Protein 9BI4 (pdb70)

Solvent-accessible surface area: 84231 Å² total; per-residue (Å²): 83,0,3,4,105,56,0,13,0,26,0,0,44,23,0,17,9,126,62,128,18,60,0,74,5,23,113,9,1,4,4,0,16,2,64,22,9,4,8,19,33,8,0,5,10,0,0,18,9,0,0,0,22,45,50,3,48,67,14,201,57,5,18,0,3,8,10,6,102,67,58,45,62,116,70,1,107,0,34,1,67,0,17,1,32,0,26,125,54,67,63,0,20,0,11,6,35,0,22,3,65,35,91,205,125,87,61,62,66,111,64,46,111,8,72,0,5,11,35,77,142,83,43,69,153,61,86,60,10,55,121,28,127,80,0,40,46,54,0,2,128,64,2,39,3,24,85,4,0,1,14,33,0,0,3,4,26,34,107,66,25,70,8,0,11,27,101,51,66,36,1,9,92,23,0,1,37,0,2,119,0,55,90,38,24,102,3,22,87,46,2,112,64,8,35,160,89,31,56,96,85,25,155,116,24,112,87,41,42,106,101,40,114,103,59,37,87,101,1,128,57,46,93,110,68,20,106,98,43,76,53,107,52,78,98,142,119,155,164,120,103,74,11,68,59,36,66,123,59,22,188,93,103,7,139,102,18,74,146,102,37,36,128,37,73,2,97,27,46,6,14,60,16,1,35,87,3,1,66,64,31,16,164,24,24,28,69,13,5,22,90,18,0,31,90,59,4,77,50,0,22,87,27,0,30,29,10,2,18,100,1,13,30,10,20,7,0,7,32,0,69,1,79,21,107,131,69,87,2,36,4,0,1,44,43,106,123,26,56,2,60,0,99,22,65,39,37,13,3,12,42,14,0,0,2,10,0,0,10,6,0,0,0,58,37,46,0,52,62,2,0,1,0,1,2,14,14,5,14,25,30,7,4,108,55,3,16,78,11,0,0,101,1,0,53,58,17,0,73,92,22,93,151,59,96,6,1,0,0,0,0,0,1,44,39,81,121,0,24,55,56,0,62,8,48,61,21,10,66,31,4,9,64,0,79,58,41,118,145,36,18,1,47,21,85,157,27,61,9,64,112,52,110,53,0,8,2,110,70,0,4,0,40,0,0,48,22,1,16,11,120,80,126,27,53,1,72,2,22,105,10,1,5,6,0,25,10,77,18,13,4,9,19,32,8,0,4,14,0,0,21,7,0,0,0,20,38,51,7,59,79,14,211,51,7,16,0,3,6,21,9,114,69,54,55,61,121,61,3,131,3,45,0,60,0,22,2,34,1,26,122,62,59,79,2,38,0,9,4,33,0,18,3,62,32,129,148,132,85,61,61,70,122,59,39,122,6,71,0,2,14,49,80,152,95,50,72,152,59,82,68,6,50,134,29,121,68,0,26,60,47,0,6,138,59,1,31,4,28,78,4,0,0,24,28,0,0,2,4,20,31,89,59,22,64,9,1,8,24,100,24,62,58,2,11,104,24,0,2,32,0,2,81,3,52,83,26,25,117,2,24,84,30,5,132,52,13,52,118,81,24,52,78,62,23,107,110,20,100,88,41,30,112,116,14,110,98,53,62,84,110,0,110,49,26,90,111,70,20,106,99,42,75,54,109,50,79,100,143,117,156,164,122,103,76,11,67,58,36,68,122,64,22,189,94,90,35,138,87,19,66,139,80,10,54,102,46,74,6,54,13,41,7,26,42,33,1,33,73,3,4,56,65,25,24,156,21,14,41,60,15,13,5,92,22,0,31,101,94,7,76,84,1,24,70,22,0,46,36,13,1,19,99,3,16,36,12,19,8,0,4,28,2,69,7,68,14,47,99,87,134,204,84,105,69,62,55,0,32,2,0,3,52,38,102,97,38,63,4,60,0,91,19,54,30,37,24,3,9,44,14,0,0,1,11,2,0,10,8,0,0,0,70,49,50,0,46,79,1,0,1,0,1,2,13,22,4,18,30,24,6,3,95,51,2,14,58,15,1,0,94,2,0,51,47,21,0,56,84,35,112,128,124,132,29,2,0,0,0,0,0,0,42,46,90,57,0,25,56,62,0,78,9,48,60,31,12,73,34,10,12,71,2,64,58,28,139,129,25,25,1,52,22,69,145,20,52,21,50,128,48,91,118,113,164,20,76,90,47,6,4,12,0,0,0,2,4,0,0,2,0,12,44,65,31,100,46,131,77,11,6,50,32,2,47,100,2,2,51,40,0,3,58,23,1,93,93,20,46,5,13,0,0,0,3,0,0,1,2,0,48,66,36,120,18,44,16,25,2,6,10,22,0,3,22,1,1,19,65,3,1,11,22,130,104,102,27,88,8,88,28,62,34,84,24,44,100,10,6,85,82,24,92,11,42,56,0,5,28,91,20,103,28,6,67,10,24,13,0,3,0,0,0,9,0,58,70,0,46,34,17,21,113,56,61,5,1,0,0,5,4,0,11,0,1,1,0,1,1,8,2,14,53,42,150,90,38,67,120,7,106,5,26,6,0,17,1,21,4,57,56,4,12,2,0,0,0,4,2,6,20,18,70,22,88,60,1,39,106,4,26,128,101,67,5,18,52,31,86,59,11,123,116,138,87,66,43,15,23,7,0,0,1,0,3,2,40,42,105,27,190,65,141,65,39,52,1,19,37,94,39,9,25,88,59,1,50,2,0,0,0,0,42,39,34,70,7,55,47,101,55,84,93,12,106,120,17,104,0,31,6,0,17,3,0,3,4,12,17,32,56,25,45,90,36,10,36,69,80,7,49,5,0,4,0,6,7,46,129,77,112,80,44,122,36,55,46,46,69,6,128,49,45,55,12,24,56,33,66,57,26,19,0,74,122,27,101,126,4,137,30,135,37,56,131,40,0,14,139,44,0,52,96,27,0,50,68,8,7,146,70,0,48,78,48,12,93,105,90,48,48,115,104,78,78,53,131,96,117,28,152,39,64,66,0,23,0,22,0,81,0,0,4,13,33,30,109,114,70,162,49,52,96,12,10,70,11,19,5,21,56,26,0,0,51,107,2,86,51,104,2,5,6,29,61,63,0,4,84,12,58,35,110,195,86,78,10,50,62,24,32,72,85,32,22,90,84,12,80,30,100,37,8,60,56,129,24,2,38,81,2,12,92,87,29,15,81,121,98,57,154,84,12,0,122,99,40,0,53,113,27,28,72,62,36,18,31,103,28,37,110,78,129,148,76,27,225,145,98,109,156,24,68,96,44,11,4,13,0,0,0,4,2,0,0,2,1,12,54,65,39,108,39,132,69,12,5,66,30,3,79,37,0,5,50,37,0,2,58,24,0,93,97,18,46,8,20,0,1,0,5,0,0,0,6,0,43,65,31,105,16,35,18,42,4,6,17,7,0,5,37,1,0,15,67,1,1,11,22,121,112,95,26,98,7,91,38,80,24,75,26,45,96,9,5,84,87,28,89,9,45,50,0,5,23,103,17,118,30,13,56,8,26,13,0,9,1,0,0,8,0,63,69,0,49,31,23,19,67,53,69,6,0,0,1,8,5,0,15,0,2,2,1,3,1,14,2,14,36,44,130,100,32,79,108,6,115,5,32,4,0,25,2,38,14,44,62,4,24,2,0,0,0,6,2,9,19,29,86,31,52,80,0,58,111,2,22,119,100,66,7,21,54,26,76,68,13,135,108,131,110,83,20,20,22,12,0,0,0,0,3,2,37,30,95,22,173,48,134,89,19,50,0,29,35,128,56,5,28,102,72,0,53,2,0,0,0,0,51,38,32,61,4,56,55,104,55,75,102,22,113,124,7,98,1,37,2,0,12,2,0,4,2,15,12,25,60,26,44,96,41,10,32,64,91,12,51,2,0,1,0,22,5,53,122,70,84,76,46,117,41,51,50,44,75,14,87,62,44,44,17,27,57,46,32,67,41,17,0,58,105,34,100,130,5,156,30,125,36,48,102,49,1,14,140,35,3,44,87,56,0,54,84,21,9,145,59,0,46,110,75,5,107,122,73,46,42,121,103,77,63,68,145,106,141,42,157,47,66,70,2,25,0,18,0,73,0,0,7,16,25,31,91,145,54,141,53,47,99,15,11,66,15,23,4,24,64,32,2,0,33,116,3,84,55,103,2,5,16,16,63,63,0,4,69,19,52,33,124,195,94,11,39,80,45,34,60,31,21,53,76,28,8,78,81,11,75,22,57,16,4,71,59,131,28,3,39,81,2,7,77,88,27,28,73,119,107,56,157,86,13,0,78,106,36,1,36,103,22,25,64,67,37,20,35,100,39,32,105,80,143,141,22,27,217,26,146,78,66,139,98,30,127,60,83,29,135,138,119,101,238

InterPro domains:
  IPR003701 DNA double-strand break repair protein Mre11 [PIRSF000882] (3-683)
  IPR003701 DNA double-strand break repair protein Mre11 [TIGR00583] (7-412)
  IPR004843 Calcineurin-like, phosphoesterase domain [PF00149] (9-245)
  IPR007281 Mre11, DNA-binding [PF04152] (292-474)
  IPR007281 Mre11, DNA-binding [SM01347] (291-474)
  IPR029052 Metallo-dependent phosphatase-like [G3DSA:3.60.21.10] (2-302)
  IPR029052 Metallo-dependent phosphatase-like [SSF56300] (9-371)
  IPR038487 Mre11, capping domain [G3DSA:3.30.110.110] (303-413)
  IPR041796 DNA double-strand break repair protein Mre11, N-terminal metallophosphatase domain [cd00840] (10-271)

Organism: Saccharomyces cerevisiae (strain ATCC 204508 / S288c) (NCBI:txid559292)

Nearest PDB structures (foldseek):
  4yke-assembly1_B  TM=9.558E-01  e=7.123E-51  Thermochaetoides thermophila DSM 1495
  8bah-assembly1_B  TM=9.361E-01  e=1.852E-45  Homo sapiens
  3t1i-assembly2_D  TM=9.111E-01  e=3.914E-42  Homo sapiens
  3t1i-assembly2_C  TM=9.218E-01  e=1.713E-41  Homo sapiens
  3t1i-assembly1_B  TM=9.246E-01  e=5.115E-41  Homo sapiens

Secondary structure (DSSP, 8-state):
--PPPTTEEEEEEE----BTTTTT-SSTTSHHHHHHHHHHHHHHTTT-SEEEEBS-SBSSSS--HHHHHHHHHHHHHTTB-SSPP--EE-S-HHHHS-SSS--S-GGG-TTB-BSS-B--B--SSS---SSS---HHHHHHHHTSB------S-SSSEEEPPEEEEETTEEEEEEE-----HHHHHHHHHTT-EEE---SS-TT-EEEEEEE-S-S--SSSSS---TTSS-TT-SEEEE-S--S-EEEEEEETTTTEEEEE---SS-SS-SSGGGS--EEEEEEEETTS------EE-SS---EEEEEEETTTSSS--TT-SSTTHHHHHHHHHHHHHHHHHHHHHHHTTSS-SS---PPPPPEEEEEEE-PPPSS---S-------HHHHHGGGTTT-S-SS-SEEEE-----STTTTTHHHHHHHH--SSS-HHHHHHHHHHHHHTT-TTHHHHHHHHHTTHHHHHHHT-GGGGS---HHHHHHHHHHHH-/-PPPPTTEEEEEEE----BTTTTT-SSSSSHHHHHHHHHHHHHHTTT-SEEEE-S-SBSSSS--HHHHHHHHHHHHHHSB-SS-------S-GGGTSTTSS--S-GGG-TTB-BSS-EEE---SSS--BTTTTB-SSHHHHHHTSEEE----SSSSS-EE--EEEEETTEEEEEEE-----HHHHHHHHHTT--EE----TTTTSEEEEEEE-S-SS-SSSS-S--TTSS-TT-SEEEE-S--S-EEEEEEETTTTEEEEE---SS-SS-SSGGGSPPEEEEEEEETTS--EEEEEE-S-PPPEEEEEEEGGGSSS--TT-STTHHHHHHHHHHHHHHHHHHHHHHHHTSSS-TT----PPPPEEEEEEE-PPPSS---S-------HHHHGGGSBTTBS--S-SEEEE----TTHHHHTTTTTT---SSS-HHHHHHHHHHHHHS--SSSHHHHHHHHHHHHHHHHHT-GGGG--/-BEEEEEEE-SBTTS-TT--EEEE--SSEEEEEE-TTSSHHHHHHHHHHHHT--PPSS-TTSTTBPPHHHH--S--EEEEEEEEE-SSS-EEEEEEEEE--B-SS-B--EE---EEEEE-TT----EEE-SHHHHHHHHHHHHSS-HHHIIIIIS--STTTT-TTS-HHHHHHHHHHHTT-HHHHHHHHHHHHHHHHHHHHHHHHHHHHHHHHHHHHHHHHHHHHHHHHHHHHHHHHH--HHHHHHHHHHHHTSSS-TTHHHHHHHHHHHHHHHHHHHHHHHHHHHHHHHHHHHHTTHHHHHHHHHHHHHH---SS--EEEEEE----EEEEEESSS-EEE-TTSS-HHHHHHHHHHHHHHHHTTT-TTB-EEEEES--SS--HHHHHHHHHHHHHHHHHTTSSS--EEEEE---HHHHHHHTHHHH-SEEEEEEE-TTS-EEE--EEGGG--/-BEEEEEEEESBTTS-TTS-EEEE--SSEEEEEE-TTSSHHHHHHHHHHHHT--PPSS-TTSTTB--HHHH--SEEEEEEEEEEE-TTS-EEEEEEEEEEEESSSSEEEEE---EEEE--TT----EEE--HHHHHHHHHHHHTS-HHHIIIIIT--STTTTGGGS-HHHHHHHHHHHTT-HHHHHHHHHHHHHHHHHHHHHHHHHHHHHHHHHHHHSSHHHHHHHHHHHHHHHHHHH--HHHHHHHHHHHHTSSS-HHHHHHHHHHHHHHHHHHHHHHHHHHHHTHHHHHHHHHHTTHHHHHHHHHHHTT---SS--EEEEEEE----S---EEEEEEESSS-EEESTTSS-TTHHHHHHHHHHHHHHHHTTSSB-EEEEES--SS--HHHHHHHHHHHHHHHHHHHSSS--EEEEE---HHHHHHHTGGGT-SEEEEEEE-TTS-EEEEEEEGGG--

Foldseek 3Di:
DKDWFKKWWAQWAQFHNPDTFMDTFDFPEAEEEEDPPQCLLVRLQLVLCQQANDGDPPCVQVNRGNDCVLVVDFKGKIKMKTWMAFLVGFTKIKMWMWIFGQDPPGTDTDTDWIWMFGQHPVRPTDTDDTHVVVSNVVRCVRNQFFSLLSDPQFSDHPVCLLQQQDDLVSNVVSLCRRLVNVVLVVVLVVLVVVLVVLVVVLVVLVVVLVVLVVLVVVAVVLVVVLVVVVVVVVVVVVVPVSNVVSVVCCVPRNDPRPCVSVVSVVVSVVSVVSNCVSVVVSVVSVVVVLVSSQVVQPQLQVQLFVLCCQQDPDQFWNGKGWHWDVGPTAIWTDGPNDTDGDHPPDDDQVSLVSSNSSSVSSCCPRVVSRQGHEDAASDDPHDPRNLLSVLVSVLVVQVVCPVPPGHYYYYYDNPVVSCVNNPPVVTDQWHWYWRADPSSHIHIDIGGPVPRD/DKWWFKKKWAFFAQFHNVDIFMDTFDPAEAEEEEDPLFCPLVVLQLVLCQQQNDGDPPCVLVNRGNDCVVVVDFKTKIKMKIFMAFLVGWTKMKMWIKIWGPDDVRIDIDTAWIFMFTQDPVRPTDGPDTHSVVNNVPRCVRLPFFSLLSDPQASDHPVCLLQQQDAQVSNCVSLCRRLPNVVLVVVLVVLVVVLVVLVVVLVVLVVVLVVLVVLVVPLVVLVVVLVVVVVVVVVVVVVPVSNVVSVVCCVPPNDPRVVVSVVSVVVSVVSVVVNVVSVVVSVVSVVVSLVVSQVVCPQLQVQQQVLCCQQDDDQFWNGKGWDWQADPDDRGTPTAMWTQGPNDIGGCHPPDDPAVSLVSSNSSSVSSCVPSVLSRAGHEAAASDDPNDLRNLLSVLVSVLVVSVVSVVDPGHYYYYYHDDDSNCVNNVPVVTDQWHWYWDADPVSHIHIDTDGPVPPD/DDAFDLQKAKEWEAEQLAQQQCCVQPACNCLSLVLVLLSLVCPQVVNHLEYEYQANNHNAQDHDPVRVVSNVVSLCVRFADADQRQKDWPDFQCVWQVPDPLRDFLCPDPVTHTRYEYEYEYAPHQFFDDPSRDGPVNVVVVVSSYGYGADAPDLQAAEWEWTWIGRPHAIETETEHHYDFQLSNQVNLVPVRYYYDDDDPPPDRYAYEYRYHWADDDPDDRGTDDPPSDALVHAEYEYHNAQAADQDWDQDPPSRHTYHDQHYSADSDQDPRNQHFHWMKMWMGHTPDDTDMDTDTGPSYAHEDEDEEEPQVDPPADQPDAVVVLVVVVVVQVVVLVVRQVVQQVVCLPPVNVVDDDDGRFHAAAYEYAQAADPVDPDDGTHDYDDQQVSQCVCPPRHSNHRHRYHYDHPDCPCLNVVVVCLVPPDDDQQDSVCQNVQVVCCPPVVPVPRNVCSVVVSVVVSCVVLVVDPVSVVD/DDAFDLQKQKEWEAEQLAQQFCCPQPACNHLRLVLVLVSLVCVQVVNHLEYEYQENNHQAQDDDPVSVVSVVVSLVPRFFDQAQRQKDWDDQQCVWQVDDPLRDQLSPDPPGRGRYEYEYAYAPHQFQDDPVRDGPVNVVVVVSRYRYGADADDLQAEEWEWTWIGGDHAIETETEHHDDAFLRNQVSLVVVRYYYDDDDPDPPRYAYEYREEWDDDDPDPRGTHYPVSDALSHAEYEYHPQQQADQDFCADVPSHHTYGDQHYSADNDQDPSNQDFHWIKMWIDGPPDDIDIDTDGRDSYAQEDEEEEEPVVDPPQDQPDAVVVLVVVVVVQVVVLVVSVVVQVVSVCPPPNVPDDDDGRAHAAAYEYEQEADPVDPDPRTHDYDDQQVSLCVCPPRHSPSGHNYDYDHDDPDCPQCPVVVVVLVVVDDLQDDSVCQSVLVCCCVPVVPVCSNVVSVVVSVPVVVVVVVPDPVLVVDPDPVVNSVVSVVVVD

Sequence (1881 aa):
MSAIYKLSIQGIRSFDSNDRETIEFGKPLTLIVGMNGSGKTTIIECLKYATTGDLPPNSKGGVFIHDPKITGEKDIRAQVKLAFTSANGLNMIVTRNIQLLMKKTTTTFKTLEGQLVAINNSGDRSTLSTRSLELDAQVPLYLGVPKAILEYVIFCHQEDSLWPLSEPSNLKKKFDEIFQAMKFTKALDNLKSIKKDMSVDIKLLKQSVEHLKLDKDRSKAMKLNIHQLQTKIDQYNEEQNQIDSLTHQLRTDYKDIEKNYHKEWVELQTRSFVTDDIDVYSKALDSAIMKYHGLKMQDINRIIDELWKRTYSGTDIDTIKIRSDSYNYRVVMYKQDVELDMRGRCSAGQKVLASIIIRLALSETFGANCGVIALDQPTTNLDEENIESLAKSLHNIINMRRHQKNFQLIVITHDEKFLGHMNAAAFTDHFFKVKRDDRQKSQIEWVDINRVTMSAIYKLSIQGIRSFDSNDRETIEFGKPLTLIVGMNGSGKTTIIECLKYATTGDLPPNSKGGVFIHDPKITGEKDIRAQVKLAFTSANGLNMIVTRNIQLLMKKTTTTFKTLEGQLVAINNSGDRSTLSTRSLELDAQVPLYLGVPKAILEYVIFCHQEDSLWPLSEPSNLKKKFDEIFQAMKFTKALDNLKSIKKDMSVDIKLLKQSVEHLKLDKDRSKAMKLNIHQLQTKIDQYNEEQNQIDSLTHQLRTDYKDIEKNYHKEWVELQTRSFVTDDIDVYSKALDSAIMKYHGLKMQDINRIIDELWKRTYSGTDIDTIKIRSDEVVKGKSYNYRVVMYKQDVELDMRGRCSAGQKVLASIIIRLALSETFGANCGVIALDQPTTNLDEENIESLAKSLHNIINMRRHQKNFQLIVITHDEKFLGHMNAAAFTDHFFKVKRDDRQKSQIEWVDINRVTMDYPDPDTIRILITTDNHVGYNENDPITGDDSWKTFHEVMMLAKNNNVDMVVQSGDLFHVNKPSKKSLYQVLKTLRLCCMGDKPCELELLSDPSQVFHYDEFTNVNYEDPNFNISIPVFGISGNHDDASGDSLLCPMDILHATGLINHFGKVIESDKIKVVPLLFQKGSTKLALYGLAAVRDERLFRTFKDGGVTFEVPTMREGEWFNLMCVHQNHTGHTNTAFLPEQFLPDFLDMVIWGHEHECIPNLVHNPIKNFDVLQPGSSVATSLCEAEAQPKYVFILDIKYGEAPKMTPIPLETIRTFKMKSISLQDVPHLRPHDKDATSKYLIEQVEEMIRDANEETKQKLADDGEGDMVAELPKPLIRLRVDYSAPSNTQSPIDYQVENPRRFSNRFVGRVANGNNVVQFYKKRLEVQTLVNDLLNKMQLSLLPEVGLNEAVKKFVDKDEKTALKEFISHEISNEVGILSTNEEFLRTMDYPDPDTIRILITTDNHVGYNENDPITGDDSWKTFHEVMMLAKNNNVDMVVQSGDLFHVNKPSKKSLYQVLKTLRLCCMGDKPCELELLSDPSQVFHYDEFTNVNYEDPNFNISIPVFGISGNHDDASGDSLLCPMDILHATGLINHFGKVIESDKIKVVPLLFQKGSTKLALYGLAAVRDERLFRTFKDGGVTFEVPTMREGEWFNLMCVHQNHTGHTNTAFLPEQFLPDFLDMVIWGHEHECIPNLVHNPIKNFDVLQPGSSVATSLCEAEAQPKYVFILDIKYGEAPKMTPIPLETIRTFKMKSISLQDVPHLRPHDKDATSKYLIEQVEEMIRDANEETKQKLADDGEGDMVAELPKPLIRLRVDYSAPSNTQSPIDYQVENPRRFSNRFVGRVANGNNVVQFYKKRGELEVQTLVNDLLNKMQLSLLPEVGLNEAVKKFVDKDEKTALKEFISHEISNEVGILSTNEEFLRTDDAEEMKALIKQVKR

B-factor: mean 10.22, std 12.54, range [0.11, 105.68]

Radius of gyration: 44.44 Å; Cα contacts (8 Å, |Δi|>4): 3601; chains: 4; bounding box: 75×87×170 Å

Structure (mmCIF, N/CA/C/O backbone):
data_9BI4
#
_entry.id   9BI4
#
loop_
_entity.id
_entity.type
_entity.pdbx_description
1 polymer 'DNA repair protein RAD50'
2 polymer 'Double-strand break repair protein MRE11'
3 polymer 'one strand of dsDNA'
4 polymer 'second strand of dsDNA'
5 non-polymer "ADENOSINE-5'-TRIPHOSPHATE"
6 non-polymer 'MAGNESIUM ION'
7 non-polymer 'MANGANESE (II) ION'
#
loop_
_atom_site.group_PDB
_atom_site.id
_atom_site.type_symbol
_atom_site.label_atom_id
_atom_site.label_alt_id
_atom_site.label_comp_id
_atom_site.label_asym_id
_atom_site.label_entity_id
_atom_site.label_seq_id
_atom_site.pdbx_PDB_ins_code
_atom_site.Cartn_x
_atom_site.Cartn_y
_atom_site.Cartn_z
_atom_site.occupancy
_atom_site.B_iso_or_equiv
_atom_site.auth_seq_id
_atom_site.auth_comp_id
_atom_site.auth_asym_id
_atom_site.auth_atom_id
_atom_site.pdbx_PDB_model_num
ATOM 1 N N . MET A 1 1 ? 137.491 184.015 149.227 1.00 7.85 1 MET C N 1
ATOM 2 C CA . MET A 1 1 ? 137.855 183.044 148.204 1.00 7.85 1 MET C CA 1
ATOM 3 C C . MET A 1 1 ? 136.934 181.835 148.250 1.00 7.85 1 MET C C 1
ATOM 4 O O . MET A 1 1 ? 136.131 181.687 149.169 1.00 7.85 1 MET C O 1
ATOM 9 N N . SER A 1 2 ? 137.058 180.974 147.246 1.00 3.53 2 SER C N 1
ATOM 10 C CA . SER A 1 2 ? 136.158 179.842 147.116 1.00 3.53 2 SER C CA 1
ATOM 11 C C . SER A 1 2 ? 136.379 178.835 148.237 1.00 3.53 2 SER C C 1
ATOM 12 O O . SER A 1 2 ? 137.465 178.737 148.811 1.00 3.53 2 SER C O 1
ATOM 15 N N . ALA A 1 3 ? 135.323 178.090 148.551 1.00 1.01 3 ALA C N 1
ATOM 16 C CA . ALA A 1 3 ? 135.370 177.082 149.597 1.00 1.01 3 ALA C CA 1
ATOM 17 C C . ALA A 1 3 ? 134.227 176.108 149.381 1.00 1.01 3 ALA C C 1
ATOM 18 O O . ALA A 1 3 ? 133.143 176.507 148.954 1.00 1.01 3 ALA C O 1
ATOM 20 N N . ILE A 1 4 ? 134.477 174.841 149.667 1.00 0.57 4 ILE C N 1
ATOM 21 C CA . ILE A 1 4 ? 133.473 173.794 149.535 1.00 0.57 4 ILE C CA 1
ATOM 22 C C . ILE A 1 4 ? 132.814 173.571 150.886 1.00 0.57 4 ILE C C 1
ATOM 23 O O . ILE A 1 4 ? 133.458 173.683 151.934 1.00 0.57 4 ILE C O 1
ATOM 28 N N . TYR A 1 5 ? 131.519 173.260 150.863 1.00 0.35 5 TYR C N 1
ATOM 29 C CA . TYR A 1 5 ? 130.724 173.162 152.081 1.00 0.35 5 TYR C CA 1
ATOM 30 C C . TYR A 1 5 ? 130.172 171.761 152.308 1.00 0.35 5 TYR C C 1
ATOM 31 O O . TYR A 1 5 ? 130.361 171.209 153.395 1.00 0.35 5 TYR C O 1
ATOM 40 N N . LYS A 1 6 ? 129.499 171.164 151.328 1.00 0.45 6 LYS C N 1
ATOM 41 C CA . LYS A 1 6 ? 128.839 169.885 151.544 1.00 0.45 6 LYS C CA 1
ATOM 42 C C . LYS A 1 6 ? 128.838 169.073 150.258 1.00 0.45 6 LYS C C 1
ATOM 43 O O . LYS A 1 6 ? 128.849 169.628 149.159 1.00 0.45 6 LYS C O 1
ATOM 49 N N . LEU A 1 7 ? 128.816 167.750 150.408 1.00 1.01 7 LEU C N 1
ATOM 50 C CA . LEU A 1 7 ? 128.777 166.820 149.287 1.00 1.01 7 LEU C CA 1
ATOM 51 C C . LEU A 1 7 ? 127.764 165.725 149.577 1.00 1.01 7 LEU C C 1
ATOM 52 O O . LEU A 1 7 ? 127.699 165.219 150.699 1.00 1.01 7 LEU C O 1
ATOM 57 N N . SER A 1 8 ? 126.979 165.351 148.567 1.00 0.40 8 SER C N 1
ATOM 58 C CA . SER A 1 8 ? 125.865 164.417 148.738 1.00 0.40 8 SER C CA 1
ATOM 59 C C . SER A 1 8 ? 125.888 163.340 147.655 1.00 0.40 8 SER C C 1
ATOM 60 O O . SER A 1 8 ? 125.189 163.444 146.646 1.00 0.40 8 SER C O 1
ATOM 63 N N . ILE A 1 9 ? 126.649 162.284 147.892 1.00 1.91 9 ILE C N 1
ATOM 64 C CA . ILE A 1 9 ? 126.785 161.191 146.938 1.00 1.91 9 ILE C CA 1
ATOM 65 C C . ILE A 1 9 ? 125.520 160.349 146.932 1.00 1.91 9 ILE C C 1
ATOM 66 O O . ILE A 1 9 ? 124.855 160.180 147.956 1.00 1.91 9 ILE C O 1
ATOM 71 N N . GLN A 1 10 ? 125.198 159.752 145.797 1.00 3.92 10 GLN C N 1
ATOM 72 C CA . GLN A 1 10 ? 124.065 158.849 145.731 1.00 3.92 10 GLN C CA 1
ATOM 73 C C . GLN A 1 10 ? 124.230 157.906 144.588 1.00 3.92 10 GLN C C 1
ATOM 74 O O . GLN A 1 10 ? 124.392 158.344 143.484 1.00 3.92 10 GLN C O 1
ATOM 80 N N . GLY A 1 11 ? 124.235 156.607 144.860 1.00 3.38 11 GLY C N 1
ATOM 81 C CA . GLY A 1 11 ? 124.335 155.575 143.841 1.00 3.38 11 GLY C CA 1
ATOM 82 C C . GLY A 1 11 ? 125.624 155.358 143.091 1.00 3.38 11 GLY C C 1
ATOM 83 O O . GLY A 1 11 ? 125.685 154.515 142.226 1.00 3.38 11 GLY C O 1
ATOM 84 N N . ILE A 1 12 ? 126.638 156.125 143.444 1.00 3.46 12 ILE C N 1
ATOM 85 C CA . ILE A 1 12 ? 127.934 156.084 142.791 1.00 3.46 12 ILE C CA 1
ATOM 86 C C . ILE A 1 12 ? 128.876 155.083 143.409 1.00 3.46 12 ILE C C 1
ATOM 87 O O . ILE A 1 12 ? 129.063 155.083 144.593 1.00 3.46 12 ILE C O 1
ATOM 92 N N . ARG A 1 13 ? 129.468 154.239 142.583 1.00 15.00 13 ARG C N 1
ATOM 93 C CA . ARG A 1 13 ? 130.403 153.217 143.011 1.00 15.00 13 ARG C CA 1
ATOM 94 C C . ARG A 1 13 ? 129.884 152.322 144.117 1.00 15.00 13 ARG C C 1
ATOM 95 O O . ARG A 1 13 ? 128.944 151.577 143.932 1.00 15.00 13 ARG C O 1
ATOM 103 N N . SER A 1 14 ? 130.493 152.400 145.282 1.00 4.29 14 SER C N 1
ATOM 104 C CA . SER A 1 14 ? 130.111 151.542 146.384 1.00 4.29 14 SER C CA 1
ATOM 105 C C . SER A 1 14 ? 128.851 151.965 147.090 1.00 4.29 14 SER C C 1
ATOM 106 O O . SER A 1 14 ? 128.287 151.193 147.822 1.00 4.29 14 SER C O 1
ATOM 109 N N . PHE A 1 15 ? 128.425 153.199 146.882 1.00 1.71 15 PHE C N 1
ATOM 110 C CA . PHE A 1 15 ? 127.259 153.739 147.548 1.00 1.71 15 PHE C CA 1
ATOM 111 C C . PHE A 1 15 ? 125.934 153.161 147.102 1.00 1.71 15 PHE C C 1
ATOM 112 O O . PHE A 1 15 ? 125.841 152.492 146.090 1.00 1.71 15 PHE C O 1
ATOM 120 N N . ASP A 1 16 ? 124.898 153.407 147.879 1.00 5.47 16 ASP C N 1
ATOM 121 C CA . ASP A 1 16 ? 123.596 152.870 147.559 1.00 5.47 16 ASP C CA 1
ATOM 122 C C . ASP A 1 16 ? 122.903 153.802 146.622 1.00 5.47 16 ASP C C 1
ATOM 123 O O . ASP A 1 16 ? 123.044 155.005 146.734 1.00 5.47 16 ASP C O 1
ATOM 128 N N . SER A 1 17 ? 122.143 153.245 145.697 1.00 6.69 17 SER C N 1
ATOM 129 C CA . SER A 1 17 ? 121.429 154.044 144.713 1.00 6.69 17 SER C CA 1
ATOM 130 C C . SER A 1 17 ? 120.059 154.485 145.201 1.00 6.69 17 SER C C 1
ATOM 131 O O . SER A 1 17 ? 119.322 155.123 144.444 1.00 6.69 17 SER C O 1
ATOM 134 N N . ASN A 1 18 ? 119.704 154.161 146.441 1.00 9.03 18 ASN C N 1
ATOM 135 C CA . ASN A 1 18 ? 118.442 154.560 147.051 1.00 9.03 18 ASN C CA 1
ATOM 136 C C . ASN A 1 18 ? 118.687 155.218 148.398 1.00 9.03 18 ASN C C 1
ATOM 137 O O . ASN A 1 18 ? 117.924 155.039 149.350 1.00 9.03 18 ASN C O 1
ATOM 142 N N . ASP A 1 19 ? 119.762 155.994 148.497 1.00 9.42 19 ASP C N 1
ATOM 143 C CA . ASP A 1 19 ? 120.097 156.709 149.718 1.00 9.42 19 ASP C CA 1
ATOM 144 C C . ASP A 1 19 ? 120.726 158.036 149.325 1.00 9.42 19 ASP C C 1
ATOM 145 O O . ASP A 1 19 ? 120.774 158.398 148.148 1.00 9.42 19 ASP C O 1
ATOM 150 N N . ARG A 1 20 ? 121.207 158.772 150.325 1.00 3.56 20 ARG C N 1
ATOM 151 C CA . ARG A 1 20 ? 121.828 160.073 150.079 1.00 3.56 20 ARG C CA 1
ATOM 152 C C . ARG A 1 20 ? 122.862 160.295 151.183 1.00 3.56 20 ARG C C 1
ATOM 153 O O . ARG A 1 20 ? 122.536 160.806 152.255 1.00 3.56 20 ARG C O 1
ATOM 161 N N . GLU A 1 21 ? 124.103 159.915 150.905 1.00 1.31 21 GLU C N 1
ATOM 162 C CA . GLU A 1 21 ? 125.175 160.026 151.883 1.00 1.31 21 GLU C CA 1
ATOM 163 C C . GLU A 1 21 ? 125.805 161.408 151.805 1.00 1.31 21 GLU C C 1
ATOM 164 O O . GLU A 1 21 ? 126.181 161.864 150.724 1.00 1.31 21 GLU C O 1
ATOM 170 N N . THR A 1 22 ? 125.928 162.064 152.954 1.00 0.32 22 THR C N 1
ATOM 171 C CA . THR A 1 22 ? 126.318 163.463 153.031 1.00 0.32 22 THR C CA 1
ATOM 172 C C . THR A 1 22 ? 127.545 163.621 153.915 1.00 0.32 22 THR C C 1
ATOM 173 O O . THR A 1 22 ? 127.598 163.063 155.014 1.00 0.32 22 THR C O 1
ATOM 177 N N . ILE A 1 23 ? 128.525 164.381 153.434 1.00 0.33 23 ILE C N 1
ATOM 178 C CA . ILE A 1 23 ? 129.719 164.718 154.197 1.00 0.33 23 ILE C CA 1
ATOM 179 C C . ILE A 1 23 ? 129.936 166.219 154.102 1.00 0.33 23 ILE C C 1
ATOM 180 O O . ILE A 1 23 ? 129.915 166.785 153.006 1.00 0.33 23 ILE C O 1
ATOM 185 N N . GLU A 1 24 ? 130.133 166.863 155.247 1.00 0.11 24 GLU C N 1
ATOM 186 C CA . GLU A 1 24 ? 130.305 168.305 155.326 1.00 0.11 24 GLU C CA 1
ATOM 187 C C . GLU A 1 24 ? 131.761 168.631 155.622 1.00 0.11 24 GLU C C 1
ATOM 188 O O . GLU A 1 24 ? 132.358 168.047 156.529 1.00 0.11 24 GLU C O 1
ATOM 194 N N . PHE A 1 25 ? 132.325 169.560 154.859 1.00 0.79 25 PHE C N 1
ATOM 195 C CA . PHE A 1 25 ? 133.729 169.912 154.988 1.00 0.79 25 PHE C CA 1
ATOM 196 C C . PHE A 1 25 ? 133.888 171.131 155.882 1.00 0.79 25 PHE C C 1
ATOM 197 O O . PHE A 1 25 ? 133.148 172.109 155.758 1.00 0.79 25 PHE C O 1
ATOM 205 N N . GLY A 1 26 ? 134.864 171.066 156.791 1.00 2.49 26 GLY C N 1
ATOM 206 C CA . GLY A 1 26 ? 135.111 172.127 157.737 1.00 2.49 26 GLY C CA 1
ATOM 207 C C . GLY A 1 26 ? 136.458 172.786 157.494 1.00 2.49 26 GLY C C 1
ATOM 208 O O . GLY A 1 26 ? 137.286 172.304 156.716 1.00 2.49 26 GLY C O 1
ATOM 209 N N . LYS A 1 27 ? 136.665 173.898 158.175 1.00 2.55 27 LYS C N 1
ATOM 210 C CA . LYS A 1 27 ? 137.917 174.610 158.025 1.00 2.55 27 LYS C CA 1
ATOM 211 C C . LYS A 1 27 ? 138.724 174.559 159.316 1.00 2.55 27 LYS C C 1
ATOM 212 O O . LYS A 1 27 ? 138.150 174.630 160.408 1.00 2.55 27 LYS C O 1
ATOM 218 N N . PRO A 1 28 ? 140.050 174.446 159.227 1.00 2.76 28 PRO C N 1
ATOM 219 C CA . PRO A 1 28 ? 140.856 174.321 158.016 1.00 2.76 28 PRO C CA 1
ATOM 220 C C . PRO A 1 28 ? 141.240 172.884 157.691 1.00 2.76 28 PRO C C 1
ATOM 221 O O . PRO A 1 28 ? 142.080 172.664 156.831 1.00 2.76 28 PRO C O 1
ATOM 225 N N . LEU A 1 29 ? 140.654 171.883 158.341 1.00 1.84 29 LEU C N 1
ATOM 226 C CA . LEU A 1 29 ? 141.062 170.503 158.133 1.00 1.84 29 LEU C CA 1
ATOM 227 C C . LEU A 1 29 ? 139.836 169.607 158.113 1.00 1.84 29 LEU C C 1
ATOM 228 O O . LEU A 1 29 ? 138.869 169.854 158.834 1.00 1.84 29 LEU C O 1
ATOM 233 N N . THR A 1 30 ? 139.883 168.575 157.275 1.00 15.00 30 THR C N 1
ATOM 234 C CA . THR A 1 30 ? 138.864 167.537 157.224 1.00 15.00 30 THR C CA 1
ATOM 235 C C . THR A 1 30 ? 139.568 166.192 157.259 1.00 15.00 30 THR C C 1
ATOM 236 O O . THR A 1 30 ? 140.543 165.986 156.534 1.00 15.00 30 THR C O 1
ATOM 240 N N . LEU A 1 31 ? 139.091 165.287 158.105 1.00 8.77 31 LEU C N 1
ATOM 241 C CA . LEU A 1 31 ? 139.702 163.977 158.273 1.00 8.77 31 LEU C CA 1
ATOM 242 C C . LEU A 1 31 ? 138.707 162.900 157.873 1.00 8.77 31 LEU C C 1
ATOM 243 O O . LEU A 1 31 ? 137.552 162.929 158.306 1.00 8.77 31 LEU C O 1
ATOM 248 N N . ILE A 1 32 ? 139.155 161.960 157.045 1.00 15.00 32 ILE C N 1
ATOM 249 C CA . ILE A 1 32 ? 138.338 160.842 156.586 1.00 15.00 32 ILE C CA 1
ATOM 250 C C . ILE A 1 32 ? 139.116 159.571 156.884 1.00 15.00 32 ILE C C 1
ATOM 251 O O . ILE A 1 32 ? 140.217 159.380 156.360 1.00 15.00 32 ILE C O 1
ATOM 256 N N . VAL A 1 33 ? 138.555 158.707 157.721 1.00 3.29 33 VAL C N 1
ATOM 257 C CA . VAL A 1 33 ? 139.196 157.460 158.117 1.00 3.29 33 VAL C CA 1
ATOM 258 C C . VAL A 1 33 ? 138.230 156.320 157.838 1.00 3.29 33 VAL C C 1
ATOM 259 O O . VAL A 1 33 ? 137.036 156.430 158.125 1.00 3.29 33 VAL C O 1
ATOM 261 N N . GLY A 1 34 ? 138.741 155.235 157.269 1.00 15.00 34 GLY C N 1
ATOM 262 C CA . GLY A 1 34 ? 137.906 154.085 156.991 1.00 15.00 34 GLY C CA 1
ATOM 263 C C . GLY A 1 34 ? 138.758 152.851 156.803 1.00 15.00 34 GLY C C 1
ATOM 264 O O . GLY A 1 34 ? 139.970 152.865 157.023 1.00 15.00 34 GLY C O 1
ATOM 265 N N . MET A 1 35 ? 138.100 151.768 156.407 1.00 1.68 35 MET C N 1
ATOM 266 C CA . MET A 1 35 ? 138.780 150.521 156.098 1.00 1.68 35 MET C CA 1
ATOM 267 C C . MET A 1 35 ? 139.034 150.448 154.594 1.00 1.68 35 MET C C 1
ATOM 268 O O . MET A 1 35 ? 138.890 151.436 153.872 1.00 1.68 35 MET C O 1
ATOM 273 N N . ASN A 1 36 ? 139.422 149.273 154.105 1.00 3.08 36 ASN C N 1
ATOM 274 C CA . ASN A 1 36 ? 139.673 149.066 152.685 1.00 3.08 36 ASN C CA 1
ATOM 275 C C . ASN A 1 36 ? 138.362 148.768 151.974 1.00 3.08 36 ASN C C 1
ATOM 276 O O . ASN A 1 36 ? 137.618 147.874 152.384 1.00 3.08 36 ASN C O 1
ATOM 281 N N . GLY A 1 37 ? 138.091 149.504 150.902 1.00 8.24 37 GLY C N 1
ATOM 282 C CA . GLY A 1 37 ? 136.850 149.355 150.179 1.00 8.24 37 GLY C CA 1
ATOM 283 C C . GLY A 1 37 ? 135.678 150.091 150.774 1.00 8.24 37 GLY C C 1
ATOM 284 O O . GLY A 1 37 ? 134.535 149.792 150.418 1.00 8.24 37 GLY C O 1
ATOM 285 N N . SER A 1 38 ? 135.923 151.040 151.678 1.00 15.00 38 SER C N 1
ATOM 286 C CA . SER A 1 38 ? 134.837 151.754 152.336 1.00 15.00 38 SER C CA 1
ATOM 287 C C . SER A 1 38 ? 134.155 152.735 151.395 1.00 15.00 38 SER C C 1
ATOM 288 O O . SER A 1 38 ? 132.925 152.773 151.311 1.00 15.00 38 SER C O 1
ATOM 291 N N . GLY A 1 39 ? 134.939 153.525 150.668 1.00 9.82 39 GLY C N 1
ATOM 292 C CA . GLY A 1 39 ? 134.393 154.588 149.851 1.00 9.82 39 GLY C CA 1
ATOM 293 C C . GLY A 1 39 ? 135.151 155.889 150.002 1.00 9.82 39 GLY C C 1
ATOM 294 O O . GLY A 1 39 ? 134.678 156.939 149.566 1.00 9.82 39 GLY C O 1
ATOM 295 N N . LYS A 1 40 ? 136.328 155.832 150.625 1.00 8.95 40 LYS C N 1
ATOM 296 C CA . LYS A 1 40 ? 137.096 157.044 150.892 1.00 8.95 40 LYS C CA 1
ATOM 297 C C . LYS A 1 40 ? 137.542 157.722 149.605 1.00 8.95 40 LYS C C 1
ATOM 298 O O . LYS A 1 40 ? 137.500 158.950 149.491 1.00 8.95 40 LYS C O 1
ATOM 304 N N . THR A 1 41 ? 138.015 156.941 148.636 1.00 15.00 41 THR C N 1
ATOM 305 C CA . THR A 1 41 ? 138.442 157.524 147.370 1.00 15.00 41 THR C CA 1
ATOM 306 C C . THR A 1 41 ? 137.250 157.943 146.522 1.00 15.00 41 THR C C 1
ATOM 307 O O . THR A 1 41 ? 137.351 158.890 145.735 1.00 15.00 41 THR C O 1
ATOM 311 N N . THR A 1 42 ? 136.114 157.259 146.675 1.00 9.05 42 THR C N 1
ATOM 312 C CA . THR A 1 42 ? 134.918 157.633 145.933 1.00 9.05 42 THR C CA 1
ATOM 313 C C . THR A 1 42 ? 134.455 159.039 146.283 1.00 9.05 42 THR C C 1
ATOM 314 O O . THR A 1 42 ? 133.890 159.732 145.434 1.00 9.05 42 THR C O 1
ATOM 318 N N . ILE A 1 43 ? 134.696 159.487 147.514 1.00 2.09 43 ILE C N 1
ATOM 319 C CA . ILE A 1 43 ? 134.320 160.845 147.892 1.00 2.09 43 ILE C CA 1
ATOM 320 C C . ILE A 1 43 ? 135.086 161.856 147.052 1.00 2.09 43 ILE C C 1
ATOM 321 O O . ILE A 1 43 ? 134.511 162.811 146.519 1.00 2.09 43 ILE C O 1
ATOM 326 N N . ILE A 1 44 ? 136.398 161.657 146.912 1.00 1.14 44 ILE C N 1
ATOM 327 C CA . ILE A 1 44 ? 137.196 162.581 146.113 1.00 1.14 44 ILE C CA 1
ATOM 328 C C . ILE A 1 44 ? 136.854 162.456 144.638 1.00 1.14 44 ILE C C 1
ATOM 329 O O . ILE A 1 44 ? 136.865 163.451 143.903 1.00 1.14 44 ILE C O 1
ATOM 334 N N . GLU A 1 45 ? 136.550 161.243 144.176 1.00 3.24 45 GLU C N 1
ATOM 335 C CA . GLU A 1 45 ? 136.104 161.079 142.797 1.00 3.24 45 GLU C CA 1
ATOM 336 C C . GLU A 1 45 ? 134.835 161.877 142.542 1.00 3.24 45 GLU C C 1
ATOM 337 O O . GLU A 1 45 ? 134.696 162.516 141.495 1.00 3.24 45 GLU C O 1
ATOM 343 N N . CYS A 1 46 ? 133.901 161.858 143.493 1.00 0.95 46 CYS C N 1
ATOM 344 C CA . CYS A 1 46 ? 132.669 162.624 143.350 1.00 0.95 46 CYS C CA 1
ATOM 345 C C . CYS A 1 46 ? 132.930 164.121 143.416 1.00 0.95 46 CYS C C 1
ATOM 346 O O . CYS A 1 46 ? 132.283 164.896 142.707 1.00 0.95 46 CYS C O 1
ATOM 349 N N . LEU A 1 47 ? 133.862 164.550 144.264 1.00 0.69 47 LEU C N 1
ATOM 350 C CA . LEU A 1 47 ? 134.223 165.965 144.307 1.00 0.69 47 LEU C CA 1
ATOM 351 C C . LEU A 1 47 ? 134.768 166.426 142.962 1.00 0.69 47 LEU C C 1
ATOM 352 O O . LEU A 1 47 ? 134.377 167.481 142.445 1.00 0.69 47 LEU C O 1
ATOM 357 N N . LYS A 1 48 ? 135.666 165.636 142.373 1.00 0.83 48 LYS C N 1
ATOM 358 C CA . LYS A 1 48 ? 136.230 166.002 141.080 1.00 0.83 48 LYS C CA 1
ATOM 359 C C . LYS A 1 48 ? 135.180 165.944 139.981 1.00 0.83 48 LYS C C 1
ATOM 360 O O . LYS A 1 48 ? 135.185 166.780 139.073 1.00 0.83 48 LYS C O 1
ATOM 366 N N . TYR A 1 49 ? 134.273 164.969 140.039 1.00 0.95 49 TYR C N 1
ATOM 367 C CA . TYR A 1 49 ? 133.217 164.895 139.038 1.00 0.95 49 TYR C CA 1
ATOM 368 C C . TYR A 1 49 ? 132.287 166.093 139.128 1.00 0.95 49 TYR C C 1
ATOM 369 O O . TYR A 1 49 ? 131.854 166.624 138.102 1.00 0.95 49 TYR C O 1
ATOM 378 N N . ALA A 1 50 ? 131.954 166.523 140.342 1.00 0.42 50 ALA C N 1
ATOM 379 C CA . ALA A 1 50 ? 131.097 167.691 140.489 1.00 0.42 50 ALA C CA 1
ATOM 380 C C . ALA A 1 50 ? 131.795 168.950 140.000 1.00 0.42 50 ALA C C 1
ATOM 381 O O . ALA A 1 50 ? 131.183 169.779 139.321 1.00 0.42 50 ALA C O 1
ATOM 383 N N . THR A 1 51 ? 133.077 169.112 140.323 1.00 0.53 51 THR C N 1
ATOM 384 C CA . THR A 1 51 ? 133.738 170.366 139.980 1.00 0.53 51 THR C CA 1
ATOM 385 C C . THR A 1 51 ? 134.118 170.449 138.504 1.00 0.53 51 THR C C 1
ATOM 386 O O . THR A 1 51 ? 134.015 171.521 137.902 1.00 0.53 51 THR C O 1
ATOM 390 N N . THR A 1 52 ? 134.579 169.360 137.908 1.00 0.98 52 THR C N 1
ATOM 391 C CA . THR A 1 52 ? 135.007 169.397 136.515 1.00 0.98 52 THR C CA 1
ATOM 392 C C . THR A 1 52 ? 134.133 168.600 135.548 1.00 0.98 52 THR C C 1
ATOM 393 O O . THR A 1 52 ? 133.953 168.995 134.417 1.00 0.98 52 THR C O 1
ATOM 397 N N . GLY A 1 53 ? 133.613 167.465 135.972 1.00 1.80 53 GLY C N 1
ATOM 398 C CA . GLY A 1 53 ? 132.713 166.707 135.134 1.00 1.80 53 GLY C CA 1
ATOM 399 C C . GLY A 1 53 ? 133.301 165.498 134.446 1.00 1.80 53 GLY C C 1
ATOM 400 O O . GLY A 1 53 ? 132.720 165.032 133.460 1.00 1.80 53 GLY C O 1
ATOM 401 N N . ASP A 1 54 ? 134.421 164.970 134.930 1.00 1.65 54 ASP C N 1
ATOM 402 C CA . ASP A 1 54 ? 135.086 163.839 134.303 1.00 1.65 54 ASP C CA 1
ATOM 403 C C . ASP A 1 54 ? 135.240 162.695 135.293 1.00 1.65 54 ASP C C 1
ATOM 404 O O . ASP A 1 54 ? 135.551 162.911 136.467 1.00 1.65 54 ASP C O 1
ATOM 409 N N . LEU A 1 55 ? 135.026 161.481 134.800 1.00 1.49 55 LEU C N 1
ATOM 410 C CA . LEU A 1 55 ? 135.003 160.271 135.600 1.00 1.49 55 LEU C CA 1
ATOM 411 C C . LEU A 1 55 ? 136.412 159.814 135.959 1.00 1.49 55 LEU C C 1
ATOM 412 O O . LEU A 1 55 ? 137.395 160.272 135.372 1.00 1.49 55 LEU C O 1
ATOM 417 N N . PRO A 1 56 ? 136.537 158.920 136.936 1.00 1.63 56 PRO C N 1
ATOM 418 C CA . PRO A 1 56 ? 137.841 158.367 137.277 1.00 1.63 56 PRO C CA 1
ATOM 419 C C . PRO A 1 56 ? 138.403 157.539 136.137 1.00 1.63 56 PRO C C 1
ATOM 420 O O . PRO A 1 56 ? 137.657 157.069 135.265 1.00 1.63 56 PRO C O 1
ATOM 424 N N . PRO A 1 57 ? 139.718 157.361 136.098 1.00 1.90 57 PRO C N 1
ATOM 425 C CA . PRO A 1 57 ? 140.330 156.630 134.985 1.00 1.90 57 PRO C CA 1
ATOM 426 C C . PRO A 1 57 ? 139.881 155.179 134.956 1.00 1.90 57 PRO C C 1
ATOM 427 O O . PRO A 1 57 ? 139.546 154.590 135.984 1.00 1.90 57 PRO C O 1
ATOM 431 N N . ASN A 1 58 ? 139.835 154.622 133.747 1.00 2.55 58 ASN C N 1
ATOM 432 C CA . ASN A 1 58 ? 139.525 153.208 133.536 1.00 2.55 58 ASN C CA 1
ATOM 433 C C . ASN A 1 58 ? 138.099 152.874 133.974 1.00 2.55 58 ASN C C 1
ATOM 434 O O . ASN A 1 58 ? 137.854 151.901 134.686 1.00 2.55 58 ASN C O 1
ATOM 439 N N . SER A 1 59 ? 137.150 153.693 133.530 1.00 5.76 59 SER C N 1
ATOM 440 C CA . SER A 1 59 ? 135.734 153.551 133.853 1.00 5.76 59 SER C CA 1
ATOM 441 C C . SER A 1 59 ? 134.900 153.562 132.578 1.00 5.76 59 SER C C 1
ATOM 442 O O . SER A 1 59 ? 133.883 154.249 132.469 1.00 5.76 59 SER C O 1
ATOM 445 N N . LYS A 1 60 ? 135.339 152.789 131.585 1.00 11.82 60 LYS C N 1
ATOM 446 C CA . LYS A 1 60 ? 134.681 152.805 130.283 1.00 11.82 60 LYS C CA 1
ATOM 447 C C . LYS A 1 60 ? 133.266 152.245 130.364 1.00 11.82 60 LYS C C 1
ATOM 448 O O . LYS A 1 60 ? 132.317 152.857 129.861 1.00 11.82 60 LYS C O 1
ATOM 454 N N . GLY A 1 61 ? 133.101 151.093 131.005 1.00 9.69 61 GLY C N 1
ATOM 455 C CA . GLY A 1 61 ? 131.834 150.392 130.955 1.00 9.69 61 GLY C CA 1
ATOM 456 C C . GLY A 1 61 ? 130.787 150.856 131.945 1.00 9.69 61 GLY C C 1
ATOM 457 O O . GLY A 1 61 ? 129.929 150.069 132.350 1.00 9.69 61 GLY C O 1
ATOM 458 N N . GLY A 1 62 ? 130.826 152.126 132.330 1.00 6.44 62 GLY C N 1
ATOM 459 C CA . GLY A 1 62 ? 129.909 152.613 133.344 1.00 6.44 62 GLY C CA 1
ATOM 460 C C . GLY A 1 62 ? 130.125 151.983 134.702 1.00 6.44 62 GLY C C 1
ATOM 461 O O . GLY A 1 62 ? 129.153 151.625 135.376 1.00 6.44 62 GLY C O 1
ATOM 462 N N . VAL A 1 63 ? 131.386 151.823 135.115 1.00 1.88 63 VAL C N 1
ATOM 463 C CA . VAL A 1 63 ? 131.693 151.253 136.425 1.00 1.88 63 VAL C CA 1
ATOM 464 C C . VAL A 1 63 ? 131.674 152.293 137.529 1.00 1.88 63 VAL C C 1
ATOM 465 O O . VAL A 1 63 ? 131.799 151.936 138.706 1.00 1.88 63 VAL C O 1
ATOM 469 N N . PHE A 1 64 ? 131.530 153.568 137.185 1.00 1.46 64 PHE C N 1
ATOM 470 C CA . PHE A 1 64 ? 131.383 154.611 138.190 1.00 1.46 64 PHE C CA 1
ATOM 471 C C . PHE A 1 64 ? 130.043 154.514 138.906 1.00 1.46 64 PHE C C 1
ATOM 472 O O . PHE A 1 64 ? 129.916 154.981 140.040 1.00 1.46 64 PHE C O 1
ATOM 480 N N . ILE A 1 65 ? 129.046 153.897 138.278 1.00 1.09 65 ILE C N 1
ATOM 481 C CA . ILE A 1 65 ? 127.719 153.806 138.868 1.00 1.09 65 ILE C CA 1
ATOM 482 C C . ILE A 1 65 ? 127.607 152.528 139.692 1.00 1.09 65 ILE C C 1
ATOM 483 O O . ILE A 1 65 ? 128.315 151.546 139.466 1.00 1.09 65 ILE C O 1
ATOM 488 N N . HIS A 1 66 ? 126.709 152.548 140.672 1.00 2.71 66 HIS C N 1
ATOM 489 C CA . HIS A 1 66 ? 126.465 151.358 141.472 1.00 2.71 66 HIS C CA 1
ATOM 490 C C . HIS A 1 66 ? 126.029 150.216 140.569 1.00 2.71 66 HIS C C 1
ATOM 491 O O . HIS A 1 66 ? 125.098 150.360 139.775 1.00 2.71 66 HIS C O 1
ATOM 498 N N . ASP A 1 67 ? 126.690 149.077 140.709 1.00 5.13 67 ASP C N 1
ATOM 499 C CA . ASP A 1 67 ? 126.600 148.010 139.723 1.00 5.13 67 ASP C CA 1
ATOM 500 C C . ASP A 1 67 ? 125.178 147.479 139.607 1.00 5.13 67 ASP C C 1
ATOM 501 O O . ASP A 1 67 ? 124.582 147.104 140.627 1.00 5.13 67 ASP C O 1
ATOM 506 N N . PRO A 1 68 ? 124.591 147.449 138.407 1.00 5.67 68 PRO C N 1
ATOM 507 C CA . PRO A 1 68 ? 123.255 146.853 138.266 1.00 5.67 68 PRO C CA 1
ATOM 508 C C . PRO A 1 68 ? 123.220 145.370 138.566 1.00 5.67 68 PRO C C 1
ATOM 509 O O . PRO A 1 68 ? 122.223 144.889 139.114 1.00 5.67 68 PRO C O 1
ATOM 513 N N . LYS A 1 69 ? 124.272 144.629 138.216 1.00 5.26 69 LYS C N 1
ATOM 514 C CA . LYS A 1 69 ? 124.285 143.192 138.457 1.00 5.26 69 LYS C CA 1
ATOM 515 C C . LYS A 1 69 ? 124.293 142.860 139.940 1.00 5.26 69 LYS C C 1
ATOM 516 O O . LYS A 1 69 ? 123.858 141.769 140.323 1.00 5.26 69 LYS C O 1
ATOM 522 N N . ILE A 1 70 ? 124.773 143.776 140.777 1.00 6.19 70 ILE C N 1
ATOM 523 C CA . ILE A 1 70 ? 124.662 143.607 142.219 1.00 6.19 70 ILE C CA 1
ATOM 524 C C . ILE A 1 70 ? 123.231 143.852 142.675 1.00 6.19 70 ILE C C 1
ATOM 525 O O . ILE A 1 70 ? 122.616 143.002 143.328 1.00 6.19 70 ILE C O 1
ATOM 530 N N . THR A 1 71 ? 122.676 145.012 142.320 1.00 8.46 71 THR C N 1
ATOM 531 C CA . THR A 1 71 ? 121.325 145.351 142.751 1.00 8.46 71 THR C CA 1
ATOM 532 C C . THR A 1 71 ? 120.292 144.464 142.069 1.00 8.46 71 THR C C 1
ATOM 533 O O . THR A 1 71 ? 119.391 143.926 142.722 1.00 8.46 71 THR C O 1
ATOM 537 N N . GLY A 1 72 ? 120.414 144.289 140.759 1.00 11.59 72 GLY C N 1
ATOM 538 C CA . GLY A 1 72 ? 119.490 143.481 139.993 1.00 11.59 72 GLY C CA 1
ATOM 539 C C . GLY A 1 72 ? 118.464 144.272 139.217 1.00 11.59 72 GLY C C 1
ATOM 540 O O . GLY A 1 72 ? 117.775 143.691 138.370 1.00 11.59 72 GLY C O 1
ATOM 541 N N . GLU A 1 73 ? 118.345 145.571 139.462 1.00 11.79 73 GLU C N 1
ATOM 542 C CA . GLU A 1 73 ? 117.374 146.394 138.756 1.00 11.79 73 GLU C CA 1
ATOM 543 C C . GLU A 1 73 ? 117.901 146.711 137.358 1.00 11.79 73 GLU C C 1
ATOM 544 O O . GLU A 1 73 ? 118.925 146.185 136.916 1.00 11.79 73 GLU C O 1
ATOM 550 N N . LYS A 1 74 ? 117.194 147.577 136.638 1.00 14.20 74 LYS C N 1
ATOM 551 C CA . LYS A 1 74 ? 117.557 147.918 135.269 1.00 14.20 74 LYS C CA 1
ATOM 552 C C . LYS A 1 74 ? 117.867 149.394 135.089 1.00 14.20 74 LYS C C 1
ATOM 553 O O . LYS A 1 74 ? 118.862 149.737 134.441 1.00 14.20 74 LYS C O 1
ATOM 559 N N . ASP A 1 75 ? 117.045 150.283 135.634 1.00 10.47 75 ASP C N 1
ATOM 560 C CA . ASP A 1 75 ? 117.226 151.723 135.466 1.00 10.47 75 ASP C CA 1
ATOM 561 C C . ASP A 1 75 ? 117.828 152.295 136.745 1.00 10.47 75 ASP C C 1
ATOM 562 O O . ASP A 1 75 ? 117.131 152.488 137.744 1.00 10.47 75 ASP C O 1
ATOM 567 N N . ILE A 1 76 ? 119.124 152.568 136.707 1.00 7.41 76 ILE C N 1
ATOM 568 C CA . ILE A 1 76 ? 119.860 153.109 137.842 1.00 7.41 76 ILE C CA 1
ATOM 569 C C . ILE A 1 76 ? 120.115 154.582 137.580 1.00 7.41 76 ILE C C 1
ATOM 570 O O . ILE A 1 76 ? 120.366 154.991 136.445 1.00 7.41 76 ILE C O 1
ATOM 575 N N . ARG A 1 77 ? 120.038 155.396 138.630 1.00 5.61 77 ARG C N 1
ATOM 576 C CA . ARG A 1 77 ? 120.215 156.837 138.481 1.00 5.61 77 ARG C CA 1
ATOM 577 C C . ARG A 1 77 ? 121.029 157.359 139.656 1.00 5.61 77 ARG C C 1
ATOM 578 O O . ARG A 1 77 ? 120.554 157.351 140.793 1.00 5.61 77 ARG C O 1
ATOM 586 N N . ALA A 1 78 ? 122.243 157.816 139.378 1.00 3.99 78 ALA C N 1
ATOM 587 C CA . ALA A 1 78 ? 123.114 158.433 140.364 1.00 3.99 78 ALA C CA 1
ATOM 588 C C . ALA A 1 78 ? 122.947 159.946 140.337 1.00 3.99 78 ALA C C 1
ATOM 589 O O . ALA A 1 78 ? 122.382 160.513 139.401 1.00 3.99 78 ALA C O 1
ATOM 591 N N . GLN A 1 79 ? 123.435 160.602 141.390 1.00 2.56 79 GLN C N 1
ATOM 592 C CA . GLN A 1 79 ? 123.314 162.054 141.489 1.00 2.56 79 GLN C CA 1
ATOM 593 C C . GLN A 1 79 ? 124.325 162.561 142.510 1.00 2.56 79 GLN C C 1
ATOM 594 O O . GLN A 1 79 ? 124.143 162.364 143.712 1.00 2.56 79 GLN C O 1
ATOM 600 N N . VAL A 1 80 ? 125.356 163.229 142.037 1.00 1.26 80 VAL C N 1
ATOM 601 C CA . VAL A 1 80 ? 126.314 163.896 142.909 1.00 1.26 80 VAL C CA 1
ATOM 602 C C . VAL A 1 80 ? 125.914 165.356 143.032 1.00 1.26 80 VAL C C 1
ATOM 603 O O . VAL A 1 80 ? 125.577 166.003 142.037 1.00 1.26 80 VAL C O 1
ATOM 607 N N . LYS A 1 81 ? 125.933 165.876 144.257 1.00 0.78 81 LYS C N 1
ATOM 608 C CA . LYS A 1 81 ? 125.483 167.232 144.539 1.00 0.78 81 LYS C CA 1
ATOM 609 C C . LYS A 1 81 ? 126.464 167.905 145.483 1.00 0.78 81 LYS C C 1
ATOM 610 O O . LYS A 1 81 ? 126.842 167.321 146.500 1.00 0.78 81 LYS C O 1
ATOM 616 N N . LEU A 1 82 ? 126.864 169.130 145.156 1.00 0.38 82 LEU C N 1
ATOM 617 C CA . LEU A 1 82 ? 127.883 169.846 145.908 1.00 0.38 82 LEU C CA 1
ATOM 618 C C . LEU A 1 82 ? 127.403 171.250 146.232 1.00 0.38 82 LEU C C 1
ATOM 619 O O . LEU A 1 82 ? 126.795 171.914 145.390 1.00 0.38 82 LEU C O 1
ATOM 624 N N . ALA A 1 83 ? 127.685 171.700 147.452 1.00 0.21 83 ALA C N 1
ATOM 625 C CA . ALA A 1 83 ? 127.375 173.053 147.898 1.00 0.21 83 ALA C CA 1
ATOM 626 C C . ALA A 1 83 ? 128.682 173.776 148.165 1.00 0.21 83 ALA C C 1
ATOM 627 O O . ALA A 1 83 ? 129.518 173.285 148.928 1.00 0.21 83 ALA C O 1
ATOM 629 N N . PHE A 1 84 ? 128.858 174.936 147.543 1.00 1.07 84 PHE C N 1
ATOM 630 C CA . PHE A 1 84 ? 130.118 175.651 147.648 1.00 1.07 84 PHE C CA 1
ATOM 631 C C . PHE A 1 84 ? 129.862 177.142 147.517 1.00 1.07 84 PHE C C 1
ATOM 632 O O . PHE A 1 84 ? 128.811 177.572 147.039 1.00 1.07 84 PHE C O 1
ATOM 640 N N . THR A 1 85 ? 130.834 177.930 147.960 1.00 1.76 85 THR C N 1
ATOM 641 C CA . THR A 1 85 ? 130.793 179.376 147.818 1.00 1.76 85 THR C CA 1
ATOM 642 C C . THR A 1 85 ? 131.856 179.801 146.818 1.00 1.76 85 THR C C 1
ATOM 643 O O . THR A 1 85 ? 132.962 179.255 146.807 1.00 1.76 85 THR C O 1
ATOM 647 N N . SER A 1 86 ? 131.517 180.770 145.976 1.00 8.51 86 SER C N 1
ATOM 648 C CA . SER A 1 86 ? 132.403 181.173 144.900 1.00 8.51 86 SER C CA 1
ATOM 649 C C . SER A 1 86 ? 133.577 181.973 145.450 1.00 8.51 86 SER C C 1
ATOM 650 O O . SER A 1 86 ? 133.688 182.224 146.651 1.00 8.51 86 SER C O 1
ATOM 653 N N . ALA A 1 87 ? 134.475 182.375 144.548 1.00 12.00 87 ALA C N 1
ATOM 654 C CA . ALA A 1 87 ? 135.628 183.173 144.952 1.00 12.00 87 ALA C CA 1
ATOM 655 C C . ALA A 1 87 ? 135.204 184.546 145.455 1.00 12.00 87 ALA C C 1
ATOM 656 O O . ALA A 1 87 ? 135.761 185.057 146.432 1.00 12.00 87 ALA C O 1
ATOM 658 N N . ASN A 1 88 ? 134.222 185.161 144.799 1.00 15.21 88 ASN C N 1
ATOM 659 C CA . ASN A 1 88 ? 133.768 186.487 145.196 1.00 15.21 88 ASN C CA 1
ATOM 660 C C . ASN A 1 88 ? 132.879 186.467 146.432 1.00 15.21 88 ASN C C 1
ATOM 661 O O . ASN A 1 88 ? 132.644 187.525 147.023 1.00 15.21 88 ASN C O 1
ATOM 666 N N . GLY A 1 89 ? 132.379 185.301 146.836 1.00 14.15 89 GLY C N 1
ATOM 667 C CA . GLY A 1 89 ? 131.554 185.164 148.021 1.00 14.15 89 GLY C CA 1
ATOM 668 C C . GLY A 1 89 ? 130.160 184.636 147.762 1.00 14.15 89 GLY C C 1
ATOM 669 O O . GLY A 1 89 ? 129.445 184.315 148.720 1.00 14.15 89 GLY C O 1
ATOM 670 N N . LEU A 1 90 ? 129.746 184.536 146.501 1.00 10.42 90 LEU C N 1
ATOM 671 C CA . LEU A 1 90 ? 128.412 184.049 146.176 1.00 10.42 90 LEU C CA 1
ATOM 672 C C . LEU A 1 90 ? 128.262 182.582 146.560 1.00 10.42 90 LEU C C 1
ATOM 673 O O . LEU A 1 90 ? 129.201 181.793 146.441 1.00 10.42 90 LEU C O 1
ATOM 678 N N . ASN A 1 91 ? 127.070 182.219 147.021 1.00 5.61 91 ASN C N 1
ATOM 679 C CA . ASN A 1 91 ? 126.767 180.863 147.457 1.00 5.61 91 ASN C CA 1
ATOM 680 C C . ASN A 1 91 ? 126.079 180.114 146.324 1.00 5.61 91 ASN C C 1
ATOM 681 O O . ASN A 1 91 ? 125.093 180.603 145.766 1.00 5.61 91 ASN C O 1
ATOM 686 N N . MET A 1 92 ? 126.590 178.931 145.988 1.00 3.62 92 MET C N 1
ATOM 687 C CA . MET A 1 92 ? 126.096 178.201 144.831 1.00 3.62 92 MET C CA 1
ATOM 688 C C . MET A 1 92 ? 126.033 176.710 145.122 1.00 3.62 92 MET C C 1
ATOM 689 O O . MET A 1 92 ? 126.696 176.201 146.025 1.00 3.62 92 MET C O 1
ATOM 694 N N . ILE A 1 93 ? 125.209 176.016 144.338 1.00 2.61 93 ILE C N 1
ATOM 695 C CA . ILE A 1 93 ? 125.015 174.574 144.447 1.00 2.61 93 ILE C CA 1
ATOM 696 C C . ILE A 1 93 ? 125.014 173.988 143.042 1.00 2.61 93 ILE C C 1
ATOM 697 O O . ILE A 1 93 ? 124.443 174.576 142.120 1.00 2.61 93 ILE C O 1
ATOM 702 N N . VAL A 1 94 ? 125.648 172.829 142.872 1.00 2.28 94 VAL C N 1
ATOM 703 C CA . VAL A 1 94 ? 125.739 172.171 141.572 1.00 2.28 94 VAL C CA 1
ATOM 704 C C . VAL A 1 94 ? 125.252 170.734 141.700 1.00 2.28 94 VAL C C 1
ATOM 705 O O . VAL A 1 94 ? 125.655 170.015 142.619 1.00 2.28 94 VAL C O 1
ATOM 709 N N . THR A 1 95 ? 124.394 170.319 140.770 1.00 2.44 95 THR C N 1
ATOM 710 C CA . THR A 1 95 ? 123.818 168.984 140.727 1.00 2.44 95 THR C CA 1
ATOM 711 C C . THR A 1 95 ? 124.232 168.298 139.433 1.00 2.44 95 THR C C 1
ATOM 712 O O . THR A 1 95 ? 124.342 168.939 138.387 1.00 2.44 95 THR C O 1
ATOM 716 N N . ARG A 1 96 ? 124.461 166.989 139.501 1.00 2.56 96 ARG C N 1
ATOM 717 C CA . ARG A 1 96 ? 124.880 166.226 138.328 1.00 2.56 96 ARG C CA 1
ATOM 718 C C . ARG A 1 96 ? 124.210 164.863 138.350 1.00 2.56 96 ARG C C 1
ATOM 719 O O . ARG A 1 96 ? 124.515 164.040 139.215 1.00 2.56 96 ARG C O 1
ATOM 727 N N . ASN A 1 97 ? 123.329 164.615 137.385 1.00 2.46 97 ASN C N 1
ATOM 728 C CA . ASN A 1 97 ? 122.597 163.361 137.281 1.00 2.46 97 ASN C CA 1
ATOM 729 C C . ASN A 1 97 ? 123.178 162.509 136.162 1.00 2.46 97 ASN C C 1
ATOM 730 O O . ASN A 1 97 ? 123.584 163.030 135.122 1.00 2.46 97 ASN C O 1
ATOM 735 N N . ILE A 1 98 ? 123.235 161.201 136.371 1.00 2.55 98 ILE C N 1
ATOM 736 C CA . ILE A 1 98 ? 123.680 160.268 135.344 1.00 2.55 98 ILE C CA 1
ATOM 737 C C . ILE A 1 98 ? 122.774 159.043 135.395 1.00 2.55 98 ILE C C 1
ATOM 738 O O . ILE A 1 98 ? 122.111 158.814 136.382 1.00 2.55 98 ILE C O 1
ATOM 743 N N . GLN A 1 99 ? 122.753 158.259 134.332 1.00 3.97 99 GLN C N 1
ATOM 744 C CA . GLN A 1 99 ? 121.909 157.081 134.210 1.00 3.97 99 GLN C CA 1
ATOM 745 C C . GLN A 1 99 ? 122.721 155.919 133.659 1.00 3.97 99 GLN C C 1
ATOM 746 O O . GLN A 1 99 ? 123.688 156.118 132.922 1.00 3.97 99 GLN C O 1
ATOM 752 N N . LEU A 1 100 ? 122.335 154.702 134.033 1.00 6.39 100 LEU C N 1
ATOM 753 C CA . LEU A 1 100 ? 122.964 153.475 133.553 1.00 6.39 100 LEU C CA 1
ATOM 754 C C . LEU A 1 100 ? 121.902 152.488 133.085 1.00 6.39 100 LEU C C 1
ATOM 755 O O . LEU A 1 100 ? 121.805 151.357 133.565 1.00 6.39 100 LEU C O 1
ATOM 760 N N . LEU A 1 101 ? 121.046 152.933 132.170 1.00 9.50 101 LEU C N 1
ATOM 761 C CA . LEU A 1 101 ? 120.008 152.063 131.634 1.00 9.50 101 LEU C CA 1
ATOM 762 C C . LEU A 1 101 ? 120.620 150.802 131.043 1.00 9.50 101 LEU C C 1
ATOM 763 O O . LEU A 1 101 ? 121.599 150.860 130.295 1.00 9.50 101 LEU C O 1
ATOM 768 N N . MET A 1 102 ? 120.041 149.657 131.388 1.00 13.72 102 MET C N 1
ATOM 769 C CA . MET A 1 102 ? 120.576 148.356 131.010 1.00 13.72 102 MET C CA 1
ATOM 770 C C . MET A 1 102 ? 119.571 147.632 130.128 1.00 13.72 102 MET C C 1
ATOM 771 O O . MET A 1 102 ? 118.401 147.492 130.498 1.00 13.72 102 MET C O 1
ATOM 776 N N . LYS A 1 103 ? 120.029 147.177 128.968 1.00 19.01 103 LYS C N 1
ATOM 777 C CA . LYS A 1 103 ? 119.211 146.375 128.074 1.00 19.01 103 LYS C CA 1
ATOM 778 C C . LYS A 1 103 ? 119.483 144.898 128.349 1.00 19.01 103 LYS C C 1
ATOM 779 O O . LYS A 1 103 ? 120.215 144.541 129.276 1.00 19.01 103 LYS C O 1
ATOM 785 N N . LYS A 1 104 ? 118.895 144.017 127.538 1.00 22.01 104 LYS C N 1
ATOM 786 C CA . LYS A 1 104 ? 119.152 142.588 127.694 1.00 22.01 104 LYS C CA 1
ATOM 787 C C . LYS A 1 104 ? 120.610 142.259 127.404 1.00 22.01 104 LYS C C 1
ATOM 788 O O . LYS A 1 104 ? 121.233 141.460 128.113 1.00 22.01 104 LYS C O 1
ATOM 794 N N . THR A 1 105 ? 121.172 142.866 126.360 1.00 18.56 105 THR C N 1
ATOM 795 C CA . THR A 1 105 ? 122.538 142.587 125.931 1.00 18.56 105 THR C CA 1
ATOM 796 C C . THR A 1 105 ? 123.542 143.573 126.519 1.00 18.56 105 THR C C 1
ATOM 797 O O . THR A 1 105 ? 124.466 143.174 127.234 1.00 18.56 105 THR C O 1
ATOM 801 N N . THR A 1 106 ? 123.372 144.859 126.233 1.00 14.80 106 THR C N 1
ATOM 802 C CA . THR A 1 106 ? 124.340 145.882 126.595 1.00 14.80 106 THR C CA 1
ATOM 803 C C . THR A 1 106 ? 123.752 146.852 127.609 1.00 14.80 106 THR C C 1
ATOM 804 O O . THR A 1 106 ? 122.536 146.938 127.793 1.00 14.80 106 THR C O 1
ATOM 808 N N . THR A 1 107 ? 124.644 147.585 128.268 1.00 9.17 107 THR C N 1
ATOM 809 C CA . THR A 1 107 ? 124.283 148.630 129.217 1.00 9.17 107 THR C CA 1
ATOM 810 C C . THR A 1 107 ? 124.693 149.975 128.633 1.00 9.17 107 THR C C 1
ATOM 811 O O . THR A 1 107 ? 125.854 150.161 128.255 1.00 9.17 107 THR C O 1
ATOM 815 N N . THR A 1 108 ? 123.751 150.908 128.572 1.00 6.58 108 THR C N 1
ATOM 816 C CA . THR A 1 108 ? 123.993 152.222 127.993 1.00 6.58 108 THR C CA 1
ATOM 817 C C . THR A 1 108 ? 124.155 153.256 129.098 1.00 6.58 108 THR C C 1
ATOM 818 O O . THR A 1 108 ? 123.297 153.373 129.977 1.00 6.58 108 THR C O 1
ATOM 822 N N . PHE A 1 109 ? 125.249 154.003 129.044 1.00 4.35 109 PHE C N 1
ATOM 823 C CA . PHE A 1 109 ? 125.538 155.055 130.006 1.00 4.35 109 PHE C CA 1
ATOM 824 C C . PHE A 1 109 ? 125.277 156.406 129.359 1.00 4.35 109 PHE C C 1
ATOM 825 O O . PHE A 1 109 ? 125.791 156.686 128.274 1.00 4.35 109 PHE C O 1
ATOM 833 N N . LYS A 1 110 ? 124.472 157.235 130.012 1.00 3.27 110 LYS C N 1
ATOM 834 C CA . LYS A 1 110 ? 124.196 158.563 129.493 1.00 3.27 110 LYS C CA 1
ATOM 835 C C . LYS A 1 110 ? 124.136 159.555 130.640 1.00 3.27 110 LYS C C 1
ATOM 836 O O . LYS A 1 110 ? 123.782 159.206 131.768 1.00 3.27 110 LYS C O 1
ATOM 842 N N . THR A 1 111 ? 124.493 160.797 130.336 1.00 3.11 111 THR C N 1
ATOM 843 C CA . THR A 1 111 ? 124.542 161.870 131.315 1.00 3.11 111 THR C CA 1
ATOM 844 C C . THR A 1 111 ? 123.311 162.746 131.151 1.00 3.11 111 THR C C 1
ATOM 845 O O . THR A 1 111 ? 123.124 163.372 130.105 1.00 3.11 111 THR C O 1
ATOM 849 N N . LEU A 1 112 ? 122.484 162.799 132.186 1.00 3.46 112 LEU C N 1
ATOM 850 C CA . LEU A 1 112 ? 121.289 163.619 132.154 1.00 3.46 112 LEU C CA 1
ATOM 851 C C . LEU A 1 112 ? 121.648 165.081 132.393 1.00 3.46 112 LEU C C 1
ATOM 852 O O . LEU A 1 112 ? 122.800 165.433 132.653 1.00 3.46 112 LEU C O 1
ATOM 857 N N . GLU A 1 113 ? 120.644 165.945 132.303 1.00 6.26 113 GLU C N 1
ATOM 858 C CA . GLU A 1 113 ? 120.865 167.358 132.564 1.00 6.26 113 GLU C CA 1
ATOM 859 C C . GLU A 1 113 ? 121.212 167.588 134.028 1.00 6.26 113 GLU C C 1
ATOM 860 O O . GLU A 1 113 ? 120.605 167.003 134.927 1.00 6.26 113 GLU C O 1
ATOM 866 N N . GLY A 1 114 ? 122.194 168.445 134.263 1.00 7.04 114 GLY C N 1
ATOM 867 C CA . GLY A 1 114 ? 122.562 168.860 135.598 1.00 7.04 114 GLY C CA 1
ATOM 868 C C . GLY A 1 114 ? 121.823 170.113 136.007 1.00 7.04 114 GLY C C 1
ATOM 869 O O . GLY A 1 114 ? 120.757 170.436 135.480 1.00 7.04 114 GLY C O 1
ATOM 870 N N . GLN A 1 115 ? 122.400 170.827 136.970 1.00 6.89 115 GLN C N 1
ATOM 871 C CA . GLN A 1 115 ? 121.825 172.082 137.427 1.00 6.89 115 GLN C CA 1
ATOM 872 C C . GLN A 1 115 ? 122.851 172.843 138.249 1.00 6.89 115 GLN C C 1
ATOM 873 O O . GLN A 1 115 ? 123.552 172.255 139.073 1.00 6.89 115 GLN C O 1
ATOM 879 N N . LEU A 1 116 ? 122.928 174.150 138.019 1.00 8.02 116 LEU C N 1
ATOM 880 C CA . LEU A 1 116 ? 123.712 175.059 138.842 1.00 8.02 116 LEU C CA 1
ATOM 881 C C . LEU A 1 116 ? 122.814 176.213 139.250 1.00 8.02 116 LEU C C 1
ATOM 882 O O . LEU A 1 116 ? 122.088 176.757 138.414 1.00 8.02 116 LEU C O 1
ATOM 887 N N . VAL A 1 117 ? 122.845 176.570 140.528 1.00 7.27 117 VAL C N 1
ATOM 888 C CA . VAL A 1 117 ? 122.006 177.633 141.064 1.00 7.27 117 VAL C CA 1
ATOM 889 C C . VAL A 1 117 ? 122.841 178.498 141.996 1.00 7.27 117 VAL C C 1
ATOM 890 O O . VAL A 1 117 ? 123.673 177.987 142.752 1.00 7.27 117 VAL C O 1
ATOM 894 N N . ALA A 1 118 ? 122.634 179.810 141.928 1.00 7.53 118 ALA C N 1
ATOM 895 C CA . ALA A 1 118 ? 123.311 180.776 142.792 1.00 7.53 118 ALA C CA 1
ATOM 896 C C . ALA A 1 118 ? 122.302 181.279 143.819 1.00 7.53 118 ALA C C 1
ATOM 897 O O . ALA A 1 118 ? 121.612 182.274 143.600 1.00 7.53 118 ALA C O 1
ATOM 899 N N . ILE A 1 119 ? 122.228 180.583 144.951 1.00 10.46 119 ILE C N 1
ATOM 900 C CA . ILE A 1 119 ? 121.256 180.925 145.980 1.00 10.46 119 ILE C CA 1
ATOM 901 C C . ILE A 1 119 ? 121.732 182.154 146.742 1.00 10.46 119 ILE C C 1
ATOM 902 O O . ILE A 1 119 ? 122.853 182.192 147.263 1.00 10.46 119 ILE C O 1
ATOM 907 N N . ASN A 1 120 ? 120.880 183.171 146.808 1.00 14.87 120 ASN C N 1
ATOM 908 C CA . ASN A 1 120 ? 121.238 184.433 147.438 1.00 14.87 120 ASN C CA 1
ATOM 909 C C . ASN A 1 120 ? 121.124 184.293 148.957 1.00 14.87 120 ASN C C 1
ATOM 910 O O . ASN A 1 120 ? 121.035 183.188 149.500 1.00 14.87 120 ASN C O 1
ATOM 915 N N . ASN A 1 121 ? 121.150 185.425 149.665 1.00 18.00 121 ASN C N 1
ATOM 916 C CA . ASN A 1 121 ? 121.044 185.401 151.120 1.00 18.00 121 ASN C CA 1
ATOM 917 C C . ASN A 1 121 ? 119.654 184.982 151.583 1.00 18.00 121 ASN C C 1
ATOM 918 O O . ASN A 1 121 ? 119.520 184.323 152.621 1.00 18.00 121 ASN C O 1
ATOM 923 N N . SER A 1 122 ? 118.616 185.351 150.835 1.00 16.29 122 SER C N 1
ATOM 924 C CA . SER A 1 122 ? 117.237 185.071 151.208 1.00 16.29 122 SER C CA 1
ATOM 925 C C . SER A 1 122 ? 116.663 183.894 150.427 1.00 16.29 122 SER C C 1
ATOM 926 O O . SER A 1 122 ? 115.465 183.859 150.134 1.00 16.29 122 SER C O 1
ATOM 929 N N . GLY A 1 123 ? 117.505 182.922 150.091 1.00 15.32 123 GLY C N 1
ATOM 930 C CA . GLY A 1 123 ? 117.041 181.752 149.362 1.00 15.32 123 GLY C CA 1
ATOM 931 C C . GLY A 1 123 ? 116.472 182.071 147.998 1.00 15.32 123 GLY C C 1
ATOM 932 O O . GLY A 1 123 ? 115.438 181.513 147.612 1.00 15.32 123 GLY C O 1
ATOM 933 N N . ASP A 1 124 ? 117.122 182.967 147.259 1.00 14.66 124 ASP C N 1
ATOM 934 C CA . ASP A 1 124 ? 116.646 183.369 145.935 1.00 14.66 124 ASP C CA 1
ATOM 935 C C . ASP A 1 124 ? 117.212 182.418 144.881 1.00 14.66 124 ASP C C 1
ATOM 936 O O . ASP A 1 124 ? 118.151 182.725 144.144 1.00 14.66 124 ASP C O 1
ATOM 941 N N . ARG A 1 125 ? 116.604 181.233 144.821 1.00 14.21 125 ARG C N 1
ATOM 942 C CA . ARG A 1 125 ? 117.029 180.189 143.897 1.00 14.21 125 ARG C CA 1
ATOM 943 C C . ARG A 1 125 ? 116.863 180.625 142.448 1.00 14.21 125 ARG C C 1
ATOM 944 O O . ARG A 1 125 ? 115.738 180.760 141.957 1.00 14.21 125 ARG C O 1
ATOM 952 N N . SER A 1 126 ? 117.978 180.830 141.754 1.00 12.63 126 SER C N 1
ATOM 953 C CA . SER A 1 126 ? 117.964 181.252 140.356 1.00 12.63 126 SER C CA 1
ATOM 954 C C . SER A 1 126 ? 118.981 180.409 139.604 1.00 12.63 126 SER C C 1
ATOM 955 O O . SER A 1 126 ? 120.183 180.518 139.858 1.00 12.63 126 SER C O 1
ATOM 958 N N . THR A 1 127 ? 118.505 179.567 138.692 1.00 12.43 127 THR C N 1
ATOM 959 C CA . THR A 1 127 ? 119.399 178.682 137.963 1.00 12.43 127 THR C CA 1
ATOM 960 C C . THR A 1 127 ? 120.267 179.475 136.995 1.00 12.43 127 THR C C 1
ATOM 961 O O . THR A 1 127 ? 119.846 180.486 136.430 1.00 12.43 127 THR C O 1
ATOM 965 N N . LEU A 1 128 ? 121.494 179.003 136.811 1.00 12.49 128 LEU C N 1
ATOM 966 C CA . LEU A 1 128 ? 122.460 179.626 135.916 1.00 12.49 128 LEU C CA 1
ATOM 967 C C . LEU A 1 128 ? 122.639 178.866 134.615 1.00 12.49 128 LEU C C 1
ATOM 968 O O . LEU A 1 128 ? 122.644 179.476 133.545 1.00 12.49 128 LEU C O 1
ATOM 973 N N . SER A 1 129 ? 122.788 177.547 134.683 1.00 10.84 129 SER C N 1
ATOM 974 C CA . SER A 1 129 ? 122.853 176.713 133.494 1.00 10.84 129 SER C CA 1
ATOM 975 C C . SER A 1 129 ? 122.388 175.318 133.869 1.00 10.84 129 SER C C 1
ATOM 976 O O . SER A 1 129 ? 122.375 174.945 135.043 1.00 10.84 129 SER C O 1
ATOM 979 N N . THR A 1 130 ? 122.011 174.551 132.857 1.00 9.41 130 THR C N 1
ATOM 980 C CA . THR A 1 130 ? 121.483 173.211 133.068 1.00 9.41 130 THR C CA 1
ATOM 981 C C . THR A 1 130 ? 122.296 172.125 132.388 1.00 9.41 130 THR C C 1
ATOM 982 O O . THR A 1 130 ? 122.521 171.072 132.982 1.00 9.41 130 THR C O 1
ATOM 986 N N . ARG A 1 131 ? 122.733 172.346 131.154 1.00 10.50 131 ARG C N 1
ATOM 987 C CA . ARG A 1 131 ? 123.441 171.314 130.414 1.00 10.50 131 ARG C CA 1
ATOM 988 C C . ARG A 1 131 ? 124.846 171.113 130.965 1.00 10.50 131 ARG C C 1
ATOM 989 O O . ARG A 1 131 ? 125.502 172.052 131.416 1.00 10.50 131 ARG C O 1
ATOM 997 N N . SER A 1 132 ? 125.315 169.866 130.903 1.00 9.29 132 SER C N 1
ATOM 998 C CA . SER A 1 132 ? 126.590 169.518 131.520 1.00 9.29 132 SER C CA 1
ATOM 999 C C . SER A 1 132 ? 127.776 170.137 130.791 1.00 9.29 132 SER C C 1
ATOM 1000 O O . SER A 1 132 ? 128.837 170.328 131.398 1.00 9.29 132 SER C O 1
ATOM 1003 N N . LEU A 1 133 ? 127.625 170.454 129.502 1.00 10.61 133 LEU C N 1
ATOM 1004 C CA . LEU A 1 133 ? 128.727 171.057 128.757 1.00 10.61 133 LEU C CA 1
ATOM 1005 C C . LEU A 1 133 ? 129.127 172.397 129.356 1.00 10.61 133 LEU C C 1
ATOM 1006 O O . LEU A 1 133 ? 130.317 172.669 129.544 1.00 10.61 133 LEU C O 1
ATOM 1011 N N . GLU A 1 134 ? 128.148 173.246 129.666 1.00 9.35 134 GLU C N 1
ATOM 1012 C CA . GLU A 1 134 ? 128.437 174.513 130.322 1.00 9.35 134 GLU C CA 1
ATOM 1013 C C . GLU A 1 134 ? 128.616 174.358 131.824 1.00 9.35 134 GLU C C 1
ATOM 1014 O O . GLU A 1 134 ? 129.160 175.260 132.465 1.00 9.35 134 GLU C O 1
ATOM 1020 N N . LEU A 1 135 ? 128.170 173.238 132.393 1.00 8.00 135 LEU C N 1
ATOM 1021 C CA . LEU A 1 135 ? 128.407 172.958 133.803 1.00 8.00 135 LEU C CA 1
ATOM 1022 C C . LEU A 1 135 ? 129.851 172.574 134.073 1.00 8.00 135 LEU C C 1
ATOM 1023 O O . LEU A 1 135 ? 130.330 172.757 135.196 1.00 8.00 135 LEU C O 1
ATOM 1028 N N . ASP A 1 136 ? 130.543 172.019 133.080 1.00 6.29 136 ASP C N 1
ATOM 1029 C CA . ASP A 1 136 ? 131.969 171.755 133.202 1.00 6.29 136 ASP C CA 1
ATOM 1030 C C . ASP A 1 136 ? 132.809 173.018 133.084 1.00 6.29 136 ASP C C 1
ATOM 1031 O O . ASP A 1 136 ? 134.006 172.976 133.381 1.00 6.29 136 ASP C O 1
ATOM 1036 N N . ALA A 1 137 ? 132.217 174.135 132.666 1.00 8.58 137 ALA C N 1
ATOM 1037 C CA . ALA A 1 137 ? 132.942 175.384 132.491 1.00 8.58 137 ALA C CA 1
ATOM 1038 C C . ALA A 1 137 ? 132.551 176.466 133.482 1.00 8.58 137 ALA C C 1
ATOM 1039 O O . ALA A 1 137 ? 133.384 177.309 133.810 1.00 8.58 137 ALA C O 1
ATOM 1041 N N . GLN A 1 138 ? 131.310 176.474 133.967 1.00 7.90 138 GLN C N 1
ATOM 1042 C CA . GLN A 1 138 ? 130.919 177.499 134.926 1.00 7.90 138 GLN C CA 1
ATOM 1043 C C . GLN A 1 138 ? 131.530 177.239 136.296 1.00 7.90 138 GLN C C 1
ATOM 1044 O O . GLN A 1 138 ? 132.016 178.169 136.944 1.00 7.90 138 GLN C O 1
ATOM 1050 N N . VAL A 1 139 ? 131.513 175.987 136.757 1.00 4.87 139 VAL C N 1
ATOM 1051 C CA . VAL A 1 139 ? 131.988 175.695 138.112 1.00 4.87 139 VAL C CA 1
ATOM 1052 C C . VAL A 1 139 ? 133.474 175.979 138.286 1.00 4.87 139 VAL C C 1
ATOM 1053 O O . VAL A 1 139 ? 133.840 176.652 139.267 1.00 4.87 139 VAL C O 1
ATOM 1057 N N . PRO A 1 140 ? 134.379 175.514 137.414 1.00 3.96 140 PRO C N 1
ATOM 1058 C CA . PRO A 1 140 ? 135.778 175.947 137.544 1.00 3.96 140 PRO C CA 1
ATOM 1059 C C . PRO A 1 140 ? 135.967 177.443 137.383 1.00 3.96 140 PRO C C 1
ATOM 1060 O O . PRO A 1 140 ? 136.893 178.008 137.974 1.00 3.96 140 PRO C O 1
ATOM 1064 N N . LEU A 1 141 ? 135.128 178.104 136.585 1.00 6.42 141 LEU C N 1
ATOM 1065 C CA . LEU A 1 141 ? 135.230 179.552 136.450 1.00 6.42 141 LEU C CA 1
ATOM 1066 C C . LEU A 1 141 ? 134.804 180.264 137.725 1.00 6.42 141 LEU C C 1
ATOM 1067 O O . LEU A 1 141 ? 135.385 181.293 138.082 1.00 6.42 141 LEU C O 1
ATOM 1072 N N . TYR A 1 142 ? 133.800 179.735 138.422 1.00 6.06 142 TYR C N 1
ATOM 1073 C CA . TYR A 1 142 ? 133.344 180.346 139.665 1.00 6.06 142 TYR C CA 1
ATOM 1074 C C . TYR A 1 142 ? 134.297 180.071 140.819 1.00 6.06 142 TYR C C 1
ATOM 1075 O O . TYR A 1 142 ? 134.505 180.939 141.671 1.00 6.06 142 TYR C O 1
ATOM 1084 N N . LEU A 1 143 ? 134.876 178.872 140.872 1.00 3.58 143 LEU C N 1
ATOM 1085 C CA . LEU A 1 143 ? 135.826 178.570 141.936 1.00 3.58 143 LEU C CA 1
ATOM 1086 C C . LEU A 1 143 ? 137.048 179.470 141.852 1.00 3.58 143 LEU C C 1
ATOM 1087 O O . LEU A 1 143 ? 137.596 179.883 142.878 1.00 3.58 143 LEU C O 1
ATOM 1092 N N . GLY A 1 144 ? 137.490 179.787 140.641 1.00 5.01 144 GLY C N 1
ATOM 1093 C CA . GLY A 1 144 ? 138.646 180.632 140.418 1.00 5.01 144 GLY C CA 1
ATOM 1094 C C . GLY A 1 144 ? 139.841 179.915 139.833 1.00 5.01 144 GLY C C 1
ATOM 1095 O O . GLY A 1 144 ? 140.762 180.575 139.338 1.00 5.01 144 GLY C O 1
ATOM 1096 N N . VAL A 1 145 ? 139.862 178.587 139.871 1.00 0.97 145 VAL C N 1
ATOM 1097 C CA . VAL A 1 145 ? 141.003 177.812 139.393 1.00 0.97 145 VAL C CA 1
ATOM 1098 C C . VAL A 1 145 ? 140.712 177.264 138.003 1.00 0.97 145 VAL C C 1
ATOM 1099 O O . VAL A 1 145 ? 139.541 177.090 137.641 1.00 0.97 145 VAL C O 1
ATOM 1103 N N . PRO A 1 146 ? 141.730 176.989 137.194 1.00 0.56 146 PRO C N 1
ATOM 1104 C CA . PRO A 1 146 ? 141.494 176.320 135.912 1.00 0.56 146 PRO C CA 1
ATOM 1105 C C . PRO A 1 146 ? 141.022 174.891 136.126 1.00 0.56 146 PRO C C 1
ATOM 1106 O O . PRO A 1 146 ? 141.139 174.315 137.206 1.00 0.56 146 PRO C O 1
ATOM 1110 N N . LYS A 1 147 ? 140.448 174.323 135.068 1.00 0.26 147 LYS C N 1
ATOM 1111 C CA . LYS A 1 147 ? 139.908 172.973 135.166 1.00 0.26 147 LYS C CA 1
ATOM 1112 C C . LYS A 1 147 ? 141.008 171.938 135.357 1.00 0.26 147 LYS C C 1
ATOM 1113 O O . LYS A 1 147 ? 140.754 170.859 135.899 1.00 0.26 147 LYS C O 1
ATOM 1119 N N . ALA A 1 148 ? 142.230 172.241 134.917 1.00 0.38 148 ALA C N 1
ATOM 1120 C CA . ALA A 1 148 ? 143.331 171.300 135.087 1.00 0.38 148 ALA C CA 1
ATOM 1121 C C . ALA A 1 148 ? 143.790 171.239 136.534 1.00 0.38 148 ALA C C 1
ATOM 1122 O O . ALA A 1 148 ? 144.149 170.168 137.032 1.00 0.38 148 ALA C O 1
ATOM 1124 N N . ILE A 1 149 ? 143.800 172.382 137.218 1.00 0.45 149 ILE C N 1
ATOM 1125 C CA . ILE A 1 149 ? 144.215 172.419 138.617 1.00 0.45 149 ILE C CA 1
ATOM 1126 C C . ILE A 1 149 ? 143.266 171.595 139.473 1.00 0.45 149 ILE C C 1
ATOM 1127 O O . ILE A 1 149 ? 143.689 170.898 140.401 1.00 0.45 149 ILE C O 1
ATOM 1132 N N . LEU A 1 150 ? 141.973 171.640 139.164 1.00 0.81 150 LEU C N 1
ATOM 1133 C CA . LEU A 1 150 ? 141.001 170.918 139.973 1.00 0.81 150 LEU C CA 1
ATOM 1134 C C . LEU A 1 150 ? 141.160 169.408 139.859 1.00 0.81 150 LEU C C 1
ATOM 1135 O O . LEU A 1 150 ? 140.798 168.685 140.792 1.00 0.81 150 LEU C O 1
ATOM 1140 N N . GLU A 1 151 ? 141.698 168.905 138.748 1.00 1.35 151 GLU C N 1
ATOM 1141 C CA . GLU A 1 151 ? 141.755 167.468 138.522 1.00 1.35 151 GLU C CA 1
ATOM 1142 C C . GLU A 1 151 ? 143.153 166.874 138.586 1.00 1.35 151 GLU C C 1
ATOM 1143 O O . GLU A 1 151 ? 143.278 165.648 138.626 1.00 1.35 151 GLU C O 1
ATOM 1149 N N . TYR A 1 152 ? 144.199 167.693 138.600 1.00 0.63 152 TYR C N 1
ATOM 1150 C CA . TYR A 1 152 ? 145.560 167.195 138.739 1.00 0.63 152 TYR C CA 1
ATOM 1151 C C . TYR A 1 152 ? 146.212 167.580 140.050 1.00 0.63 152 TYR C C 1
ATOM 1152 O O . TYR A 1 152 ? 147.051 166.831 140.548 1.00 0.63 152 TYR C O 1
ATOM 1161 N N . VAL A 1 153 ? 145.848 168.721 140.622 1.00 0.21 153 VAL C N 1
ATOM 1162 C CA . VAL A 1 153 ? 146.485 169.243 141.823 1.00 0.21 153 VAL C CA 1
ATOM 1163 C C . VAL A 1 153 ? 145.577 169.108 143.037 1.00 0.21 153 VAL C C 1
ATOM 1164 O O . VAL A 1 153 ? 145.972 168.543 144.057 1.00 0.21 153 VAL C O 1
ATOM 1168 N N . ILE A 1 154 ? 144.354 169.624 142.952 1.00 0.15 154 ILE C N 1
ATOM 1169 C CA . ILE A 1 154 ? 143.479 169.621 144.119 1.00 0.15 154 ILE C CA 1
ATOM 1170 C C . ILE A 1 154 ? 142.884 168.238 144.343 1.00 0.15 154 ILE C C 1
ATOM 1171 O O . ILE A 1 154 ? 143.205 167.562 145.326 1.00 0.15 154 ILE C O 1
ATOM 1176 N N . PHE A 1 155 ? 142.013 167.797 143.445 1.00 0.14 155 PHE C N 1
ATOM 1177 C CA . PHE A 1 155 ? 141.355 166.495 143.576 1.00 0.14 155 PHE C CA 1
ATOM 1178 C C . PHE A 1 155 ? 142.061 165.424 142.759 1.00 0.14 155 PHE C C 1
ATOM 1179 O O . PHE A 1 155 ? 141.442 164.720 141.965 1.00 0.14 155 PHE C O 1
ATOM 1187 N N . CYS A 1 156 ? 143.365 165.277 142.950 1.00 0.16 156 CYS C N 1
ATOM 1188 C CA . CYS A 1 156 ? 144.117 164.290 142.189 1.00 0.16 156 CYS C CA 1
ATOM 1189 C C . CYS A 1 156 ? 143.746 162.885 142.640 1.00 0.16 156 CYS C C 1
ATOM 1190 O O . CYS A 1 156 ? 143.560 162.626 143.831 1.00 0.16 156 CYS C O 1
ATOM 1193 N N . HIS A 1 157 ? 143.634 161.973 141.681 1.00 0.37 157 HIS C N 1
ATOM 1194 C CA . HIS A 1 157 ? 143.231 160.614 141.997 1.00 0.37 157 HIS C CA 1
ATOM 1195 C C . HIS A 1 157 ? 144.327 159.909 142.787 1.00 0.37 157 HIS C C 1
ATOM 1196 O O . HIS A 1 157 ? 145.505 160.261 142.716 1.00 0.37 157 HIS C O 1
ATOM 1203 N N . GLN A 1 158 ? 143.923 158.907 143.568 1.00 2.10 158 GLN C N 1
ATOM 1204 C CA . GLN A 1 158 ? 144.904 158.134 144.319 1.00 2.10 158 GLN C CA 1
ATOM 1205 C C . GLN A 1 158 ? 145.831 157.354 143.401 1.00 2.10 158 GLN C C 1
ATOM 1206 O O . GLN A 1 158 ? 147.039 157.296 143.650 1.00 2.10 158 GLN C O 1
ATOM 1212 N N . GLU A 1 159 ? 145.299 156.756 142.341 1.00 4.02 159 GLU C N 1
ATOM 1213 C CA . GLU A 1 159 ? 146.117 155.947 141.453 1.00 4.02 159 GLU C CA 1
ATOM 1214 C C . GLU A 1 159 ? 146.881 156.773 140.430 1.00 4.02 159 GLU C C 1
ATOM 1215 O O . GLU A 1 159 ? 147.706 156.214 139.701 1.00 4.02 159 GLU C O 1
ATOM 1221 N N . ASP A 1 160 ? 146.634 158.079 140.358 1.00 15.00 160 ASP C N 1
ATOM 1222 C CA . ASP A 1 160 ? 147.383 158.984 139.497 1.00 15.00 160 ASP C CA 1
ATOM 1223 C C . ASP A 1 160 ? 148.108 160.045 140.312 1.00 15.00 160 ASP C C 1
ATOM 1224 O O . ASP A 1 160 ? 148.317 161.161 139.840 1.00 15.00 160 ASP C O 1
ATOM 1229 N N . SER A 1 161 ? 148.484 159.712 141.546 1.00 11.34 161 SER C N 1
ATOM 1230 C CA . SER A 1 161 ? 149.149 160.684 142.406 1.00 11.34 161 SER C CA 1
ATOM 1231 C C . SER A 1 161 ? 150.536 161.030 141.889 1.00 11.34 161 SER C C 1
ATOM 1232 O O . SER A 1 161 ? 150.962 162.186 141.975 1.00 11.34 161 SER C O 1
ATOM 1235 N N . LEU A 1 162 ? 151.257 160.048 141.360 1.00 15.00 162 LEU C N 1
ATOM 1236 C CA . LEU A 1 162 ? 152.635 160.260 140.920 1.00 15.00 162 LEU C CA 1
ATOM 1237 C C . LEU A 1 162 ? 152.703 160.658 139.451 1.00 15.00 162 LEU C C 1
ATOM 1238 O O . LEU A 1 162 ? 153.464 160.092 138.673 1.00 15.00 162 LEU C O 1
ATOM 1243 N N . TRP A 1 163 ? 151.909 161.645 139.060 1.00 2.33 163 TRP C N 1
ATOM 1244 C CA . TRP A 1 163 ? 151.973 162.154 137.698 1.00 2.33 163 TRP C CA 1
ATOM 1245 C C . TRP A 1 163 ? 153.176 163.066 137.444 1.00 2.33 163 TRP C C 1
ATOM 1246 O O . TRP A 1 163 ? 153.630 163.130 136.295 1.00 2.33 163 TRP C O 1
ATOM 1257 N N . PRO A 1 164 ? 153.717 163.802 138.427 1.00 0.61 164 PRO C N 1
ATOM 1258 C CA . PRO A 1 164 ? 154.888 164.639 138.122 1.00 0.61 164 PRO C CA 1
ATOM 1259 C C . PRO A 1 164 ? 156.118 163.857 137.695 1.00 0.61 164 PRO C C 1
ATOM 1260 O O . PRO A 1 164 ? 157.025 164.446 137.098 1.00 0.61 164 PRO C O 1
ATOM 1264 N N . LEU A 1 165 ? 156.186 162.559 137.977 1.00 0.51 165 LEU C N 1
ATOM 1265 C CA . LEU A 1 165 ? 157.347 161.765 137.601 1.00 0.51 165 LEU C CA 1
ATOM 1266 C C . LEU A 1 165 ? 156.972 160.701 136.580 1.00 0.51 165 LEU C C 1
ATOM 1267 O O . LEU A 1 165 ? 157.372 159.540 136.706 1.00 0.51 165 LEU C O 1
ATOM 1272 N N . SER A 1 166 ? 156.195 161.087 135.577 1.00 1.00 166 SER C N 1
ATOM 1273 C CA . SER A 1 166 ? 155.791 160.232 134.476 1.00 1.00 166 SER C CA 1
ATOM 1274 C C . SER A 1 166 ? 156.516 160.665 133.202 1.00 1.00 166 SER C C 1
ATOM 1275 O O . SER A 1 166 ? 157.414 161.512 133.231 1.00 1.00 166 SER C O 1
ATOM 1278 N N . GLU A 1 167 ? 156.123 160.075 132.077 1.00 1.89 167 GLU C N 1
ATOM 1279 C CA . GLU A 1 167 ? 156.834 160.280 130.826 1.00 1.89 167 GLU C CA 1
ATOM 1280 C C . GLU A 1 167 ? 156.814 161.756 130.431 1.00 1.89 167 GLU C C 1
ATOM 1281 O O . GLU A 1 167 ? 155.918 162.500 130.834 1.00 1.89 167 GLU C O 1
ATOM 1287 N N . PRO A 1 168 ? 157.806 162.209 129.661 1.00 3.43 168 PRO C N 1
ATOM 1288 C CA . PRO A 1 168 ? 157.857 163.637 129.310 1.00 3.43 168 PRO C CA 1
ATOM 1289 C C . PRO A 1 168 ? 156.609 164.146 128.614 1.00 3.43 168 PRO C C 1
ATOM 1290 O O . PRO A 1 168 ? 156.177 165.274 128.879 1.00 3.43 168 PRO C O 1
ATOM 1294 N N . SER A 1 169 ? 156.009 163.345 127.733 1.00 4.21 169 SER C N 1
ATOM 1295 C CA . SER A 1 169 ? 154.804 163.782 127.036 1.00 4.21 169 SER C CA 1
ATOM 1296 C C . SER A 1 169 ? 153.635 163.960 127.990 1.00 4.21 169 SER C C 1
ATOM 1297 O O . SER A 1 169 ? 152.841 164.889 127.821 1.00 4.21 169 SER C O 1
ATOM 1300 N N . ASN A 1 170 ? 153.508 163.084 128.987 1.00 3.31 170 ASN C N 1
ATOM 1301 C CA . ASN A 1 170 ? 152.462 163.250 129.988 1.00 3.31 170 ASN C CA 1
ATOM 1302 C C . ASN A 1 170 ? 152.652 164.528 130.793 1.00 3.31 170 ASN C C 1
ATOM 1303 O O . ASN A 1 170 ? 151.684 165.257 131.038 1.00 3.31 170 ASN C O 1
ATOM 1308 N N . LEU A 1 171 ? 153.887 164.823 131.200 1.00 3.32 171 LEU C N 1
ATOM 1309 C CA . LEU A 1 171 ? 154.148 166.060 131.926 1.00 3.32 171 LEU C CA 1
ATOM 1310 C C . LEU A 1 171 ? 153.842 167.280 131.075 1.00 3.32 171 LEU C C 1
ATOM 1311 O O . LEU A 1 171 ? 153.251 168.246 131.563 1.00 3.32 171 LEU C O 1
ATOM 1316 N N . LYS A 1 172 ? 154.260 167.273 129.812 1.00 6.74 172 LYS C N 1
ATOM 1317 C CA . LYS A 1 172 ? 153.964 168.408 128.953 1.00 6.74 172 LYS C CA 1
ATOM 1318 C C . LYS A 1 172 ? 152.471 168.568 128.729 1.00 6.74 172 LYS C C 1
ATOM 1319 O O . LYS A 1 172 ? 151.971 169.695 128.755 1.00 6.74 172 LYS C O 1
ATOM 1325 N N . LYS A 1 173 ? 151.747 167.466 128.539 1.00 4.83 173 LYS C N 1
ATOM 1326 C CA . LYS A 1 173 ? 150.303 167.510 128.381 1.00 4.83 173 LYS C CA 1
ATOM 1327 C C . LYS A 1 173 ? 149.597 168.034 129.617 1.00 4.83 173 LYS C C 1
ATOM 1328 O O . LYS A 1 173 ? 148.581 168.723 129.486 1.00 4.83 173 LYS C O 1
ATOM 1334 N N . LYS A 1 174 ? 150.106 167.733 130.810 1.00 3.70 174 LYS C N 1
ATOM 1335 C CA . LYS A 1 174 ? 149.478 168.200 132.040 1.00 3.70 174 LYS C CA 1
ATOM 1336 C C . LYS A 1 174 ? 149.874 169.615 132.429 1.00 3.70 174 LYS C C 1
ATOM 1337 O O . LYS A 1 174 ? 149.105 170.286 133.118 1.00 3.70 174 LYS C O 1
ATOM 1343 N N . PHE A 1 175 ? 151.049 170.086 132.020 1.00 4.37 175 PHE C N 1
ATOM 1344 C CA . PHE A 1 175 ? 151.414 171.480 132.236 1.00 4.37 175 PHE C CA 1
ATOM 1345 C C . PHE A 1 175 ? 150.907 172.398 131.137 1.00 4.37 175 PHE C C 1
ATOM 1346 O O . PHE A 1 175 ? 150.906 173.616 131.326 1.00 4.37 175 PHE C O 1
ATOM 1354 N N . ASP A 1 176 ? 150.492 171.851 129.994 1.00 8.45 176 ASP C N 1
ATOM 1355 C CA . ASP A 1 176 ? 149.832 172.667 128.982 1.00 8.45 176 ASP C CA 1
ATOM 1356 C C . ASP A 1 176 ? 148.496 173.187 129.484 1.00 8.45 176 ASP C C 1
ATOM 1357 O O . ASP A 1 176 ? 148.156 174.354 129.265 1.00 8.45 176 ASP C O 1
ATOM 1362 N N . GLU A 1 177 ? 147.719 172.332 130.146 1.00 3.50 177 GLU C N 1
ATOM 1363 C CA . GLU A 1 177 ? 146.404 172.734 130.622 1.00 3.50 177 GLU C CA 1
ATOM 1364 C C . GLU A 1 177 ? 146.497 173.613 131.864 1.00 3.50 177 GLU C C 1
ATOM 1365 O O . GLU A 1 177 ? 145.696 174.538 132.032 1.00 3.50 177 GLU C O 1
ATOM 1371 N N . ILE A 1 178 ? 147.466 173.342 132.740 1.00 3.15 178 ILE C N 1
ATOM 1372 C CA . ILE A 1 178 ? 147.657 174.168 133.930 1.00 3.15 178 ILE C CA 1
ATOM 1373 C C . ILE A 1 178 ? 148.004 175.595 133.538 1.00 3.15 178 ILE C C 1
ATOM 1374 O O . ILE A 1 178 ? 147.465 176.556 134.096 1.00 3.15 178 ILE C O 1
ATOM 1379 N N . PHE A 1 179 ? 148.897 175.758 132.568 1.00 7.23 179 PHE C N 1
ATOM 1380 C CA . PHE A 1 179 ? 149.332 177.075 132.126 1.00 7.23 179 PHE C CA 1
ATOM 1381 C C . PHE A 1 179 ? 148.368 177.716 131.140 1.00 7.23 179 PHE C C 1
ATOM 1382 O O . PHE A 1 179 ? 148.692 178.771 130.586 1.00 7.23 179 PHE C O 1
ATOM 1390 N N . GLN A 1 180 ? 147.204 177.106 130.912 1.00 7.29 180 GLN C N 1
ATOM 1391 C CA . GLN A 1 180 ? 146.191 177.630 129.996 1.00 7.29 180 GLN C CA 1
ATOM 1392 C C . GLN A 1 180 ? 146.747 177.833 128.593 1.00 7.29 180 GLN C C 1
ATOM 1393 O O . GLN A 1 180 ? 146.397 178.797 127.909 1.00 7.29 180 GLN C O 1
ATOM 1399 N N . ALA A 1 181 ? 147.624 176.932 128.154 1.00 8.24 181 ALA C N 1
ATOM 1400 C CA . ALA A 1 181 ? 148.184 176.973 126.811 1.00 8.24 181 ALA C CA 1
ATOM 1401 C C . ALA A 1 181 ? 147.676 175.828 125.947 1.00 8.24 181 ALA C C 1
ATOM 1402 O O . ALA A 1 181 ? 148.322 175.466 124.961 1.00 8.24 181 ALA C O 1
ATOM 1404 N N . MET A 1 182 ? 146.534 175.243 126.305 1.00 8.77 182 MET C N 1
ATOM 1405 C CA . MET A 1 182 ? 145.994 174.123 125.548 1.00 8.77 182 MET C CA 1
ATOM 1406 C C . MET A 1 182 ? 145.372 174.555 124.229 1.00 8.77 182 MET C C 1
ATOM 1407 O O . MET A 1 182 ? 145.321 173.751 123.292 1.00 8.77 182 MET C O 1
ATOM 1412 N N . LYS A 1 183 ? 144.952 175.805 124.154 1.00 8.86 183 LYS C N 1
ATOM 1413 C CA . LYS A 1 183 ? 144.353 176.315 122.949 1.00 8.86 183 LYS C CA 1
ATOM 1414 C C . LYS A 1 183 ? 145.340 176.214 121.807 1.00 8.86 183 LYS C C 1
ATOM 1415 O O . LYS A 1 183 ? 145.026 175.668 120.763 1.00 8.86 183 LYS C O 1
ATOM 1421 N N . PHE A 1 184 ? 146.546 176.720 122.020 1.00 9.69 184 PHE C N 1
ATOM 1422 C CA . PHE A 1 184 ? 147.573 176.721 120.988 1.00 9.69 184 PHE C CA 1
ATOM 1423 C C . PHE A 1 184 ? 148.072 175.316 120.686 1.00 9.69 184 PHE C C 1
ATOM 1424 O O . PHE A 1 184 ? 148.423 175.021 119.539 1.00 9.69 184 PHE C O 1
ATOM 1432 N N . THR A 1 185 ? 148.093 174.435 121.682 1.00 12.67 185 THR C N 1
ATOM 1433 C CA . THR A 1 185 ? 148.456 173.048 121.434 1.00 12.67 185 THR C CA 1
ATOM 1434 C C . THR A 1 185 ? 147.415 172.313 120.601 1.00 12.67 185 THR C C 1
ATOM 1435 O O . THR A 1 185 ? 147.776 171.400 119.851 1.00 12.67 185 THR C O 1
ATOM 1439 N N . LYS A 1 186 ? 146.141 172.691 120.702 1.00 13.61 186 LYS C N 1
ATOM 1440 C CA . LYS A 1 186 ? 145.124 172.167 119.803 1.00 13.61 186 LYS C CA 1
ATOM 1441 C C . LYS A 1 186 ? 145.157 172.822 118.431 1.00 13.61 186 LYS C C 1
ATOM 1442 O O . LYS A 1 186 ? 144.850 172.158 117.438 1.00 13.61 186 LYS C O 1
ATOM 1448 N N . ALA A 1 187 ? 145.547 174.094 118.347 1.00 14.55 187 ALA C N 1
ATOM 1449 C CA . ALA A 1 187 ? 145.798 174.706 117.048 1.00 14.55 187 ALA C CA 1
ATOM 1450 C C . ALA A 1 187 ? 146.935 174.023 116.304 1.00 14.55 187 ALA C C 1
ATOM 1451 O O . ALA A 1 187 ? 146.839 173.834 115.088 1.00 14.55 187 ALA C O 1
ATOM 1453 N N . LEU A 1 188 ? 148.001 173.641 117.007 1.00 16.18 188 LEU C N 1
ATOM 1454 C CA . LEU A 1 188 ? 149.064 172.862 116.382 1.00 16.18 188 LEU C CA 1
ATOM 1455 C C . LEU A 1 188 ? 148.585 171.486 115.940 1.00 16.18 188 LEU C C 1
ATOM 1456 O O . LEU A 1 188 ? 148.963 171.023 114.860 1.00 16.18 188 LEU C O 1
ATOM 1461 N N . ASP A 1 189 ? 147.763 170.815 116.744 1.00 16.83 189 ASP C N 1
ATOM 1462 C CA . ASP A 1 189 ? 147.227 169.518 116.354 1.00 16.83 189 ASP C CA 1
ATOM 1463 C C . ASP A 1 189 ? 146.230 169.610 115.209 1.00 16.83 189 ASP C C 1
ATOM 1464 O O . ASP A 1 189 ? 146.030 168.618 114.502 1.00 16.83 189 ASP C O 1
ATOM 1469 N N . ASN A 1 190 ? 145.597 170.763 115.016 1.00 17.63 190 ASN C N 1
ATOM 1470 C CA . ASN A 1 190 ? 144.748 170.972 113.853 1.00 17.63 190 ASN C CA 1
ATOM 1471 C C . ASN A 1 190 ? 145.537 171.369 112.615 1.00 17.63 190 ASN C C 1
ATOM 1472 O O . ASN A 1 190 ? 145.131 171.018 111.503 1.00 17.63 190 ASN C O 1
ATOM 1477 N N . LEU A 1 191 ? 146.649 172.084 112.779 1.00 17.70 191 LEU C N 1
ATOM 1478 C CA . LEU A 1 191 ? 147.575 172.339 111.684 1.00 17.70 191 LEU C CA 1
ATOM 1479 C C . LEU A 1 191 ? 148.336 171.093 111.261 1.00 17.70 191 LEU C C 1
ATOM 1480 O O . LEU A 1 191 ? 148.811 171.030 110.123 1.00 17.70 191 LEU C O 1
ATOM 1485 N N . LYS A 1 192 ? 148.482 170.118 112.153 1.00 18.52 192 LYS C N 1
ATOM 1486 C CA . LYS A 1 192 ? 149.039 168.823 111.793 1.00 18.52 192 LYS C CA 1
ATOM 1487 C C . LYS A 1 192 ? 148.050 167.958 111.027 1.00 18.52 192 LYS C C 1
ATOM 1488 O O . LYS A 1 192 ? 148.466 167.180 110.159 1.00 18.52 192 LYS C O 1
ATOM 1494 N N . SER A 1 193 ? 146.754 168.097 111.310 1.00 20.05 193 SER C N 1
ATOM 1495 C CA . SER A 1 193 ? 145.699 167.409 110.580 1.00 20.05 193 SER C CA 1
ATOM 1496 C C . SER A 1 193 ? 145.354 168.133 109.282 1.00 20.05 193 SER C C 1
ATOM 1497 O O . SER A 1 193 ? 144.343 167.835 108.643 1.00 20.05 193 SER C O 1
ATOM 1500 N N . ILE A 1 194 ? 146.185 169.096 108.891 1.00 21.65 194 ILE C N 1
ATOM 1501 C CA . ILE A 1 194 ? 146.141 169.649 107.541 1.00 21.65 194 ILE C CA 1
ATOM 1502 C C . ILE A 1 194 ? 147.291 169.165 106.680 1.00 21.65 194 ILE C C 1
ATOM 1503 O O . ILE A 1 194 ? 147.109 168.970 105.464 1.00 21.65 194 ILE C O 1
ATOM 1508 N N . LYS A 1 195 ? 148.373 168.791 107.333 1.00 27.30 195 LYS C N 1
ATOM 1509 C CA . LYS A 1 195 ? 149.488 168.228 106.625 1.00 27.30 195 LYS C CA 1
ATOM 1510 C C . LYS A 1 195 ? 149.191 166.755 106.354 1.00 27.30 195 LYS C C 1
ATOM 1511 O O . LYS A 1 195 ? 149.488 166.274 105.272 1.00 27.30 195 LYS C O 1
ATOM 1517 N N . LYS A 1 196 ? 148.576 166.044 107.304 1.00 22.37 196 LYS C N 1
ATOM 1518 C CA . LYS A 1 196 ? 148.298 164.585 107.078 1.00 22.37 196 LYS C CA 1
ATOM 1519 C C . LYS A 1 196 ? 147.558 164.198 105.745 1.00 22.37 196 LYS C C 1
ATOM 1520 O O . LYS A 1 196 ? 148.124 163.545 104.795 1.00 22.37 196 LYS C O 1
ATOM 1526 N N . ASP A 1 197 ? 146.308 164.666 105.641 1.00 22.42 197 ASP C N 1
ATOM 1527 C CA . ASP A 1 197 ? 145.473 164.442 104.449 1.00 22.42 197 ASP C CA 1
ATOM 1528 C C . ASP A 1 197 ? 146.221 164.933 103.221 1.00 22.42 197 ASP C C 1
ATOM 1529 O O . ASP A 1 197 ? 146.320 164.214 102.221 1.00 22.42 197 ASP C O 1
ATOM 1534 N N . MET A 1 198 ? 146.742 166.162 103.328 1.00 25.80 198 MET C N 1
ATOM 1535 C CA . MET A 1 198 ? 147.577 166.800 102.332 1.00 25.80 198 MET C CA 1
ATOM 1536 C C . MET A 1 198 ? 148.602 165.814 101.819 1.00 25.80 198 MET C C 1
ATOM 1537 O O . MET A 1 198 ? 148.612 165.536 100.630 1.00 25.80 198 MET C O 1
ATOM 1542 N N . SER A 1 199 ? 149.405 165.245 102.729 1.00 0.00 199 SER C N 1
ATOM 1543 C CA . SER A 1 199 ? 150.442 164.272 102.372 1.00 0.00 199 SER C CA 1
ATOM 1544 C C . SER A 1 199 ? 149.865 163.165 101.508 1.00 0.00 199 SER C C 1
ATOM 1545 O O . SER A 1 199 ? 150.396 162.901 100.396 1.00 0.00 199 SER C O 1
ATOM 1548 N N . VAL A 1 200 ? 148.753 162.577 101.978 1.00 0.00 200 VAL C N 1
ATOM 1549 C CA . VAL A 1 200 ? 148.098 161.503 101.200 1.00 0.00 200 VAL C CA 1
ATOM 1550 C C . VAL A 1 200 ? 147.828 161.953 99.751 1.00 0.00 200 VAL C C 1
ATOM 1551 O O . VAL A 1 200 ? 148.281 161.312 98.748 1.00 0.00 200 VAL C O 1
ATOM 1555 N N . ASP A 1 201 ? 147.202 163.127 99.655 1.00 0.00 201 ASP C N 1
ATOM 1556 C CA . ASP A 1 201 ? 146.888 163.723 98.368 1.00 0.00 201 ASP C CA 1
ATOM 1557 C C . ASP A 1 201 ? 148.137 163.854 97.515 1.00 0.00 201 ASP C C 1
ATOM 1558 O O . ASP A 1 201 ? 148.126 163.430 96.367 1.00 0.00 201 ASP C O 1
ATOM 1563 N N . ILE A 1 202 ? 149.223 164.362 98.101 1.00 0.00 202 ILE C N 1
ATOM 1564 C CA . ILE A 1 202 ? 150.486 164.519 97.401 1.00 0.00 202 ILE C CA 1
ATOM 1565 C C . ILE A 1 202 ? 150.906 163.199 96.776 1.00 0.00 202 ILE C C 1
ATOM 1566 O O . ILE A 1 202 ? 151.176 163.165 95.572 1.00 0.00 202 ILE C O 1
ATOM 1571 N N . LYS A 1 203 ? 150.732 162.132 97.568 1.00 0.00 203 LYS C N 1
ATOM 1572 C CA . LYS A 1 203 ? 151.047 160.716 97.261 1.00 0.00 203 LYS C CA 1
ATOM 1573 C C . LYS A 1 203 ? 150.298 160.137 96.084 1.00 0.00 203 LYS C C 1
ATOM 1574 O O . LYS A 1 203 ? 150.769 159.210 95.422 1.00 0.00 203 LYS C O 1
ATOM 1580 N N . LEU A 1 204 ? 149.096 160.655 95.909 1.00 0.00 204 LEU C N 1
ATOM 1581 C CA . LEU A 1 204 ? 148.185 160.413 94.789 1.00 0.00 204 LEU C CA 1
ATOM 1582 C C . LEU A 1 204 ? 148.632 161.203 93.551 1.00 0.00 204 LEU C C 1
ATOM 1583 O O . LEU A 1 204 ? 148.836 160.628 92.454 1.00 0.00 204 LEU C O 1
ATOM 1588 N N . LEU A 1 205 ? 148.897 162.493 93.772 1.00 0.00 205 LEU C N 1
ATOM 1589 C CA . LEU A 1 205 ? 149.336 163.392 92.734 1.00 0.00 205 LEU C CA 1
ATOM 1590 C C . LEU A 1 205 ? 150.559 162.827 92.053 1.00 0.00 205 LEU C C 1
ATOM 1591 O O . LEU A 1 205 ? 150.543 162.725 90.855 1.00 0.00 205 LEU C O 1
ATOM 1593 N N . LYS A 1 206 ? 151.535 162.401 92.828 1.00 0.00 206 LYS C N 1
ATOM 1594 C CA . LYS A 1 206 ? 152.740 161.828 92.279 1.00 0.00 206 LYS C CA 1
ATOM 1595 C C . LYS A 1 206 ? 152.430 160.705 91.289 1.00 0.00 206 LYS C C 1
ATOM 1596 O O . LYS A 1 206 ? 152.912 160.746 90.167 1.00 0.00 206 LYS C O 1
ATOM 1602 N N . GLN A 1 207 ? 151.567 159.766 91.672 1.00 0.00 207 GLN C N 1
ATOM 1603 C CA . GLN A 1 207 ? 151.171 158.645 90.789 1.00 0.00 207 GLN C CA 1
ATOM 1604 C C . GLN A 1 207 ? 150.622 159.198 89.463 1.00 0.00 207 GLN C C 1
ATOM 1605 O O . GLN A 1 207 ? 151.126 158.886 88.304 1.00 0.00 207 GLN C O 1
ATOM 1611 N N . SER A 1 208 ? 149.688 160.144 89.649 1.00 0.00 208 SER C N 1
ATOM 1612 C CA . SER A 1 208 ? 149.075 160.824 88.527 1.00 0.00 208 SER C CA 1
ATOM 1613 C C . SER A 1 208 ? 150.139 161.431 87.622 1.00 0.00 208 SER C C 1
ATOM 1614 O O . SER A 1 208 ? 150.041 161.250 86.434 1.00 0.00 208 SER C O 1
ATOM 1617 N N . VAL A 1 209 ? 151.157 162.105 88.192 1.00 0.00 209 VAL C N 1
ATOM 1618 C CA . VAL A 1 209 ? 152.268 162.720 87.468 1.00 0.00 209 VAL C CA 1
ATOM 1619 C C . VAL A 1 209 ? 152.815 161.755 86.502 1.00 0.00 209 VAL C C 1
ATOM 1620 O O . VAL A 1 209 ? 152.763 162.075 85.314 1.00 0.00 209 VAL C O 1
ATOM 1624 N N . GLU A 1 210 ? 153.197 160.565 86.993 1.00 0.00 210 GLU C N 1
ATOM 1625 C CA . GLU A 1 210 ? 153.747 159.547 86.090 1.00 0.00 210 GLU C CA 1
ATOM 1626 C C . GLU A 1 210 ? 152.821 159.317 84.889 1.00 0.00 210 GLU C C 1
ATOM 1627 O O . GLU A 1 210 ? 153.222 159.558 83.690 1.00 0.00 210 GLU C O 1
ATOM 1633 N N . HIS A 1 211 ? 151.554 159.020 85.220 1.00 0.00 211 HIS C N 1
ATOM 1634 C CA . HIS A 1 211 ? 150.592 158.764 84.125 1.00 0.00 211 HIS C CA 1
ATOM 1635 C C . HIS A 1 211 ? 150.494 159.916 83.112 1.00 0.00 211 HIS C C 1
ATOM 1636 O O . HIS A 1 211 ? 150.643 159.732 81.879 1.00 0.00 211 HIS C O 1
ATOM 1643 N N . LEU A 1 212 ? 150.420 161.128 83.656 1.00 0.00 212 LEU C N 1
ATOM 1644 C CA . LEU A 1 212 ? 150.258 162.323 82.859 1.00 0.00 212 LEU C CA 1
ATOM 1645 C C . LEU A 1 212 ? 151.426 162.475 81.939 1.00 0.00 212 LEU C C 1
ATOM 1646 O O . LEU A 1 212 ? 151.231 162.715 80.760 1.00 0.00 212 LEU C O 1
ATOM 1651 N N . LYS A 1 213 ? 152.636 162.241 82.459 1.00 0.00 213 LYS C N 1
ATOM 1652 C CA . LYS A 1 213 ? 153.845 162.364 81.671 1.00 0.00 213 LYS C CA 1
ATOM 1653 C C . LYS A 1 213 ? 153.736 161.437 80.484 1.00 0.00 213 LYS C C 1
ATOM 1654 O O . LYS A 1 213 ? 153.950 161.896 79.351 1.00 0.00 213 LYS C O 1
ATOM 1660 N N . LEU A 1 214 ? 153.335 160.176 80.728 1.00 0.00 214 LEU C N 1
ATOM 1661 C CA . LEU A 1 214 ? 153.156 159.237 79.612 1.00 0.00 214 LEU C CA 1
ATOM 1662 C C . LEU A 1 214 ? 152.223 159.830 78.542 1.00 0.00 214 LEU C C 1
ATOM 1663 O O . LEU A 1 214 ? 152.588 159.945 77.340 1.00 0.00 214 LEU C O 1
ATOM 1668 N N . ASP A 1 215 ? 151.074 160.337 78.993 1.00 0.00 215 ASP C N 1
ATOM 1669 C CA . ASP A 1 215 ? 150.143 160.931 78.032 1.00 0.00 215 ASP C CA 1
ATOM 1670 C C . ASP A 1 215 ? 150.755 162.106 77.255 1.00 0.00 215 ASP C C 1
ATOM 1671 O O . ASP A 1 215 ? 150.580 162.201 76.041 1.00 0.00 215 ASP C O 1
ATOM 1676 N N . LYS A 1 216 ? 151.560 162.936 77.930 1.00 0.00 216 LYS C N 1
ATOM 1677 C CA . LYS A 1 216 ? 152.221 164.082 77.310 1.00 0.00 216 LYS C CA 1
ATOM 1678 C C . LYS A 1 216 ? 153.238 163.628 76.270 1.00 0.00 216 LYS C C 1
ATOM 1679 O O . LYS A 1 216 ? 153.464 164.318 75.279 1.00 0.00 216 LYS C O 1
ATOM 1685 N N . ASP A 1 217 ? 153.863 162.471 76.499 1.00 0.00 217 ASP C N 1
ATOM 1686 C CA . ASP A 1 217 ? 154.773 161.917 75.521 1.00 0.00 217 ASP C CA 1
ATOM 1687 C C . ASP A 1 217 ? 153.920 161.570 74.298 1.00 0.00 217 ASP C C 1
ATOM 1688 O O . ASP A 1 217 ? 154.288 161.891 73.165 1.00 0.00 217 ASP C O 1
ATOM 1693 N N . ARG A 1 218 ? 152.764 160.943 74.524 1.00 0.00 218 ARG C N 1
ATOM 1694 C CA . ARG A 1 218 ? 151.913 160.569 73.389 1.00 0.00 218 ARG C CA 1
ATOM 1695 C C . ARG A 1 218 ? 151.151 161.685 72.642 1.00 0.00 218 ARG C C 1
ATOM 1696 O O . ARG A 1 218 ? 149.956 161.520 72.402 1.00 0.00 218 ARG C O 1
ATOM 1704 N N . SER A 1 219 ? 151.806 162.782 72.242 1.00 0.00 219 SER C N 1
ATOM 1705 C CA . SER A 1 219 ? 151.089 163.842 71.528 1.00 0.00 219 SER C CA 1
ATOM 1706 C C . SER A 1 219 ? 152.034 164.683 70.646 1.00 0.00 219 SER C C 1
ATOM 1707 O O . SER A 1 219 ? 151.715 164.912 69.482 1.00 0.00 219 SER C O 1
ATOM 1710 N N . LYS A 1 220 ? 153.200 165.063 71.200 1.00 0.00 220 LYS C N 1
ATOM 1711 C CA . LYS A 1 220 ? 154.299 165.724 70.489 1.00 0.00 220 LYS C CA 1
ATOM 1712 C C . LYS A 1 220 ? 154.862 164.887 69.332 1.00 0.00 220 LYS C C 1
ATOM 1713 O O . LYS A 1 220 ? 155.124 165.451 68.272 1.00 0.00 220 LYS C O 1
ATOM 1719 N N . ALA A 1 221 ? 155.019 163.568 69.546 1.00 0.00 221 ALA C N 1
ATOM 1720 C CA . ALA A 1 221 ? 155.508 162.621 68.543 1.00 0.00 221 ALA C CA 1
ATOM 1721 C C . ALA A 1 221 ? 154.575 162.498 67.329 1.00 0.00 221 ALA C C 1
ATOM 1722 O O . ALA A 1 221 ? 155.067 162.567 66.206 1.00 0.00 221 ALA C O 1
ATOM 1724 N N . MET A 1 222 ? 153.254 162.377 67.567 1.00 0.00 222 MET C N 1
ATOM 1725 C CA . MET A 1 222 ? 152.231 162.339 66.516 1.00 0.00 222 MET C CA 1
ATOM 1726 C C . MET A 1 222 ? 152.119 163.651 65.722 1.00 0.00 222 MET C C 1
ATOM 1727 O O . MET A 1 222 ? 151.920 163.586 64.511 1.00 0.00 222 MET C O 1
ATOM 1732 N N . LYS A 1 223 ? 152.284 164.804 66.394 1.00 0.00 223 LYS C N 1
ATOM 1733 C CA . LYS A 1 223 ? 152.316 166.132 65.771 1.00 0.00 223 LYS C CA 1
ATOM 1734 C C . LYS A 1 223 ? 153.543 166.346 64.865 1.00 0.00 223 LYS C C 1
ATOM 1735 O O . LYS A 1 223 ? 153.403 166.959 63.807 1.00 0.00 223 LYS C O 1
ATOM 1741 N N . LEU A 1 224 ? 154.705 165.803 65.271 1.00 0.00 224 LEU C N 1
ATOM 1742 C CA . LEU A 1 224 ? 155.942 165.801 64.491 1.00 0.00 224 LEU C CA 1
ATOM 1743 C C . LEU A 1 224 ? 155.870 164.858 63.279 1.00 0.00 224 LEU C C 1
ATOM 1744 O O . LEU A 1 224 ? 156.327 165.252 62.207 1.00 0.00 224 LEU C O 1
ATOM 1749 N N . ASN A 1 225 ? 155.270 163.664 63.444 1.00 0.00 225 ASN C N 1
ATOM 1750 C CA . ASN A 1 225 ? 155.051 162.697 62.360 1.00 0.00 225 ASN C CA 1
ATOM 1751 C C . ASN A 1 225 ? 154.050 163.208 61.313 1.00 0.00 225 ASN C C 1
ATOM 1752 O O . ASN A 1 225 ? 154.296 163.008 60.126 1.00 0.00 225 ASN C O 1
ATOM 1757 N N . ILE A 1 226 ? 152.982 163.898 61.750 1.00 0.00 226 ILE C N 1
ATOM 1758 C CA . ILE A 1 226 ? 152.026 164.582 60.877 1.00 0.00 226 ILE C CA 1
ATOM 1759 C C . ILE A 1 226 ? 152.683 165.689 60.034 1.00 0.00 226 ILE C C 1
ATOM 1760 O O . ILE A 1 226 ? 152.417 165.747 58.837 1.00 0.00 226 ILE C O 1
ATOM 1765 N N . HIS A 1 227 ? 153.555 166.506 60.652 1.00 0.00 227 HIS C N 1
ATOM 1766 C CA . HIS A 1 227 ? 154.314 167.559 59.974 1.00 0.00 227 HIS C CA 1
ATOM 1767 C C . HIS A 1 227 ? 155.309 167.011 58.929 1.00 0.00 227 HIS C C 1
ATOM 1768 O O . HIS A 1 227 ? 155.416 167.584 57.848 1.00 0.00 227 HIS C O 1
ATOM 1775 N N . GLN A 1 228 ? 155.978 165.890 59.251 1.00 0.00 228 GLN C N 1
ATOM 1776 C CA . GLN A 1 228 ? 156.877 165.160 58.353 1.00 0.00 228 GLN C CA 1
ATOM 1777 C C . GLN A 1 228 ? 156.166 164.561 57.126 1.00 0.00 228 GLN C C 1
ATOM 1778 O O . GLN A 1 228 ? 156.735 164.590 56.038 1.00 0.00 228 GLN C O 1
ATOM 1784 N N . LEU A 1 229 ? 154.932 164.062 57.316 1.00 0.00 229 LEU C N 1
ATOM 1785 C CA . LEU A 1 229 ? 154.081 163.524 56.253 1.00 0.00 229 LEU C CA 1
ATOM 1786 C C . LEU A 1 229 ? 153.458 164.626 55.378 1.00 0.00 229 LEU C C 1
ATOM 1787 O O . LEU A 1 229 ? 153.327 164.416 54.173 1.00 0.00 229 LEU C O 1
ATOM 1792 N N . GLN A 1 230 ? 153.107 165.775 55.983 1.00 0.00 230 GLN C N 1
ATOM 1793 C CA . GLN A 1 230 ? 152.584 166.959 55.297 1.00 0.00 230 GLN C CA 1
ATOM 1794 C C . GLN A 1 230 ? 153.596 167.585 54.329 1.00 0.00 230 GLN C C 1
ATOM 1795 O O . GLN A 1 230 ? 153.249 167.797 53.172 1.00 0.00 230 GLN C O 1
ATOM 1801 N N . THR A 1 231 ? 154.832 167.824 54.804 1.00 0.00 231 THR C N 1
ATOM 1802 C CA . THR A 1 231 ? 155.929 168.368 53.997 1.00 0.00 231 THR C CA 1
ATOM 1803 C C . THR A 1 231 ? 156.411 167.411 52.882 1.00 0.00 231 THR C C 1
ATOM 1804 O O . THR A 1 231 ? 156.841 167.908 51.844 1.00 0.00 231 THR C O 1
ATOM 1808 N N . LYS A 1 232 ? 156.269 166.084 53.068 1.00 0.00 232 LYS C N 1
ATOM 1809 C CA . LYS A 1 232 ? 156.479 165.090 52.011 1.00 0.00 232 LYS C CA 1
ATOM 1810 C C . LYS A 1 232 ? 155.406 165.154 50.910 1.00 0.00 232 LYS C C 1
ATOM 1811 O O . LYS A 1 232 ? 155.761 165.044 49.737 1.00 0.00 232 LYS C O 1
ATOM 1817 N N . ILE A 1 233 ? 154.136 165.365 51.293 1.00 0.00 233 ILE C N 1
ATOM 1818 C CA . ILE A 1 233 ? 153.022 165.572 50.363 1.00 0.00 233 ILE C CA 1
ATOM 1819 C C . ILE A 1 233 ? 153.154 166.880 49.560 1.00 0.00 233 ILE C C 1
ATOM 1820 O O . ILE A 1 233 ? 152.905 166.851 48.356 1.00 0.00 233 ILE C O 1
ATOM 1825 N N . ASP A 1 234 ? 153.605 167.968 50.210 1.00 0.00 234 ASP C N 1
ATOM 1826 C CA . ASP A 1 234 ? 153.925 169.259 49.582 1.00 0.00 234 ASP C CA 1
ATOM 1827 C C . ASP A 1 234 ? 155.033 169.154 48.520 1.00 0.00 234 ASP C C 1
ATOM 1828 O O . ASP A 1 234 ? 154.901 169.775 47.467 1.00 0.00 234 ASP C O 1
ATOM 1833 N N . GLN A 1 235 ? 156.064 168.336 48.788 1.00 0.00 235 GLN C N 1
ATOM 1834 C CA . GLN A 1 235 ? 157.128 168.002 47.836 1.00 0.00 235 GLN C CA 1
ATOM 1835 C C . GLN A 1 235 ? 156.622 167.225 46.609 1.00 0.00 235 GLN C C 1
ATOM 1836 O O . GLN A 1 235 ? 157.056 167.527 45.500 1.00 0.00 235 GLN C O 1
ATOM 1842 N N . TYR A 1 236 ? 155.683 166.282 46.811 1.00 0.00 236 TYR C N 1
ATOM 1843 C CA . TYR A 1 236 ? 155.053 165.512 45.733 1.00 0.00 236 TYR C CA 1
ATOM 1844 C C . TYR A 1 236 ? 154.056 166.331 44.890 1.00 0.00 236 TYR C C 1
ATOM 1845 O O . TYR A 1 236 ? 153.870 165.998 43.720 1.00 0.00 236 TYR C O 1
ATOM 1854 N N . ASN A 1 237 ? 153.471 167.398 45.465 1.00 0.00 237 ASN C N 1
ATOM 1855 C CA . ASN A 1 237 ? 152.632 168.373 44.748 1.00 0.00 237 ASN C CA 1
ATOM 1856 C C . ASN A 1 237 ? 153.471 169.286 43.835 1.00 0.00 237 ASN C C 1
ATOM 1857 O O . ASN A 1 237 ? 152.988 169.655 42.766 1.00 0.00 237 ASN C O 1
ATOM 1862 N N . GLU A 1 238 ? 154.710 169.604 44.251 1.00 0.00 238 GLU C N 1
ATOM 1863 C CA . GLU A 1 238 ? 155.702 170.340 43.460 1.00 0.00 238 GLU C CA 1
ATOM 1864 C C . GLU A 1 238 ? 156.329 169.495 42.332 1.00 0.00 238 GLU C C 1
ATOM 1865 O O . GLU A 1 238 ? 156.811 170.074 41.357 1.00 0.00 238 GLU C O 1
ATOM 1871 N N . GLU A 1 239 ? 156.283 168.154 42.458 1.00 0.00 239 GLU C N 1
ATOM 1872 C CA . GLU A 1 239 ? 156.729 167.175 41.458 1.00 0.00 239 GLU C CA 1
ATOM 1873 C C . GLU A 1 239 ? 155.521 166.884 40.585 1.00 0.00 239 GLU C C 1
ATOM 1874 O O . GLU A 1 239 ? 155.574 166.125 39.619 1.00 0.00 239 GLU C O 1
ATOM 1880 N N . GLN A 1 1089 ? 148.007 160.523 52.316 1.00 0.00 1089 GLN C N 1
ATOM 1881 C CA . GLN A 1 1089 ? 147.216 161.483 53.112 1.00 0.00 1089 GLN C CA 1
ATOM 1882 C C . GLN A 1 1089 ? 146.522 160.760 54.292 1.00 0.00 1089 GLN C C 1
ATOM 1883 O O . GLN A 1 1089 ? 146.357 161.377 55.343 1.00 0.00 1089 GLN C O 1
ATOM 1889 N N . ASN A 1 1090 ? 146.089 159.497 54.113 1.00 0.00 1090 ASN C N 1
ATOM 1890 C CA . ASN A 1 1090 ? 145.325 158.721 55.105 1.00 0.00 1090 ASN C CA 1
ATOM 1891 C C . ASN A 1 1090 ? 146.099 158.408 56.400 1.00 0.00 1090 ASN C C 1
ATOM 1892 O O . ASN A 1 1090 ? 145.456 158.151 57.419 1.00 0.00 1090 ASN C O 1
ATOM 1897 N N . GLN A 1 1091 ? 147.441 158.479 56.360 1.00 0.00 1091 GLN C N 1
ATOM 1898 C CA . GLN A 1 1091 ? 148.308 158.397 57.537 1.00 0.00 1091 GLN C CA 1
ATOM 1899 C C . GLN A 1 1091 ? 148.177 159.629 58.449 1.00 0.00 1091 GLN C C 1
ATOM 1900 O O . GLN A 1 1091 ? 148.123 159.462 59.665 1.00 0.00 1091 GLN C O 1
ATOM 1906 N N . ILE A 1 1092 ? 148.079 160.830 57.848 1.00 0.00 1092 ILE C N 1
ATOM 1907 C CA . ILE A 1 1092 ? 147.810 162.091 58.549 1.00 0.00 1092 ILE C CA 1
ATOM 1908 C C . ILE A 1 1092 ? 146.392 162.109 59.144 1.00 0.00 1092 ILE C C 1
ATOM 1909 O O . ILE A 1 1092 ? 146.250 162.511 60.293 1.00 0.00 1092 ILE C O 1
ATOM 1914 N N . ASP A 1 1093 ? 145.392 161.643 58.371 1.00 0.00 1093 ASP C N 1
ATOM 1915 C CA . ASP A 1 1093 ? 143.983 161.540 58.779 1.00 0.00 1093 ASP C CA 1
ATOM 1916 C C . ASP A 1 1093 ? 143.775 160.644 60.012 1.00 0.00 1093 ASP C C 1
ATOM 1917 O O . ASP A 1 1093 ? 143.010 161.018 60.901 1.00 0.00 1093 ASP C O 1
ATOM 1922 N N . SER A 1 1094 ? 144.488 159.503 60.058 1.00 0.00 1094 SER C N 1
ATOM 1923 C CA . SER A 1 1094 ? 144.479 158.558 61.178 1.00 0.00 1094 SER C CA 1
ATOM 1924 C C . SER A 1 1094 ? 145.130 159.145 62.444 1.00 0.00 1094 SER C C 1
ATOM 1925 O O . SER A 1 1094 ? 144.541 159.041 63.518 1.00 0.00 1094 SER C O 1
ATOM 1928 N N . LEU A 1 1095 ? 146.311 159.771 62.291 1.00 0.00 1095 LEU C N 1
ATOM 1929 C CA . LEU A 1 1095 ? 147.060 160.410 63.377 1.00 0.00 1095 LEU C CA 1
ATOM 1930 C C . LEU A 1 1095 ? 146.364 161.667 63.939 1.00 0.00 1095 LEU C C 1
ATOM 1931 O O . LEU A 1 1095 ? 146.468 161.908 65.140 1.00 0.00 1095 LEU C O 1
ATOM 1936 N N . THR A 1 1096 ? 145.651 162.419 63.084 1.00 0.00 1096 THR C N 1
ATOM 1937 C CA . THR A 1 1096 ? 144.848 163.585 63.463 1.00 0.00 1096 THR C CA 1
ATOM 1938 C C . THR A 1 1096 ? 143.588 163.184 64.254 1.00 0.00 1096 THR C C 1
ATOM 1939 O O . THR A 1 1096 ? 143.243 163.880 65.205 1.00 0.00 1096 THR C O 1
ATOM 1943 N N . HIS A 1 1097 ? 142.953 162.059 63.876 1.00 0.00 1097 HIS C N 1
ATOM 1944 C CA . HIS A 1 1097 ? 141.811 161.484 64.588 1.00 0.00 1097 HIS C CA 1
ATOM 1945 C C . HIS A 1 1097 ? 142.192 160.944 65.980 1.00 0.00 1097 HIS C C 1
ATOM 1946 O O . HIS A 1 1097 ? 141.427 161.150 66.921 1.00 0.00 1097 HIS C O 1
ATOM 1953 N N . GLN A 1 1098 ? 143.378 160.319 66.089 1.00 0.00 1098 GLN C N 1
ATOM 1954 C CA . GLN A 1 1098 ? 143.982 159.874 67.349 1.00 0.00 1098 GLN C CA 1
ATOM 1955 C C . GLN A 1 1098 ? 144.304 161.036 68.302 1.00 0.00 1098 GLN C C 1
ATOM 1956 O O . GLN A 1 1098 ? 144.023 160.925 69.491 1.00 0.00 1098 GLN C O 1
ATOM 1962 N N . LEU A 1 1099 ? 144.841 162.145 67.759 1.00 0.00 1099 LEU C N 1
ATOM 1963 C CA . LEU A 1 1099 ? 145.099 163.377 68.505 1.00 0.00 1099 LEU C CA 1
ATOM 1964 C C . LEU A 1 1099 ? 143.817 164.089 68.970 1.00 0.00 1099 LEU C C 1
ATOM 1965 O O . LEU A 1 1099 ? 143.817 164.650 70.062 1.00 0.00 1099 LEU C O 1
ATOM 1970 N N . ARG A 1 1100 ? 142.754 164.047 68.151 1.00 0.00 1100 ARG C N 1
ATOM 1971 C CA . ARG A 1 1100 ? 141.460 164.668 68.440 1.00 0.00 1100 ARG C CA 1
ATOM 1972 C C . ARG A 1 1100 ? 140.642 163.903 69.497 1.00 0.00 1100 ARG C C 1
ATOM 1973 O O . ARG A 1 1100 ? 139.891 164.540 70.235 1.00 0.00 1100 ARG C O 1
ATOM 1981 N N . THR A 1 1101 ? 140.794 162.569 69.544 1.00 0.00 1101 THR C N 1
ATOM 1982 C CA . THR A 1 1101 ? 140.027 161.689 70.428 1.00 0.00 1101 THR C CA 1
ATOM 1983 C C . THR A 1 1101 ? 140.762 161.405 71.752 1.00 0.00 1101 THR C C 1
ATOM 1984 O O . THR A 1 1101 ? 140.130 161.469 72.807 1.00 0.00 1101 THR C O 1
ATOM 1988 N N . ASP A 1 1102 ? 142.066 161.082 71.672 1.00 0.00 1102 ASP C N 1
ATOM 1989 C CA . ASP A 1 1102 ? 142.850 160.510 72.775 1.00 0.00 1102 ASP C CA 1
ATOM 1990 C C . ASP A 1 1102 ? 143.765 161.539 73.463 1.00 0.00 1102 ASP C C 1
ATOM 1991 O O . ASP A 1 1102 ? 143.949 161.433 74.675 1.00 0.00 1102 ASP C O 1
ATOM 1996 N N . TYR A 1 1103 ? 144.342 162.480 72.695 1.00 0.00 1103 TYR C N 1
ATOM 1997 C CA . TYR A 1 1103 ? 145.412 163.380 73.158 1.00 0.00 1103 TYR C CA 1
ATOM 1998 C C . TYR A 1 1103 ? 145.027 164.871 73.047 1.00 0.00 1103 TYR C C 1
ATOM 1999 O O . TYR A 1 1103 ? 145.911 165.702 72.832 1.00 0.00 1103 TYR C O 1
ATOM 2001 N N . LYS A 1 1104 ? 143.726 165.178 73.159 1.00 0.00 1104 LYS C N 1
ATOM 2002 C CA . LYS A 1 1104 ? 143.138 166.492 72.876 1.00 0.00 1104 LYS C CA 1
ATOM 2003 C C . LYS A 1 1104 ? 143.639 167.611 73.817 1.00 0.00 1104 LYS C C 1
ATOM 2004 O O . LYS A 1 1104 ? 144.469 168.419 73.401 1.00 0.00 1104 LYS C O 1
ATOM 2010 N N . ASP A 1 1105 ? 143.096 167.653 75.045 1.00 0.00 1105 ASP C N 1
ATOM 2011 C CA . ASP A 1 1105 ? 143.311 168.713 76.040 1.00 0.00 1105 ASP C CA 1
ATOM 2012 C C . ASP A 1 1105 ? 144.394 168.279 77.045 1.00 0.00 1105 ASP C C 1
ATOM 2013 O O . ASP A 1 1105 ? 144.083 167.982 78.199 1.00 0.00 1105 ASP C O 1
ATOM 2018 N N . ILE A 1 1106 ? 145.649 168.225 76.566 1.00 0.00 1106 ILE C N 1
ATOM 2019 C CA . ILE A 1 1106 ? 146.795 167.676 77.294 1.00 0.00 1106 ILE C CA 1
ATOM 2020 C C . ILE A 1 1106 ? 147.781 168.747 77.793 1.00 0.00 1106 ILE C C 1
ATOM 2021 O O . ILE A 1 1106 ? 148.332 168.582 78.884 1.00 0.00 1106 ILE C O 1
ATOM 2026 N N . GLU A 1 1107 ? 148.012 169.798 76.989 1.00 0.00 1107 GLU C N 1
ATOM 2027 C CA . GLU A 1 1107 ? 149.058 170.803 77.203 1.00 0.00 1107 GLU C CA 1
ATOM 2028 C C . GLU A 1 1107 ? 148.874 171.605 78.502 1.00 0.00 1107 GLU C C 1
ATOM 2029 O O . GLU A 1 1107 ? 149.848 171.780 79.236 1.00 0.00 1107 GLU C O 1
ATOM 2035 N N . LYS A 1 1108 ? 147.590 171.874 78.787 1.00 0.00 1108 LYS C N 1
ATOM 2036 C CA . LYS A 1 1108 ? 147.084 172.613 79.947 1.00 0.00 1108 LYS C CA 1
ATOM 2037 C C . LYS A 1 1108 ? 146.315 171.788 81.011 1.00 0.00 1108 LYS C C 1
ATOM 2038 O O . LYS A 1 1108 ? 146.224 172.204 82.149 1.00 0.00 1108 LYS C O 1
ATOM 2044 N N . ASN A 1 1109 ? 145.761 170.618 80.685 1.00 0.00 1109 ASN C N 1
ATOM 2045 C CA . ASN A 1 1109 ? 145.092 169.810 81.731 1.00 0.00 1109 ASN C CA 1
ATOM 2046 C C . ASN A 1 1109 ? 146.224 169.428 82.684 1.00 0.00 1109 ASN C C 1
ATOM 2047 O O . ASN A 1 1109 ? 146.258 169.748 83.914 1.00 0.00 1109 ASN C O 1
ATOM 2052 N N . TYR A 1 1110 ? 147.257 168.885 82.039 1.00 0.00 1110 TYR C N 1
ATOM 2053 C CA . TYR A 1 1110 ? 148.513 168.567 82.669 1.00 0.00 1110 TYR C CA 1
ATOM 2054 C C . TYR A 1 1110 ? 149.074 169.825 83.353 1.00 0.00 1110 TYR C C 1
ATOM 2055 O O . TYR A 1 1110 ? 149.552 169.679 84.493 1.00 0.00 1110 TYR C O 1
ATOM 2064 N N . HIS A 1 1111 ? 148.991 171.025 82.705 1.00 0.00 1111 HIS C N 1
ATOM 2065 C CA . HIS A 1 1111 ? 149.482 172.274 83.293 1.00 0.00 1111 HIS C CA 1
ATOM 2066 C C . HIS A 1 1111 ? 148.892 172.400 84.692 1.00 0.00 1111 HIS C C 1
ATOM 2067 O O . HIS A 1 1111 ? 149.627 172.455 85.712 1.00 0.00 1111 HIS C O 1
ATOM 2074 N N . LYS A 1 1112 ? 147.565 172.386 84.772 1.00 0.00 1112 LYS C N 1
ATOM 2075 C CA . LYS A 1 1112 ? 146.901 172.495 86.066 1.00 0.00 1112 LYS C CA 1
ATOM 2076 C C . LYS A 1 1112 ? 147.328 171.411 87.048 1.00 0.00 1112 LYS C C 1
ATOM 2077 O O . LYS A 1 1112 ? 147.447 171.699 88.233 1.00 0.00 1112 LYS C O 1
ATOM 2083 N N . GLU A 1 1113 ? 147.513 170.170 86.592 1.00 0.00 1113 GLU C N 1
ATOM 2084 C CA . GLU A 1 1113 ? 147.992 169.136 87.517 1.00 0.00 1113 GLU C CA 1
ATOM 2085 C C . GLU A 1 1113 ? 149.298 169.565 88.168 1.00 0.00 1113 GLU C C 1
ATOM 2086 O O . GLU A 1 1113 ? 149.398 169.622 89.418 1.00 0.00 1113 GLU C O 1
ATOM 2092 N N . TRP A 1 1114 ? 150.231 170.012 87.318 1.00 0.00 1114 TRP C N 1
ATOM 2093 C CA . TRP A 1 1114 ? 151.543 170.442 87.780 1.00 0.00 1114 TRP C CA 1
ATOM 2094 C C . TRP A 1 1114 ? 151.397 171.524 88.830 1.00 0.00 1114 TRP C C 1
ATOM 2095 O O . TRP A 1 1114 ? 151.953 171.393 89.946 1.00 0.00 1114 TRP C O 1
ATOM 2106 N N . VAL A 1 1115 ? 150.566 172.524 88.501 1.00 0.00 1115 VAL C N 1
ATOM 2107 C CA . VAL A 1 1115 ? 150.312 173.645 89.398 1.00 0.00 1115 VAL C CA 1
ATOM 2108 C C . VAL A 1 1115 ? 149.895 173.129 90.764 1.00 0.00 1115 VAL C C 1
ATOM 2109 O O . VAL A 1 1115 ? 150.548 173.450 91.773 1.00 0.00 1115 VAL C O 1
ATOM 2113 N N . GLU A 1 1116 ? 148.896 172.239 90.762 1.00 0.00 1116 GLU C N 1
ATOM 2114 C CA . GLU A 1 1116 ? 148.379 171.658 91.993 1.00 0.00 1116 GLU C CA 1
ATOM 2115 C C . GLU A 1 1116 ? 149.501 171.049 92.815 1.00 0.00 1116 GLU C C 1
ATOM 2116 O O . GLU A 1 1116 ? 149.663 171.400 93.999 1.00 0.00 1116 GLU C O 1
ATOM 2122 N N . LEU A 1 1117 ? 150.329 170.230 92.154 1.00 0.00 1117 LEU C N 1
ATOM 2123 C CA . LEU A 1 1117 ? 151.447 169.572 92.833 1.00 0.00 1117 LEU C CA 1
ATOM 2124 C C . LEU A 1 1117 ? 152.325 170.598 93.536 1.00 0.00 1117 LEU C C 1
ATOM 2125 O O . LEU A 1 1117 ? 152.573 170.499 94.762 1.00 0.00 1117 LEU C O 1
ATOM 2130 N N . GLN A 1 1118 ? 152.687 171.644 92.784 1.00 0.00 1118 GLN C N 1
ATOM 2131 C CA . GLN A 1 1118 ? 153.526 172.708 93.324 1.00 0.00 1118 GLN C CA 1
ATOM 2132 C C . GLN A 1 1118 ? 152.899 173.298 94.579 1.00 0.00 1118 GLN C C 1
ATOM 2133 O O . GLN A 1 1118 ? 153.569 173.391 95.625 1.00 0.00 1118 GLN C O 1
ATOM 2139 N N . THR A 1 1119 ? 151.598 173.603 94.489 1.00 0.00 1119 THR C N 1
ATOM 2140 C CA . THR A 1 1119 ? 150.854 174.157 95.610 1.00 0.00 1119 THR C CA 1
ATOM 2141 C C . THR A 1 1119 ? 151.021 173.260 96.824 1.00 0.00 1119 THR C C 1
ATOM 2142 O O . THR A 1 1119 ? 151.451 173.740 97.872 1.00 0.00 1119 THR C O 1
ATOM 2146 N N . ARG A 1 1120 ? 150.799 171.953 96.645 1.00 0.00 1120 ARG C N 1
ATOM 2147 C CA . ARG A 1 1120 ? 150.943 170.992 97.741 1.00 0.00 1120 ARG C CA 1
ATOM 2148 C C . ARG A 1 1120 ? 152.316 171.102 98.397 1.00 0.00 1120 ARG C C 1
ATOM 2149 O O . ARG A 1 1120 ? 152.419 171.215 99.649 1.00 0.00 1120 ARG C O 1
ATOM 2151 N N . SER A 1 1121 ? 153.354 171.134 97.546 1.00 0.00 1121 SER C N 1
ATOM 2152 C CA . SER A 1 1121 ? 154.730 171.250 98.025 1.00 0.00 1121 SER C CA 1
ATOM 2153 C C . SER A 1 1121 ? 154.838 172.469 98.928 1.00 0.00 1121 SER C C 1
ATOM 2154 O O . SER A 1 1121 ? 155.208 172.354 100.103 1.00 0.00 1121 SER C O 1
ATOM 2157 N N . PHE A 1 1122 ? 154.468 173.635 98.457 1.00 0.00 1122 PHE C N 1
ATOM 2158 C CA . PHE A 1 1122 ? 154.562 174.782 99.354 1.00 0.00 1122 PHE C CA 1
ATOM 2159 C C . PHE A 1 1122 ? 153.677 174.635 100.626 1.00 0.00 1122 PHE C C 1
ATOM 2160 O O . PHE A 1 1122 ? 154.120 174.977 101.695 1.00 0.00 1122 PHE C O 1
ATOM 2162 N N . VAL A 1 1123 ? 152.515 174.018 100.535 1.00 0.00 1123 VAL C N 1
ATOM 2163 C CA . VAL A 1 1123 ? 151.689 173.846 101.708 1.00 0.00 1123 VAL C CA 1
ATOM 2164 C C . VAL A 1 1123 ? 152.409 173.018 102.767 1.00 0.00 1123 VAL C C 1
ATOM 2165 O O . VAL A 1 1123 ? 152.151 173.201 103.952 1.00 0.00 1123 VAL C O 1
ATOM 2169 N N . THR A 1 1124 ? 153.300 172.109 102.363 1.00 0.00 1124 THR C N 1
ATOM 2170 C CA . THR A 1 1124 ? 154.000 171.299 103.381 1.00 0.00 1124 THR C CA 1
ATOM 2171 C C . THR A 1 1124 ? 154.860 172.129 104.360 1.00 0.00 1124 THR C C 1
ATOM 2172 O O . THR A 1 1124 ? 154.553 172.259 105.545 1.00 0.00 1124 THR C O 1
ATOM 2176 N N . ASP A 1 1125 ? 155.966 172.630 103.827 1.00 0.00 1125 ASP C N 1
ATOM 2177 C CA . ASP A 1 1125 ? 156.966 173.486 104.458 1.00 0.00 1125 ASP C CA 1
ATOM 2178 C C . ASP A 1 1125 ? 156.303 174.489 105.407 1.00 0.00 1125 ASP C C 1
ATOM 2179 O O . ASP A 1 1125 ? 156.654 174.463 106.576 1.00 0.00 1125 ASP C O 1
ATOM 2184 N N . ASP A 1 1126 ? 155.323 175.278 104.931 1.00 0.00 1126 ASP C N 1
ATOM 2185 C CA . ASP A 1 1126 ? 154.612 176.284 105.729 1.00 0.00 1126 ASP C CA 1
ATOM 2186 C C . ASP A 1 1126 ? 153.874 175.771 106.974 1.00 0.00 1126 ASP C C 1
ATOM 2187 O O . ASP A 1 1126 ? 153.859 176.478 107.980 1.00 0.00 1126 ASP C O 1
ATOM 2192 N N . ILE A 1 1127 ? 153.275 174.575 106.909 1.00 0.00 1127 ILE C N 1
ATOM 2193 C CA . ILE A 1 1127 ? 152.616 173.944 108.052 1.00 0.00 1127 ILE C CA 1
ATOM 2194 C C . ILE A 1 1127 ? 153.633 173.521 109.122 1.00 0.00 1127 ILE C C 1
ATOM 2195 O O . ILE A 1 1127 ? 153.407 173.825 110.289 1.00 0.00 1127 ILE C O 1
ATOM 2200 N N . ASP A 1 1128 ? 154.735 172.872 108.702 1.00 0.00 1128 ASP C N 1
ATOM 2201 C CA . ASP A 1 1128 ? 155.885 172.531 109.546 1.00 0.00 1128 ASP C CA 1
ATOM 2202 C C . ASP A 1 1128 ? 156.566 173.747 110.156 1.00 0.00 1128 ASP C C 1
ATOM 2203 O O . ASP A 1 1128 ? 156.778 173.782 111.363 1.00 0.00 1128 ASP C O 1
ATOM 2208 N N . VAL A 1 1129 ? 156.991 174.681 109.304 1.00 0.00 1129 VAL C N 1
ATOM 2209 C CA . VAL A 1 1129 ? 157.700 175.882 109.757 1.00 0.00 1129 VAL C CA 1
ATOM 2210 C C . VAL A 1 1129 ? 156.940 176.668 110.811 1.00 0.00 1129 VAL C C 1
ATOM 2211 O O . VAL A 1 1129 ? 157.505 177.066 111.816 1.00 0.00 1129 VAL C O 1
ATOM 2215 N N . TYR A 1 1130 ? 155.659 176.911 110.577 1.00 0.00 1130 TYR C N 1
ATOM 2216 C CA . TYR A 1 1130 ? 154.849 177.600 111.560 1.00 0.00 1130 TYR C CA 1
ATOM 2217 C C . TYR A 1 1130 ? 154.722 176.749 112.815 1.00 0.00 1130 TYR C C 1
ATOM 2218 O O . TYR A 1 1130 ? 154.775 177.262 113.917 1.00 0.00 1130 TYR C O 1
ATOM 2227 N N . SER A 1 1131 ? 154.579 175.437 112.651 1.00 105.68 1131 SER C N 1
ATOM 2228 C CA . SER A 1 1131 ? 154.454 174.524 113.780 1.00 105.68 1131 SER C CA 1
ATOM 2229 C C . SER A 1 1131 ? 155.692 174.569 114.653 1.00 105.68 1131 SER C C 1
ATOM 2230 O O . SER A 1 1131 ? 155.591 174.480 115.867 1.00 105.68 1131 SER C O 1
ATOM 2233 N N . LYS A 1 1132 ? 156.865 174.657 114.041 1.00 93.67 1132 LYS C N 1
ATOM 2234 C CA . LYS A 1 1132 ? 158.092 174.742 114.808 1.00 93.67 1132 LYS C CA 1
ATOM 2235 C C . LYS A 1 1132 ? 158.196 176.080 115.536 1.00 93.67 1132 LYS C C 1
ATOM 2236 O O . LYS A 1 1132 ? 158.627 176.111 116.676 1.00 93.67 1132 LYS C O 1
ATOM 2242 N N . ALA A 1 1133 ? 157.801 177.180 114.893 1.00 75.33 1133 ALA C N 1
ATOM 2243 C CA . ALA A 1 1133 ? 157.879 178.482 115.546 1.00 75.33 1133 ALA C CA 1
ATOM 2244 C C . ALA A 1 1133 ? 156.779 178.670 116.580 1.00 75.33 1133 ALA C C 1
ATOM 2245 O O . ALA A 1 1133 ? 157.026 179.254 117.640 1.00 75.33 1133 ALA C O 1
ATOM 2247 N N . LEU A 1 1134 ? 155.569 178.194 116.302 1.00 84.78 1134 LEU C N 1
ATOM 2248 C CA . LEU A 1 1134 ? 154.468 178.319 117.247 1.00 84.78 1134 LEU C CA 1
ATOM 2249 C C . LEU A 1 1134 ? 154.565 177.331 118.397 1.00 84.78 1134 LEU C C 1
ATOM 2250 O O . LEU A 1 1134 ? 153.777 177.429 119.341 1.00 84.78 1134 LEU C O 1
ATOM 2252 N N . ASP A 1 1135 ? 155.495 176.380 118.335 1.00 95.23 1135 ASP C N 1
ATOM 2253 C CA . ASP A 1 1135 ? 155.767 175.474 119.441 1.00 95.23 1135 ASP C CA 1
ATOM 2254 C C . ASP A 1 1135 ? 156.978 175.882 120.263 1.00 95.23 1135 ASP C C 1
ATOM 2255 O O . ASP A 1 1135 ? 156.997 175.649 121.476 1.00 95.23 1135 ASP C O 1
ATOM 2260 N N . SER A 1 1136 ? 157.979 176.505 119.637 1.00 74.95 1136 SER C N 1
ATOM 2261 C CA . SER A 1 1136 ? 159.054 177.105 120.416 1.00 74.95 1136 SER C CA 1
ATOM 2262 C C . SER A 1 1136 ? 158.508 178.180 121.343 1.00 74.95 1136 SER C C 1
ATOM 2263 O O . SER A 1 1136 ? 158.958 178.312 122.484 1.00 74.95 1136 SER C O 1
ATOM 2266 N N . ALA A 1 1137 ? 157.530 178.954 120.872 1.00 82.94 1137 ALA C N 1
ATOM 2267 C CA . ALA A 1 1137 ? 156.908 179.964 121.722 1.00 82.94 1137 ALA C CA 1
ATOM 2268 C C . ALA A 1 1137 ? 156.152 179.330 122.882 1.00 82.94 1137 ALA C C 1
ATOM 2269 O O . ALA A 1 1137 ? 156.197 179.836 124.008 1.00 82.94 1137 ALA C O 1
ATOM 2271 N N . ILE A 1 1138 ? 155.449 178.224 122.630 1.00 82.08 1138 ILE C N 1
ATOM 2272 C CA . ILE A 1 1138 ? 154.724 177.546 123.702 1.00 82.08 1138 ILE C CA 1
ATOM 2273 C C . ILE A 1 1138 ? 155.689 177.027 124.759 1.00 82.08 1138 ILE C C 1
ATOM 2274 O O . ILE A 1 1138 ? 155.442 177.162 125.962 1.00 82.08 1138 ILE C O 1
ATOM 2279 N N . MET A 1 1139 ? 156.798 176.419 124.334 1.00 63.98 1139 MET C N 1
ATOM 2280 C CA . MET A 1 1139 ? 157.768 175.927 125.311 1.00 63.98 1139 MET C CA 1
ATOM 2281 C C . MET A 1 1139 ? 158.486 177.067 126.028 1.00 63.98 1139 MET C C 1
ATOM 2282 O O . MET A 1 1139 ? 158.831 176.934 127.208 1.00 63.98 1139 MET C O 1
ATOM 2287 N N . LYS A 1 1140 ? 158.714 178.189 125.345 1.00 95.25 1140 LYS C N 1
ATOM 2288 C CA . LYS A 1 1140 ? 159.268 179.357 126.018 1.00 95.25 1140 LYS C CA 1
ATOM 2289 C C . LYS A 1 1140 ? 158.320 179.857 127.096 1.00 95.25 1140 LYS C C 1
ATOM 2290 O O . LYS A 1 1140 ? 158.753 180.215 128.194 1.00 95.25 1140 LYS C O 1
ATOM 2296 N N . TYR A 1 1141 ? 157.024 179.900 126.794 1.00 66.18 1141 TYR C N 1
ATOM 2297 C CA . TYR A 1 1141 ? 156.042 180.312 127.792 1.00 66.18 1141 TYR C CA 1
ATOM 2298 C C . TYR A 1 1141 ? 156.004 179.332 128.958 1.00 66.18 1141 TYR C C 1
ATOM 2299 O O . TYR A 1 1141 ? 155.918 179.741 130.122 1.00 66.18 1141 TYR C O 1
ATOM 2308 N N . HIS A 1 1142 ? 156.083 178.032 128.662 1.00 48.76 1142 HIS C N 1
ATOM 2309 C CA . HIS A 1 1142 ? 156.174 177.022 129.713 1.00 48.76 1142 HIS C CA 1
ATOM 2310 C C . HIS A 1 1142 ? 157.343 177.303 130.642 1.00 48.76 1142 HIS C C 1
ATOM 2311 O O . HIS A 1 1142 ? 157.181 177.363 131.864 1.00 48.76 1142 HIS C O 1
ATOM 2318 N N . GLY A 1 1143 ? 158.536 177.481 130.076 1.00 59.45 1143 GLY C N 1
ATOM 2319 C CA . GLY A 1 1143 ? 159.711 177.711 130.896 1.00 59.45 1143 GLY C CA 1
ATOM 2320 C C . GLY A 1 1143 ? 159.715 179.047 131.601 1.00 59.45 1143 GLY C C 1
ATOM 2321 O O . GLY A 1 1143 ? 160.361 179.185 132.644 1.00 59.45 1143 GLY C O 1
ATOM 2322 N N . LEU A 1 1144 ? 159.015 180.036 131.051 1.00 79.64 1144 LEU C N 1
ATOM 2323 C CA . LEU A 1 1144 ? 158.925 181.344 131.681 1.00 79.64 1144 LEU C CA 1
ATOM 2324 C C . LEU A 1 1144 ? 157.960 181.345 132.856 1.00 79.64 1144 LEU C C 1
ATOM 2325 O O . LEU A 1 1144 ? 158.200 182.038 133.849 1.00 79.64 1144 LEU C O 1
ATOM 2330 N N . LYS A 1 1145 ? 156.878 180.572 132.770 1.00 45.76 1145 LYS C N 1
ATOM 2331 C CA . LYS A 1 1145 ? 155.872 180.503 133.819 1.00 45.76 1145 LYS C CA 1
ATOM 2332 C C . LYS A 1 1145 ? 156.174 179.410 134.839 1.00 45.76 1145 LYS C C 1
ATOM 2333 O O . LYS A 1 1145 ? 155.335 179.115 135.695 1.00 45.76 1145 LYS C O 1
ATOM 2339 N N . MET A 1 1146 ? 157.359 178.810 134.766 1.00 45.54 1146 MET C N 1
ATOM 2340 C CA . MET A 1 1146 ? 157.750 177.716 135.642 1.00 45.54 1146 MET C CA 1
ATOM 2341 C C . MET A 1 1146 ? 158.704 178.157 136.737 1.00 45.54 1146 MET C C 1
ATOM 2342 O O . MET A 1 1146 ? 159.061 177.345 137.594 1.00 45.54 1146 MET C O 1
ATOM 2347 N N . GLN A 1 1147 ? 159.136 179.417 136.731 1.00 48.65 1147 GLN C N 1
ATOM 2348 C CA . GLN A 1 1147 ? 160.110 179.876 137.713 1.00 48.65 1147 GLN C CA 1
ATOM 2349 C C . GLN A 1 1147 ? 159.487 180.060 139.088 1.00 48.65 1147 GLN C C 1
ATOM 2350 O O . GLN A 1 1147 ? 160.109 179.727 140.100 1.00 48.65 1147 GLN C O 1
ATOM 2356 N N . ASP A 1 1148 ? 158.268 180.594 139.148 1.00 63.93 1148 ASP C N 1
ATOM 2357 C CA . ASP A 1 1148 ? 157.626 180.797 140.439 1.00 63.93 1148 ASP C CA 1
ATOM 2358 C C . ASP A 1 1148 ? 157.274 179.478 141.108 1.00 63.93 1148 ASP C C 1
ATOM 2359 O O . ASP A 1 1148 ? 157.266 179.397 142.339 1.00 63.93 1148 ASP C O 1
ATOM 2364 N N . ILE A 1 1149 ? 156.963 178.443 140.326 1.00 27.08 1149 ILE C N 1
ATOM 2365 C CA . ILE A 1 1149 ? 156.685 177.136 140.910 1.00 27.08 1149 ILE C CA 1
ATOM 2366 C C . ILE A 1 1149 ? 157.959 176.525 141.473 1.00 27.08 1149 ILE C C 1
ATOM 2367 O O . ILE A 1 1149 ? 157.963 175.976 142.578 1.00 27.08 1149 ILE C O 1
ATOM 2372 N N . ASN A 1 1150 ? 159.061 176.615 140.727 1.00 39.84 1150 ASN C N 1
ATOM 2373 C CA . ASN A 1 1150 ? 160.336 176.079 141.187 1.00 39.84 1150 ASN C CA 1
ATOM 2374 C C . ASN A 1 1150 ? 160.849 176.780 142.433 1.00 39.84 1150 ASN C C 1
ATOM 2375 O O . ASN A 1 1150 ? 161.608 176.178 143.196 1.00 39.84 1150 ASN C O 1
ATOM 2380 N N . ARG A 1 1151 ? 160.470 178.036 142.649 1.00 37.27 1151 ARG C N 1
ATOM 2381 C CA . ARG A 1 1151 ? 160.959 178.758 143.814 1.00 37.27 1151 ARG C CA 1
ATOM 2382 C C . ARG A 1 1151 ? 160.279 178.299 145.093 1.00 37.27 1151 ARG C C 1
ATOM 2383 O O . ARG A 1 1151 ? 160.886 178.363 146.165 1.00 37.27 1151 ARG C O 1
ATOM 2391 N N . ILE A 1 1152 ? 159.027 177.848 145.010 1.00 33.91 1152 ILE C N 1
ATOM 2392 C CA . ILE A 1 1152 ? 158.326 177.325 146.178 1.00 33.91 1152 ILE C CA 1
ATOM 2393 C C . ILE A 1 1152 ? 158.334 175.807 146.234 1.00 33.91 1152 ILE C C 1
ATOM 2394 O O . ILE A 1 1152 ? 157.944 175.241 147.265 1.00 33.91 1152 ILE C O 1
ATOM 2399 N N . ILE A 1 1153 ? 158.744 175.127 145.161 1.00 28.63 1153 ILE C N 1
ATOM 2400 C CA . ILE A 1 1153 ? 159.089 173.714 145.279 1.00 28.63 1153 ILE C CA 1
ATOM 2401 C C . ILE A 1 1153 ? 160.322 173.552 146.151 1.00 28.63 1153 ILE C C 1
ATOM 2402 O O . ILE A 1 1153 ? 160.384 172.670 147.014 1.00 28.63 1153 ILE C O 1
ATOM 2407 N N . ASP A 1 1154 ? 161.321 174.407 145.938 1.00 27.55 1154 ASP C N 1
ATOM 2408 C CA . ASP A 1 1154 ? 162.604 174.288 146.616 1.00 27.55 1154 ASP C CA 1
ATOM 2409 C C . ASP A 1 1154 ? 162.502 174.586 148.104 1.00 27.55 1154 ASP C C 1
ATOM 2410 O O . ASP A 1 1154 ? 163.132 173.903 148.916 1.00 27.55 1154 ASP C O 1
ATOM 2415 N N . GLU A 1 1155 ? 161.730 175.605 148.485 1.00 44.57 1155 GLU C N 1
ATOM 2416 C CA . GLU A 1 1155 ? 161.608 175.924 149.901 1.00 44.57 1155 GLU C CA 1
ATOM 2417 C C . GLU A 1 1155 ? 160.823 174.856 150.645 1.00 44.57 1155 GLU C C 1
ATOM 2418 O O . GLU A 1 1155 ? 161.064 174.633 151.834 1.00 44.57 1155 GLU C O 1
ATOM 2424 N N . LEU A 1 1156 ? 159.885 174.188 149.971 1.00 35.88 1156 LEU C N 1
ATOM 2425 C CA . LEU A 1 1156 ? 159.146 173.105 150.607 1.00 35.88 1156 LEU C CA 1
ATOM 2426 C C . LEU A 1 1156 ? 159.998 171.853 150.744 1.00 35.88 1156 LEU C C 1
ATOM 2427 O O . LEU A 1 1156 ? 159.951 171.182 151.777 1.00 35.88 1156 LEU C O 1
ATOM 2432 N N . TRP A 1 1157 ? 160.774 171.520 149.713 1.00 20.71 1157 TRP C N 1
ATOM 2433 C CA . TRP A 1 1157 ? 161.627 170.339 149.780 1.00 20.71 1157 TRP C CA 1
ATOM 2434 C C . TRP A 1 1157 ? 162.681 170.490 150.863 1.00 20.71 1157 TRP C C 1
ATOM 2435 O O . TRP A 1 1157 ? 163.022 169.522 151.550 1.00 20.71 1157 TRP C O 1
ATOM 2446 N N . LYS A 1 1158 ? 163.200 171.704 151.033 1.00 48.19 1158 LYS C N 1
ATOM 2447 C CA . LYS A 1 1158 ? 164.295 171.929 151.966 1.00 48.19 1158 LYS C CA 1
ATOM 2448 C C . LYS A 1 1158 ? 163.891 171.595 153.394 1.00 48.19 1158 LYS C C 1
ATOM 2449 O O . LYS A 1 1158 ? 164.670 170.994 154.141 1.00 48.19 1158 LYS C O 1
ATOM 2455 N N . ARG A 1 1159 ? 162.681 171.970 153.792 1.00 76.73 1159 ARG C N 1
ATOM 2456 C CA . ARG A 1 1159 ? 162.218 171.768 155.156 1.00 76.73 1159 ARG C CA 1
ATOM 2457 C C . ARG A 1 1159 ? 161.368 170.516 155.335 1.00 76.73 1159 ARG C C 1
ATOM 2458 O O . ARG A 1 1159 ? 160.879 170.278 156.441 1.00 76.73 1159 ARG C O 1
ATOM 2466 N N . THR A 1 1160 ? 161.178 169.712 154.294 1.00 51.60 1160 THR C N 1
ATOM 2467 C CA . THR A 1 1160 ? 160.342 168.520 154.384 1.00 51.60 1160 THR C CA 1
ATOM 2468 C C . THR A 1 1160 ? 161.109 167.219 154.217 1.00 51.60 1160 THR C C 1
ATOM 2469 O O . THR A 1 1160 ? 160.862 166.266 154.957 1.00 51.60 1160 THR C O 1
ATOM 2473 N N . TYR A 1 1161 ? 162.035 167.146 153.268 1.00 51.82 1161 TYR C N 1
ATOM 2474 C CA . TYR A 1 1161 ? 162.820 165.933 153.070 1.00 51.82 1161 TYR C CA 1
ATOM 2475 C C . TYR A 1 1161 ? 163.815 165.791 154.212 1.00 51.82 1161 TYR C C 1
ATOM 2476 O O . TYR A 1 1161 ? 164.690 166.642 154.391 1.00 51.82 1161 TYR C O 1
ATOM 2485 N N . SER A 1 1162 ? 163.678 164.724 154.996 1.00 80.10 1162 SER C N 1
ATOM 2486 C CA . SER A 1 1162 ? 164.567 164.483 156.132 1.00 80.10 1162 SER C CA 1
ATOM 2487 C C . SER A 1 1162 ? 165.652 163.485 155.730 1.00 80.10 1162 SER C C 1
ATOM 2488 O O . SER A 1 1162 ? 165.688 162.335 156.164 1.00 80.10 1162 SER C O 1
ATOM 2491 N N . GLY A 1 1163 ? 166.549 163.956 154.869 1.00 35.51 1163 GLY C N 1
ATOM 2492 C CA . GLY A 1 1163 ? 167.632 163.129 154.380 1.00 35.51 1163 GLY C CA 1
ATOM 2493 C C . GLY A 1 1163 ? 168.808 163.996 153.996 1.00 35.51 1163 GLY C C 1
ATOM 2494 O O . GLY A 1 1163 ? 168.698 165.217 153.884 1.00 35.51 1163 GLY C O 1
ATOM 2495 N N . THR A 1 1164 ? 169.945 163.341 153.777 1.00 34.32 1164 THR C N 1
ATOM 2496 C CA . THR A 1 1164 ? 171.209 164.041 153.598 1.00 34.32 1164 THR C CA 1
ATOM 2497 C C . THR A 1 1164 ? 171.829 163.803 152.226 1.00 34.32 1164 THR C C 1
ATOM 2498 O O . THR A 1 1164 ? 173.033 164.004 152.058 1.00 34.32 1164 THR C O 1
ATOM 2502 N N . ASP A 1 1165 ? 171.035 163.400 151.234 1.00 9.08 1165 ASP C N 1
ATOM 2503 C CA . ASP A 1 1165 ? 171.553 163.116 149.899 1.00 9.08 1165 ASP C CA 1
ATOM 2504 C C . ASP A 1 1165 ? 171.168 164.181 148.878 1.00 9.08 1165 ASP C C 1
ATOM 2505 O O . ASP A 1 1165 ? 172.029 164.678 148.148 1.00 9.08 1165 ASP C O 1
ATOM 2510 N N . ILE A 1 1166 ? 169.890 164.543 148.811 1.00 3.42 1166 ILE C N 1
ATOM 2511 C CA . ILE A 1 1166 ? 169.376 165.474 147.812 1.00 3.42 1166 ILE C CA 1
ATOM 2512 C C . ILE A 1 1166 ? 169.346 166.866 148.418 1.00 3.42 1166 ILE C C 1
ATOM 2513 O O . ILE A 1 1166 ? 168.821 167.056 149.520 1.00 3.42 1166 ILE C O 1
ATOM 2518 N N . ASP A 1 1167 ? 169.914 167.835 147.702 1.00 1.31 1167 ASP C N 1
ATOM 2519 C CA . ASP A 1 1167 ? 169.888 169.217 148.165 1.00 1.31 1167 ASP C CA 1
ATOM 2520 C C . ASP A 1 1167 ? 168.555 169.881 147.849 1.00 1.31 1167 ASP C C 1
ATOM 2521 O O . ASP A 1 1167 ? 167.813 170.275 148.754 1.00 1.31 1167 ASP C O 1
ATOM 2526 N N . THR A 1 1168 ? 168.232 170.003 146.564 1.00 1.50 1168 THR C N 1
ATOM 2527 C CA . THR A 1 1168 ? 166.987 170.621 146.135 1.00 1.50 1168 THR C CA 1
ATOM 2528 C C . THR A 1 1168 ? 166.334 169.788 145.046 1.00 1.50 1168 THR C C 1
ATOM 2529 O O . THR A 1 1168 ? 166.799 168.691 144.729 1.00 1.50 1168 THR C O 1
ATOM 2533 N N . ILE A 1 1169 ? 165.252 170.298 144.475 1.00 2.37 1169 ILE C N 1
ATOM 2534 C CA . ILE A 1 1169 ? 164.526 169.615 143.414 1.00 2.37 1169 ILE C CA 1
ATOM 2535 C C . ILE A 1 1169 ? 163.856 170.682 142.565 1.00 2.37 1169 ILE C C 1
ATOM 2536 O O . ILE A 1 1169 ? 163.421 171.714 143.082 1.00 2.37 1169 ILE C O 1
ATOM 2541 N N . LYS A 1 1170 ? 163.801 170.461 141.256 1.00 4.46 1170 LYS C N 1
ATOM 2542 C CA . LYS A 1 1170 ? 163.210 171.465 140.389 1.00 4.46 1170 LYS C CA 1
ATOM 2543 C C . LYS A 1 1170 ? 162.663 170.807 139.136 1.00 4.46 1170 LYS C C 1
ATOM 2544 O O . LYS A 1 1170 ? 163.090 169.717 138.751 1.00 4.46 1170 LYS C O 1
ATOM 2550 N N . ILE A 1 1171 ? 161.708 171.479 138.511 1.00 6.85 1171 ILE C N 1
ATOM 2551 C CA . ILE A 1 1171 ? 161.142 171.060 137.237 1.00 6.85 1171 ILE C CA 1
ATOM 2552 C C . ILE A 1 1171 ? 161.696 171.966 136.155 1.00 6.85 1171 ILE C C 1
ATOM 2553 O O . ILE A 1 1171 ? 161.730 173.192 136.314 1.00 6.85 1171 ILE C O 1
ATOM 2558 N N . ARG A 1 1172 ? 162.141 171.372 135.054 1.00 7.25 1172 ARG C N 1
ATOM 2559 C CA . ARG A 1 1172 ? 162.699 172.168 133.975 1.00 7.25 1172 ARG C CA 1
ATOM 2560 C C . ARG A 1 1172 ? 162.274 171.583 132.640 1.00 7.25 1172 ARG C C 1
ATOM 2561 O O . ARG A 1 1172 ? 162.317 170.365 132.448 1.00 7.25 1172 ARG C O 1
ATOM 2569 N N . SER A 1 1173 ? 161.848 172.457 131.737 1.00 13.53 1173 SER C N 1
ATOM 2570 C CA . SER A 1 1173 ? 161.516 172.081 130.375 1.00 13.53 1173 SER C CA 1
ATOM 2571 C C . SER A 1 1173 ? 162.710 172.356 129.475 1.00 13.53 1173 SER C C 1
ATOM 2572 O O . SER A 1 1173 ? 163.291 173.444 129.516 1.00 13.53 1173 SER C O 1
ATOM 2575 N N . ASP A 1 1174 ? 163.072 171.362 128.668 1.00 30.00 1174 ASP C N 1
ATOM 2576 C CA . ASP A 1 1174 ? 164.290 171.410 127.864 1.00 30.00 1174 ASP C CA 1
ATOM 2577 C C . ASP A 1 1174 ? 165.510 171.686 128.738 1.00 30.00 1174 ASP C C 1
ATOM 2578 O O . ASP A 1 1174 ? 165.972 172.821 128.833 1.00 30.00 1174 ASP C O 1
ATOM 2583 N N . SER A 1 1184 ? 160.765 163.746 122.416 1.00 30.00 1184 SER C N 1
ATOM 2584 C CA . SER A 1 1184 ? 160.463 165.171 122.346 1.00 30.00 1184 SER C CA 1
ATOM 2585 C C . SER A 1 1184 ? 160.237 165.744 123.731 1.00 30.00 1184 SER C C 1
ATOM 2586 O O . SER A 1 1184 ? 159.997 165.001 124.682 1.00 30.00 1184 SER C O 1
ATOM 2589 N N . TYR A 1 1185 ? 160.327 167.069 123.844 1.00 30.00 1185 TYR C N 1
ATOM 2590 C CA . TYR A 1 1185 ? 159.956 167.724 125.089 1.00 30.00 1185 TYR C CA 1
ATOM 2591 C C . TYR A 1 1185 ? 160.762 167.165 126.250 1.00 30.00 1185 TYR C C 1
ATOM 2592 O O . TYR A 1 1185 ? 160.228 166.422 127.080 1.00 30.00 1185 TYR C O 1
ATOM 2601 N N . ASN A 1 1186 ? 162.053 167.481 126.300 1.00 15.05 1186 ASN C N 1
ATOM 2602 C CA . ASN A 1 1186 ? 162.901 167.020 127.393 1.00 15.05 1186 ASN C CA 1
ATOM 2603 C C . ASN A 1 1186 ? 162.363 167.710 128.635 1.00 15.05 1186 ASN C C 1
ATOM 2604 O 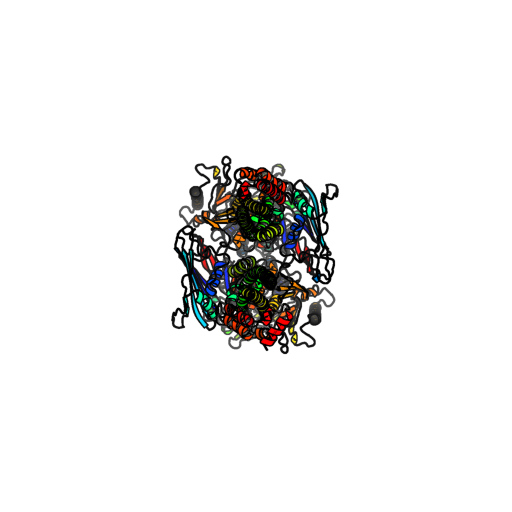O . ASN A 1 1186 ? 162.909 168.703 129.118 1.00 15.05 1186 ASN C O 1
ATOM 2609 N N . TYR A 1 1187 ? 161.253 167.177 129.133 1.00 8.03 1187 TYR C N 1
ATOM 2610 C CA . TYR A 1 1187 ? 160.427 167.770 130.178 1.00 8.03 1187 TYR C CA 1
ATOM 2611 C C . TYR A 1 1187 ? 160.505 166.850 131.386 1.00 8.03 1187 TYR C C 1
ATOM 2612 O O . TYR A 1 1187 ? 159.924 165.763 131.376 1.00 8.03 1187 TYR C O 1
ATOM 2621 N N . ARG A 1 1188 ? 161.212 167.273 132.426 1.00 5.39 1188 ARG C N 1
ATOM 2622 C CA . ARG A 1 1188 ? 161.491 166.373 133.530 1.00 5.39 1188 ARG C CA 1
ATOM 2623 C C . ARG A 1 1188 ? 161.717 167.175 134.798 1.00 5.39 1188 ARG C C 1
ATOM 2624 O O . ARG A 1 1188 ? 161.884 168.395 134.769 1.00 5.39 1188 ARG C O 1
ATOM 2632 N N . VAL A 1 1189 ? 161.719 166.462 135.918 1.00 2.87 1189 VAL C N 1
ATOM 2633 C CA . VAL A 1 1189 ? 162.072 167.009 137.219 1.00 2.87 1189 VAL C CA 1
ATOM 2634 C C . VAL A 1 1189 ? 163.432 166.447 137.599 1.00 2.87 1189 VAL C C 1
ATOM 2635 O O . VAL A 1 1189 ? 163.641 165.230 137.552 1.00 2.87 1189 VAL C O 1
ATOM 2639 N N . VAL A 1 1190 ? 164.360 167.328 137.956 1.00 1.07 1190 VAL C N 1
ATOM 2640 C CA . VAL A 1 1190 ? 165.719 166.926 138.278 1.00 1.07 1190 VAL C CA 1
ATOM 2641 C C . VAL A 1 1190 ? 165.955 167.092 139.772 1.00 1.07 1190 VAL C C 1
ATOM 2642 O O . VAL A 1 1190 ? 165.297 167.879 140.454 1.00 1.07 1190 VAL C O 1
ATOM 2646 N N . MET A 1 1191 ? 166.918 166.333 140.281 1.00 0.54 1191 MET C N 1
ATOM 2647 C CA . MET A 1 1191 ? 167.337 166.416 141.669 1.00 0.54 1191 MET C CA 1
ATOM 2648 C C . MET A 1 1191 ? 168.814 166.764 141.722 1.00 0.54 1191 MET C C 1
ATOM 2649 O O . MET A 1 1191 ? 169.589 166.330 140.867 1.00 0.54 1191 MET C O 1
ATOM 2654 N N . TYR A 1 1192 ? 169.199 167.550 142.720 1.00 0.87 1192 TYR C N 1
ATOM 2655 C CA . TYR A 1 1192 ? 170.571 168.014 142.867 1.00 0.87 1192 TYR C CA 1
ATOM 2656 C C . TYR A 1 1192 ? 171.208 167.331 144.066 1.00 0.87 1192 TYR C C 1
ATOM 2657 O O . TYR A 1 1192 ? 170.685 167.411 145.181 1.00 0.87 1192 TYR C O 1
ATOM 2666 N N . LYS A 1 1193 ? 172.335 166.669 143.837 1.00 7.04 1193 LYS C N 1
ATOM 2667 C CA . LYS A 1 1193 ? 173.095 165.996 144.885 1.00 7.04 1193 LYS C CA 1
ATOM 2668 C C . LYS A 1 1193 ? 174.448 166.690 144.973 1.00 7.04 1193 LYS C C 1
ATOM 2669 O O . LYS A 1 1193 ? 175.409 166.275 144.323 1.00 7.04 1193 LYS C O 1
ATOM 2675 N N . GLN A 1 1194 ? 174.518 167.746 145.781 1.00 1.24 1194 GLN C N 1
ATOM 2676 C CA . GLN A 1 1194 ? 175.728 168.548 145.946 1.00 1.24 1194 GLN C CA 1
ATOM 2677 C C . GLN A 1 1194 ? 176.163 169.166 144.617 1.00 1.24 1194 GLN C C 1
ATOM 2678 O O . GLN A 1 1194 ? 177.240 168.887 144.089 1.00 1.24 1194 GLN C O 1
ATOM 2684 N N . ASP A 1 1195 ? 175.287 170.010 144.076 1.00 2.39 1195 ASP C N 1
ATOM 2685 C CA . ASP A 1 1195 ? 175.578 170.805 142.884 1.00 2.39 1195 ASP C CA 1
ATOM 2686 C C . ASP A 1 1195 ? 175.859 169.934 141.661 1.00 2.39 1195 ASP C C 1
ATOM 2687 O O . ASP A 1 1195 ? 176.754 170.229 140.867 1.00 2.39 1195 ASP C O 1
ATOM 2692 N N . VAL A 1 1196 ? 175.111 168.847 141.499 1.00 1.22 1196 VAL C N 1
ATOM 2693 C CA . VAL A 1 1196 ? 175.098 168.080 140.260 1.00 1.22 1196 VAL C CA 1
ATOM 2694 C C . VAL A 1 1196 ? 173.647 167.762 139.929 1.00 1.22 1196 VAL C C 1
ATOM 2695 O O . VAL A 1 1196 ? 172.860 167.435 140.822 1.00 1.22 1196 VAL C O 1
ATOM 2699 N N . GLU A 1 1197 ? 173.283 167.897 138.660 1.00 0.38 1197 GLU C N 1
ATOM 2700 C CA . GLU A 1 1197 ? 171.903 167.715 138.236 1.00 0.38 1197 GLU C CA 1
ATOM 2701 C C . GLU A 1 1197 ? 171.712 166.325 137.650 1.00 0.38 1197 GLU C C 1
ATOM 2702 O O . GLU A 1 1197 ? 172.441 165.923 136.739 1.00 0.38 1197 GLU C O 1
ATOM 2708 N N . LEU A 1 1198 ? 170.729 165.598 138.167 1.00 0.61 1198 LEU C N 1
ATOM 2709 C CA . LEU A 1 1198 ? 170.414 164.267 137.673 1.00 0.61 1198 LEU C CA 1
ATOM 2710 C C . LEU A 1 1198 ? 168.912 164.142 137.507 1.00 0.61 1198 LEU C C 1
ATOM 2711 O O . LEU A 1 1198 ? 168.151 164.609 138.356 1.00 0.61 1198 LEU C O 1
ATOM 2716 N N . ASP A 1 1199 ? 168.486 163.513 136.417 1.00 0.56 1199 ASP C N 1
ATOM 2717 C CA . ASP A 1 1199 ? 167.066 163.266 136.229 1.00 0.56 1199 ASP C CA 1
ATOM 2718 C C . ASP A 1 1199 ? 166.564 162.348 137.330 1.00 0.56 1199 ASP C C 1
ATOM 2719 O O . ASP A 1 1199 ? 167.168 161.312 137.613 1.00 0.56 1199 ASP C O 1
ATOM 2724 N N . MET A 1 1200 ? 165.458 162.733 137.955 1.00 0.60 1200 MET C N 1
ATOM 2725 C CA . MET A 1 1200 ? 164.964 162.000 139.108 1.00 0.60 1200 MET C CA 1
ATOM 2726 C C . MET A 1 1200 ? 164.317 160.681 138.729 1.00 0.60 1200 MET C C 1
ATOM 2727 O O . MET A 1 1200 ? 164.327 159.749 139.535 1.00 0.60 1200 MET C O 1
ATOM 2732 N N . ARG A 1 1201 ? 163.774 160.576 137.524 1.00 1.80 1201 ARG C N 1
ATOM 2733 C CA . ARG A 1 1201 ? 162.991 159.411 137.139 1.00 1.80 1201 ARG C CA 1
ATOM 2734 C C . ARG A 1 1201 ? 163.895 158.238 136.782 1.00 1.80 1201 ARG C C 1
ATOM 2735 O O . ARG A 1 1201 ? 164.836 158.381 135.997 1.00 1.80 1201 ARG C O 1
ATOM 2743 N N . GLY A 1 1202 ? 163.597 157.074 137.351 1.00 0.28 1202 GLY C N 1
ATOM 2744 C CA . GLY A 1 1202 ? 164.422 155.903 137.167 1.00 0.28 1202 GLY C CA 1
ATOM 2745 C C . GLY A 1 1202 ? 165.681 155.890 137.998 1.00 0.28 1202 GLY C C 1
ATOM 2746 O O . GLY A 1 1202 ? 166.495 154.972 137.847 1.00 0.28 1202 GLY C O 1
ATOM 2747 N N . ARG A 1 1203 ? 165.862 156.873 138.872 1.00 1.92 1203 ARG C N 1
ATOM 2748 C CA . ARG A 1 1203 ? 167.073 157.036 139.660 1.00 1.92 1203 ARG C CA 1
ATOM 2749 C C . ARG A 1 1203 ? 166.734 157.437 141.088 1.00 1.92 1203 ARG C C 1
ATOM 2750 O O . ARG A 1 1203 ? 167.549 158.047 141.776 1.00 1.92 1203 ARG C O 1
ATOM 2758 N N . CYS A 1 1204 ? 165.526 157.116 141.540 1.00 5.80 1204 CYS C N 1
ATOM 2759 C CA . CYS A 1 1204 ? 165.087 157.440 142.888 1.00 5.80 1204 CYS C CA 1
ATOM 2760 C C . CYS A 1 1204 ? 164.422 156.200 143.466 1.00 5.80 1204 CYS C C 1
ATOM 2761 O O . CYS A 1 1204 ? 164.499 155.110 142.893 1.00 5.80 1204 CYS C O 1
ATOM 2764 N N . SER A 1 1205 ? 163.771 156.360 144.609 1.00 15.00 1205 SER C N 1
ATOM 2765 C CA . SER A 1 1205 ? 163.082 155.269 145.274 1.00 15.00 1205 SER C CA 1
ATOM 2766 C C . SER A 1 1205 ? 161.587 155.552 145.319 1.00 15.00 1205 SER C C 1
ATOM 2767 O O . SER A 1 1205 ? 161.094 156.526 144.749 1.00 15.00 1205 SER C O 1
ATOM 2770 N N . ALA A 1 1206 ? 160.854 154.673 146.001 1.00 5.13 1206 ALA C N 1
ATOM 2771 C CA . ALA A 1 1206 ? 159.412 154.849 146.105 1.00 5.13 1206 ALA C CA 1
ATOM 2772 C C . ALA A 1 1206 ? 159.057 156.002 147.033 1.00 5.13 1206 ALA C C 1
ATOM 2773 O O . ALA A 1 1206 ? 158.219 156.845 146.693 1.00 5.13 1206 ALA C O 1
ATOM 2775 N N . GLY A 1 1207 ? 159.687 156.063 148.204 1.00 2.46 1207 GLY C N 1
ATOM 2776 C CA . GLY A 1 1207 ? 159.364 157.119 149.147 1.00 2.46 1207 GLY C CA 1
ATOM 2777 C C . GLY A 1 1207 ? 159.764 158.492 148.647 1.00 2.46 1207 GLY C C 1
ATOM 2778 O O . GLY A 1 1207 ? 159.038 159.469 148.844 1.00 2.46 1207 GLY C O 1
ATOM 2779 N N . GLN A 1 1208 ? 160.927 158.591 148.006 1.00 6.44 1208 GLN C N 1
ATOM 2780 C CA . GLN A 1 1208 ? 161.358 159.873 147.464 1.00 6.44 1208 GLN C CA 1
ATOM 2781 C C . GLN A 1 1208 ? 160.444 160.332 146.339 1.00 6.44 1208 GLN C C 1
ATOM 2782 O O . GLN A 1 1208 ? 160.148 161.523 146.222 1.00 6.44 1208 GLN C O 1
ATOM 2788 N N . LYS A 1 1209 ? 159.988 159.403 145.502 1.00 1.59 1209 LYS C N 1
ATOM 2789 C CA . LYS A 1 1209 ? 159.036 159.755 144.455 1.00 1.59 1209 LYS C CA 1
ATOM 2790 C C . LYS A 1 1209 ? 157.712 160.229 145.041 1.00 1.59 1209 LYS C C 1
ATOM 2791 O O . LYS A 1 1209 ? 157.144 161.229 144.581 1.00 1.59 1209 LYS C O 1
ATOM 2797 N N . VAL A 1 1210 ? 157.211 159.532 146.062 1.00 0.91 1210 VAL C N 1
ATOM 2798 C CA . VAL A 1 1210 ? 155.972 159.944 146.715 1.00 0.91 1210 VAL C CA 1
ATOM 2799 C C . VAL A 1 1210 ? 156.112 161.343 147.297 1.00 0.91 1210 VAL C C 1
ATOM 2800 O O . VAL A 1 1210 ? 155.240 162.204 147.112 1.00 0.91 1210 VAL C O 1
ATOM 2804 N N . LEU A 1 1211 ? 157.212 161.594 148.004 1.00 1.81 1211 LEU C N 1
ATOM 2805 C CA . LEU A 1 1211 ? 157.412 162.897 148.619 1.00 1.81 1211 LEU C CA 1
ATOM 2806 C C . LEU A 1 1211 ? 157.570 163.990 147.575 1.00 1.81 1211 LEU C C 1
ATOM 2807 O O . LEU A 1 1211 ? 157.040 165.090 147.754 1.00 1.81 1211 LEU C O 1
ATOM 2812 N N . ALA A 1 1212 ? 158.285 163.713 146.484 1.00 0.39 1212 ALA C N 1
ATOM 2813 C CA . ALA A 1 1212 ? 158.437 164.707 145.431 1.00 0.39 1212 ALA C CA 1
ATOM 2814 C C . ALA A 1 1212 ? 157.096 165.062 144.816 1.00 0.39 1212 ALA C C 1
ATOM 2815 O O . ALA A 1 1212 ? 156.819 166.238 144.555 1.00 0.39 1212 ALA C O 1
ATOM 2817 N N . SER A 1 1213 ? 156.249 164.061 144.576 1.00 0.25 1213 SER C N 1
ATOM 2818 C CA . SER A 1 1213 ? 154.932 164.344 144.021 1.00 0.25 1213 SER C CA 1
ATOM 2819 C C . SER A 1 1213 ? 154.097 165.188 144.974 1.00 0.25 1213 SER C C 1
ATOM 2820 O O . SER A 1 1213 ? 153.436 166.143 144.548 1.00 0.25 1213 SER C O 1
ATOM 2823 N N . ILE A 1 1214 ? 154.120 164.864 146.270 1.00 0.23 1214 ILE C N 1
ATOM 2824 C CA . ILE A 1 1214 ? 153.363 165.664 147.232 1.00 0.23 1214 ILE C CA 1
ATOM 2825 C C . ILE A 1 1214 ? 153.860 167.104 147.241 1.00 0.23 1214 ILE C C 1
ATOM 2826 O O . ILE A 1 1214 ? 153.065 168.050 147.252 1.00 0.23 1214 ILE C O 1
ATOM 2831 N N . ILE A 1 1215 ? 155.182 167.292 147.250 1.00 0.40 1215 ILE C N 1
ATOM 2832 C CA . ILE A 1 1215 ? 155.752 168.637 147.287 1.00 0.40 1215 ILE C CA 1
ATOM 2833 C C . ILE A 1 1215 ? 155.360 169.422 146.044 1.00 0.40 1215 ILE C C 1
ATOM 2834 O O . ILE A 1 1215 ? 155.018 170.607 146.121 1.00 0.40 1215 ILE C O 1
ATOM 2839 N N . ILE A 1 1216 ? 155.411 168.778 144.876 1.00 0.23 1216 ILE C N 1
ATOM 2840 C CA . ILE A 1 1216 ? 155.080 169.457 143.627 1.00 0.23 1216 ILE C CA 1
ATOM 2841 C C . ILE A 1 1216 ? 153.613 169.865 143.605 1.00 0.23 1216 ILE C C 1
ATOM 2842 O O . ILE A 1 1216 ? 153.267 170.974 143.179 1.00 0.23 1216 ILE C O 1
ATOM 2847 N N . ARG A 1 1217 ? 152.726 168.979 144.060 1.00 0.36 1217 ARG C N 1
ATOM 2848 C CA . ARG A 1 1217 ? 151.310 169.331 144.102 1.00 0.36 1217 ARG C CA 1
ATOM 2849 C C . ARG A 1 1217 ? 151.039 170.451 145.099 1.00 0.36 1217 ARG C C 1
ATOM 2850 O O . ARG A 1 1217 ? 150.246 171.355 144.819 1.00 0.36 1217 ARG C O 1
ATOM 2858 N N . LEU A 1 1218 ? 151.689 170.419 146.264 1.00 0.46 1218 LEU C N 1
ATOM 2859 C CA . LEU A 1 1218 ? 151.500 171.487 147.241 1.00 0.46 1218 LEU C CA 1
ATOM 2860 C C . LEU A 1 1218 ? 152.047 172.817 146.742 1.00 0.46 1218 LEU C C 1
ATOM 2861 O O . LEU A 1 1218 ? 151.514 173.872 147.092 1.00 0.46 1218 LEU C O 1
ATOM 2866 N N . ALA A 1 1219 ? 153.114 172.790 145.946 1.00 0.53 1219 ALA C N 1
ATOM 2867 C CA . ALA A 1 1219 ? 153.658 174.020 145.385 1.00 0.53 1219 ALA C CA 1
ATOM 2868 C C . ALA A 1 1219 ? 152.795 174.567 144.263 1.00 0.53 1219 ALA C C 1
ATOM 2869 O O . ALA A 1 1219 ? 152.703 175.786 144.100 1.00 0.53 1219 ALA C O 1
ATOM 2871 N N . LEU A 1 1220 ? 152.180 173.695 143.468 1.00 1.15 1220 LEU C N 1
ATOM 2872 C CA . LEU A 1 1220 ? 151.246 174.161 142.454 1.00 1.15 1220 LEU C CA 1
ATOM 2873 C C . LEU A 1 1220 ? 149.925 174.621 143.045 1.00 1.15 1220 LEU C C 1
ATOM 2874 O O . LEU A 1 1220 ? 149.241 175.444 142.433 1.00 1.15 1220 LEU C O 1
ATOM 2879 N N . SER A 1 1221 ? 149.552 174.115 144.219 1.00 1.35 1221 SER C N 1
ATOM 2880 C CA . SER A 1 1221 ? 148.296 174.521 144.827 1.00 1.35 1221 SER C CA 1
ATOM 2881 C C . SER A 1 1221 ? 148.320 175.955 145.325 1.00 1.35 1221 SER C C 1
ATOM 2882 O O . SER A 1 1221 ? 147.269 176.595 145.362 1.00 1.35 1221 SER C O 1
ATOM 2885 N N . GLU A 1 1222 ? 149.478 176.477 145.716 1.00 2.07 1222 GLU C N 1
ATOM 2886 C CA . GLU A 1 1222 ? 149.546 177.807 146.301 1.00 2.07 1222 GLU C CA 1
ATOM 2887 C C . GLU A 1 1222 ? 150.039 178.860 145.320 1.00 2.07 1222 GLU C C 1
ATOM 2888 O O . GLU A 1 1222 ? 150.212 180.020 145.706 1.00 2.07 1222 GLU C O 1
ATOM 2894 N N . THR A 1 1223 ? 150.260 178.493 144.067 1.00 2.63 1223 THR C N 1
ATOM 2895 C CA . THR A 1 1223 ? 150.582 179.463 143.034 1.00 2.63 1223 THR C CA 1
ATOM 2896 C C . THR A 1 1223 ? 149.482 179.625 141.997 1.00 2.63 1223 THR C C 1
ATOM 2897 O O . THR A 1 1223 ? 149.299 180.731 141.487 1.00 2.63 1223 THR C O 1
ATOM 2901 N N . PHE A 1 1224 ? 148.738 178.561 141.683 1.00 3.55 1224 PHE C N 1
ATOM 2902 C CA . PHE A 1 1224 ? 147.567 178.651 140.825 1.00 3.55 1224 PHE C CA 1
ATOM 2903 C C . PHE A 1 1224 ? 146.261 178.480 141.577 1.00 3.55 1224 PHE C C 1
ATOM 2904 O O . PHE A 1 1224 ? 145.234 178.992 141.123 1.00 3.55 1224 PHE C O 1
ATOM 2912 N N . GLY A 1 1225 ? 146.274 177.782 142.704 1.00 3.62 1225 GLY C N 1
ATOM 2913 C CA . GLY A 1 1225 ? 145.106 177.688 143.549 1.00 3.62 1225 GLY C CA 1
ATOM 2914 C C . GLY A 1 1225 ? 145.156 178.720 144.654 1.00 3.62 1225 GLY C C 1
ATOM 2915 O O . GLY A 1 1225 ? 144.728 178.460 145.781 1.00 3.62 1225 GLY C O 1
ATOM 2916 N N . ALA A 1 1226 ? 145.706 179.894 144.347 1.00 5.75 1226 ALA C N 1
ATOM 2917 C CA . ALA A 1 1226 ? 145.672 180.990 145.303 1.00 5.75 1226 ALA C CA 1
ATOM 2918 C C . ALA A 1 1226 ? 144.259 181.507 145.519 1.00 5.75 1226 ALA C C 1
ATOM 2919 O O . ALA A 1 1226 ? 143.976 182.082 146.575 1.00 5.75 1226 ALA C O 1
ATOM 2921 N N . ASN A 1 1227 ? 143.372 181.315 144.545 1.00 4.53 1227 ASN C N 1
ATOM 2922 C CA . ASN A 1 1227 ? 141.981 181.728 144.645 1.00 4.53 1227 ASN C CA 1
ATOM 2923 C C . ASN A 1 1227 ? 141.067 180.593 145.074 1.00 4.53 1227 ASN C C 1
ATOM 2924 O O . ASN A 1 1227 ? 139.849 180.775 145.118 1.00 4.53 1227 ASN C O 1
ATOM 2929 N N . CYS A 1 1228 ? 141.625 179.426 145.380 1.00 2.24 1228 CYS C N 1
ATOM 2930 C CA . CYS A 1 1228 ? 140.837 178.289 145.845 1.00 2.24 1228 CYS C CA 1
ATOM 2931 C C . CYS A 1 1228 ? 141.711 177.526 146.834 1.00 2.24 1228 CYS C C 1
ATOM 2932 O O . CYS A 1 1228 ? 142.557 176.726 146.426 1.00 2.24 1228 CYS C O 1
ATOM 2935 N N . GLY A 1 1229 ? 141.506 177.779 148.121 1.00 2.77 1229 GLY C N 1
ATOM 2936 C CA . GLY A 1 1229 ? 142.322 177.153 149.138 1.00 2.77 1229 GLY C CA 1
ATOM 2937 C C . GLY A 1 1229 ? 141.866 175.760 149.507 1.00 2.77 1229 GLY C C 1
ATOM 2938 O O . GLY A 1 1229 ? 141.607 175.476 150.679 1.00 2.77 1229 GLY C O 1
ATOM 2939 N N . VAL A 1 1230 ? 141.768 174.877 148.522 1.00 2.22 1230 VAL C N 1
ATOM 2940 C CA . VAL A 1 1230 ? 141.347 173.501 148.739 1.00 2.22 1230 VAL C CA 1
ATOM 2941 C C . VAL A 1 1230 ? 142.421 172.580 148.187 1.00 2.22 1230 VAL C C 1
ATOM 2942 O O . VAL A 1 1230 ? 142.994 172.851 147.128 1.00 2.22 1230 VAL C O 1
ATOM 2946 N N . ILE A 1 1231 ? 142.712 171.506 148.916 1.00 1.42 1231 ILE C N 1
ATOM 2947 C CA . ILE A 1 1231 ? 143.577 170.451 148.405 1.00 1.42 1231 ILE C CA 1
ATOM 2948 C C . ILE A 1 1231 ? 143.294 169.165 149.168 1.00 1.42 1231 ILE C C 1
ATOM 2949 O O . ILE A 1 1231 ? 143.163 169.174 150.395 1.00 1.42 1231 ILE C O 1
ATOM 2954 N N . ALA A 1 1232 ? 143.176 168.056 148.447 1.00 15.00 1232 ALA C N 1
ATOM 2955 C CA . ALA A 1 1232 ? 142.852 166.764 149.033 1.00 15.00 1232 ALA C CA 1
ATOM 2956 C C . ALA A 1 1232 ? 144.045 165.832 148.884 1.00 15.00 1232 ALA C C 1
ATOM 2957 O O . ALA A 1 1232 ? 144.510 165.590 147.766 1.00 15.00 1232 ALA C O 1
ATOM 2959 N N . LEU A 1 1233 ? 144.530 165.305 150.005 1.00 2.88 1233 LEU C N 1
ATOM 2960 C CA . LEU A 1 1233 ? 145.675 164.403 150.027 1.00 2.88 1233 LEU C CA 1
ATOM 2961 C C . LEU A 1 1233 ? 145.173 163.007 150.366 1.00 2.88 1233 LEU C C 1
ATOM 2962 O O . LEU A 1 1233 ? 144.769 162.747 151.501 1.00 2.88 1233 LEU C O 1
ATOM 2967 N N . ASP A 1 1234 ? 145.209 162.111 149.384 1.00 3.76 1234 ASP C N 1
ATOM 2968 C CA . ASP A 1 1234 ? 144.675 160.761 149.518 1.00 3.76 1234 ASP C CA 1
ATOM 2969 C C . ASP A 1 1234 ? 145.822 159.810 149.832 1.00 3.76 1234 ASP C C 1
ATOM 2970 O O . ASP A 1 1234 ? 146.608 159.468 148.943 1.00 3.76 1234 ASP C O 1
ATOM 2975 N N . GLN A 1 1235 ? 145.903 159.369 151.089 1.00 15.00 1235 GLN C N 1
ATOM 2976 C CA . GLN A 1 1235 ? 146.986 158.531 151.593 1.00 15.00 1235 GLN C CA 1
ATOM 2977 C C . GLN A 1 1235 ? 148.338 159.185 151.352 1.00 15.00 1235 GLN C C 1
ATOM 2978 O O . GLN A 1 1235 ? 149.143 158.662 150.573 1.00 15.00 1235 GLN C O 1
AT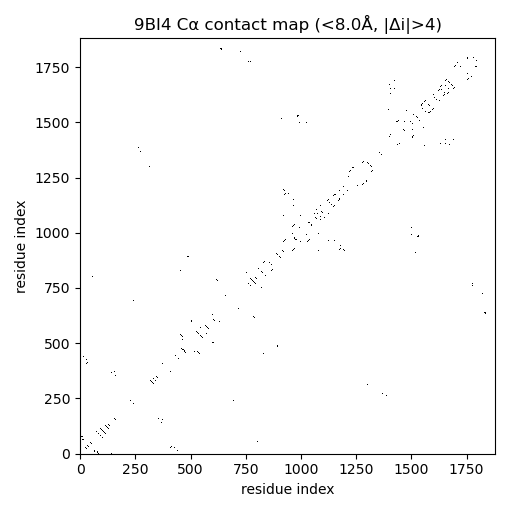OM 2984 N N . PRO A 1 1236 ? 148.625 160.322 151.987 1.00 15.00 1236 PRO C N 1
ATOM 2985 C CA . PRO A 1 1236 ? 149.921 160.971 151.749 1.00 15.00 1236 PRO C CA 1
ATOM 2986 C C . PRO A 1 1236 ? 151.108 160.130 152.186 1.00 15.00 1236 PRO C C 1
ATOM 2987 O O . PRO A 1 1236 ? 152.171 160.206 151.560 1.00 15.00 1236 PRO C O 1
ATOM 2991 N N . THR A 1 1237 ? 150.958 159.329 153.235 1.00 2.99 1237 THR C N 1
ATOM 2992 C CA . THR A 1 1237 ? 152.082 158.617 153.838 1.00 2.99 1237 THR C CA 1
ATOM 2993 C C . THR A 1 1237 ? 152.121 157.168 153.357 1.00 2.99 1237 THR C C 1
ATOM 2994 O O . THR A 1 1237 ? 151.869 156.222 154.103 1.00 2.99 1237 THR C O 1
ATOM 2998 N N . THR A 1 1238 ? 152.457 157.005 152.084 1.00 2.98 1238 THR C N 1
ATOM 2999 C CA . THR A 1 1238 ? 152.720 155.695 151.507 1.00 2.98 1238 THR C CA 1
ATOM 3000 C C . THR A 1 1238 ? 154.186 155.619 151.117 1.00 2.98 1238 THR C C 1
ATOM 3001 O O . THR A 1 1238 ? 154.705 156.531 150.467 1.00 2.98 1238 THR C O 1
ATOM 3005 N N . ASN A 1 1239 ? 154.847 154.539 151.523 1.00 2.06 1239 ASN C N 1
ATOM 3006 C CA . ASN A 1 1239 ? 156.267 154.299 151.297 1.00 2.06 1239 ASN C CA 1
ATOM 3007 C C . ASN A 1 1239 ? 157.158 155.312 151.999 1.00 2.06 1239 ASN C C 1
ATOM 3008 O O . ASN A 1 1239 ? 158.346 155.407 151.677 1.00 2.06 1239 ASN C O 1
ATOM 3013 N N . LEU A 1 1240 ? 156.626 156.068 152.953 1.00 2.39 1240 LEU C N 1
ATOM 3014 C CA . LEU A 1 1240 ? 157.411 157.031 153.709 1.00 2.39 1240 LEU C CA 1
ATOM 3015 C C . LEU A 1 1240 ? 157.791 156.443 155.059 1.00 2.39 1240 LEU C C 1
ATOM 3016 O O . LEU A 1 1240 ? 156.977 155.788 155.714 1.00 2.39 1240 LEU C O 1
ATOM 3021 N N . ASP A 1 1241 ? 159.034 156.676 155.467 1.00 2.14 1241 ASP C N 1
ATOM 3022 C CA . ASP A 1 1241 ? 159.526 156.187 156.742 1.00 2.14 1241 ASP C CA 1
ATOM 3023 C C . ASP A 1 1241 ? 159.011 157.077 157.867 1.00 2.14 1241 ASP C C 1
ATOM 3024 O O . ASP A 1 1241 ? 158.257 158.025 157.647 1.00 2.14 1241 ASP C O 1
ATOM 3029 N N . GLU A 1 1242 ? 159.428 156.772 159.096 1.00 1.70 1242 GLU C N 1
ATOM 3030 C CA . GLU A 1 1242 ? 158.973 157.546 160.247 1.00 1.70 1242 GLU C CA 1
ATOM 3031 C C . GLU A 1 1242 ? 159.419 159.000 160.151 1.00 1.70 1242 GLU C C 1
ATOM 3032 O O . GLU A 1 1242 ? 158.641 159.923 160.428 1.00 1.70 1242 GLU C O 1
ATOM 3038 N N . GLU A 1 1243 ? 160.672 159.225 159.752 1.00 3.05 1243 GLU C N 1
ATOM 3039 C CA . GLU A 1 1243 ? 161.199 160.584 159.707 1.00 3.05 1243 GLU C CA 1
ATOM 3040 C C . GLU A 1 1243 ? 160.442 161.444 158.706 1.00 3.05 1243 GLU C C 1
ATOM 3041 O O . GLU A 1 1243 ? 160.083 162.591 159.005 1.00 3.05 1243 GLU C O 1
ATOM 3047 N N . ASN A 1 1244 ? 160.193 160.912 157.508 1.00 2.40 1244 ASN C N 1
ATOM 3048 C CA . ASN A 1 1244 ? 159.494 161.696 156.500 1.00 2.40 1244 ASN C CA 1
ATOM 3049 C C . ASN A 1 1244 ? 158.027 161.870 156.847 1.00 2.40 1244 ASN C C 1
ATOM 3050 O O . ASN A 1 1244 ? 157.437 162.894 156.502 1.00 2.40 1244 ASN C O 1
ATOM 3055 N N . ILE A 1 1245 ? 157.427 160.906 157.543 1.00 2.35 1245 ILE C N 1
ATOM 3056 C CA . ILE A 1 1245 ? 156.058 161.084 158.016 1.00 2.35 1245 ILE C CA 1
ATOM 3057 C C . ILE A 1 1245 ? 155.985 162.253 158.987 1.00 2.35 1245 ILE C C 1
ATOM 3058 O O . ILE A 1 1245 ? 155.121 163.132 158.868 1.00 2.35 1245 ILE C O 1
ATOM 3063 N N . GLU A 1 1246 ? 156.908 162.294 159.951 1.00 1.44 1246 GLU C N 1
ATOM 3064 C CA . GLU A 1 1246 ? 156.911 163.393 160.910 1.00 1.44 1246 GLU C CA 1
ATOM 3065 C C . GLU A 1 1246 ? 157.156 164.728 160.224 1.00 1.44 1246 GLU C C 1
ATOM 3066 O O . GLU A 1 1246 ? 156.463 165.716 160.502 1.00 1.44 1246 GLU C O 1
ATOM 3072 N N . SER A 1 1247 ? 158.137 164.781 159.322 1.00 2.55 1247 SER C N 1
ATOM 3073 C CA . SER A 1 1247 ? 158.459 166.046 158.673 1.00 2.55 1247 SER C CA 1
ATOM 3074 C C . SER A 1 1247 ? 157.324 166.514 157.771 1.00 2.55 1247 SER C C 1
ATOM 3075 O O . SER A 1 1247 ? 157.042 167.713 157.697 1.00 2.55 1247 SER C O 1
ATOM 3078 N N . LEU A 1 1248 ? 156.658 165.588 157.077 1.00 1.57 1248 LEU C N 1
ATOM 3079 C CA . LEU A 1 1248 ? 155.516 165.957 156.251 1.00 1.57 1248 LEU C CA 1
ATOM 3080 C C . LEU A 1 1248 ? 154.369 166.481 157.100 1.00 1.57 1248 LEU C C 1
ATOM 3081 O O . LEU A 1 1248 ? 153.709 167.455 156.724 1.00 1.57 1248 LEU C O 1
ATOM 3086 N N . ALA A 1 1249 ? 154.103 165.846 158.245 1.00 1.10 1249 ALA C N 1
ATOM 3087 C CA . ALA A 1 1249 ? 153.040 166.344 159.112 1.00 1.10 1249 ALA C CA 1
ATOM 3088 C C . ALA A 1 1249 ? 153.354 167.744 159.621 1.00 1.10 1249 ALA C C 1
ATOM 3089 O O . ALA A 1 1249 ? 152.483 168.622 159.624 1.00 1.10 1249 ALA C O 1
ATOM 3091 N N . LYS A 1 1250 ? 154.598 167.976 160.042 1.00 1.11 1250 LYS C N 1
ATOM 3092 C CA . LYS A 1 1250 ? 154.987 169.309 160.489 1.00 1.11 1250 LYS C CA 1
ATOM 3093 C C . LYS A 1 1250 ? 154.882 170.331 159.368 1.00 1.11 1250 LYS C C 1
ATOM 3094 O O . LYS A 1 1250 ? 154.461 171.471 159.598 1.00 1.11 1250 LYS C O 1
ATOM 3100 N N . SER A 1 1251 ? 155.265 169.949 158.152 1.00 1.52 1251 SER C N 1
ATOM 3101 C CA . SER A 1 1251 ? 155.164 170.859 157.021 1.00 1.52 1251 SER C CA 1
ATOM 3102 C C . SER A 1 1251 ? 153.715 171.188 156.695 1.00 1.52 1251 SER C C 1
ATOM 3103 O O . SER A 1 1251 ? 153.402 172.331 156.352 1.00 1.52 1251 SER C O 1
ATOM 3106 N N . LEU A 1 1252 ? 152.820 170.203 156.784 1.00 1.26 1252 LEU C N 1
ATOM 3107 C CA . LEU A 1 1252 ? 151.406 170.474 156.549 1.00 1.26 1252 LEU C CA 1
ATOM 3108 C C . LEU A 1 1252 ? 150.837 171.389 157.624 1.00 1.26 1252 LEU C C 1
ATOM 3109 O O . LEU A 1 1252 ? 150.021 172.269 157.333 1.00 1.26 1252 LEU C O 1
ATOM 3114 N N . HIS A 1 1253 ? 151.259 171.195 158.875 1.00 1.60 1253 HIS C N 1
ATOM 3115 C CA . HIS A 1 1253 ? 150.862 172.112 159.939 1.00 1.60 1253 HIS C CA 1
ATOM 3116 C C . HIS A 1 1253 ? 151.323 173.534 159.647 1.00 1.60 1253 HIS C C 1
ATOM 3117 O O . HIS A 1 1253 ? 150.549 174.486 159.805 1.00 1.60 1253 HIS C O 1
ATOM 3124 N N . ASN A 1 1254 ? 152.568 173.695 159.202 1.00 2.28 1254 ASN C N 1
ATOM 3125 C CA . ASN A 1 1254 ? 153.062 175.019 158.848 1.00 2.28 1254 ASN C CA 1
ATOM 3126 C C . ASN A 1 1254 ? 152.308 175.622 157.671 1.00 2.28 1254 ASN C C 1
ATOM 3127 O O . ASN A 1 1254 ? 152.057 176.830 157.659 1.00 2.28 1254 ASN C O 1
ATOM 3132 N N . ILE A 1 1255 ? 151.953 174.810 156.673 1.00 2.08 1255 ILE C N 1
ATOM 3133 C CA . ILE A 1 1255 ? 151.193 175.314 155.530 1.00 2.08 1255 ILE C CA 1
ATOM 3134 C C . ILE A 1 1255 ? 149.810 175.776 155.969 1.00 2.08 1255 ILE C C 1
ATOM 3135 O O . ILE A 1 1255 ? 149.317 176.818 155.523 1.00 2.08 1255 ILE C O 1
ATOM 3140 N N . ILE A 1 1256 ? 149.162 175.008 156.848 1.00 2.39 1256 ILE C N 1
ATOM 3141 C CA . ILE A 1 1256 ? 147.855 175.405 157.365 1.00 2.39 1256 ILE C CA 1
ATOM 3142 C C . ILE A 1 1256 ? 147.959 176.718 158.124 1.00 2.39 1256 ILE C C 1
ATOM 3143 O O . ILE A 1 1256 ? 147.118 177.611 157.967 1.00 2.39 1256 ILE C O 1
ATOM 3148 N N . ASN A 1 1257 ? 148.984 176.856 158.967 1.00 2.32 1257 ASN C N 1
ATOM 3149 C CA . ASN A 1 1257 ? 149.164 178.103 159.705 1.00 2.32 1257 ASN C CA 1
ATOM 3150 C C . ASN A 1 1257 ? 149.415 179.275 158.767 1.00 2.32 1257 ASN C C 1
ATOM 3151 O O . ASN A 1 1257 ? 148.860 180.362 158.960 1.00 2.32 1257 ASN C O 1
ATOM 3156 N N . MET A 1 1258 ? 150.250 179.078 157.748 1.00 4.54 1258 MET C N 1
ATOM 3157 C CA . MET A 1 1258 ? 150.595 180.181 156.860 1.00 4.54 1258 MET C CA 1
ATOM 3158 C C . MET A 1 1258 ? 149.405 180.609 156.013 1.00 4.54 1258 MET C C 1
ATOM 3159 O O . MET A 1 1258 ? 149.196 181.806 155.790 1.00 4.54 1258 MET C O 1
ATOM 3164 N N . ARG A 1 1259 ? 148.608 179.653 155.536 1.00 4.85 1259 ARG C N 1
ATOM 3165 C CA . ARG A 1 1259 ? 147.510 179.951 154.625 1.00 4.85 1259 ARG C CA 1
ATOM 3166 C C . ARG A 1 1259 ? 146.179 180.144 155.340 1.00 4.85 1259 ARG C C 1
ATOM 3167 O O . ARG A 1 1259 ? 145.124 179.879 154.752 1.00 4.85 1259 ARG C O 1
ATOM 3175 N N . ARG A 1 1260 ? 146.195 180.598 156.595 1.00 5.01 1260 ARG C N 1
ATOM 3176 C CA . ARG A 1 1260 ? 144.966 180.887 157.318 1.00 5.01 1260 ARG C CA 1
ATOM 3177 C C . ARG A 1 1260 ? 144.745 182.366 157.594 1.00 5.01 1260 ARG C C 1
ATOM 3178 O O . ARG A 1 1260 ? 143.619 182.750 157.923 1.00 5.01 1260 ARG C O 1
ATOM 3186 N N . HIS A 1 1261 ? 145.776 183.202 157.483 1.00 6.56 1261 HIS C N 1
ATOM 3187 C CA . HIS A 1 1261 ? 145.543 184.637 157.419 1.00 6.56 1261 HIS C CA 1
ATOM 3188 C C . HIS A 1 1261 ? 145.011 185.059 156.057 1.00 6.56 1261 HIS C C 1
ATOM 3189 O O . HIS A 1 1261 ? 144.601 186.213 155.891 1.00 6.56 1261 HIS C O 1
ATOM 3196 N N . GLN A 1 1262 ? 145.008 184.135 155.097 1.00 6.03 1262 GLN C N 1
ATOM 3197 C CA . GLN A 1 1262 ? 144.274 184.255 153.846 1.00 6.03 1262 GLN C CA 1
ATOM 3198 C C . GLN A 1 1262 ? 142.792 184.045 154.162 1.00 6.03 1262 GLN C C 1
ATOM 3199 O O . GLN A 1 1262 ? 142.384 184.019 155.327 1.00 6.03 1262 GLN C O 1
ATOM 3205 N N . LYS A 1 1263 ? 141.951 183.922 153.135 1.00 4.63 1263 LYS C N 1
ATOM 3206 C CA . LYS A 1 1263 ? 140.532 183.710 153.400 1.00 4.63 1263 LYS C CA 1
ATOM 3207 C C . LYS A 1 1263 ? 140.300 182.356 154.053 1.00 4.63 1263 LYS C C 1
ATOM 3208 O O . LYS A 1 1263 ? 139.584 182.253 155.056 1.00 4.63 1263 LYS C O 1
ATOM 3214 N N . ASN A 1 1264 ? 140.896 181.305 153.497 1.00 3.81 1264 ASN C N 1
ATOM 3215 C CA . ASN A 1 1264 ? 140.700 179.962 154.021 1.00 3.81 1264 ASN C CA 1
ATOM 3216 C C . ASN A 1 1264 ? 141.737 179.028 153.422 1.00 3.81 1264 ASN C C 1
ATOM 3217 O O . ASN A 1 1264 ? 142.435 179.358 152.461 1.00 3.81 1264 ASN C O 1
ATOM 3222 N N . PHE A 1 1265 ? 141.822 177.849 154.023 1.00 4.19 1265 PHE C N 1
ATOM 3223 C CA . PHE A 1 1265 ? 142.596 176.745 153.488 1.00 4.19 1265 PHE C CA 1
ATOM 3224 C C . PHE A 1 1265 ? 141.922 175.471 153.956 1.00 4.19 1265 PHE C C 1
ATOM 3225 O O . PHE A 1 1265 ? 141.735 175.283 155.159 1.00 4.19 1265 PHE C O 1
ATOM 3233 N N . GLN A 1 1266 ? 141.543 174.607 153.022 1.00 2.77 1266 GLN C N 1
ATOM 3234 C CA . GLN A 1 1266 ? 140.819 173.387 153.366 1.00 2.77 1266 GLN C CA 1
ATOM 3235 C C . GLN A 1 1266 ? 141.644 172.194 152.908 1.00 2.77 1266 GLN C C 1
ATOM 3236 O O . GLN A 1 1266 ? 141.715 171.902 151.714 1.00 2.77 1266 GLN C O 1
ATOM 3242 N N . LEU A 1 1267 ? 142.265 171.514 153.863 1.00 1.06 1267 LEU C N 1
ATOM 3243 C CA . LEU A 1 1267 ? 143.062 170.325 153.602 1.00 1.06 1267 LEU C CA 1
ATOM 3244 C C . LEU A 1 1267 ? 142.228 169.104 153.959 1.00 1.06 1267 LEU C C 1
ATOM 3245 O O . LEU A 1 1267 ? 141.886 168.900 155.126 1.00 1.06 1267 LEU C O 1
ATOM 3250 N N . ILE A 1 1268 ? 141.899 168.295 152.961 1.00 15.00 1268 ILE C N 1
ATOM 3251 C CA . ILE A 1 1268 ? 141.198 167.038 153.185 1.00 15.00 1268 ILE C CA 1
ATOM 3252 C C . ILE A 1 1268 ? 142.238 165.929 153.250 1.00 15.00 1268 ILE C C 1
ATOM 3253 O O . ILE A 1 1268 ? 142.969 165.697 152.283 1.00 15.00 1268 ILE C O 1
ATOM 3258 N N . VAL A 1 1269 ? 142.308 165.242 154.384 1.00 3.91 1269 VAL C N 1
ATOM 3259 C CA . VAL A 1 1269 ? 143.295 164.195 154.609 1.00 3.91 1269 VAL C CA 1
ATOM 3260 C C . VAL A 1 1269 ? 142.569 162.865 154.715 1.00 3.91 1269 VAL C C 1
ATOM 3261 O O . VAL A 1 1269 ? 141.618 162.732 155.491 1.00 3.91 1269 VAL C O 1
ATOM 3265 N N . ILE A 1 1270 ? 143.007 161.892 153.924 1.00 2.24 1270 ILE C N 1
ATOM 3266 C CA . ILE A 1 1270 ? 142.453 160.545 153.926 1.00 2.24 1270 ILE C CA 1
ATOM 3267 C C . ILE A 1 1270 ? 143.569 159.594 154.309 1.00 2.24 1270 ILE C C 1
ATOM 3268 O O . ILE A 1 1270 ? 144.589 159.522 153.616 1.00 2.24 1270 ILE C O 1
ATOM 3273 N N . THR A 1 1271 ? 143.380 158.859 155.399 1.00 0.43 1271 THR C N 1
ATOM 3274 C CA . THR A 1 1271 ? 144.426 157.964 155.864 1.00 0.43 1271 THR C CA 1
ATOM 3275 C C . THR A 1 1271 ? 143.850 156.984 156.870 1.00 0.43 1271 THR C C 1
ATOM 3276 O O . THR A 1 1271 ? 142.839 157.254 157.522 1.00 0.43 1271 THR C O 1
ATOM 3280 N N . HIS A 1 1272 ? 144.511 155.831 156.977 1.00 4.41 1272 HIS C N 1
ATOM 3281 C CA . HIS A 1 1272 ? 144.298 154.908 158.086 1.00 4.41 1272 HIS C CA 1
ATOM 3282 C C . HIS A 1 1272 ? 145.620 154.532 158.744 1.00 4.41 1272 HIS C C 1
ATOM 3283 O O . HIS A 1 1272 ? 145.701 153.505 159.425 1.00 4.41 1272 HIS C O 1
ATOM 3290 N N . ASP A 1 1273 ? 146.658 155.341 158.539 1.00 5.05 1273 ASP C N 1
ATOM 3291 C CA . ASP A 1 1273 ? 147.921 155.217 159.257 1.00 5.05 1273 ASP C CA 1
ATOM 3292 C C . ASP A 1 1273 ? 147.851 156.112 160.489 1.00 5.05 1273 ASP C C 1
ATOM 3293 O O . ASP A 1 1273 ? 147.830 157.341 160.371 1.00 5.05 1273 ASP C O 1
ATOM 3298 N N . GLU A 1 1274 ? 147.819 155.497 161.673 1.00 4.36 1274 GLU C N 1
ATOM 3299 C CA . GLU A 1 1274 ? 147.498 156.244 162.885 1.00 4.36 1274 GLU C CA 1
ATOM 3300 C C . GLU A 1 1274 ? 148.608 157.207 163.286 1.00 4.36 1274 GLU C C 1
ATOM 3301 O O . GLU A 1 1274 ? 148.329 158.256 163.877 1.00 4.36 1274 GLU C O 1
ATOM 3307 N N . LYS A 1 1275 ? 149.864 156.878 162.981 1.00 3.30 1275 LYS C N 1
ATOM 3308 C CA . LYS A 1 1275 ? 150.970 157.690 163.474 1.00 3.30 1275 LYS C CA 1
ATOM 3309 C C . LYS A 1 1275 ? 151.023 159.055 162.800 1.00 3.30 1275 LYS C C 1
ATOM 3310 O O . LYS A 1 1275 ? 151.498 160.021 163.406 1.00 3.30 1275 LYS C O 1
ATOM 3316 N N . PHE A 1 1276 ? 150.538 159.163 161.561 1.00 2.93 1276 PHE C N 1
ATOM 3317 C CA . PHE A 1 1276 ? 150.602 160.441 160.860 1.00 2.93 1276 PHE C CA 1
ATOM 3318 C C . PHE A 1 1276 ? 149.683 161.480 161.486 1.00 2.93 1276 PHE C C 1
ATOM 3319 O O . PHE A 1 1276 ? 149.926 162.683 161.344 1.00 2.93 1276 PHE C O 1
ATOM 3327 N N . LEU A 1 1277 ? 148.629 161.046 162.178 1.00 3.76 1277 LEU C N 1
ATOM 3328 C CA . LEU A 1 1277 ? 147.722 162.002 162.804 1.00 3.76 1277 LEU C CA 1
ATOM 3329 C C . LEU A 1 1277 ? 148.394 162.732 163.959 1.00 3.76 1277 LEU C C 1
ATOM 3330 O O . LEU A 1 1277 ? 148.146 163.923 164.178 1.00 3.76 1277 LEU C O 1
ATOM 3335 N N . GLY A 1 1278 ? 149.256 162.036 164.702 1.00 4.57 1278 GLY C N 1
ATOM 3336 C CA . GLY A 1 1278 ? 149.804 162.611 165.920 1.00 4.57 1278 GLY C CA 1
ATOM 3337 C C . GLY A 1 1278 ? 150.612 163.871 165.677 1.00 4.57 1278 GLY C C 1
ATOM 3338 O O . GLY A 1 1278 ? 150.450 164.872 166.379 1.00 4.57 1278 GLY C O 1
ATOM 3339 N N . HIS A 1 1279 ? 151.490 163.845 164.678 1.00 2.48 1279 HIS C N 1
ATOM 3340 C CA . HIS A 1 1279 ? 152.417 164.951 164.481 1.00 2.48 1279 HIS C CA 1
ATOM 3341 C C . HIS A 1 1279 ? 151.760 166.190 163.890 1.00 2.48 1279 HIS C C 1
ATOM 3342 O O . HIS A 1 1279 ? 152.369 167.265 163.921 1.00 2.48 1279 HIS C O 1
ATOM 3349 N N . MET A 1 1280 ? 150.547 166.075 163.355 1.00 2.03 1280 MET C N 1
ATOM 3350 C CA . MET A 1 1280 ? 149.868 167.206 162.741 1.00 2.03 1280 MET C CA 1
ATOM 3351 C C . MET A 1 1280 ? 148.873 167.880 163.676 1.00 2.03 1280 MET C C 1
ATOM 3352 O O . MET A 1 1280 ? 148.358 168.952 163.337 1.00 2.03 1280 MET C O 1
ATOM 3357 N N . ASN A 1 1281 ? 148.616 167.297 164.848 1.00 2.79 1281 ASN C N 1
ATOM 3358 C CA . ASN A 1 1281 ? 147.636 167.811 165.802 1.00 2.79 1281 ASN C CA 1
ATOM 3359 C C . ASN A 1 1281 ? 146.252 167.894 165.159 1.00 2.79 1281 ASN C C 1
ATOM 3360 O O . ASN A 1 1281 ? 145.682 168.969 164.976 1.00 2.79 1281 ASN C O 1
ATOM 3365 N N . ALA A 1 1282 ? 145.722 166.725 164.801 1.00 4.43 1282 ALA C N 1
ATOM 3366 C CA . ALA A 1 1282 ? 144.375 166.678 164.246 1.00 4.43 1282 ALA C CA 1
ATOM 3367 C C . ALA A 1 1282 ? 143.355 167.199 165.247 1.00 4.43 1282 ALA C C 1
ATOM 3368 O O . ALA A 1 1282 ? 142.385 167.864 164.869 1.00 4.43 1282 ALA C O 1
ATOM 3370 N N . ALA A 1 1283 ? 143.563 166.911 166.533 1.00 2.96 1283 ALA C N 1
ATOM 3371 C CA . ALA A 1 1283 ? 142.635 167.358 167.562 1.00 2.96 1283 ALA C CA 1
ATOM 3372 C C . ALA A 1 1283 ? 142.708 168.859 167.804 1.00 2.96 1283 ALA C C 1
ATOM 3373 O O . ALA A 1 1283 ? 141.759 169.428 168.350 1.00 2.96 1283 ALA C O 1
ATOM 3375 N N . ALA A 1 1284 ? 143.802 169.511 167.419 1.00 1.57 1284 ALA C N 1
ATOM 3376 C CA . ALA A 1 1284 ? 143.929 170.950 167.601 1.00 1.57 1284 ALA C CA 1
ATOM 3377 C C . ALA A 1 1284 ? 143.258 171.756 166.499 1.00 1.57 1284 ALA C C 1
ATOM 3378 O O . ALA A 1 1284 ? 143.082 172.968 166.660 1.00 1.57 1284 ALA C O 1
ATOM 3380 N N . PHE A 1 1285 ? 142.875 171.121 165.390 1.00 2.44 1285 PHE C N 1
ATOM 3381 C CA . PHE A 1 1285 ? 142.226 171.814 164.287 1.00 2.44 1285 PHE C CA 1
ATOM 3382 C C . PHE A 1 1285 ? 140.768 171.433 164.096 1.00 2.44 1285 PHE C C 1
ATOM 3383 O O . PHE A 1 1285 ? 140.011 172.231 163.536 1.00 2.44 1285 PHE C O 1
ATOM 3391 N N . THR A 1 1286 ? 140.356 170.246 164.532 1.00 1.82 1286 THR C N 1
ATOM 3392 C CA . THR A 1 1286 ? 138.971 169.824 164.410 1.00 1.82 1286 THR C CA 1
ATOM 3393 C C . THR A 1 1286 ? 138.554 169.052 165.651 1.00 1.82 1286 THR C C 1
ATOM 3394 O O . THR A 1 1286 ? 139.380 168.481 166.366 1.00 1.82 1286 THR C O 1
ATOM 3398 N N . ASP A 1 1287 ? 137.247 169.044 165.892 1.00 2.01 1287 ASP C N 1
ATOM 3399 C CA . ASP A 1 1287 ? 136.652 168.321 167.001 1.00 2.01 1287 ASP C CA 1
ATOM 3400 C C . ASP A 1 1287 ? 135.981 167.030 166.564 1.00 2.01 1287 ASP C C 1
ATOM 3401 O O . ASP A 1 1287 ? 135.339 166.372 167.386 1.00 2.01 1287 ASP C O 1
ATOM 3406 N N . HIS A 1 1288 ? 136.117 166.648 165.299 1.00 0.99 1288 HIS C N 1
ATOM 3407 C CA . HIS A 1 1288 ? 135.421 165.481 164.778 1.00 0.99 1288 HIS C CA 1
ATOM 3408 C C . HIS A 1 1288 ? 136.146 164.984 163.537 1.00 0.99 1288 HIS C C 1
ATOM 3409 O O . HIS A 1 1288 ? 137.096 165.604 163.051 1.00 0.99 1288 HIS C O 1
ATOM 3416 N N . PHE A 1 1289 ? 135.683 163.850 163.026 1.00 2.40 1289 PHE C N 1
ATOM 3417 C CA . PHE A 1 1289 ? 136.137 163.323 161.750 1.00 2.40 1289 PHE C CA 1
ATOM 3418 C C . PHE A 1 1289 ? 135.024 162.445 161.203 1.00 2.40 1289 PHE C C 1
ATOM 3419 O O . PHE A 1 1289 ? 134.025 162.190 161.877 1.00 2.40 1289 PHE C O 1
ATOM 3427 N N . PHE A 1 1290 ? 135.196 161.999 159.966 1.00 0.37 1290 PHE C N 1
ATOM 3428 C CA . PHE A 1 1290 ? 134.192 161.196 159.287 1.00 0.37 1290 PHE C CA 1
ATOM 3429 C C . PHE A 1 1290 ? 134.726 159.796 159.042 1.00 0.37 1290 PHE C C 1
ATOM 3430 O O . PHE A 1 1290 ? 135.837 159.625 158.536 1.00 0.37 1290 PHE C O 1
ATOM 3438 N N . LYS A 1 1291 ? 133.929 158.797 159.398 1.00 0.94 1291 LYS C N 1
ATOM 3439 C CA . LYS A 1 1291 ? 134.289 157.399 159.221 1.00 0.94 1291 LYS C CA 1
ATOM 3440 C C . LYS A 1 1291 ? 133.376 156.788 158.172 1.00 0.94 1291 LYS C C 1
ATOM 3441 O O . LYS A 1 1291 ? 132.150 156.860 158.295 1.00 0.94 1291 LYS C O 1
ATOM 3447 N N . VAL A 1 1292 ? 133.972 156.189 157.147 1.00 0.79 1292 VAL C N 1
ATOM 3448 C CA . VAL A 1 1292 ? 133.236 155.531 156.077 1.00 0.79 1292 VAL C CA 1
ATOM 3449 C C . VAL A 1 1292 ? 133.275 154.033 156.331 1.00 0.79 1292 VAL C C 1
ATOM 3450 O O . VAL A 1 1292 ? 134.344 153.469 156.591 1.00 0.79 1292 VAL C O 1
ATOM 3454 N N . LYS A 1 1293 ? 132.115 153.388 156.275 1.00 15.00 1293 LYS C N 1
ATOM 3455 C CA . LYS A 1 1293 ? 132.027 151.977 156.614 1.00 15.00 1293 LYS C CA 1
ATOM 3456 C C . LYS A 1 1293 ? 130.845 151.348 155.899 1.00 15.00 1293 LYS C C 1
ATOM 3457 O O . LYS A 1 1293 ? 129.800 151.980 155.743 1.00 15.00 1293 LYS C O 1
ATOM 3463 N N . ARG A 1 1294 ? 131.016 150.103 155.469 1.00 2.54 1294 ARG C N 1
ATOM 3464 C CA . ARG A 1 1294 ? 129.914 149.364 154.874 1.00 2.54 1294 ARG C CA 1
ATOM 3465 C C . ARG A 1 1294 ? 128.910 148.942 155.937 1.00 2.54 1294 ARG C C 1
ATOM 3466 O O . ARG A 1 1294 ? 129.278 148.604 157.065 1.00 2.54 1294 ARG C O 1
ATOM 3474 N N . ASP A 1 1295 ? 127.634 148.961 155.573 1.00 2.27 1295 ASP C N 1
ATOM 3475 C CA . ASP A 1 1295 ? 126.576 148.501 156.456 1.00 2.27 1295 ASP C CA 1
ATOM 3476 C C . ASP A 1 1295 ? 126.347 147.010 156.215 1.00 2.27 1295 ASP C C 1
ATOM 3477 O O . ASP A 1 1295 ? 127.092 146.362 155.479 1.00 2.27 1295 ASP C O 1
ATOM 3482 N N . ASP A 1 1296 ? 125.308 146.443 156.833 1.00 3.30 1296 ASP C N 1
ATOM 3483 C CA . ASP A 1 1296 ? 125.069 145.010 156.697 1.00 3.30 1296 ASP C CA 1
ATOM 3484 C C . ASP A 1 1296 ? 124.561 144.616 155.318 1.00 3.30 1296 ASP C C 1
ATOM 3485 O O . ASP A 1 1296 ? 124.508 143.418 155.022 1.00 3.30 1296 ASP C O 1
ATOM 3490 N N . ARG A 1 1297 ? 124.184 145.576 154.474 1.00 2.11 1297 ARG C N 1
ATOM 3491 C CA . ARG A 1 1297 ? 123.775 145.289 153.106 1.00 2.11 1297 ARG C CA 1
ATOM 3492 C C . ARG A 1 1297 ? 124.842 145.691 152.094 1.00 2.11 1297 ARG C C 1
ATOM 3493 O O . ARG A 1 1297 ? 124.557 145.771 150.896 1.00 2.11 1297 ARG C O 1
ATOM 3501 N N . GLN A 1 1298 ? 126.064 145.944 152.566 1.00 2.46 1298 GLN C N 1
ATOM 3502 C CA . GLN A 1 1298 ? 127.279 146.195 151.792 1.00 2.46 1298 GLN C CA 1
ATOM 3503 C C . GLN A 1 1298 ? 127.337 147.581 151.162 1.00 2.46 1298 GLN C C 1
ATOM 3504 O O . GLN A 1 1298 ? 128.275 147.861 150.412 1.00 2.46 1298 GLN C O 1
ATOM 3510 N N . LYS A 1 1299 ? 126.379 148.459 151.439 1.00 1.86 1299 LYS C N 1
ATOM 3511 C CA . LYS A 1 1299 ? 126.481 149.828 150.955 1.00 1.86 1299 LYS C CA 1
ATOM 3512 C C . LYS A 1 1299 ? 127.318 150.659 151.921 1.00 1.86 1299 LYS C C 1
ATOM 3513 O O . LYS A 1 1299 ? 127.502 150.302 153.084 1.00 1.86 1299 LYS C O 1
ATOM 3519 N N . SER A 1 1300 ? 127.823 151.784 151.437 1.00 1.04 1300 SER C N 1
ATOM 3520 C CA . SER A 1 1300 ? 128.707 152.614 152.240 1.00 1.04 1300 SER C CA 1
ATOM 3521 C C . SER A 1 1300 ? 127.923 153.669 153.006 1.00 1.04 1300 SER C C 1
ATOM 3522 O O . SER A 1 1300 ? 126.935 154.217 152.514 1.00 1.04 1300 SER C O 1
ATOM 3525 N N . GLN A 1 1301 ? 128.384 153.950 154.223 1.00 0.42 1301 GLN C N 1
ATOM 3526 C CA . GLN A 1 1301 ? 127.821 154.984 155.074 1.00 0.42 1301 GLN C CA 1
ATOM 3527 C C . GLN A 1 1301 ? 128.937 155.922 155.501 1.00 0.42 1301 GLN C C 1
ATOM 3528 O O . GLN A 1 1301 ? 130.094 155.516 155.604 1.00 0.42 1301 GLN C O 1
ATOM 3534 N N . ILE A 1 1302 ? 128.587 157.178 155.753 1.00 0.11 1302 ILE C N 1
ATOM 3535 C CA . ILE A 1 1302 ? 129.534 158.175 156.242 1.00 0.11 1302 ILE C CA 1
ATOM 3536 C C . ILE A 1 1302 ? 129.041 158.641 157.603 1.00 0.11 1302 ILE C C 1
ATOM 3537 O O . ILE A 1 1302 ? 127.925 159.161 157.722 1.00 0.11 1302 ILE C O 1
ATOM 3542 N N . GLU A 1 1303 ? 129.867 158.463 158.628 1.00 0.13 1303 GLU C N 1
ATOM 3543 C CA . GLU A 1 1303 ? 129.475 158.774 159.992 1.00 0.13 1303 GLU C CA 1
ATOM 3544 C C . GLU A 1 1303 ? 130.046 160.123 160.426 1.00 0.13 1303 GLU C C 1
ATOM 3545 O O . GLU A 1 1303 ? 130.618 160.871 159.632 1.00 0.13 1303 GLU C O 1
ATOM 3551 N N . TRP A 1 1304 ? 129.883 160.444 161.706 1.00 1.45 1304 TRP C N 1
ATOM 3552 C CA . TRP A 1 1304 ? 130.324 161.714 162.280 1.00 1.45 1304 TRP C CA 1
ATOM 3553 C C . TRP A 1 1304 ? 130.834 161.388 163.680 1.00 1.45 1304 TRP C C 1
ATOM 3554 O O . TRP A 1 1304 ? 130.048 161.311 164.627 1.00 1.45 1304 TRP C O 1
ATOM 3565 N N . VAL A 1 1305 ? 132.140 161.187 163.807 1.00 1.87 1305 VAL C N 1
ATOM 3566 C CA . VAL A 1 1305 ? 132.740 160.644 165.018 1.00 1.87 1305 VAL C CA 1
ATOM 3567 C C . VAL A 1 1305 ? 133.481 161.749 165.753 1.00 1.87 1305 VAL C C 1
ATOM 3568 O O . VAL A 1 1305 ? 134.089 162.624 165.129 1.00 1.87 1305 VAL C O 1
ATOM 3572 N N . ASP A 1 1306 ? 133.424 161.711 167.081 1.00 5.20 1306 ASP C N 1
ATOM 3573 C CA . ASP A 1 1306 ? 134.169 162.659 167.894 1.00 5.20 1306 ASP C CA 1
ATOM 3574 C C . ASP A 1 1306 ? 135.667 162.425 167.740 1.00 5.20 1306 ASP C C 1
ATOM 3575 O O . ASP A 1 1306 ? 136.122 161.302 167.513 1.00 5.20 1306 ASP C O 1
ATOM 3580 N N . ILE A 1 1307 ? 136.440 163.504 167.874 1.00 5.69 1307 ILE C N 1
ATOM 3581 C CA . ILE A 1 1307 ? 137.855 163.446 167.520 1.00 5.69 1307 ILE C CA 1
ATOM 3582 C C . ILE A 1 1307 ? 138.636 162.545 168.465 1.00 5.69 1307 ILE C C 1
ATOM 3583 O O . ILE A 1 1307 ? 139.544 161.825 168.034 1.00 5.69 1307 ILE C O 1
ATOM 3588 N N . ASN A 1 1308 ? 138.309 162.558 169.755 1.00 10.59 1308 ASN C N 1
ATOM 3589 C CA . ASN A 1 1308 ? 139.075 161.768 170.710 1.00 10.59 1308 ASN C CA 1
ATOM 3590 C C . ASN A 1 1308 ? 138.820 160.274 170.579 1.00 10.59 1308 ASN C C 1
ATOM 3591 O O . ASN A 1 1308 ? 139.581 159.482 171.145 1.00 10.59 1308 ASN C O 1
ATOM 3596 N N . ARG A 1 1309 ? 137.793 159.873 169.836 1.00 10.75 1309 ARG C N 1
ATOM 3597 C CA . ARG A 1 1309 ? 137.435 158.470 169.696 1.00 10.75 1309 ARG C CA 1
ATOM 3598 C C . ARG A 1 1309 ? 138.275 157.747 168.656 1.00 10.75 1309 ARG C C 1
ATOM 3599 O O . ARG A 1 1309 ? 138.073 156.547 168.445 1.00 10.75 1309 ARG C O 1
ATOM 3607 N N . VAL A 1 1310 ? 139.195 158.439 167.998 1.00 11.53 1310 VAL C N 1
ATOM 3608 C CA . VAL A 1 1310 ? 140.135 157.803 167.084 1.00 11.53 1310 VAL C CA 1
ATOM 3609 C C . VAL A 1 1310 ? 141.353 157.361 167.880 1.00 11.53 1310 VAL C C 1
ATOM 3610 O O . VAL A 1 1310 ? 141.696 157.960 168.907 1.00 11.53 1310 VAL C O 1
ATOM 3614 N N . THR A 1 1311 ? 141.994 156.291 167.427 1.00 15.22 1311 THR C N 1
ATOM 3615 C CA . THR A 1 1311 ? 143.161 155.757 168.116 1.00 15.22 1311 THR C CA 1
ATOM 3616 C C . THR A 1 1311 ? 144.420 155.908 167.269 1.00 15.22 1311 THR C C 1
ATOM 3617 O O . THR A 1 1311 ? 145.315 155.063 167.313 1.00 15.22 1311 THR C O 1
ATOM 3621 N N . MET B 1 1 ? 165.364 121.089 146.719 1.00 7.85 1 MET D N 1
ATOM 3622 C CA . MET B 1 1 ? 164.836 122.441 146.574 1.00 7.85 1 MET D CA 1
ATOM 3623 C C . MET B 1 1 ? 165.911 123.479 146.883 1.00 7.85 1 MET D C 1
ATOM 3624 O O . MET B 1 1 ? 166.585 123.407 147.908 1.00 7.85 1 MET D O 1
ATOM 3629 N N . SER B 1 2 ? 166.054 124.447 145.983 1.00 3.53 2 SER D N 1
ATOM 3630 C CA . SER B 1 2 ? 167.185 125.357 146.006 1.00 3.53 2 SER D CA 1
ATOM 3631 C C . SER B 1 2 ? 167.097 126.325 147.181 1.00 3.53 2 SER D C 1
ATOM 3632 O O . SER B 1 2 ? 166.092 126.406 147.890 1.00 3.53 2 SER D O 1
ATOM 3635 N N . ALA B 1 3 ? 168.179 127.077 147.371 1.00 1.01 3 ALA D N 1
ATOM 3636 C CA . ALA B 1 3 ? 168.288 128.012 148.478 1.00 1.01 3 ALA D CA 1
ATOM 3637 C C . ALA B 1 3 ? 169.434 128.973 148.210 1.00 1.01 3 ALA D C 1
ATOM 3638 O O . ALA B 1 3 ? 170.481 128.569 147.702 1.00 1.01 3 ALA D O 1
ATOM 3640 N N . ILE B 1 4 ? 169.228 130.237 148.556 1.00 0.57 4 ILE D N 1
ATOM 3641 C CA . ILE B 1 4 ? 170.246 131.273 148.434 1.00 0.57 4 ILE D CA 1
ATOM 3642 C C . ILE B 1 4 ? 170.859 131.521 149.804 1.00 0.57 4 ILE D C 1
ATOM 3643 O O . ILE B 1 4 ? 170.188 131.409 150.834 1.00 0.57 4 ILE D O 1
ATOM 3648 N N . TYR B 1 5 ? 172.150 131.849 149.827 1.00 0.35 5 TYR D N 1
ATOM 3649 C CA . TYR B 1 5 ? 172.888 131.926 151.082 1.00 0.35 5 TYR D CA 1
ATOM 3650 C C . TYR B 1 5 ? 173.474 133.299 151.363 1.00 0.35 5 TYR D C 1
ATOM 3651 O O . TYR B 1 5 ? 173.280 133.828 152.462 1.00 0.35 5 TYR D O 1
ATOM 3660 N N . LYS B 1 6 ? 174.192 133.897 150.414 1.00 0.45 6 LYS D N 1
ATOM 3661 C CA . LYS B 1 6 ? 174.895 135.144 150.680 1.00 0.45 6 LYS D CA 1
ATOM 3662 C C . LYS B 1 6 ? 175.074 135.935 149.393 1.00 0.45 6 LYS D C 1
ATOM 3663 O O . LYS B 1 6 ? 175.463 135.379 148.366 1.00 0.45 6 LYS D O 1
ATOM 3669 N N . LEU B 1 7 ? 174.802 137.237 149.469 1.00 1.01 7 LEU D N 1
ATOM 3670 C CA . LEU B 1 7 ? 174.881 138.157 148.343 1.00 1.01 7 LEU D CA 1
ATOM 3671 C C . LEU B 1 7 ? 175.808 139.309 148.694 1.00 1.01 7 LEU D C 1
ATOM 3672 O O . LEU B 1 7 ? 175.776 139.812 149.818 1.00 1.01 7 LEU D O 1
ATOM 3677 N N . SER B 1 8 ? 176.631 139.730 147.735 1.00 0.40 8 SER D N 1
ATOM 3678 C CA . SER B 1 8 ? 177.582 140.817 147.939 1.00 0.40 8 SER D CA 1
ATOM 3679 C C . SER B 1 8 ? 177.445 141.825 146.809 1.00 0.40 8 SER D C 1
ATOM 3680 O O . SER B 1 8 ? 177.613 141.472 145.640 1.00 0.40 8 SER D O 1
ATOM 3683 N N . ILE B 1 9 ? 177.170 143.076 147.158 1.00 1.91 9 ILE D N 1
ATOM 3684 C CA . ILE B 1 9 ? 176.963 144.144 146.186 1.00 1.91 9 ILE D CA 1
ATOM 3685 C C . ILE B 1 9 ? 178.185 145.049 146.168 1.00 1.91 9 ILE D C 1
ATOM 3686 O O . ILE B 1 9 ? 178.846 145.254 147.188 1.00 1.91 9 ILE D O 1
ATOM 3691 N N . GLN B 1 10 ? 178.526 145.605 145.017 1.00 3.92 10 GLN D N 1
ATOM 3692 C CA . GLN B 1 10 ? 179.642 146.518 144.946 1.00 3.92 10 GLN D CA 1
ATOM 3693 C C . GLN B 1 10 ? 179.522 147.411 143.753 1.00 3.92 10 GLN D C 1
ATOM 3694 O O . GLN B 1 10 ? 179.764 146.977 142.666 1.00 3.92 10 GLN D O 1
ATOM 3700 N N . GLY B 1 11 ? 179.160 148.663 143.932 1.00 3.38 11 GLY D N 1
ATOM 3701 C CA . GLY B 1 11 ? 179.082 149.562 142.799 1.00 3.38 11 GLY D CA 1
ATOM 3702 C C . GLY B 1 11 ? 177.722 149.802 142.207 1.00 3.38 11 GLY D C 1
ATOM 3703 O O . GLY B 1 11 ? 177.572 150.675 141.384 1.00 3.38 11 GLY D O 1
ATOM 3704 N N . ILE B 1 12 ? 176.735 149.042 142.656 1.00 3.46 12 ILE D N 1
ATOM 3705 C CA . ILE B 1 12 ? 175.365 149.133 142.170 1.00 3.46 12 ILE D CA 1
ATOM 3706 C C . ILE B 1 12 ? 174.562 150.192 142.895 1.00 3.46 12 ILE D C 1
ATOM 3707 O O . ILE B 1 12 ? 174.555 150.240 144.107 1.00 3.46 12 ILE D O 1
ATOM 3712 N N . ARG B 1 13 ? 173.877 151.033 142.140 1.00 15.00 13 ARG D N 1
ATOM 3713 C CA . ARG B 1 13 ? 173.057 152.098 142.683 1.00 15.00 13 ARG D CA 1
ATOM 3714 C C . ARG B 1 13 ? 173.759 152.972 143.694 1.00 15.00 13 ARG D C 1
ATOM 3715 O O . ARG B 1 13 ? 174.687 153.670 143.349 1.00 15.00 13 ARG D O 1
ATOM 3723 N N . SER B 1 14 ? 173.311 152.960 144.937 1.00 4.29 14 SER D N 1
ATOM 3724 C CA . SER B 1 14 ? 173.922 153.816 145.943 1.00 4.29 14 SER D CA 1
ATOM 3725 C C . SER B 1 14 ? 175.084 153.194 146.663 1.00 4.29 14 SER D C 1
ATOM 3726 O O . SER B 1 14 ? 175.661 153.815 147.523 1.00 4.29 14 SER D O 1
ATOM 3729 N N . PHE B 1 15 ? 175.430 151.968 146.320 1.00 1.71 15 PHE D N 1
ATOM 3730 C CA . PHE B 1 15 ? 176.525 151.302 146.982 1.00 1.71 15 PHE D CA 1
ATOM 3731 C C . PHE B 1 15 ? 177.828 151.817 146.439 1.00 1.71 15 PHE D C 1
ATOM 3732 O O . PHE B 1 15 ? 177.909 152.227 145.307 1.00 1.71 15 PHE D O 1
ATOM 3740 N N . ASP B 1 16 ? 178.855 151.832 147.262 1.00 5.47 16 ASP D N 1
ATOM 3741 C CA . ASP B 1 16 ? 180.137 152.370 146.833 1.00 5.47 16 ASP D CA 1
ATOM 3742 C C . ASP B 1 16 ? 180.826 151.409 145.878 1.00 5.47 16 ASP D C 1
ATOM 3743 O O . ASP B 1 16 ? 180.752 150.189 146.038 1.00 5.47 16 ASP D O 1
ATOM 3748 N N . SER B 1 17 ? 181.498 151.967 144.877 1.00 6.69 17 SER D N 1
ATOM 3749 C CA . SER B 1 17 ? 182.211 151.174 143.887 1.00 6.69 17 SER D CA 1
ATOM 3750 C C . SER B 1 17 ? 183.615 150.798 144.332 1.00 6.69 17 SER D C 1
ATOM 3751 O O . SER B 1 17 ? 184.302 150.069 143.612 1.00 6.69 17 SER D O 1
ATOM 3754 N N . ASN B 1 18 ? 184.056 151.277 145.493 1.00 9.03 18 ASN D N 1
ATOM 3755 C CA . ASN B 1 18 ? 185.374 150.973 146.032 1.00 9.03 18 ASN D CA 1
ATOM 3756 C C . ASN B 1 18 ? 185.266 150.217 147.349 1.00 9.03 18 ASN D C 1
ATOM 3757 O O . ASN B 1 18 ? 186.173 150.269 148.179 1.00 9.03 18 ASN D O 1
ATOM 3762 N N . ASP B 1 19 ? 184.159 149.517 147.551 1.00 9.42 19 ASP D N 1
ATOM 3763 C CA . ASP B 1 19 ? 183.917 148.774 148.778 1.00 9.42 19 ASP D CA 1
ATOM 3764 C C . ASP B 1 19 ? 183.017 147.595 148.431 1.00 9.42 19 ASP D C 1
ATOM 3765 O O . ASP B 1 19 ? 182.830 147.266 147.256 1.00 9.42 19 ASP D O 1
ATOM 3770 N N . ARG B 1 20 ? 182.454 146.953 149.452 1.00 3.56 20 ARG D N 1
ATOM 3771 C CA . ARG B 1 20 ? 181.610 145.789 149.220 1.00 3.56 20 ARG D CA 1
ATOM 3772 C C . ARG B 1 20 ? 180.778 145.511 150.459 1.00 3.56 20 ARG D C 1
ATOM 3773 O O . ARG B 1 20 ? 181.325 145.379 151.557 1.00 3.56 20 ARG D O 1
ATOM 3781 N N . GLU B 1 21 ? 179.466 145.412 150.277 1.00 1.31 21 GLU D N 1
ATOM 3782 C CA . GLU B 1 21 ? 178.532 145.124 151.355 1.00 1.31 21 GLU D CA 1
ATOM 3783 C C . GLU B 1 21 ? 177.866 143.784 151.090 1.00 1.31 21 GLU D C 1
ATOM 3784 O O . GLU B 1 21 ? 177.443 143.512 149.964 1.00 1.31 21 GLU D O 1
ATOM 3790 N N . THR B 1 22 ? 177.781 142.949 152.120 1.00 0.32 22 THR D N 1
ATOM 3791 C CA . THR B 1 22 ? 177.233 141.609 151.992 1.00 0.32 22 THR D CA 1
ATOM 3792 C C . THR B 1 22 ? 176.050 141.429 152.930 1.00 0.32 22 THR D C 1
ATOM 3793 O O . THR B 1 22 ? 175.903 142.141 153.925 1.00 0.32 22 THR D O 1
ATOM 3797 N N . ILE B 1 23 ? 175.206 140.456 152.601 1.00 0.33 23 ILE D N 1
ATOM 3798 C CA . ILE B 1 23 ? 174.037 140.123 153.407 1.00 0.33 23 ILE D CA 1
ATOM 3799 C C . ILE B 1 23 ? 173.809 138.622 153.319 1.00 0.33 23 ILE D C 1
ATOM 3800 O O . ILE B 1 23 ? 173.862 138.043 152.232 1.00 0.33 23 ILE D O 1
ATOM 3805 N N . GLU B 1 24 ? 173.576 137.988 154.462 1.00 0.11 24 GLU D N 1
ATOM 3806 C CA . GLU B 1 24 ? 173.318 136.557 154.525 1.00 0.11 24 GLU D CA 1
ATOM 3807 C C . GLU B 1 24 ? 171.836 136.316 154.761 1.00 0.11 24 GLU D C 1
ATOM 3808 O O . GLU B 1 24 ? 171.255 136.866 155.701 1.00 0.11 24 GLU D O 1
ATOM 3814 N N . PHE B 1 25 ? 171.237 135.484 153.918 1.00 0.79 25 PHE D N 1
ATOM 3815 C CA . PHE B 1 25 ? 169.802 135.241 153.952 1.00 0.79 25 PHE D CA 1
ATOM 3816 C C . PHE B 1 25 ? 169.535 134.001 154.794 1.00 0.79 25 PHE D C 1
ATOM 3817 O O . PHE B 1 25 ? 169.893 132.887 154.402 1.00 0.79 25 PHE D O 1
ATOM 3825 N N . GLY B 1 26 ? 168.900 134.193 155.945 1.00 2.49 26 GLY D N 1
ATOM 3826 C CA . GLY B 1 26 ? 168.616 133.088 156.833 1.00 2.49 26 GLY D CA 1
ATOM 3827 C C . GLY B 1 26 ? 167.342 132.364 156.468 1.00 2.49 26 GLY D C 1
ATOM 3828 O O . GLY B 1 26 ? 166.609 132.762 155.568 1.00 2.49 26 GLY D O 1
ATOM 3829 N N . LYS B 1 27 ? 167.085 131.276 157.190 1.00 2.55 27 LYS D N 1
ATOM 3830 C CA . LYS B 1 27 ? 165.879 130.498 156.997 1.00 2.55 27 LYS D CA 1
ATOM 3831 C C . LYS B 1 27 ? 165.091 130.422 158.297 1.00 2.55 27 LYS D C 1
ATOM 3832 O O . LYS B 1 27 ? 165.684 130.274 159.370 1.00 2.55 27 LYS D O 1
ATOM 3838 N N . PRO B 1 28 ? 163.761 130.511 158.238 1.00 2.76 28 PRO D N 1
ATOM 3839 C CA . PRO B 1 28 ? 162.930 130.714 157.052 1.00 2.76 28 PRO D CA 1
ATOM 3840 C C . PRO B 1 28 ? 162.557 132.167 156.831 1.00 2.76 28 PRO D C 1
ATOM 3841 O O . PRO B 1 28 ? 161.660 132.451 156.050 1.00 2.76 28 PRO D O 1
ATOM 3845 N N . LEU B 1 29 ? 163.211 133.117 157.489 1.00 1.84 29 LEU D N 1
ATOM 3846 C CA . LEU B 1 29 ? 162.786 134.504 157.407 1.00 1.84 29 LEU D CA 1
ATOM 3847 C C . LEU B 1 29 ? 164.007 135.405 157.355 1.00 1.84 29 LEU D C 1
ATOM 3848 O O . LEU B 1 29 ? 165.008 135.143 158.023 1.00 1.84 29 LEU D O 1
ATOM 3853 N N . THR B 1 30 ? 163.921 136.454 156.542 1.00 15.00 30 THR D N 1
ATOM 3854 C CA . THR B 1 30 ? 164.939 137.491 156.466 1.00 15.00 30 THR D CA 1
ATOM 3855 C C . THR B 1 30 ? 164.245 138.838 156.547 1.00 15.00 30 THR D C 1
ATOM 3856 O O . THR B 1 30 ? 163.247 139.062 155.859 1.00 15.00 30 THR D O 1
ATOM 3860 N N . LEU B 1 31 ? 164.761 139.726 157.388 1.00 8.77 31 LEU D N 1
ATOM 3861 C CA . LEU B 1 31 ? 164.185 141.047 157.580 1.00 8.77 31 LEU D CA 1
ATOM 3862 C C . LEU B 1 31 ? 165.189 142.109 157.170 1.00 8.77 31 LEU D C 1
ATOM 3863 O O . LEU B 1 31 ? 166.354 142.055 157.572 1.00 8.77 31 LEU D O 1
ATOM 3868 N N . ILE B 1 32 ? 164.751 143.081 156.386 1.00 15.00 32 ILE D N 1
ATOM 3869 C CA . ILE B 1 32 ? 165.615 144.163 155.961 1.00 15.00 32 ILE D CA 1
ATOM 3870 C C . ILE B 1 32 ? 164.841 145.417 156.253 1.00 15.00 32 ILE D C 1
ATOM 3871 O O . ILE B 1 32 ? 163.710 145.528 155.846 1.00 15.00 32 ILE D O 1
ATOM 3876 N N . VAL B 1 33 ? 165.407 146.342 157.019 1.00 3.29 33 VAL D N 1
ATOM 3877 C CA . VAL B 1 33 ? 164.731 147.601 157.313 1.00 3.29 33 VAL D CA 1
ATOM 3878 C C . VAL B 1 33 ? 165.680 148.758 157.096 1.00 3.29 33 VAL D C 1
ATOM 3879 O O . VAL B 1 33 ? 166.870 148.569 157.017 1.00 3.29 33 VAL D O 1
ATOM 3883 N N . GLY B 1 34 ? 165.148 149.964 157.010 1.00 15.00 34 GLY D N 1
ATOM 3884 C CA . GLY B 1 34 ? 165.965 151.141 156.809 1.00 15.00 34 GLY D CA 1
ATOM 3885 C C . GLY B 1 34 ? 165.099 152.349 156.551 1.00 15.00 34 GLY D C 1
ATOM 3886 O O . GLY B 1 34 ? 163.902 152.288 156.736 1.00 15.00 34 GLY D O 1
ATOM 3887 N N . MET B 1 35 ? 165.708 153.445 156.129 1.00 1.68 35 MET D N 1
ATOM 3888 C CA . MET B 1 35 ? 165.005 154.683 155.835 1.00 1.68 35 MET D CA 1
ATOM 3889 C C . MET B 1 35 ? 164.725 154.768 154.337 1.00 1.68 35 MET D C 1
ATOM 3890 O O . MET B 1 35 ? 164.892 153.798 153.598 1.00 1.68 35 MET D O 1
ATOM 3895 N N . ASN B 1 36 ? 164.278 155.932 153.876 1.00 3.08 36 ASN D N 1
ATOM 3896 C CA . ASN B 1 36 ? 164.031 156.144 152.458 1.00 3.08 36 ASN D CA 1
ATOM 3897 C C . ASN B 1 36 ? 165.329 156.503 151.754 1.00 3.08 36 ASN D C 1
ATOM 3898 O O . ASN B 1 36 ? 166.047 157.408 152.184 1.00 3.08 36 ASN D O 1
ATOM 3903 N N . GLY B 1 37 ? 165.621 155.806 150.661 1.00 8.24 37 GLY D N 1
ATOM 3904 C CA . GLY B 1 37 ? 166.879 156.001 149.978 1.00 8.24 37 GLY D CA 1
ATOM 3905 C C . GLY B 1 37 ? 168.026 155.200 150.535 1.00 8.24 37 GLY D C 1
ATOM 3906 O O . GLY B 1 37 ? 169.182 155.554 150.301 1.00 8.24 37 GLY D O 1
ATOM 3907 N N . SER B 1 38 ? 167.744 154.125 151.270 1.00 15.00 38 SER D N 1
ATOM 3908 C CA . SER B 1 38 ? 168.804 153.336 151.883 1.00 15.00 38 SER D CA 1
ATOM 3909 C C . SER B 1 38 ? 169.435 152.372 150.889 1.00 15.00 38 SER D C 1
ATOM 3910 O O . SER B 1 38 ? 170.655 152.369 150.708 1.00 15.00 38 SER D O 1
ATOM 3913 N N . GLY B 1 39 ? 168.625 151.559 150.229 1.00 9.82 39 GLY D N 1
ATOM 3914 C CA . GLY B 1 39 ? 169.156 150.511 149.389 1.00 9.82 39 GLY D CA 1
ATOM 3915 C C . GLY B 1 39 ? 168.442 149.195 149.590 1.00 9.82 39 GLY D C 1
ATOM 3916 O O . GLY B 1 39 ? 168.938 148.145 149.185 1.00 9.82 39 GLY D O 1
ATOM 3917 N N . LYS B 1 40 ? 167.283 149.236 150.244 1.00 8.95 40 LYS D N 1
ATOM 3918 C CA . LYS B 1 40 ? 166.531 148.012 150.489 1.00 8.95 40 LYS D CA 1
ATOM 3919 C C . LYS B 1 40 ? 166.092 147.358 149.185 1.00 8.95 40 LYS D C 1
ATOM 3920 O O . LYS B 1 40 ? 166.237 146.146 149.006 1.00 8.95 40 LYS D O 1
ATOM 3926 N N . THR B 1 41 ? 165.552 148.144 148.255 1.00 15.00 41 THR D N 1
ATOM 3927 C CA . THR B 1 41 ? 165.105 147.569 146.992 1.00 15.00 41 THR D CA 1
ATOM 3928 C C . THR B 1 41 ? 166.271 147.253 146.071 1.00 15.00 41 THR D C 1
ATOM 3929 O O . THR B 1 41 ? 166.158 146.366 145.221 1.00 15.00 41 THR D O 1
ATOM 3933 N N . THR B 1 42 ? 167.390 147.965 146.207 1.00 9.05 42 THR D N 1
ATOM 3934 C CA . THR B 1 42 ? 168.567 147.624 145.419 1.00 9.05 42 THR D CA 1
ATOM 3935 C C . THR B 1 42 ? 169.042 146.211 145.721 1.00 9.05 42 THR D C 1
ATOM 3936 O O . THR B 1 42 ? 169.588 145.539 144.845 1.00 9.05 42 THR D O 1
ATOM 3940 N N . ILE B 1 43 ? 168.814 145.729 146.941 1.00 2.09 43 ILE D N 1
ATOM 3941 C CA . ILE B 1 43 ? 169.182 144.357 147.276 1.00 2.09 43 ILE D CA 1
ATOM 3942 C C . ILE B 1 43 ? 168.383 143.371 146.436 1.00 2.09 43 ILE D C 1
ATOM 3943 O O . ILE B 1 43 ? 168.930 142.406 145.891 1.00 2.09 43 ILE D O 1
ATOM 3948 N N . ILE B 1 44 ? 167.074 143.601 146.312 1.00 1.14 44 ILE D N 1
ATOM 3949 C CA . ILE B 1 44 ? 166.243 142.721 145.494 1.00 1.14 44 ILE D CA 1
ATOM 3950 C C . ILE B 1 44 ? 166.580 142.878 144.018 1.00 1.14 44 ILE D C 1
ATOM 3951 O O . ILE B 1 44 ? 166.561 141.898 143.264 1.00 1.14 44 ILE D O 1
ATOM 3956 N N . GLU B 1 45 ? 166.888 144.101 143.577 1.00 3.24 45 GLU D N 1
ATOM 3957 C CA . GLU B 1 45 ? 167.310 144.307 142.195 1.00 3.24 45 GLU D CA 1
ATOM 3958 C C . GLU B 1 45 ? 168.567 143.518 141.878 1.00 3.24 45 GLU D C 1
ATOM 3959 O O . GLU B 1 45 ? 168.656 142.889 140.820 1.00 3.24 45 GLU D O 1
ATOM 3965 N N . CYS B 1 46 ? 169.541 143.527 142.786 1.00 0.95 46 CYS D N 1
ATOM 3966 C CA . CYS B 1 46 ? 170.765 142.769 142.579 1.00 0.95 46 CYS D CA 1
ATOM 3967 C C . CYS B 1 46 ? 170.536 141.268 142.679 1.00 0.95 46 CYS D C 1
ATOM 3968 O O . CYS B 1 46 ? 171.187 140.509 141.964 1.00 0.95 46 CYS D O 1
ATOM 3971 N N . LEU B 1 47 ? 169.627 140.815 143.543 1.00 0.69 47 LEU D N 1
ATOM 3972 C CA . LEU B 1 47 ? 169.293 139.392 143.565 1.00 0.69 47 LEU D CA 1
ATOM 3973 C C . LEU B 1 47 ? 168.678 138.949 142.244 1.00 0.69 47 LEU D C 1
ATOM 3974 O O . LEU B 1 47 ? 169.037 137.896 141.698 1.00 0.69 47 LEU D O 1
ATOM 3979 N N . LYS B 1 48 ? 167.742 139.740 141.717 1.00 0.83 48 LYS D N 1
ATOM 3980 C CA . LYS B 1 48 ? 167.117 139.419 140.441 1.00 0.83 48 LYS D CA 1
ATOM 3981 C C . LYS B 1 48 ? 168.123 139.460 139.304 1.00 0.83 48 LYS D C 1
ATOM 3982 O O . LYS B 1 48 ? 168.065 138.624 138.398 1.00 0.83 48 LYS D O 1
ATOM 3988 N N . TYR B 1 49 ? 169.055 140.411 139.335 1.00 0.95 49 TYR D N 1
ATOM 3989 C CA . TYR B 1 49 ? 170.103 140.448 138.325 1.00 0.95 49 TYR D CA 1
ATOM 3990 C C . TYR B 1 49 ? 171.064 139.277 138.455 1.00 0.95 49 TYR D C 1
ATOM 3991 O O . TYR B 1 49 ? 171.554 138.770 137.443 1.00 0.95 49 TYR D O 1
ATOM 4000 N N . ALA B 1 50 ? 171.350 138.835 139.676 1.00 0.42 50 ALA D N 1
ATOM 4001 C CA . ALA B 1 50 ? 172.223 137.684 139.854 1.00 0.42 50 ALA D CA 1
ATOM 4002 C C . ALA B 1 50 ? 171.580 136.424 139.299 1.00 0.42 50 ALA D C 1
ATOM 4003 O O . ALA B 1 50 ? 172.229 135.646 138.594 1.00 0.42 50 ALA D O 1
ATOM 4005 N N . THR B 1 51 ? 170.295 136.216 139.583 1.00 0.53 51 THR D N 1
ATOM 4006 C CA . THR B 1 51 ? 169.657 134.972 139.161 1.00 0.53 51 THR D CA 1
ATOM 4007 C C . THR B 1 51 ? 169.265 135.002 137.686 1.00 0.53 51 THR D C 1
ATOM 4008 O O . THR B 1 51 ? 169.711 134.160 136.902 1.00 0.53 51 THR D O 1
ATOM 4012 N N . THR B 1 52 ? 168.425 135.957 137.286 1.00 0.98 52 THR D N 1
ATOM 4013 C CA . THR B 1 52 ? 167.967 136.003 135.901 1.00 0.98 52 THR D CA 1
ATOM 4014 C C . THR B 1 52 ? 168.984 136.688 134.999 1.00 0.98 52 THR D C 1
ATOM 4015 O O . THR B 1 52 ? 169.444 136.107 134.013 1.00 0.98 52 THR D O 1
ATOM 4019 N N . GLY B 1 53 ? 169.338 137.928 135.317 1.00 1.80 53 GLY D N 1
ATOM 4020 C CA . GLY B 1 53 ? 170.314 138.648 134.527 1.00 1.80 53 GLY D CA 1
ATOM 4021 C C . GLY B 1 53 ? 169.759 139.823 133.755 1.00 1.80 53 GLY D C 1
ATOM 4022 O O . GLY B 1 53 ? 170.225 140.110 132.652 1.00 1.80 53 GLY D O 1
ATOM 4023 N N . ASP B 1 54 ? 168.772 140.517 134.317 1.00 1.65 54 ASP D N 1
ATOM 4024 C CA . ASP B 1 54 ? 168.165 141.669 133.667 1.00 1.65 54 ASP D CA 1
ATOM 4025 C C . ASP B 1 54 ? 168.113 142.857 134.616 1.00 1.65 54 ASP D C 1
ATOM 4026 O O . ASP B 1 54 ? 167.861 142.700 135.812 1.00 1.65 54 ASP D O 1
ATOM 4031 N N . LEU B 1 55 ? 168.351 144.044 134.068 1.00 1.49 55 LEU D N 1
ATOM 4032 C CA . LEU B 1 55 ? 168.411 145.262 134.852 1.00 1.49 55 LEU D CA 1
ATOM 4033 C C . LEU B 1 55 ? 167.016 145.685 135.309 1.00 1.49 55 LEU D C 1
ATOM 4034 O O . LEU B 1 55 ? 166.009 145.224 134.769 1.00 1.49 55 LEU D O 1
ATOM 4039 N N . PRO B 1 56 ? 166.935 146.559 136.308 1.00 1.63 56 PRO D N 1
ATOM 4040 C CA . PRO B 1 56 ? 165.639 147.089 136.740 1.00 1.63 56 PRO D CA 1
ATOM 4041 C C . PRO B 1 56 ? 164.966 147.882 135.635 1.00 1.63 56 PRO D C 1
ATOM 4042 O O . PRO B 1 56 ? 165.627 148.320 134.682 1.00 1.63 56 PRO D O 1
ATOM 4046 N N . PRO B 1 57 ? 163.648 148.064 135.710 1.00 1.90 57 PRO D N 1
ATOM 4047 C CA . PRO B 1 57 ? 162.953 148.857 134.691 1.00 1.90 57 PRO D CA 1
ATOM 4048 C C . PRO B 1 57 ? 163.432 150.298 134.659 1.00 1.90 57 PRO D C 1
ATOM 4049 O O . PRO B 1 57 ? 163.754 150.888 135.691 1.00 1.90 57 PRO D O 1
ATOM 4053 N N . ASN B 1 58 ? 163.457 150.861 133.452 1.00 2.55 58 ASN D N 1
ATOM 4054 C CA . ASN B 1 58 ? 163.845 152.250 133.216 1.00 2.55 58 ASN D CA 1
ATOM 4055 C C . ASN B 1 58 ? 165.265 152.510 133.718 1.00 2.55 58 ASN D C 1
ATOM 4056 O O . ASN B 1 58 ? 165.501 153.297 134.634 1.00 2.55 58 ASN D O 1
ATOM 4061 N N . SER B 1 59 ? 166.214 151.817 133.099 1.00 5.76 59 SER D N 1
ATOM 4062 C CA . SER B 1 59 ? 167.625 151.920 133.449 1.00 5.76 59 SER D CA 1
ATOM 4063 C C . SER B 1 59 ? 168.472 151.982 132.183 1.00 5.76 59 SER D C 1
ATOM 4064 O O . SER B 1 59 ? 169.512 151.333 132.069 1.00 5.76 59 SER D O 1
ATOM 4067 N N . LYS B 1 60 ? 168.029 152.777 131.211 1.00 11.82 60 LYS D N 1
ATOM 4068 C CA . LYS B 1 60 ? 168.671 152.832 129.905 1.00 11.82 60 LYS D CA 1
ATOM 4069 C C . LYS B 1 60 ? 169.854 153.787 129.844 1.00 11.82 60 LYS D C 1
ATOM 4070 O O . LYS B 1 60 ? 170.563 153.802 128.832 1.00 11.82 60 LYS D O 1
ATOM 4076 N N . GLY B 1 61 ? 170.089 154.581 130.880 1.00 9.69 61 GLY D N 1
ATOM 4077 C CA . GLY B 1 61 ? 171.241 155.458 130.879 1.00 9.69 61 GLY D CA 1
ATOM 4078 C C . GLY B 1 61 ? 172.418 154.864 131.623 1.00 9.69 61 GLY D C 1
ATOM 4079 O O . GLY B 1 61 ? 173.348 155.582 132.002 1.00 9.69 61 GLY D O 1
ATOM 4080 N N . GLY B 1 62 ? 172.389 153.551 131.832 1.00 6.44 62 GLY D N 1
ATOM 4081 C CA . GLY B 1 62 ? 173.339 152.927 132.738 1.00 6.44 62 GLY D CA 1
ATOM 4082 C C . GLY B 1 62 ? 173.187 153.424 134.158 1.00 6.44 62 GLY D C 1
ATOM 4083 O O . GLY B 1 62 ? 174.189 153.691 134.832 1.00 6.44 62 GLY D O 1
ATOM 4084 N N . VAL B 1 63 ? 171.948 153.569 134.625 1.00 1.88 63 VAL D N 1
ATOM 4085 C CA . VAL B 1 63 ? 171.673 154.162 135.928 1.00 1.88 63 VAL D CA 1
ATOM 4086 C C . VAL B 1 63 ? 171.561 153.068 136.979 1.00 1.88 63 VAL D C 1
ATOM 4087 O O . VAL B 1 63 ? 171.218 153.335 138.134 1.00 1.88 63 VAL D O 1
ATOM 4091 N N . PHE B 1 64 ? 171.842 151.832 136.586 1.00 1.46 64 PHE D N 1
ATOM 4092 C CA . PHE B 1 64 ? 171.994 150.743 137.537 1.00 1.46 64 PHE D CA 1
ATOM 4093 C C . PHE B 1 64 ? 173.386 150.710 138.142 1.00 1.46 64 PHE D C 1
ATOM 4094 O O . PHE B 1 64 ? 173.643 149.897 139.032 1.00 1.46 64 PHE D O 1
ATOM 4102 N N . ILE B 1 65 ? 174.281 151.576 137.686 1.00 1.09 65 ILE D N 1
ATOM 4103 C CA . ILE B 1 65 ? 175.649 151.652 138.172 1.00 1.09 65 ILE D CA 1
ATOM 4104 C C . ILE B 1 65 ? 175.801 152.946 138.953 1.00 1.09 65 ILE D C 1
ATOM 4105 O O . ILE B 1 65 ? 175.135 153.944 138.662 1.00 1.09 65 ILE D O 1
ATOM 4110 N N . HIS B 1 66 ? 176.669 152.921 139.962 1.00 2.71 66 HIS D N 1
ATOM 4111 C CA . HIS B 1 66 ? 176.971 154.111 140.746 1.00 2.71 66 HIS D CA 1
ATOM 4112 C C . HIS B 1 66 ? 177.448 155.228 139.828 1.00 2.71 66 HIS D C 1
ATOM 4113 O O . HIS B 1 66 ? 178.520 155.124 139.229 1.00 2.71 66 HIS D O 1
ATOM 4120 N N . ASP B 1 67 ? 176.667 156.296 139.723 1.00 5.13 67 ASP D N 1
ATOM 4121 C CA . ASP B 1 67 ? 176.858 157.270 138.658 1.00 5.13 67 ASP D CA 1
ATOM 4122 C C . ASP B 1 67 ? 178.222 157.938 138.775 1.00 5.13 67 ASP D C 1
ATOM 4123 O O . ASP B 1 67 ? 178.588 158.407 139.860 1.00 5.13 67 ASP D O 1
ATOM 4128 N N . PRO B 1 68 ? 178.999 158.003 137.691 1.00 5.67 68 PRO D N 1
ATOM 4129 C CA . PRO B 1 68 ? 180.330 158.613 137.769 1.00 5.67 68 PRO D CA 1
ATOM 4130 C C . PRO B 1 68 ? 180.305 160.126 137.820 1.00 5.67 68 PRO D C 1
ATOM 4131 O O . PRO B 1 68 ? 181.345 160.734 138.102 1.00 5.67 68 PRO D O 1
ATOM 4135 N N . LYS B 1 69 ? 179.158 160.749 137.564 1.00 5.26 69 LYS D N 1
ATOM 4136 C CA . LYS B 1 69 ? 179.070 162.200 137.567 1.00 5.26 69 LYS D CA 1
ATOM 4137 C C . LYS B 1 69 ? 179.244 162.791 138.958 1.00 5.26 69 LYS D C 1
ATOM 4138 O O . LYS B 1 69 ? 179.613 163.963 139.077 1.00 5.26 69 LYS D O 1
ATOM 4144 N N . ILE B 1 70 ? 179.007 162.007 140.009 1.00 6.19 70 ILE D N 1
ATOM 4145 C CA . ILE B 1 70 ? 179.192 162.490 141.371 1.00 6.19 70 ILE D CA 1
ATOM 4146 C C . ILE B 1 70 ? 180.505 162.019 141.988 1.00 6.19 70 ILE D C 1
ATOM 4147 O O . ILE B 1 70 ? 180.986 162.651 142.941 1.00 6.19 70 ILE D O 1
ATOM 4152 N N . THR B 1 71 ? 181.099 160.943 141.476 1.00 8.46 71 THR D N 1
ATOM 4153 C CA . THR B 1 71 ? 182.374 160.454 141.984 1.00 8.46 71 THR D CA 1
ATOM 4154 C C . THR B 1 71 ? 183.560 161.073 141.256 1.00 8.46 71 THR D C 1
ATOM 4155 O O . THR B 1 71 ? 184.599 161.328 141.873 1.00 8.46 71 THR D O 1
ATOM 4159 N N . GLY B 1 72 ? 183.427 161.320 139.958 1.00 11.59 72 GLY D N 1
ATOM 4160 C CA . GLY B 1 72 ? 184.476 161.971 139.202 1.00 11.59 72 GLY D CA 1
ATOM 4161 C C . GLY B 1 72 ? 185.492 161.053 138.565 1.00 11.59 72 GLY D C 1
ATOM 4162 O O . GLY B 1 72 ? 186.571 161.522 138.186 1.00 11.59 72 GLY D O 1
ATOM 4163 N N . GLU B 1 73 ? 185.192 159.764 138.431 1.00 11.79 73 GLU D N 1
ATOM 4164 C CA . GLU B 1 73 ? 186.084 158.815 137.783 1.00 11.79 73 GLU D CA 1
ATOM 4165 C C . GLU B 1 73 ? 185.463 158.342 136.479 1.00 11.79 73 GLU D C 1
ATOM 4166 O O . GLU B 1 73 ? 184.245 158.171 136.385 1.00 11.79 73 GLU D O 1
ATOM 4172 N N . LYS B 1 74 ? 186.311 158.134 135.472 1.00 14.20 74 LYS D N 1
ATOM 4173 C CA . LYS B 1 74 ? 185.820 157.797 134.141 1.00 14.20 74 LYS D CA 1
ATOM 4174 C C . LYS B 1 74 ? 185.394 156.334 134.057 1.00 14.20 74 LYS D C 1
ATOM 4175 O O . LYS B 1 74 ? 184.230 156.030 133.781 1.00 14.20 74 LYS D O 1
ATOM 4181 N N . ASP B 1 75 ? 186.324 155.415 134.294 1.00 10.47 75 ASP D N 1
ATOM 4182 C CA . ASP B 1 75 ? 186.047 153.986 134.208 1.00 10.47 75 ASP D CA 1
ATOM 4183 C C . ASP B 1 75 ? 185.606 153.492 135.579 1.00 10.47 75 ASP D C 1
ATOM 4184 O O . ASP B 1 75 ? 186.375 153.546 136.543 1.00 10.47 75 ASP D O 1
ATOM 4189 N N . ILE B 1 76 ? 184.370 153.009 135.665 1.00 7.41 76 ILE D N 1
ATOM 4190 C CA . ILE B 1 76 ? 183.799 152.492 136.901 1.00 7.41 76 ILE D CA 1
ATOM 4191 C C . ILE B 1 76 ? 183.222 151.112 136.628 1.00 7.41 76 ILE D C 1
ATOM 4192 O O . ILE B 1 76 ? 182.599 150.888 135.587 1.00 7.41 76 ILE D O 1
ATOM 4197 N N . ARG B 1 77 ? 183.451 150.180 137.552 1.00 5.61 77 ARG D N 1
ATOM 4198 C CA . ARG B 1 77 ? 183.028 148.797 137.391 1.00 5.61 77 ARG D CA 1
ATOM 4199 C C . ARG B 1 77 ? 182.245 148.333 138.609 1.00 5.61 77 ARG D C 1
ATOM 4200 O O . ARG B 1 77 ? 182.626 148.614 139.747 1.00 5.61 77 ARG D O 1
ATOM 4208 N N . ALA B 1 78 ? 181.160 147.608 138.363 1.00 3.99 78 ALA D N 1
ATOM 4209 C CA . ALA B 1 78 ? 180.324 147.034 139.404 1.00 3.99 78 ALA D CA 1
ATOM 4210 C C . ALA B 1 78 ? 180.468 145.518 139.415 1.00 3.99 78 ALA D C 1
ATOM 4211 O O . ALA B 1 78 ? 181.079 144.924 138.527 1.00 3.99 78 ALA D O 1
ATOM 4213 N N . GLN B 1 79 ? 179.896 144.890 140.438 1.00 2.56 79 GLN D N 1
ATOM 4214 C CA . GLN B 1 79 ? 179.970 143.441 140.556 1.00 2.56 79 GLN D CA 1
ATOM 4215 C C . GLN B 1 79 ? 178.901 142.954 141.516 1.00 2.56 79 GLN D C 1
ATOM 4216 O O . GLN B 1 79 ? 178.654 143.584 142.543 1.00 2.56 79 GLN D O 1
ATOM 4222 N N . VAL B 1 80 ? 178.275 141.831 141.175 1.00 1.26 80 VAL D N 1
ATOM 4223 C CA . VAL B 1 80 ? 177.245 141.208 141.999 1.00 1.26 80 VAL D CA 1
ATOM 4224 C C . VAL B 1 80 ? 177.558 139.723 142.110 1.00 1.26 80 VAL D C 1
ATOM 4225 O O . VAL B 1 80 ? 177.728 139.045 141.093 1.00 1.26 80 VAL D O 1
ATOM 4229 N N . LYS B 1 81 ? 177.620 139.218 143.337 1.00 0.78 81 LYS D N 1
ATOM 4230 C CA . LYS B 1 81 ? 177.970 137.832 143.606 1.00 0.78 81 LYS D CA 1
ATOM 4231 C C . LYS B 1 81 ? 176.898 137.197 144.475 1.00 0.78 81 LYS D C 1
ATOM 4232 O O . LYS B 1 81 ? 176.555 137.734 145.529 1.00 0.78 81 LYS D O 1
ATOM 4238 N N . LEU B 1 82 ? 176.375 136.060 144.039 1.00 0.38 82 LEU D N 1
ATOM 4239 C CA . LEU B 1 82 ? 175.394 135.307 144.803 1.00 0.38 82 LEU D CA 1
ATOM 4240 C C . LEU B 1 82 ? 175.919 133.900 145.039 1.00 0.38 82 LEU D C 1
ATOM 4241 O O . LEU B 1 82 ? 176.457 133.267 144.127 1.00 0.38 82 LEU D O 1
ATOM 4246 N N . ALA B 1 83 ? 175.779 133.419 146.266 1.00 0.21 83 ALA D N 1
ATOM 4247 C CA . ALA B 1 83 ? 176.236 132.090 146.647 1.00 0.21 83 ALA D CA 1
ATOM 4248 C C . ALA B 1 83 ? 175.001 131.275 147.006 1.00 0.21 83 ALA D C 1
ATOM 4249 O O . ALA B 1 83 ? 174.527 131.310 148.141 1.00 0.21 83 ALA D O 1
ATOM 4251 N N . PHE B 1 84 ? 174.472 130.552 146.031 1.00 1.07 84 PHE D N 1
ATOM 4252 C CA . PHE B 1 84 ? 173.279 129.749 146.214 1.00 1.07 84 PHE D CA 1
ATOM 4253 C C . PHE B 1 84 ? 173.649 128.273 146.201 1.00 1.07 84 PHE D C 1
ATOM 4254 O O . PHE B 1 84 ? 174.805 127.897 146.006 1.00 1.07 84 PHE D O 1
ATOM 4262 N N . THR B 1 85 ? 172.650 127.424 146.424 1.00 1.76 85 THR D N 1
ATOM 4263 C CA . THR B 1 85 ? 172.799 125.984 146.292 1.00 1.76 85 THR D CA 1
ATOM 4264 C C . THR B 1 85 ? 171.790 125.477 145.275 1.00 1.76 85 THR D C 1
ATOM 4265 O O . THR B 1 85 ? 170.637 125.914 145.265 1.00 1.76 85 THR D O 1
ATOM 4269 N N . SER B 1 86 ? 172.227 124.552 144.427 1.00 8.51 86 SER D N 1
ATOM 4270 C CA . SER B 1 86 ? 171.382 124.037 143.364 1.00 8.51 86 SER D CA 1
ATOM 4271 C C . SER B 1 86 ? 170.157 123.327 143.936 1.00 8.51 86 SER D C 1
ATOM 4272 O O . SER B 1 86 ? 170.048 123.073 145.135 1.00 8.51 86 SER D O 1
ATOM 4275 N N . ALA B 1 87 ? 169.215 123.016 143.044 1.00 12.00 87 ALA D N 1
ATOM 4276 C CA . ALA B 1 87 ? 168.027 122.277 143.454 1.00 12.00 87 ALA D CA 1
ATOM 4277 C C . ALA B 1 87 ? 168.393 120.892 143.964 1.00 12.00 87 ALA D C 1
ATOM 4278 O O . ALA B 1 87 ? 167.824 120.413 144.952 1.00 12.00 87 ALA D O 1
ATOM 4280 N N . ASN B 1 88 ? 169.330 120.228 143.297 1.00 15.21 88 ASN D N 1
ATOM 4281 C CA . ASN B 1 88 ? 169.819 118.919 143.725 1.00 15.21 88 ASN D CA 1
ATOM 4282 C C . ASN B 1 88 ? 171.075 119.039 144.583 1.00 15.21 88 ASN D C 1
ATOM 4283 O O . ASN B 1 88 ? 172.080 118.375 144.339 1.00 15.21 88 ASN D O 1
ATOM 4288 N N . GLY B 1 89 ? 171.010 119.893 145.602 1.00 14.15 89 GLY D N 1
ATOM 4289 C CA . GLY B 1 89 ? 172.057 120.019 146.599 1.00 14.15 89 GLY D CA 1
ATOM 4290 C C . GLY B 1 89 ? 173.471 120.165 146.077 1.00 14.15 89 GLY D C 1
ATOM 4291 O O . GLY B 1 89 ? 174.298 119.269 146.263 1.00 14.15 89 GLY D O 1
ATOM 4292 N N . LEU B 1 90 ? 173.764 121.281 145.417 1.00 10.42 90 LEU D N 1
ATOM 4293 C CA . LEU B 1 90 ? 175.110 121.566 144.944 1.00 10.42 90 LEU D CA 1
ATOM 4294 C C . LEU B 1 90 ? 175.417 123.028 145.213 1.00 10.42 90 LEU D C 1
ATOM 4295 O O . LEU B 1 90 ? 174.665 123.906 144.785 1.00 10.42 90 LEU D O 1
ATOM 4300 N N . ASN B 1 91 ? 176.515 123.290 145.912 1.00 5.61 91 ASN D N 1
ATOM 4301 C CA . ASN B 1 91 ? 176.873 124.655 146.272 1.00 5.61 91 ASN D CA 1
ATOM 4302 C C . ASN B 1 91 ? 177.543 125.331 145.086 1.00 5.61 91 ASN D C 1
ATOM 4303 O O . ASN B 1 91 ? 178.583 124.868 144.609 1.00 5.61 91 ASN D O 1
ATOM 4308 N N . MET B 1 92 ? 176.954 126.424 144.611 1.00 3.62 92 MET D N 1
ATOM 4309 C CA . MET B 1 92 ? 177.466 127.144 143.457 1.00 3.62 92 MET D CA 1
ATOM 4310 C C . MET B 1 92 ? 177.612 128.616 143.802 1.00 3.62 92 MET D C 1
ATOM 4311 O O . MET B 1 92 ? 177.088 129.090 144.810 1.00 3.62 92 MET D O 1
ATOM 4316 N N . ILE B 1 93 ? 178.352 129.334 142.959 1.00 2.61 93 ILE D N 1
ATOM 4317 C CA . ILE B 1 93 ? 178.555 130.773 143.102 1.00 2.61 93 ILE D CA 1
ATOM 4318 C C . ILE B 1 93 ? 178.448 131.408 141.725 1.00 2.61 93 ILE D C 1
ATOM 4319 O O . ILE B 1 93 ? 179.022 130.896 140.759 1.00 2.61 93 ILE D O 1
ATOM 4324 N N . VAL B 1 94 ? 177.728 132.523 141.629 1.00 2.28 94 VAL D N 1
ATOM 4325 C CA . VAL B 1 94 ? 177.591 133.267 140.383 1.00 2.28 94 VAL D CA 1
ATOM 4326 C C . VAL B 1 94 ? 178.159 134.663 140.587 1.00 2.28 94 VAL D C 1
ATOM 4327 O O . VAL B 1 94 ? 178.000 135.260 141.655 1.00 2.28 94 VAL D O 1
ATOM 4331 N N . THR B 1 95 ? 178.857 135.164 139.574 1.00 2.44 95 THR D N 1
ATOM 4332 C CA . THR B 1 95 ? 179.441 136.497 139.586 1.00 2.44 95 THR D CA 1
ATOM 4333 C C . THR B 1 95 ? 179.022 137.226 138.321 1.00 2.44 95 THR D C 1
ATOM 4334 O O . THR B 1 95 ? 178.913 136.616 137.255 1.00 2.44 95 THR D O 1
ATOM 4338 N N . ARG B 1 96 ? 178.762 138.527 138.441 1.00 2.56 96 ARG D N 1
ATOM 4339 C CA . ARG B 1 96 ? 178.284 139.343 137.328 1.00 2.56 96 ARG D CA 1
ATOM 4340 C C . ARG B 1 96 ? 179.050 140.656 137.313 1.00 2.56 96 ARG D C 1
ATOM 4341 O O . ARG B 1 96 ? 178.900 141.469 138.227 1.00 2.56 96 ARG D O 1
ATOM 4349 N N . ASN B 1 97 ? 179.843 140.875 136.270 1.00 2.46 97 ASN D N 1
ATOM 4350 C CA . ASN B 1 97 ? 180.673 142.065 136.143 1.00 2.46 97 ASN D CA 1
ATOM 4351 C C . ASN B 1 97 ? 180.073 143.029 135.131 1.00 2.46 97 ASN D C 1
ATOM 4352 O O . ASN B 1 97 ? 179.599 142.615 134.072 1.00 2.46 97 ASN D O 1
ATOM 4357 N N . ILE B 1 98 ? 180.106 144.319 135.458 1.00 2.55 98 ILE D N 1
ATOM 4358 C CA . ILE B 1 98 ? 179.515 145.367 134.631 1.00 2.55 98 ILE D CA 1
ATOM 4359 C C . ILE B 1 98 ? 180.475 146.547 134.568 1.00 2.55 98 ILE D C 1
ATOM 4360 O O . ILE B 1 98 ? 181.120 146.884 135.563 1.00 2.55 98 ILE D O 1
ATOM 4365 N N . GLN B 1 99 ? 180.560 147.187 133.407 1.00 3.97 99 GLN D N 1
ATOM 4366 C CA . GLN B 1 99 ? 181.441 148.330 133.217 1.00 3.97 99 GLN D CA 1
ATOM 4367 C C . GLN B 1 99 ? 180.660 149.499 132.641 1.00 3.97 99 GLN D C 1
ATOM 4368 O O . GLN B 1 99 ? 179.778 149.309 131.802 1.00 3.97 99 GLN D O 1
ATOM 4374 N N . LEU B 1 100 ? 180.994 150.711 133.081 1.00 6.39 100 LEU D N 1
ATOM 4375 C CA . LEU B 1 100 ? 180.368 151.928 132.559 1.00 6.39 100 LEU D CA 1
ATOM 4376 C C . LEU B 1 100 ? 181.468 152.958 132.305 1.00 6.39 100 LEU D C 1
ATOM 4377 O O . LEU B 1 100 ? 181.919 153.643 133.224 1.00 6.39 100 LEU D O 1
ATOM 4382 N N . LEU B 1 101 ? 181.893 153.066 131.053 1.00 9.50 101 LEU D N 1
ATOM 4383 C CA . LEU B 1 101 ? 182.910 154.036 130.681 1.00 9.50 101 LEU D CA 1
ATOM 4384 C C . LEU B 1 101 ? 182.290 155.406 130.455 1.00 9.50 101 LEU D C 1
ATOM 4385 O O . LEU B 1 101 ? 181.223 155.527 129.850 1.00 9.50 101 LEU D O 1
ATOM 4390 N N . MET B 1 102 ? 182.968 156.443 130.939 1.00 13.72 102 MET D N 1
ATOM 4391 C CA . MET B 1 102 ? 182.578 157.830 130.687 1.00 13.72 102 MET D CA 1
ATOM 4392 C C . MET B 1 102 ? 183.795 158.553 130.125 1.00 13.72 102 MET D C 1
ATOM 4393 O O . MET B 1 102 ? 184.547 159.196 130.859 1.00 13.72 102 MET D O 1
ATOM 4398 N N . LYS B 1 103 ? 183.984 158.448 128.810 1.00 19.01 103 LYS D N 1
ATOM 4399 C CA . LYS B 1 103 ? 185.105 159.127 128.161 1.00 19.01 103 LYS D CA 1
ATOM 4400 C C . LYS B 1 103 ? 184.757 160.585 127.869 1.00 19.01 103 LYS D C 1
ATOM 4401 O O . LYS B 1 103 ? 185.360 161.506 128.429 1.00 19.01 103 LYS D O 1
ATOM 4407 N N . LYS B 1 104 ? 183.782 160.805 126.999 1.00 22.01 104 LYS D N 1
ATOM 4408 C CA . LYS B 1 104 ? 183.224 162.114 126.725 1.00 22.01 104 LYS D CA 1
ATOM 4409 C C . LYS B 1 104 ? 181.861 162.211 127.406 1.00 22.01 104 LYS D C 1
ATOM 4410 O O . LYS B 1 104 ? 181.488 161.358 128.217 1.00 22.01 104 LYS D O 1
ATOM 4416 N N . THR B 1 105 ? 181.105 163.263 127.083 1.00 18.56 105 THR D N 1
ATOM 4417 C CA . THR B 1 105 ? 179.768 163.441 127.639 1.00 18.56 105 THR D CA 1
ATOM 4418 C C . THR B 1 105 ? 178.860 162.239 127.401 1.00 18.56 105 THR D C 1
ATOM 4419 O O . THR B 1 105 ? 177.782 162.171 128.003 1.00 18.56 105 THR D O 1
ATOM 4423 N N . THR B 1 106 ? 179.263 161.299 126.552 1.00 14.80 106 THR D N 1
ATOM 4424 C CA . THR B 1 106 ? 178.533 160.060 126.338 1.00 14.80 106 THR D CA 1
ATOM 4425 C C . THR B 1 106 ? 179.123 158.963 127.213 1.00 14.80 106 THR D C 1
ATOM 4426 O O . THR B 1 106 ? 180.344 158.791 127.270 1.00 14.80 106 THR D O 1
ATOM 4430 N N . THR B 1 107 ? 178.252 158.224 127.894 1.00 9.17 107 THR D N 1
ATOM 4431 C CA . THR B 1 107 ? 178.652 157.121 128.757 1.00 9.17 107 THR D CA 1
ATOM 4432 C C . THR B 1 107 ? 178.256 155.810 128.101 1.00 9.17 107 THR D C 1
ATOM 4433 O O . THR B 1 107 ? 177.113 155.654 127.661 1.00 9.17 107 THR D O 1
ATOM 4437 N N . THR B 1 108 ? 179.193 154.871 128.047 1.00 6.58 108 THR D N 1
ATOM 4438 C CA . THR B 1 108 ? 178.971 153.571 127.434 1.00 6.58 108 THR D CA 1
ATOM 4439 C C . THR B 1 108 ? 178.828 152.512 128.517 1.00 6.58 108 THR D C 1
ATOM 4440 O O . THR B 1 108 ? 179.635 152.461 129.449 1.00 6.58 108 THR D O 1
ATOM 4444 N N . PHE B 1 109 ? 177.810 151.669 128.385 1.00 4.35 109 PHE D N 1
ATOM 4445 C CA . PHE B 1 109 ? 177.517 150.599 129.327 1.00 4.35 109 PHE D CA 1
ATOM 4446 C C . PHE B 1 109 ? 177.844 149.258 128.686 1.00 4.35 109 PHE D C 1
ATOM 4447 O O . PHE B 1 109 ? 177.545 149.037 127.510 1.00 4.35 109 PHE D O 1
ATOM 4455 N N . LYS B 1 110 ? 178.465 148.366 129.452 1.00 3.27 110 LYS D N 1
ATOM 4456 C CA . LYS B 1 110 ? 178.893 147.083 128.917 1.00 3.27 110 LYS D CA 1
ATOM 4457 C C . LYS B 1 110 ? 178.846 146.031 130.013 1.00 3.27 110 LYS D C 1
ATOM 4458 O O . LYS B 1 110 ? 179.084 146.329 131.185 1.00 3.27 110 LYS D O 1
ATOM 4464 N N . THR B 1 111 ? 178.541 144.797 129.627 1.00 3.11 111 THR D N 1
ATOM 4465 C CA . THR B 1 111 ? 178.490 143.670 130.553 1.00 3.11 111 THR D CA 1
ATOM 4466 C C . THR B 1 111 ? 179.685 142.766 130.286 1.00 3.11 111 THR D C 1
ATOM 4467 O O . THR B 1 111 ? 179.703 142.023 129.300 1.00 3.11 111 THR D O 1
ATOM 4471 N N . LEU B 1 112 ? 180.674 142.822 131.173 1.00 3.46 112 LEU D N 1
ATOM 4472 C CA . LEU B 1 112 ? 181.847 141.975 131.059 1.00 3.46 112 LEU D CA 1
ATOM 4473 C C . LEU B 1 112 ? 181.477 140.526 131.365 1.00 3.46 112 LEU D C 1
ATOM 4474 O O . LEU B 1 112 ? 180.333 140.202 131.686 1.00 3.46 112 LEU D O 1
ATOM 4479 N N . GLU B 1 113 ? 182.464 139.645 131.260 1.00 6.26 113 GLU D N 1
ATOM 4480 C CA . GLU B 1 113 ? 182.212 138.231 131.494 1.00 6.26 113 GLU D CA 1
ATOM 4481 C C . GLU B 1 113 ? 182.077 137.934 132.982 1.00 6.26 113 GLU D C 1
ATOM 4482 O O . GLU B 1 113 ? 182.863 138.411 133.803 1.00 6.26 113 GLU D O 1
ATOM 4488 N N . GLY B 1 114 ? 181.071 137.136 133.326 1.00 7.04 114 GLY D N 1
ATOM 4489 C CA . GLY B 1 114 ? 180.893 136.630 134.667 1.00 7.04 114 GLY D CA 1
ATOM 4490 C C . GLY B 1 114 ? 181.508 135.257 134.829 1.00 7.04 114 GLY D C 1
ATOM 4491 O O . GLY B 1 114 ? 182.427 134.870 134.100 1.00 7.04 114 GLY D O 1
ATOM 4492 N N . GLN B 1 115 ? 180.998 134.508 135.806 1.00 6.89 115 GLN D N 1
ATOM 4493 C CA . GLN B 1 115 ? 181.404 133.118 135.959 1.00 6.89 115 GLN D CA 1
ATOM 4494 C C . GLN B 1 115 ? 180.447 132.403 136.898 1.00 6.89 115 GLN D C 1
ATOM 4495 O O . GLN B 1 115 ? 179.937 133.001 137.846 1.00 6.89 115 GLN D O 1
ATOM 4501 N N . LEU B 1 116 ? 180.208 131.125 136.620 1.00 8.02 116 LEU D N 1
ATOM 4502 C CA . LEU B 1 116 ? 179.436 130.245 137.490 1.00 8.02 116 LEU D CA 1
ATOM 4503 C C . LEU B 1 116 ? 180.342 129.090 137.881 1.00 8.02 116 LEU D C 1
ATOM 4504 O O . LEU B 1 116 ? 180.693 128.258 137.039 1.00 8.02 116 LEU D O 1
ATOM 4509 N N . VAL B 1 117 ? 180.737 129.054 139.137 1.00 7.27 117 VAL D N 1
ATOM 4510 C CA . VAL B 1 117 ? 181.536 127.964 139.672 1.00 7.27 117 VAL D CA 1
ATOM 4511 C C . VAL B 1 117 ? 180.610 127.050 140.451 1.00 7.27 117 VAL D C 1
ATOM 4512 O O . VAL B 1 117 ? 179.538 127.458 140.907 1.00 7.27 117 VAL D O 1
ATOM 4516 N N . ALA B 1 118 ? 181.011 125.790 140.580 1.00 7.53 118 ALA D N 1
ATOM 4517 C CA . ALA B 1 118 ? 180.242 124.786 141.311 1.00 7.53 118 ALA D CA 1
ATOM 4518 C C . ALA B 1 118 ? 181.210 124.112 142.272 1.00 7.53 118 ALA D C 1
ATOM 4519 O O . ALA B 1 118 ? 181.845 123.117 141.919 1.00 7.53 118 ALA D O 1
ATOM 4521 N N . ILE B 1 119 ? 181.333 124.659 143.480 1.00 10.46 119 ILE D N 1
ATOM 4522 C CA . ILE B 1 119 ? 182.285 124.108 144.433 1.00 10.46 119 ILE D CA 1
ATOM 4523 C C . ILE B 1 119 ? 181.816 122.730 144.879 1.00 10.46 119 ILE D C 1
ATOM 4524 O O . ILE B 1 119 ? 180.629 122.507 145.154 1.00 10.46 119 ILE D O 1
ATOM 4529 N N . ASN B 1 120 ? 182.745 121.787 144.916 1.00 14.87 120 ASN D N 1
ATOM 4530 C CA . ASN B 1 120 ? 182.454 120.435 145.356 1.00 14.87 120 ASN D CA 1
ATOM 4531 C C . ASN B 1 120 ? 182.526 120.405 146.881 1.00 14.87 120 ASN D C 1
ATOM 4532 O O . ASN B 1 120 ? 182.626 121.445 147.538 1.00 14.87 120 ASN D O 1
ATOM 4537 N N . ASN B 1 121 ? 182.476 119.212 147.469 1.00 18.00 121 ASN D N 1
ATOM 4538 C CA . ASN B 1 121 ? 182.677 119.103 148.906 1.00 18.00 121 ASN D CA 1
ATOM 4539 C C . ASN B 1 121 ? 184.129 119.327 149.305 1.00 18.00 121 ASN D C 1
ATOM 4540 O O . ASN B 1 121 ? 184.409 119.544 150.488 1.00 18.00 121 ASN D O 1
ATOM 4545 N N . SER B 1 122 ? 185.052 119.295 148.344 1.00 16.29 122 SER D N 1
ATOM 4546 C CA . SER B 1 122 ? 186.476 119.464 148.599 1.00 16.29 122 SER D CA 1
ATOM 4547 C C . SER B 1 122 ? 187.010 120.768 148.014 1.00 16.29 122 SER D C 1
ATOM 4548 O O . SER B 1 122 ? 188.195 120.868 147.688 1.00 16.29 122 SER D O 1
ATOM 4551 N N . GLY B 1 123 ? 186.148 121.770 147.870 1.00 15.32 123 GLY D N 1
ATOM 4552 C CA . GLY B 1 123 ? 186.588 123.055 147.351 1.00 15.32 123 GLY D CA 1
ATOM 4553 C C . GLY B 1 123 ? 187.111 122.988 145.933 1.00 15.32 123 GLY D C 1
ATOM 4554 O O . GLY B 1 123 ? 188.116 123.634 145.610 1.00 15.32 123 GLY D O 1
ATOM 4555 N N . ASP B 1 124 ? 186.445 122.218 145.073 1.00 14.66 124 ASP D N 1
ATOM 4556 C CA . ASP B 1 124 ? 186.869 122.054 143.685 1.00 14.66 124 ASP D CA 1
ATOM 4557 C C . ASP B 1 124 ? 186.200 123.130 142.836 1.00 14.66 124 ASP D C 1
ATOM 4558 O O . ASP B 1 124 ? 185.180 122.915 142.181 1.00 14.66 124 ASP D O 1
ATOM 4563 N N . ARG B 1 125 ? 186.801 124.317 142.856 1.00 14.21 125 ARG D N 1
ATOM 4564 C CA . ARG B 1 125 ? 186.348 125.428 142.030 1.00 14.21 125 ARG D CA 1
ATOM 4565 C C . ARG B 1 125 ? 186.450 125.071 140.554 1.00 14.21 125 ARG D C 1
ATOM 4566 O O . ARG B 1 125 ? 187.543 124.781 140.059 1.00 14.21 125 ARG D O 1
ATOM 4574 N N . SER B 1 126 ? 185.326 125.087 139.839 1.00 12.63 126 SER D N 1
ATOM 4575 C CA . SER B 1 126 ? 185.303 124.714 138.424 1.00 12.63 126 SER D CA 1
ATOM 4576 C C . SER B 1 126 ? 184.318 125.626 137.700 1.00 12.63 126 SER D C 1
ATOM 4577 O O . SER B 1 126 ? 183.107 125.394 137.743 1.00 12.63 126 SER D O 1
ATOM 4580 N N . THR B 1 127 ? 184.840 126.647 137.024 1.00 12.43 127 THR D N 1
ATOM 4581 C CA . THR B 1 127 ? 183.996 127.595 136.303 1.00 12.43 127 THR D CA 1
ATOM 4582 C C . THR B 1 127 ? 183.347 126.891 135.122 1.00 12.43 127 THR D C 1
ATOM 4583 O O . THR B 1 127 ? 184.001 126.645 134.105 1.00 12.43 127 THR D O 1
ATOM 4587 N N . LEU B 1 128 ? 182.059 126.575 135.239 1.00 12.49 128 LEU D N 1
ATOM 4588 C CA . LEU B 1 128 ? 181.379 125.806 134.207 1.00 12.49 128 LEU D CA 1
ATOM 4589 C C . LEU B 1 128 ? 180.704 126.667 133.147 1.00 12.49 128 LEU D C 1
ATOM 4590 O O . LEU B 1 128 ? 180.217 126.121 132.153 1.00 12.49 128 LEU D O 1
ATOM 4595 N N . SER B 1 129 ? 180.658 127.984 133.325 1.00 10.84 129 SER D N 1
ATOM 4596 C CA . SER B 1 129 ? 180.132 128.868 132.295 1.00 10.84 129 SER D CA 1
ATOM 4597 C C . SER B 1 129 ? 180.657 130.273 132.546 1.00 10.84 129 SER D C 1
ATOM 4598 O O . SER B 1 129 ? 180.866 130.665 133.695 1.00 10.84 129 SER D O 1
ATOM 4601 N N . THR B 1 130 ? 180.868 131.012 131.480 1.00 9.41 130 THR D N 1
ATOM 4602 C CA . THR B 1 130 ? 181.412 132.358 131.589 1.00 9.41 130 THR D CA 1
ATOM 4603 C C . THR B 1 130 ? 180.585 133.397 130.848 1.00 9.41 130 THR D C 1
ATOM 4604 O O . THR B 1 130 ? 180.480 134.534 131.311 1.00 9.41 130 THR D O 1
ATOM 4608 N N . ARG B 1 131 ? 179.995 133.040 129.712 1.00 10.50 131 ARG D N 1
ATOM 4609 C CA . ARG B 1 131 ? 179.189 133.994 128.965 1.00 10.50 131 ARG D CA 1
ATOM 4610 C C . ARG B 1 131 ? 177.931 134.341 129.745 1.00 10.50 131 ARG D C 1
ATOM 4611 O O . ARG B 1 131 ? 177.213 133.453 130.209 1.00 10.50 131 ARG D O 1
ATOM 4619 N N . SER B 1 132 ? 177.661 135.641 129.883 1.00 9.29 132 SER D N 1
ATOM 4620 C CA . SER B 1 132 ? 176.460 136.071 130.591 1.00 9.29 132 SER D CA 1
ATOM 4621 C C . SER B 1 132 ? 175.200 135.519 129.942 1.00 9.29 132 SER D C 1
ATOM 4622 O O . SER B 1 132 ? 174.227 135.205 130.639 1.00 9.29 132 SER D O 1
ATOM 4625 N N . LEU B 1 133 ? 175.195 135.397 128.615 1.00 10.61 133 LEU D N 1
ATOM 4626 C CA . LEU B 1 133 ? 174.058 134.786 127.939 1.00 10.61 133 LEU D CA 1
ATOM 4627 C C . LEU B 1 133 ? 173.879 133.341 128.381 1.00 10.61 133 LEU D C 1
ATOM 4628 O O . LEU B 1 133 ? 172.748 132.869 128.544 1.00 10.61 133 LEU D O 1
ATOM 4633 N N . GLU B 1 134 ? 174.984 132.619 128.575 1.00 9.35 134 GLU D N 1
ATOM 4634 C CA . GLU B 1 134 ? 174.889 131.275 129.130 1.00 9.35 134 GLU D CA 1
ATOM 4635 C C . GLU B 1 134 ? 174.416 131.307 130.576 1.00 9.35 134 GLU D C 1
ATOM 4636 O O . GLU B 1 134 ? 173.643 130.444 130.994 1.00 9.35 134 GLU D O 1
ATOM 4642 N N . LEU B 1 135 ? 174.872 132.292 131.351 1.00 8.00 135 LEU D N 1
ATOM 4643 C CA . LEU B 1 135 ? 174.481 132.376 132.755 1.00 8.00 135 LEU D CA 1
ATOM 4644 C C . LEU B 1 135 ? 172.979 132.557 132.907 1.00 8.00 135 LEU D C 1
ATOM 4645 O O . LEU B 1 135 ? 172.357 131.935 133.777 1.00 8.00 135 LEU D O 1
ATOM 4650 N N . ASP B 1 136 ? 172.376 133.408 132.072 1.00 6.29 136 ASP D N 1
ATOM 4651 C CA . ASP B 1 136 ? 170.940 133.644 132.168 1.00 6.29 136 ASP D CA 1
ATOM 4652 C C . ASP B 1 136 ? 170.125 132.385 131.912 1.00 6.29 136 ASP D C 1
ATOM 4653 O O . ASP B 1 136 ? 168.946 132.340 132.273 1.00 6.29 136 ASP D O 1
ATOM 4658 N N . ALA B 1 137 ? 170.714 131.372 131.285 1.00 8.58 137 ALA D N 1
ATOM 4659 C CA . ALA B 1 137 ? 170.041 130.098 131.088 1.00 8.58 137 ALA D CA 1
ATOM 4660 C C . ALA B 1 137 ? 170.481 129.037 132.082 1.00 8.58 137 ALA D C 1
ATOM 4661 O O . ALA B 1 137 ? 169.725 128.097 132.342 1.00 8.58 137 ALA D O 1
ATOM 4663 N N . GLN B 1 138 ? 171.685 129.163 132.636 1.00 7.90 138 GLN D N 1
ATOM 4664 C CA . GLN B 1 138 ? 172.183 128.168 133.578 1.00 7.90 138 GLN D CA 1
ATOM 4665 C C . GLN B 1 138 ? 171.613 128.399 134.971 1.00 7.90 138 GLN D C 1
ATOM 4666 O O . GLN B 1 138 ? 171.055 127.483 135.581 1.00 7.90 138 GLN D O 1
ATOM 4672 N N . VAL B 1 139 ? 171.739 129.625 135.488 1.00 4.87 139 VAL D N 1
ATOM 4673 C CA . VAL B 1 139 ? 171.342 129.884 136.874 1.00 4.87 139 VAL D CA 1
ATOM 4674 C C . VAL B 1 139 ? 169.880 129.541 137.130 1.00 4.87 139 VAL D C 1
ATOM 4675 O O . VAL B 1 139 ? 169.597 128.852 138.126 1.00 4.87 139 VAL D O 1
ATOM 4679 N N . PRO B 1 140 ? 168.914 129.968 136.308 1.00 3.96 140 PRO D N 1
ATOM 4680 C CA . PRO B 1 140 ? 167.539 129.503 136.532 1.00 3.96 140 PRO D CA 1
ATOM 4681 C C . PRO B 1 140 ? 167.380 127.996 136.426 1.00 3.96 140 PRO D C 1
ATOM 4682 O O . PRO B 1 140 ? 166.539 127.426 137.130 1.00 3.96 140 PRO D O 1
ATOM 4686 N N . LEU B 1 141 ? 168.156 127.327 135.571 1.00 6.42 141 LEU D N 1
ATOM 4687 C CA . LEU B 1 141 ? 168.050 125.874 135.474 1.00 6.42 141 LEU D CA 1
ATOM 4688 C C . LEU B 1 141 ? 168.583 125.193 136.725 1.00 6.42 141 LEU D C 1
ATOM 4689 O O . LEU B 1 141 ? 168.023 124.189 137.176 1.00 6.42 141 LEU D O 1
ATOM 4694 N N . TYR B 1 142 ? 169.673 125.713 137.291 1.00 6.06 142 TYR D N 1
ATOM 4695 C CA . TYR B 1 142 ? 170.207 125.134 138.517 1.00 6.06 142 TYR D CA 1
ATOM 4696 C C . TYR B 1 142 ? 169.323 125.442 139.716 1.00 6.06 142 TYR D C 1
ATOM 4697 O O . TYR B 1 142 ? 169.249 124.636 140.649 1.00 6.06 142 TYR D O 1
ATOM 4706 N N . LEU B 1 143 ? 168.652 126.594 139.719 1.00 3.58 143 LEU D N 1
ATOM 4707 C CA . LEU B 1 143 ? 167.728 126.891 140.807 1.00 3.58 143 LEU D CA 1
ATOM 4708 C C . LEU B 1 143 ? 166.494 126.000 140.742 1.00 3.58 143 LEU D C 1
ATOM 4709 O O . LEU B 1 143 ? 165.924 125.645 141.778 1.00 3.58 143 LEU D O 1
ATOM 4714 N N . GLY B 1 144 ? 166.067 125.626 139.540 1.00 5.01 144 GLY D N 1
ATOM 4715 C CA . GLY B 1 144 ? 164.960 124.709 139.363 1.00 5.01 144 GLY D CA 1
ATOM 4716 C C . GLY B 1 144 ? 163.679 125.333 138.863 1.00 5.01 144 GLY D C 1
ATOM 4717 O O . GLY B 1 144 ? 162.732 124.593 138.569 1.00 5.01 144 GLY D O 1
ATOM 4718 N N . VAL B 1 145 ? 163.608 126.656 138.755 1.00 0.97 145 VAL D N 1
ATOM 4719 C CA . VAL B 1 145 ? 162.387 127.337 138.327 1.00 0.97 145 VAL D CA 1
ATOM 4720 C C . VAL B 1 145 ? 162.627 128.021 136.987 1.00 0.97 145 VAL D C 1
ATOM 4721 O O . VAL B 1 145 ? 163.781 128.299 136.637 1.00 0.97 145 VAL D O 1
ATOM 4725 N N . PRO B 1 146 ? 161.588 128.295 136.203 1.00 0.56 146 PRO D N 1
ATOM 4726 C CA . PRO B 1 146 ? 161.784 129.044 134.961 1.00 0.56 146 PRO D CA 1
ATOM 4727 C C . PRO B 1 146 ? 162.202 130.477 135.245 1.00 0.56 146 PRO D C 1
ATOM 4728 O O . PRO B 1 146 ? 162.031 131.000 136.345 1.00 0.56 146 PRO D O 1
ATOM 4732 N N . LYS B 1 147 ? 162.780 131.108 134.225 1.00 0.26 147 LYS D N 1
ATOM 4733 C CA . LYS B 1 147 ? 163.296 132.462 134.395 1.00 0.26 147 LYS D CA 1
ATOM 4734 C C . LYS B 1 147 ? 162.181 133.449 134.715 1.00 0.26 147 LYS D C 1
ATOM 4735 O O . LYS B 1 147 ? 162.374 134.377 135.507 1.00 0.26 147 LYS D O 1
ATOM 4741 N N . ALA B 1 148 ? 161.010 133.274 134.100 1.00 0.38 148 ALA D N 1
ATOM 4742 C CA . ALA B 1 148 ? 159.921 134.228 134.289 1.00 0.38 148 ALA D CA 1
ATOM 4743 C C . ALA B 1 148 ? 159.396 134.217 135.715 1.00 0.38 148 ALA D C 1
ATOM 4744 O O . ALA B 1 148 ? 158.829 135.213 136.173 1.00 0.38 148 ALA D O 1
ATOM 4746 N N . ILE B 1 149 ? 159.552 133.101 136.423 1.00 0.45 149 ILE D N 1
ATOM 4747 C CA . ILE B 1 149 ? 159.136 133.046 137.819 1.00 0.45 149 ILE D CA 1
ATOM 4748 C C . ILE B 1 149 ? 160.021 133.937 138.678 1.00 0.45 149 ILE D C 1
ATOM 4749 O O . ILE B 1 149 ? 159.538 134.633 139.577 1.00 0.45 149 ILE D O 1
ATOM 4754 N N . LEU B 1 150 ? 161.325 133.937 138.417 1.00 0.81 150 LEU D N 1
ATOM 4755 C CA . LEU B 1 150 ? 162.241 134.732 139.221 1.00 0.81 150 LEU D CA 1
ATOM 4756 C C . LEU B 1 150 ? 162.113 136.222 138.950 1.00 0.81 150 LEU D C 1
ATOM 4757 O O . LEU B 1 150 ? 162.517 137.025 139.793 1.00 0.81 150 LEU D O 1
ATOM 4762 N N . GLU B 1 151 ? 161.552 136.611 137.809 1.00 1.35 151 GLU D N 1
ATOM 4763 C CA . GLU B 1 151 ? 161.428 138.020 137.462 1.00 1.35 151 GLU D CA 1
ATOM 4764 C C . GLU B 1 151 ? 160.179 138.653 138.055 1.00 1.35 151 GLU D C 1
ATOM 4765 O O . GLU B 1 151 ? 160.241 139.746 138.623 1.00 1.35 151 GLU D O 1
ATOM 4771 N N . TYR B 1 152 ? 159.040 137.985 137.917 1.00 0.63 152 TYR D N 1
ATOM 4772 C CA . TYR B 1 152 ? 157.759 138.567 138.276 1.00 0.63 152 TYR D CA 1
ATOM 4773 C C . TYR B 1 152 ? 157.212 138.055 139.593 1.00 0.63 152 TYR D C 1
ATOM 4774 O O . TYR B 1 152 ? 156.455 138.772 140.249 1.00 0.63 152 TYR D O 1
ATOM 4783 N N . VAL B 1 153 ? 157.563 136.839 139.995 1.00 0.21 153 VAL D N 1
ATOM 4784 C CA . VAL B 1 153 ? 156.962 136.238 141.177 1.00 0.21 153 VAL D CA 1
ATOM 4785 C C . VAL B 1 153 ? 157.914 136.306 142.361 1.00 0.21 153 VAL D C 1
ATOM 4786 O O . VAL B 1 153 ? 157.583 136.887 143.399 1.00 0.21 153 VAL D O 1
ATOM 4790 N N . ILE B 1 154 ? 159.101 135.718 142.227 1.00 0.15 154 ILE D N 1
ATOM 4791 C CA . ILE B 1 154 ? 159.997 135.628 143.375 1.00 0.15 154 ILE D CA 1
ATOM 4792 C C . ILE B 1 154 ? 160.616 136.987 143.676 1.00 0.15 154 ILE D C 1
ATOM 4793 O O . ILE B 1 154 ? 160.274 137.636 144.669 1.00 0.15 154 ILE D O 1
ATOM 4798 N N . PHE B 1 155 ? 161.520 137.446 142.818 1.00 0.14 155 PHE D N 1
ATOM 4799 C CA . PHE B 1 155 ? 162.196 138.727 143.022 1.00 0.14 155 PHE D CA 1
ATOM 4800 C C . PHE B 1 155 ? 161.525 139.831 142.210 1.00 0.14 155 PHE D C 1
ATOM 4801 O O . PHE B 1 155 ? 162.147 140.504 141.395 1.00 0.14 155 PHE D O 1
ATOM 4809 N N . CYS B 1 156 ? 160.236 140.027 142.455 1.00 0.16 156 CYS D N 1
ATOM 4810 C CA . CYS B 1 156 ? 159.489 141.033 141.715 1.00 0.16 156 CYS D CA 1
ATOM 4811 C C . CYS B 1 156 ? 159.895 142.431 142.158 1.00 0.16 156 CYS D C 1
ATOM 4812 O O . CYS B 1 156 ? 160.095 142.687 143.348 1.00 0.16 156 CYS D O 1
ATOM 4815 N N . HIS B 1 157 ? 160.013 143.341 141.195 1.00 0.37 157 HIS D N 1
ATOM 4816 C CA . HIS B 1 157 ? 160.359 144.713 141.520 1.00 0.37 157 HIS D CA 1
ATOM 4817 C C . HIS B 1 157 ? 159.201 145.389 142.240 1.00 0.37 157 HIS D C 1
ATOM 4818 O O . HIS B 1 157 ? 158.047 144.973 142.143 1.00 0.37 157 HIS D O 1
ATOM 4825 N N . GLN B 1 158 ? 159.527 146.439 142.991 1.00 2.10 158 GLN D N 1
ATOM 4826 C CA . GLN B 1 158 ? 158.498 147.150 143.738 1.00 2.10 158 GLN D CA 1
ATOM 4827 C C . GLN B 1 158 ? 157.503 147.834 142.811 1.00 2.10 158 GLN D C 1
ATOM 4828 O O . GLN B 1 158 ? 156.293 147.793 143.054 1.00 2.10 158 GLN D O 1
ATOM 4834 N N . GLU B 1 159 ? 157.987 148.470 141.744 1.00 4.02 159 GLU D N 1
ATOM 4835 C CA . GLU B 1 159 ? 157.089 149.191 140.852 1.00 4.02 159 GLU D CA 1
ATOM 4836 C C . GLU B 1 159 ? 156.254 148.257 139.989 1.00 4.02 159 GLU D C 1
ATOM 4837 O O . GLU B 1 159 ? 155.198 148.665 139.500 1.00 4.02 159 GLU D O 1
ATOM 4843 N N . ASP B 1 160 ? 156.699 147.019 139.790 1.00 15.00 160 ASP D N 1
ATOM 4844 C CA . ASP B 1 160 ? 155.952 146.027 139.032 1.00 15.00 160 ASP D CA 1
ATOM 4845 C C . ASP B 1 160 ? 155.196 145.063 139.932 1.00 15.00 160 ASP D C 1
ATOM 4846 O O . ASP B 1 160 ? 154.860 143.959 139.498 1.00 15.00 160 ASP D O 1
ATOM 4851 N N . SER B 1 161 ? 154.942 145.450 141.182 1.00 11.34 161 SER D N 1
ATOM 4852 C CA . SER B 1 161 ? 154.304 144.539 142.123 1.00 11.34 161 SER D CA 1
ATOM 4853 C C . SER B 1 161 ? 152.876 144.215 141.711 1.00 11.34 161 SER D C 1
ATOM 4854 O O . SER B 1 161 ? 152.439 143.065 141.820 1.00 11.34 161 SER D O 1
ATOM 4857 N N . LEU B 1 162 ? 152.128 145.213 141.250 1.00 15.00 162 LEU D N 1
ATOM 4858 C CA . LEU B 1 162 ? 150.725 145.014 140.890 1.00 15.00 162 LEU D CA 1
ATOM 4859 C C . LEU B 1 162 ? 150.569 144.681 139.413 1.00 15.00 162 LEU D C 1
ATOM 4860 O O . LEU B 1 162 ? 149.757 145.270 138.708 1.00 15.00 162 LEU D O 1
ATOM 4865 N N . TRP B 1 163 ? 151.346 143.721 138.937 1.00 2.33 163 TRP D N 1
ATOM 4866 C CA . TRP B 1 163 ? 151.259 143.315 137.541 1.00 2.33 163 TRP D CA 1
ATOM 4867 C C . TRP B 1 163 ? 150.044 142.435 137.247 1.00 2.33 163 TRP D C 1
ATOM 4868 O O . TRP B 1 163 ? 149.533 142.500 136.123 1.00 2.33 163 TRP D O 1
ATOM 4879 N N . PRO B 1 164 ? 149.541 141.603 138.172 1.00 0.61 164 PRO D N 1
ATOM 4880 C CA . PRO B 1 164 ? 148.335 140.821 137.850 1.00 0.61 164 PRO D CA 1
ATOM 4881 C C . PRO B 1 164 ? 147.114 141.666 137.540 1.00 0.61 164 PRO D C 1
ATOM 4882 O O . PRO B 1 164 ? 146.118 141.119 137.056 1.00 0.61 164 PRO D O 1
ATOM 4886 N N . LEU B 1 165 ? 147.155 142.971 137.788 1.00 0.51 165 LEU D N 1
ATOM 4887 C CA . LEU B 1 165 ? 146.012 143.827 137.514 1.00 0.51 165 LEU D CA 1
ATOM 4888 C C . LEU B 1 165 ? 146.376 144.883 136.482 1.00 0.51 165 LEU D C 1
ATOM 4889 O O . LEU B 1 165 ? 146.087 146.069 136.662 1.00 0.51 165 LEU D O 1
ATOM 4894 N N . SER B 1 166 ? 147.031 144.455 135.411 1.00 1.00 166 SER D N 1
ATOM 4895 C CA . SER B 1 166 ? 147.419 145.297 134.296 1.00 1.00 166 SER D CA 1
ATOM 4896 C C . SER B 1 166 ? 146.624 144.903 133.052 1.00 1.00 166 SER D C 1
ATOM 4897 O O . SER B 1 166 ? 145.715 144.068 133.108 1.00 1.00 166 SER D O 1
ATOM 4900 N N . GLU B 1 167 ? 146.976 145.508 131.921 1.00 1.89 167 GLU D N 1
ATOM 4901 C CA . GLU B 1 167 ? 146.205 145.342 130.701 1.00 1.89 167 GLU D CA 1
ATOM 4902 C C . GLU B 1 167 ? 146.252 143.890 130.230 1.00 1.89 167 GLU D C 1
ATOM 4903 O O . GLU B 1 167 ? 147.216 143.174 130.506 1.00 1.89 167 GLU D O 1
ATOM 4909 N N . PRO B 1 168 ? 145.216 143.426 129.524 1.00 3.43 168 PRO D N 1
ATOM 4910 C CA . PRO B 1 168 ? 145.157 141.997 129.168 1.00 3.43 168 PRO D CA 1
ATOM 4911 C C . PRO B 1 168 ? 146.357 141.504 128.381 1.00 3.43 168 PRO D C 1
ATOM 4912 O O . PRO B 1 168 ? 146.822 140.382 128.611 1.00 3.43 168 PRO D O 1
ATOM 4916 N N . SER B 1 169 ? 146.871 142.309 127.451 1.00 4.21 169 SER D N 1
ATOM 4917 C CA . SER B 1 169 ? 148.055 141.907 126.702 1.00 4.21 169 SER D CA 1
ATOM 4918 C C . SER B 1 169 ? 149.284 141.849 127.594 1.00 4.21 169 SER D C 1
ATOM 4919 O O . SER B 1 169 ? 150.076 140.905 127.494 1.00 4.21 169 SER D O 1
ATOM 4922 N N . ASN B 1 170 ? 149.452 142.836 128.473 1.00 3.31 170 ASN D N 1
ATOM 4923 C CA . ASN B 1 170 ? 150.555 142.827 129.423 1.00 3.31 170 ASN D CA 1
ATOM 4924 C C . ASN B 1 170 ? 150.456 141.672 130.407 1.00 3.31 170 ASN D C 1
ATOM 4925 O O . ASN B 1 170 ? 151.475 141.256 130.960 1.00 3.31 170 ASN D O 1
ATOM 4930 N N . LEU B 1 171 ? 149.257 141.144 130.629 1.00 3.32 171 LEU D N 1
ATOM 4931 C CA . LEU B 1 171 ? 149.037 140.007 131.513 1.00 3.32 171 LEU D CA 1
ATOM 4932 C C . LEU B 1 171 ? 149.332 138.687 130.818 1.00 3.32 171 LEU D C 1
ATOM 4933 O O . LEU B 1 171 ? 149.974 137.802 131.399 1.00 3.32 171 LEU D O 1
ATOM 4938 N N . LYS B 1 172 ? 148.871 138.539 129.576 1.00 6.74 172 LYS D N 1
ATOM 4939 C CA . LYS B 1 172 ? 149.202 137.338 128.824 1.00 6.74 172 LYS D CA 1
ATOM 4940 C C . LYS B 1 1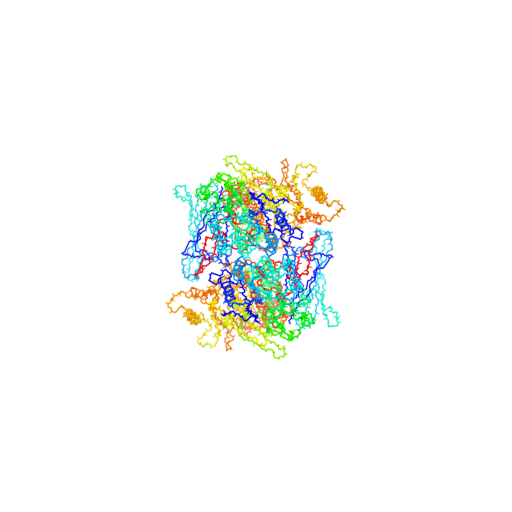72 ? 150.693 137.265 128.542 1.00 6.74 172 LYS D C 1
ATOM 4941 O O . LYS B 1 172 ? 151.266 136.176 128.496 1.00 6.74 172 LYS D O 1
ATOM 4947 N N . LYS B 1 173 ? 151.353 138.396 128.371 1.00 4.83 173 LYS D N 1
ATOM 4948 C CA . LYS B 1 173 ? 152.781 138.339 128.137 1.00 4.83 173 LYS D CA 1
ATOM 4949 C C . LYS B 1 173 ? 153.448 137.751 129.366 1.00 4.83 173 LYS D C 1
ATOM 4950 O O . LYS B 1 173 ? 154.232 136.846 129.244 1.00 4.83 173 LYS D O 1
ATOM 4956 N N . LYS B 1 174 ? 153.114 138.226 130.560 1.00 3.70 174 LYS D N 1
ATOM 4957 C CA . LYS B 1 174 ? 153.740 137.669 131.754 1.00 3.70 174 LYS D CA 1
ATOM 4958 C C . LYS B 1 174 ? 153.426 136.190 131.900 1.00 3.70 174 LYS D C 1
ATOM 4959 O O . LYS B 1 174 ? 154.322 135.388 132.172 1.00 3.70 174 LYS D O 1
ATOM 4965 N N . PHE B 1 175 ? 152.164 135.803 131.713 1.00 4.37 175 PHE D N 1
ATOM 4966 C CA . PHE B 1 175 ? 151.786 134.408 131.915 1.00 4.37 175 PHE D CA 1
ATOM 4967 C C . PHE B 1 175 ? 152.235 133.488 130.790 1.00 4.37 175 PHE D C 1
ATOM 4968 O O . PHE B 1 175 ? 152.137 132.268 130.939 1.00 4.37 175 PHE D O 1
ATOM 4976 N N . ASP B 1 176 ? 152.702 134.036 129.670 1.00 8.45 176 ASP D N 1
ATOM 4977 C CA . ASP B 1 176 ? 153.160 133.202 128.566 1.00 8.45 176 ASP D CA 1
ATOM 4978 C C . ASP B 1 176 ? 154.484 132.540 128.902 1.00 8.45 176 ASP D C 1
ATOM 4979 O O . ASP B 1 176 ? 154.677 131.346 128.652 1.00 8.45 176 ASP D O 1
ATOM 4984 N N . GLU B 1 177 ? 155.411 133.306 129.467 1.00 3.50 177 GLU D N 1
ATOM 4985 C CA . GLU B 1 177 ? 156.718 132.786 129.825 1.00 3.50 177 GLU D CA 1
ATOM 4986 C C . GLU B 1 177 ? 156.720 132.068 131.166 1.00 3.50 177 GLU D C 1
ATOM 4987 O O . GLU B 1 177 ? 157.658 131.317 131.447 1.00 3.50 177 GLU D O 1
ATOM 4993 N N . ILE B 1 178 ? 155.701 132.282 131.997 1.00 3.15 178 ILE D N 1
ATOM 4994 C CA . ILE B 1 178 ? 155.560 131.492 133.215 1.00 3.15 178 ILE D CA 1
ATOM 4995 C C . ILE B 1 178 ? 155.163 130.063 132.875 1.00 3.15 178 ILE D C 1
ATOM 4996 O O . ILE B 1 178 ? 155.663 129.106 133.474 1.00 3.15 178 ILE D O 1
ATOM 5001 N N . PHE B 1 179 ? 154.273 129.893 131.903 1.00 7.23 179 PHE D N 1
ATOM 5002 C CA . PHE B 1 179 ? 153.801 128.579 131.493 1.00 7.23 179 PHE D CA 1
ATOM 5003 C C . PHE B 1 179 ? 154.704 127.928 130.457 1.00 7.23 179 PHE D C 1
ATOM 5004 O O . PHE B 1 179 ? 154.368 126.851 129.956 1.00 7.23 179 PHE D O 1
ATOM 5012 N N . GLN B 1 180 ? 155.833 128.557 130.128 1.00 7.29 180 GLN D N 1
ATOM 5013 C CA . GLN B 1 180 ? 156.787 128.033 129.150 1.00 7.29 180 GLN D CA 1
ATOM 5014 C C . GLN B 1 180 ? 156.109 127.774 127.807 1.00 7.29 180 GLN D C 1
ATOM 5015 O O . GLN B 1 180 ? 156.324 126.747 127.162 1.00 7.29 180 GLN D O 1
ATOM 5021 N N . ALA B 1 181 ? 155.264 128.717 127.393 1.00 8.24 181 ALA D N 1
ATOM 5022 C CA . ALA B 1 181 ? 154.620 128.670 126.086 1.00 8.24 181 ALA D CA 1
ATOM 5023 C C . ALA B 1 181 ? 155.039 129.844 125.215 1.00 8.24 181 ALA D C 1
ATOM 5024 O O . ALA B 1 181 ? 154.349 130.172 124.247 1.00 8.24 181 ALA D O 1
ATOM 5026 N N . MET B 1 182 ? 156.155 130.491 125.545 1.00 8.77 182 MET D N 1
ATOM 5027 C CA . MET B 1 182 ? 156.624 131.620 124.756 1.00 8.77 182 MET D CA 1
ATOM 5028 C C . MET B 1 182 ? 157.185 131.187 123.410 1.00 8.77 182 MET D C 1
ATOM 5029 O O . MET B 1 182 ? 157.262 132.009 122.494 1.00 8.77 182 MET D O 1
ATOM 5034 N N . LYS B 1 183 ? 157.575 129.919 123.270 1.00 8.86 183 LYS D N 1
ATOM 5035 C CA . LYS B 1 183 ? 158.139 129.450 122.009 1.00 8.86 183 LYS D CA 1
ATOM 5036 C C . LYS B 1 183 ? 157.111 129.511 120.886 1.00 8.86 183 LYS D C 1
ATOM 5037 O O . LYS B 1 183 ? 157.387 130.036 119.799 1.00 8.86 183 LYS D O 1
ATOM 5043 N N . PHE B 1 184 ? 155.912 128.993 121.135 1.00 9.69 184 PHE D N 1
ATOM 5044 C CA . PHE B 1 184 ? 154.862 129.059 120.132 1.00 9.69 184 PHE D CA 1
ATOM 5045 C C . PHE B 1 184 ? 154.357 130.477 119.906 1.00 9.69 184 PHE D C 1
ATOM 5046 O O . PHE B 1 184 ? 153.934 130.795 118.792 1.00 9.69 184 PHE D O 1
ATOM 5054 N N . THR B 1 185 ? 154.420 131.347 120.913 1.00 12.67 185 THR D N 1
ATOM 5055 C CA . THR B 1 185 ? 154.123 132.754 120.678 1.00 12.67 185 THR D CA 1
ATOM 5056 C C . THR B 1 185 ? 155.165 133.402 119.776 1.00 12.67 185 THR D C 1
ATOM 5057 O O . THR B 1 185 ? 154.819 134.235 118.933 1.00 12.67 185 THR D O 1
ATOM 5061 N N . LYS B 1 186 ? 156.437 133.029 119.925 1.00 13.61 186 LYS D N 1
ATOM 5062 C CA . LYS B 1 186 ? 157.454 133.491 118.987 1.00 13.61 186 LYS D CA 1
ATOM 5063 C C . LYS B 1 186 ? 157.157 132.996 117.579 1.00 13.61 186 LYS D C 1
ATOM 5064 O O . LYS B 1 186 ? 157.325 133.735 116.601 1.00 13.61 186 LYS D O 1
ATOM 5070 N N . ALA B 1 187 ? 156.724 131.741 117.459 1.00 14.55 187 ALA D N 1
ATOM 5071 C CA . ALA B 1 187 ? 156.344 131.217 116.149 1.00 14.55 187 ALA D CA 1
ATOM 5072 C C . ALA B 1 187 ? 155.198 132.021 115.544 1.00 14.55 187 ALA D C 1
ATOM 5073 O O . ALA B 1 187 ? 155.195 132.308 114.342 1.00 14.55 187 ALA D O 1
ATOM 5075 N N . LEU B 1 188 ? 154.209 132.380 116.363 1.00 16.18 188 LEU D N 1
ATOM 5076 C CA . LEU B 1 188 ? 153.092 133.189 115.881 1.00 16.18 188 LEU D CA 1
ATOM 5077 C C . LEU B 1 188 ? 153.552 134.577 115.458 1.00 16.18 188 LEU D C 1
ATOM 5078 O O . LEU B 1 188 ? 153.082 135.115 114.448 1.00 16.18 188 LEU D O 1
ATOM 5083 N N . ASP B 1 189 ? 154.461 135.179 116.224 1.00 16.83 189 ASP D N 1
ATOM 5084 C CA . ASP B 1 189 ? 155.020 136.465 115.826 1.00 16.83 189 ASP D CA 1
ATOM 5085 C C . ASP B 1 189 ? 155.750 136.363 114.497 1.00 16.83 189 ASP D C 1
ATOM 5086 O O . ASP B 1 189 ? 155.688 137.289 113.684 1.00 16.83 189 ASP D O 1
ATOM 5091 N N . ASN B 1 190 ? 156.451 135.257 114.261 1.00 17.63 190 ASN D N 1
ATOM 5092 C CA . ASN B 1 190 ? 157.083 135.037 112.966 1.00 17.63 190 ASN D CA 1
ATOM 5093 C C . ASN B 1 190 ? 156.072 134.867 111.838 1.00 17.63 190 ASN D C 1
ATOM 5094 O O . ASN B 1 190 ? 156.276 135.417 110.748 1.00 17.63 190 ASN D O 1
ATOM 5099 N N . LEU B 1 191 ? 154.995 134.120 112.071 1.00 17.70 191 LEU D N 1
ATOM 5100 C CA . LEU B 1 191 ? 153.945 133.922 111.081 1.00 17.70 191 LEU D CA 1
ATOM 5101 C C . LEU B 1 191 ? 153.142 135.188 110.828 1.00 17.70 191 LEU D C 1
ATOM 5102 O O . LEU B 1 191 ? 152.422 135.266 109.831 1.00 17.70 191 LEU D O 1
ATOM 5107 N N . LYS B 1 192 ? 153.375 136.198 111.654 1.00 18.52 192 LYS D N 1
ATOM 5108 C CA . LYS B 1 192 ? 152.751 137.491 111.474 1.00 18.52 192 LYS D CA 1
ATOM 5109 C C . LYS B 1 192 ? 153.740 138.361 110.717 1.00 18.52 192 LYS D C 1
ATOM 5110 O O . LYS B 1 192 ? 153.367 139.046 109.782 1.00 18.52 192 LYS D O 1
ATOM 5116 N N . SER B 1 193 ? 155.009 138.321 111.107 1.00 20.05 193 SER D N 1
ATOM 5117 C CA . SER B 1 193 ? 156.011 139.136 110.434 1.00 20.05 193 SER D CA 1
ATOM 5118 C C . SER B 1 193 ? 156.129 138.764 108.964 1.00 20.05 193 SER D C 1
ATOM 5119 O O . SER B 1 193 ? 156.205 139.649 108.106 1.00 20.05 193 SER D O 1
ATOM 5122 N N . ILE B 1 194 ? 156.071 137.490 108.588 1.00 21.65 194 ILE D N 1
ATOM 5123 C CA . ILE B 1 194 ? 156.165 137.206 107.144 1.00 21.65 194 ILE D CA 1
ATOM 5124 C C . ILE B 1 194 ? 154.949 137.733 106.377 1.00 21.65 194 ILE D C 1
ATOM 5125 O O . ILE B 1 194 ? 155.086 138.298 105.278 1.00 21.65 194 ILE D O 1
ATOM 5130 N N . LYS B 1 195 ? 153.777 137.592 106.989 1.00 27.30 195 LYS D N 1
ATOM 5131 C CA . LYS B 1 195 ? 152.511 138.022 106.405 1.00 27.30 195 LYS D CA 1
ATOM 5132 C C . LYS B 1 195 ? 152.550 139.428 105.801 1.00 27.30 195 LYS D C 1
ATOM 5133 O O . LYS B 1 195 ? 152.235 139.599 104.630 1.00 27.30 195 LYS D O 1
ATOM 5139 N N . LYS B 1 196 ? 152.927 140.400 106.629 1.00 22.37 196 LYS D N 1
ATOM 5140 C CA . LYS B 1 196 ? 153.017 141.799 106.237 1.00 22.37 196 LYS D CA 1
ATOM 5141 C C . LYS B 1 196 ? 153.795 141.960 104.953 1.00 22.37 196 LYS D C 1
ATOM 5142 O O . LYS B 1 196 ? 153.316 142.597 104.010 1.00 22.37 196 LYS D O 1
ATOM 5148 N N . ASP B 1 197 ? 154.995 141.379 104.922 1.00 22.42 197 ASP D N 1
ATOM 5149 C CA . ASP B 1 197 ? 155.864 141.438 103.746 1.00 22.42 197 ASP D CA 1
ATOM 5150 C C . ASP B 1 197 ? 155.081 140.960 102.535 1.00 22.42 197 ASP D C 1
ATOM 5151 O O . ASP B 1 197 ? 154.959 141.692 101.539 1.00 22.42 197 ASP D O 1
ATOM 5156 N N . MET B 1 198 ? 154.482 139.775 102.665 1.00 25.80 198 MET D N 1
ATOM 5157 C CA . MET B 1 198 ? 153.645 139.217 101.618 1.00 25.80 198 MET D CA 1
ATOM 5158 C C . MET B 1 198 ? 152.575 140.213 101.214 1.00 25.80 198 MET D C 1
ATOM 5159 O O . MET B 1 198 ? 152.444 140.464 100.043 1.00 25.80 198 MET D O 1
ATOM 5164 N N . SER B 1 199 ? 151.869 140.828 102.167 1.00 0.00 199 SER D N 1
ATOM 5165 C CA . SER B 1 199 ? 150.847 141.831 101.838 1.00 0.00 199 SER D CA 1
ATOM 5166 C C . SER B 1 199 ? 151.417 142.939 100.942 1.00 0.00 199 SER D C 1
ATOM 5167 O O . SER B 1 199 ? 150.829 143.268 99.889 1.00 0.00 199 SER D O 1
ATOM 5170 N N . VAL B 1 200 ? 152.598 143.453 101.314 1.00 0.00 200 VAL D N 1
ATOM 5171 C CA . VAL B 1 200 ? 153.270 144.490 100.528 1.00 0.00 200 VAL D CA 1
ATOM 5172 C C . VAL B 1 200 ? 153.452 143.987 99.099 1.00 0.00 200 VAL D C 1
ATOM 5173 O O . VAL B 1 200 ? 153.050 144.670 98.120 1.00 0.00 200 VAL D O 1
ATOM 5177 N N . ASP B 1 201 ? 153.984 142.759 98.990 1.00 0.00 201 ASP D N 1
ATOM 5178 C CA . ASP B 1 201 ? 154.178 142.118 97.700 1.00 0.00 201 ASP D CA 1
ATOM 5179 C C . ASP B 1 201 ? 152.869 142.119 96.932 1.00 0.00 201 ASP D C 1
ATOM 5180 O O . ASP B 1 201 ? 152.896 142.569 95.795 1.00 0.00 201 ASP D O 1
ATOM 5185 N N . ILE B 1 202 ? 151.743 141.716 97.562 1.00 0.00 202 ILE D N 1
ATOM 5186 C CA . ILE B 1 202 ? 150.436 141.710 96.903 1.00 0.00 202 ILE D CA 1
ATOM 5187 C C . ILE B 1 202 ? 150.182 143.061 96.306 1.00 0.00 202 ILE D C 1
ATOM 5188 O O . ILE B 1 202 ? 149.939 143.122 95.118 1.00 0.00 202 ILE D O 1
ATOM 5193 N N . LYS B 1 203 ? 150.349 144.104 97.094 1.00 0.00 203 LYS D N 1
ATOM 5194 C CA . LYS B 1 203 ? 150.111 145.445 96.604 1.00 0.00 203 LYS D CA 1
ATOM 5195 C C . LYS B 1 203 ? 150.892 145.720 95.336 1.00 0.00 203 LYS D C 1
ATOM 5196 O O . LYS B 1 203 ? 150.295 146.022 94.310 1.00 0.00 203 LYS D O 1
ATOM 5202 N N . LEU B 1 204 ? 152.182 145.447 95.381 1.00 0.00 204 LEU D N 1
ATOM 5203 C CA . LEU B 1 204 ? 153.068 145.670 94.235 1.00 0.00 204 LEU D CA 1
ATOM 5204 C C . LEU B 1 204 ? 152.533 144.937 93.016 1.00 0.00 204 LEU D C 1
ATOM 5205 O O . LEU B 1 204 ? 152.298 145.545 91.943 1.00 0.00 204 LEU D O 1
ATOM 5210 N N . LEU B 1 205 ? 152.219 143.660 93.248 1.00 0.00 205 LEU D N 1
ATOM 5211 C CA . LEU B 1 205 ? 151.701 142.775 92.244 1.00 0.00 205 LEU D CA 1
ATOM 5212 C C . LEU B 1 205 ? 150.495 143.407 91.614 1.00 0.00 205 LEU D C 1
ATOM 5213 O O . LEU B 1 205 ? 150.506 143.548 90.423 1.00 0.00 205 LEU D O 1
ATOM 5215 N N . LYS B 1 206 ? 149.538 143.879 92.417 1.00 0.00 206 LYS D N 1
ATOM 5216 C CA . LYS B 1 206 ? 148.323 144.499 91.929 1.00 0.00 206 LYS D CA 1
ATOM 5217 C C . LYS B 1 206 ? 148.651 145.594 90.948 1.00 0.00 206 LYS D C 1
ATOM 5218 O O . LYS B 1 206 ? 148.176 145.532 89.802 1.00 0.00 206 LYS D O 1
ATOM 5224 N N . GLN B 1 207 ? 149.547 146.507 91.348 1.00 0.00 207 GLN D N 1
ATOM 5225 C CA . GLN B 1 207 ? 149.917 147.615 90.447 1.00 0.00 207 GLN D CA 1
ATOM 5226 C C . GLN B 1 207 ? 150.417 147.080 89.097 1.00 0.00 207 GLN D C 1
ATOM 5227 O O . GLN B 1 207 ? 149.887 147.428 87.991 1.00 0.00 207 GLN D O 1
ATOM 5233 N N . SER B 1 208 ? 151.342 146.122 89.208 1.00 0.00 208 SER D N 1
ATOM 5234 C CA . SER B 1 208 ? 151.922 145.485 88.032 1.00 0.00 208 SER D CA 1
ATOM 5235 C C . SER B 1 208 ? 150.826 144.898 87.150 1.00 0.00 208 SER D C 1
ATOM 5236 O O . SER B 1 208 ? 150.767 145.173 85.958 1.00 0.00 208 SER D O 1
ATOM 5239 N N . VAL B 1 209 ? 149.899 144.177 87.776 1.00 0.00 209 VAL D N 1
ATOM 5240 C CA . VAL B 1 209 ? 148.798 143.540 87.108 1.00 0.00 209 VAL D CA 1
ATOM 5241 C C . VAL B 1 209 ? 148.018 144.569 86.332 1.00 0.00 209 VAL D C 1
ATOM 5242 O O . VAL B 1 209 ? 147.748 144.323 85.174 1.00 0.00 209 VAL D O 1
ATOM 5246 N N . GLU B 1 210 ? 147.705 145.721 86.940 1.00 0.00 210 GLU D N 1
ATOM 5247 C CA . GLU B 1 210 ? 146.976 146.791 86.249 1.00 0.00 210 GLU D CA 1
ATOM 5248 C C . GLU B 1 210 ? 147.702 147.129 84.953 1.00 0.00 210 GLU D C 1
ATOM 5249 O O . GLU B 1 210 ? 147.097 147.068 83.850 1.00 0.00 210 GLU D O 1
ATOM 5255 N N . HIS B 1 211 ? 149.014 147.382 85.074 1.00 0.00 211 HIS D N 1
ATOM 5256 C CA . HIS B 1 211 ? 149.814 147.676 83.874 1.00 0.00 211 HIS D CA 1
ATOM 5257 C C . HIS B 1 211 ? 149.663 146.576 82.803 1.00 0.00 211 HIS D C 1
ATOM 5258 O O . HIS B 1 211 ? 149.329 146.850 81.626 1.00 0.00 211 HIS D O 1
ATOM 5265 N N . LEU B 1 212 ? 149.783 145.323 83.251 1.00 0.00 212 LEU D N 1
ATOM 5266 C CA . LEU B 1 212 ? 149.657 144.170 82.376 1.00 0.00 212 LEU D CA 1
ATOM 5267 C C . LEU B 1 212 ? 148.324 144.200 81.660 1.00 0.00 212 LEU D C 1
ATOM 5268 O O . LEU B 1 212 ? 148.292 144.040 80.448 1.00 0.00 212 LEU D O 1
ATOM 5270 N N . LYS B 1 213 ? 147.244 144.475 82.400 1.00 0.00 213 LYS D N 1
ATOM 5271 C CA . LYS B 1 213 ? 145.907 144.554 81.854 1.00 0.00 213 LYS D CA 1
ATOM 5272 C C . LYS B 1 213 ? 145.923 145.547 80.721 1.00 0.00 213 LYS D C 1
ATOM 5273 O O . LYS B 1 213 ? 145.509 145.186 79.632 1.00 0.00 213 LYS D O 1
ATOM 5279 N N . LEU B 1 214 ? 146.463 146.751 80.950 1.00 0.00 214 LEU D N 1
ATOM 5280 C CA . LEU B 1 214 ? 146.540 147.749 79.874 1.00 0.00 214 LEU D CA 1
ATOM 5281 C C . LEU B 1 214 ? 147.219 147.179 78.618 1.00 0.00 214 LEU D C 1
ATOM 5282 O O . LEU B 1 214 ? 146.658 147.212 77.485 1.00 0.00 214 LEU D O 1
ATOM 5287 N N . ASP B 1 215 ? 148.369 146.535 78.828 1.00 0.00 215 ASP D N 1
ATOM 5288 C CA . ASP B 1 215 ? 149.071 145.970 77.674 1.00 0.00 215 ASP D CA 1
ATOM 5289 C C . ASP B 1 215 ? 148.226 144.914 76.943 1.00 0.00 215 ASP D C 1
ATOM 5290 O O . ASP B 1 215 ? 148.147 144.929 75.712 1.00 0.00 215 ASP D O 1
ATOM 5295 N N . LYS B 1 216 ? 147.487 144.093 77.703 1.00 0.00 216 LYS D N 1
ATOM 5296 C CA . LYS B 1 216 ? 146.617 143.046 77.161 1.00 0.00 216 LYS D CA 1
ATOM 5297 C C . LYS B 1 216 ? 145.356 143.612 76.504 1.00 0.00 216 LYS D C 1
ATOM 5298 O O . LYS B 1 216 ? 144.720 142.944 75.692 1.00 0.00 216 LYS D O 1
ATOM 5304 N N . ASP B 1 217 ? 145.010 144.855 76.852 1.00 0.00 217 ASP D N 1
ATOM 5305 C CA . ASP B 1 217 ? 143.903 145.570 76.257 1.00 0.00 217 ASP D CA 1
ATOM 5306 C C . ASP B 1 217 ? 144.404 146.006 74.892 1.00 0.00 217 ASP D C 1
ATOM 5307 O O . ASP B 1 217 ? 143.628 146.065 73.942 1.00 0.00 217 ASP D O 1
ATOM 5312 N N . ARG B 1 218 ? 145.691 146.327 74.818 1.00 0.00 218 ARG D N 1
ATOM 5313 C CA . ARG B 1 218 ? 146.319 146.742 73.573 1.00 0.00 218 ARG D CA 1
ATOM 5314 C C . ARG B 1 218 ? 146.943 145.537 72.884 1.00 0.00 218 ARG D C 1
ATOM 5315 O O . ARG B 1 218 ? 146.599 144.391 73.203 1.00 0.00 218 ARG D O 1
ATOM 5323 N N . SER B 1 219 ? 147.788 145.793 71.881 1.00 0.00 219 SER D N 1
ATOM 5324 C CA . SER B 1 219 ? 148.498 144.765 71.073 1.00 0.00 219 SER D CA 1
ATOM 5325 C C . SER B 1 219 ? 147.609 143.950 70.092 1.00 0.00 219 SER D C 1
ATOM 5326 O O . SER B 1 219 ? 147.862 143.942 68.887 1.00 0.00 219 SER D O 1
ATOM 5329 N N . LYS B 1 220 ? 146.571 143.289 70.606 1.00 0.00 220 LYS D N 1
ATOM 5330 C CA . LYS B 1 220 ? 145.619 142.520 69.814 1.00 0.00 220 LYS D CA 1
ATOM 5331 C C . LYS B 1 220 ? 144.870 143.420 68.831 1.00 0.00 220 LYS D C 1
ATOM 5332 O O . LYS B 1 220 ? 144.577 143.016 67.707 1.00 0.00 220 LYS D O 1
ATOM 5338 N N . ALA B 1 221 ? 144.554 144.643 69.260 1.00 0.00 221 ALA D N 1
ATOM 5339 C CA . ALA B 1 221 ? 143.852 145.616 68.421 1.00 0.00 221 ALA D CA 1
ATOM 5340 C C . ALA B 1 221 ? 144.679 145.937 67.173 1.00 0.00 221 ALA D C 1
ATOM 5341 O O . ALA B 1 221 ? 144.139 146.068 66.074 1.00 0.00 221 ALA D O 1
ATOM 5343 N N . MET B 1 222 ? 145.988 146.075 67.362 1.00 0.00 222 MET D N 1
ATOM 5344 C CA . MET B 1 222 ? 146.924 146.304 66.278 1.00 0.00 222 MET D CA 1
ATOM 5345 C C . MET B 1 222 ? 146.932 145.040 65.403 1.00 0.00 222 MET D C 1
ATOM 5346 O O . MET B 1 222 ? 146.954 145.126 64.173 1.00 0.00 222 MET D O 1
ATOM 5351 N N . LYS B 1 223 ? 146.921 143.868 66.045 1.00 0.00 223 LYS D N 1
ATOM 5352 C CA . LYS B 1 223 ? 146.851 142.587 65.333 1.00 0.00 223 LYS D CA 1
ATOM 5353 C C . LYS B 1 223 ? 145.572 142.434 64.489 1.00 0.00 223 LYS D C 1
ATOM 5354 O O . LYS B 1 223 ? 145.648 141.897 63.384 1.00 0.00 223 LYS D O 1
ATOM 5360 N N . LEU B 1 224 ? 144.437 142.943 65.001 1.00 0.00 224 LEU D N 1
ATOM 5361 C CA . LEU B 1 224 ? 143.155 142.995 64.298 1.00 0.00 224 LEU D CA 1
ATOM 5362 C C . LEU B 1 224 ? 143.156 144.022 63.153 1.00 0.00 224 LEU D C 1
ATOM 5363 O O . LEU B 1 224 ? 142.635 143.703 62.085 1.00 0.00 224 LEU D O 1
ATOM 5368 N N . ASN B 1 225 ? 143.765 145.203 63.366 1.00 0.00 225 ASN D N 1
ATOM 5369 C CA . ASN B 1 225 ? 143.920 146.245 62.342 1.00 0.00 225 ASN D CA 1
ATOM 5370 C C . ASN B 1 225 ? 144.856 145.812 61.204 1.00 0.00 225 ASN D C 1
ATOM 5371 O O . ASN B 1 225 ? 144.540 146.095 60.051 1.00 0.00 225 ASN D O 1
ATOM 5376 N N . ILE B 1 226 ? 145.948 145.097 61.527 1.00 0.00 226 ILE D N 1
ATOM 5377 C CA . ILE B 1 226 ? 146.850 144.479 60.552 1.00 0.00 226 ILE D CA 1
ATOM 5378 C C . ILE B 1 226 ? 146.143 143.432 59.674 1.00 0.00 226 ILE D C 1
ATOM 5379 O O . ILE B 1 226 ? 146.337 143.460 58.462 1.00 0.00 226 ILE D O 1
ATOM 5384 N N . HIS B 1 227 ? 145.308 142.571 60.283 1.00 0.00 227 HIS D N 1
ATOM 5385 C CA . HIS B 1 227 ? 144.509 141.566 59.579 1.00 0.00 227 HIS D CA 1
ATOM 5386 C C . HIS B 1 227 ? 143.454 142.183 58.637 1.00 0.00 227 HIS D C 1
ATOM 5387 O O . HIS B 1 227 ? 143.282 141.687 57.526 1.00 0.00 227 HIS D O 1
ATOM 5394 N N . GLN B 1 228 ? 142.807 143.276 59.076 1.00 0.00 228 GLN D N 1
ATOM 5395 C CA . GLN B 1 228 ? 141.856 144.064 58.287 1.00 0.00 228 GLN D CA 1
ATOM 5396 C C . GLN B 1 228 ? 142.493 144.751 57.065 1.00 0.00 228 GLN D C 1
ATOM 5397 O O . GLN B 1 228 ? 141.860 144.797 56.014 1.00 0.00 228 GLN D O 1
ATOM 5403 N N . LEU B 1 229 ? 143.737 145.239 57.216 1.00 0.00 229 LEU D N 1
ATOM 5404 C CA . LEU B 1 229 ? 144.523 145.854 56.145 1.00 0.00 229 LEU D CA 1
ATOM 5405 C C . LEU B 1 229 ? 145.092 144.818 55.159 1.00 0.00 229 LEU D C 1
ATOM 5406 O O . LEU B 1 229 ? 145.151 145.113 53.966 1.00 0.00 229 LEU D O 1
ATOM 5411 N N . GLN B 1 230 ? 145.478 143.631 55.659 1.00 0.00 230 GLN D N 1
ATOM 5412 C CA . GLN B 1 230 ? 145.958 142.500 54.861 1.00 0.00 230 GLN D CA 1
ATOM 5413 C C . GLN B 1 230 ? 144.889 141.940 53.914 1.00 0.00 230 GLN D C 1
ATOM 5414 O O . GLN B 1 230 ? 145.166 141.811 52.726 1.00 0.00 230 GLN D O 1
ATOM 5420 N N . THR B 1 231 ? 143.684 141.664 54.443 1.00 0.00 231 THR D N 1
ATOM 5421 C CA . THR B 1 231 ? 142.540 141.175 53.667 1.00 0.00 231 THR D CA 1
ATOM 5422 C C . THR B 1 231 ? 141.993 142.206 52.653 1.00 0.00 231 THR D C 1
ATOM 5423 O O . THR B 1 231 ? 141.501 141.782 51.610 1.00 0.00 231 THR D O 1
ATOM 5427 N N . LYS B 1 232 ? 142.147 143.517 52.923 1.00 0.00 232 LYS D N 1
ATOM 5428 C CA . LYS B 1 232 ? 141.875 144.583 51.953 1.00 0.00 232 LYS D CA 1
ATOM 5429 C C . LYS B 1 232 ? 142.880 144.600 50.789 1.00 0.00 232 LYS D C 1
ATOM 5430 O O . LYS B 1 232 ? 142.456 144.791 49.650 1.00 0.00 232 LYS D O 1
ATOM 5436 N N . ILE B 1 233 ? 144.171 144.367 51.079 1.00 0.00 233 ILE D N 1
ATOM 5437 C CA . ILE B 1 233 ? 145.227 144.230 50.072 1.00 0.00 233 ILE D CA 1
ATOM 5438 C C . ILE B 1 233 ? 145.046 142.981 49.188 1.00 0.00 233 ILE D C 1
ATOM 5439 O O . ILE B 1 233 ? 145.223 143.096 47.977 1.00 0.00 233 ILE D O 1
ATOM 5444 N N . ASP B 1 234 ? 144.634 141.848 49.786 1.00 0.00 234 ASP D N 1
ATOM 5445 C CA . ASP B 1 234 ? 144.276 140.604 49.088 1.00 0.00 234 ASP D CA 1
ATOM 5446 C C . ASP B 1 234 ? 143.107 140.780 48.104 1.00 0.00 234 ASP D C 1
ATOM 5447 O O . ASP B 1 234 ? 143.175 140.235 47.004 1.00 0.00 234 ASP D O 1
ATOM 5452 N N . GLN B 1 235 ? 142.094 141.573 48.490 1.00 0.00 235 GLN D N 1
ATOM 5453 C CA . GLN B 1 235 ? 140.976 141.970 47.629 1.00 0.00 235 GLN D CA 1
ATOM 5454 C C . GLN B 1 235 ? 141.408 142.833 46.432 1.00 0.00 235 GLN D C 1
ATOM 5455 O O . GLN B 1 235 ? 140.908 142.609 45.333 1.00 0.00 235 GLN D O 1
ATOM 5461 N N . TYR B 1 236 ? 142.358 143.763 46.644 1.00 0.00 236 TYR D N 1
ATOM 5462 C CA . TYR B 1 236 ? 142.923 144.609 45.588 1.00 0.00 236 TYR D CA 1
ATOM 5463 C C . TYR B 1 236 ? 143.868 143.855 44.631 1.00 0.00 236 TYR D C 1
ATOM 5464 O O . TYR B 1 236 ? 143.984 144.270 43.478 1.00 0.00 236 TYR D O 1
ATOM 5473 N N . ASN B 1 237 ? 144.485 142.752 45.093 1.00 0.00 237 ASN D N 1
ATOM 5474 C CA . ASN B 1 237 ? 145.279 141.833 44.261 1.00 0.00 237 ASN D CA 1
ATOM 5475 C C . ASN B 1 237 ? 144.386 140.983 43.337 1.00 0.00 237 ASN D C 1
ATOM 5476 O O . ASN B 1 237 ? 144.804 140.692 42.218 1.00 0.00 237 ASN D O 1
ATOM 5481 N N . GLU B 1 238 ? 143.174 140.633 43.803 1.00 0.00 238 GLU D N 1
ATOM 5482 C CA . GLU B 1 238 ? 142.136 139.951 43.022 1.00 0.00 238 GLU D CA 1
ATOM 5483 C C . GLU B 1 238 ? 141.443 140.871 41.996 1.00 0.00 238 GLU D C 1
ATOM 5484 O O . GLU B 1 238 ? 140.904 140.361 41.013 1.00 0.00 238 GLU D O 1
ATOM 5490 N N . GLU B 1 239 ? 141.498 142.200 42.213 1.00 0.00 239 GLU D N 1
ATOM 5491 C CA . GLU B 1 239 ? 140.994 143.246 41.313 1.00 0.00 239 GLU D CA 1
ATOM 5492 C C . GLU B 1 239 ? 142.148 143.602 40.393 1.00 0.00 239 GLU D C 1
ATOM 5493 O O . GLU B 1 239 ? 142.038 144.427 39.487 1.00 0.00 239 GLU D O 1
ATOM 5499 N N . GLN B 1 1089 ? 150.354 149.145 52.074 1.00 0.00 1089 GLN D N 1
ATOM 5500 C CA . GLN B 1 1089 ? 151.190 148.134 52.752 1.00 0.00 1089 GLN D CA 1
ATOM 5501 C C . GLN B 1 1089 ? 151.954 148.775 53.937 1.00 0.00 1089 GLN D C 1
ATOM 5502 O O . GLN B 1 1089 ? 152.181 148.086 54.930 1.00 0.00 1089 GLN D O 1
ATOM 5508 N N . ASN B 1 1090 ? 152.377 150.049 53.822 1.00 0.00 1090 ASN D N 1
ATOM 5509 C CA . ASN B 1 1090 ? 153.199 150.755 54.819 1.00 0.00 1090 ASN D CA 1
ATOM 5510 C C . ASN B 1 1090 ? 152.504 150.974 56.177 1.00 0.00 1090 ASN D C 1
ATOM 5511 O O . ASN B 1 1090 ? 153.207 151.160 57.171 1.00 0.00 1090 ASN D O 1
ATOM 5516 N N . GLN B 1 1091 ? 151.162 150.901 56.212 1.00 0.00 1091 GLN D N 1
ATOM 5517 C CA . GLN B 1 1091 ? 150.367 150.897 57.441 1.00 0.00 1091 GLN D CA 1
ATOM 5518 C C . GLN B 1 1091 ? 150.551 149.604 58.254 1.00 0.00 1091 GLN D C 1
ATOM 5519 O O . GLN B 1 1091 ? 150.678 149.685 59.474 1.00 0.00 1091 GLN D O 1
ATOM 5525 N N . ILE B 1 1092 ? 150.612 148.449 57.565 1.00 0.00 1092 ILE D N 1
ATOM 5526 C CA . ILE B 1 1092 ? 150.921 147.143 58.159 1.00 0.00 1092 ILE D CA 1
ATOM 5527 C C . ILE B 1 1092 ? 152.372 147.088 58.665 1.00 0.00 1092 ILE D C 1
ATOM 5528 O O . ILE B 1 1092 ? 152.582 146.606 59.772 1.00 0.00 1092 ILE D O 1
ATOM 5533 N N . ASP B 1 1093 ? 153.325 147.610 57.869 1.00 0.00 1093 ASP D N 1
ATOM 5534 C CA . ASP B 1 1093 ? 154.756 147.689 58.198 1.00 0.00 1093 ASP D CA 1
ATOM 5535 C C . ASP B 1 1093 ? 155.038 148.497 59.477 1.00 0.00 1093 ASP D C 1
ATOM 5536 O O . ASP B 1 1093 ? 155.854 148.063 60.290 1.00 0.00 1093 ASP D O 1
ATOM 5541 N N . SER B 1 1094 ? 154.330 149.629 59.646 1.00 0.00 1094 SER D N 1
ATOM 5542 C CA . SER B 1 1094 ? 154.406 150.493 60.827 1.00 0.00 1094 SER D CA 1
ATOM 5543 C C . SER B 1 1094 ? 153.831 149.816 62.085 1.00 0.00 1094 SER D C 1
ATOM 5544 O O . SER B 1 1094 ? 154.484 149.846 63.127 1.00 0.00 1094 SER D O 1
ATOM 5547 N N . LEU B 1 1095 ? 152.643 149.198 61.959 1.00 0.00 1095 LEU D N 1
ATOM 5548 C CA . LEU B 1 1095 ? 151.960 148.482 63.040 1.00 0.00 1095 LEU D CA 1
ATOM 5549 C C . LEU B 1 1095 ? 152.687 147.191 63.469 1.00 0.00 1095 LEU D C 1
ATOM 5550 O O . LEU B 1 1095 ? 152.654 146.865 64.654 1.00 0.00 1095 LEU D O 1
ATOM 5555 N N . THR B 1 1096 ? 153.347 146.503 62.522 1.00 0.00 1096 THR D N 1
ATOM 5556 C CA . THR B 1 1096 ? 154.170 145.316 62.770 1.00 0.00 1096 THR D CA 1
ATOM 5557 C C . THR B 1 1096 ? 155.475 145.665 63.510 1.00 0.00 1096 THR D C 1
ATOM 5558 O O . THR B 1 1096 ? 155.876 144.904 64.388 1.00 0.00 1096 THR D O 1
ATOM 5562 N N . HIS B 1 1097 ? 156.088 146.816 63.175 1.00 0.00 1097 HIS D N 1
ATOM 5563 C CA . HIS B 1 1097 ? 157.271 147.343 63.857 1.00 0.00 1097 HIS D CA 1
ATOM 5564 C C . HIS B 1 1097 ? 156.974 147.782 65.304 1.00 0.00 1097 HIS D C 1
ATOM 5565 O O . HIS B 1 1097 ? 157.793 147.513 66.181 1.00 0.00 1097 HIS D O 1
ATOM 5572 N N . GLN B 1 1098 ? 155.797 148.394 65.527 1.00 0.00 1098 GLN D N 1
ATOM 5573 C CA . GLN B 1 1098 ? 155.270 148.747 66.849 1.00 0.00 1098 GLN D CA 1
ATOM 5574 C C . GLN B 1 1098 ? 155.004 147.519 67.735 1.00 0.00 1098 GLN D C 1
ATOM 5575 O O . GLN B 1 1098 ? 155.356 147.547 68.910 1.00 0.00 1098 GLN D O 1
ATOM 5581 N N . LEU B 1 1099 ? 154.435 146.450 67.148 1.00 0.00 1099 LEU D N 1
ATOM 5582 C CA . LEU B 1 1099 ? 154.221 145.167 67.820 1.00 0.00 1099 LEU D CA 1
ATOM 5583 C C . LEU B 1 1099 ? 155.528 144.429 68.156 1.00 0.00 1099 LEU D C 1
ATOM 5584 O O . LEU B 1 1099 ? 155.592 143.792 69.204 1.00 0.00 1099 LEU D O 1
ATOM 5589 N N . ARG B 1 1100 ? 156.540 144.532 67.280 1.00 0.00 1100 ARG D N 1
ATOM 5590 C CA . ARG B 1 1100 ? 157.848 143.896 67.447 1.00 0.00 1100 ARG D CA 1
ATOM 5591 C C . ARG B 1 1100 ? 158.728 144.588 68.505 1.00 0.00 1100 ARG D C 1
ATOM 5592 O O . ARG B 1 1100 ? 159.522 143.903 69.150 1.00 0.00 1100 ARG D O 1
ATOM 5600 N N . THR B 1 1101 ? 158.581 145.915 68.655 1.00 0.00 1101 THR D N 1
ATOM 5601 C CA . THR B 1 1101 ? 159.400 146.733 69.551 1.00 0.00 1101 THR D CA 1
ATOM 5602 C C . THR B 1 1101 ? 158.745 146.920 70.933 1.00 0.00 1101 THR D C 1
ATOM 5603 O O . THR B 1 1101 ? 159.439 146.784 71.942 1.00 0.00 1101 THR D O 1
ATOM 5607 N N . ASP B 1 1102 ? 157.439 147.244 70.954 1.00 0.00 1102 ASP D N 1
ATOM 5608 C CA . ASP B 1 1102 ? 156.723 147.734 72.140 1.00 0.00 1102 ASP D CA 1
ATOM 5609 C C . ASP B 1 1102 ? 155.850 146.656 72.807 1.00 0.00 1102 ASP D C 1
ATOM 5610 O O . ASP B 1 1102 ? 155.738 146.675 74.032 1.00 0.00 1102 ASP D O 1
ATOM 5615 N N . TYR B 1 1103 ? 155.227 145.769 72.010 1.00 0.00 1103 TYR D N 1
ATOM 5616 C CA . TYR B 1 1103 ? 154.186 144.835 72.471 1.00 0.00 1103 TYR D CA 1
ATOM 5617 C C . TYR B 1 1103 ? 154.562 143.357 72.232 1.00 0.00 1103 TYR D C 1
ATOM 5618 O O . TYR B 1 1103 ? 153.666 142.540 72.012 1.00 0.00 1103 TYR D O 1
ATOM 5627 N N . LYS B 1 1104 ? 155.868 143.047 72.245 1.00 0.00 1104 LYS D N 1
ATOM 5628 C CA . LYS B 1 1104 ? 156.436 141.759 71.835 1.00 0.00 1104 LYS D CA 1
ATOM 5629 C C . LYS B 1 1104 ? 155.992 140.574 72.723 1.00 0.00 1104 LYS D C 1
ATOM 5630 O O . LYS B 1 1104 ? 155.138 139.795 72.301 1.00 0.00 1104 LYS D O 1
ATOM 5636 N N . ASP B 1 1105 ? 156.607 140.448 73.911 1.00 0.00 1105 ASP D N 1
ATOM 5637 C CA . ASP B 1 1105 ? 156.451 139.320 74.839 1.00 0.00 1105 ASP D CA 1
ATOM 5638 C C . ASP B 1 1105 ? 155.430 139.678 75.935 1.00 0.00 1105 ASP D C 1
ATOM 5639 O O . ASP B 1 1105 ? 155.810 139.894 77.087 1.00 0.00 1105 ASP D O 1
ATOM 5644 N N . ILE B 1 1106 ? 154.149 139.761 75.537 1.00 0.00 1106 ILE D N 1
ATOM 5645 C CA . ILE B 1 1106 ? 153.049 140.254 76.369 1.00 0.00 1106 ILE D CA 1
ATOM 5646 C C . ILE B 1 1106 ? 152.093 139.147 76.849 1.00 0.00 1106 ILE D C 1
ATOM 5647 O O . ILE B 1 1106 ? 151.609 139.233 77.980 1.00 0.00 1106 ILE D O 1
ATOM 5652 N N . GLU B 1 1107 ? 151.814 138.154 75.988 1.00 0.00 1107 GLU D N 1
ATOM 5653 C CA . GLU B 1 1107 ? 150.782 137.133 76.192 1.00 0.00 1107 GLU D CA 1
ATOM 5654 C C . GLU B 1 1107 ? 151.042 136.242 77.418 1.00 0.00 1107 GLU D C 1
ATOM 5655 O O . GLU B 1 1107 ? 150.114 136.013 78.195 1.00 0.00 1107 GLU D O 1
ATOM 5661 N N . LYS B 1 1108 ? 152.275 135.784 77.605 1.00 0.00 1108 LYS D N 1
ATOM 5662 C CA . LYS B 1 1108 ? 152.601 134.925 78.741 1.00 0.00 1108 LYS D CA 1
ATOM 5663 C C . LYS B 1 1108 ? 152.835 135.704 80.032 1.00 0.00 1108 LYS D C 1
ATOM 5664 O O . LYS B 1 1108 ? 152.177 135.448 81.049 1.00 0.00 1108 LYS D O 1
ATOM 5670 N N . ASN B 1 1109 ? 153.782 136.641 79.963 1.00 0.00 1109 ASN D N 1
ATOM 5671 C CA . ASN B 1 1109 ? 154.195 137.506 81.073 1.00 0.00 1109 ASN D CA 1
ATOM 5672 C C . ASN B 1 1109 ? 153.074 137.939 82.012 1.00 0.00 1109 ASN D C 1
ATOM 5673 O O . ASN B 1 1109 ? 153.046 137.531 83.181 1.00 0.00 1109 ASN D O 1
ATOM 5678 N N . TYR B 1 1110 ? 152.134 138.710 81.468 1.00 0.00 1110 TYR D N 1
ATOM 5679 C CA . TYR B 1 1110 ? 150.977 139.211 82.205 1.00 0.00 1110 TYR D CA 1
ATOM 5680 C C . TYR B 1 1110 ? 150.285 138.088 82.960 1.00 0.00 1110 TYR D C 1
ATOM 5681 O O . TYR B 1 1110 ? 150.105 138.185 84.182 1.00 0.00 1110 TYR D O 1
ATOM 5683 N N . HIS B 1 1111 ? 149.976 137.001 82.242 1.00 0.00 1111 HIS D N 1
ATOM 5684 C CA . HIS B 1 1111 ? 149.307 135.843 82.831 1.00 0.00 1111 HIS D CA 1
ATOM 5685 C C . HIS B 1 1111 ? 150.087 135.368 84.041 1.00 0.00 1111 HIS D C 1
ATOM 5686 O O . HIS B 1 1111 ? 149.522 135.265 85.138 1.00 0.00 1111 HIS D O 1
ATOM 5693 N N . LYS B 1 1112 ? 151.390 135.163 83.900 1.00 0.00 1112 LYS D N 1
ATOM 5694 C CA . LYS B 1 1112 ? 152.154 134.688 85.053 1.00 0.00 1112 LYS D CA 1
ATOM 5695 C C . LYS B 1 1112 ? 152.123 135.692 86.186 1.00 0.00 1112 LYS D C 1
ATOM 5696 O O . LYS B 1 1112 ? 152.073 135.281 87.313 1.00 0.00 1112 LYS D O 1
ATOM 5702 N N . GLU B 1 1113 ? 152.187 136.979 85.909 1.00 0.00 1113 GLU D N 1
ATOM 5703 C CA . GLU B 1 1113 ? 152.049 137.965 86.980 1.00 0.00 1113 GLU D CA 1
ATOM 5704 C C . GLU B 1 1113 ? 150.758 137.731 87.748 1.00 0.00 1113 GLU D C 1
ATOM 5705 O O . GLU B 1 1113 ? 150.775 137.601 88.985 1.00 0.00 1113 GLU D O 1
ATOM 5711 N N . TRP B 1 1114 ? 149.659 137.579 87.000 1.00 0.00 1114 TRP D N 1
ATOM 5712 C CA . TRP B 1 1114 ? 148.350 137.334 87.592 1.00 0.00 1114 TRP D CA 1
ATOM 5713 C C . TRP B 1 1114 ? 148.420 136.118 88.504 1.00 0.00 1114 TRP D C 1
ATOM 5714 O O . TRP B 1 1114 ? 148.029 136.200 89.680 1.00 0.00 1114 TRP D O 1
ATOM 5725 N N . VAL B 1 1115 ? 149.001 135.027 87.986 1.00 0.00 1115 VAL D N 1
ATOM 5726 C CA . VAL B 1 1115 ? 149.160 133.796 88.749 1.00 0.00 1115 VAL D CA 1
ATOM 5727 C C . VAL B 1 1115 ? 149.868 134.091 90.063 1.00 0.00 1115 VAL D C 1
ATOM 5728 O O . VAL B 1 1115 ? 149.359 133.723 91.120 1.00 0.00 1115 VAL D O 1
ATOM 5732 N N . GLU B 1 1116 ? 150.984 134.825 89.996 1.00 0.00 1116 GLU D N 1
ATOM 5733 C CA . GLU B 1 1116 ? 151.745 135.190 91.187 1.00 0.00 1116 GLU D CA 1
ATOM 5734 C C . GLU B 1 1116 ? 150.839 135.873 92.200 1.00 0.00 1116 GLU D C 1
ATOM 5735 O O . GLU B 1 1116 ? 150.791 135.452 93.365 1.00 0.00 1116 GLU D O 1
ATOM 5741 N N . LEU B 1 1117 ? 150.060 136.859 91.734 1.00 0.00 1117 LEU D N 1
ATOM 5742 C CA . LEU B 1 1117 ? 149.129 137.579 92.604 1.00 0.00 1117 LEU D CA 1
ATOM 5743 C C . LEU B 1 1117 ? 148.209 136.589 93.311 1.00 0.00 1117 LEU D C 1
ATOM 5744 O O . LEU B 1 1117 ? 148.110 136.596 94.553 1.00 0.00 1117 LEU D O 1
ATOM 5749 N N . GLN B 1 1118 ? 147.624 135.675 92.527 1.00 0.00 1118 GLN D N 1
ATOM 5750 C CA . GLN B 1 1118 ? 146.738 134.651 93.070 1.00 0.00 1118 GLN D CA 1
ATOM 5751 C C . GLN B 1 1118 ? 147.439 133.876 94.176 1.00 0.00 1118 GLN D C 1
ATOM 5752 O O . GLN B 1 1118 ? 146.895 133.742 95.276 1.00 0.00 1118 GLN D O 1
ATOM 5758 N N . THR B 1 1119 ? 148.676 133.446 93.907 1.00 0.00 1119 THR D N 1
ATOM 5759 C CA . THR B 1 1119 ? 149.480 132.707 94.871 1.00 0.00 1119 THR D CA 1
ATOM 5760 C C . THR B 1 1119 ? 149.568 133.495 96.165 1.00 0.00 1119 THR D C 1
ATOM 5761 O O . THR B 1 1119 ? 149.256 132.955 97.226 1.00 0.00 1119 THR D O 1
ATOM 5765 N N . ARG B 1 1120 ? 149.906 134.787 96.064 1.00 0.00 1120 ARG D N 1
ATOM 5766 C CA . ARG B 1 1120 ? 150.004 135.652 97.238 1.00 0.00 1120 ARG D CA 1
ATOM 5767 C C . ARG B 1 1120 ? 148.703 135.608 98.029 1.00 0.00 1120 ARG D C 1
ATOM 5768 O O . ARG B 1 1120 ? 148.714 135.352 99.246 1.00 0.00 1120 ARG D O 1
ATOM 5776 N N . SER B 1 1121 ? 147.579 135.770 97.323 1.00 0.00 1121 SER D N 1
ATOM 5777 C CA . SER B 1 1121 ? 146.265 135.719 97.961 1.00 0.00 1121 SER D CA 1
ATOM 5778 C C . SER B 1 1121 ? 146.094 134.409 98.733 1.00 0.00 1121 SER D C 1
ATOM 5779 O O . SER B 1 1121 ? 145.735 134.417 99.913 1.00 0.00 1121 SER D O 1
ATOM 5782 N N . PHE B 1 1122 ? 146.454 133.288 98.102 1.00 0.00 1122 PHE D N 1
ATOM 5783 C CA . PHE B 1 1122 ? 146.351 131.973 98.729 1.00 0.00 1122 PHE D CA 1
ATOM 5784 C C . PHE B 1 1122 ? 147.292 131.781 99.923 1.00 0.00 1122 PHE D C 1
ATOM 5785 O O . PHE B 1 1122 ? 147.016 130.970 100.806 1.00 0.00 1122 PHE D O 1
ATOM 5793 N N . VAL B 1 1123 ? 148.402 132.517 99.951 1.00 0.00 1123 VAL D N 1
ATOM 5794 C CA . VAL B 1 1123 ? 149.320 132.456 101.065 1.00 0.00 1123 VAL D CA 1
ATOM 5795 C C . VAL B 1 1123 ? 148.669 133.231 102.202 1.00 0.00 1123 VAL D C 1
ATOM 5796 O O . VAL B 1 1123 ? 148.824 132.872 103.365 1.00 0.00 1123 VAL D O 1
ATOM 5800 N N . THR B 1 1124 ? 147.929 134.288 101.875 1.00 0.00 1124 THR D N 1
ATOM 5801 C CA . THR B 1 1124 ? 147.277 135.045 102.936 1.00 0.00 1124 THR D CA 1
ATOM 5802 C C . THR B 1 1124 ? 146.311 134.148 103.708 1.00 0.00 1124 THR D C 1
ATOM 5803 O O . THR B 1 1124 ? 146.329 134.120 104.936 1.00 0.00 1124 THR D O 1
ATOM 5807 N N . ASP B 1 1125 ? 145.474 133.411 102.985 1.00 0.00 1125 ASP D N 1
ATOM 5808 C CA . ASP B 1 1125 ? 144.512 132.509 103.613 1.00 0.00 1125 ASP D CA 1
ATOM 5809 C C . ASP B 1 1125 ? 145.230 131.444 104.448 1.00 0.00 1125 ASP D C 1
ATOM 5810 O O . ASP B 1 1125 ? 144.949 131.386 105.634 1.00 0.00 1125 ASP D O 1
ATOM 5815 N N . ASP B 1 1126 ? 146.179 130.694 103.860 1.00 0.00 1126 ASP D N 1
ATOM 5816 C CA . ASP B 1 1126 ? 146.936 129.636 104.541 1.00 0.00 1126 ASP D CA 1
ATOM 5817 C C . ASP B 1 1126 ? 147.747 130.063 105.773 1.00 0.00 1126 ASP D C 1
ATOM 5818 O O . ASP B 1 1126 ? 147.822 129.287 106.723 1.00 0.00 1126 ASP D O 1
ATOM 5823 N N . ILE B 1 1127 ? 148.342 131.263 105.757 1.00 0.00 1127 ILE D N 1
ATOM 5824 C CA . ILE B 1 1127 ? 149.069 131.814 106.900 1.00 0.00 1127 ILE D CA 1
ATOM 5825 C C . ILE B 1 1127 ? 148.118 132.157 108.056 1.00 0.00 1127 ILE D C 1
ATOM 5826 O O . ILE B 1 1127 ? 148.413 131.772 109.183 1.00 0.00 1127 ILE D O 1
ATOM 5831 N N . ASP B 1 1128 ? 146.993 132.830 107.749 1.00 0.00 1128 ASP D N 1
ATOM 5832 C CA . ASP B 1 1128 ? 145.896 133.107 108.682 1.00 0.00 1128 ASP D CA 1
ATOM 5833 C C . ASP B 1 1128 ? 145.252 131.849 109.244 1.00 0.00 1128 ASP D C 1
ATOM 5834 O O . ASP B 1 1128 ? 145.112 131.728 110.456 1.00 0.00 1128 ASP D O 1
ATOM 5839 N N . VAL B 1 1129 ? 144.783 130.923 108.419 1.00 0.00 1129 VAL D N 1
ATOM 5840 C CA . VAL B 1 1129 ? 144.101 129.742 108.983 1.00 0.00 1129 VAL D CA 1
ATOM 5841 C C . VAL B 1 1129 ? 144.861 128.960 110.060 1.00 0.00 1129 VAL D C 1
ATOM 5842 O O . VAL B 1 1129 ? 144.326 128.715 111.123 1.00 0.00 1129 VAL D O 1
ATOM 5846 N N . TYR B 1 1130 ? 146.104 128.600 109.792 1.00 0.00 1130 TYR D N 1
ATOM 5847 C CA . TYR B 1 1130 ? 146.920 127.909 110.777 1.00 0.00 1130 TYR D CA 1
ATOM 5848 C C . TYR B 1 1130 ? 147.193 128.817 111.968 1.00 0.00 1130 TYR D C 1
ATOM 5849 O O . TYR B 1 1130 ? 147.203 128.377 113.102 1.00 0.00 1130 TYR D O 1
ATOM 5858 N N . SER B 1 1131 ? 147.425 130.093 111.711 1.00 105.68 1131 SER D N 1
ATOM 5859 C CA . SER B 1 1131 ? 147.718 131.036 112.785 1.00 105.68 1131 SER D CA 1
ATOM 5860 C C . SER B 1 1131 ? 146.585 131.224 113.795 1.00 105.68 1131 SER D C 1
ATOM 5861 O O . SER B 1 1131 ? 146.840 131.360 114.975 1.00 105.68 1131 SER D O 1
ATOM 5864 N N . LYS B 1 1132 ? 145.341 131.261 113.339 1.00 93.67 1132 LYS D N 1
ATOM 5865 C CA . LYS B 1 1132 ? 144.213 131.435 114.253 1.00 93.67 1132 LYS D CA 1
ATOM 5866 C C . LYS B 1 1132 ? 143.890 130.152 115.014 1.00 93.67 1132 LYS D C 1
ATOM 5867 O O . LYS B 1 1132 ? 142.999 130.113 115.859 1.00 93.67 1132 LYS D O 1
ATOM 5873 N N . ALA B 1 1133 ? 144.608 129.096 114.669 1.00 75.33 1133 ALA D N 1
ATOM 5874 C CA . ALA B 1 1133 ? 144.502 127.806 115.330 1.00 75.33 1133 ALA D CA 1
ATOM 5875 C C . ALA B 1 1133 ? 145.669 127.526 116.255 1.00 75.33 1133 ALA D C 1
ATOM 5876 O O . ALA B 1 1133 ? 145.474 126.929 117.318 1.00 75.33 1133 ALA D O 1
ATOM 5878 N N . LEU B 1 1134 ? 146.872 127.963 115.891 1.00 84.78 1134 LEU D N 1
ATOM 5879 C CA . LEU B 1 1134 ? 147.997 127.885 116.812 1.00 84.78 1134 LEU D CA 1
ATOM 5880 C C . LEU B 1 1134 ? 147.861 128.838 117.991 1.00 84.78 1134 LEU D C 1
ATOM 5881 O O . LEU B 1 1134 ? 148.634 128.726 118.944 1.00 84.78 1134 LEU D O 1
ATOM 5883 N N . ASP B 1 1135 ? 146.912 129.773 117.945 1.00 95.23 1135 ASP D N 1
ATOM 5884 C CA . ASP B 1 1135 ? 146.556 130.601 119.091 1.00 95.23 1135 ASP D CA 1
ATOM 5885 C C . ASP B 1 1135 ? 145.428 130.000 119.914 1.00 95.23 1135 ASP D C 1
ATOM 5886 O O . ASP B 1 1135 ? 145.426 130.133 121.142 1.00 95.23 1135 ASP D O 1
ATOM 5891 N N . SER B 1 1136 ? 144.471 129.342 119.262 1.00 74.95 1136 SER D N 1
ATOM 5892 C CA . SER B 1 1136 ? 143.429 128.621 119.975 1.00 74.95 1136 SER D CA 1
ATOM 5893 C C . SER B 1 1136 ? 143.965 127.405 120.711 1.00 74.95 1136 SER D C 1
ATOM 5894 O O . SER B 1 1136 ? 143.376 127.001 121.717 1.00 74.95 1136 SER D O 1
ATOM 5897 N N . ALA B 1 1137 ? 145.055 126.809 120.235 1.00 82.94 1137 ALA D N 1
ATOM 5898 C CA . ALA B 1 1137 ? 145.701 125.735 120.974 1.00 82.94 1137 ALA D CA 1
ATOM 5899 C C . ALA B 1 1137 ? 146.698 126.242 122.005 1.00 82.94 1137 ALA D C 1
ATOM 5900 O O . ALA B 1 1137 ? 147.156 125.454 122.837 1.00 82.94 1137 ALA D O 1
ATOM 5902 N N . ILE B 1 1138 ? 147.044 127.529 121.977 1.00 82.08 1138 ILE D N 1
ATOM 5903 C CA . ILE B 1 1138 ? 147.851 128.123 123.036 1.00 82.08 1138 ILE D CA 1
ATOM 5904 C C . ILE B 1 1138 ? 146.996 128.612 124.195 1.00 82.08 1138 ILE D C 1
ATOM 5905 O O . ILE B 1 1138 ? 147.290 128.270 125.349 1.00 82.08 1138 ILE D O 1
ATOM 5910 N N . MET B 1 1139 ? 145.944 129.384 123.928 1.00 63.98 1139 MET D N 1
ATOM 5911 C CA . MET B 1 1139 ? 145.077 129.875 124.990 1.00 63.98 1139 MET D CA 1
ATOM 5912 C C . MET B 1 1139 ? 144.179 128.792 125.569 1.00 63.98 1139 MET D C 1
ATOM 5913 O O . MET B 1 1139 ? 143.589 129.004 126.631 1.00 63.98 1139 MET D O 1
ATOM 5918 N N . LYS B 1 1140 ? 144.066 127.643 124.907 1.00 95.25 1140 LYS D N 1
ATOM 5919 C CA . LYS B 1 1140 ? 143.476 126.453 125.504 1.00 95.25 1140 LYS D CA 1
ATOM 5920 C C . LYS B 1 1140 ? 144.424 125.793 126.491 1.00 95.25 1140 LYS D C 1
ATOM 5921 O O . LYS B 1 1140 ? 143.987 124.983 127.314 1.00 95.25 1140 LYS D O 1
ATOM 5927 N N . TYR B 1 1141 ? 145.708 126.133 126.429 1.00 66.18 1141 TYR D N 1
ATOM 5928 C CA . TYR B 1 1141 ? 146.710 125.659 127.366 1.00 66.18 1141 TYR D CA 1
ATOM 5929 C C . TYR B 1 1141 ? 146.953 126.633 128.507 1.00 66.18 1141 TYR D C 1
ATOM 5930 O O . TYR B 1 1141 ? 147.281 126.194 129.614 1.00 66.18 1141 TYR D O 1
ATOM 5939 N N . HIS B 1 1142 ? 146.776 127.935 128.277 1.00 48.76 1142 HIS D N 1
ATOM 5940 C CA . HIS B 1 1142 ? 146.843 128.912 129.355 1.00 48.76 1142 HIS D CA 1
ATOM 5941 C C . HIS B 1 1142 ? 145.738 128.707 130.374 1.00 48.76 1142 HIS D C 1
ATOM 5942 O O . HIS B 1 1142 ? 145.979 128.841 131.575 1.00 48.76 1142 HIS D O 1
ATOM 5949 N N . GLY B 1 1143 ? 144.529 128.407 129.920 1.00 59.45 1143 GLY D N 1
ATOM 5950 C CA . GLY B 1 1143 ? 143.419 128.138 130.803 1.00 59.45 1143 GLY D CA 1
ATOM 5951 C C . GLY B 1 1143 ? 143.364 126.725 131.319 1.00 59.45 1143 GLY D C 1
ATOM 5952 O O . GLY B 1 1143 ? 142.503 126.410 132.145 1.00 59.45 1143 GLY D O 1
ATOM 5953 N N . LEU B 1 1144 ? 144.257 125.859 130.856 1.00 79.64 1144 LEU D N 1
ATOM 5954 C CA . LEU B 1 1144 ? 144.345 124.493 131.344 1.00 79.64 1144 LEU D CA 1
ATOM 5955 C C . LEU B 1 1144 ? 145.430 124.350 132.396 1.00 79.64 1144 LEU D C 1
ATOM 5956 O O . LEU B 1 1144 ? 145.238 123.645 133.391 1.00 79.64 1144 LEU D O 1
ATOM 5961 N N . LYS B 1 1145 ? 146.572 125.009 132.191 1.00 45.76 1145 LYS D N 1
ATOM 5962 C CA . LYS B 1 1145 ? 147.620 124.996 133.204 1.00 45.76 1145 LYS D CA 1
ATOM 5963 C C . LYS B 1 1145 ? 147.228 125.823 134.420 1.00 45.76 1145 LYS D C 1
ATOM 5964 O O . LYS B 1 1145 ? 147.513 125.433 135.557 1.00 45.76 1145 LYS D O 1
ATOM 5970 N N . MET B 1 1146 ? 146.568 126.962 134.209 1.00 45.54 1146 MET D N 1
ATOM 5971 C CA . MET B 1 1146 ? 146.122 127.811 135.315 1.00 45.54 1146 MET D CA 1
ATOM 5972 C C . MET B 1 1146 ? 144.783 127.295 135.837 1.00 45.54 1146 MET D C 1
ATOM 5973 O O . MET B 1 1146 ? 143.730 127.916 135.702 1.00 45.54 1146 MET D O 1
ATOM 5978 N N . GLN B 1 1147 ? 144.847 126.125 136.422 1.00 48.65 1147 GLN D N 1
ATOM 5979 C CA . GLN B 1 1147 ? 143.696 125.502 137.060 1.00 48.65 1147 GLN D CA 1
ATOM 5980 C C . GLN B 1 1147 ? 143.959 125.177 138.518 1.00 48.65 1147 GLN D C 1
ATOM 5981 O O . GLN B 1 1147 ? 143.091 125.413 139.358 1.00 48.65 1147 GLN D O 1
ATOM 5987 N N . ASP B 1 1148 ? 145.137 124.651 138.838 1.00 63.93 1148 ASP D N 1
ATOM 5988 C CA . ASP B 1 1148 ? 145.568 124.513 140.218 1.00 63.93 1148 ASP D CA 1
ATOM 5989 C C . ASP B 1 1148 ? 146.103 125.815 140.786 1.00 63.93 1148 ASP D C 1
ATOM 5990 O O . ASP B 1 1148 ? 146.282 125.914 142.003 1.00 63.93 1148 ASP D O 1
ATOM 5995 N N . ILE B 1 1149 ? 146.369 126.808 139.938 1.00 27.08 1149 ILE D N 1
ATOM 5996 C CA . ILE B 1 1149 ? 146.680 128.143 140.430 1.00 27.08 1149 ILE D CA 1
ATOM 5997 C C . ILE B 1 1149 ? 145.444 128.839 140.975 1.00 27.08 1149 ILE D C 1
ATOM 5998 O O . ILE B 1 1149 ? 145.547 129.583 141.953 1.00 27.08 1149 ILE D O 1
ATOM 6003 N N . ASN B 1 1150 ? 144.270 128.601 140.390 1.00 39.84 1150 ASN D N 1
ATOM 6004 C CA . ASN B 1 1150 ? 143.037 129.180 140.904 1.00 39.84 1150 ASN D CA 1
ATOM 6005 C C . ASN B 1 1150 ? 142.529 128.478 142.151 1.00 39.84 1150 ASN D C 1
ATOM 6006 O O . ASN B 1 1150 ? 141.723 129.059 142.882 1.00 39.84 1150 ASN D O 1
ATOM 6011 N N . ARG B 1 1151 ? 142.971 127.253 142.412 1.00 37.27 1151 ARG D N 1
ATOM 6012 C CA . ARG B 1 1151 ? 142.621 126.563 143.644 1.00 37.27 1151 ARG D CA 1
ATOM 6013 C C . ARG B 1 1151 ? 143.342 127.129 144.852 1.00 37.27 1151 ARG D C 1
ATOM 6014 O O . ARG B 1 1151 ? 142.827 127.023 145.967 1.00 37.27 1151 ARG D O 1
ATOM 6022 N N . ILE B 1 1152 ? 144.511 127.724 144.656 1.00 33.91 1152 ILE D N 1
ATOM 6023 C CA . ILE B 1 1152 ? 145.295 128.263 145.754 1.00 33.91 1152 ILE D CA 1
ATOM 6024 C C . ILE B 1 1152 ? 145.016 129.737 145.992 1.00 33.91 1152 ILE D C 1
ATOM 6025 O O . ILE B 1 1152 ? 145.080 130.180 147.148 1.00 33.91 1152 ILE D O 1
ATOM 6030 N N . ILE B 1 1153 ? 144.704 130.509 144.952 1.00 28.63 1153 ILE D N 1
ATOM 6031 C CA . ILE B 1 1153 ? 144.182 131.849 145.172 1.00 28.63 1153 ILE D CA 1
ATOM 6032 C C . ILE B 1 1153 ? 142.835 131.797 145.866 1.00 28.63 1153 ILE D C 1
ATOM 6033 O O . ILE B 1 1153 ? 142.497 132.709 146.628 1.00 28.63 1153 ILE D O 1
ATOM 6038 N N . ASP B 1 1154 ? 142.059 130.744 145.628 1.00 27.55 1154 ASP D N 1
ATOM 6039 C CA . ASP B 1 1154 ? 140.741 130.624 146.227 1.00 27.55 1154 ASP D CA 1
ATOM 6040 C C . ASP B 1 1154 ? 140.793 130.309 147.711 1.00 27.55 1154 ASP D C 1
ATOM 6041 O O . ASP B 1 1154 ? 139.932 130.782 148.455 1.00 27.55 1154 ASP D O 1
ATOM 6046 N N . GLU B 1 1155 ? 141.784 129.546 148.165 1.00 44.57 1155 GLU D N 1
ATOM 6047 C CA . GLU B 1 1155 ? 141.904 129.207 149.574 1.00 44.57 1155 GLU D CA 1
ATOM 6048 C C . GLU B 1 1155 ? 142.848 130.130 150.325 1.00 44.57 1155 GLU D C 1
ATOM 6049 O O . GLU B 1 1155 ? 142.891 130.079 151.555 1.00 44.57 1155 GLU D O 1
ATOM 6055 N N . LEU B 1 1156 ? 143.604 130.967 149.623 1.00 35.88 1156 LEU D N 1
ATOM 6056 C CA . LEU B 1 1156 ? 144.376 132.025 150.255 1.00 35.88 1156 LEU D CA 1
ATOM 6057 C C . LEU B 1 1156 ? 143.572 133.294 150.453 1.00 35.88 1156 LEU D C 1
ATOM 6058 O O . LEU B 1 1156 ? 143.768 133.990 151.451 1.00 35.88 1156 LEU D O 1
ATOM 6063 N N . TRP B 1 1157 ? 142.667 133.569 149.533 1.00 20.71 1157 TRP D N 1
ATOM 6064 C CA . TRP B 1 1157 ? 141.837 134.743 149.632 1.00 20.71 1157 TRP D CA 1
ATOM 6065 C C . TRP B 1 1157 ? 140.897 134.595 150.801 1.00 20.71 1157 TRP D C 1
ATOM 6066 O O . TRP B 1 1157 ? 140.797 135.484 151.626 1.00 20.71 1157 TRP D O 1
ATOM 6077 N N . LYS B 1 1158 ? 140.207 133.467 150.864 1.00 48.19 1158 LYS D N 1
ATOM 6078 C CA . LYS B 1 1158 ? 139.254 133.213 151.920 1.00 48.19 1158 LYS D CA 1
ATOM 6079 C C . LYS B 1 1158 ? 139.853 133.381 153.284 1.00 48.19 1158 LYS D C 1
ATOM 6080 O O . LYS B 1 1158 ? 139.256 133.986 154.145 1.00 48.19 1158 LYS D O 1
ATOM 6086 N N . ARG B 1 1159 ? 141.048 132.860 153.482 1.00 76.73 1159 ARG D N 1
ATOM 6087 C CA . ARG B 1 1159 ? 141.697 132.928 154.780 1.00 76.73 1159 ARG D CA 1
ATOM 6088 C C . ARG B 1 1159 ? 142.494 134.188 155.053 1.00 76.73 1159 ARG D C 1
ATOM 6089 O O . ARG B 1 1159 ? 143.104 134.292 156.097 1.00 76.73 1159 ARG D O 1
ATOM 6097 N N . THR B 1 1160 ? 142.485 135.149 154.140 1.00 51.60 1160 THR D N 1
ATOM 6098 C CA . THR B 1 1160 ? 143.251 136.375 154.339 1.00 51.60 1160 THR D CA 1
ATOM 6099 C C . THR B 1 1160 ? 142.502 137.683 154.228 1.00 51.60 1160 THR D C 1
ATOM 6100 O O . THR B 1 1160 ? 142.815 138.615 154.949 1.00 51.60 1160 THR D O 1
ATOM 6104 N N . TYR B 1 1161 ? 141.546 137.775 153.313 1.00 51.82 1161 TYR D N 1
ATOM 6105 C CA . TYR B 1 1161 ? 140.784 139.001 153.117 1.00 51.82 1161 TYR D CA 1
ATOM 6106 C C . TYR B 1 1161 ? 139.774 139.177 154.244 1.00 51.82 1161 TYR D C 1
ATOM 6107 O O . TYR B 1 1161 ? 138.900 138.327 154.442 1.00 51.82 1161 TYR D O 1
ATOM 6116 N N . SER B 1 1162 ? 139.898 140.276 154.986 1.00 80.10 1162 SER D N 1
ATOM 6117 C CA . SER B 1 1162 ? 139.001 140.603 156.091 1.00 80.10 1162 SER D CA 1
ATOM 6118 C C . SER B 1 1162 ? 138.010 141.655 155.602 1.00 80.10 1162 SER D C 1
ATOM 6119 O O . SER B 1 1162 ? 138.174 142.852 155.832 1.00 80.10 1162 SER D O 1
ATOM 6122 N N . GLY B 1 1163 ? 136.972 141.192 154.921 1.00 35.51 1163 GLY D N 1
ATOM 6123 C CA . GLY B 1 1163 ? 135.957 142.078 154.394 1.00 35.51 1163 GLY D CA 1
ATOM 6124 C C . GLY B 1 1163 ? 134.745 141.282 153.980 1.00 35.51 1163 GLY D C 1
ATOM 6125 O O . GLY B 1 1163 ? 134.815 140.065 153.786 1.00 35.51 1163 GLY D O 1
ATOM 6126 N N . THR B 1 1164 ? 133.629 141.987 153.844 1.00 34.32 1164 THR D N 1
ATOM 6127 C CA . THR B 1 1164 ? 132.342 141.349 153.620 1.00 34.32 1164 THR D CA 1
ATOM 6128 C C . THR B 1 1164 ? 131.884 141.380 152.168 1.00 34.32 1164 THR D C 1
ATOM 6129 O O . THR B 1 1164 ? 130.862 140.770 151.849 1.00 34.32 1164 THR D O 1
ATOM 6133 N N . ASP B 1 1165 ? 132.608 142.057 151.279 1.00 9.08 1165 ASP D N 1
ATOM 6134 C CA . ASP B 1 1165 ? 132.111 142.251 149.921 1.00 9.08 1165 ASP D CA 1
ATOM 6135 C C . ASP B 1 1165 ? 132.555 141.142 148.970 1.00 9.08 1165 ASP D C 1
ATOM 6136 O O . ASP B 1 1165 ? 131.717 140.463 148.372 1.00 9.08 1165 ASP D O 1
ATOM 6141 N N . ILE B 1 1166 ? 133.864 140.950 148.817 1.00 3.42 1166 ILE D N 1
ATOM 6142 C CA . ILE B 1 1166 ? 134.364 139.988 147.843 1.00 3.42 1166 ILE D CA 1
ATOM 6143 C C . ILE B 1 1166 ? 134.414 138.600 148.463 1.00 3.42 1166 ILE D C 1
ATOM 6144 O O . ILE B 1 1166 ? 134.922 138.414 149.575 1.00 3.42 1166 ILE D O 1
ATOM 6149 N N . ASP B 1 1167 ? 133.892 137.613 147.740 1.00 1.31 1167 ASP D N 1
ATOM 6150 C CA . ASP B 1 1167 ? 133.907 136.227 148.186 1.00 1.31 1167 ASP D CA 1
ATOM 6151 C C . ASP B 1 1167 ? 135.172 135.488 147.783 1.00 1.31 1167 ASP D C 1
ATOM 6152 O O . ASP B 1 1167 ? 135.745 134.764 148.600 1.00 1.31 1167 ASP D O 1
ATOM 6157 N N . THR B 1 1168 ? 135.614 135.652 146.540 1.00 1.50 1168 THR D N 1
ATOM 6158 C CA . THR B 1 1168 ? 136.804 134.987 146.026 1.00 1.50 1168 THR D CA 1
ATOM 6159 C C . THR B 1 1168 ? 137.248 135.729 144.775 1.00 1.50 1168 THR D C 1
ATOM 6160 O O . THR B 1 1168 ? 136.500 136.529 144.212 1.00 1.50 1168 THR D O 1
ATOM 6164 N N . ILE B 1 1169 ? 138.479 135.460 144.344 1.00 2.37 1169 ILE D N 1
ATOM 6165 C CA . ILE B 1 1169 ? 138.983 136.008 143.095 1.00 2.37 1169 ILE D CA 1
ATOM 6166 C C . ILE B 1 1169 ? 139.520 134.872 142.240 1.00 2.37 1169 ILE D C 1
ATOM 6167 O O . ILE B 1 1169 ? 139.844 133.787 142.728 1.00 2.37 1169 ILE D O 1
ATOM 6172 N N . LYS B 1 1170 ? 139.594 135.137 140.940 1.00 4.46 1170 LYS D N 1
ATOM 6173 C CA . LYS B 1 1170 ? 139.897 134.118 139.953 1.00 4.46 1170 LYS D CA 1
ATOM 6174 C C . LYS B 1 1170 ? 140.546 134.790 138.755 1.00 4.46 1170 LYS D C 1
ATOM 6175 O O . LYS B 1 1170 ? 140.348 135.980 138.515 1.00 4.46 1170 LYS D O 1
ATOM 6181 N N . ILE B 1 1171 ? 141.325 134.021 138.000 1.00 6.85 1171 ILE D N 1
ATOM 6182 C CA . ILE B 1 1171 ? 141.945 134.503 136.771 1.00 6.85 1171 ILE D CA 1
ATOM 6183 C C . ILE B 1 1171 ? 141.334 133.744 135.605 1.00 6.85 1171 ILE D C 1
ATOM 6184 O O . ILE B 1 1171 ? 141.414 132.512 135.550 1.00 6.85 1171 ILE D O 1
ATOM 6189 N N . ARG B 1 1172 ? 140.734 134.475 134.674 1.00 7.25 1172 ARG D N 1
ATOM 6190 C CA . ARG B 1 1172 ? 140.067 133.884 133.528 1.00 7.25 1172 ARG D CA 1
ATOM 6191 C C . ARG B 1 1172 ? 140.781 134.294 132.250 1.00 7.25 1172 ARG D C 1
ATOM 6192 O O . ARG B 1 1172 ? 141.109 135.468 132.058 1.00 7.25 1172 ARG D O 1
ATOM 6200 N N . SER B 1 1173 ? 141.020 133.316 131.379 1.00 13.53 1173 SER D N 1
ATOM 6201 C CA . SER B 1 1173 ? 141.755 133.512 130.135 1.00 13.53 1173 SER D CA 1
ATOM 6202 C C . SER B 1 1173 ? 140.894 132.999 128.983 1.00 13.53 1173 SER D C 1
ATOM 6203 O O . SER B 1 1173 ? 141.022 131.853 128.550 1.00 13.53 1173 SER D O 1
ATOM 6206 N N . ASP B 1 1174 ? 140.025 133.865 128.478 1.00 30.00 1174 ASP D N 1
ATOM 6207 C CA . ASP B 1 1174 ? 139.077 133.510 127.435 1.00 30.00 1174 ASP D CA 1
ATOM 6208 C C . ASP B 1 1174 ? 139.371 134.281 126.153 1.00 30.00 1174 ASP D C 1
ATOM 6209 O O . ASP B 1 1174 ? 139.937 135.376 126.171 1.00 30.00 1174 ASP D O 1
ATOM 6214 N N . GLU B 1 1175 ? 138.976 133.687 125.031 1.00 30.00 1175 GLU D N 1
ATOM 6215 C CA . GLU B 1 1175 ? 139.058 134.366 123.750 1.00 30.00 1175 GLU D CA 1
ATOM 6216 C C . GLU B 1 1175 ? 137.968 135.430 123.649 1.00 30.00 1175 GLU D C 1
ATOM 6217 O O . GLU B 1 1175 ? 137.022 135.470 124.439 1.00 30.00 1175 GLU D O 1
ATOM 6223 N N . VAL B 1 1176 ? 138.114 136.308 122.665 1.00 30.00 1176 VAL D N 1
ATOM 6224 C CA . VAL B 1 1176 ? 137.169 137.398 122.480 1.00 30.00 1176 VAL D CA 1
ATOM 6225 C C . VAL B 1 1176 ? 136.304 137.149 121.252 1.00 30.00 1176 VAL D C 1
ATOM 6226 O O . VAL B 1 1176 ? 136.132 136.008 120.827 1.00 30.00 1176 VAL D O 1
ATOM 6230 N N . VAL B 1 1180 ? 133.896 141.740 119.911 1.00 30.00 1180 VAL D N 1
ATOM 6231 C CA . VAL B 1 1180 ? 134.776 142.885 120.096 1.00 30.00 1180 VAL D CA 1
ATOM 6232 C C . VAL B 1 1180 ? 135.983 142.781 119.171 1.00 30.00 1180 VAL D C 1
ATOM 6233 O O . VAL B 1 1180 ? 136.380 141.686 118.775 1.00 30.00 1180 VAL D O 1
ATOM 6237 N N . LYS B 1 1181 ? 136.555 143.933 118.823 1.00 30.00 1181 LYS D N 1
ATOM 6238 C CA . LYS B 1 1181 ? 137.728 143.985 117.959 1.00 30.00 1181 LYS D CA 1
ATOM 6239 C C . LYS B 1 1181 ? 138.690 145.068 118.427 1.00 30.00 1181 LYS D C 1
ATOM 6240 O O . LYS B 1 1181 ? 138.444 146.257 118.207 1.00 30.00 1181 LYS D O 1
ATOM 6246 N N . GLY B 1 1182 ? 139.783 144.675 119.074 1.00 30.00 1182 GLY D N 1
ATOM 6247 C CA . GLY B 1 1182 ? 140.740 145.641 119.577 1.00 30.00 1182 GLY D CA 1
ATOM 6248 C C . GLY B 1 1182 ? 141.158 145.370 121.007 1.00 30.00 1182 GLY D C 1
ATOM 6249 O O . GLY B 1 1182 ? 141.873 146.170 121.617 1.00 30.00 1182 GLY D O 1
ATOM 6250 N N . LYS B 1 1183 ? 140.705 144.240 121.554 1.00 30.00 1183 LYS D N 1
ATOM 6251 C CA . LYS B 1 1183 ? 141.021 143.842 122.920 1.00 30.00 1183 LYS D CA 1
ATOM 6252 C C . LYS B 1 1183 ? 142.006 142.676 122.949 1.00 30.00 1183 LYS D C 1
ATOM 6253 O O . LYS B 1 1183 ? 142.444 142.267 124.028 1.00 30.00 1183 LYS D O 1
ATOM 6259 N N . SER B 1 1184 ? 142.399 142.167 121.779 1.00 30.00 1184 SER D N 1
ATOM 6260 C CA . SER B 1 1184 ? 143.228 140.971 121.684 1.00 30.00 1184 SER D CA 1
ATOM 6261 C C . SER B 1 1184 ? 142.618 139.833 122.490 1.00 30.00 1184 SER D C 1
ATOM 6262 O O . SER B 1 1184 ? 141.712 139.145 122.011 1.00 30.00 1184 SER D O 1
ATOM 6265 N N . TYR B 1 1185 ? 143.104 139.627 123.709 1.00 30.00 1185 TYR D N 1
ATOM 6266 C CA . TYR B 1 1185 ? 142.642 138.549 124.567 1.00 30.00 1185 TYR D CA 1
ATOM 6267 C C . TYR B 1 1185 ? 141.911 139.111 125.776 1.00 30.00 1185 TYR D C 1
ATOM 6268 O O . TYR B 1 1185 ? 142.173 140.226 126.229 1.00 30.00 1185 TYR D O 1
ATOM 6277 N N . ASN B 1 1186 ? 140.980 138.315 126.295 1.00 15.05 1186 ASN D N 1
ATOM 6278 C CA . ASN B 1 1186 ? 140.283 138.640 127.534 1.00 15.05 1186 ASN D CA 1
ATOM 6279 C C . ASN B 1 1186 ? 140.994 137.898 128.661 1.00 15.05 1186 ASN D C 1
ATOM 6280 O O . ASN B 1 1186 ? 140.566 136.844 129.126 1.00 15.05 1186 ASN D O 1
ATOM 6285 N N . TYR B 1 1187 ? 142.114 138.470 129.088 1.00 8.03 1187 TYR D N 1
ATOM 6286 C CA . TYR B 1 1187 ? 142.954 137.912 130.139 1.00 8.03 1187 TYR D CA 1
ATOM 6287 C C . TYR B 1 1187 ? 142.908 138.878 131.311 1.00 8.03 1187 TYR D C 1
ATOM 6288 O O . TYR B 1 1187 ? 143.546 139.934 131.273 1.00 8.03 1187 TYR D O 1
ATOM 6297 N N . ARG B 1 1188 ? 142.145 138.530 132.342 1.00 5.39 1188 ARG D N 1
ATOM 6298 C CA . ARG B 1 1188 ? 141.960 139.432 133.466 1.00 5.39 1188 ARG D CA 1
ATOM 6299 C C . ARG B 1 1188 ? 141.570 138.621 134.689 1.00 5.39 1188 ARG D C 1
ATOM 6300 O O . ARG B 1 1188 ? 141.151 137.467 134.584 1.00 5.39 1188 ARG D O 1
ATOM 6308 N N . VAL B 1 1189 ? 141.720 139.244 135.852 1.00 2.87 1189 VAL D N 1
ATOM 6309 C CA . VAL B 1 1189 ? 141.356 138.646 137.128 1.00 2.87 1189 VAL D CA 1
ATOM 6310 C C . VAL B 1 1189 ? 139.994 139.186 137.535 1.00 2.87 1189 VAL D C 1
ATOM 6311 O O . VAL B 1 1189 ? 139.779 140.403 137.550 1.00 2.87 1189 VAL D O 1
ATOM 6315 N N . VAL B 1 1190 ? 139.068 138.284 137.842 1.00 1.07 1190 VAL D N 1
ATOM 6316 C CA . VAL B 1 1190 ? 137.705 138.648 138.190 1.00 1.07 1190 VAL D CA 1
ATOM 6317 C C . VAL B 1 1190 ? 137.498 138.434 139.681 1.00 1.07 1190 VAL D C 1
ATOM 6318 O O . VAL B 1 1190 ? 138.226 137.688 140.339 1.00 1.07 1190 VAL D O 1
ATOM 6322 N N . MET B 1 1191 ? 136.484 139.106 140.217 1.00 0.54 1191 MET D N 1
ATOM 6323 C CA . MET B 1 1191 ? 136.093 138.965 141.609 1.00 0.54 1191 MET D CA 1
ATOM 6324 C C . MET B 1 1191 ? 134.620 138.597 141.689 1.00 0.54 1191 MET D C 1
ATOM 6325 O O . MET B 1 1191 ? 133.802 139.073 140.899 1.00 0.54 1191 MET D O 1
ATOM 6330 N N . TYR B 1 1192 ? 134.288 137.740 142.644 1.00 0.87 1192 TYR D N 1
ATOM 6331 C CA . TYR B 1 1192 ? 132.928 137.247 142.830 1.00 0.87 1192 TYR D CA 1
ATOM 6332 C C . TYR B 1 1192 ? 132.345 137.911 144.066 1.00 0.87 1192 TYR D C 1
ATOM 6333 O O . TYR B 1 1192 ? 132.602 137.479 145.191 1.00 0.87 1192 TYR D O 1
ATOM 6342 N N . LYS B 1 1193 ? 131.554 138.957 143.861 1.00 7.04 1193 LYS D N 1
ATOM 6343 C CA . LYS B 1 1193 ? 130.879 139.631 144.966 1.00 7.04 1193 LYS D CA 1
ATOM 6344 C C . LYS B 1 1193 ? 129.505 138.998 145.110 1.00 7.04 1193 LYS D C 1
ATOM 6345 O O . LYS B 1 1193 ? 128.543 139.401 144.459 1.00 7.04 1193 LYS D O 1
ATOM 6351 N N . GLN B 1 1194 ? 129.417 137.991 145.979 1.00 1.24 1194 GLN D N 1
ATOM 6352 C CA . GLN B 1 1194 ? 128.172 137.277 146.246 1.00 1.24 1194 GLN D CA 1
ATOM 6353 C C . GLN B 1 1194 ? 127.674 136.569 144.984 1.00 1.24 1194 GLN D C 1
ATOM 6354 O O . GLN B 1 1194 ? 126.613 136.871 144.437 1.00 1.24 1194 GLN D O 1
ATOM 6360 N N . ASP B 1 1195 ? 128.500 135.633 144.516 1.00 2.39 1195 ASP D N 1
ATOM 6361 C CA . ASP B 1 1195 ? 128.248 134.762 143.360 1.00 2.39 1195 ASP D CA 1
ATOM 6362 C C . ASP B 1 1195 ? 127.831 135.524 142.100 1.00 2.39 1195 ASP D C 1
ATOM 6363 O O . ASP B 1 1195 ? 127.154 134.965 141.234 1.00 2.39 1195 ASP D O 1
ATOM 6368 N N . VAL B 1 1196 ? 128.239 136.783 141.960 1.00 1.22 1196 VAL D N 1
ATOM 6369 C CA . VAL B 1 1196 ? 128.159 137.499 140.691 1.00 1.22 1196 VAL D CA 1
ATOM 6370 C C . VAL B 1 1196 ? 129.573 137.906 140.293 1.00 1.22 1196 VAL D C 1
ATOM 6371 O O . VAL B 1 1196 ? 130.350 138.388 141.124 1.00 1.22 1196 VAL D O 1
ATOM 6375 N N . GLU B 1 1197 ? 129.921 137.665 139.033 1.00 0.38 1197 GLU D N 1
ATOM 6376 C CA . GLU B 1 1197 ? 131.296 137.799 138.572 1.00 0.38 1197 GLU D CA 1
ATOM 6377 C C . GLU B 1 1197 ? 131.535 139.181 137.980 1.00 0.38 1197 GLU D C 1
ATOM 6378 O O . GLU B 1 1197 ? 130.824 139.601 137.063 1.00 0.38 1197 GLU D O 1
ATOM 6384 N N . LEU B 1 1198 ? 132.545 139.876 138.497 1.00 0.61 1198 LEU D N 1
ATOM 6385 C CA . LEU B 1 1198 ? 132.898 141.216 138.053 1.00 0.61 1198 LEU D CA 1
ATOM 6386 C C . LEU B 1 1198 ? 134.398 141.296 137.835 1.00 0.61 1198 LEU D C 1
ATOM 6387 O O . LEU B 1 1198 ? 135.171 140.753 138.625 1.00 0.61 1198 LEU D O 1
ATOM 6392 N N . ASP B 1 1199 ? 134.809 141.978 136.772 1.00 0.56 1199 ASP D N 1
ATOM 6393 C CA . ASP B 1 1199 ? 136.231 142.165 136.524 1.00 0.56 1199 ASP D CA 1
ATOM 6394 C C . ASP B 1 1199 ? 136.817 143.088 137.578 1.00 0.56 1199 ASP D C 1
ATOM 6395 O O . ASP B 1 1199 ? 136.260 144.147 137.866 1.00 0.56 1199 ASP D O 1
ATOM 6400 N N . MET B 1 1200 ? 137.950 142.693 138.147 1.00 0.60 1200 MET D N 1
ATOM 6401 C CA . MET B 1 1200 ? 138.502 143.415 139.281 1.00 0.60 1200 MET D CA 1
ATOM 6402 C C . MET B 1 1200 ? 139.200 144.706 138.889 1.00 0.60 1200 MET D C 1
ATOM 6403 O O . MET B 1 1200 ? 139.380 145.577 139.742 1.00 0.60 1200 MET D O 1
ATOM 6408 N N . ARG B 1 1201 ? 139.579 144.864 137.631 1.00 1.80 1201 ARG D N 1
ATOM 6409 C CA . ARG B 1 1201 ? 140.364 146.005 137.187 1.00 1.80 1201 ARG D CA 1
ATOM 6410 C C . ARG B 1 1201 ? 139.424 147.145 136.824 1.00 1.80 1201 ARG D C 1
ATOM 6411 O O . ARG B 1 1201 ? 138.575 147.000 135.940 1.00 1.80 1201 ARG D O 1
ATOM 6419 N N . GLY B 1 1202 ? 139.576 148.274 137.508 1.00 0.28 1202 GLY D N 1
ATOM 6420 C CA . GLY B 1 1202 ? 138.753 149.438 137.294 1.00 0.28 1202 GLY D CA 1
ATOM 6421 C C . GLY B 1 1202 ? 137.686 149.664 138.343 1.00 0.28 1202 GLY D C 1
ATOM 6422 O O . GLY B 1 1202 ? 137.147 150.772 138.424 1.00 0.28 1202 GLY D O 1
ATOM 6423 N N . ARG B 1 1203 ? 137.366 148.653 139.144 1.00 1.92 1203 ARG D N 1
ATOM 6424 C CA . ARG B 1 1203 ? 136.372 148.770 140.204 1.00 1.92 1203 ARG D CA 1
ATOM 6425 C C . ARG B 1 1203 ? 136.871 148.100 141.475 1.00 1.92 1203 ARG D C 1
ATOM 6426 O O . ARG B 1 1203 ? 136.156 147.358 142.148 1.00 1.92 1203 ARG D O 1
ATOM 6434 N N . CYS B 1 1204 ? 138.125 148.359 141.823 1.00 5.80 1204 CYS D N 1
ATOM 6435 C CA . CYS B 1 1204 ? 138.701 147.858 143.059 1.00 5.80 1204 CYS D CA 1
ATOM 6436 C C . CYS B 1 1204 ? 139.506 148.972 143.704 1.00 5.80 1204 CYS D C 1
ATOM 6437 O O . CYS B 1 1204 ? 140.030 149.854 143.022 1.00 5.80 1204 CYS D O 1
ATOM 6440 N N . SER B 1 1205 ? 139.594 148.928 145.026 1.00 15.00 1205 SER D N 1
ATOM 6441 C CA . SER B 1 1205 ? 140.310 149.951 145.760 1.00 15.00 1205 SER D CA 1
ATOM 6442 C C . SER B 1 1205 ? 141.812 149.705 145.689 1.00 15.00 1205 SER D C 1
ATOM 6443 O O . SER B 1 1205 ? 142.281 148.691 145.174 1.00 15.00 1205 SER D O 1
ATOM 6446 N N . ALA B 1 1206 ? 142.575 150.664 146.211 1.00 5.13 1206 ALA D N 1
ATOM 6447 C CA . ALA B 1 1206 ? 144.027 150.557 146.183 1.00 5.13 1206 ALA D CA 1
ATOM 6448 C C . ALA B 1 1206 ? 144.552 149.446 147.077 1.00 5.13 1206 ALA D C 1
ATOM 6449 O O . ALA B 1 1206 ? 145.644 148.938 146.823 1.00 5.13 1206 ALA D O 1
ATOM 6451 N N . GLY B 1 1207 ? 143.812 149.061 148.110 1.00 2.46 1207 GLY D N 1
ATOM 6452 C CA . GLY B 1 1207 ? 144.258 148.012 149.003 1.00 2.46 1207 GLY D CA 1
ATOM 6453 C C . GLY B 1 1207 ? 143.863 146.629 148.536 1.00 2.46 1207 GLY D C 1
ATOM 6454 O O . GLY B 1 1207 ? 144.603 145.661 148.733 1.00 2.46 1207 GLY D O 1
ATOM 6455 N N . GLN B 1 1208 ? 142.685 146.524 147.923 1.00 6.44 1208 GLN D N 1
ATOM 6456 C CA . GLN B 1 1208 ? 142.238 145.238 147.401 1.00 6.44 1208 GLN D CA 1
ATOM 6457 C C . GLN B 1 1208 ? 143.101 144.784 146.234 1.00 6.44 1208 GLN D C 1
ATOM 6458 O O . GLN B 1 1208 ? 143.403 143.593 146.109 1.00 6.44 1208 GLN D O 1
ATOM 6464 N N . LYS B 1 1209 ? 143.521 145.714 145.374 1.00 1.59 1209 LYS D N 1
ATOM 6465 C CA . LYS B 1 1209 ? 144.388 145.347 144.262 1.00 1.59 1209 LYS D CA 1
ATOM 6466 C C . LYS B 1 1209 ? 145.819 145.086 144.708 1.00 1.59 1209 LYS D C 1
ATOM 6467 O O . LYS B 1 1209 ? 146.595 144.510 143.941 1.00 1.59 1209 LYS D O 1
ATOM 6473 N N . VAL B 1 1210 ? 146.188 145.501 145.919 1.00 0.91 1210 VAL D N 1
ATOM 6474 C CA . VAL B 1 1210 ? 147.476 145.113 146.486 1.00 0.91 1210 VAL D CA 1
ATOM 6475 C C . VAL B 1 1210 ? 147.394 143.720 147.094 1.00 0.91 1210 VAL D C 1
ATOM 6476 O O . VAL B 1 1210 ? 148.284 142.884 146.891 1.00 0.91 1210 VAL D O 1
ATOM 6480 N N . LEU B 1 1211 ? 146.332 143.450 147.850 1.00 1.81 1211 LEU D N 1
ATOM 6481 C CA . LEU B 1 1211 ? 146.182 142.129 148.445 1.00 1.81 1211 LEU D CA 1
ATOM 6482 C C . LEU B 1 1211 ? 146.016 141.061 147.373 1.00 1.81 1211 LEU D C 1
ATOM 6483 O O . LEU B 1 1211 ? 146.573 139.964 147.495 1.00 1.81 1211 LEU D O 1
ATOM 6488 N N . ALA B 1 1212 ? 145.257 141.357 146.315 1.00 0.39 1212 ALA D N 1
ATOM 6489 C CA . ALA B 1 1212 ? 145.102 140.393 145.234 1.00 0.39 1212 ALA D CA 1
ATOM 6490 C C . ALA B 1 1212 ? 146.437 140.093 144.571 1.00 0.39 1212 ALA D C 1
ATOM 6491 O O . ALA B 1 1212 ? 146.736 138.938 144.262 1.00 0.39 1212 ALA D O 1
ATOM 6493 N N . SER B 1 1213 ? 147.255 141.120 144.348 1.00 0.25 1213 SER D N 1
ATOM 6494 C CA . SER B 1 1213 ? 148.557 140.903 143.730 1.00 0.25 1213 SER D CA 1
ATOM 6495 C C . SER B 1 1213 ? 149.454 140.045 144.612 1.00 0.25 1213 SER D C 1
ATOM 6496 O O . SER B 1 1213 ? 150.105 139.110 144.128 1.00 0.25 1213 SER D O 1
ATOM 6499 N N . ILE B 1 1214 ? 149.498 140.345 145.913 1.00 0.23 1214 ILE D N 1
ATOM 6500 C CA . ILE B 1 1214 ? 150.337 139.565 146.820 1.00 0.23 1214 ILE D CA 1
ATOM 6501 C C . ILE B 1 1214 ? 149.878 138.117 146.851 1.00 0.23 1214 ILE D C 1
ATOM 6502 O O . ILE B 1 1214 ? 150.694 137.189 146.807 1.00 0.23 1214 ILE D O 1
ATOM 6507 N N . ILE B 1 1215 ? 148.565 137.900 146.927 1.00 0.40 1215 ILE D N 1
ATOM 6508 C CA . ILE B 1 1215 ? 148.027 136.546 146.996 1.00 0.40 1215 ILE D CA 1
ATOM 6509 C C . ILE B 1 1215 ? 148.306 135.783 145.709 1.00 0.40 1215 ILE D C 1
ATOM 6510 O O . ILE B 1 1215 ? 148.634 134.593 145.737 1.00 0.40 1215 ILE D O 1
ATOM 6515 N N . ILE B 1 1216 ? 148.173 136.447 144.560 1.00 0.23 1216 ILE D N 1
ATOM 6516 C CA . ILE B 1 1216 ? 148.444 135.784 143.290 1.00 0.23 1216 ILE D CA 1
ATOM 6517 C C . ILE B 1 1216 ? 149.911 135.391 143.192 1.00 0.23 1216 ILE D C 1
ATOM 6518 O O . ILE B 1 1216 ? 150.239 134.287 142.746 1.00 0.23 1216 ILE D O 1
ATOM 6523 N N . ARG B 1 1217 ? 150.819 136.279 143.608 1.00 0.36 1217 ARG D N 1
ATOM 6524 C CA . ARG B 1 1217 ? 152.237 135.928 143.605 1.00 0.36 1217 ARG D CA 1
ATOM 6525 C C . ARG B 1 1217 ? 152.527 134.768 144.548 1.00 0.36 1217 ARG D C 1
ATOM 6526 O O . ARG B 1 1217 ? 153.328 133.885 144.226 1.00 0.36 1217 ARG D O 1
ATOM 6534 N N . LEU B 1 1218 ? 151.894 134.755 145.721 1.00 0.46 1218 LEU D N 1
ATOM 6535 C CA . LEU B 1 1218 ? 152.102 133.654 146.655 1.00 0.46 1218 LEU D CA 1
ATOM 6536 C C . LEU B 1 1218 ? 151.592 132.336 146.088 1.00 0.46 1218 LEU D C 1
ATOM 6537 O O . LEU B 1 1218 ? 152.220 131.291 146.275 1.00 0.46 1218 LEU D O 1
ATOM 6542 N N . ALA B 1 1219 ? 150.447 132.362 145.405 1.00 0.53 1219 ALA D N 1
ATOM 6543 C CA . ALA B 1 1219 ? 149.915 131.140 144.813 1.00 0.53 1219 ALA D CA 1
ATOM 6544 C C . ALA B 1 1219 ? 150.741 130.689 143.618 1.00 0.53 1219 ALA D C 1
ATOM 6545 O O . ALA B 1 1219 ? 150.793 129.492 143.320 1.00 0.53 1219 ALA D O 1
ATOM 6547 N N . LEU B 1 1220 ? 151.369 131.628 142.909 1.00 1.15 1220 LEU D N 1
ATOM 6548 C CA . LEU B 1 1220 ? 152.272 131.254 141.827 1.00 1.15 1220 LEU D CA 1
ATOM 6549 C C . LEU B 1 1220 ? 153.553 130.643 142.371 1.00 1.15 1220 LEU D C 1
ATOM 6550 O O . LEU B 1 1220 ? 154.070 129.673 141.809 1.00 1.15 1220 LEU D O 1
ATOM 6555 N N . SER B 1 1221 ? 154.075 131.184 143.468 1.00 1.35 1221 SER D N 1
ATOM 6556 C CA . SER B 1 1221 ? 155.270 130.620 144.091 1.00 1.35 1221 SER D CA 1
ATOM 6557 C C . SER B 1 1221 ? 154.907 129.527 145.083 1.00 1.35 1221 SER D C 1
ATOM 6558 O O . SER B 1 1221 ? 155.393 129.479 146.210 1.00 1.35 1221 SER D O 1
ATOM 6561 N N . GLU B 1 1222 ? 154.020 128.642 144.643 1.00 2.07 1222 GLU D N 1
ATOM 6562 C CA . GLU B 1 1222 ? 153.751 127.371 145.302 1.00 2.07 1222 GLU D CA 1
ATOM 6563 C C . GLU B 1 1222 ? 153.587 126.227 144.322 1.00 2.07 1222 GLU D C 1
ATOM 6564 O O . GLU B 1 1222 ? 153.834 125.077 144.698 1.00 2.07 1222 GLU D O 1
ATOM 6570 N N . THR B 1 1223 ? 153.219 126.499 143.072 1.00 2.63 1223 THR D N 1
ATOM 6571 C CA . THR B 1 1223 ? 153.043 125.493 142.037 1.00 2.63 1223 THR D CA 1
ATOM 6572 C C . THR B 1 1223 ? 154.173 125.506 141.021 1.00 2.63 1223 THR D C 1
ATOM 6573 O O . THR B 1 1223 ? 154.772 124.463 140.750 1.00 2.63 1223 THR D O 1
ATOM 6577 N N . PHE B 1 1224 ? 154.478 126.671 140.449 1.00 3.55 1224 PHE D N 1
ATOM 6578 C CA . PHE B 1 1224 ? 155.584 126.825 139.516 1.00 3.55 1224 PHE D CA 1
ATOM 6579 C C . PHE B 1 1224 ? 156.862 127.279 140.199 1.00 3.55 1224 PHE D C 1
ATOM 6580 O O . PHE B 1 1224 ? 157.848 127.567 139.519 1.00 3.55 1224 PHE D O 1
ATOM 6588 N N . GLY B 1 1225 ? 156.861 127.356 141.523 1.00 3.62 1225 GLY D N 1
ATOM 6589 C CA . GLY B 1 1225 ? 158.059 127.664 142.272 1.00 3.62 1225 GLY D CA 1
ATOM 6590 C C . GLY B 1 1225 ? 158.280 126.673 143.392 1.00 3.62 1225 GLY D C 1
ATOM 6591 O O . GLY B 1 1225 ? 158.791 127.031 144.455 1.00 3.62 1225 GLY D O 1
ATOM 6592 N N . ALA B 1 1226 ? 157.886 125.420 143.172 1.00 5.75 1226 ALA D N 1
ATOM 6593 C CA . ALA B 1 1226 ? 158.058 124.388 144.185 1.00 5.75 1226 ALA D CA 1
ATOM 6594 C C . ALA B 1 1226 ? 159.481 123.852 144.256 1.00 5.75 1226 ALA D C 1
ATOM 6595 O O . ALA B 1 1226 ? 159.831 123.212 145.252 1.00 5.75 1226 ALA D O 1
ATOM 6597 N N . ASN B 1 1227 ? 160.303 124.087 143.236 1.00 4.53 1227 ASN D N 1
ATOM 6598 C CA . ASN B 1 1227 ? 161.691 123.652 143.260 1.00 4.53 1227 ASN D CA 1
ATOM 6599 C C . ASN B 1 1227 ? 162.631 124.701 143.831 1.00 4.53 1227 ASN D C 1
ATOM 6600 O O . ASN B 1 1227 ? 163.803 124.396 144.064 1.00 4.53 1227 ASN D O 1
ATOM 6605 N N . CYS B 1 1228 ? 162.150 125.922 144.056 1.00 2.24 1228 CYS D N 1
ATOM 6606 C CA . CYS B 1 1228 ? 162.957 127.005 144.618 1.00 2.24 1228 CYS D CA 1
ATOM 6607 C C . CYS B 1 1228 ? 162.068 127.755 145.603 1.00 2.24 1228 CYS D C 1
ATOM 6608 O O . CYS B 1 1228 ? 161.268 128.603 145.202 1.00 2.24 1228 CYS D O 1
ATOM 6611 N N . GLY B 1 1229 ? 162.207 127.433 146.885 1.00 2.77 1229 GLY D N 1
ATOM 6612 C CA . GLY B 1 1229 ? 161.362 128.016 147.905 1.00 2.77 1229 GLY D CA 1
ATOM 6613 C C . GLY B 1 1229 ? 161.833 129.365 148.400 1.00 2.77 1229 GLY D C 1
ATOM 6614 O O . GLY B 1 1229 ? 162.191 129.509 149.569 1.00 2.77 1229 GLY D O 1
ATOM 6615 N N . VAL B 1 1230 ? 161.841 130.361 147.524 1.00 2.22 1230 VAL D N 1
ATOM 6616 C CA . VAL B 1 1230 ? 162.207 131.724 147.883 1.00 2.22 1230 VAL D CA 1
ATOM 6617 C C . VAL B 1 1230 ? 161.074 132.636 147.449 1.00 2.22 1230 VAL D C 1
ATOM 6618 O O . VAL B 1 1230 ? 160.403 132.368 146.447 1.00 2.22 1230 VAL D O 1
ATOM 6622 N N . ILE B 1 1231 ? 160.831 133.689 148.221 1.00 1.42 1231 ILE D N 1
ATOM 6623 C CA . ILE B 1 1231 ? 159.855 134.703 147.840 1.00 1.42 1231 ILE D CA 1
ATOM 6624 C C . ILE B 1 1231 ? 160.226 136.004 148.535 1.00 1.42 1231 ILE D C 1
ATOM 6625 O O . ILE B 1 1231 ? 160.361 136.047 149.760 1.00 1.42 1231 ILE D O 1
ATOM 6630 N N . ALA B 1 1232 ? 160.397 137.064 147.756 1.00 15.00 1232 ALA D N 1
ATOM 6631 C CA . ALA B 1 1232 ? 160.839 138.355 148.265 1.00 15.00 1232 ALA D CA 1
ATOM 6632 C C . ALA B 1 1232 ? 159.663 139.318 148.241 1.00 15.00 1232 ALA D C 1
ATOM 6633 O O . ALA B 1 1232 ? 159.237 139.755 147.168 1.00 15.00 1232 ALA D O 1
ATOM 6635 N N . LEU B 1 1233 ? 159.143 139.649 149.418 1.00 2.88 1233 LEU D N 1
ATOM 6636 C CA . LEU B 1 1233 ? 158.050 140.603 149.542 1.00 2.88 1233 LEU D CA 1
ATOM 6637 C C . LEU B 1 1233 ? 158.627 141.962 149.906 1.00 2.88 1233 LEU D C 1
ATOM 6638 O O . LEU B 1 1233 ? 159.294 142.102 150.932 1.00 2.88 1233 LEU D O 1
ATOM 6643 N N . ASP B 1 1234 ? 158.369 142.955 149.074 1.00 3.76 1234 ASP D N 1
ATOM 6644 C CA . ASP B 1 1234 ? 158.918 144.293 149.242 1.00 3.76 1234 ASP D CA 1
ATOM 6645 C C . ASP B 1 1234 ? 157.772 145.224 149.608 1.00 3.76 1234 ASP D C 1
ATOM 6646 O O . ASP B 1 1234 ? 156.928 145.534 148.762 1.00 3.76 1234 ASP D O 1
ATOM 6651 N N . GLN B 1 1235 ? 157.753 145.672 150.862 1.00 15.00 1235 GLN D N 1
ATOM 6652 C CA . GLN B 1 1235 ? 156.685 146.503 151.402 1.00 15.00 1235 GLN D CA 1
ATOM 6653 C C . GLN B 1 1235 ? 155.326 145.863 151.159 1.00 15.00 1235 GLN D C 1
ATOM 6654 O O . GLN B 1 1235 ? 154.522 146.399 150.387 1.00 15.00 1235 GLN D O 1
ATOM 6660 N N . PRO B 1 1236 ? 155.036 144.718 151.777 1.00 15.00 1236 PRO D N 1
ATOM 6661 C CA . PRO B 1 1236 ? 153.741 144.071 151.529 1.00 15.00 1236 PRO D CA 1
ATOM 6662 C C . PRO B 1 1236 ? 152.556 144.923 151.936 1.00 15.00 1236 PRO D C 1
ATOM 6663 O O . PRO B 1 1236 ? 151.509 144.867 151.282 1.00 15.00 1236 PRO D O 1
ATOM 6667 N N . THR B 1 1237 ? 152.689 145.715 152.992 1.00 2.99 1237 THR D N 1
ATOM 6668 C CA . THR B 1 1237 ? 151.551 146.413 153.587 1.00 2.99 1237 THR D CA 1
ATOM 6669 C C . THR B 1 1237 ? 151.482 147.864 153.121 1.00 2.99 1237 THR D C 1
ATOM 6670 O O . THR B 1 1237 ? 151.628 148.804 153.898 1.00 2.99 1237 THR D O 1
ATOM 6674 N N . THR B 1 1238 ? 151.235 148.041 151.831 1.00 2.98 1238 THR D N 1
ATOM 6675 C CA . THR B 1 1238 ? 150.980 149.355 151.262 1.00 2.98 1238 THR D CA 1
ATOM 6676 C C . THR B 1 1238 ? 149.488 149.469 150.982 1.00 2.98 1238 THR D C 1
ATOM 6677 O O . THR B 1 1238 ? 148.924 148.633 150.269 1.00 2.98 1238 THR D O 1
ATOM 6681 N N . ASN B 1 1239 ? 148.856 150.495 151.551 1.00 2.06 1239 ASN D N 1
ATOM 6682 C CA . ASN B 1 1239 ? 147.423 150.747 151.418 1.00 2.06 1239 ASN D CA 1
ATOM 6683 C C . ASN B 1 1239 ? 146.570 149.658 152.057 1.00 2.06 1239 ASN D C 1
ATOM 6684 O O . ASN B 1 1239 ? 145.390 149.526 151.731 1.00 2.06 1239 ASN D O 1
ATOM 6689 N N . LEU B 1 1240 ? 147.131 148.879 152.973 1.00 2.39 1240 LEU D N 1
ATOM 6690 C CA . LEU B 1 1240 ? 146.379 147.864 153.694 1.00 2.39 1240 LEU D CA 1
ATOM 6691 C C . LEU B 1 1240 ? 146.031 148.378 155.082 1.00 2.39 1240 LEU D C 1
ATOM 6692 O O . LEU B 1 1240 ? 146.890 148.913 155.788 1.00 2.39 1240 LEU D O 1
ATOM 6697 N N . ASP B 1 1241 ? 144.769 148.222 155.470 1.00 2.14 1241 ASP D N 1
ATOM 6698 C CA . ASP B 1 1241 ? 144.317 148.721 156.757 1.00 2.14 1241 ASP D CA 1
ATOM 6699 C C . ASP B 1 1241 ? 144.750 147.776 157.872 1.00 2.14 1241 ASP D C 1
ATOM 6700 O O . ASP B 1 1241 ? 145.477 146.805 157.654 1.00 2.14 1241 ASP D O 1
ATOM 6705 N N . GLU B 1 1242 ? 144.289 148.068 159.088 1.00 1.70 1242 GLU D N 1
ATOM 6706 C CA . GLU B 1 1242 ? 144.698 147.298 160.258 1.00 1.70 1242 GLU D CA 1
ATOM 6707 C C . GLU B 1 1242 ? 144.341 145.824 160.111 1.00 1.70 1242 GLU D C 1
ATOM 6708 O O . GLU B 1 1242 ? 145.191 144.941 160.295 1.00 1.70 1242 GLU D O 1
ATOM 6714 N N . GLU B 1 1243 ? 143.084 145.539 159.772 1.00 3.05 1243 GLU D N 1
ATOM 6715 C CA . GLU B 1 1243 ? 142.631 144.158 159.690 1.00 3.05 1243 GLU D CA 1
ATOM 6716 C C . GLU B 1 1243 ? 143.381 143.379 158.624 1.00 3.05 1243 GLU D C 1
ATOM 6717 O O . GLU B 1 1243 ? 143.764 142.227 158.855 1.00 3.05 1243 GLU D O 1
ATOM 6723 N N . ASN B 1 1244 ? 143.604 143.981 157.459 1.00 2.40 1244 ASN D N 1
ATOM 6724 C CA . ASN B 1 1244 ? 144.306 143.287 156.391 1.00 2.40 1244 ASN D CA 1
ATOM 6725 C C . ASN B 1 1244 ? 145.786 143.111 156.694 1.00 2.40 1244 ASN D C 1
ATOM 6726 O O . ASN B 1 1244 ? 146.362 142.083 156.337 1.00 2.40 1244 ASN D O 1
ATOM 6731 N N . ILE B 1 1245 ? 146.414 144.077 157.366 1.00 2.35 1245 ILE D N 1
ATOM 6732 C CA . ILE B 1 1245 ? 147.796 143.891 157.801 1.00 2.35 1245 ILE D CA 1
ATOM 6733 C C . ILE B 1 1245 ? 147.896 142.702 158.746 1.00 2.35 1245 ILE D C 1
ATOM 6734 O O . ILE B 1 1245 ? 148.757 141.825 158.585 1.00 2.35 1245 ILE D O 1
ATOM 6739 N N . GLU B 1 1246 ? 147.002 142.641 159.734 1.00 1.44 1246 GLU D N 1
ATOM 6740 C CA . GLU B 1 1246 ? 147.036 141.538 160.686 1.00 1.44 1246 GLU D CA 1
ATOM 6741 C C . GLU B 1 1246 ? 146.784 140.199 160.006 1.00 1.44 1246 GLU D C 1
ATOM 6742 O O . GLU B 1 1246 ? 147.506 139.225 160.256 1.00 1.44 1246 GLU D O 1
ATOM 6748 N N . SER B 1 1247 ? 145.772 140.126 159.139 1.00 2.55 1247 SER D N 1
ATOM 6749 C CA . SER B 1 1247 ? 145.452 138.855 158.502 1.00 2.55 1247 SER D CA 1
ATOM 6750 C C . SER B 1 1247 ? 146.535 138.426 157.523 1.00 2.55 1247 SER D C 1
ATOM 6751 O O . SER B 1 1247 ? 146.809 137.228 157.400 1.00 2.55 1247 SER D O 1
ATOM 6754 N N . LEU B 1 1248 ? 147.169 139.373 156.829 1.00 1.57 1248 LEU D N 1
ATOM 6755 C CA . LEU B 1 1248 ? 148.295 139.025 155.973 1.00 1.57 1248 LEU D CA 1
ATOM 6756 C C . LEU B 1 1248 ? 149.451 138.476 156.792 1.00 1.57 1248 LEU D C 1
ATOM 6757 O O . LEU B 1 1248 ? 150.109 137.515 156.378 1.00 1.57 1248 LEU D O 1
ATOM 6762 N N . ALA B 1 1249 ? 149.723 139.073 157.955 1.00 1.10 1249 ALA D N 1
ATOM 6763 C CA . ALA B 1 1249 ? 150.782 138.544 158.807 1.00 1.10 1249 ALA D CA 1
ATOM 6764 C C . ALA B 1 1249 ? 150.470 137.122 159.256 1.00 1.10 1249 ALA D C 1
ATOM 6765 O O . ALA B 1 1249 ? 151.336 136.240 159.201 1.00 1.10 1249 ALA D O 1
ATOM 6767 N N . LYS B 1 1250 ? 149.231 136.876 159.689 1.00 1.11 1250 LYS D N 1
ATOM 6768 C CA . LYS B 1 1250 ? 148.851 135.525 160.097 1.00 1.11 1250 LYS D CA 1
ATOM 6769 C C . LYS B 1 1250 ? 148.979 134.545 158.939 1.00 1.11 1250 LYS D C 1
ATOM 6770 O O . LYS B 1 1250 ? 149.424 133.407 159.123 1.00 1.11 1250 LYS D O 1
ATOM 6776 N N . SER B 1 1251 ? 148.579 134.966 157.738 1.00 1.52 1251 SER D N 1
ATOM 6777 C CA . SER B 1 1251 ? 148.639 134.085 156.580 1.00 1.52 1251 SER D CA 1
ATOM 6778 C C . SER B 1 1251 ? 150.078 133.766 156.199 1.00 1.52 1251 SER D C 1
ATOM 6779 O O . SER B 1 1251 ? 150.386 132.633 155.822 1.00 1.52 1251 SER D O 1
ATOM 6782 N N . LEU B 1 1252 ? 150.973 134.751 156.288 1.00 1.26 1252 LEU D N 1
ATOM 6783 C CA . LEU B 1 1252 ? 152.385 134.484 156.038 1.00 1.26 1252 LEU D CA 1
ATOM 6784 C C . LEU B 1 1252 ? 152.958 133.535 157.080 1.00 1.26 1252 LEU D C 1
ATOM 6785 O O . LEU B 1 1252 ? 153.774 132.669 156.757 1.00 1.26 1252 LEU D O 1
ATOM 6790 N N . HIS B 1 1253 ? 152.550 133.689 158.340 1.00 1.60 1253 HIS D N 1
ATOM 6791 C CA . HIS B 1 1253 ? 152.977 132.751 159.375 1.00 1.60 1253 HIS D CA 1
ATOM 6792 C C . HIS B 1 1253 ? 152.517 131.334 159.051 1.00 1.60 1253 HIS D C 1
ATOM 6793 O O . HIS B 1 1253 ? 153.287 130.371 159.171 1.00 1.60 1253 HIS D O 1
ATOM 6800 N N . ASN B 1 1254 ? 151.264 131.194 158.620 1.00 2.28 1254 ASN D N 1
ATOM 6801 C CA . ASN B 1 1254 ? 150.739 129.885 158.247 1.00 2.28 1254 ASN D CA 1
ATOM 6802 C C . ASN B 1 1254 ? 151.487 129.305 157.053 1.00 2.28 1254 ASN D C 1
ATOM 6803 O O . ASN B 1 1254 ? 151.757 128.101 157.011 1.00 2.28 1254 ASN D O 1
ATOM 6808 N N . ILE B 1 1255 ? 151.819 130.142 156.068 1.00 2.08 1255 ILE D N 1
ATOM 6809 C CA . ILE B 1 1255 ? 152.573 129.676 154.907 1.00 2.08 1255 ILE D CA 1
ATOM 6810 C C . ILE B 1 1255 ? 153.960 129.209 155.320 1.00 2.08 1255 ILE D C 1
ATOM 6811 O O . ILE B 1 1255 ? 154.450 128.181 154.840 1.00 2.08 1255 ILE D O 1
ATOM 6816 N N . ILE B 1 1256 ? 154.623 129.959 156.201 1.00 2.39 1256 ILE D N 1
ATOM 6817 C CA . ILE B 1 1256 ? 155.953 129.563 156.654 1.00 2.39 1256 ILE D CA 1
ATOM 6818 C C . ILE B 1 1256 ? 155.888 128.212 157.347 1.00 2.39 1256 ILE D C 1
ATOM 6819 O O . ILE B 1 1256 ? 156.719 127.330 157.106 1.00 2.39 1256 ILE D O 1
ATOM 6824 N N . ASN B 1 1257 ? 154.890 128.024 158.215 1.00 2.32 1257 ASN D N 1
ATOM 6825 C CA . ASN B 1 1257 ? 154.758 126.739 158.898 1.00 2.32 1257 ASN D CA 1
ATOM 6826 C C . ASN B 1 1257 ? 154.456 125.610 157.921 1.00 2.32 1257 ASN D C 1
ATOM 6827 O O . ASN B 1 1257 ? 155.025 124.519 158.032 1.00 2.32 1257 ASN D O 1
ATOM 6832 N N . MET B 1 1258 ? 153.567 125.849 156.957 1.00 4.54 1258 MET D N 1
ATOM 6833 C CA . MET B 1 1258 ? 153.118 124.771 156.084 1.00 4.54 1258 MET D CA 1
ATOM 6834 C C . MET B 1 1258 ? 154.192 124.366 155.085 1.00 4.54 1258 MET D C 1
ATOM 6835 O O . MET B 1 1258 ? 154.414 123.171 154.857 1.00 4.54 1258 MET D O 1
ATOM 6840 N N . ARG B 1 1259 ? 154.867 125.336 154.476 1.00 4.85 1259 ARG D N 1
ATOM 6841 C CA . ARG B 1 1259 ? 155.811 125.056 153.404 1.00 4.85 1259 ARG D CA 1
ATOM 6842 C C . ARG B 1 1259 ? 157.185 124.646 153.907 1.00 4.85 1259 ARG D C 1
ATOM 6843 O O . ARG B 1 1259 ? 158.054 124.331 153.089 1.00 4.85 1259 ARG D O 1
ATOM 6851 N N . ARG B 1 1260 ? 157.410 124.641 155.219 1.00 5.01 1260 ARG D N 1
ATOM 6852 C CA . ARG B 1 1260 ? 158.708 124.275 155.764 1.00 5.01 1260 ARG D CA 1
ATOM 6853 C C . ARG B 1 1260 ? 158.748 122.864 156.337 1.00 5.01 1260 ARG D C 1
ATOM 6854 O O . ARG B 1 1260 ? 159.837 122.367 156.636 1.00 5.01 1260 ARG D O 1
ATOM 6862 N N . HIS B 1 1261 ? 157.599 122.202 156.498 1.00 6.56 1261 HIS D N 1
ATOM 6863 C CA . HIS B 1 1261 ? 157.629 120.763 156.740 1.00 6.56 1261 HIS D CA 1
ATOM 6864 C C . HIS B 1 1261 ? 158.300 120.043 155.583 1.00 6.56 1261 HIS D C 1
ATOM 6865 O O . HIS B 1 1261 ? 158.926 118.995 155.773 1.00 6.56 1261 HIS D O 1
ATOM 6872 N N . GLN B 1 1262 ? 158.184 120.603 154.383 1.00 6.03 1262 GLN D N 1
ATOM 6873 C CA . GLN B 1 1262 ? 158.909 120.157 153.204 1.00 6.03 1262 GLN D CA 1
ATOM 6874 C C . GLN B 1 1262 ? 160.330 120.698 153.249 1.00 6.03 1262 GLN D C 1
ATOM 6875 O O . GLN B 1 1262 ? 160.811 121.110 154.309 1.00 6.03 1262 GLN D O 1
ATOM 6881 N N . LYS B 1 1263 ? 161.010 120.691 152.110 1.00 4.63 1263 LYS D N 1
ATOM 6882 C CA . LYS B 1 1263 ? 162.402 121.109 152.046 1.00 4.63 1263 LYS D CA 1
ATOM 6883 C C . LYS B 1 1263 ? 162.477 122.634 152.137 1.00 4.63 1263 LYS D C 1
ATOM 6884 O O . LYS B 1 1263 ? 161.525 123.304 152.545 1.00 4.63 1263 LYS D O 1
ATOM 6890 N N . ASN B 1 1264 ? 163.637 123.186 151.782 1.00 3.81 1264 ASN D N 1
ATOM 6891 C CA . ASN B 1 1264 ? 163.993 124.572 152.071 1.00 3.81 1264 ASN D CA 1
ATOM 6892 C C . ASN B 1 1264 ? 162.888 125.554 151.694 1.00 3.81 1264 ASN D C 1
ATOM 6893 O O . ASN B 1 1264 ? 162.148 125.356 150.728 1.00 3.81 1264 ASN D O 1
ATOM 6898 N N . PHE B 1 1265 ? 162.784 126.625 152.482 1.00 4.19 1265 PHE D N 1
ATOM 6899 C CA . PHE B 1 1265 ? 161.868 127.725 152.208 1.00 4.19 1265 PHE D CA 1
ATOM 6900 C C . PHE B 1 1265 ? 162.409 128.984 152.862 1.00 4.19 1265 PHE D C 1
ATOM 6901 O O . PHE B 1 1265 ? 162.760 128.964 154.044 1.00 4.19 1265 PHE D O 1
ATOM 6909 N N . GLN B 1 1266 ? 162.465 130.072 152.099 1.00 2.77 1266 GLN D N 1
ATOM 6910 C CA . GLN B 1 1266 ? 162.941 131.355 152.589 1.00 2.77 1266 GLN D CA 1
ATOM 6911 C C . GLN B 1 1266 ? 161.952 132.443 152.208 1.00 2.77 1266 GLN D C 1
ATOM 6912 O O . GLN B 1 1266 ? 161.295 132.366 151.171 1.00 2.77 1266 GLN D O 1
ATOM 6918 N N . LEU B 1 1267 ? 161.865 133.469 153.050 1.00 1.06 1267 LEU D N 1
ATOM 6919 C CA . LEU B 1 1267 ? 160.913 134.556 152.835 1.00 1.06 1267 LEU D CA 1
ATOM 6920 C C . LEU B 1 1267 ? 161.595 135.859 153.237 1.00 1.06 1267 LEU D C 1
ATOM 6921 O O . LEU B 1 1267 ? 161.702 136.161 154.427 1.00 1.06 1267 LEU D O 1
ATOM 6926 N N . ILE B 1 1268 ? 162.045 136.621 152.252 1.00 15.00 1268 ILE D N 1
ATOM 6927 C CA . ILE B 1 1268 ? 162.612 137.936 152.517 1.00 15.00 1268 ILE D CA 1
ATOM 6928 C C . ILE B 1 1268 ? 161.475 138.938 152.632 1.00 15.00 1268 ILE D C 1
ATOM 6929 O O . ILE B 1 1268 ? 160.570 138.964 151.791 1.00 15.00 1268 ILE D O 1
ATOM 6934 N N . VAL B 1 1269 ? 161.501 139.751 153.683 1.00 3.91 1269 VAL D N 1
ATOM 6935 C CA . VAL B 1 1269 ? 160.498 140.782 153.906 1.00 3.91 1269 VAL D CA 1
ATOM 6936 C C . VAL B 1 1269 ? 161.227 142.103 154.064 1.00 3.91 1269 VAL D C 1
ATOM 6937 O O . VAL B 1 1269 ? 162.075 142.245 154.950 1.00 3.91 1269 VAL D O 1
ATOM 6941 N N . ILE B 1 1270 ? 160.906 143.064 153.211 1.00 2.24 1270 ILE D N 1
ATOM 6942 C CA . ILE B 1 1270 ? 161.398 144.427 153.333 1.00 2.24 1270 ILE D CA 1
ATOM 6943 C C . ILE B 1 1270 ? 160.239 145.301 153.767 1.00 2.24 1270 ILE D C 1
ATOM 6944 O O . ILE B 1 1270 ? 159.186 145.309 153.121 1.00 2.24 1270 ILE D O 1
ATOM 6949 N N . THR B 1 1271 ? 160.421 146.029 154.861 1.00 0.43 1271 THR D N 1
ATOM 6950 C CA . THR B 1 1271 ? 159.359 146.885 155.358 1.00 0.43 1271 THR D CA 1
ATOM 6951 C C . THR B 1 1271 ? 159.948 147.896 156.322 1.00 0.43 1271 THR D C 1
ATOM 6952 O O . THR B 1 1271 ? 161.072 147.742 156.803 1.00 0.43 1271 THR D O 1
ATOM 6956 N N . HIS B 1 1272 ? 159.176 148.945 156.582 1.00 4.41 1272 HIS D N 1
ATOM 6957 C CA . HIS B 1 1272 ? 159.410 149.811 157.737 1.00 4.41 1272 HIS D CA 1
ATOM 6958 C C . HIS B 1 1272 ? 158.041 150.235 158.270 1.00 4.41 1272 HIS D C 1
ATOM 6959 O O . HIS B 1 1272 ? 157.476 151.243 157.839 1.00 4.41 1272 HIS D O 1
ATOM 6966 N N . ASP B 1 1273 ? 157.520 149.450 159.210 1.00 5.05 1273 ASP D N 1
ATOM 6967 C CA . ASP B 1 1273 ? 156.299 149.744 159.950 1.00 5.05 1273 ASP D CA 1
ATOM 6968 C C . ASP B 1 1273 ? 156.193 148.742 161.091 1.00 5.05 1273 ASP D C 1
ATOM 6969 O O . ASP B 1 1273 ? 156.582 147.580 160.947 1.00 5.05 1273 ASP D O 1
ATOM 6974 N N . GLU B 1 1274 ? 155.672 149.208 162.226 1.00 4.36 1274 GLU D N 1
ATOM 6975 C CA . GLU B 1 1274 ? 155.692 148.425 163.456 1.00 4.36 1274 GLU D CA 1
ATOM 6976 C C . GLU B 1 1274 ? 154.607 147.360 163.520 1.00 4.36 1274 GLU D C 1
ATOM 6977 O O . GLU B 1 1274 ? 154.841 146.286 164.089 1.00 4.36 1274 GLU D O 1
ATOM 6983 N N . LYS B 1 1275 ? 153.428 147.631 162.958 1.00 3.30 1275 LYS D N 1
ATOM 6984 C CA . LYS B 1 1275 ? 152.301 146.720 163.126 1.00 3.30 1275 LYS D CA 1
ATOM 6985 C C . LYS B 1 1275 ? 152.562 145.374 162.464 1.00 3.30 1275 LYS D C 1
ATOM 6986 O O . LYS B 1 1275 ? 152.264 144.322 163.041 1.00 3.30 1275 LYS D O 1
ATOM 6992 N N . PHE B 1 1276 ? 153.104 145.388 161.246 1.00 2.93 1276 PHE D N 1
ATOM 6993 C CA . PHE B 1 1276 ? 153.382 144.141 160.546 1.00 2.93 1276 PHE D CA 1
ATOM 6994 C C . PHE B 1 1276 ? 154.428 143.325 161.290 1.00 2.93 1276 PHE D C 1
ATOM 6995 O O . PHE B 1 1276 ? 154.292 142.103 161.433 1.00 2.93 1276 PHE D O 1
ATOM 7003 N N . LEU B 1 1277 ? 155.469 143.992 161.791 1.00 3.76 1277 LEU D N 1
ATOM 7004 C CA . LEU B 1 1277 ? 156.492 143.306 162.569 1.00 3.76 1277 LEU D CA 1
ATOM 7005 C C . LEU B 1 1277 ? 155.900 142.681 163.824 1.00 3.76 1277 LEU D C 1
ATOM 7006 O O . LEU B 1 1277 ? 156.212 141.533 164.161 1.00 3.76 1277 LEU D O 1
ATOM 7011 N N . GLY B 1 1278 ? 155.033 143.416 164.521 1.00 4.57 1278 GLY D N 1
ATOM 7012 C CA . GLY B 1 1278 ? 154.430 142.876 165.727 1.00 4.57 1278 GLY D CA 1
ATOM 7013 C C . GLY B 1 1278 ? 153.522 141.694 165.453 1.00 4.57 1278 GLY D C 1
ATOM 7014 O O . GLY B 1 1278 ? 153.556 140.693 166.172 1.00 4.57 1278 GLY D O 1
ATOM 7015 N N . HIS B 1 1279 ? 152.705 141.787 164.404 1.00 2.48 1279 HIS D N 1
ATOM 7016 C CA . HIS B 1 1279 ? 151.737 140.733 164.126 1.00 2.48 1279 HIS D CA 1
ATOM 7017 C C . HIS B 1 1279 ? 152.378 139.489 163.529 1.00 2.48 1279 HIS D C 1
ATOM 7018 O O . HIS B 1 1279 ? 151.866 138.382 163.728 1.00 2.48 1279 HIS D O 1
ATOM 7025 N N . MET B 1 1280 ? 153.480 139.635 162.797 1.00 2.03 1280 MET D N 1
ATOM 7026 C CA . MET B 1 1280 ? 154.026 138.484 162.092 1.00 2.03 1280 MET D CA 1
ATOM 7027 C C . MET B 1 1280 ? 154.781 137.522 163.001 1.00 2.03 1280 MET D C 1
ATOM 7028 O O . MET B 1 1280 ? 155.075 136.402 162.569 1.00 2.03 1280 MET D O 1
ATOM 7033 N N . ASN B 1 1281 ? 155.078 137.920 164.241 1.00 2.79 1281 ASN D N 1
ATOM 7034 C CA . ASN B 1 1281 ? 155.948 137.159 165.142 1.00 2.79 1281 ASN D CA 1
ATOM 7035 C C . ASN B 1 1281 ? 157.320 136.945 164.503 1.00 2.79 1281 ASN D C 1
ATOM 7036 O O . ASN B 1 1281 ? 157.774 135.821 164.289 1.00 2.79 1281 ASN D O 1
ATOM 7041 N N . ALA B 1 1282 ? 157.971 138.065 164.187 1.00 4.43 1282 ALA D N 1
ATOM 7042 C CA . ALA B 1 1282 ? 159.272 138.000 163.533 1.00 4.43 1282 ALA D CA 1
ATOM 7043 C C . ALA B 1 1282 ? 160.318 137.360 164.434 1.00 4.43 1282 ALA D C 1
ATOM 7044 O O . ALA B 1 1282 ? 161.102 136.517 163.985 1.00 4.43 1282 ALA D O 1
ATOM 7046 N N . ALA B 1 1283 ? 160.333 137.730 165.714 1.00 2.96 1283 ALA D N 1
ATOM 7047 C CA . ALA B 1 1283 ? 161.384 137.282 166.618 1.00 2.96 1283 ALA D CA 1
ATOM 7048 C C . ALA B 1 1283 ? 161.361 135.782 166.864 1.00 2.96 1283 ALA D C 1
ATOM 7049 O O . ALA B 1 1283 ? 162.350 135.244 167.369 1.00 2.96 1283 ALA D O 1
ATOM 7051 N N . ALA B 1 1284 ? 160.275 135.097 166.523 1.00 1.57 1284 ALA D N 1
ATOM 7052 C CA . ALA B 1 1284 ? 160.171 133.660 166.723 1.00 1.57 1284 ALA D CA 1
ATOM 7053 C C . ALA B 1 1284 ? 160.834 132.858 165.616 1.00 1.57 1284 ALA D C 1
ATOM 7054 O O . ALA B 1 1284 ? 160.860 131.627 165.697 1.00 1.57 1284 ALA D O 1
ATOM 7056 N N . PHE B 1 1285 ? 161.362 133.516 164.589 1.00 2.44 1285 PHE D N 1
ATOM 7057 C CA . PHE B 1 1285 ? 161.993 132.840 163.464 1.00 2.44 1285 PHE D CA 1
ATOM 7058 C C . PHE B 1 1285 ? 163.474 133.141 163.336 1.00 2.44 1285 PHE D C 1
ATOM 7059 O O . PHE B 1 1285 ? 164.240 132.266 162.928 1.00 2.44 1285 PHE D O 1
ATOM 7067 N N . THR B 1 1286 ? 163.900 134.355 163.665 1.00 1.82 1286 THR D N 1
ATOM 7068 C CA . THR B 1 1286 ? 165.302 134.733 163.583 1.00 1.82 1286 THR D CA 1
ATOM 7069 C C . THR B 1 1286 ? 165.724 135.407 164.879 1.00 1.82 1286 THR D C 1
ATOM 7070 O O . THR B 1 1286 ? 164.923 135.616 165.792 1.00 1.82 1286 THR D O 1
ATOM 7074 N N . ASP B 1 1287 ? 167.011 135.743 164.951 1.00 2.01 1287 ASP D N 1
ATOM 7075 C CA . ASP B 1 1287 ? 167.564 136.467 166.086 1.00 2.01 1287 ASP D CA 1
ATOM 7076 C C . ASP B 1 1287 ? 168.229 137.764 165.650 1.00 2.01 1287 ASP D C 1
ATOM 7077 O O . ASP B 1 1287 ? 168.989 138.351 166.423 1.00 2.01 1287 ASP D O 1
ATOM 7082 N N . HIS B 1 1288 ? 167.956 138.225 164.434 1.00 0.99 1288 HIS D N 1
ATOM 7083 C CA . HIS B 1 1288 ? 168.636 139.388 163.885 1.00 0.99 1288 HIS D CA 1
ATOM 7084 C C . HIS B 1 1288 ? 167.836 139.911 162.705 1.00 0.99 1288 HIS D C 1
ATOM 7085 O O . HIS B 1 1288 ? 166.903 139.265 162.224 1.00 0.99 1288 HIS D O 1
ATOM 7092 N N . PHE B 1 1289 ? 168.222 141.092 162.241 1.00 2.40 1289 PHE D N 1
ATOM 7093 C CA . PHE B 1 1289 ? 167.667 141.654 161.024 1.00 2.40 1289 PHE D CA 1
ATOM 7094 C C . PHE B 1 1289 ? 168.691 142.610 160.443 1.00 2.40 1289 PHE D C 1
ATOM 7095 O O . PHE B 1 1289 ? 169.402 143.284 161.187 1.00 2.40 1289 PHE D O 1
ATOM 7103 N N . PHE B 1 1290 ? 168.776 142.652 159.121 1.00 0.37 1290 PHE D N 1
ATOM 7104 C CA . PHE B 1 1290 ? 169.737 143.524 158.471 1.00 0.37 1290 PHE D CA 1
ATOM 7105 C C . PHE B 1 1290 ? 169.152 144.915 158.292 1.00 0.37 1290 PHE D C 1
ATOM 7106 O O . PHE B 1 1290 ? 167.982 145.072 157.940 1.00 0.37 1290 PHE D O 1
ATOM 7114 N N . LYS B 1 1291 ? 169.970 145.927 158.557 1.00 0.94 1291 LYS D N 1
ATOM 7115 C CA . LYS B 1 1291 ? 169.537 147.318 158.523 1.00 0.94 1291 LYS D CA 1
ATOM 7116 C C . LYS B 1 1291 ? 170.414 148.072 157.538 1.00 0.94 1291 LYS D C 1
ATOM 7117 O O . LYS B 1 1291 ? 171.626 148.180 157.741 1.00 0.94 1291 LYS D O 1
ATOM 7123 N N . VAL B 1 1292 ? 169.810 148.590 156.476 1.00 0.79 1292 VAL D N 1
ATOM 7124 C CA . VAL B 1 1292 ? 170.540 149.330 155.456 1.00 0.79 1292 VAL D CA 1
ATOM 7125 C C . VAL B 1 1292 ? 170.546 150.802 155.834 1.00 0.79 1292 VAL D C 1
ATOM 7126 O O . VAL B 1 1292 ? 169.506 151.372 156.178 1.00 0.79 1292 VAL D O 1
ATOM 7130 N N . LYS B 1 1293 ? 171.722 151.416 155.771 1.00 15.00 1293 LYS D N 1
ATOM 7131 C CA . LYS B 1 1293 ? 171.914 152.794 156.180 1.00 15.00 1293 LYS D CA 1
ATOM 7132 C C . LYS B 1 1293 ? 172.923 153.444 155.252 1.00 15.00 1293 LYS D C 1
ATOM 7133 O O . LYS B 1 1293 ? 173.738 152.762 154.630 1.00 15.00 1293 LYS D O 1
ATOM 7139 N N . ARG B 1 1294 ? 172.867 154.766 155.163 1.00 2.54 1294 ARG D N 1
ATOM 7140 C CA . ARG B 1 1294 ? 173.843 155.536 154.408 1.00 2.54 1294 ARG D CA 1
ATOM 7141 C C . ARG B 1 1294 ? 174.789 156.223 155.378 1.00 2.54 1294 ARG D C 1
ATOM 7142 O O . ARG B 1 1294 ? 174.344 156.889 156.317 1.00 2.54 1294 ARG D O 1
ATOM 7150 N N . ASP B 1 1295 ? 176.085 156.068 155.146 1.00 2.27 1295 ASP D N 1
ATOM 7151 C CA . ASP B 1 1295 ? 177.087 156.612 156.051 1.00 2.27 1295 ASP D CA 1
ATOM 7152 C C . ASP B 1 1295 ? 177.302 158.096 155.755 1.00 2.27 1295 ASP D C 1
ATOM 7153 O O . ASP B 1 1295 ? 176.554 158.724 155.001 1.00 2.27 1295 ASP D O 1
ATOM 7158 N N . ASP B 1 1296 ? 178.344 158.672 156.353 1.00 3.30 1296 ASP D N 1
ATOM 7159 C CA . ASP B 1 1296 ? 178.626 160.095 156.229 1.00 3.30 1296 ASP D CA 1
ATOM 7160 C C . ASP B 1 1296 ? 179.031 160.502 154.822 1.00 3.30 1296 ASP D C 1
ATOM 7161 O O . ASP B 1 1296 ? 179.105 161.702 154.539 1.00 3.30 1296 ASP D O 1
ATOM 7166 N N . ARG B 1 1297 ? 179.307 159.542 153.944 1.00 2.11 1297 ARG D N 1
ATOM 7167 C CA . ARG B 1 1297 ? 179.717 159.815 152.575 1.00 2.11 1297 ARG D CA 1
ATOM 7168 C C . ARG B 1 1297 ? 178.636 159.441 151.568 1.00 2.11 1297 ARG D C 1
ATOM 7169 O O . ARG B 1 1297 ? 178.925 159.310 150.376 1.00 2.11 1297 ARG D O 1
ATOM 7177 N N . GLN B 1 1298 ? 177.400 159.256 152.030 1.00 2.46 1298 GLN D N 1
ATOM 7178 C CA . GLN B 1 1298 ? 176.229 158.925 151.222 1.00 2.46 1298 GLN D CA 1
ATOM 7179 C C . GLN B 1 1298 ? 176.301 157.543 150.586 1.00 2.46 1298 GLN D C 1
ATOM 7180 O O . GLN B 1 1298 ? 175.544 157.263 149.653 1.00 2.46 1298 GLN D O 1
ATOM 7186 N N . LYS B 1 1299 ? 177.180 156.670 151.062 1.00 1.86 1299 LYS D N 1
ATOM 7187 C CA . LYS B 1 1299 ? 177.275 155.315 150.546 1.00 1.86 1299 LYS D CA 1
ATOM 7188 C C . LYS B 1 1299 ? 176.481 154.370 151.433 1.00 1.86 1299 LYS D C 1
ATOM 7189 O O . LYS B 1 1299 ? 176.623 154.385 152.656 1.00 1.86 1299 LYS D O 1
ATOM 7195 N N . SER B 1 1300 ? 175.647 153.545 150.813 1.00 1.04 1300 SER D N 1
ATOM 7196 C CA . SER B 1 1300 ? 174.801 152.633 151.564 1.00 1.04 1300 SER D CA 1
ATOM 7197 C C . SER B 1 1300 ? 175.627 151.525 152.195 1.00 1.04 1300 SER D C 1
ATOM 7198 O O . SER B 1 1300 ? 176.606 151.046 151.620 1.00 1.04 1300 SER D O 1
ATOM 7201 N N . GLN B 1 1301 ? 175.222 151.117 153.394 1.00 0.42 1301 GLN D N 1
ATOM 7202 C CA . GLN B 1 1301 ? 175.906 150.065 154.127 1.00 0.42 1301 GLN D CA 1
ATOM 7203 C C . GLN B 1 1301 ? 174.873 149.153 154.767 1.00 0.42 1301 GLN D C 1
ATOM 7204 O O . GLN B 1 1301 ? 173.772 149.585 155.106 1.00 0.42 1301 GLN D O 1
ATOM 7210 N N . ILE B 1 1302 ? 175.236 147.886 154.932 1.00 0.11 1302 ILE D N 1
ATOM 7211 C CA . ILE B 1 1302 ? 174.345 146.875 155.490 1.00 0.11 1302 ILE D CA 1
ATOM 7212 C C . ILE B 1 1302 ? 174.924 146.404 156.815 1.00 0.11 1302 ILE D C 1
ATOM 7213 O O . ILE B 1 1302 ? 176.115 146.087 156.900 1.00 0.11 1302 ILE D O 1
ATOM 7218 N N . GLU B 1 1303 ? 174.082 146.357 157.846 1.00 0.13 1303 GLU D N 1
ATOM 7219 C CA . GLU B 1 1303 ? 174.524 146.097 159.207 1.00 0.13 1303 GLU D CA 1
ATOM 7220 C C . GLU B 1 1303 ? 173.750 144.936 159.813 1.00 0.13 1303 GLU D C 1
ATOM 7221 O O . GLU B 1 1303 ? 172.556 144.772 159.558 1.00 0.13 1303 GLU D O 1
ATOM 7227 N N . TRP B 1 1304 ? 174.440 144.142 160.627 1.00 1.45 1304 TRP D N 1
ATOM 7228 C CA . TRP B 1 1304 ? 173.869 143.004 161.339 1.00 1.45 1304 TRP D CA 1
ATOM 7229 C C . TRP B 1 1304 ? 173.576 143.434 162.772 1.00 1.45 1304 TRP D C 1
ATOM 7230 O O . TRP B 1 1304 ? 174.502 143.765 163.520 1.00 1.45 1304 TRP D O 1
ATOM 7241 N N . VAL B 1 1305 ? 172.300 143.436 163.159 1.00 1.87 1305 VAL D N 1
ATOM 7242 C CA . VAL B 1 1305 ? 171.889 143.952 164.459 1.00 1.87 1305 VAL D CA 1
ATOM 7243 C C . VAL B 1 1305 ? 171.011 142.924 165.164 1.00 1.87 1305 VAL D C 1
ATOM 7244 O O . VAL B 1 1305 ? 170.579 141.932 164.579 1.00 1.87 1305 VAL D O 1
ATOM 7248 N N . ASP B 1 1306 ? 170.752 143.183 166.444 1.00 5.20 1306 ASP D N 1
ATOM 7249 C CA . ASP B 1 1306 ? 169.971 142.281 167.276 1.00 5.20 1306 ASP D CA 1
ATOM 7250 C C . ASP B 1 1306 ? 168.498 142.325 166.883 1.00 5.20 1306 ASP D C 1
ATOM 7251 O O . ASP B 1 1306 ? 168.006 143.306 166.325 1.00 5.20 1306 ASP D O 1
ATOM 7256 N N . ILE B 1 1307 ? 167.789 141.233 167.185 1.00 5.69 1307 ILE D N 1
ATOM 7257 C CA . ILE B 1 1307 ? 166.357 141.179 166.905 1.00 5.69 1307 ILE D CA 1
ATOM 7258 C C . ILE B 1 1307 ? 165.582 142.079 167.855 1.00 5.69 1307 ILE D C 1
ATOM 7259 O O . ILE B 1 1307 ? 164.605 142.720 167.452 1.00 5.69 1307 ILE D O 1
ATOM 7264 N N . ASN B 1 1308 ? 165.990 142.149 169.120 1.00 10.59 1308 ASN D N 1
ATOM 7265 C CA . ASN B 1 1308 ? 165.291 142.945 170.116 1.00 10.59 1308 ASN D CA 1
ATOM 7266 C C . ASN B 1 1308 ? 165.709 144.406 170.090 1.00 10.59 1308 ASN D C 1
ATOM 7267 O O . ASN B 1 1308 ? 165.491 145.121 171.074 1.00 10.59 1308 ASN D O 1
ATOM 7272 N N . ARG B 1 1309 ? 166.307 144.864 168.991 1.00 10.75 1309 ARG D N 1
ATOM 7273 C CA . ARG B 1 1309 ? 166.702 146.255 168.851 1.00 10.75 1309 ARG D CA 1
ATOM 7274 C C . ARG B 1 1309 ? 165.773 147.056 167.952 1.00 10.75 1309 ARG D C 1
ATOM 7275 O O . ARG B 1 1309 ? 165.933 148.277 167.860 1.00 10.75 1309 ARG D O 1
ATOM 7283 N N . VAL B 1 1310 ? 164.812 146.413 167.292 1.00 11.53 1310 VAL D N 1
ATOM 7284 C CA . VAL B 1 1310 ? 163.795 147.129 166.524 1.00 11.53 1310 VAL D CA 1
ATOM 7285 C C . VAL B 1 1310 ? 162.714 147.557 167.514 1.00 11.53 1310 VAL D C 1
ATOM 7286 O O . VAL B 1 1310 ? 161.902 146.744 167.958 1.00 11.53 1310 VAL D O 1
ATOM 7290 N N . THR B 1 1311 ? 162.723 148.837 167.885 1.00 15.22 1311 THR D N 1
ATOM 7291 C CA . THR B 1 1311 ? 161.817 149.374 168.900 1.00 15.22 1311 THR D CA 1
ATOM 7292 C C . THR B 1 1311 ? 160.357 149.088 168.576 1.00 15.22 1311 THR D C 1
ATOM 7293 O O . THR B 1 1311 ? 159.756 148.172 169.137 1.00 15.22 1311 THR D O 1
ATOM 7297 N N . MET C 2 1 ? 167.086 173.849 203.161 1.00 17.01 1 MET B N 1
ATOM 7298 C CA . MET C 2 1 ? 166.217 174.915 203.640 1.00 17.01 1 MET B CA 1
ATOM 7299 C C . MET C 2 1 ? 165.468 174.463 204.888 1.00 17.01 1 MET B C 1
ATOM 7300 O O . MET C 2 1 ? 164.932 173.358 204.932 1.00 17.01 1 MET B O 1
ATOM 7305 N N . ASP C 2 2 ? 165.433 175.326 205.900 1.00 14.57 2 ASP B N 1
ATOM 7306 C CA . ASP C 2 2 ? 164.891 174.945 207.197 1.00 14.57 2 ASP B CA 1
ATOM 7307 C C . ASP C 2 2 ? 163.392 174.682 207.113 1.00 14.57 2 ASP B C 1
ATOM 7308 O O . ASP C 2 2 ? 162.709 175.128 206.188 1.00 14.57 2 ASP B O 1
ATOM 7313 N N . TYR C 2 3 ? 162.887 173.946 208.094 1.00 13.22 3 TYR B N 1
ATOM 7314 C CA . TYR C 2 3 ? 161.486 173.559 208.086 1.00 13.22 3 TYR B CA 1
ATOM 7315 C C . TYR C 2 3 ? 160.595 174.801 208.081 1.00 13.22 3 TYR B C 1
ATOM 7316 O O . TYR C 2 3 ? 160.950 175.823 208.682 1.00 13.22 3 TYR B O 1
ATOM 7325 N N . PRO C 2 4 ? 159.453 174.757 207.398 1.00 11.88 4 PRO B N 1
ATOM 7326 C CA . PRO C 2 4 ? 158.533 175.899 207.399 1.00 11.88 4 PRO B CA 1
ATOM 7327 C C . PRO C 2 4 ? 157.981 176.175 208.788 1.00 11.88 4 PRO B C 1
ATOM 7328 O O . PRO C 2 4 ? 158.077 175.346 209.693 1.00 11.88 4 PRO B O 1
ATOM 7332 N N . ASP C 2 5 ? 157.418 177.365 208.958 1.00 14.23 5 ASP B N 1
ATOM 7333 C CA . ASP C 2 5 ? 156.642 177.647 210.157 1.00 14.23 5 ASP B CA 1
ATOM 7334 C C . ASP C 2 5 ? 155.427 176.718 210.209 1.00 14.23 5 ASP B C 1
ATOM 7335 O O . ASP C 2 5 ? 154.860 176.389 209.160 1.00 14.23 5 ASP B O 1
ATOM 7340 N N . PRO C 2 6 ? 155.019 176.238 211.404 1.00 14.61 6 PRO B N 1
ATOM 7341 C CA . PRO C 2 6 ? 153.808 175.410 211.503 1.00 14.61 6 PRO B CA 1
ATOM 7342 C C . PRO C 2 6 ? 152.554 176.023 210.904 1.00 14.61 6 PRO B C 1
ATOM 7343 O O . PRO C 2 6 ? 151.577 175.307 210.667 1.00 14.61 6 PRO B O 1
ATOM 7347 N N . ASP C 2 7 ? 152.539 177.336 210.697 1.00 15.59 7 ASP B N 1
ATOM 7348 C CA . ASP C 2 7 ? 151.415 178.020 210.067 1.00 15.59 7 ASP B CA 1
ATOM 7349 C C . ASP C 2 7 ? 151.747 178.432 208.637 1.00 15.59 7 ASP B C 1
ATOM 7350 O O . ASP C 2 7 ? 151.123 179.332 208.077 1.00 15.59 7 ASP B O 1
ATOM 7355 N N . THR C 2 8 ? 152.728 177.772 208.026 1.00 14.61 8 THR B N 1
ATOM 7356 C CA . THR C 2 8 ? 153.199 178.139 206.694 1.00 14.61 8 THR B CA 1
ATOM 7357 C C . THR C 2 8 ? 153.126 176.923 205.790 1.00 14.61 8 THR B C 1
ATOM 7358 O O . THR C 2 8 ? 153.746 175.897 206.080 1.00 14.61 8 THR B O 1
ATOM 7362 N N . ILE C 2 9 ? 152.385 177.042 204.696 1.00 14.56 9 ILE B N 1
ATOM 7363 C CA . ILE C 2 9 ? 152.281 175.975 203.710 1.00 14.56 9 ILE B CA 1
ATOM 7364 C C . ILE C 2 9 ? 153.255 176.280 202.583 1.00 14.56 9 ILE B C 1
ATOM 7365 O O . ILE C 2 9 ? 153.113 177.288 201.886 1.00 14.56 9 ILE B O 1
ATOM 7367 N N . ARG C 2 10 ? 154.240 175.408 202.399 1.00 10.58 10 ARG B N 1
ATOM 7368 C CA . ARG C 2 10 ? 155.272 175.576 201.385 1.00 10.58 10 ARG B CA 1
ATOM 7369 C C . ARG C 2 10 ? 155.033 174.570 200.271 1.00 10.58 10 ARG B C 1
ATOM 7370 O O . ARG C 2 10 ? 154.981 173.364 200.525 1.00 10.58 10 ARG B O 1
ATOM 7378 N N . ILE C 2 11 ? 154.892 175.061 199.043 1.00 9.01 11 ILE B N 1
ATOM 7379 C CA . ILE C 2 11 ? 154.574 174.214 197.902 1.00 9.01 11 ILE B CA 1
ATOM 7380 C C . ILE C 2 11 ? 155.585 174.454 196.792 1.00 9.01 11 ILE B C 1
ATOM 7381 O O . ILE C 2 11 ? 156.007 175.590 196.559 1.00 9.01 11 ILE B O 1
ATOM 7386 N N . LEU C 2 12 ? 155.988 173.380 196.122 1.00 6.40 12 LEU B N 1
ATOM 7387 C CA . LEU C 2 12 ? 156.868 173.457 194.966 1.00 6.40 12 LEU B CA 1
ATOM 7388 C C . LEU C 2 12 ? 156.026 173.405 193.704 1.00 6.40 12 LEU B C 1
ATOM 7389 O O . LEU C 2 12 ? 155.126 172.573 193.582 1.00 6.40 12 LEU B O 1
ATOM 7394 N N . ILE C 2 13 ? 156.319 174.298 192.768 1.00 5.61 13 ILE B N 1
ATOM 7395 C CA . ILE C 2 13 ? 155.516 174.465 191.565 1.00 5.61 13 ILE B CA 1
ATOM 7396 C C . ILE C 2 13 ? 156.362 174.072 190.367 1.00 5.61 13 ILE B C 1
ATOM 7397 O O . ILE C 2 13 ? 157.413 174.668 190.115 1.00 5.61 13 ILE B O 1
ATOM 7402 N N . THR C 2 14 ? 155.903 173.069 189.629 1.00 3.80 14 THR B N 1
ATOM 7403 C CA . THR C 2 14 ? 156.559 172.621 188.415 1.00 3.80 14 THR B CA 1
ATOM 7404 C C . THR C 2 14 ? 155.500 172.368 187.358 1.00 3.80 14 THR B C 1
ATOM 7405 O O . THR C 2 14 ? 154.339 172.112 187.677 1.00 3.80 14 THR B O 1
ATOM 7409 N N . THR C 2 15 ? 155.911 172.405 186.102 1.00 3.40 15 THR B N 1
ATOM 7410 C CA . THR C 2 15 ? 154.999 172.170 185.007 1.00 3.40 15 THR B CA 1
ATOM 7411 C C . THR C 2 15 ? 155.775 171.860 183.757 1.00 3.40 15 THR B C 1
ATOM 7412 O O . THR C 2 15 ? 156.962 172.125 183.699 1.00 3.40 15 THR B O 1
ATOM 7416 N N . ASP C 2 16 ? 155.099 171.235 182.799 1.00 3.07 16 ASP B N 1
ATOM 7417 C CA . ASP C 2 16 ? 155.636 170.996 181.465 1.00 3.07 16 ASP B CA 1
ATOM 7418 C C . ASP C 2 16 ? 156.949 170.223 181.515 1.00 3.07 16 ASP B C 1
ATOM 7419 O O . ASP C 2 16 ? 157.916 170.548 180.828 1.00 3.07 16 ASP B O 1
ATOM 7424 N N . ASN C 2 17 ? 156.977 169.180 182.345 1.00 1.35 17 ASN B N 1
ATOM 7425 C CA . ASN C 2 17 ? 158.167 168.341 182.428 1.00 1.35 17 ASN B CA 1
ATOM 7426 C C . ASN C 2 17 ? 158.413 167.602 181.121 1.00 1.35 17 ASN B C 1
ATOM 7427 O O . ASN C 2 17 ? 159.562 167.436 180.703 1.00 1.35 17 ASN B O 1
ATOM 7432 N N . HIS C 2 18 ? 157.348 167.151 180.467 1.00 1.18 18 HIS B N 1
ATOM 7433 C CA . HIS C 2 18 ? 157.436 166.466 179.181 1.00 1.18 18 HIS B CA 1
ATOM 7434 C C . HIS C 2 18 ? 158.361 165.258 179.252 1.00 1.18 18 HIS B C 1
ATOM 7435 O O . HIS C 2 18 ? 159.243 165.073 178.414 1.00 1.18 18 HIS B O 1
ATOM 7442 N N . VAL C 2 19 ? 158.157 164.426 180.272 1.00 0.78 19 VAL B N 1
ATOM 7443 C CA . VAL C 2 19 ? 158.935 163.200 180.377 1.00 0.78 19 VAL B CA 1
ATOM 7444 C C . VAL C 2 19 ? 158.630 162.325 179.174 1.00 0.78 19 VAL B 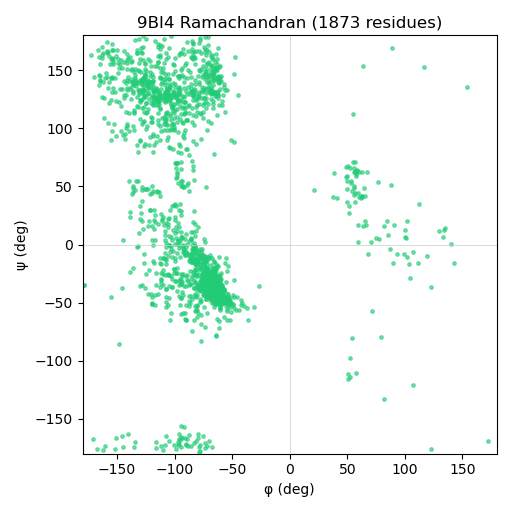C 1
ATOM 7445 O O . VAL C 2 19 ? 157.467 162.128 178.807 1.00 0.78 19 VAL B O 1
ATOM 7449 N N . GLY C 2 20 ? 159.674 161.813 178.538 1.00 0.34 20 GLY B N 1
ATOM 7450 C CA . GLY C 2 20 ? 159.518 161.041 177.327 1.00 0.34 20 GLY B CA 1
ATOM 7451 C C . GLY C 2 20 ? 159.813 161.791 176.051 1.00 0.34 20 GLY B C 1
ATOM 7452 O O . GLY C 2 20 ? 159.585 161.245 174.968 1.00 0.34 20 GLY B O 1
ATOM 7453 N N . TYR C 2 21 ? 160.296 163.024 176.141 1.00 0.90 21 TYR B N 1
ATOM 7454 C CA . TYR C 2 21 ? 160.677 163.779 174.958 1.00 0.90 21 TYR B CA 1
ATOM 7455 C C . TYR C 2 21 ? 162.038 163.312 174.463 1.00 0.90 21 TYR B C 1
ATOM 7456 O O . TYR C 2 21 ? 163.003 163.272 175.233 1.00 0.90 21 TYR B O 1
ATOM 7465 N N . ASN C 2 22 ? 162.117 162.972 173.177 1.00 0.76 22 ASN B N 1
ATOM 7466 C CA . ASN C 2 22 ? 163.355 162.495 172.561 1.00 0.76 22 ASN B CA 1
ATOM 7467 C C . ASN C 2 22 ? 163.900 161.282 173.303 1.00 0.76 22 ASN B C 1
ATOM 7468 O O . ASN C 2 22 ? 165.070 161.225 173.678 1.00 0.76 22 ASN B O 1
ATOM 7473 N N . GLU C 2 23 ? 163.028 160.303 173.527 1.00 1.10 23 GLU B N 1
ATOM 7474 C CA . GLU C 2 23 ? 163.417 159.144 174.320 1.00 1.10 23 GLU B CA 1
ATOM 7475 C C . GLU C 2 23 ? 164.545 158.369 173.658 1.00 1.10 23 GLU B C 1
ATOM 7476 O O . GLU C 2 23 ? 165.470 157.906 174.334 1.00 1.10 23 GLU B O 1
ATOM 7482 N N . ASN C 2 24 ? 164.488 158.216 172.341 1.00 2.11 24 ASN B N 1
ATOM 7483 C CA . ASN C 2 24 ? 165.418 157.368 171.613 1.00 2.11 24 ASN B CA 1
ATOM 7484 C C . ASN C 2 24 ? 166.656 158.112 171.134 1.00 2.11 24 ASN B C 1
ATOM 7485 O O . ASN C 2 24 ? 167.471 157.527 170.417 1.00 2.11 24 ASN B O 1
ATOM 7490 N N . ASP C 2 25 ? 166.812 159.372 171.498 1.00 3.43 25 ASP B N 1
ATOM 7491 C CA . ASP C 2 25 ? 167.998 160.112 171.095 1.00 3.43 25 ASP B CA 1
ATOM 7492 C C . ASP C 2 25 ? 169.228 159.508 171.761 1.00 3.43 25 ASP B C 1
ATOM 7493 O O . ASP C 2 25 ? 169.209 159.258 172.970 1.00 3.43 25 ASP B O 1
ATOM 7498 N N . PRO C 2 26 ? 170.297 159.232 171.014 1.00 4.59 26 PRO B N 1
ATOM 7499 C CA . PRO C 2 26 ? 171.487 158.633 171.638 1.00 4.59 26 PRO B CA 1
ATOM 7500 C C . PRO C 2 26 ? 172.168 159.527 172.659 1.00 4.59 26 PRO B C 1
ATOM 7501 O O . PRO C 2 26 ? 172.814 159.011 173.577 1.00 4.59 26 PRO B O 1
ATOM 7505 N N . ILE C 2 27 ? 172.055 160.848 172.531 1.00 4.79 27 ILE B N 1
ATOM 7506 C CA . ILE C 2 27 ? 172.741 161.752 173.448 1.00 4.79 27 ILE B CA 1
ATOM 7507 C C . ILE C 2 27 ? 171.758 162.333 174.455 1.00 4.79 27 ILE B C 1
ATOM 7508 O O . ILE C 2 27 ? 171.857 162.067 175.657 1.00 4.79 27 ILE B O 1
ATOM 7513 N N . THR C 2 28 ? 170.801 163.125 173.977 1.00 4.07 28 THR B N 1
ATOM 7514 C CA . THR C 2 28 ? 169.812 163.751 174.851 1.00 4.07 28 THR B CA 1
ATOM 7515 C C . THR C 2 28 ? 168.557 162.884 174.898 1.00 4.07 28 THR B C 1
ATOM 7516 O O . THR C 2 28 ? 167.480 163.263 174.449 1.00 4.07 28 THR B O 1
ATOM 7520 N N . GLY C 2 29 ? 168.721 161.690 175.448 1.00 2.97 29 GLY B N 1
ATOM 7521 C CA . GLY C 2 29 ? 167.617 160.758 175.511 1.00 2.97 29 GLY B CA 1
ATOM 7522 C C . GLY C 2 29 ? 167.032 160.643 176.898 1.00 2.97 29 GLY B C 1
ATOM 7523 O O . GLY C 2 29 ? 165.870 160.266 177.064 1.00 2.97 29 GLY B O 1
ATOM 7524 N N . ASP C 2 30 ? 167.840 160.918 177.906 1.00 1.72 30 ASP B N 1
ATOM 7525 C CA . ASP C 2 30 ? 167.374 160.837 179.273 1.00 1.72 30 ASP B CA 1
ATOM 7526 C C . ASP C 2 30 ? 167.204 162.207 179.867 1.00 1.72 30 ASP B C 1
ATOM 7527 O O . ASP C 2 30 ? 166.786 162.353 180.982 1.00 1.72 30 ASP B O 1
ATOM 7532 N N . ASP C 2 31 ? 167.467 163.229 179.079 1.00 0.81 31 ASP B N 1
ATOM 7533 C CA . ASP C 2 31 ? 167.357 164.604 179.530 1.00 0.81 31 ASP B CA 1
ATOM 7534 C C . ASP C 2 31 ? 166.093 164.986 180.260 1.00 0.81 31 ASP B C 1
ATOM 7535 O O . ASP C 2 31 ? 166.163 165.715 181.225 1.00 0.81 31 ASP B O 1
ATOM 7540 N N . SER C 2 32 ? 164.938 164.576 179.748 1.00 0.85 32 SER B N 1
ATOM 7541 C CA . SER C 2 32 ? 163.657 164.883 180.392 1.00 0.85 32 SER B CA 1
ATOM 7542 C C . SER C 2 32 ? 163.382 164.223 181.719 1.00 0.85 32 SER B C 1
ATOM 7543 O O . SER C 2 32 ? 162.827 164.850 182.596 1.00 0.85 32 SER B O 1
ATOM 7546 N N . TRP C 2 33 ? 163.663 162.936 181.842 1.00 0.90 33 TRP B N 1
ATOM 7547 C CA . TRP C 2 33 ? 163.455 162.255 183.120 1.00 0.90 33 TRP B CA 1
ATOM 7548 C C . TRP C 2 33 ? 164.431 162.639 184.212 1.00 0.90 33 TRP B C 1
ATOM 7549 O O . TRP C 2 33 ? 164.086 162.627 185.374 1.00 0.90 33 TRP B O 1
ATOM 7560 N N . LYS C 2 34 ? 165.675 162.896 183.840 1.00 30.00 34 LYS B N 1
ATOM 7561 C CA . LYS C 2 34 ? 166.690 163.296 184.793 1.00 30.00 34 LYS B CA 1
ATOM 7562 C C . LYS C 2 34 ? 166.366 164.620 185.407 1.00 30.00 34 LYS B C 1
ATOM 7563 O O . LYS C 2 34 ? 166.662 164.836 186.554 1.00 30.00 34 LYS B O 1
ATOM 7569 N N . THR C 2 35 ? 165.840 165.538 184.615 1.00 1.22 35 THR B N 1
ATOM 7570 C CA . THR C 2 35 ? 165.441 166.842 185.111 1.00 1.22 35 THR B CA 1
ATOM 7571 C C . THR C 2 35 ? 164.261 166.745 186.046 1.00 1.22 35 THR B C 1
ATOM 7572 O O . THR C 2 35 ? 164.111 167.579 186.908 1.00 1.22 35 THR B O 1
ATOM 7576 N N . PHE C 2 36 ? 163.364 165.795 185.805 1.00 1.85 36 PHE B N 1
ATOM 7577 C CA . PHE C 2 36 ? 162.199 165.593 186.656 1.00 1.85 36 PHE B CA 1
ATOM 7578 C C . PHE C 2 36 ? 162.625 165.003 187.978 1.00 1.85 36 PHE B C 1
ATOM 7579 O O . PHE C 2 36 ? 162.073 165.327 188.993 1.00 1.85 36 PHE B O 1
ATOM 7587 N N . HIS C 2 37 ? 163.614 164.131 187.975 1.00 1.36 37 HIS B N 1
ATOM 7588 C CA . HIS C 2 37 ? 164.096 163.555 189.202 1.00 1.36 37 HIS B CA 1
ATOM 7589 C C . HIS C 2 37 ? 164.741 164.659 189.999 1.00 1.36 37 HIS B C 1
ATOM 7590 O O . HIS C 2 37 ? 164.586 164.707 191.190 1.00 1.36 37 HIS B O 1
ATOM 7597 N N . GLU C 2 38 ? 165.481 165.550 189.356 1.00 2.03 38 GLU B N 1
ATOM 7598 C CA . GLU C 2 38 ? 166.072 166.659 190.091 1.00 2.03 38 GLU B CA 1
ATOM 7599 C C . GLU C 2 38 ? 165.006 167.559 190.690 1.00 2.03 38 GLU B C 1
ATOM 7600 O O . GLU C 2 38 ? 165.163 168.041 191.813 1.00 2.03 38 GLU B O 1
ATOM 7606 N N . VAL C 2 39 ? 163.924 167.805 189.953 1.00 2.65 39 VAL B N 1
ATOM 7607 C CA . VAL C 2 39 ? 162.831 168.616 190.484 1.00 2.65 39 VAL B CA 1
ATOM 7608 C C . VAL C 2 39 ? 162.210 167.947 191.703 1.00 2.65 39 VAL B C 1
ATOM 7609 O O . VAL C 2 39 ? 161.960 168.596 192.723 1.00 2.65 39 VAL B O 1
ATOM 7613 N N . MET C 2 40 ? 161.965 166.643 191.626 1.00 3.00 40 MET B N 1
ATOM 7614 C CA . MET C 2 40 ? 161.338 165.929 192.731 1.00 3.00 40 MET B CA 1
ATOM 7615 C C . MET C 2 40 ? 162.307 165.607 193.859 1.00 3.00 40 MET B C 1
ATOM 7616 O O . MET C 2 40 ? 161.871 165.129 194.910 1.00 3.00 40 MET B O 1
ATOM 7621 N N . MET C 2 41 ? 163.603 165.826 193.660 1.00 3.46 41 MET B N 1
ATOM 7622 C CA . MET C 2 41 ? 164.573 165.780 194.745 1.00 3.46 41 MET B CA 1
ATOM 7623 C C . MET C 2 41 ? 164.822 167.144 195.365 1.00 3.46 41 MET B C 1
ATOM 7624 O O . MET C 2 41 ? 165.218 167.220 196.530 1.00 3.46 41 MET B O 1
ATOM 7629 N N . LEU C 2 42 ? 164.596 168.220 194.616 1.00 4.16 42 LEU B N 1
ATOM 7630 C CA . LEU C 2 42 ? 164.621 169.575 195.149 1.00 4.16 42 LEU B CA 1
ATOM 7631 C C . LEU C 2 42 ? 163.396 169.881 195.985 1.00 4.16 42 LEU B C 1
ATOM 7632 O O . LEU C 2 42 ? 163.244 171.011 196.451 1.00 4.16 42 LEU B O 1
ATOM 7634 N N . ALA C 2 43 ? 162.521 168.902 196.159 1.00 6.29 43 ALA B N 1
ATOM 7635 C CA . ALA C 2 43 ? 161.388 168.974 197.065 1.00 6.29 43 ALA B CA 1
ATOM 7636 C C . ALA C 2 43 ? 161.535 168.066 198.270 1.00 6.29 43 ALA B C 1
ATOM 7637 O O . ALA C 2 43 ? 161.094 168.434 199.358 1.00 6.29 43 ALA B O 1
ATOM 7639 N N . LYS C 2 44 ? 162.154 166.898 198.107 1.00 5.80 44 LYS B N 1
ATOM 7640 C CA . LYS C 2 44 ? 162.352 165.987 199.227 1.00 5.80 44 LYS B CA 1
ATOM 7641 C C . LYS C 2 44 ? 163.239 166.610 200.293 1.00 5.80 44 LYS B C 1
ATOM 7642 O O . LYS C 2 44 ? 162.941 166.528 201.489 1.00 5.80 44 LYS B O 1
ATOM 7648 N N . ASN C 2 45 ? 164.336 167.238 199.878 1.00 7.35 45 ASN B N 1
ATOM 7649 C CA . ASN C 2 45 ? 165.282 167.840 200.805 1.00 7.35 45 ASN B CA 1
ATOM 7650 C C . ASN C 2 45 ? 165.089 169.340 200.946 1.00 7.35 45 ASN B C 1
ATOM 7651 O O . ASN C 2 45 ? 165.937 170.012 201.536 1.00 7.35 45 ASN B O 1
ATOM 7656 N N . ASN C 2 46 ? 164.002 169.879 200.407 1.00 9.64 46 ASN B N 1
ATOM 7657 C CA . ASN C 2 46 ? 163.599 171.249 200.678 1.00 9.64 46 ASN B CA 1
ATOM 7658 C C . ASN C 2 46 ? 162.438 171.324 201.654 1.00 9.64 46 ASN B C 1
ATOM 7659 O O . ASN C 2 46 ? 162.005 172.428 201.997 1.00 9.64 46 ASN B O 1
ATOM 7664 N N . ASN C 2 47 ? 161.924 170.177 202.101 1.00 10.21 47 ASN B N 1
ATOM 7665 C CA . ASN C 2 47 ? 160.889 170.107 203.129 1.00 10.21 47 ASN B CA 1
ATOM 7666 C C . ASN C 2 47 ? 159.612 170.826 202.706 1.00 10.21 47 ASN B C 1
ATOM 7667 O O . ASN C 2 47 ? 158.972 171.509 203.504 1.00 10.21 47 ASN B O 1
ATOM 7672 N N . VAL C 2 48 ? 159.228 170.666 201.449 1.00 8.17 48 VAL B N 1
ATOM 7673 C CA . VAL C 2 48 ? 157.979 171.244 200.974 1.00 8.17 48 VAL B CA 1
ATOM 7674 C C . VAL C 2 48 ? 156.823 170.395 201.473 1.00 8.17 48 VAL B C 1
ATOM 7675 O O . VAL C 2 48 ? 156.934 169.170 201.587 1.00 8.17 48 VAL B O 1
ATOM 7679 N N . ASP C 2 49 ? 155.709 171.048 201.803 1.00 8.91 49 ASP B N 1
ATOM 7680 C CA . ASP C 2 49 ? 154.540 170.314 202.276 1.00 8.91 49 ASP B CA 1
ATOM 7681 C C . ASP C 2 49 ? 153.913 169.492 201.160 1.00 8.91 49 ASP B C 1
ATOM 7682 O O . ASP C 2 49 ? 153.532 168.337 201.373 1.00 8.91 49 ASP B O 1
ATOM 7687 N N . MET C 2 50 ? 153.802 170.068 199.966 1.00 6.56 50 MET B N 1
ATOM 7688 C CA . MET C 2 50 ? 153.252 169.373 198.813 1.00 6.56 50 MET B CA 1
ATOM 7689 C C . MET C 2 50 ? 153.746 170.070 197.560 1.00 6.56 50 MET B C 1
ATOM 7690 O O . MET C 2 50 ? 154.235 171.195 197.618 1.00 6.56 50 MET B O 1
ATOM 7695 N N . VAL C 2 51 ? 153.608 169.398 196.423 1.00 4.69 51 VAL B N 1
ATOM 7696 C CA . VAL C 2 51 ? 153.969 169.996 195.146 1.00 4.69 51 VAL B CA 1
ATOM 7697 C C . VAL C 2 51 ? 152.765 169.934 194.220 1.00 4.69 51 VAL B C 1
ATOM 7698 O O . VAL C 2 51 ? 151.926 169.036 194.322 1.00 4.69 51 VAL B O 1
ATOM 7702 N N . VAL C 2 52 ? 152.665 170.916 193.329 1.00 3.23 52 VAL B N 1
ATOM 7703 C CA . VAL C 2 52 ? 151.603 170.971 192.335 1.00 3.23 52 VAL B CA 1
ATOM 7704 C C . VAL C 2 52 ? 152.239 170.961 190.954 1.00 3.23 52 VAL B C 1
ATOM 7705 O O . VAL C 2 52 ? 153.282 171.584 190.732 1.00 3.23 52 VAL B O 1
ATOM 7709 N N . GLN C 2 53 ? 151.630 170.222 190.036 1.00 1.61 53 GLN B N 1
ATOM 7710 C CA . GLN C 2 53 ? 152.171 170.021 188.698 1.00 1.61 53 GLN B CA 1
ATOM 7711 C C . GLN C 2 53 ? 151.110 170.448 187.694 1.00 1.61 53 GLN B C 1
ATOM 7712 O O . GLN C 2 53 ? 150.064 169.804 187.583 1.00 1.61 53 GLN B O 1
ATOM 7718 N N . SER C 2 54 ? 151.376 171.525 186.962 1.00 2.27 54 SER B N 1
ATOM 7719 C CA . SER C 2 54 ? 150.386 172.113 186.060 1.00 2.27 54 SER B CA 1
ATOM 7720 C C . SER C 2 54 ? 150.425 171.487 184.672 1.00 2.27 54 SER B C 1
ATOM 7721 O O . SER C 2 54 ? 150.533 172.175 183.663 1.00 2.27 54 SER B O 1
ATOM 7724 N N . GLY C 2 55 ? 150.331 170.168 184.612 1.00 1.77 55 GLY B N 1
ATOM 7725 C CA . GLY C 2 55 ? 150.097 169.481 183.363 1.00 1.77 55 GLY B CA 1
ATOM 7726 C C . GLY C 2 55 ? 151.362 169.135 182.608 1.00 1.77 55 GLY B C 1
ATOM 7727 O O . GLY C 2 55 ? 152.465 169.579 182.922 1.00 1.77 55 GLY B O 1
ATOM 7728 N N . ASP C 2 56 ? 151.176 168.310 181.584 1.00 1.53 56 ASP B N 1
ATOM 7729 C CA . ASP C 2 56 ? 152.245 167.856 180.706 1.00 1.53 56 ASP B CA 1
ATOM 7730 C C . ASP C 2 56 ? 153.395 167.246 181.498 1.00 1.53 56 ASP B C 1
ATOM 7731 O O . ASP C 2 56 ? 154.550 167.647 181.385 1.00 1.53 56 ASP B O 1
ATOM 7736 N N . LEU C 2 57 ? 153.051 166.261 182.323 1.00 0.53 57 LEU B N 1
ATOM 7737 C CA . LEU C 2 57 ? 154.080 165.450 182.951 1.00 0.53 57 LEU B CA 1
ATOM 7738 C C . LEU C 2 57 ? 154.699 164.487 181.954 1.00 0.53 57 LEU B C 1
ATOM 7739 O O . LEU C 2 57 ? 155.856 164.095 182.115 1.00 0.53 57 LEU B O 1
ATOM 7744 N N . PHE C 2 58 ? 153.958 164.110 180.920 1.00 0.44 58 PHE B N 1
ATOM 7745 C CA . PHE C 2 58 ? 154.452 163.224 179.881 1.00 0.44 58 PHE B CA 1
ATOM 7746 C C . PHE C 2 58 ? 154.357 163.918 178.531 1.00 0.44 58 PHE B C 1
ATOM 7747 O O . PHE C 2 58 ? 153.473 164.742 178.299 1.00 0.44 58 PHE B O 1
ATOM 7755 N N . HIS C 2 59 ? 155.288 163.588 177.642 1.00 0.45 59 HIS B N 1
ATOM 7756 C CA . HIS C 2 59 ? 155.284 164.201 176.322 1.00 0.45 59 HIS B CA 1
ATOM 7757 C C . HIS C 2 59 ? 154.216 163.605 175.421 1.00 0.45 59 HIS B C 1
ATOM 7758 O O . HIS C 2 59 ? 153.671 164.310 174.567 1.00 0.45 59 HIS B O 1
ATOM 7765 N N . VAL C 2 60 ? 153.901 162.328 175.592 1.00 0.16 60 VAL B N 1
ATOM 7766 C CA . VAL C 2 60 ? 152.977 161.636 174.712 1.00 0.16 60 VAL B CA 1
ATOM 7767 C C . VAL C 2 60 ? 151.715 161.277 175.478 1.00 0.16 60 VAL B C 1
ATOM 7768 O O . VAL C 2 60 ? 151.678 161.254 176.710 1.00 0.16 60 VAL B O 1
ATOM 7772 N N . ASN C 2 61 ? 150.659 161.003 174.717 1.00 0.84 61 ASN B N 1
ATOM 7773 C CA . ASN C 2 61 ? 149.389 160.609 175.310 1.00 0.84 61 ASN B CA 1
ATOM 7774 C C . ASN C 2 61 ? 149.471 159.225 175.928 1.00 0.84 61 ASN B C 1
ATOM 7775 O O . ASN C 2 61 ? 148.803 158.951 176.928 1.00 0.84 61 ASN B O 1
ATOM 7780 N N . LYS C 2 62 ? 150.267 158.342 175.339 1.00 0.36 62 LYS B N 1
ATOM 7781 C CA . LYS C 2 62 ? 150.484 156.993 175.855 1.00 0.36 62 LYS B CA 1
ATOM 7782 C C . LYS C 2 62 ? 151.959 156.846 176.183 1.00 0.36 62 LYS B C 1
ATOM 7783 O O . LYS C 2 62 ? 152.767 156.537 175.290 1.00 0.36 62 LYS B O 1
ATOM 7789 N N . PRO C 2 63 ? 152.362 157.068 177.430 1.00 0.11 63 PRO B N 1
ATOM 7790 C CA . PRO C 2 63 ? 153.786 157.013 177.761 1.00 0.11 63 PRO B CA 1
ATOM 7791 C C . PRO C 2 63 ? 154.346 155.615 177.573 1.00 0.11 63 PRO B C 1
ATOM 7792 O O . PRO C 2 63 ? 153.638 154.615 177.691 1.00 0.11 63 PRO B O 1
ATOM 7796 N N . SER C 2 64 ? 155.632 155.555 177.255 1.00 0.25 64 SER B N 1
ATOM 7797 C CA . SER C 2 64 ? 156.300 154.281 177.086 1.00 0.25 64 SER B CA 1
ATOM 7798 C C . SER C 2 64 ? 156.633 153.673 178.443 1.00 0.25 64 SER B C 1
ATOM 7799 O O . SER C 2 64 ? 156.413 154.272 179.496 1.00 0.25 64 SER B O 1
ATOM 7802 N N . LYS C 2 65 ? 157.195 152.481 178.394 1.00 0.93 65 LYS B N 1
ATOM 7803 C CA . LYS C 2 65 ? 157.570 151.774 179.585 1.00 0.93 65 LYS B CA 1
ATOM 7804 C C . LYS C 2 65 ? 158.667 152.491 180.311 1.00 0.93 65 LYS B C 1
ATOM 7805 O O . LYS C 2 65 ? 158.614 152.596 181.500 1.00 0.93 65 LYS B O 1
ATOM 7811 N N . LYS C 2 66 ? 159.659 153.009 179.611 1.00 0.69 66 LYS B N 1
ATOM 7812 C CA . LYS C 2 66 ? 160.749 153.687 180.294 1.00 0.69 66 LYS B CA 1
ATOM 7813 C C . LYS C 2 66 ? 160.384 155.034 180.871 1.00 0.69 66 LYS B C 1
ATOM 7814 O O . LYS C 2 66 ? 161.045 155.514 181.768 1.00 0.69 66 LYS B O 1
ATOM 7820 N N . SER C 2 67 ? 159.352 155.664 180.340 1.00 0.54 67 SER B N 1
ATOM 7821 C CA . SER C 2 67 ? 158.923 156.948 180.836 1.00 0.54 67 SER B CA 1
ATOM 7822 C C . SER C 2 67 ? 158.161 156.725 182.100 1.00 0.54 67 SER B C 1
ATOM 7823 O O . SER C 2 67 ? 158.415 157.355 183.095 1.00 0.54 67 SER B O 1
ATOM 7826 N N . LEU C 2 68 ? 157.219 155.804 182.055 1.00 0.51 68 LEU B N 1
ATOM 7827 C CA . LEU C 2 68 ? 156.406 155.475 183.204 1.00 0.51 68 LEU B CA 1
ATOM 7828 C C . LEU C 2 68 ? 157.215 154.910 184.335 1.00 0.51 68 LEU B C 1
ATOM 7829 O O . LEU C 2 68 ? 156.927 155.162 185.479 1.00 0.51 68 LEU B O 1
ATOM 7834 N N . TYR C 2 69 ? 158.216 154.109 184.024 1.00 1.19 69 TYR B N 1
ATOM 7835 C CA . TYR C 2 69 ? 159.020 153.490 185.055 1.00 1.19 69 TYR B CA 1
ATOM 7836 C C . TYR C 2 69 ? 159.997 154.436 185.684 1.00 1.19 69 TYR B C 1
ATOM 7837 O O . TYR C 2 69 ? 160.397 154.228 186.800 1.00 1.19 69 TYR B O 1
ATOM 7846 N N . GLN C 2 70 ? 160.384 155.486 184.987 1.00 1.10 70 GLN B N 1
ATOM 7847 C CA . GLN C 2 70 ? 161.350 156.405 185.554 1.00 1.10 70 GLN B CA 1
ATOM 7848 C C . GLN C 2 70 ? 160.692 157.547 186.275 1.00 1.10 70 GLN B C 1
ATOM 7849 O O . GLN C 2 70 ? 161.361 158.363 186.879 1.00 1.10 70 GLN B O 1
ATOM 7855 N N . VAL C 2 71 ? 159.373 157.614 186.177 1.00 0.74 71 VAL B N 1
ATOM 7856 C CA . VAL C 2 71 ? 158.571 158.606 186.874 1.00 0.74 71 VAL B CA 1
ATOM 7857 C C . VAL C 2 71 ? 158.022 157.973 188.134 1.00 0.74 71 VAL B C 1
ATOM 7858 O O . VAL C 2 71 ? 157.631 158.662 189.037 1.00 0.74 71 VAL B O 1
ATOM 7862 N N . LEU C 2 72 ? 157.982 156.649 188.182 1.00 1.32 72 LEU B N 1
ATOM 7863 C CA . LEU C 2 72 ? 157.495 155.920 189.333 1.00 1.32 72 LEU B CA 1
ATOM 7864 C C . LEU C 2 72 ? 158.660 155.696 190.245 1.00 1.32 72 LEU B C 1
ATOM 7865 O O . LEU C 2 72 ? 158.486 155.498 191.422 1.00 1.32 72 LEU B O 1
ATOM 7870 N N . LYS C 2 73 ? 159.858 155.666 189.685 1.00 1.73 73 LYS B N 1
ATOM 7871 C CA . LYS C 2 73 ? 161.058 155.546 190.502 1.00 1.73 73 LYS B CA 1
ATOM 7872 C C . LYS C 2 73 ? 161.307 156.800 191.330 1.00 1.73 73 LYS B C 1
ATOM 7873 O O . LYS C 2 73 ? 161.655 156.701 192.509 1.00 1.73 73 LYS B O 1
ATOM 7879 N N . THR C 2 74 ? 161.139 157.986 190.744 1.00 1.46 74 THR B N 1
ATOM 7880 C CA . THR C 2 74 ? 161.309 159.206 191.522 1.00 1.46 74 THR B CA 1
ATOM 7881 C C . THR C 2 74 ? 160.122 159.493 192.425 1.00 1.46 74 THR B C 1
ATOM 7882 O O . THR C 2 74 ? 160.313 160.062 193.503 1.00 1.46 74 THR B O 1
ATOM 7886 N N . LEU C 2 75 ? 158.906 159.130 192.021 1.00 1.93 75 LEU B N 1
ATOM 7887 C CA . LEU C 2 75 ? 157.763 159.334 192.897 1.00 1.93 75 LEU B CA 1
ATOM 7888 C C . LEU C 2 75 ? 157.766 158.398 194.094 1.00 1.93 75 LEU B C 1
ATOM 7889 O O . LEU C 2 75 ? 157.138 158.717 195.106 1.00 1.93 75 LEU B O 1
ATOM 7894 N N . ARG C 2 76 ? 158.450 157.263 194.010 1.00 3.15 76 ARG B N 1
ATOM 7895 C CA . ARG C 2 76 ? 158.537 156.336 195.127 1.00 3.15 76 ARG B CA 1
ATOM 7896 C C . ARG C 2 76 ? 159.726 156.608 196.032 1.00 3.15 76 ARG B C 1
ATOM 7897 O O . ARG C 2 76 ? 159.670 156.292 197.222 1.00 3.15 76 ARG B O 1
ATOM 7905 N N . LEU C 2 77 ? 160.796 157.192 195.507 1.00 3.50 77 LEU B N 1
ATOM 7906 C CA . LEU C 2 77 ? 161.981 157.490 196.296 1.00 3.50 77 LEU B CA 1
ATOM 7907 C C . LEU C 2 77 ? 161.957 158.881 196.909 1.00 3.50 77 LEU B C 1
ATOM 7908 O O . LEU C 2 77 ? 162.867 159.217 197.669 1.00 3.50 77 LEU B O 1
ATOM 7913 N N . CYS C 2 78 ? 160.945 159.691 196.605 1.00 5.36 78 CYS B N 1
ATOM 7914 C CA . CYS C 2 78 ? 160.870 161.057 197.106 1.00 5.36 78 CYS B CA 1
ATOM 7915 C C . CYS C 2 78 ? 159.583 161.385 197.844 1.00 5.36 78 CYS B C 1
ATOM 7916 O O . CYS C 2 78 ? 159.599 162.287 198.688 1.00 5.36 78 CYS B O 1
ATOM 7919 N N . CYS C 2 79 ? 158.478 160.697 197.567 1.00 6.68 79 CYS B N 1
ATOM 7920 C CA . CYS C 2 79 ? 157.222 160.926 198.267 1.00 6.68 79 CYS B CA 1
ATOM 7921 C C . CYS C 2 79 ? 157.027 160.003 199.460 1.00 6.68 79 CYS B C 1
ATOM 7922 O O . CYS C 2 79 ? 156.544 160.445 200.504 1.00 6.68 79 CYS B O 1
ATOM 7925 N N . MET C 2 80 ? 157.391 158.731 199.336 1.00 6.70 80 MET B N 1
ATOM 7926 C CA . MET C 2 80 ? 157.215 157.799 200.439 1.00 6.70 80 MET B CA 1
ATOM 7927 C C . MET C 2 80 ? 158.185 158.128 201.565 1.00 6.70 80 MET B C 1
ATOM 7928 O O . MET C 2 80 ? 159.384 158.305 201.336 1.00 6.70 80 MET B O 1
ATOM 7933 N N . GLY C 2 81 ? 157.668 158.200 202.783 1.00 12.71 81 GLY B N 1
ATOM 7934 C CA . GLY C 2 81 ? 158.486 158.509 203.932 1.00 12.71 81 GLY B CA 1
ATOM 7935 C C . GLY C 2 81 ? 157.732 158.221 205.209 1.00 12.71 81 GLY B C 1
ATOM 7936 O O . GLY C 2 81 ? 156.612 157.711 205.189 1.00 12.71 81 GLY B O 1
ATOM 7937 N N . ASP C 2 82 ? 158.363 158.558 206.334 1.00 14.26 82 ASP B N 1
ATOM 7938 C CA . ASP C 2 82 ? 157.759 158.320 207.636 1.00 14.26 82 ASP B CA 1
ATOM 7939 C C . ASP C 2 82 ? 157.266 159.581 208.326 1.00 14.26 82 ASP B C 1
ATOM 7940 O O . ASP C 2 82 ? 156.467 159.475 209.260 1.00 14.26 82 ASP B O 1
ATOM 7945 N N . LYS C 2 83 ? 157.708 160.757 207.895 1.00 11.66 83 LYS B N 1
ATOM 7946 C CA . LYS C 2 83 ? 157.269 161.997 208.519 1.00 11.66 83 LYS B CA 1
ATOM 7947 C C . LYS C 2 83 ? 155.899 162.374 207.974 1.00 11.66 83 LYS B C 1
ATOM 7948 O O . LYS C 2 83 ? 155.767 162.682 206.784 1.00 11.66 83 LYS B O 1
ATOM 7954 N N . PRO C 2 84 ? 154.862 162.369 208.806 1.00 10.98 84 PRO B N 1
ATOM 7955 C CA . PRO C 2 84 ? 153.515 162.645 208.300 1.00 10.98 84 PRO B CA 1
ATOM 7956 C C . PRO C 2 84 ? 153.370 164.098 207.883 1.00 10.98 84 PRO B C 1
ATOM 7957 O O . PRO C 2 84 ? 153.914 165.002 208.520 1.00 10.98 84 PRO B O 1
ATOM 7961 N N . CYS C 2 85 ? 152.625 164.316 206.804 1.00 9.38 85 CYS B N 1
ATOM 7962 C CA . CYS C 2 85 ? 152.351 165.669 206.356 1.00 9.38 85 CYS B CA 1
ATOM 7963 C C . CYS C 2 85 ? 151.364 166.349 207.296 1.00 9.38 85 CYS B C 1
ATOM 7964 O O . CYS C 2 85 ? 150.532 165.706 207.940 1.00 9.38 85 CYS B O 1
ATOM 7967 N N . GLU C 2 86 ? 151.466 167.676 207.365 1.00 10.53 86 GLU B N 1
ATOM 7968 C CA . GLU C 2 86 ? 150.702 168.471 208.315 1.00 10.53 86 GLU B CA 1
ATOM 7969 C C . GLU C 2 86 ? 149.497 169.148 207.673 1.00 10.53 86 GLU B C 1
ATOM 7970 O O . GLU C 2 86 ? 148.892 170.034 208.282 1.00 10.53 86 GLU B O 1
ATOM 7976 N N . LEU C 2 87 ? 149.137 168.752 206.458 1.00 10.14 87 LEU B N 1
ATOM 7977 C CA . LEU C 2 87 ? 147.986 169.319 205.769 1.00 10.14 87 LEU B CA 1
ATOM 7978 C C . LEU C 2 87 ? 146.751 168.491 206.097 1.00 10.14 87 LEU B C 1
ATOM 7979 O O . LEU C 2 87 ? 146.731 167.280 205.855 1.00 10.14 87 LEU B O 1
ATOM 7984 N N . GLU C 2 88 ? 145.726 169.136 206.641 1.00 11.15 88 GLU B N 1
ATOM 7985 C CA . GLU C 2 88 ? 144.457 168.475 206.913 1.00 11.15 88 GLU B CA 1
ATOM 7986 C C . GLU C 2 88 ? 143.452 168.886 205.846 1.00 11.15 88 GLU B C 1
ATOM 7987 O O . GLU C 2 88 ? 143.176 170.076 205.670 1.00 11.15 88 GLU B O 1
ATOM 7993 N N . LEU C 2 89 ? 142.913 167.901 205.136 1.00 11.26 89 LEU B N 1
ATOM 7994 C CA . LEU C 2 89 ? 141.964 168.161 204.063 1.00 11.26 89 LEU B CA 1
ATOM 7995 C C . LEU C 2 89 ? 140.613 168.517 204.668 1.00 11.26 89 LEU B C 1
ATOM 7996 O O . LEU C 2 89 ? 139.978 167.681 205.318 1.00 11.26 89 LEU B O 1
ATOM 8001 N N . LEU C 2 90 ? 140.177 169.760 204.459 1.00 11.48 90 LEU B N 1
ATOM 8002 C CA . LEU C 2 90 ? 138.937 170.222 205.068 1.00 11.48 90 LEU B CA 1
ATOM 8003 C C . LEU C 2 90 ? 137.711 169.819 204.266 1.00 11.48 90 LEU B C 1
ATOM 8004 O O . LEU C 2 90 ? 136.641 169.613 204.847 1.00 11.48 90 LEU B O 1
ATOM 8009 N N . SER C 2 91 ? 137.838 169.702 202.951 1.00 14.61 91 SER B N 1
ATOM 8010 C CA . SER C 2 91 ? 136.698 169.418 202.097 1.00 14.61 91 SER B CA 1
ATOM 8011 C C . SER C 2 91 ? 136.461 167.911 202.028 1.00 14.61 91 SER B C 1
ATOM 8012 O O . SER C 2 91 ? 137.086 167.123 202.740 1.00 14.61 91 SER B O 1
ATOM 8015 N N . ASP C 2 92 ? 135.534 167.503 201.166 1.00 13.44 92 ASP B N 1
ATOM 8016 C CA . ASP C 2 92 ? 135.270 166.098 200.914 1.00 13.44 92 ASP B CA 1
ATOM 8017 C C . ASP C 2 92 ? 135.965 165.718 199.618 1.00 13.44 92 ASP B C 1
ATOM 8018 O O . ASP C 2 92 ? 135.583 166.226 198.553 1.00 13.44 92 ASP B O 1
ATOM 8023 N N . PRO C 2 93 ? 136.987 164.860 199.648 1.00 12.10 93 PRO B N 1
ATOM 8024 C CA . PRO C 2 93 ? 137.741 164.579 198.420 1.00 12.10 93 PRO B CA 1
ATOM 8025 C C . PRO C 2 93 ? 136.939 163.867 197.351 1.00 12.10 93 PRO B C 1
ATOM 8026 O O . PRO C 2 93 ? 137.336 163.912 196.180 1.00 12.10 93 PRO B O 1
ATOM 8030 N N . SER C 2 94 ? 135.831 163.212 197.703 1.00 12.41 94 SER B N 1
ATOM 8031 C CA . SER C 2 94 ? 135.079 162.462 196.704 1.00 12.41 94 SER B CA 1
ATOM 8032 C C . SER C 2 94 ? 134.503 163.371 195.628 1.00 12.41 94 SER B C 1
ATOM 8033 O O . SER C 2 94 ? 134.302 162.931 194.491 1.00 12.41 94 SER B O 1
ATOM 8036 N N . GLN C 2 95 ? 134.222 164.631 195.961 1.00 11.74 95 GLN B N 1
ATOM 8037 C CA . GLN C 2 95 ? 133.773 165.581 194.953 1.00 11.74 95 GLN B CA 1
ATOM 8038 C C . GLN C 2 95 ? 134.898 166.036 194.036 1.00 11.74 95 GLN B C 1
ATOM 8039 O O . GLN C 2 95 ? 134.620 166.598 192.972 1.00 11.74 95 GLN B O 1
ATOM 8045 N N . VAL C 2 96 ? 136.151 165.800 194.414 1.00 9.82 96 VAL B N 1
ATOM 8046 C CA . VAL C 2 96 ? 137.291 166.198 193.599 1.00 9.82 96 VAL B CA 1
ATOM 8047 C C . VAL C 2 96 ? 137.947 165.017 192.893 1.00 9.82 96 VAL B C 1
ATOM 8048 O O . VAL C 2 96 ? 138.557 165.216 191.831 1.00 9.82 96 VAL B O 1
ATOM 8052 N N . PHE C 2 97 ? 137.832 163.806 193.430 1.00 8.87 97 PHE B N 1
ATOM 8053 C CA . PHE C 2 97 ? 138.417 162.598 192.861 1.00 8.87 97 PHE B CA 1
ATOM 8054 C C . PHE C 2 97 ? 137.326 161.628 192.430 1.00 8.87 97 PHE B C 1
ATOM 8055 O O . PHE C 2 97 ? 137.389 160.430 192.702 1.00 8.87 97 PHE B O 1
ATOM 8063 N N . HIS C 2 98 ? 136.306 162.142 191.748 1.00 10.81 98 HIS B N 1
ATOM 8064 C CA . HIS C 2 98 ? 135.091 161.386 191.466 1.00 10.81 98 HIS B CA 1
ATOM 8065 C C . HIS C 2 98 ? 135.256 160.328 190.382 1.00 10.81 98 HIS B C 1
ATOM 8066 O O . HIS C 2 98 ? 134.257 159.699 190.016 1.00 10.81 98 HIS B O 1
ATOM 8073 N N . TYR C 2 99 ? 136.462 160.108 189.857 1.00 10.77 99 TYR B N 1
ATOM 8074 C CA . TYR C 2 99 ? 136.609 159.200 188.724 1.00 10.77 99 TYR B CA 1
ATOM 8075 C C . TYR C 2 99 ? 136.424 157.744 189.138 1.00 10.77 99 TYR B C 1
ATOM 8076 O O . TYR C 2 99 ? 135.802 156.963 188.407 1.00 10.77 99 TYR B O 1
ATOM 8085 N N . ASP C 2 100 ? 136.954 157.354 190.293 1.00 8.71 100 ASP B N 1
ATOM 8086 C CA . ASP C 2 100 ? 137.007 155.947 190.679 1.00 8.71 100 ASP B CA 1
ATOM 8087 C C . ASP C 2 100 ? 136.694 155.836 192.165 1.00 8.71 100 ASP B C 1
ATOM 8088 O O . ASP C 2 100 ? 136.183 156.774 192.782 1.00 8.71 100 ASP B O 1
ATOM 8093 N N . GLU C 2 101 ? 137.047 154.684 192.737 1.00 8.05 101 GLU B N 1
ATOM 8094 C CA . GLU C 2 101 ? 136.821 154.425 194.156 1.00 8.05 101 GLU B CA 1
ATOM 8095 C C . GLU C 2 101 ? 137.942 154.965 195.031 1.00 8.05 101 GLU B C 1
ATOM 8096 O O . GLU C 2 101 ? 137.857 154.934 196.251 1.00 8.05 101 GLU B O 1
ATOM 8102 N N . PHE C 2 102 ? 139.011 155.427 194.402 1.00 6.55 102 PHE B N 1
ATOM 8103 C CA . PHE C 2 102 ? 140.088 156.084 195.141 1.00 6.55 102 PHE B CA 1
ATOM 8104 C C . PHE C 2 102 ? 139.733 157.562 195.313 1.00 6.55 102 PHE B C 1
ATOM 8105 O O . PHE C 2 102 ? 140.311 158.458 194.697 1.00 6.55 102 PHE B O 1
ATOM 8113 N N . THR C 2 103 ? 138.749 157.804 196.179 1.00 11.25 103 THR B N 1
ATOM 8114 C CA . THR C 2 103 ? 138.136 159.117 196.337 1.00 11.25 103 THR B CA 1
ATOM 8115 C C . THR C 2 103 ? 138.696 159.899 197.519 1.00 11.25 103 THR B C 1
ATOM 8116 O O . THR C 2 103 ? 137.961 160.658 198.156 1.00 11.25 103 THR B O 1
ATOM 8120 N N . ASN C 2 104 ? 139.977 159.730 197.834 1.00 10.17 104 ASN B N 1
ATOM 8121 C CA . ASN C 2 104 ? 140.608 160.512 198.886 1.00 10.17 104 ASN B CA 1
ATOM 8122 C C . ASN C 2 104 ? 142.064 160.752 198.525 1.00 10.17 104 ASN B C 1
ATOM 8123 O O . ASN C 2 104 ? 142.648 160.034 197.712 1.00 10.17 104 ASN B O 1
ATOM 8128 N N . VAL C 2 105 ? 142.646 161.784 199.140 1.00 8.95 105 VAL B N 1
ATOM 8129 C CA . VAL C 2 105 ? 144.038 162.104 198.872 1.00 8.95 105 VAL B CA 1
ATOM 8130 C C . VAL C 2 105 ? 144.921 160.929 199.276 1.00 8.95 105 VAL B C 1
ATOM 8131 O O . VAL C 2 105 ? 144.573 160.129 200.151 1.00 8.95 105 VAL B O 1
ATOM 8135 N N . ASN C 2 106 ? 146.073 160.816 198.614 1.00 7.11 106 ASN B N 1
ATOM 8136 C CA . ASN C 2 106 ? 146.910 159.636 198.791 1.00 7.11 106 ASN B CA 1
ATOM 8137 C C . ASN C 2 106 ? 147.498 159.552 200.190 1.00 7.11 106 ASN B C 1
ATOM 8138 O O . ASN C 2 106 ? 147.745 158.451 200.689 1.00 7.11 106 ASN B O 1
ATOM 8143 N N . TYR C 2 107 ? 147.736 160.688 200.840 1.00 9.10 107 TYR B N 1
ATOM 8144 C CA . TYR C 2 107 ? 148.392 160.644 202.139 1.00 9.10 107 TYR B CA 1
ATOM 8145 C C . TYR C 2 107 ? 147.444 160.300 203.275 1.00 9.10 107 TYR B C 1
ATOM 8146 O O . TYR C 2 107 ? 147.908 160.098 204.401 1.00 9.10 107 TYR B O 1
ATOM 8155 N N . GLU C 2 108 ? 146.140 160.249 203.018 1.00 11.53 108 GLU B N 1
ATOM 8156 C CA . GLU C 2 108 ? 145.192 159.735 203.993 1.00 11.53 108 GLU B CA 1
ATOM 8157 C C . GLU C 2 108 ? 144.995 158.233 203.880 1.00 11.53 108 GLU B C 1
ATOM 8158 O O . GLU C 2 108 ? 144.333 157.645 204.739 1.00 11.53 108 GLU B O 1
ATOM 8164 N N . ASP C 2 109 ? 145.545 157.603 202.857 1.00 11.24 109 ASP B N 1
ATOM 8165 C CA . ASP C 2 109 ? 145.333 156.178 202.660 1.00 11.24 109 ASP B CA 1
ATOM 8166 C C . ASP C 2 109 ? 146.126 155.395 203.698 1.00 11.24 109 ASP B C 1
ATOM 8167 O O . ASP C 2 109 ? 147.348 155.567 203.786 1.00 11.24 109 ASP B O 1
ATOM 8172 N N . PRO C 2 110 ? 145.485 154.544 204.505 1.00 12.09 110 PRO B N 1
ATOM 8173 C CA . PRO C 2 110 ? 146.231 153.825 205.548 1.00 12.09 110 PRO B CA 1
ATOM 8174 C C . PRO C 2 110 ? 147.317 152.920 205.005 1.00 12.09 110 PRO B C 1
ATOM 8175 O O . PRO C 2 110 ? 148.304 152.664 205.704 1.00 12.09 110 PRO B O 1
ATOM 8179 N N . ASN C 2 111 ? 147.170 152.429 203.777 1.00 8.95 111 ASN B N 1
ATOM 8180 C CA . ASN C 2 111 ? 148.121 151.479 203.222 1.00 8.95 111 ASN B CA 1
ATOM 8181 C C . ASN C 2 111 ? 149.383 152.137 202.682 1.00 8.95 111 ASN B C 1
ATOM 8182 O O . ASN C 2 111 ? 150.360 151.431 202.420 1.00 8.95 111 ASN B O 1
ATOM 8187 N N . PHE C 2 112 ? 149.395 153.455 202.513 1.00 7.01 112 PHE B N 1
ATOM 8188 C CA . PHE C 2 112 ? 150.546 154.169 201.980 1.00 7.01 112 PHE B CA 1
ATOM 8189 C C . PHE C 2 112 ? 151.075 155.166 202.999 1.00 7.01 112 PHE B C 1
ATOM 8190 O O . PHE C 2 112 ? 150.301 155.832 203.693 1.00 7.01 112 PHE B O 1
ATOM 8198 N N . ASN C 2 113 ? 152.397 155.272 203.069 1.00 7.97 113 ASN B N 1
ATOM 8199 C CA . ASN C 2 113 ? 153.077 156.304 203.841 1.00 7.97 113 ASN B CA 1
ATOM 8200 C C . ASN C 2 113 ? 153.574 157.356 202.862 1.00 7.97 113 ASN B C 1
ATOM 8201 O O . ASN C 2 113 ? 154.531 157.116 202.123 1.00 7.97 113 ASN B O 1
ATOM 8206 N N . ILE C 2 114 ? 152.924 158.515 202.859 1.00 6.53 114 ILE B N 1
ATOM 8207 C CA . ILE C 2 114 ? 153.244 159.610 201.954 1.00 6.53 114 ILE B CA 1
ATOM 8208 C C . ILE C 2 114 ? 153.652 160.810 202.793 1.00 6.53 114 ILE B C 1
ATOM 8209 O O . ILE C 2 114 ? 152.887 161.259 203.653 1.00 6.53 114 ILE B O 1
ATOM 8214 N N . SER C 2 115 ? 154.851 161.333 202.544 1.00 7.18 115 SER B N 1
ATOM 8215 C CA . SER C 2 115 ? 155.300 162.540 203.219 1.00 7.18 115 SER B CA 1
ATOM 8216 C C . SER C 2 115 ? 155.154 163.789 202.365 1.00 7.18 115 SER B C 1
ATOM 8217 O O . SER C 2 115 ? 155.125 164.895 202.914 1.00 7.18 115 SER B O 1
ATOM 8220 N N . ILE C 2 116 ? 155.071 163.643 201.047 1.00 6.40 116 ILE B N 1
ATOM 8221 C CA . ILE C 2 116 ? 154.899 164.771 200.138 1.00 6.40 116 ILE B CA 1
ATOM 8222 C C . ILE C 2 116 ? 153.843 164.399 199.106 1.00 6.40 116 ILE B C 1
ATOM 8223 O O . ILE C 2 116 ? 154.139 163.641 198.174 1.00 6.40 116 ILE B O 1
ATOM 8228 N N . PRO C 2 117 ? 152.607 164.880 199.230 1.00 5.36 117 PRO B N 1
ATOM 8229 C CA . PRO C 2 117 ? 151.589 164.565 198.221 1.00 5.36 117 PRO B CA 1
ATOM 8230 C C . PRO C 2 117 ? 151.749 165.435 196.982 1.00 5.36 117 PRO B C 1
ATOM 8231 O O . PRO C 2 117 ? 151.840 166.659 197.076 1.00 5.36 117 PRO B O 1
ATOM 8235 N N . VAL C 2 118 ? 151.769 164.798 195.818 1.00 3.72 118 VAL B N 1
ATOM 8236 C CA . VAL C 2 118 ? 151.938 165.481 194.542 1.00 3.72 118 VAL B CA 1
ATOM 8237 C C . VAL C 2 118 ? 150.571 165.609 193.890 1.00 3.72 118 VAL B C 1
ATOM 8238 O O . VAL C 2 118 ? 149.927 164.599 193.597 1.00 3.72 118 VAL B O 1
ATOM 8242 N N . PHE C 2 119 ? 150.134 166.840 193.644 1.00 3.46 119 PHE B N 1
ATOM 8243 C CA . PHE C 2 119 ? 148.862 167.118 192.990 1.00 3.46 119 PHE B CA 1
ATOM 8244 C C . PHE C 2 119 ? 149.121 167.596 191.571 1.00 3.46 119 PHE B C 1
ATOM 8245 O O . PHE C 2 119 ? 149.971 168.458 191.349 1.00 3.46 119 PHE B O 1
ATOM 8253 N N . GLY C 2 120 ? 148.397 167.045 190.611 1.00 1.48 120 GLY B N 1
ATOM 8254 C CA . GLY C 2 120 ? 148.653 167.370 189.219 1.00 1.48 120 GLY B CA 1
ATOM 8255 C C . GLY C 2 120 ? 147.393 167.380 188.390 1.00 1.48 120 GLY B C 1
ATOM 8256 O O . GLY C 2 120 ? 146.427 166.674 188.687 1.00 1.48 120 GLY B O 1
ATOM 8257 N N . ILE C 2 121 ? 147.408 168.191 187.338 1.00 2.17 121 ILE B N 1
ATOM 8258 C CA . ILE C 2 121 ? 146.327 168.238 186.369 1.00 2.17 121 ILE B CA 1
ATOM 8259 C C . ILE C 2 121 ? 146.850 167.700 185.042 1.00 2.17 121 ILE B C 1
ATOM 8260 O O . ILE C 2 121 ? 148.040 167.442 184.876 1.00 2.17 121 ILE B O 1
ATOM 8265 N N . SER C 2 122 ? 145.941 167.523 184.093 1.00 1.63 122 SER B N 1
ATOM 8266 C CA . SER C 2 122 ? 146.297 167.029 182.774 1.00 1.63 122 SER B CA 1
ATOM 8267 C C . SER C 2 122 ? 146.638 168.180 181.839 1.00 1.63 122 SER B C 1
ATOM 8268 O O . SER C 2 122 ? 146.206 169.318 182.025 1.00 1.63 122 SER B O 1
ATOM 8271 N N . GLY C 2 123 ? 147.425 167.865 180.819 1.00 2.46 123 GLY B N 1
ATOM 8272 C CA . GLY C 2 123 ? 147.833 168.858 179.852 1.00 2.46 123 GLY B CA 1
ATOM 8273 C C . GLY C 2 123 ? 147.308 168.578 178.463 1.00 2.46 123 GLY B C 1
ATOM 8274 O O . GLY C 2 123 ? 146.461 167.703 178.277 1.00 2.46 123 GLY B O 1
ATOM 8275 N N . ASN C 2 124 ? 147.802 169.317 177.476 1.00 2.31 124 ASN B N 1
ATOM 8276 C CA . ASN C 2 124 ? 147.355 169.135 176.106 1.00 2.31 124 ASN B CA 1
ATOM 8277 C C . ASN C 2 124 ? 148.046 167.977 175.405 1.00 2.31 124 ASN B C 1
ATOM 8278 O O . ASN C 2 124 ? 147.664 167.646 174.279 1.00 2.31 124 ASN B O 1
ATOM 8283 N N . HIS C 2 125 ? 149.046 167.359 176.030 1.00 2.01 125 HIS B N 1
ATOM 8284 C CA . HIS C 2 125 ? 149.745 166.214 175.459 1.00 2.01 125 HIS B CA 1
ATOM 8285 C C . HIS C 2 125 ? 149.398 164.906 176.150 1.00 2.01 125 HIS B C 1
ATOM 8286 O O . HIS C 2 125 ? 149.160 163.902 175.478 1.00 2.01 125 HIS B O 1
ATOM 8293 N N . ASP C 2 126 ? 149.373 164.883 177.477 1.00 2.07 126 ASP B N 1
ATOM 8294 C CA . ASP C 2 126 ? 148.998 163.685 178.225 1.00 2.07 126 ASP B CA 1
ATOM 8295 C C . ASP C 2 126 ? 147.534 163.756 178.657 1.00 2.07 126 ASP B C 1
ATOM 8296 O O . ASP C 2 126 ? 147.201 163.720 179.837 1.00 2.07 126 ASP B O 1
ATOM 8301 N N . ASP C 2 127 ? 146.647 163.833 177.672 1.00 3.55 127 ASP B N 1
ATOM 8302 C CA . ASP C 2 127 ? 145.229 164.041 177.921 1.00 3.55 127 ASP B CA 1
ATOM 8303 C C . ASP C 2 127 ? 144.445 162.741 177.767 1.00 3.55 127 ASP B C 1
ATOM 8304 O O . ASP C 2 127 ? 144.992 161.682 177.462 1.00 3.55 127 ASP B O 1
ATOM 8309 N N . ALA C 2 128 ? 143.137 162.840 177.992 1.00 6.84 128 ALA B N 1
ATOM 8310 C CA . ALA C 2 128 ? 142.275 161.667 177.971 1.00 6.84 128 ALA B CA 1
ATOM 8311 C C . ALA C 2 128 ? 142.146 161.114 176.558 1.00 6.84 128 ALA B C 1
ATOM 8312 O O . ALA C 2 128 ? 141.880 161.857 175.611 1.00 6.84 128 ALA B O 1
ATOM 8314 N N . SER C 2 129 ? 142.323 159.803 176.419 1.00 10.68 129 SER B N 1
ATOM 8315 C CA . SER C 2 129 ? 142.268 159.162 175.114 1.00 10.68 129 SER B CA 1
ATOM 8316 C C . SER C 2 129 ? 141.978 157.681 175.290 1.00 10.68 129 SER B C 1
ATOM 8317 O O . SER C 2 129 ? 142.451 157.060 176.242 1.00 10.68 129 SER B O 1
ATOM 8320 N N . GLY C 2 130 ? 141.205 157.125 174.366 1.00 12.55 130 GLY B N 1
ATOM 8321 C CA . GLY C 2 130 ? 140.869 155.722 174.352 1.00 12.55 130 GLY B CA 1
ATOM 8322 C C . GLY C 2 130 ? 139.374 155.533 174.384 1.00 12.55 130 GLY B C 1
ATOM 8323 O O . GLY C 2 130 ? 138.598 156.493 174.348 1.00 12.55 130 GLY B O 1
ATOM 8324 N N . ASP C 2 131 ? 138.953 154.269 174.453 1.00 11.10 131 ASP B N 1
ATOM 8325 C CA . ASP C 2 131 ? 137.530 153.986 174.600 1.00 11.10 131 ASP B CA 1
ATOM 8326 C C . ASP C 2 131 ? 137.018 154.396 175.973 1.00 11.10 131 ASP B C 1
ATOM 8327 O O . ASP C 2 131 ? 135.869 154.835 176.099 1.00 11.10 131 ASP B O 1
ATOM 8332 N N . SER C 2 132 ? 137.847 154.266 177.007 1.00 10.34 132 SER B N 1
ATOM 8333 C CA . SER C 2 132 ? 137.456 154.595 178.369 1.00 10.34 132 SER B CA 1
ATOM 8334 C C . SER C 2 132 ? 137.866 155.998 178.793 1.00 10.34 132 SER B C 1
ATOM 8335 O O . SER C 2 132 ? 137.574 156.392 179.925 1.00 10.34 132 SER B O 1
ATOM 8338 N N . LEU C 2 133 ? 138.528 156.754 177.920 1.00 9.95 133 LEU B N 1
ATOM 8339 C CA . LEU C 2 133 ? 138.970 158.118 178.205 1.00 9.95 133 LEU B CA 1
ATOM 8340 C C . LEU C 2 133 ? 139.834 158.169 179.464 1.00 9.95 133 LEU B C 1
ATOM 8341 O O . LEU C 2 133 ? 139.503 158.812 180.460 1.00 9.95 133 LEU B O 1
ATOM 8346 N N . LEU C 2 134 ? 140.964 157.475 179.395 1.00 4.46 134 LEU B N 1
ATOM 8347 C CA . LEU C 2 134 ? 141.909 157.397 180.499 1.00 4.46 134 LEU B CA 1
ATOM 8348 C C . LEU C 2 134 ? 143.131 158.247 180.191 1.00 4.46 134 LEU B C 1
ATOM 8349 O O . LEU C 2 134 ? 143.744 158.102 179.130 1.00 4.46 134 LEU B O 1
ATOM 8354 N N . CYS C 2 135 ? 143.468 159.089 181.141 1.00 2.19 135 CYS B N 1
ATOM 8355 C CA . CYS C 2 135 ? 144.598 159.968 181.088 1.00 2.19 135 CYS B CA 1
ATOM 8356 C C . CYS C 2 135 ? 145.826 159.189 181.563 1.00 2.19 135 CYS B C 1
ATOM 8357 O O . CYS C 2 135 ? 145.708 158.101 182.102 1.00 2.19 135 CYS B O 1
ATOM 8360 N N . PRO C 2 136 ? 147.035 159.733 181.374 1.00 1.43 136 PRO B N 1
ATOM 8361 C CA . PRO C 2 136 ? 148.208 159.031 181.892 1.00 1.43 136 PRO B CA 1
ATOM 8362 C C . PRO C 2 136 ? 148.399 159.279 183.379 1.00 1.43 136 PRO B C 1
ATOM 8363 O O . PRO C 2 136 ? 149.136 158.553 184.009 1.00 1.43 136 PRO B O 1
ATOM 8367 N N . MET C 2 137 ? 147.732 160.293 183.921 1.00 1.79 137 MET B N 1
ATOM 8368 C CA . MET C 2 137 ? 147.767 160.641 185.324 1.00 1.79 137 MET B CA 1
ATOM 8369 C C . MET C 2 137 ? 146.756 159.834 186.112 1.00 1.79 137 MET B C 1
ATOM 8370 O O . MET C 2 137 ? 146.730 159.883 187.330 1.00 1.79 137 MET B O 1
ATOM 8375 N N . ASP C 2 138 ? 145.881 159.139 185.410 1.00 1.41 138 ASP B N 1
ATOM 8376 C CA . ASP C 2 138 ? 144.896 158.292 186.036 1.00 1.41 138 ASP B CA 1
ATOM 8377 C C . ASP C 2 138 ? 145.523 156.953 186.349 1.00 1.41 138 ASP B C 1
ATOM 8378 O O . ASP C 2 138 ? 145.047 156.229 187.198 1.00 1.41 138 ASP B O 1
ATOM 8383 N N . ILE C 2 139 ? 146.592 156.621 185.642 1.00 1.34 139 ILE B N 1
ATOM 8384 C CA . ILE C 2 139 ? 147.330 155.394 185.844 1.00 1.34 139 ILE B CA 1
ATOM 8385 C C . ILE C 2 139 ? 148.374 155.589 186.924 1.00 1.34 139 ILE B C 1
ATOM 8386 O O . ILE C 2 139 ? 148.965 154.633 187.383 1.00 1.34 139 ILE B O 1
ATOM 8391 N N . LEU C 2 140 ? 148.621 156.835 187.304 1.00 1.75 140 LEU B N 1
ATOM 8392 C CA . LEU C 2 140 ? 149.557 157.161 188.355 1.00 1.75 140 LEU B CA 1
ATOM 8393 C C . LEU C 2 140 ? 148.766 157.329 189.619 1.00 1.75 140 LEU B C 1
ATOM 8394 O O . LEU C 2 140 ? 149.261 157.052 190.685 1.00 1.75 140 LEU B O 1
ATOM 8399 N N . HIS C 2 141 ? 147.530 157.800 189.495 1.00 2.10 141 HIS B N 1
ATOM 8400 C CA . HIS C 2 141 ? 146.641 157.994 190.631 1.00 2.10 141 HIS B CA 1
ATOM 8401 C C . HIS C 2 141 ? 146.224 156.655 191.201 1.00 2.10 141 HIS B C 1
ATOM 8402 O O . HIS C 2 141 ? 146.013 156.536 192.388 1.00 2.10 141 HIS B O 1
ATOM 8409 N N . ALA C 2 142 ? 146.094 155.646 190.352 1.00 2.07 142 ALA B N 1
ATOM 8410 C CA . ALA C 2 142 ? 145.737 154.316 190.791 1.00 2.07 142 ALA B CA 1
ATOM 8411 C C . ALA C 2 142 ? 146.874 153.786 191.625 1.00 2.07 142 ALA B C 1
ATOM 8412 O O . ALA C 2 142 ? 146.661 153.229 192.678 1.00 2.07 142 ALA B O 1
ATOM 8414 N N . THR C 2 143 ? 148.097 153.989 191.158 1.00 2.62 143 THR B N 1
ATOM 8415 C CA . THR C 2 143 ? 149.278 153.505 191.862 1.00 2.62 143 THR B CA 1
ATOM 8416 C C . THR C 2 143 ? 149.320 154.005 193.297 1.00 2.62 143 THR B C 1
ATOM 8417 O O . THR C 2 143 ? 149.812 153.301 194.184 1.00 2.62 143 THR B O 1
ATOM 8421 N N . GLY C 2 144 ? 148.805 155.202 193.547 1.00 2.74 144 GLY B N 1
ATOM 8422 C CA . GLY C 2 144 ? 148.794 155.775 194.873 1.00 2.74 144 GLY B CA 1
ATOM 8423 C C . GLY C 2 144 ? 149.878 156.785 195.151 1.00 2.74 144 GLY B C 1
ATOM 8424 O O . GLY C 2 144 ? 150.002 157.226 196.297 1.00 2.74 144 GLY B O 1
ATOM 8425 N N . LEU C 2 145 ? 150.662 157.169 194.147 1.00 2.78 145 LEU B N 1
ATOM 8426 C CA . LEU C 2 145 ? 151.775 158.086 194.339 1.00 2.78 145 LEU B CA 1
ATOM 8427 C C . LEU C 2 145 ? 151.442 159.523 193.966 1.00 2.78 145 LEU B C 1
ATOM 8428 O O . LEU C 2 145 ? 152.077 160.444 194.488 1.00 2.78 145 LEU B O 1
ATOM 8433 N N . ILE C 2 146 ? 150.459 159.732 193.093 1.00 2.31 146 ILE B N 1
ATOM 8434 C CA . ILE C 2 146 ? 149.990 161.053 192.704 1.00 2.31 146 ILE B CA 1
ATOM 8435 C C . ILE C 2 146 ? 148.476 161.050 192.841 1.00 2.31 146 ILE B C 1
ATOM 8436 O O . ILE C 2 146 ? 147.842 159.995 192.876 1.00 2.31 146 ILE B O 1
ATOM 8441 N N . ASN C 2 147 ? 147.889 162.240 192.935 1.00 2.77 147 ASN B N 1
ATOM 8442 C CA . ASN C 2 147 ? 146.435 162.360 192.889 1.00 2.77 147 ASN B CA 1
ATOM 8443 C C . ASN C 2 147 ? 146.041 163.365 191.817 1.00 2.77 147 ASN B C 1
ATOM 8444 O O . ASN C 2 147 ? 146.206 164.575 191.992 1.00 2.77 147 ASN B O 1
ATOM 8449 N N . HIS C 2 148 ? 145.521 162.843 190.712 1.00 1.89 148 HIS B N 1
ATOM 8450 C CA . HIS C 2 148 ? 145.009 163.657 189.624 1.00 1.89 148 HIS B CA 1
ATOM 8451 C C . HIS C 2 148 ? 143.749 164.379 190.072 1.00 1.89 148 HIS B C 1
ATOM 8452 O O . HIS C 2 148 ? 142.831 163.762 190.617 1.00 1.89 148 HIS B O 1
ATOM 8459 N N . PHE C 2 149 ? 143.698 165.685 189.837 1.00 3.44 149 PHE B N 1
ATOM 8460 C CA . PHE C 2 149 ? 142.541 166.475 190.220 1.00 3.44 149 PHE B CA 1
ATOM 8461 C C . PHE C 2 149 ? 142.206 167.442 189.098 1.00 3.44 149 PHE B C 1
ATOM 8462 O O . PHE C 2 149 ? 143.048 167.775 188.264 1.00 3.44 149 PHE B O 1
ATOM 8470 N N . GLY C 2 150 ? 140.952 167.870 189.072 1.00 7.55 150 GLY B N 1
ATOM 8471 C CA . GLY C 2 150 ? 140.516 168.836 188.088 1.00 7.55 150 GLY B CA 1
ATOM 8472 C C . GLY C 2 150 ? 140.300 168.262 186.706 1.00 7.55 150 GLY B C 1
ATOM 8473 O O . GLY C 2 150 ? 140.860 168.768 185.731 1.00 7.55 150 GLY B O 1
ATOM 8474 N N . LYS C 2 151 ? 139.493 167.212 186.604 1.00 10.55 151 LYS B N 1
ATOM 8475 C CA . LYS C 2 151 ? 139.088 166.683 185.313 1.00 10.55 151 LYS B CA 1
ATOM 8476 C C . LYS C 2 151 ? 137.883 167.448 184.788 1.00 10.55 151 LYS B C 1
ATOM 8477 O O . LYS C 2 151 ? 137.216 168.183 185.517 1.00 10.55 151 LYS B O 1
ATOM 8483 N N . VAL C 2 152 ? 137.606 167.263 183.504 1.00 13.10 152 VAL B N 1
ATOM 8484 C CA . VAL C 2 152 ? 136.449 167.863 182.852 1.00 13.10 152 VAL B CA 1
ATOM 8485 C C . VAL C 2 152 ? 135.667 166.728 182.207 1.00 13.10 152 VAL B C 1
ATOM 8486 O O . VAL C 2 152 ? 136.021 166.252 181.123 1.00 13.10 152 VAL B O 1
ATOM 8490 N N . ILE C 2 153 ? 134.604 166.280 182.877 1.00 15.60 153 ILE B N 1
ATOM 8491 C CA . ILE C 2 153 ? 133.778 165.210 182.327 1.00 15.60 153 ILE B CA 1
ATOM 8492 C C . ILE C 2 153 ? 133.070 165.688 181.066 1.00 15.60 153 ILE B C 1
ATOM 8493 O O . ILE C 2 153 ? 133.170 165.069 180.001 1.00 15.60 153 ILE B O 1
ATOM 8498 N N . GLU C 2 154 ? 132.360 166.806 181.166 1.00 15.72 154 GLU B N 1
ATOM 8499 C CA . GLU C 2 154 ? 131.670 167.412 180.038 1.00 15.72 154 GLU B CA 1
ATOM 8500 C C . GLU C 2 154 ? 132.315 168.757 179.751 1.00 15.72 154 GLU B C 1
ATOM 8501 O O . GLU C 2 154 ? 132.462 169.582 180.657 1.00 15.72 154 GLU B O 1
ATOM 8507 N N . SER C 2 155 ? 132.701 168.975 178.499 1.00 12.92 155 SER B N 1
ATOM 8508 C CA . SER C 2 155 ? 133.496 170.139 178.135 1.00 12.92 155 SER B CA 1
ATOM 8509 C C . SER C 2 155 ? 132.669 171.395 177.914 1.00 12.92 155 SER B C 1
ATOM 8510 O O . SER C 2 155 ? 133.248 172.456 177.668 1.00 12.92 155 SER B O 1
ATOM 8513 N N . ASP C 2 156 ? 131.343 171.307 177.982 1.00 15.73 156 ASP B N 1
ATOM 8514 C CA . ASP C 2 156 ? 130.490 172.472 177.785 1.00 15.73 156 ASP B CA 1
ATOM 8515 C C . ASP C 2 156 ? 129.952 173.054 179.081 1.00 15.73 156 ASP B C 1
ATOM 8516 O O . ASP C 2 156 ? 129.701 174.260 179.144 1.00 15.73 156 ASP B O 1
ATOM 8521 N N . LYS C 2 157 ? 129.761 172.236 180.110 1.00 14.64 157 LYS B N 1
ATOM 8522 C CA . LYS C 2 157 ? 129.301 172.705 181.414 1.00 14.64 157 LYS B CA 1
ATOM 8523 C C . LYS C 2 157 ? 130.359 172.311 182.440 1.00 14.64 157 LYS B C 1
ATOM 8524 O O . LYS C 2 157 ? 130.323 171.211 182.995 1.00 14.64 157 LYS B O 1
ATOM 8530 N N . ILE C 2 158 ? 131.295 173.220 182.695 1.00 13.39 158 ILE B N 1
ATOM 8531 C CA . ILE C 2 158 ? 132.443 172.960 183.553 1.00 13.39 158 ILE B CA 1
ATOM 8532 C C . ILE C 2 158 ? 132.179 173.564 184.923 1.00 13.39 158 ILE B C 1
ATOM 8533 O O . ILE C 2 158 ? 131.781 174.730 185.027 1.00 13.39 158 ILE B O 1
ATOM 8538 N N . LYS C 2 159 ? 132.395 172.777 185.974 1.00 12.00 159 LYS B N 1
ATOM 8539 C CA . LYS C 2 159 ? 132.280 173.256 187.347 1.00 12.00 159 LYS B CA 1
ATOM 8540 C C . LYS C 2 159 ? 133.553 172.893 188.092 1.00 12.00 159 LYS B C 1
ATOM 8541 O O . LYS C 2 159 ? 133.861 171.709 188.256 1.00 12.00 159 LYS B O 1
ATOM 8547 N N . VAL C 2 160 ? 134.282 173.905 188.549 1.00 12.40 160 VAL B N 1
ATOM 8548 C CA . VAL C 2 160 ? 135.576 173.708 189.192 1.00 12.40 160 VAL B CA 1
ATOM 8549 C C . VAL C 2 160 ? 135.370 173.608 190.697 1.00 12.40 160 VAL B C 1
ATOM 8550 O O . VAL C 2 160 ? 134.838 174.529 191.322 1.00 12.40 160 VAL B O 1
ATOM 8554 N N . VAL C 2 161 ? 135.803 172.501 191.278 1.00 10.40 161 VAL B N 1
ATOM 8555 C CA . VAL C 2 161 ? 135.659 172.231 192.706 1.00 10.40 161 VAL B CA 1
ATOM 8556 C C . VAL C 2 161 ? 137.035 172.336 193.348 1.00 10.40 161 VAL B C 1
ATOM 8557 O O . VAL C 2 161 ? 137.975 171.682 192.881 1.00 10.40 161 VAL B O 1
ATOM 8561 N N . PRO C 2 162 ? 137.205 173.141 194.388 1.00 9.32 162 PRO B N 1
ATOM 8562 C CA . PRO C 2 162 ? 138.517 173.284 195.017 1.00 9.32 162 PRO B CA 1
ATOM 8563 C C . PRO C 2 162 ? 138.829 172.170 196.005 1.00 9.32 162 PRO B C 1
ATOM 8564 O O . PRO C 2 162 ? 137.949 171.465 196.500 1.00 9.32 162 PRO B O 1
ATOM 8568 N N . LEU C 2 163 ? 140.121 172.026 196.280 1.00 10.22 163 LEU B N 1
ATOM 8569 C CA . LEU C 2 163 ? 140.612 171.227 197.393 1.00 10.22 163 LEU B CA 1
ATOM 8570 C C . LEU C 2 163 ? 140.973 172.176 198.523 1.00 10.22 163 LEU B C 1
ATOM 8571 O O . LEU C 2 163 ? 141.733 173.125 198.317 1.00 10.22 163 LEU B O 1
ATOM 8576 N N . LEU C 2 164 ? 140.426 171.930 199.703 1.00 11.45 164 LEU B N 1
ATOM 8577 C CA . LEU C 2 164 ? 140.540 172.853 200.828 1.00 11.45 164 LEU B CA 1
ATOM 8578 C C . LEU C 2 164 ? 141.492 172.262 201.860 1.00 11.45 164 LEU B C 1
ATOM 8579 O O . LEU C 2 164 ? 141.144 171.312 202.564 1.00 11.45 164 LEU B O 1
ATOM 8584 N N . PHE C 2 165 ? 142.691 172.827 201.947 1.00 10.00 165 PHE B N 1
ATOM 8585 C CA . PHE C 2 165 ? 143.667 172.456 202.958 1.00 10.00 165 PHE B CA 1
ATOM 8586 C C . PHE C 2 165 ? 143.736 173.526 204.035 1.00 10.00 165 PHE B C 1
ATOM 8587 O O . PHE C 2 165 ? 143.183 174.619 203.896 1.00 10.00 165 PHE B O 1
ATOM 8595 N N . GLN C 2 166 ? 144.422 173.193 205.123 1.00 9.36 166 GLN B N 1
ATOM 8596 C CA . GLN C 2 166 ? 144.653 174.142 206.207 1.00 9.36 166 GLN B CA 1
ATOM 8597 C C . GLN C 2 166 ? 145.811 173.631 207.042 1.00 9.36 166 GLN B C 1
ATOM 8598 O O . GLN C 2 166 ? 145.785 172.483 207.488 1.00 9.36 166 GLN B O 1
ATOM 8604 N N . LYS C 2 167 ? 146.828 174.464 207.242 1.00 11.49 167 LYS B N 1
ATOM 8605 C CA . LYS C 2 167 ? 147.966 174.112 208.090 1.00 11.49 167 LYS B CA 1
ATOM 8606 C C . LYS C 2 167 ? 147.945 175.014 209.319 1.00 11.49 167 LYS B C 1
ATOM 8607 O O . LYS C 2 167 ? 148.525 176.098 209.327 1.00 11.49 167 LYS B O 1
ATOM 8613 N N . GLY C 2 168 ? 147.257 174.563 210.362 1.00 13.57 168 GLY B N 1
ATOM 8614 C CA . GLY C 2 168 ? 147.216 175.285 211.618 1.00 13.57 168 GLY B CA 1
ATOM 8615 C C . GLY C 2 168 ? 146.255 176.455 211.612 1.00 13.57 168 GLY B C 1
ATOM 8616 O O . GLY C 2 168 ? 145.132 176.347 212.113 1.00 13.57 168 GLY B O 1
ATOM 8617 N N . SER C 2 169 ? 146.677 177.575 211.030 1.00 15.73 169 SER B N 1
ATOM 8618 C CA . SER C 2 169 ? 145.806 178.734 210.904 1.00 15.73 169 SER B CA 1
ATOM 8619 C C . SER C 2 169 ? 145.802 179.314 209.501 1.00 15.73 169 SER B C 1
ATOM 8620 O O . SER C 2 169 ? 145.082 180.287 209.258 1.00 15.73 169 SER B O 1
ATOM 8623 N N . THR C 2 170 ? 146.577 178.755 208.579 1.00 13.26 170 THR B N 1
ATOM 8624 C CA . THR C 2 170 ? 146.620 179.193 207.193 1.00 13.26 170 THR B CA 1
ATOM 8625 C C . THR C 2 170 ? 145.839 178.193 206.355 1.00 13.26 170 THR B C 1
ATOM 8626 O O . THR C 2 170 ? 146.111 176.991 206.412 1.00 13.26 170 THR B O 1
ATOM 8630 N N . LYS C 2 171 ? 144.866 178.688 205.597 1.00 12.67 171 LYS B N 1
ATOM 8631 C CA . LYS C 2 171 ? 144.039 177.864 204.731 1.00 12.67 171 LYS B CA 1
ATOM 8632 C C . LYS C 2 171 ? 144.445 178.062 203.278 1.00 12.67 171 LYS B C 1
ATOM 8633 O O . LYS C 2 171 ? 145.079 179.055 202.920 1.00 12.67 171 LYS B O 1
ATOM 8639 N N . LEU C 2 172 ? 144.057 177.108 202.437 1.00 10.93 172 LEU B N 1
ATOM 8640 C CA . LEU C 2 172 ? 144.404 177.158 201.024 1.00 10.93 172 LEU B CA 1
ATOM 8641 C C . LEU C 2 172 ? 143.337 176.440 200.215 1.00 10.93 172 LEU B C 1
ATOM 8642 O O . LEU C 2 172 ? 142.956 175.317 200.550 1.00 10.93 172 LEU B O 1
ATOM 8647 N N . ALA C 2 173 ? 142.860 177.088 199.158 1.00 10.47 173 ALA B N 1
ATOM 8648 C CA . ALA C 2 173 ? 141.893 176.509 198.237 1.00 10.47 173 ALA B CA 1
ATOM 8649 C C . ALA C 2 173 ? 142.570 176.309 196.890 1.00 10.47 173 ALA B C 1
ATOM 8650 O O . ALA C 2 173 ? 142.972 177.283 196.247 1.00 10.47 173 ALA B O 1
ATOM 8652 N N . LEU C 2 174 ? 142.684 175.056 196.459 1.00 8.20 174 LEU B N 1
ATOM 8653 C CA . LEU C 2 174 ? 143.456 174.702 195.269 1.00 8.20 174 LEU B CA 1
ATOM 8654 C C . LEU C 2 174 ? 142.499 174.363 194.130 1.00 8.20 174 LEU B C 1
ATOM 8655 O O . LEU C 2 174 ? 142.067 173.223 193.974 1.00 8.20 174 LEU B O 1
ATOM 8660 N N . TYR C 2 175 ? 142.171 175.370 193.326 1.00 7.74 175 TYR B N 1
ATOM 8661 C CA . TYR C 2 175 ? 141.354 175.163 192.140 1.00 7.74 175 TYR B CA 1
ATOM 8662 C C . TYR C 2 175 ? 142.218 174.671 190.994 1.00 7.74 175 TYR B C 1
ATOM 8663 O O . TYR C 2 175 ? 143.348 175.124 190.814 1.00 7.74 175 TYR B O 1
ATOM 8672 N N . GLY C 2 176 ? 141.683 173.746 190.212 1.00 5.75 176 GLY B N 1
ATOM 8673 C CA . GLY C 2 176 ? 142.436 173.227 189.093 1.00 5.75 176 GLY B CA 1
ATOM 8674 C C . GLY C 2 176 ? 141.575 172.922 187.891 1.00 5.75 176 GLY B C 1
ATOM 8675 O O . GLY C 2 176 ? 140.592 172.184 187.993 1.00 5.75 176 GLY B O 1
ATOM 8676 N N . LEU C 2 177 ? 141.932 173.489 186.745 1.00 5.36 177 LEU B N 1
ATOM 8677 C CA . LEU C 2 177 ? 141.242 173.232 185.492 1.00 5.36 177 LEU B CA 1
ATOM 8678 C C . LEU C 2 177 ? 142.216 172.577 184.527 1.00 5.36 177 LEU B C 1
ATOM 8679 O O . LEU C 2 177 ? 143.307 173.102 184.294 1.00 5.36 177 LEU B O 1
ATOM 8684 N N . ALA C 2 178 ? 141.816 171.445 183.960 1.00 4.66 178 ALA B N 1
ATOM 8685 C CA . ALA C 2 178 ? 142.668 170.711 183.041 1.00 4.66 178 ALA B CA 1
ATOM 8686 C C . ALA C 2 178 ? 142.860 171.508 181.755 1.00 4.66 178 ALA B C 1
ATOM 8687 O O . ALA C 2 178 ? 142.437 172.659 181.634 1.00 4.66 178 ALA B O 1
ATOM 8689 N N . ALA C 2 179 ? 143.519 170.898 180.781 1.00 4.00 179 ALA B N 1
ATOM 8690 C CA . ALA C 2 179 ? 143.758 171.532 179.492 1.00 4.00 179 ALA B CA 1
ATOM 8691 C C . ALA C 2 179 ? 142.671 171.086 178.527 1.00 4.00 179 ALA B C 1
ATOM 8692 O O . ALA C 2 179 ? 142.661 169.933 178.087 1.00 4.00 179 ALA B O 1
ATOM 8694 N N . VAL C 2 180 ? 141.761 171.997 178.200 1.00 6.13 180 VAL B N 1
ATOM 8695 C CA . VAL C 2 180 ? 140.731 171.745 177.206 1.00 6.13 180 VAL B CA 1
ATOM 8696 C C . VAL C 2 180 ? 141.005 172.636 176.004 1.00 6.13 180 VAL B C 1
ATOM 8697 O O . VAL C 2 180 ? 141.765 173.603 176.078 1.00 6.13 180 VAL B O 1
ATOM 8701 N N . ARG C 2 181 ? 140.390 172.290 174.876 1.00 7.64 181 ARG B N 1
ATOM 8702 C CA . ARG C 2 181 ? 140.611 173.046 173.650 1.00 7.64 181 ARG B CA 1
ATOM 8703 C C . ARG C 2 181 ? 140.185 174.496 173.836 1.00 7.64 181 ARG B C 1
ATOM 8704 O O . ARG C 2 181 ? 139.108 174.778 174.365 1.00 7.64 181 ARG B O 1
ATOM 8712 N N . ASP C 2 182 ? 141.043 175.418 173.399 1.00 8.24 182 ASP B N 1
ATOM 8713 C CA . ASP C 2 182 ? 140.828 176.830 173.691 1.00 8.24 182 ASP B CA 1
ATOM 8714 C C . ASP C 2 182 ? 139.650 177.404 172.918 1.00 8.24 182 ASP B C 1
ATOM 8715 O O . ASP C 2 182 ? 138.994 178.335 173.399 1.00 8.24 182 ASP B O 1
ATOM 8720 N N . GLU C 2 183 ? 139.377 176.886 171.721 1.00 9.24 183 GLU B N 1
ATOM 8721 C CA . GLU C 2 183 ? 138.200 177.334 170.987 1.00 9.24 183 GLU B CA 1
ATOM 8722 C C . GLU C 2 183 ? 136.926 177.012 171.754 1.00 9.24 183 GLU B C 1
ATOM 8723 O O . GLU C 2 183 ? 136.012 177.841 171.833 1.00 9.24 183 GLU B O 1
ATOM 8729 N N . ARG C 2 184 ? 136.850 175.813 172.330 1.00 8.74 184 ARG B N 1
ATOM 8730 C CA . ARG C 2 184 ? 135.677 175.415 173.098 1.00 8.74 184 ARG B CA 1
ATOM 8731 C C . ARG C 2 184 ? 135.688 176.017 174.499 1.00 8.74 184 ARG B C 1
ATOM 8732 O O . ARG C 2 184 ? 134.627 176.336 175.045 1.00 8.74 184 ARG B O 1
ATOM 8740 N N . LEU C 2 185 ? 136.867 176.191 175.097 1.00 8.92 185 LEU B N 1
ATOM 8741 C CA . LEU C 2 185 ? 136.928 176.802 176.421 1.00 8.92 185 LEU B CA 1
ATOM 8742 C C . LEU C 2 185 ? 136.483 178.257 176.383 1.00 8.92 185 LEU B C 1
ATOM 8743 O O . LEU C 2 185 ? 135.781 178.721 177.287 1.00 8.92 185 LEU B O 1
ATOM 8748 N N . PHE C 2 186 ? 136.902 179.002 175.360 1.00 8.29 186 PHE B N 1
ATOM 8749 C CA . PHE C 2 186 ? 136.430 180.375 175.215 1.00 8.29 186 PHE B CA 1
ATOM 8750 C C . PHE C 2 186 ? 134.926 180.407 174.982 1.00 8.29 186 PHE B C 1
ATOM 8751 O O . PHE C 2 186 ? 134.215 181.232 175.568 1.00 8.29 186 PHE B O 1
ATOM 8759 N N . ARG C 2 187 ? 134.425 179.511 174.130 1.00 8.26 187 ARG B N 1
ATOM 8760 C CA . ARG C 2 187 ? 132.996 179.469 173.849 1.00 8.26 187 ARG B CA 1
ATOM 8761 C C . ARG C 2 187 ? 132.197 179.091 175.087 1.00 8.26 187 ARG B C 1
ATOM 8762 O O . ARG C 2 187 ? 131.034 179.479 175.215 1.00 8.26 187 ARG B O 1
ATOM 8770 N N . THR C 2 188 ? 132.799 178.350 176.011 1.00 8.50 188 THR B N 1
ATOM 8771 C CA . THR C 2 188 ? 132.131 178.010 177.258 1.00 8.50 188 THR B CA 1
ATOM 8772 C C . THR C 2 188 ? 132.189 179.139 178.274 1.00 8.50 188 THR B C 1
ATOM 8773 O O . THR C 2 188 ? 131.180 179.437 178.918 1.00 8.50 188 THR B O 1
ATOM 8777 N N . PHE C 2 189 ? 133.347 179.782 178.419 1.00 8.67 189 PHE B N 1
ATOM 8778 C CA . PHE C 2 189 ? 133.466 180.914 179.330 1.00 8.67 189 PHE B CA 1
ATOM 8779 C C . PHE C 2 189 ? 132.597 182.082 178.891 1.00 8.67 189 PHE B C 1
ATOM 8780 O O . PHE C 2 189 ? 132.143 182.865 179.733 1.00 8.67 189 PHE B O 1
ATOM 8788 N N . LYS C 2 190 ? 132.363 182.219 177.584 1.00 8.51 190 LYS B N 1
ATOM 8789 C CA . LYS C 2 190 ? 131.629 183.371 177.074 1.00 8.51 190 LYS B CA 1
ATOM 8790 C C . LYS C 2 190 ? 130.202 183.399 177.609 1.00 8.51 190 LYS B C 1
ATOM 8791 O O . LYS C 2 190 ? 129.686 184.461 177.976 1.00 8.51 190 LYS B O 1
ATOM 8797 N N . ASP C 2 191 ? 129.548 182.241 177.665 1.00 10.14 191 ASP B N 1
ATOM 8798 C CA . ASP C 2 191 ? 128.154 182.140 178.097 1.00 10.14 191 ASP B CA 1
ATOM 8799 C C . ASP C 2 191 ? 128.064 181.260 179.339 1.00 10.14 191 ASP B C 1
ATOM 8800 O O . ASP C 2 191 ? 127.690 180.090 179.249 1.00 10.14 191 ASP B O 1
ATOM 8805 N N . GLY C 2 192 ? 128.392 181.841 180.493 1.00 12.16 192 GLY B N 1
ATOM 8806 C CA . GLY C 2 192 ? 128.151 181.256 181.802 1.00 12.16 192 GLY B CA 1
ATOM 8807 C C . GLY C 2 192 ? 128.332 179.757 181.936 1.00 12.16 192 GLY B C 1
ATOM 8808 O O . GLY C 2 192 ? 127.542 179.091 182.610 1.00 12.16 192 GLY B O 1
ATOM 8809 N N . GLY C 2 193 ? 129.367 179.212 181.309 1.00 14.08 193 GLY B N 1
ATOM 8810 C CA . GLY C 2 193 ? 129.579 177.781 181.350 1.00 14.08 193 GLY B CA 1
ATOM 8811 C C . GLY C 2 193 ? 130.440 177.344 182.514 1.00 14.08 193 GLY B C 1
ATOM 8812 O O . GLY C 2 193 ? 130.053 176.460 183.283 1.00 14.08 193 GLY B O 1
ATOM 8813 N N . VAL C 2 194 ? 131.606 177.960 182.659 1.00 12.79 194 VAL B N 1
ATOM 8814 C CA . VAL C 2 194 ? 132.535 177.591 183.718 1.00 12.79 194 VAL B CA 1
ATOM 8815 C C . VAL C 2 194 ? 132.108 178.264 185.013 1.00 12.79 194 VAL B C 1
ATOM 8816 O O . VAL C 2 194 ? 131.974 179.492 185.072 1.00 12.79 194 VAL B O 1
ATOM 8820 N N . THR C 2 195 ? 131.897 177.467 186.057 1.00 12.87 195 THR B N 1
ATOM 8821 C CA . THR C 2 195 ? 131.521 177.988 187.362 1.00 12.87 195 THR B CA 1
ATOM 8822 C C . THR C 2 195 ? 132.486 177.473 188.415 1.00 12.87 195 THR B C 1
ATOM 8823 O O . THR C 2 195 ? 132.989 176.353 188.316 1.00 12.87 195 THR B O 1
ATOM 8827 N N . PHE C 2 196 ? 132.743 178.301 189.419 1.00 12.71 196 PHE B N 1
ATOM 8828 C CA . PHE C 2 196 ? 133.565 177.932 190.560 1.00 12.71 196 PHE B CA 1
ATOM 8829 C C . PHE C 2 196 ? 132.694 178.006 191.801 1.00 12.71 196 PHE B C 1
ATOM 8830 O O . PHE C 2 196 ? 131.984 178.999 191.999 1.00 12.71 196 PHE B O 1
ATOM 8838 N N . GLU C 2 197 ? 132.735 176.960 192.628 1.00 12.69 197 GLU B N 1
ATOM 8839 C CA . GLU C 2 197 ? 132.037 176.985 193.914 1.00 12.69 197 GLU B CA 1
ATOM 8840 C C . GLU C 2 197 ? 133.034 177.384 194.999 1.00 12.69 197 GLU B C 1
ATOM 8841 O O . GLU C 2 197 ? 133.648 176.553 195.663 1.00 12.69 197 GLU B O 1
ATOM 8847 N N . VAL C 2 198 ? 133.188 178.686 195.175 1.00 12.83 198 VAL B N 1
ATOM 8848 C CA . VAL C 2 198 ? 134.023 179.230 196.248 1.00 12.83 198 VAL B CA 1
ATOM 8849 C C . VAL C 2 198 ? 133.455 178.785 197.588 1.00 12.83 198 VAL B C 1
ATOM 8850 O O . VAL C 2 198 ? 132.225 178.767 197.749 1.00 12.83 198 VAL B O 1
ATOM 8854 N N . PRO C 2 199 ? 134.280 178.396 198.563 1.00 14.87 199 PRO B N 1
ATOM 8855 C CA . PRO C 2 199 ? 133.736 178.020 199.874 1.00 14.87 199 PRO B CA 1
ATOM 8856 C C . PRO C 2 199 ? 132.968 179.157 200.538 1.00 14.87 199 PRO B C 1
ATOM 8857 O O . PRO C 2 199 ? 133.367 180.324 200.487 1.00 14.87 199 PRO B O 1
ATOM 8861 N N . THR C 2 200 ? 131.857 178.793 201.182 1.00 17.06 200 THR B N 1
ATOM 8862 C CA . THR C 2 200 ? 130.972 179.765 201.806 1.00 17.06 200 THR B CA 1
ATOM 8863 C C . THR C 2 200 ? 131.258 179.936 203.290 1.00 17.06 200 THR B C 1
ATOM 8864 O O . THR C 2 200 ? 131.160 181.055 203.806 1.00 17.06 200 THR B O 1
ATOM 8868 N N . MET C 2 201 ? 131.646 178.864 203.978 1.00 17.33 201 MET B N 1
ATOM 8869 C CA . MET C 2 201 ? 131.954 178.952 205.399 1.00 17.33 201 MET B CA 1
ATOM 8870 C C . MET C 2 201 ? 133.240 179.741 205.618 1.00 17.33 201 MET B C 1
ATOM 8871 O O . MET C 2 201 ? 134.239 179.510 204.932 1.00 17.33 201 MET B O 1
ATOM 8876 N N . ARG C 2 202 ? 133.214 180.661 206.581 1.00 18.21 202 ARG B N 1
ATOM 8877 C CA . ARG C 2 202 ? 134.376 181.445 207.010 1.00 18.21 202 ARG B CA 1
ATOM 8878 C C . ARG C 2 202 ? 135.271 181.849 205.835 1.00 18.21 202 ARG B C 1
ATOM 8879 O O . ARG C 2 202 ? 136.440 181.475 205.743 1.00 18.21 202 ARG B O 1
ATOM 8887 N N . GLU C 2 203 ? 134.693 182.617 204.916 1.00 17.92 203 GLU B N 1
ATOM 8888 C CA . GLU C 2 203 ? 135.450 183.110 203.775 1.00 17.92 203 GLU B CA 1
ATOM 8889 C C . GLU C 2 203 ? 136.129 184.433 204.107 1.00 17.92 203 GLU B C 1
ATOM 8890 O O . GLU C 2 203 ? 135.526 185.328 204.704 1.00 17.92 203 GLU B O 1
ATOM 8896 N N . GLY C 2 204 ? 137.394 184.549 203.710 1.00 16.89 204 GLY B N 1
ATOM 8897 C CA . GLY C 2 204 ? 138.157 185.757 203.947 1.00 16.89 204 GLY B CA 1
ATOM 8898 C C . GLY C 2 204 ? 139.609 185.492 204.283 1.00 16.89 204 GLY B C 1
ATOM 8899 O O . GLY C 2 204 ? 140.444 186.398 204.213 1.00 16.89 204 GLY B O 1
ATOM 8900 N N . GLU C 2 205 ? 139.928 184.251 204.647 1.00 13.79 205 GLU B N 1
ATOM 8901 C CA . GLU C 2 205 ? 141.286 183.880 205.022 1.00 13.79 205 GLU B CA 1
ATOM 8902 C C . GLU C 2 205 ? 141.871 182.807 204.116 1.00 13.79 205 GLU B C 1
ATOM 8903 O O . GLU C 2 205 ? 142.989 182.344 204.366 1.00 13.79 205 GLU B O 1
ATOM 8909 N N . TRP C 2 206 ? 141.150 182.394 203.082 1.00 12.65 206 TRP B N 1
ATOM 8910 C CA . TRP C 2 206 ? 141.669 181.394 202.166 1.00 12.65 206 TRP B CA 1
ATOM 8911 C C . TRP C 2 206 ? 142.651 182.026 201.192 1.00 12.65 206 TRP B C 1
ATOM 8912 O O . TRP C 2 206 ? 142.546 183.206 200.847 1.00 12.65 206 TRP B O 1
ATOM 8923 N N . PHE C 2 207 ? 143.618 181.229 200.755 1.00 12.80 207 PHE B N 1
ATOM 8924 C CA . PHE C 2 207 ? 144.512 181.608 199.667 1.00 12.80 207 PHE B CA 1
ATOM 8925 C C . PHE C 2 207 ? 144.039 180.842 198.440 1.00 12.80 207 PHE B C 1
ATOM 8926 O O . PHE C 2 207 ? 144.164 179.617 198.376 1.00 12.80 207 PHE B O 1
ATOM 8934 N N . ASN C 2 208 ? 143.482 181.563 197.474 1.00 11.03 208 ASN B N 1
ATOM 8935 C CA . ASN C 2 208 ? 142.866 180.938 196.310 1.00 11.03 208 ASN B CA 1
ATOM 8936 C C . ASN C 2 208 ? 143.910 180.783 195.215 1.00 11.03 208 ASN B C 1
ATOM 8937 O O . ASN C 2 208 ? 144.403 181.775 194.672 1.00 11.03 208 ASN B O 1
ATOM 8942 N N . LEU C 2 209 ? 144.243 179.540 194.890 1.00 9.46 209 LEU B N 1
ATOM 8943 C CA . LEU C 2 209 ? 145.281 179.218 193.923 1.00 9.46 209 LEU B CA 1
ATOM 8944 C C . LEU C 2 209 ? 144.669 178.419 192.785 1.00 9.46 209 LEU B C 1
ATOM 8945 O O . LEU C 2 209 ? 143.834 177.542 193.014 1.00 9.46 209 LEU B O 1
ATOM 8950 N N . MET C 2 210 ? 145.082 178.719 191.559 1.00 8.69 210 MET B N 1
ATOM 8951 C CA . MET C 2 210 ? 144.526 178.070 190.383 1.00 8.69 210 MET B CA 1
ATOM 8952 C C . MET C 2 210 ? 145.644 177.615 189.461 1.00 8.69 210 MET B C 1
ATOM 8953 O O . MET C 2 210 ? 146.633 178.325 189.277 1.00 8.69 210 MET B O 1
ATOM 8958 N N . CYS C 2 211 ? 145.479 176.429 188.882 1.00 5.59 211 CYS B N 1
ATOM 8959 C CA . CYS C 2 211 ? 146.400 175.891 187.891 1.00 5.59 211 CYS B CA 1
ATOM 8960 C C . CYS C 2 211 ? 145.665 175.776 186.565 1.00 5.59 211 CYS B C 1
ATOM 8961 O O . CYS C 2 211 ? 144.623 175.119 186.489 1.00 5.59 211 CYS B O 1
ATOM 8964 N N . VAL C 2 212 ? 146.206 176.406 185.527 1.00 4.65 212 VAL B N 1
ATOM 8965 C CA . VAL C 2 212 ? 145.622 176.374 184.193 1.00 4.65 212 VAL B CA 1
ATOM 8966 C C . VAL C 2 212 ? 146.680 175.905 183.208 1.00 4.65 212 VAL B C 1
ATOM 8967 O O . VAL C 2 212 ? 147.881 176.037 183.452 1.00 4.65 212 VAL B O 1
ATOM 8971 N N . HIS C 2 213 ? 146.228 175.351 182.089 1.00 3.55 213 HIS B N 1
ATOM 8972 C CA . HIS C 2 213 ? 147.118 174.832 181.056 1.00 3.55 213 HIS B CA 1
ATOM 8973 C C . HIS C 2 213 ? 146.635 175.253 179.675 1.00 3.55 213 HIS B C 1
ATOM 8974 O O . HIS C 2 213 ? 146.491 174.438 178.764 1.00 3.55 213 HIS B O 1
ATOM 8981 N N . GLN C 2 214 ? 146.361 176.542 179.503 1.00 4.09 214 GLN B N 1
ATOM 8982 C CA . GLN C 2 214 ? 145.889 177.092 178.241 1.00 4.09 214 GLN B CA 1
ATOM 8983 C C . GLN C 2 214 ? 146.907 178.086 177.692 1.00 4.09 214 GLN B C 1
ATOM 8984 O O . GLN C 2 214 ? 147.905 178.410 178.339 1.00 4.09 214 GLN B O 1
ATOM 8990 N N . ASN C 2 215 ? 146.638 178.579 176.484 1.00 5.26 215 ASN B N 1
ATOM 8991 C CA . ASN C 2 215 ? 147.483 179.591 175.864 1.00 5.26 215 ASN B CA 1
ATOM 8992 C C . ASN C 2 215 ? 147.287 180.930 176.558 1.00 5.26 215 ASN B C 1
ATOM 8993 O O . ASN C 2 215 ? 146.153 181.345 176.806 1.00 5.26 215 ASN B O 1
ATOM 8998 N N . HIS C 2 216 ? 148.389 181.607 176.874 1.00 7.18 216 HIS B N 1
ATOM 8999 C CA . HIS C 2 216 ? 148.273 182.929 177.477 1.00 7.18 216 HIS B CA 1
ATOM 9000 C C . HIS C 2 216 ? 147.883 183.973 176.441 1.00 7.18 216 HIS B C 1
ATOM 9001 O O . HIS C 2 216 ? 147.033 184.831 176.705 1.00 7.18 216 HIS B O 1
ATOM 9008 N N . THR C 2 217 ? 148.497 183.921 175.263 1.00 9.70 217 THR B N 1
ATOM 9009 C CA . THR C 2 217 ? 148.183 184.822 174.164 1.00 9.70 217 THR B CA 1
ATOM 9010 C C . THR C 2 217 ? 148.234 184.028 172.872 1.00 9.70 217 THR B C 1
ATOM 9011 O O . THR C 2 217 ? 149.186 183.278 172.643 1.00 9.70 217 THR B O 1
ATOM 9015 N N . GLY C 2 218 ? 147.222 184.196 172.032 1.00 15.50 218 GLY B N 1
ATOM 9016 C CA . GLY C 2 218 ? 147.083 183.423 170.807 1.00 15.50 218 GLY B CA 1
ATOM 9017 C C . GLY C 2 218 ? 147.337 184.287 169.586 1.00 15.50 218 GLY B C 1
ATOM 9018 O O . GLY C 2 218 ? 146.962 185.462 169.556 1.00 15.50 218 GLY B O 1
ATOM 9019 N N . HIS C 2 219 ? 147.984 183.693 168.582 1.00 20.50 219 HIS B N 1
ATOM 9020 C CA . HIS C 2 219 ? 148.250 184.395 167.334 1.00 20.50 219 HIS B CA 1
ATOM 9021 C C . HIS C 2 219 ? 147.004 184.549 166.477 1.00 20.50 219 HIS B C 1
ATOM 9022 O O . HIS C 2 219 ? 146.944 185.464 165.649 1.00 20.50 219 HIS B O 1
ATOM 9029 N N . THR C 2 220 ? 146.016 183.680 166.657 1.00 18.43 220 THR B N 1
ATOM 9030 C CA . THR C 2 220 ? 144.777 183.731 165.900 1.00 18.43 220 THR B CA 1
ATOM 9031 C C . THR C 2 220 ? 143.788 184.655 166.608 1.00 18.43 220 THR B C 1
ATOM 9032 O O . THR C 2 220 ? 144.155 185.447 167.479 1.00 18.43 220 THR B O 1
ATOM 9036 N N . ASN C 2 221 ? 142.512 184.563 166.231 1.00 17.99 221 ASN B N 1
ATOM 9037 C CA . ASN C 2 221 ? 141.508 185.475 166.766 1.00 17.99 221 ASN B CA 1
ATOM 9038 C C . ASN C 2 221 ? 141.034 185.051 168.153 1.00 17.99 221 ASN B C 1
ATOM 9039 O O . ASN C 2 221 ? 141.115 185.830 169.109 1.00 17.99 221 ASN B O 1
ATOM 9044 N N . THR C 2 222 ? 140.536 183.824 168.282 1.00 16.04 222 THR B N 1
ATOM 9045 C CA . THR C 2 222 ? 139.835 183.391 169.488 1.00 16.04 222 THR B CA 1
ATOM 9046 C C . THR C 2 222 ? 140.326 182.016 169.935 1.00 16.04 222 THR B C 1
ATOM 9047 O O . THR C 2 222 ? 139.539 181.118 170.238 1.00 16.04 222 THR B O 1
ATOM 9051 N N . ALA C 2 223 ? 141.643 181.829 169.978 1.00 13.07 223 ALA B N 1
ATOM 9052 C CA . ALA C 2 223 ? 142.233 180.551 170.370 1.00 13.07 223 ALA B CA 1
ATOM 9053 C C . ALA C 2 223 ? 143.204 180.740 171.524 1.00 13.07 223 ALA B C 1
ATOM 9054 O O . ALA C 2 223 ? 144.333 180.250 171.508 1.00 13.07 223 ALA B O 1
ATOM 9056 N N . PHE C 2 224 ? 142.770 181.467 172.548 1.00 9.74 224 PHE B N 1
ATOM 9057 C CA . PHE C 2 224 ? 143.536 181.576 173.777 1.00 9.74 224 PHE B CA 1
ATOM 9058 C C . PHE C 2 224 ? 142.583 181.908 174.913 1.00 9.74 224 PHE B C 1
ATOM 9059 O O . PHE C 2 224 ? 141.471 182.391 174.692 1.00 9.74 224 PHE B O 1
ATOM 9067 N N . LEU C 2 225 ? 143.024 181.627 176.133 1.00 10.11 225 LEU B N 1
ATOM 9068 C CA . LEU C 2 225 ? 142.226 181.905 177.318 1.00 10.11 225 LEU B CA 1
ATOM 9069 C C . LEU C 2 225 ? 142.548 183.302 177.825 1.00 10.11 225 LEU B C 1
ATOM 9070 O O . LEU C 2 225 ? 143.678 183.539 178.273 1.00 10.11 225 LEU B O 1
ATOM 9075 N N . PRO C 2 226 ? 141.617 184.248 177.767 1.00 14.62 226 PRO B N 1
ATOM 9076 C CA . PRO C 2 226 ? 141.898 185.575 178.312 1.00 14.62 226 PRO B CA 1
ATOM 9077 C C . PRO C 2 226 ? 142.139 185.511 179.806 1.00 14.62 226 PRO B C 1
ATOM 9078 O O . PRO C 2 226 ? 141.600 184.661 180.516 1.00 14.62 226 PRO B O 1
ATOM 9082 N N . GLU C 2 227 ? 143.058 186.332 180.262 1.00 17.57 227 GLU B N 1
ATOM 9083 C CA . GLU C 2 227 ? 143.381 186.357 181.665 1.00 17.57 227 GLU B CA 1
ATOM 9084 C C . GLU C 2 227 ? 142.346 187.170 182.406 1.00 17.57 227 GLU B C 1
ATOM 9085 O O . GLU C 2 227 ? 142.567 187.543 183.538 1.00 17.57 227 GLU B O 1
ATOM 9091 N N . GLN C 2 228 ? 141.212 187.432 181.766 1.00 16.69 228 GLN B N 1
ATOM 9092 C CA . GLN C 2 228 ? 140.149 188.226 182.354 1.00 16.69 228 GLN B CA 1
ATOM 9093 C C . GLN C 2 228 ? 138.860 187.441 182.493 1.00 16.69 228 GLN B C 1
ATOM 9094 O O . GLN C 2 228 ? 137.883 187.947 183.010 1.00 16.69 228 GLN B O 1
ATOM 9100 N N . PHE C 2 229 ? 138.863 186.189 182.066 1.00 17.30 229 PHE B N 1
ATOM 9101 C CA . PHE C 2 229 ? 137.680 185.360 182.173 1.00 17.30 229 PHE B CA 1
ATOM 9102 C C . PHE C 2 229 ? 137.649 184.597 183.482 1.00 17.30 229 PHE B C 1
ATOM 9103 O O . PHE C 2 229 ? 136.696 183.892 183.758 1.00 17.30 229 PHE B O 1
ATOM 9111 N N . LEU C 2 230 ? 138.689 184.749 184.294 1.00 13.48 230 LEU B N 1
ATOM 9112 C CA . LEU C 2 230 ? 138.793 184.055 185.569 1.00 13.48 230 LEU B CA 1
ATOM 9113 C C . LEU C 2 230 ? 138.044 184.790 186.668 1.00 13.48 230 LEU B C 1
ATOM 9114 O O . LEU C 2 230 ? 137.511 185.852 186.436 1.00 13.48 230 LEU B O 1
ATOM 9119 N N . PRO C 2 231 ? 137.936 184.201 187.857 1.00 12.43 231 PRO B N 1
ATOM 9120 C CA . PRO C 2 231 ? 137.213 184.937 188.892 1.00 12.43 231 PRO B CA 1
ATOM 9121 C C . PRO C 2 231 ? 138.095 185.852 189.717 1.00 12.43 231 PRO B C 1
ATOM 9122 O O . PRO C 2 231 ? 139.214 185.517 190.010 1.00 12.43 231 PRO B O 1
ATOM 9126 N N . ASP C 2 232 ? 137.567 187.003 190.093 1.00 14.45 232 ASP B N 1
ATOM 9127 C CA . ASP C 2 232 ? 138.306 187.977 190.881 1.00 14.45 232 ASP B CA 1
ATOM 9128 C C . ASP C 2 232 ? 138.647 187.492 192.281 1.00 14.45 232 ASP B C 1
ATOM 9129 O O . ASP C 2 232 ? 139.482 188.117 192.942 1.00 14.45 232 ASP B O 1
ATOM 9134 N N . PHE C 2 233 ? 138.034 186.415 192.757 1.00 12.02 233 PHE B N 1
ATOM 9135 C CA . PHE C 2 233 ? 138.334 185.961 194.107 1.00 12.02 233 PHE B CA 1
ATOM 9136 C C . PHE C 2 233 ? 139.646 185.197 194.188 1.00 12.02 233 PHE B C 1
ATOM 9137 O O . PHE C 2 233 ? 140.077 184.859 195.293 1.00 12.02 233 PHE B O 1
ATOM 9145 N N . LEU C 2 234 ? 140.282 184.919 193.055 1.00 11.37 234 LEU B N 1
ATOM 9146 C CA . LEU C 2 234 ? 141.569 184.248 193.043 1.00 11.37 234 LEU B CA 1
ATOM 9147 C C . LEU C 2 234 ? 142.660 185.187 193.542 1.00 11.37 234 LEU B C 1
ATOM 9148 O O . LEU C 2 234 ? 142.536 186.412 193.492 1.00 11.37 234 LEU B O 1
ATOM 9153 N N . ASP C 2 235 ? 143.740 184.590 194.039 1.00 12.55 235 ASP B N 1
ATOM 9154 C CA . ASP C 2 235 ? 144.890 185.339 194.515 1.00 12.55 235 ASP B CA 1
ATOM 9155 C C . ASP C 2 235 ? 146.168 185.061 193.745 1.00 12.55 235 ASP B C 1
ATOM 9156 O O . ASP C 2 235 ? 147.115 185.842 193.865 1.00 12.55 235 ASP B O 1
ATOM 9161 N N . MET C 2 236 ? 146.226 183.982 192.969 1.00 10.59 236 MET B N 1
ATOM 9162 C CA . MET C 2 236 ? 147.383 183.673 192.143 1.00 10.59 236 MET B CA 1
ATOM 9163 C C . MET C 2 236 ? 146.982 182.615 191.133 1.00 10.59 236 MET B C 1
ATOM 9164 O O . MET C 2 236 ? 146.221 181.706 191.459 1.00 10.59 236 MET B O 1
ATOM 9169 N N . VAL C 2 237 ? 147.489 182.743 189.911 1.00 8.49 237 VAL B N 1
ATOM 9170 C CA . VAL C 2 237 ? 147.223 181.796 188.836 1.00 8.49 237 VAL B CA 1
ATOM 9171 C C . VAL C 2 237 ? 148.548 181.205 188.384 1.00 8.49 237 VAL B C 1
ATOM 9172 O O . VAL C 2 237 ? 149.494 181.944 188.097 1.00 8.49 237 VAL B O 1
ATOM 9176 N N . ILE C 2 238 ? 148.618 179.880 188.330 1.00 7.39 238 ILE B N 1
ATOM 9177 C CA . ILE C 2 238 ? 149.821 179.173 187.898 1.00 7.39 238 ILE B CA 1
ATOM 9178 C C . ILE C 2 238 ? 149.583 178.766 186.449 1.00 7.39 238 ILE B C 1
ATOM 9179 O O . ILE C 2 238 ? 148.926 177.769 186.159 1.00 7.39 238 ILE B O 1
ATOM 9184 N N . TRP C 2 239 ? 150.136 179.543 185.524 1.00 5.68 239 TRP B N 1
ATOM 9185 C CA . TRP C 2 239 ? 149.860 179.343 184.109 1.00 5.68 239 TRP B CA 1
ATOM 9186 C C . TRP C 2 239 ? 150.824 178.324 183.522 1.00 5.68 239 TRP B C 1
ATOM 9187 O O . TRP C 2 239 ? 152.027 178.582 183.428 1.00 5.68 239 TRP B O 1
ATOM 9198 N N . GLY C 2 240 ? 150.297 177.170 183.116 1.00 3.67 240 GLY B N 1
ATOM 9199 C CA . GLY C 2 240 ? 151.063 176.178 182.400 1.00 3.67 240 GLY B CA 1
ATOM 9200 C C . GLY C 2 240 ? 150.968 176.369 180.898 1.00 3.67 240 GLY B C 1
ATOM 9201 O O . GLY C 2 240 ? 150.537 177.407 180.395 1.00 3.67 240 GLY B O 1
ATOM 9202 N N . HIS C 2 241 ? 151.407 175.345 180.173 1.00 3.15 241 HIS B N 1
ATOM 9203 C CA . HIS C 2 241 ? 151.334 175.239 178.718 1.00 3.15 241 HIS B CA 1
ATOM 9204 C C . HIS C 2 241 ? 152.237 176.225 178.001 1.00 3.15 241 HIS B C 1
ATOM 9205 O O . HIS C 2 241 ? 152.412 176.107 176.787 1.00 3.15 241 HIS B O 1
ATOM 9212 N N . GLU C 2 242 ? 152.850 177.163 178.705 1.00 2.75 242 GLU B N 1
ATOM 9213 C CA . GLU C 2 242 ? 153.771 178.114 178.105 1.00 2.75 242 GLU B CA 1
ATOM 9214 C C . GLU C 2 242 ? 155.172 177.751 178.563 1.00 2.75 242 GLU B C 1
ATOM 9215 O O . GLU C 2 242 ? 155.417 177.617 179.765 1.00 2.75 242 GLU B O 1
ATOM 9221 N N . HIS C 2 243 ? 156.079 177.579 177.606 1.00 2.92 243 HIS B N 1
ATOM 9222 C CA . HIS C 2 243 ? 157.390 177.025 177.897 1.00 2.92 243 HIS B CA 1
ATOM 9223 C C . HIS C 2 243 ? 158.440 178.078 178.212 1.00 2.92 243 HIS B C 1
ATOM 9224 O O . HIS C 2 243 ? 159.566 177.713 178.558 1.00 2.92 243 HIS B O 1
ATOM 9231 N N . GLU C 2 244 ? 158.118 179.361 178.111 1.00 3.78 244 GLU B N 1
ATOM 9232 C CA . GLU C 2 244 ? 159.066 180.391 178.502 1.00 3.78 244 GLU B CA 1
ATOM 9233 C C . GLU C 2 244 ? 158.975 180.631 180.000 1.00 3.78 244 GLU B C 1
ATOM 9234 O O . GLU C 2 244 ? 157.888 180.862 180.532 1.00 3.78 244 GLU B O 1
ATOM 9240 N N . CYS C 2 245 ? 160.114 180.577 180.678 1.00 6.53 245 CYS B N 1
ATOM 9241 C CA . CYS C 2 245 ? 160.140 180.785 182.116 1.00 6.53 245 CYS B CA 1
ATOM 9242 C C . CYS C 2 245 ? 160.158 182.270 182.438 1.00 6.53 245 CYS B C 1
ATOM 9243 O O . CYS C 2 245 ? 160.917 183.038 181.845 1.00 6.53 245 CYS B O 1
ATOM 9246 N N . ILE C 2 246 ? 159.310 182.674 183.375 1.00 9.83 246 ILE B N 1
ATOM 9247 C CA . ILE C 2 246 ? 159.295 184.049 183.866 1.00 9.83 246 ILE B CA 1
ATOM 9248 C C . ILE C 2 246 ? 159.491 184.019 185.376 1.00 9.83 246 ILE B C 1
ATOM 9249 O O . ILE C 2 246 ? 158.540 183.726 186.113 1.00 9.83 246 ILE B O 1
ATOM 9254 N N . PRO C 2 247 ? 160.690 184.320 185.881 1.00 12.51 247 PRO B N 1
ATOM 9255 C CA . PRO C 2 247 ? 160.941 184.161 187.321 1.00 12.51 247 PRO B CA 1
ATOM 9256 C C . PRO C 2 247 ? 160.108 185.071 188.205 1.00 12.51 247 PRO B C 1
ATOM 9257 O O . PRO C 2 247 ? 160.021 184.817 189.411 1.00 12.51 247 PRO B O 1
ATOM 9261 N N . ASN C 2 248 ? 159.502 186.119 187.663 1.00 14.89 248 ASN B N 1
ATOM 9262 C CA . ASN C 2 248 ? 158.752 187.068 188.464 1.00 14.89 248 ASN B CA 1
ATOM 9263 C C . ASN C 2 248 ? 157.261 186.752 188.401 1.00 14.89 248 ASN B C 1
ATOM 9264 O O . ASN C 2 248 ? 156.828 185.770 187.799 1.00 14.89 248 ASN B O 1
ATOM 9269 N N . LEU C 2 249 ? 156.468 187.610 189.028 1.00 15.31 249 LEU B N 1
ATOM 9270 C CA . LEU C 2 249 ? 155.023 187.470 189.035 1.00 15.31 249 LEU B CA 1
ATOM 9271 C C . LEU C 2 249 ? 154.426 188.688 188.355 1.00 15.31 249 LEU B C 1
ATOM 9272 O O . LEU C 2 249 ? 154.727 189.813 188.718 1.00 15.31 249 LEU B O 1
ATOM 9277 N N . VAL C 2 250 ? 153.585 188.467 187.361 1.00 13.54 250 VAL B N 1
ATOM 9278 C CA . VAL C 2 250 ? 152.967 189.568 186.654 1.00 13.54 250 VAL B CA 1
ATOM 9279 C C . VAL C 2 250 ? 151.638 189.903 187.295 1.00 13.54 250 VAL B C 1
ATOM 9280 O O . VAL C 2 250 ? 150.616 189.346 186.948 1.00 13.54 250 VAL B O 1
ATOM 9284 N N . HIS C 2 251 ? 151.656 190.826 188.241 1.00 16.32 251 HIS B N 1
ATOM 9285 C CA . HIS C 2 251 ? 150.444 191.216 188.934 1.00 16.32 251 HIS B CA 1
ATOM 9286 C C . HIS C 2 251 ? 149.384 191.752 187.999 1.00 16.32 251 HIS B C 1
ATOM 9287 O O . HIS C 2 251 ? 149.615 192.736 187.314 1.00 16.32 251 HIS B O 1
ATOM 9294 N N . ASN C 2 252 ? 148.227 191.093 187.975 1.00 15.84 252 ASN B N 1
ATOM 9295 C CA . ASN C 2 252 ? 147.096 191.537 187.171 1.00 15.84 252 ASN B CA 1
ATOM 9296 C C . ASN C 2 252 ? 146.348 192.583 187.992 1.00 15.84 252 ASN B C 1
ATOM 9297 O O . ASN C 2 252 ? 145.733 192.258 189.008 1.00 15.84 252 ASN B O 1
ATOM 9302 N N . PRO C 2 253 ? 146.401 193.847 187.550 1.00 17.64 253 PRO B N 1
ATOM 9303 C CA . PRO C 2 253 ? 145.803 195.004 188.230 1.00 17.64 253 PRO B CA 1
ATOM 9304 C C . PRO C 2 253 ? 144.312 194.922 188.570 1.00 17.64 253 PRO B C 1
ATOM 9305 O O . PRO C 2 253 ? 143.956 194.920 189.749 1.00 17.64 253 PRO B O 1
ATOM 9309 N N . ILE C 2 254 ? 143.460 194.858 187.554 1.00 16.74 254 ILE B N 1
ATOM 9310 C CA . ILE C 2 254 ? 142.011 194.848 187.760 1.00 16.74 254 ILE B CA 1
ATOM 9311 C C . ILE C 2 254 ? 141.405 193.642 188.471 1.00 16.74 254 ILE B C 1
ATOM 9312 O O . ILE C 2 254 ? 140.314 193.746 188.999 1.00 16.74 254 ILE B O 1
ATOM 9317 N N . LYS C 2 255 ? 142.084 192.502 188.475 1.00 14.08 255 LYS B N 1
ATOM 9318 C CA . LYS C 2 255 ? 141.556 191.318 189.142 1.00 14.08 255 LYS B CA 1
ATOM 9319 C C . LYS C 2 255 ? 142.316 191.001 190.416 1.00 14.08 255 LYS B C 1
ATOM 9320 O O . LYS C 2 255 ? 142.063 190.003 191.070 1.00 14.08 255 LYS B O 1
ATOM 9326 N N . ASN C 2 256 ? 143.258 191.862 190.750 1.00 15.05 256 ASN B N 1
ATOM 9327 C CA . ASN C 2 256 ? 144.057 191.724 191.955 1.00 15.05 256 ASN B CA 1
ATOM 9328 C C . ASN C 2 256 ? 144.751 190.374 192.205 1.00 15.05 256 ASN B C 1
ATOM 9329 O O . ASN C 2 256 ? 144.910 189.974 193.350 1.00 15.05 256 ASN B O 1
ATOM 9334 N N . PHE C 2 257 ? 145.179 189.678 191.156 1.00 12.81 257 PHE B N 1
ATOM 9335 C CA . PHE C 2 257 ? 145.880 188.409 191.346 1.00 12.81 257 PHE B CA 1
ATOM 9336 C C . PHE C 2 257 ? 147.155 188.307 190.526 1.00 12.81 257 PHE B C 1
ATOM 9337 O O . PHE C 2 257 ? 147.248 188.904 189.472 1.00 12.81 257 PHE B O 1
ATOM 9345 N N . ASP C 2 258 ? 148.145 187.566 191.012 1.00 12.96 258 ASP B N 1
ATOM 9346 C CA . ASP C 2 258 ? 149.417 187.446 190.306 1.00 12.96 258 ASP B CA 1
ATOM 9347 C C . ASP C 2 258 ? 149.544 186.204 189.467 1.00 12.96 258 ASP B C 1
ATOM 9348 O O . ASP C 2 258 ? 149.408 185.113 189.964 1.00 12.96 258 ASP B O 1
ATOM 9353 N N . VAL C 2 259 ? 149.850 186.360 188.196 1.00 11.40 259 VAL B N 1
ATOM 9354 C CA . VAL C 2 259 ? 150.002 185.204 187.349 1.00 11.40 259 VAL B CA 1
ATOM 9355 C C . VAL C 2 259 ? 151.437 184.729 187.320 1.00 11.40 259 VAL B C 1
ATOM 9356 O O . VAL C 2 259 ? 152.338 185.496 187.060 1.00 11.40 259 VAL B O 1
ATOM 9360 N N . LEU C 2 260 ? 151.642 183.451 187.598 1.00 8.73 260 LEU B N 1
ATOM 9361 C CA . LEU C 2 260 ? 152.962 182.840 187.579 1.00 8.73 260 LEU B CA 1
ATOM 9362 C C . LEU C 2 260 ? 153.081 181.940 186.361 1.00 8.73 260 LEU B C 1
ATOM 9363 O O . LEU C 2 260 ? 152.205 181.108 186.113 1.00 8.73 260 LEU B O 1
ATOM 9368 N N . GLN C 2 261 ? 154.163 182.104 185.610 1.00 6.81 261 GLN B N 1
ATOM 9369 C CA . GLN C 2 261 ? 154.432 181.275 184.439 1.00 6.81 261 GLN B CA 1
ATOM 9370 C C . GLN C 2 261 ? 155.740 180.535 184.660 1.00 6.81 261 GLN B C 1
ATOM 9371 O O . GLN C 2 261 ? 156.821 181.080 184.380 1.00 6.81 261 GLN B O 1
ATOM 9377 N N . PRO C 2 262 ? 155.701 179.305 185.176 1.00 6.02 262 PRO B N 1
ATOM 9378 C CA . PRO C 2 262 ? 156.949 178.610 185.512 1.00 6.02 262 PRO B CA 1
ATOM 9379 C C . PRO C 2 262 ? 157.740 178.142 184.304 1.00 6.02 262 PRO B C 1
ATOM 9380 O O . PRO C 2 262 ? 158.911 177.776 184.461 1.00 6.02 262 PRO B O 1
ATOM 9384 N N . GLY C 2 263 ? 157.158 178.135 183.114 1.00 5.02 263 GLY B N 1
ATOM 9385 C CA . GLY C 2 263 ? 157.904 177.699 181.956 1.00 5.02 263 GLY B CA 1
ATOM 9386 C C . GLY C 2 263 ? 157.942 176.196 181.822 1.00 5.02 263 GLY B C 1
ATOM 9387 O O . GLY C 2 263 ? 156.910 175.536 181.946 1.00 5.02 263 GLY B O 1
ATOM 9388 N N . SER C 2 264 ? 159.119 175.640 181.566 1.00 4.79 264 SER B N 1
ATOM 9389 C CA . SER C 2 264 ? 159.248 174.209 181.351 1.00 4.79 264 SER B C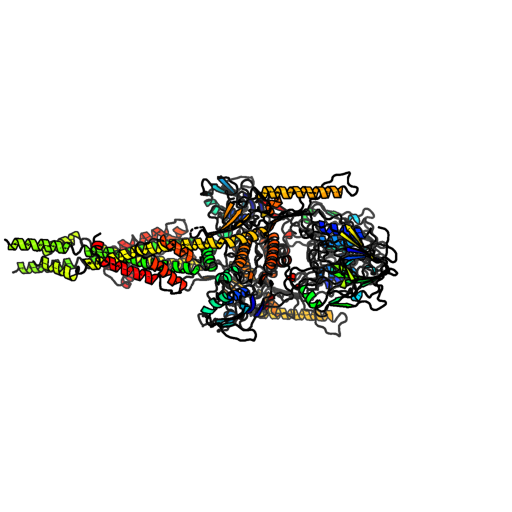A 1
ATOM 9390 C C . SER C 2 264 ? 160.567 173.742 181.944 1.00 4.79 264 SER B C 1
ATOM 9391 O O . SER C 2 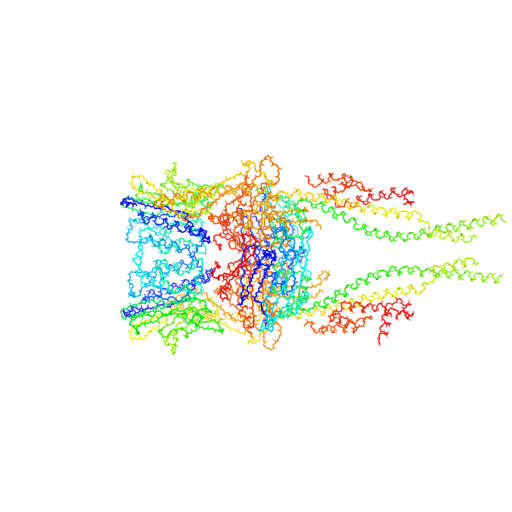264 ? 161.440 174.544 182.279 1.00 4.79 264 SER B O 1
ATOM 9394 N N . SER C 2 265 ? 160.701 172.426 182.080 1.00 4.57 265 SER B N 1
ATOM 9395 C CA . SER C 2 265 ? 161.942 171.830 182.552 1.00 4.57 265 SER B CA 1
ATOM 9396 C C . SER C 2 265 ? 162.804 171.302 181.415 1.00 4.57 265 SER B C 1
ATOM 9397 O O . SER C 2 265 ? 164.031 171.319 181.515 1.00 4.57 265 SER B O 1
ATOM 9400 N N . VAL C 2 266 ? 162.190 170.839 180.335 1.00 3.50 266 VAL B N 1
ATOM 9401 C CA . VAL C 2 266 ? 162.912 170.392 179.158 1.00 3.50 266 VAL B CA 1
ATOM 9402 C C . VAL C 2 266 ? 162.572 171.328 178.007 1.00 3.50 266 VAL B C 1
ATOM 9403 O O . VAL C 2 266 ? 161.543 172.007 178.004 1.00 3.50 266 VAL B O 1
ATOM 9407 N N . ALA C 2 267 ? 163.462 171.374 177.024 1.00 2.89 267 ALA B N 1
ATOM 9408 C CA . ALA C 2 267 ? 163.270 172.190 175.831 1.00 2.89 267 ALA B CA 1
ATOM 9409 C C . ALA C 2 267 ? 162.783 171.275 174.715 1.00 2.89 267 ALA B C 1
ATOM 9410 O O . ALA C 2 267 ? 163.579 170.586 174.075 1.00 2.89 267 ALA B O 1
ATOM 9412 N N . THR C 2 268 ? 161.473 171.267 174.484 1.00 2.13 268 THR B N 1
ATOM 9413 C CA . THR C 2 268 ? 160.881 170.455 173.431 1.00 2.13 268 THR B CA 1
ATOM 9414 C C . THR C 2 268 ? 160.954 171.122 172.066 1.00 2.13 268 THR B C 1
ATOM 9415 O O . THR C 2 268 ? 160.527 170.525 171.074 1.00 2.13 268 THR B O 1
ATOM 9419 N N . SER C 2 269 ? 161.465 172.346 171.995 1.00 3.06 269 SER B N 1
ATOM 9420 C CA . SER C 2 269 ? 161.635 173.042 170.732 1.00 3.06 269 SER B CA 1
ATOM 9421 C C . SER C 2 269 ? 162.749 174.058 170.907 1.00 3.06 269 SER B C 1
ATOM 9422 O O . SER C 2 269 ? 162.882 174.658 171.974 1.00 3.06 269 SER B O 1
ATOM 9425 N N . LEU C 2 270 ? 163.550 174.241 169.862 1.00 2.06 270 LEU B N 1
ATOM 9426 C CA . LEU C 2 270 ? 164.701 175.135 169.925 1.00 2.06 270 LEU B CA 1
ATOM 9427 C C . LEU C 2 270 ? 164.292 176.497 169.373 1.00 2.06 270 LEU B C 1
ATOM 9428 O O . LEU C 2 270 ? 164.484 176.813 168.202 1.00 2.06 270 LEU B O 1
ATOM 9433 N N . CYS C 2 271 ? 163.708 177.309 170.246 1.00 2.74 271 CYS B N 1
ATOM 9434 C CA . CYS C 2 271 ? 163.251 178.651 169.918 1.00 2.74 271 CYS B CA 1
ATOM 9435 C C . CYS C 2 271 ? 163.818 179.651 170.919 1.00 2.74 271 CYS B C 1
ATOM 9436 O O . CYS C 2 271 ? 164.552 179.296 171.839 1.00 2.74 271 CYS B O 1
ATOM 9439 N N . GLU C 2 272 ? 163.476 180.924 170.717 1.00 4.09 272 GLU B N 1
ATOM 9440 C CA . GLU C 2 272 ? 163.943 181.976 171.610 1.00 4.09 272 GLU B CA 1
ATOM 9441 C C . GLU C 2 272 ? 163.270 181.919 172.971 1.00 4.09 272 GLU B C 1
ATOM 9442 O O . GLU C 2 272 ? 163.836 182.415 173.950 1.00 4.09 272 GLU B O 1
ATOM 9448 N N . ALA C 2 273 ? 162.072 181.338 173.052 1.00 3.66 273 ALA B N 1
ATOM 9449 C CA . ALA C 2 273 ? 161.404 181.197 174.338 1.00 3.66 273 ALA B CA 1
ATOM 9450 C C . ALA C 2 273 ? 162.110 180.189 175.226 1.00 3.66 273 ALA B C 1
ATOM 9451 O O . ALA C 2 273 ? 162.199 180.390 176.440 1.00 3.66 273 ALA B O 1
ATOM 9453 N N . GLU C 2 274 ? 162.626 179.111 174.644 1.00 3.82 274 GLU B N 1
ATOM 9454 C CA . GLU C 2 274 ? 163.228 178.028 175.403 1.00 3.82 274 GLU B CA 1
ATOM 9455 C C . GLU C 2 274 ? 164.734 178.174 175.536 1.00 3.82 274 GLU B C 1
ATOM 9456 O O . GLU C 2 274 ? 165.402 177.231 175.965 1.00 3.82 274 GLU B O 1
ATOM 9462 N N . ALA C 2 275 ? 165.286 179.321 175.165 1.00 5.27 275 ALA B N 1
ATOM 9463 C CA . ALA C 2 275 ? 166.665 179.642 175.494 1.00 5.27 275 ALA B CA 1
ATOM 9464 C C . ALA C 2 275 ? 166.789 180.380 176.817 1.00 5.27 275 ALA B C 1
ATOM 9465 O O . ALA C 2 275 ? 167.907 180.563 177.305 1.00 5.27 275 ALA B O 1
ATOM 9467 N N . GLN C 2 276 ? 165.673 180.803 177.403 1.00 7.11 276 GLN B N 1
ATOM 9468 C CA . GLN C 2 276 ? 165.700 181.487 178.682 1.00 7.11 276 GLN B CA 1
ATOM 9469 C C . GLN C 2 276 ? 166.013 180.495 179.800 1.00 7.11 276 GLN B C 1
ATOM 9470 O O . GLN C 2 276 ? 165.657 179.319 179.709 1.00 7.11 276 GLN B O 1
ATOM 9476 N N . PRO C 2 277 ? 166.689 180.936 180.859 1.00 8.63 277 PRO B N 1
ATOM 9477 C CA . PRO C 2 277 ? 166.995 180.019 181.961 1.00 8.63 277 PRO B CA 1
ATOM 9478 C C . PRO C 2 277 ? 165.728 179.480 182.605 1.00 8.63 277 PRO B C 1
ATOM 9479 O O . PRO C 2 277 ? 164.751 180.204 182.799 1.00 8.63 277 PRO B O 1
ATOM 9483 N N . LYS C 2 278 ? 165.761 178.196 182.946 1.00 5.10 278 LYS B N 1
ATOM 9484 C CA . LYS C 2 278 ? 164.621 177.516 183.537 1.00 5.10 278 LYS B CA 1
ATOM 9485 C C . LYS C 2 278 ? 164.723 177.530 185.054 1.00 5.10 278 LYS B C 1
ATOM 9486 O O . LYS C 2 278 ? 165.816 177.540 185.623 1.00 5.10 278 LYS B O 1
ATOM 9492 N N . TYR C 2 279 ? 163.562 177.523 185.706 1.00 3.98 279 TYR B N 1
ATOM 9493 C CA . TYR C 2 279 ? 163.462 177.579 187.155 1.00 3.98 279 TYR B CA 1
ATOM 9494 C C . TYR C 2 279 ? 162.335 176.666 187.618 1.00 3.98 279 TYR B C 1
ATOM 9495 O O . TYR C 2 279 ? 161.485 176.250 186.830 1.00 3.98 279 TYR B O 1
ATOM 9504 N N . VAL C 2 280 ? 162.343 176.353 188.911 1.00 3.88 280 VAL B N 1
ATOM 9505 C CA . VAL C 2 280 ? 161.186 175.804 189.608 1.00 3.88 280 VAL B CA 1
ATOM 9506 C C . VAL C 2 280 ? 160.965 176.650 190.848 1.00 3.88 280 VAL B C 1
ATOM 9507 O O . VAL C 2 280 ? 161.926 177.092 191.485 1.00 3.88 280 VAL B O 1
ATOM 9511 N N . PHE C 2 281 ? 159.708 176.893 191.182 1.00 6.11 281 PHE B N 1
ATOM 9512 C CA . PHE C 2 281 ? 159.362 177.913 192.157 1.00 6.11 281 PHE B CA 1
ATOM 9513 C C . PHE C 2 281 ? 158.845 177.295 193.445 1.00 6.11 281 PHE B C 1
ATOM 9514 O O . PHE C 2 281 ? 158.279 176.203 193.456 1.00 6.11 281 PHE B O 1
ATOM 9522 N N . ILE C 2 282 ? 159.051 178.016 194.543 1.00 8.37 282 ILE B N 1
ATOM 9523 C CA . ILE C 2 282 ? 158.598 177.597 195.862 1.00 8.37 282 ILE B CA 1
ATOM 9524 C C . ILE C 2 282 ? 157.773 178.728 196.456 1.00 8.37 282 ILE B C 1
ATOM 9525 O O . ILE C 2 282 ? 158.307 179.805 196.746 1.00 8.37 282 ILE B O 1
ATOM 9530 N N . LEU C 2 283 ? 156.481 178.486 196.644 1.00 11.76 283 LEU B N 1
ATOM 9531 C CA . LEU C 2 283 ? 155.613 179.436 197.312 1.00 11.76 283 LEU B CA 1
ATOM 9532 C C . LEU C 2 283 ? 155.708 179.264 198.823 1.00 11.76 283 LEU B C 1
ATOM 9533 O O . LEU C 2 283 ? 156.163 178.242 199.334 1.00 11.76 283 LEU B O 1
ATOM 9538 N N . ASP C 2 284 ? 155.264 180.285 199.545 1.00 14.24 284 ASP B N 1
ATOM 9539 C CA . ASP C 2 284 ? 155.236 180.228 201.006 1.00 14.24 284 ASP B CA 1
ATOM 9540 C C . ASP C 2 284 ? 153.995 180.994 201.457 1.00 14.24 284 ASP B C 1
ATOM 9541 O O . ASP C 2 284 ? 154.026 182.216 201.617 1.00 14.24 284 ASP B O 1
ATOM 9546 N N . ILE C 2 285 ? 152.911 180.260 201.655 1.00 14.39 285 ILE B N 1
ATOM 9547 C CA . ILE C 2 285 ? 151.650 180.850 202.077 1.00 14.39 285 ILE B CA 1
ATOM 9548 C C . ILE C 2 285 ? 151.671 181.003 203.589 1.00 14.39 285 ILE B C 1
ATOM 9549 O O . ILE C 2 285 ? 151.900 180.033 204.319 1.00 14.39 285 ILE B O 1
ATOM 9554 N N . LYS C 2 286 ? 151.453 182.225 204.063 1.00 14.80 286 LYS B N 1
ATOM 9555 C CA . LYS C 2 286 ? 151.424 182.501 205.495 1.00 14.80 286 LYS B CA 1
ATOM 9556 C C . LYS C 2 286 ? 150.347 183.537 205.754 1.00 14.80 286 LYS B C 1
ATOM 9557 O O . LYS C 2 286 ? 150.328 184.583 205.101 1.00 14.80 286 LYS B O 1
ATOM 9563 N N . TYR C 2 287 ? 149.454 183.247 206.694 1.00 18.76 287 TYR B N 1
ATOM 9564 C CA . TYR C 2 287 ? 148.334 184.140 206.955 1.00 18.76 287 TYR B CA 1
ATOM 9565 C C . TYR C 2 287 ? 148.818 185.467 207.523 1.00 18.76 287 TYR B C 1
ATOM 9566 O O . TYR C 2 287 ? 149.606 185.502 208.472 1.00 18.76 287 TYR B O 1
ATOM 9575 N N . GLY C 2 288 ? 148.341 186.562 206.939 1.00 19.91 288 GLY B N 1
ATOM 9576 C CA . GLY C 2 288 ? 148.657 187.880 207.448 1.00 19.91 288 GLY B CA 1
ATOM 9577 C C . GLY C 2 288 ? 149.674 188.640 206.623 1.00 19.91 288 GLY B C 1
ATOM 9578 O O . GLY C 2 288 ? 149.660 189.875 206.595 1.00 19.91 288 GLY B O 1
ATOM 9579 N N . GLU C 2 289 ? 150.564 187.920 205.951 1.00 17.40 289 GLU B N 1
ATOM 9580 C CA . GLU C 2 289 ? 151.643 188.516 205.178 1.00 17.40 289 GLU B CA 1
ATOM 9581 C C . GLU C 2 289 ? 151.596 188.012 203.740 1.00 17.40 289 GLU B C 1
ATOM 9582 O O . GLU C 2 289 ? 150.779 187.164 203.377 1.00 17.40 289 GLU B O 1
ATOM 9588 N N . ALA C 2 290 ? 152.493 188.549 202.922 1.00 16.77 290 ALA B N 1
ATOM 9589 C CA . ALA C 2 290 ? 152.506 188.272 201.498 1.00 16.77 290 ALA B CA 1
ATOM 9590 C C . ALA C 2 290 ? 153.057 186.880 201.213 1.00 16.77 290 ALA B C 1
ATOM 9591 O O . ALA C 2 290 ? 153.828 186.330 202.002 1.00 16.77 290 ALA B O 1
ATOM 9593 N N . PRO C 2 291 ? 152.664 186.282 200.095 1.00 14.76 291 PRO B N 1
ATOM 9594 C CA . PRO C 2 291 ? 153.218 184.975 199.722 1.00 14.76 291 PRO B CA 1
ATOM 9595 C C . PRO C 2 291 ? 154.579 185.078 199.050 1.00 14.76 291 PRO B C 1
ATOM 9596 O O . PRO C 2 291 ? 154.659 185.141 197.820 1.00 14.76 291 PRO B O 1
ATOM 9600 N N . LYS C 2 292 ? 155.650 185.107 199.840 1.00 15.64 292 LYS B N 1
ATOM 9601 C CA . LYS C 2 292 ? 156.989 185.201 199.273 1.00 15.64 292 LYS B CA 1
ATOM 9602 C C . LYS C 2 292 ? 157.297 183.981 198.413 1.00 15.64 292 LYS B C 1
ATOM 9603 O O . LYS C 2 292 ? 156.874 182.863 198.715 1.00 15.64 292 LYS B O 1
ATOM 9609 N N . MET C 2 293 ? 158.036 184.210 197.331 1.00 13.58 293 MET B N 1
ATOM 9610 C CA . MET C 2 293 ? 158.348 183.191 196.339 1.00 13.58 293 MET B CA 1
ATOM 9611 C C . MET C 2 293 ? 159.845 183.167 196.074 1.00 13.58 293 MET B C 1
ATOM 9612 O O . MET C 2 293 ? 160.488 184.217 196.016 1.00 13.58 293 MET B O 1
ATOM 9617 N N . THR C 2 294 ? 160.394 181.968 195.913 1.00 10.30 294 THR B N 1
ATOM 9618 C CA . THR C 2 294 ? 161.829 181.777 195.711 1.00 10.30 294 THR B CA 1
ATOM 9619 C C . THR C 2 294 ? 162.078 180.887 194.503 1.00 10.30 294 THR B C 1
ATOM 9620 O O . THR C 2 294 ? 161.823 179.668 194.576 1.00 10.30 294 THR B O 1
ATOM 9624 N N . PRO C 2 295 ? 162.567 181.431 193.389 1.00 6.53 295 PRO B N 1
ATOM 9625 C CA . PRO C 2 295 ? 162.885 180.586 192.231 1.00 6.53 295 PRO B CA 1
ATOM 9626 C C . PRO C 2 295 ? 164.264 179.958 192.379 1.00 6.53 295 PRO B C 1
ATOM 9627 O O . PRO C 2 295 ? 165.251 180.654 192.623 1.00 6.53 295 PRO B O 1
ATOM 9631 N N . ILE C 2 296 ? 164.330 178.639 192.224 1.00 4.59 296 ILE B N 1
ATOM 9632 C CA . ILE C 2 296 ? 165.596 177.920 192.334 1.00 4.59 296 ILE B CA 1
ATOM 9633 C C . ILE C 2 296 ? 165.946 177.314 190.981 1.00 4.59 296 ILE B C 1
ATOM 9634 O O . ILE C 2 296 ? 165.252 176.403 190.514 1.00 4.59 296 ILE B O 1
ATOM 9639 N N . PRO C 2 297 ? 167.011 177.778 190.328 1.00 3.54 297 PRO B N 1
ATOM 9640 C CA . PRO C 2 297 ? 167.288 177.345 188.956 1.00 3.54 297 PRO B CA 1
ATOM 9641 C C . PRO C 2 297 ? 167.617 175.865 188.875 1.00 3.54 297 PRO B C 1
ATOM 9642 O O . PRO C 2 297 ? 168.208 175.290 189.789 1.00 3.54 297 PRO B O 1
ATOM 9646 N N . LEU C 2 298 ? 167.233 175.254 187.759 1.00 2.70 298 LEU B N 1
ATOM 9647 C CA . LEU C 2 298 ? 167.519 173.849 187.519 1.00 2.70 298 LEU B CA 1
ATOM 9648 C C . LEU C 2 298 ? 168.963 173.672 187.076 1.00 2.70 298 LEU B C 1
ATOM 9649 O O . LEU C 2 298 ? 169.487 174.464 186.290 1.00 2.70 298 LEU B O 1
ATOM 9654 N N . GLU C 2 299 ? 169.607 172.621 187.582 1.00 2.71 299 GLU B N 1
ATOM 9655 C CA . GLU C 2 299 ? 171.010 172.353 187.296 1.00 2.71 299 GLU B CA 1
ATOM 9656 C C . GLU C 2 299 ? 171.191 171.132 186.400 1.00 2.71 299 GLU B C 1
ATOM 9657 O O . GLU C 2 299 ? 172.267 170.533 186.369 1.00 2.71 299 GLU B O 1
ATOM 9663 N N . THR C 2 300 ? 170.161 170.791 185.644 1.00 2.43 300 THR B N 1
ATOM 9664 C CA . THR C 2 300 ? 170.257 169.664 184.746 1.00 2.43 300 THR B CA 1
ATOM 9665 C C . THR C 2 300 ? 169.789 169.987 183.345 1.00 2.43 300 THR B C 1
ATOM 9666 O O . THR C 2 300 ? 169.625 169.090 182.539 1.00 2.43 300 THR B O 1
ATOM 9670 N N . ILE C 2 301 ? 169.550 171.262 183.063 1.00 1.81 301 ILE B N 1
ATOM 9671 C CA . ILE C 2 301 ? 169.121 171.696 181.739 1.00 1.81 301 ILE B CA 1
ATOM 9672 C C . ILE C 2 301 ? 170.335 171.759 180.825 1.00 1.81 301 ILE B C 1
ATOM 9673 O O . ILE C 2 301 ? 171.341 172.398 181.152 1.00 1.81 301 ILE B O 1
ATOM 9678 N N . ARG C 2 302 ? 170.246 171.093 179.678 1.00 2.25 302 ARG B N 1
ATOM 9679 C CA . ARG C 2 302 ? 171.348 171.082 178.728 1.00 2.25 302 ARG B CA 1
ATOM 9680 C C . ARG C 2 302 ? 171.561 172.475 178.156 1.00 2.25 302 ARG B C 1
ATOM 9681 O O . ARG C 2 302 ? 170.606 173.209 177.896 1.00 2.25 302 ARG B O 1
ATOM 9689 N N . THR C 2 303 ? 172.825 172.844 177.973 1.00 0.93 303 THR B N 1
ATOM 9690 C CA . THR C 2 303 ? 173.155 174.198 177.553 1.00 0.93 303 THR B CA 1
ATOM 9691 C C . THR C 2 303 ? 172.616 174.471 176.157 1.00 0.93 303 THR B C 1
ATOM 9692 O O . THR C 2 303 ? 172.821 173.679 175.234 1.00 0.93 303 THR B O 1
ATOM 9696 N N . PHE C 2 304 ? 171.932 175.602 176.005 1.00 1.19 304 PHE B N 1
ATOM 9697 C CA . PHE C 2 304 ? 171.261 175.969 174.765 1.00 1.19 304 PHE B CA 1
ATOM 9698 C C . PHE C 2 304 ? 171.689 177.377 174.387 1.00 1.19 304 PHE B C 1
ATOM 9699 O O . PHE C 2 304 ? 171.537 178.306 175.183 1.00 1.19 304 PHE B O 1
ATOM 9707 N N . LYS C 2 305 ? 172.223 177.528 173.179 1.00 2.28 305 LYS B N 1
ATOM 9708 C CA . LYS C 2 305 ? 172.566 178.822 172.610 1.00 2.28 305 LYS B CA 1
ATOM 9709 C C . LYS C 2 305 ? 171.820 178.994 171.296 1.00 2.28 305 LYS B C 1
ATOM 9710 O O . LYS C 2 305 ? 171.756 178.065 170.488 1.00 2.28 305 LYS B O 1
ATOM 9716 N N . MET C 2 306 ? 171.248 180.176 171.088 1.00 2.60 306 MET B N 1
ATOM 9717 C CA . MET C 2 306 ? 170.475 180.445 169.885 1.00 2.60 306 MET B CA 1
ATOM 9718 C C . MET C 2 306 ? 170.870 181.786 169.291 1.00 2.60 306 MET B C 1
ATOM 9719 O O . MET C 2 306 ? 171.023 182.775 170.012 1.00 2.60 306 MET B O 1
ATOM 9724 N N . LYS C 2 307 ? 171.020 181.817 167.962 1.00 3.84 307 LYS B N 1
ATOM 9725 C CA . LYS C 2 307 ? 171.280 183.014 167.190 1.00 3.84 307 LYS B CA 1
ATOM 9726 C C . LYS C 2 307 ? 170.417 182.916 165.930 1.00 3.84 307 LYS B C 1
ATOM 9727 O O . LYS C 2 307 ? 170.356 181.870 165.323 1.00 3.84 307 LYS B O 1
ATOM 9733 N N . SER C 2 308 ? 169.718 183.982 165.563 1.00 5.50 308 SER B N 1
ATOM 9734 C CA . SER C 2 308 ? 168.887 184.011 164.362 1.00 5.50 308 SER B CA 1
ATOM 9735 C C . SER C 2 308 ? 169.394 185.132 163.461 1.00 5.50 308 SER B C 1
ATOM 9736 O O . SER C 2 308 ? 169.165 186.312 163.739 1.00 5.50 308 SER B O 1
ATOM 9739 N N . ILE C 2 309 ? 170.082 184.763 162.385 1.00 8.01 309 ILE B N 1
ATOM 9740 C CA . ILE C 2 309 ? 170.708 185.724 161.493 1.00 8.01 309 ILE B CA 1
ATOM 9741 C C . ILE C 2 309 ? 169.923 185.790 160.190 1.00 8.01 309 ILE B C 1
ATOM 9742 O O . ILE C 2 309 ? 169.104 184.926 159.881 1.00 8.01 309 ILE B O 1
ATOM 9747 N N . SER C 2 310 ? 170.191 186.839 159.418 1.00 11.45 310 SER B N 1
ATOM 9748 C CA . SER C 2 310 ? 169.657 186.997 158.074 1.00 11.45 310 SER B CA 1
ATOM 9749 C C . SER C 2 310 ? 170.821 187.154 157.108 1.00 11.45 310 SER B C 1
ATOM 9750 O O . SER C 2 310 ? 171.711 187.978 157.334 1.00 11.45 310 SER B O 1
ATOM 9753 N N . LEU C 2 311 ? 170.814 186.357 156.039 1.00 10.86 311 LEU B N 1
ATOM 9754 C CA . LEU C 2 311 ? 171.928 186.366 155.098 1.00 10.86 311 LEU B CA 1
ATOM 9755 C C . LEU C 2 311 ? 171.999 187.663 154.304 1.00 10.86 311 LEU B C 1
ATOM 9756 O O . LEU C 2 311 ? 173.094 188.104 153.942 1.00 10.86 311 LEU B O 1
ATOM 9761 N N . GLN C 2 312 ? 170.857 188.280 154.011 1.00 14.54 312 GLN B N 1
ATOM 9762 C CA . GLN C 2 312 ? 170.855 189.533 153.269 1.00 14.54 312 GLN B CA 1
ATOM 9763 C C . GLN C 2 312 ? 171.305 190.721 154.106 1.00 14.54 312 GLN B C 1
ATOM 9764 O O . GLN C 2 312 ? 171.535 191.798 153.549 1.00 14.54 312 GLN B O 1
ATOM 9770 N N . ASP C 2 313 ? 171.428 190.557 155.419 1.00 14.95 313 ASP B N 1
ATOM 9771 C CA . ASP C 2 313 ? 171.836 191.640 156.301 1.00 14.95 313 ASP B CA 1
ATOM 9772 C C . ASP C 2 313 ? 173.347 191.768 156.426 1.00 14.95 313 ASP B C 1
ATOM 9773 O O . ASP C 2 313 ? 173.826 192.789 156.931 1.00 14.95 313 ASP B O 1
ATOM 9778 N N . VAL C 2 314 ? 174.104 190.782 155.970 1.00 15.50 314 VAL B N 1
ATOM 9779 C CA . VAL C 2 314 ? 175.561 190.776 156.067 1.00 15.50 314 VAL B CA 1
ATOM 9780 C C . VAL C 2 314 ? 176.131 190.984 154.671 1.00 15.50 314 VAL B C 1
ATOM 9781 O O . VAL C 2 314 ? 175.722 190.284 153.739 1.00 15.50 314 VAL B O 1
ATOM 9785 N N . PRO C 2 315 ? 177.059 191.926 154.481 1.00 18.03 315 PRO B N 1
ATOM 9786 C CA . PRO C 2 315 ? 177.601 192.172 153.138 1.00 18.03 315 PRO B CA 1
ATOM 9787 C C . PRO C 2 315 ? 178.559 191.083 152.682 1.00 18.03 315 PRO B C 1
ATOM 9788 O O . PRO C 2 315 ? 178.721 190.067 153.361 1.00 18.03 315 PRO B O 1
ATOM 9792 N N . HIS C 2 316 ? 179.170 191.282 151.513 1.00 17.74 316 HIS B N 1
ATOM 9793 C CA . HIS C 2 316 ? 180.189 190.381 150.959 1.00 17.74 316 HIS B CA 1
ATOM 9794 C C . HIS C 2 316 ? 179.656 188.965 150.749 1.00 17.74 316 HIS B C 1
ATOM 9795 O O . HIS C 2 316 ? 180.422 188.021 150.547 1.00 17.74 316 HIS B O 1
ATOM 9802 N N . LEU C 2 317 ? 178.335 188.808 150.748 1.00 15.45 317 LEU B N 1
ATOM 9803 C CA . LEU C 2 317 ? 177.696 187.515 150.509 1.00 15.45 317 LEU B CA 1
ATOM 9804 C C . LEU C 2 317 ? 176.824 187.638 149.265 1.00 15.45 317 LEU B C 1
ATOM 9805 O O . LEU C 2 317 ? 175.781 188.298 149.290 1.00 15.45 317 LEU B O 1
ATOM 9810 N N . ARG C 2 318 ? 177.247 187.002 148.187 1.00 16.47 318 ARG B N 1
ATOM 9811 C CA . ARG C 2 318 ? 176.510 187.074 146.935 1.00 16.47 318 ARG B CA 1
ATOM 9812 C C . ARG C 2 318 ? 175.751 185.780 146.705 1.00 16.47 318 ARG B C 1
ATOM 9813 O O . ARG C 2 318 ? 176.314 184.697 146.913 1.00 16.47 318 ARG B O 1
ATOM 9821 N N . PRO C 2 319 ? 174.488 185.849 146.282 1.00 14.06 319 PRO B N 1
ATOM 9822 C CA . PRO C 2 319 ? 173.663 184.634 146.225 1.00 14.06 319 PRO B CA 1
ATOM 9823 C C . PRO C 2 319 ? 174.152 183.581 145.249 1.00 14.06 319 PRO B C 1
ATOM 9824 O O . PRO C 2 319 ? 173.766 182.416 145.391 1.00 14.06 319 PRO B O 1
ATOM 9828 N N . HIS C 2 320 ? 174.977 183.938 144.265 1.00 15.46 320 HIS B N 1
ATOM 9829 C CA . HIS C 2 320 ? 175.261 182.999 143.183 1.00 15.46 320 HIS B CA 1
ATOM 9830 C C . HIS C 2 320 ? 176.108 181.822 143.656 1.00 15.46 320 HIS B C 1
ATOM 9831 O O . HIS C 2 320 ? 175.975 180.710 143.133 1.00 15.46 320 HIS B O 1
ATOM 9838 N N . ASP C 2 321 ? 176.979 182.038 144.636 1.00 15.54 321 ASP B N 1
ATOM 9839 C CA . ASP C 2 321 ? 177.863 180.979 145.098 1.00 15.54 321 ASP B CA 1
ATOM 9840 C C . ASP C 2 321 ? 177.284 180.261 146.314 1.00 15.54 321 ASP B C 1
ATOM 9841 O O . ASP C 2 321 ? 176.361 180.736 146.978 1.00 15.54 321 ASP B O 1
ATOM 9846 N N . LYS C 2 322 ? 177.854 179.091 146.600 1.00 11.84 322 LYS B N 1
ATOM 9847 C CA . LYS C 2 322 ? 177.560 178.344 147.811 1.00 11.84 322 LYS B CA 1
ATOM 9848 C C . LYS C 2 322 ? 178.798 178.080 148.653 1.00 11.84 322 LYS B C 1
ATOM 9849 O O . LYS C 2 322 ? 178.665 177.856 149.860 1.00 11.84 322 LYS B O 1
ATOM 9855 N N . ASP C 2 323 ? 179.991 178.127 148.065 1.00 14.43 323 ASP B N 1
ATOM 9856 C CA . ASP C 2 323 ? 181.233 177.847 148.770 1.00 14.43 323 ASP B CA 1
ATOM 9857 C C . ASP C 2 323 ? 181.669 178.981 149.685 1.00 14.43 323 ASP B C 1
ATOM 9858 O O . ASP C 2 323 ? 182.590 178.788 150.484 1.00 14.43 323 ASP B O 1
ATOM 9863 N N . ALA C 2 324 ? 181.044 180.155 149.589 1.00 12.85 324 ALA B N 1
ATOM 9864 C CA . ALA C 2 324 ? 181.363 181.267 150.470 1.00 12.85 324 ALA B CA 1
ATOM 9865 C C . ALA C 2 324 ? 180.275 181.560 151.488 1.00 12.85 324 ALA B C 1
ATOM 9866 O O . ALA C 2 324 ? 180.522 182.323 152.425 1.00 12.85 324 ALA B O 1
ATOM 9868 N N . THR C 2 325 ? 179.084 180.989 151.320 1.00 12.21 325 THR B N 1
ATOM 9869 C CA . THR C 2 325 ? 178.046 181.059 152.337 1.00 12.21 325 THR B CA 1
ATOM 9870 C C . THR C 2 325 ? 178.229 180.010 153.419 1.00 12.21 325 THR B C 1
ATOM 9871 O O . THR C 2 325 ? 178.087 180.328 154.606 1.00 12.21 325 THR B O 1
ATOM 9875 N N . SER C 2 326 ? 178.570 178.784 153.038 1.00 10.84 326 SER B N 1
ATOM 9876 C CA . SER C 2 326 ? 178.782 177.698 153.979 1.00 10.84 326 SER B CA 1
ATOM 9877 C C . SER C 2 326 ? 180.130 177.781 154.670 1.00 10.84 326 SER B C 1
ATOM 9878 O O . SER C 2 326 ? 180.418 176.948 155.530 1.00 10.84 326 SER B O 1
ATOM 9881 N N . LYS C 2 327 ? 180.968 178.742 154.300 1.00 11.44 327 LYS B N 1
ATOM 9882 C CA . LYS C 2 327 ? 182.170 179.046 155.061 1.00 11.44 327 LYS B CA 1
ATOM 9883 C C . LYS C 2 327 ? 181.925 180.088 156.140 1.00 11.44 327 LYS B C 1
ATOM 9884 O O . LYS C 2 327 ? 182.584 180.055 157.182 1.00 11.44 327 LYS B O 1
ATOM 9890 N N . TYR C 2 328 ? 180.989 181.009 155.906 1.00 9.47 328 TYR B N 1
ATOM 9891 C CA . TYR C 2 328 ? 180.559 181.953 156.929 1.00 9.47 328 TYR B CA 1
ATOM 9892 C C . TYR C 2 328 ? 179.608 181.316 157.930 1.00 9.47 328 TYR B C 1
ATOM 9893 O O . TYR C 2 328 ? 179.675 181.620 159.124 1.00 9.47 328 TYR B O 1
ATOM 9902 N N . LEU C 2 329 ? 178.722 180.430 157.472 1.00 7.75 329 LEU B N 1
ATOM 9903 C CA . LEU C 2 329 ? 177.839 179.733 158.400 1.00 7.75 329 LEU B CA 1
ATOM 9904 C C . LEU C 2 329 ? 178.619 178.842 159.357 1.00 7.75 329 LEU B C 1
ATOM 9905 O O . LEU C 2 329 ? 178.281 178.762 160.543 1.00 7.75 329 LEU B O 1
ATOM 9910 N N . ILE C 2 330 ? 179.654 178.160 158.866 1.00 7.62 330 ILE B N 1
ATOM 9911 C CA . ILE C 2 330 ? 180.472 177.330 159.743 1.00 7.62 330 ILE B CA 1
ATOM 9912 C C . ILE C 2 330 ? 181.153 178.187 160.797 1.00 7.62 330 ILE B C 1
ATOM 9913 O O . ILE C 2 330 ? 181.216 177.817 161.973 1.00 7.62 330 ILE B O 1
ATOM 9918 N N . GLU C 2 331 ? 181.679 179.341 160.396 1.00 8.86 331 GLU B N 1
ATOM 9919 C CA . GLU C 2 331 ? 182.316 180.222 161.362 1.00 8.86 331 GLU B CA 1
ATOM 9920 C C . GLU C 2 331 ? 181.317 180.843 162.326 1.00 8.86 331 GLU B C 1
ATOM 9921 O O . GLU C 2 331 ? 181.704 181.214 163.437 1.00 8.86 331 GLU B O 1
ATOM 9927 N N . GLN C 2 332 ? 180.051 180.963 161.941 1.00 7.02 332 GLN B N 1
ATOM 9928 C CA . GLN C 2 332 ? 179.041 181.461 162.863 1.00 7.02 332 GLN B CA 1
ATOM 9929 C C . GLN C 2 332 ? 178.533 180.397 163.826 1.00 7.02 332 GLN B C 1
ATOM 9930 O O . GLN C 2 332 ? 178.101 180.742 164.929 1.00 7.02 332 GLN B O 1
ATOM 9936 N N . VAL C 2 333 ? 178.571 179.122 163.440 1.00 5.44 333 VAL B N 1
ATOM 9937 C CA . VAL C 2 333 ? 178.178 178.060 164.363 1.00 5.44 333 VAL B CA 1
ATOM 9938 C C . VAL C 2 333 ? 179.331 177.692 165.286 1.00 5.44 333 VAL B C 1
ATOM 9939 O O . VAL C 2 333 ? 179.122 177.329 166.450 1.00 5.44 333 VAL B O 1
ATOM 9943 N N . GLU C 2 334 ? 180.567 177.773 164.791 1.00 6.15 334 GLU B N 1
ATOM 9944 C CA . GLU C 2 334 ? 181.714 177.392 165.602 1.00 6.15 334 GLU B CA 1
ATOM 9945 C C . GLU C 2 334 ? 181.992 178.375 166.726 1.00 6.15 334 GLU B C 1
ATOM 9946 O O . GLU C 2 334 ? 182.547 177.973 167.753 1.00 6.15 334 GLU B O 1
ATOM 9952 N N . GLU C 2 335 ? 181.636 179.649 166.562 1.00 7.21 335 GLU B N 1
ATOM 9953 C CA . GLU C 2 335 ? 181.873 180.597 167.642 1.00 7.21 335 GLU B CA 1
ATOM 9954 C C . GLU C 2 335 ? 180.874 180.407 168.775 1.00 7.21 335 GLU B C 1
ATOM 9955 O O . GLU C 2 335 ? 181.231 180.569 169.946 1.00 7.21 335 GLU B O 1
ATOM 9961 N N . MET C 2 336 ? 179.636 180.022 168.470 1.00 5.00 336 MET B N 1
ATOM 9962 C CA . MET C 2 336 ? 178.660 179.788 169.523 1.00 5.00 336 MET B CA 1
ATOM 9963 C C . MET C 2 336 ? 178.615 178.340 169.987 1.00 5.00 336 MET B C 1
ATOM 9964 O O . MET C 2 336 ? 177.851 178.025 170.900 1.00 5.00 336 MET B O 1
ATOM 9969 N N . ILE C 2 337 ? 179.393 177.446 169.377 1.00 5.51 337 ILE B N 1
ATOM 9970 C CA . ILE C 2 337 ? 179.739 176.217 170.085 1.00 5.51 337 ILE B CA 1
ATOM 9971 C C . ILE C 2 337 ? 180.703 176.528 171.220 1.00 5.51 337 ILE B C 1
ATOM 9972 O O . ILE C 2 337 ? 180.555 176.022 172.337 1.00 5.51 337 ILE B O 1
ATOM 9977 N N . ARG C 2 338 ? 181.703 177.368 170.950 1.00 8.44 338 ARG B N 1
ATOM 9978 C CA . ARG C 2 338 ? 182.641 177.779 171.988 1.00 8.44 338 ARG B CA 1
ATOM 9979 C C . ARG C 2 338 ? 181.955 178.621 173.054 1.00 8.44 338 ARG B C 1
ATOM 9980 O O . ARG C 2 338 ? 182.247 178.480 174.246 1.00 8.44 338 ARG B O 1
ATOM 9988 N N . ASP C 2 339 ? 181.037 179.499 172.648 1.00 9.32 339 ASP B N 1
ATOM 9989 C CA . ASP C 2 339 ? 180.290 180.291 173.616 1.00 9.32 339 ASP B CA 1
ATOM 9990 C C . ASP C 2 339 ? 179.503 179.424 174.588 1.00 9.32 339 ASP B C 1
ATOM 9991 O O . ASP C 2 339 ? 179.409 179.767 175.770 1.00 9.32 339 ASP B O 1
ATOM 9996 N N . ALA C 2 340 ? 178.945 178.307 174.129 1.00 7.62 340 ALA B N 1
ATOM 9997 C CA . ALA C 2 340 ? 178.186 177.415 174.993 1.00 7.62 340 ALA B CA 1
ATOM 9998 C C . ALA C 2 340 ? 179.071 176.487 175.805 1.00 7.62 340 ALA B C 1
ATOM 9999 O O . ALA C 2 340 ? 178.750 176.191 176.957 1.00 7.62 340 ALA B O 1
ATOM 10001 N N . ASN C 2 341 ? 180.178 176.009 175.233 1.00 8.37 341 ASN B N 1
ATOM 10002 C CA . ASN C 2 341 ? 181.100 175.192 176.011 1.00 8.37 341 ASN B CA 1
ATOM 10003 C C . ASN C 2 341 ? 181.747 175.992 177.128 1.00 8.37 341 ASN B C 1
ATOM 10004 O O . ASN C 2 341 ? 181.950 175.465 178.227 1.00 8.37 341 ASN B O 1
ATOM 10009 N N . GLU C 2 342 ? 182.068 177.258 176.875 1.00 11.66 342 GLU B N 1
ATOM 10010 C CA . GLU C 2 342 ? 182.585 178.111 177.933 1.00 11.66 342 GLU B CA 1
ATOM 10011 C C . GLU C 2 342 ? 181.560 178.290 179.045 1.00 11.66 342 GLU B C 1
ATOM 10012 O O . GLU C 2 342 ? 181.914 178.241 180.225 1.00 11.66 342 GLU B O 1
ATOM 10018 N N . GLU C 2 343 ? 180.287 178.485 178.694 1.00 12.16 343 GLU B N 1
ATOM 10019 C CA . GLU C 2 343 ? 179.251 178.596 179.715 1.00 12.16 343 GLU B CA 1
ATOM 10020 C C . GLU C 2 343 ? 179.102 177.309 180.512 1.00 12.16 343 GLU B C 1
ATOM 10021 O O . GLU C 2 343 ? 178.987 177.353 181.741 1.00 12.16 343 GLU B O 1
ATOM 10027 N N . THR C 2 344 ? 179.102 176.160 179.835 1.00 11.77 344 THR B N 1
ATOM 10028 C CA . THR C 2 344 ? 178.975 174.890 180.540 1.00 11.77 344 THR B CA 1
ATOM 10029 C C . THR C 2 344 ? 180.137 174.674 181.499 1.00 11.77 344 THR B C 1
ATOM 10030 O O . THR C 2 344 ? 179.931 174.284 182.653 1.00 11.77 344 THR B O 1
ATOM 10034 N N . LYS C 2 345 ? 181.365 174.941 181.046 1.00 15.24 345 LYS B N 1
ATOM 10035 C CA . LYS C 2 345 ? 182.525 174.753 181.910 1.00 15.24 345 LYS B CA 1
ATOM 10036 C C . LYS C 2 345 ? 182.538 175.747 183.062 1.00 15.24 345 LYS B C 1
ATOM 10037 O O . LYS C 2 345 ? 182.893 175.382 184.187 1.00 15.24 345 LYS B O 1
ATOM 10043 N N . GLN C 2 346 ? 182.144 176.997 182.813 1.00 14.32 346 GLN B N 1
ATOM 10044 C CA . GLN C 2 346 ? 182.087 177.983 183.882 1.00 14.32 346 GLN B CA 1
ATOM 10045 C C . GLN C 2 346 ? 181.030 177.645 184.920 1.00 14.32 346 GLN B C 1
ATOM 10046 O O . GLN C 2 346 ? 181.273 177.835 186.114 1.00 14.32 346 GLN B O 1
ATOM 10052 N N . LYS C 2 347 ? 179.878 177.126 184.503 1.00 15.26 347 LYS B N 1
ATOM 10053 C CA . LYS C 2 347 ? 178.847 176.722 185.447 1.00 15.26 347 LYS B CA 1
ATOM 10054 C C . LYS C 2 347 ? 179.197 175.439 186.182 1.00 15.26 347 LYS B C 1
ATOM 10055 O O . LYS C 2 347 ? 178.776 175.259 187.328 1.00 15.26 347 LYS B O 1
ATOM 10061 N N . LEU C 2 348 ? 179.973 174.552 185.555 1.00 15.95 348 LEU B N 1
ATOM 10062 C CA . LEU C 2 348 ? 180.473 173.368 186.242 1.00 15.95 348 LEU B CA 1
ATOM 10063 C C . LEU C 2 348 ? 181.609 173.698 187.202 1.00 15.95 348 LEU B C 1
ATOM 10064 O O . LEU C 2 348 ? 181.835 172.948 188.156 1.00 15.95 348 LEU B O 1
ATOM 10069 N N . ALA C 2 349 ? 182.328 174.797 186.973 1.00 17.22 349 ALA B N 1
ATOM 10070 C CA . ALA C 2 349 ? 183.392 175.240 187.866 1.00 17.22 349 ALA B CA 1
ATOM 10071 C C . ALA C 2 349 ? 182.957 176.426 188.721 1.00 17.22 349 ALA B C 1
ATOM 10072 O O . ALA C 2 349 ? 183.780 177.265 189.096 1.00 17.22 349 ALA B O 1
ATOM 10074 N N . ASP C 2 350 ? 181.663 176.510 189.030 1.00 21.07 350 ASP B N 1
ATOM 10075 C CA . ASP C 2 350 ? 181.115 177.574 189.863 1.00 21.07 350 ASP B CA 1
ATOM 10076 C C . ASP C 2 350 ? 180.255 176.999 190.981 1.00 21.07 350 ASP B C 1
ATOM 10077 O O . ASP C 2 350 ? 179.396 177.691 191.534 1.00 21.07 350 ASP B O 1
ATOM 10082 N N . ASP C 2 351 ? 180.469 175.725 191.320 1.00 20.73 351 ASP B N 1
ATOM 10083 C CA . ASP C 2 351 ? 179.691 175.077 192.369 1.00 20.73 351 ASP B CA 1
ATOM 10084 C C . ASP C 2 351 ? 180.557 174.194 193.263 1.00 20.73 351 ASP B C 1
ATOM 10085 O O . ASP C 2 351 ? 180.052 173.213 193.825 1.00 20.73 351 ASP B O 1
ATOM 10090 N N . GLY C 2 352 ? 181.841 174.514 193.410 1.00 17.96 352 GLY B N 1
ATOM 10091 C CA . GLY C 2 352 ? 182.765 173.705 194.173 1.00 17.96 352 GLY B CA 1
ATOM 10092 C C . GLY C 2 352 ? 183.534 172.692 193.354 1.00 17.96 352 GLY B C 1
ATOM 10093 O O . GLY C 2 352 ? 184.455 172.059 193.886 1.00 17.96 352 GLY B O 1
ATOM 10094 N N . GLU C 2 353 ? 183.186 172.523 192.081 1.00 17.08 353 GLU B N 1
ATOM 10095 C CA . GLU C 2 353 ? 183.856 171.589 191.179 1.00 17.08 353 GLU B CA 1
ATOM 10096 C C . GLU C 2 353 ? 184.846 172.298 190.265 1.00 17.08 353 GLU B C 1
ATOM 10097 O O . GLU C 2 353 ? 185.030 171.908 189.109 1.00 17.08 353 GLU B O 1
ATOM 10103 N N . GLY C 2 354 ? 185.493 173.350 190.760 1.00 17.15 354 GLY B N 1
ATOM 10104 C CA . GLY C 2 354 ? 186.431 174.119 189.971 1.00 17.15 354 GLY B CA 1
ATOM 10105 C C . GLY C 2 354 ? 187.835 173.572 189.896 1.00 17.15 354 GLY B C 1
ATOM 10106 O O . GLY C 2 354 ? 188.669 174.138 189.184 1.00 17.15 354 GLY B O 1
ATOM 10107 N N . ASP C 2 355 ? 188.126 172.485 190.606 1.00 18.43 355 ASP B N 1
ATOM 10108 C CA . ASP C 2 355 ? 189.456 171.894 190.631 1.00 18.43 355 ASP B CA 1
ATOM 10109 C C . ASP C 2 355 ? 189.618 170.756 189.635 1.00 18.43 355 ASP B C 1
ATOM 10110 O O . ASP C 2 355 ? 190.683 170.131 189.594 1.00 18.43 355 ASP B O 1
ATOM 10115 N N . MET C 2 356 ? 188.593 170.470 188.836 1.00 22.29 356 MET B N 1
ATOM 10116 C CA . MET C 2 356 ? 188.646 169.384 187.872 1.00 22.29 356 MET B CA 1
ATOM 10117 C C . MET C 2 356 ? 187.928 169.805 186.601 1.00 22.29 356 MET B C 1
ATOM 10118 O O . MET C 2 356 ? 186.869 170.437 186.655 1.00 22.29 356 MET B O 1
ATOM 10123 N N . VAL C 2 357 ? 188.514 169.455 185.461 1.00 19.62 357 VAL B N 1
ATOM 10124 C CA . VAL C 2 357 ? 187.919 169.690 184.152 1.00 19.62 357 VAL B CA 1
ATOM 10125 C C . VAL C 2 357 ? 187.450 168.340 183.625 1.00 19.62 357 VAL B C 1
ATOM 10126 O O . VAL C 2 357 ? 188.261 167.441 183.367 1.00 19.62 357 VAL B O 1
ATOM 10130 N N . ALA C 2 358 ? 186.139 168.186 183.486 1.00 18.37 358 ALA B N 1
ATOM 10131 C CA . ALA C 2 358 ? 185.533 166.927 183.097 1.00 18.37 358 ALA B CA 1
ATOM 10132 C C . ALA C 2 358 ? 185.257 166.918 181.597 1.00 18.37 358 ALA B C 1
ATOM 10133 O O . ALA C 2 358 ? 185.662 167.821 180.858 1.00 18.37 358 ALA B O 1
ATOM 10135 N N . GLU C 2 359 ? 184.559 165.883 181.139 1.00 15.98 359 GLU B N 1
ATOM 10136 C CA . GLU C 2 359 ? 184.088 165.804 179.759 1.00 15.98 359 GLU B CA 1
ATOM 10137 C C . GLU C 2 359 ? 182.763 166.560 179.695 1.00 15.98 359 GLU B C 1
ATOM 10138 O O . GLU C 2 359 ? 181.738 166.095 180.197 1.00 15.98 359 GLU B O 1
ATOM 10144 N N . LEU C 2 360 ? 182.793 167.748 179.109 1.00 12.44 360 LEU B N 1
ATOM 10145 C CA . LEU C 2 360 ? 181.616 168.603 179.104 1.00 12.44 360 LEU B CA 1
ATOM 10146 C C . LEU C 2 360 ? 180.506 167.968 178.275 1.00 12.44 360 LEU B C 1
ATOM 10147 O O . LEU C 2 360 ? 180.757 167.536 177.141 1.00 12.44 360 LEU B O 1
ATOM 10152 N N . PRO C 2 361 ? 179.285 167.881 178.796 1.00 9.21 361 PRO B N 1
ATOM 10153 C CA . PRO C 2 361 ? 178.172 167.432 177.958 1.00 9.21 361 PRO B CA 1
ATOM 10154 C C . PRO C 2 361 ? 177.967 168.391 176.799 1.00 9.21 361 PRO B C 1
ATOM 10155 O O . PRO C 2 361 ? 178.124 169.605 176.937 1.00 9.21 361 PRO B O 1
ATOM 10159 N N . LYS C 2 362 ? 177.623 167.832 175.651 1.00 2.78 362 LYS B N 1
ATOM 10160 C CA . LYS C 2 362 ? 177.492 168.635 174.453 1.00 2.78 362 LYS B CA 1
ATOM 10161 C C . LYS C 2 362 ? 176.313 169.593 174.595 1.00 2.78 362 LYS B C 1
ATOM 10162 O O . LYS C 2 362 ? 175.293 169.237 175.191 1.00 2.78 362 LYS B O 1
ATOM 10168 N N . PRO C 2 363 ? 176.420 170.806 174.072 1.00 1.54 363 PRO B N 1
ATOM 10169 C CA . PRO C 2 363 ? 175.311 171.755 174.152 1.00 1.54 363 PRO B CA 1
ATOM 10170 C C . PRO C 2 363 ? 174.301 171.529 173.033 1.00 1.54 363 PRO B C 1
ATOM 10171 O O . PRO C 2 363 ? 174.503 170.724 172.126 1.00 1.54 363 PRO B O 1
ATOM 10175 N N . LEU C 2 364 ? 173.187 172.243 173.135 1.00 0.66 364 LEU B N 1
ATOM 10176 C CA . LEU C 2 364 ? 172.194 172.302 172.071 1.00 0.66 364 LEU B CA 1
ATOM 10177 C C . LEU C 2 364 ? 172.376 173.624 171.344 1.00 0.66 364 LEU B C 1
ATOM 10178 O O . LEU C 2 364 ? 172.220 174.689 171.947 1.00 0.66 364 LEU B O 1
ATOM 10183 N N . ILE C 2 365 ? 172.705 173.559 170.061 1.00 0.61 365 ILE B N 1
ATOM 10184 C CA . ILE C 2 365 ? 173.032 174.739 169.273 1.00 0.61 365 ILE B CA 1
ATOM 10185 C C . ILE C 2 365 ? 172.018 174.858 168.148 1.00 0.61 365 ILE B C 1
ATOM 10186 O O . ILE C 2 365 ? 171.693 173.862 167.494 1.00 0.61 365 ILE B O 1
ATOM 10191 N N . ARG C 2 366 ? 171.486 176.061 167.955 1.00 1.56 366 ARG B N 1
ATOM 10192 C CA . ARG C 2 366 ? 170.567 176.337 166.861 1.00 1.56 366 ARG B CA 1
ATOM 10193 C C . ARG C 2 366 ? 170.937 177.661 166.221 1.00 1.56 366 ARG B C 1
ATOM 10194 O O . ARG C 2 366 ? 171.117 178.661 166.919 1.00 1.56 366 ARG B O 1
ATOM 10202 N N . LEU C 2 367 ? 171.044 177.662 164.898 1.00 2.02 367 LEU B N 1
ATOM 10203 C CA . LEU C 2 367 ? 171.239 178.874 164.113 1.00 2.02 367 LEU B CA 1
ATOM 10204 C C . LEU C 2 367 ? 170.109 178.934 163.098 1.00 2.02 367 LEU B C 1
ATOM 10205 O O . LEU C 2 367 ? 170.020 178.077 162.216 1.00 2.02 367 LEU B O 1
ATOM 10210 N N . ARG C 2 368 ? 169.240 179.925 163.229 1.00 3.86 368 ARG B N 1
ATOM 10211 C CA . ARG C 2 368 ? 168.113 180.096 162.324 1.00 3.86 368 ARG B CA 1
ATOM 10212 C C . ARG C 2 368 ? 168.500 181.141 161.287 1.00 3.86 368 ARG B C 1
ATOM 10213 O O . ARG C 2 368 ? 168.620 182.327 161.607 1.00 3.86 368 ARG B O 1
ATOM 10221 N N . VAL C 2 369 ? 168.697 180.701 160.048 1.00 6.21 369 VAL B N 1
ATOM 10222 C CA . VAL C 2 369 ? 169.218 181.540 158.976 1.00 6.21 369 VAL B CA 1
ATOM 10223 C C . VAL C 2 369 ? 168.080 181.875 158.025 1.00 6.21 369 VAL B C 1
ATOM 10224 O O . VAL C 2 369 ? 167.310 180.991 157.635 1.00 6.21 369 VAL B O 1
ATOM 10228 N N . ASP C 2 370 ? 167.974 183.147 157.656 1.00 11.27 370 ASP B N 1
ATOM 10229 C CA . ASP C 2 370 ? 166.984 183.613 156.690 1.00 11.27 370 ASP B CA 1
ATOM 10230 C C . ASP C 2 370 ? 167.677 183.778 155.343 1.00 11.27 370 ASP B C 1
ATOM 10231 O O . ASP C 2 370 ? 168.381 184.762 155.110 1.00 11.27 370 ASP B O 1
ATOM 10236 N N . TYR C 2 371 ? 167.484 182.804 154.459 1.00 13.16 371 TYR B N 1
ATOM 10237 C CA . TYR C 2 371 ? 168.130 182.801 153.147 1.00 13.16 371 TYR B CA 1
ATOM 10238 C C . TYR C 2 371 ? 167.246 183.437 152.079 1.00 13.16 371 TYR B C 1
ATOM 10239 O O . TYR C 2 371 ? 167.027 182.884 151.005 1.00 13.16 371 TYR B O 1
ATOM 10248 N N . SER C 2 372 ? 166.752 184.635 152.356 1.00 14.60 372 SER B N 1
ATOM 10249 C CA . SER C 2 372 ? 165.903 185.343 151.414 1.00 14.60 372 SER B CA 1
ATOM 10250 C C . SER C 2 372 ? 166.724 186.333 150.600 1.00 14.60 372 SER B C 1
ATOM 10251 O O . SER C 2 372 ? 167.684 186.929 151.094 1.00 14.60 372 SER B O 1
ATOM 10254 N N . ALA C 2 373 ? 166.340 186.496 149.340 1.00 14.77 373 ALA B N 1
ATOM 10255 C CA . ALA C 2 373 ? 167.005 187.452 148.479 1.00 14.77 373 ALA B CA 1
ATOM 10256 C C . ALA C 2 373 ? 166.698 188.879 148.934 1.00 14.77 373 ALA B C 1
ATOM 10257 O O . ALA C 2 373 ? 165.611 189.156 149.444 1.00 14.77 373 ALA B O 1
ATOM 10259 N N . PRO C 2 374 ? 167.641 189.801 148.767 1.00 15.11 374 PRO B N 1
ATOM 10260 C CA . PRO C 2 374 ? 167.388 191.189 149.163 1.00 15.11 374 PRO B CA 1
ATOM 10261 C C . PRO C 2 374 ? 166.355 191.849 148.263 1.00 15.11 374 PRO B C 1
ATOM 10262 O O . PRO C 2 374 ? 166.054 191.382 147.162 1.00 15.11 374 PRO B O 1
ATOM 10266 N N . SER C 2 375 ? 165.800 192.955 148.766 1.00 17.17 375 SER B N 1
ATOM 10267 C CA . SER C 2 375 ? 164.746 193.659 148.041 1.00 17.17 375 SER B CA 1
ATOM 10268 C C . SER C 2 375 ? 165.242 194.212 146.711 1.00 17.17 375 SER B C 1
ATOM 10269 O O . SER C 2 375 ? 164.556 194.091 145.689 1.00 17.17 375 SER B O 1
ATOM 10272 N N . ASN C 2 376 ? 166.430 194.820 146.702 1.00 17.08 376 ASN B N 1
ATOM 10273 C CA . ASN C 2 376 ? 166.888 195.526 145.509 1.00 17.08 376 ASN B CA 1
ATOM 10274 C C . ASN C 2 376 ? 167.042 194.588 144.322 1.00 17.08 376 ASN B C 1
ATOM 10275 O O . ASN C 2 376 ? 166.711 194.951 143.187 1.00 17.08 376 ASN B O 1
ATOM 10280 N N . THR C 2 377 ? 167.542 193.382 144.556 1.00 17.43 377 THR B N 1
ATOM 10281 C CA . THR C 2 377 ? 167.798 192.437 143.476 1.00 17.43 377 THR B CA 1
ATOM 10282 C C . THR C 2 377 ? 166.507 191.677 143.178 1.00 17.43 377 THR B C 1
ATOM 10283 O O . THR C 2 377 ? 165.966 190.990 144.053 1.00 17.43 377 THR B O 1
ATOM 10287 N N . GLN C 2 378 ? 165.995 191.831 141.954 1.00 17.84 378 GLN B N 1
ATOM 10288 C CA . GLN C 2 378 ? 164.761 191.170 141.536 1.00 17.84 378 GLN B CA 1
ATOM 10289 C C . GLN C 2 378 ? 165.116 189.991 140.637 1.00 17.84 378 GLN B C 1
ATOM 10290 O O . GLN C 2 378 ? 165.076 190.063 139.411 1.00 17.84 378 GLN B O 1
ATOM 10296 N N . SER C 2 379 ? 165.446 188.883 141.276 1.00 19.66 379 SER B N 1
ATOM 10297 C CA . SER C 2 379 ? 165.751 187.656 140.591 1.00 19.66 379 SER B CA 1
ATOM 10298 C C . SER C 2 379 ? 165.049 186.496 141.286 1.00 19.66 379 SER B C 1
ATOM 10299 O O . SER C 2 379 ? 164.893 186.526 142.515 1.00 19.66 379 SER B O 1
ATOM 10302 N N . PRO C 2 380 ? 164.648 185.453 140.547 1.00 23.22 380 PRO B N 1
ATOM 10303 C CA . PRO C 2 380 ? 164.055 184.271 141.203 1.00 23.22 380 PRO B CA 1
ATOM 10304 C C . PRO C 2 380 ? 164.959 183.575 142.208 1.00 23.22 380 PRO B C 1
ATOM 10305 O O . PRO C 2 380 ? 164.509 183.252 143.312 1.00 23.22 380 PRO B O 1
ATOM 10309 N N . ILE C 2 381 ? 166.227 183.327 141.869 1.00 16.51 381 ILE B N 1
ATOM 10310 C CA . ILE C 2 381 ? 167.086 182.566 142.778 1.00 16.51 381 ILE B CA 1
ATOM 10311 C C . ILE C 2 381 ? 167.483 183.455 143.953 1.00 16.51 381 ILE B C 1
ATOM 10312 O O . ILE C 2 381 ? 167.823 184.639 143.782 1.00 16.51 381 ILE B O 1
ATOM 10317 N N . ASP C 2 382 ? 167.365 182.905 145.154 1.00 15.75 382 ASP B N 1
ATOM 10318 C CA . ASP C 2 382 ? 167.826 183.533 146.377 1.00 15.75 382 ASP B CA 1
ATOM 10319 C C . ASP C 2 382 ? 169.218 183.007 146.721 1.00 15.75 382 ASP B C 1
ATOM 10320 O O . ASP C 2 382 ? 169.921 182.459 145.871 1.00 15.75 382 ASP B O 1
ATOM 10325 N N . TYR C 2 383 ? 169.642 183.197 147.970 1.00 10.83 383 TYR B N 1
ATOM 10326 C CA . TYR C 2 383 ? 170.919 182.660 148.421 1.00 10.83 383 TYR B CA 1
ATOM 10327 C C . TYR C 2 383 ? 170.936 181.143 148.312 1.00 10.83 383 TYR B C 1
ATOM 10328 O O . TYR C 2 383 ? 169.921 180.475 148.521 1.00 10.83 383 TYR B O 1
ATOM 10337 N N . GLN C 2 384 ? 172.097 180.600 147.963 1.00 11.00 384 GLN B N 1
ATOM 10338 C CA . GLN C 2 384 ? 172.275 179.158 147.875 1.00 11.00 384 GLN B CA 1
ATOM 10339 C C . GLN C 2 384 ? 172.793 178.632 149.205 1.00 11.00 384 GLN B C 1
ATOM 10340 O O . GLN C 2 384 ? 173.792 179.131 149.728 1.00 11.00 384 GLN B O 1
ATOM 10346 N N . VAL C 2 385 ? 172.117 177.622 149.741 1.00 8.14 385 VAL B N 1
ATOM 10347 C CA . VAL C 2 385 ? 172.414 177.083 151.060 1.00 8.14 385 VAL B CA 1
ATOM 10348 C C . VAL C 2 385 ? 172.440 175.563 150.979 1.00 8.14 385 VAL B C 1
ATOM 10349 O O . VAL C 2 385 ? 171.637 174.954 150.265 1.00 8.14 385 VAL B O 1
ATOM 10353 N N . GLU C 2 386 ? 173.370 174.955 151.706 1.00 5.67 386 GLU B N 1
ATOM 10354 C CA . GLU C 2 386 ? 173.553 173.515 151.664 1.00 5.67 386 GLU B CA 1
ATOM 10355 C C . GLU C 2 386 ? 172.401 172.804 152.368 1.00 5.67 386 GLU B C 1
ATOM 10356 O O . GLU C 2 386 ? 171.595 173.417 153.070 1.00 5.67 386 GLU B O 1
ATOM 10362 N N . ASN C 2 387 ? 172.326 171.494 152.165 1.00 5.03 387 ASN B N 1
ATOM 10363 C CA . ASN C 2 387 ? 171.320 170.669 152.812 1.00 5.03 387 ASN B CA 1
ATOM 10364 C C . ASN C 2 387 ? 171.455 170.786 154.328 1.00 5.03 387 ASN B C 1
ATOM 10365 O O . ASN C 2 387 ? 172.538 170.519 154.866 1.00 5.03 387 ASN B O 1
ATOM 10370 N N . PRO C 2 388 ? 170.399 171.185 155.043 1.00 3.99 388 PRO B N 1
ATOM 10371 C CA . PRO C 2 388 ? 170.529 171.389 156.496 1.00 3.99 388 PRO B CA 1
ATOM 10372 C C . PRO C 2 388 ? 170.916 170.141 157.261 1.00 3.99 388 PRO B C 1
ATOM 10373 O O . PRO C 2 388 ? 171.670 170.229 158.236 1.00 3.99 388 PRO B O 1
ATOM 10377 N N . ARG C 2 389 ? 170.406 168.980 156.859 1.00 4.13 389 ARG B N 1
ATOM 10378 C CA . ARG C 2 389 ? 170.717 167.744 157.562 1.00 4.13 389 ARG B CA 1
ATOM 10379 C C . ARG C 2 389 ? 172.165 167.333 157.354 1.00 4.13 389 ARG B C 1
ATOM 10380 O O . ARG C 2 389 ? 172.777 166.746 158.250 1.00 4.13 389 ARG B O 1
ATOM 10388 N N . ARG C 2 390 ? 172.730 167.631 156.188 1.00 3.75 390 ARG B N 1
ATOM 10389 C CA . ARG C 2 390 ? 174.132 167.345 155.930 1.00 3.75 390 ARG B CA 1
ATOM 10390 C C . ARG C 2 390 ? 175.056 168.452 156.409 1.00 3.75 390 ARG B C 1
ATOM 10391 O O . ARG C 2 390 ? 176.200 168.168 156.773 1.00 3.75 390 ARG B O 1
ATOM 10399 N N . PHE C 2 391 ? 174.591 169.703 156.421 1.00 3.21 391 PHE B N 1
ATOM 10400 C CA . PHE C 2 391 ? 175.411 170.784 156.953 1.00 3.21 391 PHE B CA 1
ATOM 10401 C C . PHE C 2 391 ? 175.651 170.606 158.442 1.00 3.21 391 PHE B C 1
ATOM 10402 O O . PHE C 2 391 ? 176.756 170.855 158.931 1.00 3.21 391 PHE B O 1
ATOM 10410 N N . SER C 2 392 ? 174.628 170.199 159.182 1.00 2.03 392 SER B N 1
ATOM 10411 C CA . SER C 2 392 ? 174.744 170.040 160.622 1.00 2.03 392 SER B CA 1
ATOM 10412 C C . SER C 2 392 ? 175.303 168.686 161.020 1.00 2.03 392 SER B C 1
ATOM 10413 O O . SER C 2 392 ? 175.567 168.466 162.203 1.00 2.03 392 SER B O 1
ATOM 10416 N N . ASN C 2 393 ? 175.483 167.778 160.068 1.00 2.33 393 ASN B N 1
ATOM 10417 C CA . ASN C 2 393 ? 176.122 166.498 160.324 1.00 2.33 393 ASN B CA 1
ATOM 10418 C C . ASN C 2 393 ? 177.637 166.597 160.343 1.00 2.33 393 ASN B C 1
ATOM 10419 O O . ASN C 2 393 ? 178.303 165.597 160.619 1.00 2.33 393 ASN B O 1
ATOM 10424 N N . ARG C 2 394 ? 178.195 167.765 160.042 1.00 2.28 394 ARG B N 1
ATOM 10425 C CA . ARG C 2 394 ? 179.629 167.973 160.136 1.00 2.28 394 ARG B CA 1
ATOM 10426 C C . ARG C 2 394 ? 180.043 168.530 161.486 1.00 2.28 394 ARG B C 1
ATOM 10427 O O . ARG C 2 394 ? 181.234 168.764 161.708 1.00 2.28 394 ARG B O 1
ATOM 10435 N N . PHE C 2 395 ? 179.087 168.756 162.383 1.00 2.74 395 PHE B N 1
ATOM 10436 C CA . PHE C 2 395 ? 179.364 169.143 163.757 1.00 2.74 395 PHE B CA 1
ATOM 10437 C C . PHE C 2 395 ? 179.146 168.005 164.738 1.00 2.74 395 PHE B C 1
ATOM 10438 O O . PHE C 2 395 ? 179.209 168.233 165.948 1.00 2.74 395 PHE B O 1
ATOM 10446 N N . VAL C 2 396 ? 178.888 166.790 164.252 1.00 2.32 396 VAL B N 1
ATOM 10447 C CA . VAL C 2 396 ? 178.617 165.679 165.154 1.00 2.32 396 VAL B CA 1
ATOM 10448 C C . VAL C 2 396 ? 179.836 165.414 166.020 1.00 2.32 396 VAL B C 1
ATOM 10449 O O . VAL C 2 396 ? 180.984 165.565 165.583 1.00 2.32 396 VAL B O 1
ATOM 10453 N N . GLY C 2 397 ? 179.587 165.030 167.266 1.00 3.42 397 GLY B N 1
ATOM 10454 C CA . GLY C 2 397 ? 180.628 164.831 168.239 1.00 3.42 397 GLY B CA 1
ATOM 10455 C C . GLY C 2 397 ? 180.977 166.070 169.031 1.00 3.42 397 GLY B C 1
ATOM 10456 O O . GLY C 2 397 ? 181.624 165.959 170.077 1.00 3.42 397 GLY B O 1
ATOM 10457 N N . ARG C 2 398 ? 180.564 167.244 168.560 1.00 2.35 398 ARG B N 1
ATOM 10458 C CA . ARG C 2 398 ? 180.804 168.492 169.258 1.00 2.35 398 ARG B CA 1
ATOM 10459 C C . ARG C 2 398 ? 179.536 169.139 169.783 1.00 2.35 398 ARG B C 1
ATOM 10460 O O . ARG C 2 398 ? 179.624 170.026 170.638 1.00 2.35 398 ARG B O 1
ATOM 10468 N N . VAL C 2 399 ? 178.370 168.728 169.299 1.00 1.73 399 VAL B N 1
ATOM 10469 C CA . VAL C 2 399 ? 177.101 169.337 169.669 1.00 1.73 399 VAL B CA 1
ATOM 10470 C C . VAL C 2 399 ? 176.073 168.230 169.851 1.00 1.73 399 VAL B C 1
ATOM 10471 O O . VAL C 2 399 ? 176.072 167.243 169.110 1.00 1.73 399 VAL B O 1
ATOM 10475 N N . ALA C 2 400 ? 175.217 168.376 170.864 1.00 1.34 400 ALA B N 1
ATOM 10476 C CA . ALA C 2 400 ? 174.148 167.414 171.093 1.00 1.34 400 ALA B CA 1
ATOM 10477 C C . ALA C 2 400 ? 173.048 167.513 170.052 1.00 1.34 400 ALA B C 1
ATOM 10478 O O . ALA C 2 400 ? 172.244 166.585 169.930 1.00 1.34 400 ALA B O 1
ATOM 10480 N N . ASN C 2 401 ? 172.994 168.615 169.312 1.00 1.60 401 ASN B N 1
ATOM 10481 C CA . ASN C 2 401 ? 172.069 168.803 168.199 1.00 1.60 401 ASN B CA 1
ATOM 10482 C C . ASN C 2 401 ? 172.612 168.024 167.014 1.00 1.60 401 ASN B C 1
ATOM 10483 O O . ASN C 2 401 ? 173.404 168.530 166.220 1.00 1.60 401 ASN B O 1
ATOM 10488 N N . GLY C 2 402 ? 172.199 166.772 166.897 1.00 2.20 402 GLY B N 1
ATOM 10489 C CA . GLY C 2 402 ? 172.760 165.923 165.870 1.00 2.20 402 GLY B CA 1
ATOM 10490 C C . GLY C 2 402 ? 172.511 166.432 164.468 1.00 2.20 402 GLY B C 1
ATOM 10491 O O . GLY C 2 402 ? 173.444 166.829 163.766 1.00 2.20 402 GLY B O 1
ATOM 10492 N N . ASN C 2 403 ? 171.245 166.454 164.066 1.00 2.51 403 ASN B N 1
ATOM 10493 C CA . ASN C 2 403 ? 170.879 166.669 162.679 1.00 2.51 403 ASN B CA 1
ATOM 10494 C C . ASN C 2 403 ? 170.258 168.027 162.403 1.00 2.51 403 ASN B C 1
ATOM 10495 O O . ASN C 2 403 ? 170.034 168.352 161.234 1.00 2.51 403 ASN B O 1
ATOM 10500 N N . ASN C 2 404 ? 169.971 168.827 163.425 1.00 1.42 404 ASN B N 1
ATOM 10501 C CA . ASN C 2 404 ? 169.340 170.131 163.232 1.00 1.42 404 ASN B CA 1
ATOM 10502 C C . ASN C 2 404 ? 170.090 171.192 164.027 1.00 1.42 404 ASN B C 1
ATOM 10503 O O . ASN C 2 404 ? 169.635 171.618 165.088 1.00 1.42 404 ASN B O 1
ATOM 10508 N N . VAL C 2 405 ? 171.215 171.650 163.485 1.00 1.66 405 VAL B N 1
ATOM 10509 C CA . VAL C 2 405 ? 171.941 172.778 164.051 1.00 1.66 405 VAL B CA 1
ATOM 10510 C C . VAL C 2 405 ? 171.608 174.065 163.312 1.00 1.66 405 VAL B C 1
ATOM 10511 O O . VAL C 2 405 ? 171.716 175.152 163.899 1.00 1.66 405 VAL B O 1
ATOM 10515 N N . VAL C 2 406 ? 171.187 173.977 162.058 1.00 1.54 406 VAL B N 1
ATOM 10516 C CA . VAL C 2 406 ? 170.837 175.135 161.252 1.00 1.54 406 VAL B CA 1
ATOM 10517 C C . VAL C 2 406 ? 169.458 174.899 160.658 1.00 1.54 406 VAL B C 1
ATOM 10518 O O . VAL C 2 406 ? 169.114 173.774 160.283 1.00 1.54 406 VAL B O 1
ATOM 10522 N N . GLN C 2 407 ? 168.653 175.953 160.612 1.00 2.32 407 GLN B N 1
ATOM 10523 C CA . GLN C 2 407 ? 167.311 175.884 160.054 1.00 2.32 407 GLN B CA 1
ATOM 10524 C C . GLN C 2 407 ? 167.131 177.057 159.108 1.00 2.32 407 GLN B C 1
ATOM 10525 O O . GLN C 2 407 ? 167.221 178.213 159.530 1.00 2.32 407 GLN B O 1
ATOM 10531 N N . PHE C 2 408 ? 166.884 176.763 157.837 1.00 3.91 408 PHE B N 1
ATOM 10532 C CA . PHE C 2 408 ? 166.747 177.786 156.813 1.00 3.91 408 PHE B CA 1
ATOM 10533 C C . PHE C 2 408 ? 165.275 178.100 156.597 1.00 3.91 408 PHE B C 1
ATOM 10534 O O . PHE C 2 408 ? 164.463 177.190 156.401 1.00 3.91 408 PHE B O 1
ATOM 10542 N N . TYR C 2 409 ? 164.937 179.385 156.636 1.00 7.47 409 TYR B N 1
ATOM 10543 C CA . TYR C 2 409 ? 163.571 179.840 156.443 1.00 7.47 409 TYR B CA 1
ATOM 10544 C C . TYR C 2 409 ? 163.597 181.108 155.605 1.00 7.47 409 TYR B C 1
ATOM 10545 O O . TYR C 2 409 ? 164.625 181.777 155.491 1.00 7.47 409 TYR B O 1
ATOM 10554 N N . LYS C 2 410 ? 162.454 181.430 155.008 1.00 15.66 410 LYS B N 1
ATOM 10555 C CA . LYS C 2 410 ? 162.302 182.622 154.183 1.00 15.66 410 LYS B CA 1
ATOM 10556 C C . LYS C 2 410 ? 161.437 183.630 154.926 1.00 15.66 410 LYS B C 1
ATOM 10557 O O . LYS C 2 410 ? 160.297 183.325 155.289 1.00 15.66 410 LYS B O 1
ATOM 10563 N N . LYS C 2 411 ? 161.978 184.823 155.144 1.00 14.23 411 LYS B N 1
ATOM 10564 C CA . LYS C 2 411 ? 161.254 185.871 155.846 1.00 14.23 411 LYS B CA 1
ATOM 10565 C C . LYS C 2 411 ? 160.170 186.462 154.952 1.00 14.23 411 LYS B C 1
ATOM 10566 O O . LYS C 2 411 ? 160.317 186.543 153.730 1.00 14.23 411 LYS B O 1
ATOM 10572 N N . ARG C 2 412 ? 159.067 186.866 155.575 1.00 20.57 412 ARG B N 1
ATOM 10573 C CA . ARG C 2 412 ? 157.964 187.483 154.849 1.00 20.57 412 ARG B CA 1
ATOM 10574 C C . ARG C 2 412 ? 157.806 188.950 155.235 1.00 20.57 412 ARG B C 1
ATOM 10575 O O . ARG C 2 412 ? 158.001 189.844 154.411 1.00 20.57 412 ARG B O 1
ATOM 10583 N N . LEU C 2 444 ? 151.789 188.133 129.031 1.00 0.00 444 LEU B N 1
ATOM 10584 C CA . LEU C 2 444 ? 152.043 187.755 127.647 1.00 0.00 444 LEU B CA 1
ATOM 10585 C C . LEU C 2 444 ? 151.478 186.373 127.351 1.00 0.00 444 LEU B C 1
ATOM 10586 O O . LEU C 2 444 ? 152.179 185.509 126.828 1.00 0.00 444 LEU B O 1
ATOM 10588 N N . GLU C 2 445 ? 150.207 186.175 127.686 1.00 0.00 445 GLU B N 1
ATOM 10589 C CA . GLU C 2 445 ? 149.539 184.895 127.473 1.00 0.00 445 GLU B CA 1
ATOM 10590 C C . GLU C 2 445 ? 149.698 184.374 126.046 1.00 0.00 445 GLU B C 1
ATOM 10591 O O . GLU C 2 445 ? 148.880 184.673 125.175 1.00 0.00 445 GLU B O 1
ATOM 10593 N N . VAL C 2 446 ? 150.759 183.602 125.817 1.00 0.00 446 VAL B N 1
ATOM 10594 C CA . VAL C 2 446 ? 151.062 183.005 124.511 1.00 0.00 446 VAL B CA 1
ATOM 10595 C C . VAL C 2 446 ? 151.130 183.988 123.338 1.00 0.00 446 VAL B C 1
ATOM 10596 O O . VAL C 2 446 ? 152.218 184.380 122.916 1.00 0.00 446 VAL B O 1
ATOM 10598 N N . GLN C 2 447 ? 149.965 184.368 122.816 1.00 0.00 447 GLN B N 1
ATOM 10599 C CA . GLN C 2 447 ? 149.838 185.290 121.684 1.00 0.00 447 GLN B CA 1
ATOM 10600 C C . GLN C 2 447 ? 150.770 186.501 121.716 1.00 0.00 447 GLN B C 1
ATOM 10601 O O . GLN C 2 447 ? 151.409 186.813 120.715 1.00 0.00 447 GLN B O 1
ATOM 10603 N N . THR C 2 448 ? 150.836 187.183 122.857 1.00 0.00 448 THR B N 1
ATOM 10604 C CA . THR C 2 448 ? 151.698 188.352 123.008 1.00 0.00 448 THR B CA 1
ATOM 10605 C C . THR C 2 448 ? 153.135 188.042 122.599 1.00 0.00 448 THR B C 1
ATOM 10606 O O . THR C 2 448 ? 153.745 188.784 121.831 1.00 0.00 448 THR B O 1
ATOM 10608 N N . LEU C 2 449 ? 153.669 186.939 123.114 1.00 0.00 449 LEU B N 1
ATOM 10609 C CA . LEU C 2 449 ? 155.027 186.525 122.790 1.00 0.00 449 LEU B CA 1
ATOM 10610 C C . LEU C 2 449 ? 155.044 185.790 121.458 1.00 0.00 449 LEU B C 1
ATOM 10611 O O . LEU C 2 449 ? 156.082 185.683 120.808 1.00 0.00 449 LEU B O 1
ATOM 10613 N N . VAL C 2 450 ? 153.884 185.282 121.058 1.00 0.00 450 VAL B N 1
ATOM 10614 C CA . VAL C 2 450 ? 153.759 184.558 119.802 1.00 0.00 450 VAL B CA 1
ATOM 10615 C C . VAL C 2 450 ? 153.689 185.525 118.627 1.00 0.00 450 VAL B C 1
ATOM 10616 O O . VAL C 2 450 ? 154.062 185.184 117.505 1.00 0.00 450 VAL B O 1
ATOM 10618 N N . ASN C 2 451 ? 153.218 186.738 118.896 1.00 0.00 451 ASN B N 1
ATOM 10619 C CA . ASN C 2 451 ? 153.090 187.764 117.869 1.00 0.00 451 ASN B CA 1
ATOM 10620 C C . ASN C 2 451 ? 154.429 188.398 117.519 1.00 0.00 451 ASN B C 1
ATOM 10621 O O . ASN C 2 451 ? 154.591 188.978 116.446 1.00 0.00 451 ASN B O 1
ATOM 10623 N N . ASP C 2 452 ? 155.387 188.286 118.431 1.00 0.00 452 ASP B N 1
ATOM 10624 C CA . ASP C 2 452 ? 156.716 188.838 118.217 1.00 0.00 452 ASP B CA 1
ATOM 10625 C C . ASP C 2 452 ? 157.577 187.858 117.432 1.00 0.00 452 ASP B C 1
ATOM 10626 O O . ASP C 2 452 ? 158.618 188.226 116.890 1.00 0.00 452 ASP B O 1
ATOM 10628 N N . LEU C 2 453 ? 157.094 186.627 117.316 1.00 0.00 453 LEU B N 1
ATOM 10629 C CA . LEU C 2 453 ? 157.812 185.598 116.576 1.00 0.00 453 LEU B CA 1
ATOM 10630 C C . LEU C 2 453 ? 157.472 185.642 115.090 1.00 0.00 453 LEU B C 1
ATOM 10631 O O . LEU C 2 453 ? 158.253 185.186 114.259 1.00 0.00 453 LEU B O 1
ATOM 10633 N N . LEU C 2 454 ? 156.315 186.213 114.765 1.00 0.00 454 LEU B N 1
ATOM 10634 C CA . LEU C 2 454 ? 155.839 186.310 113.381 1.00 0.00 454 LEU B CA 1
ATOM 10635 C C . LEU C 2 454 ? 156.876 186.771 112.355 1.00 0.00 454 LEU B C 1
ATOM 10636 O O . LEU C 2 454 ? 156.987 186.187 111.283 1.00 0.00 454 LEU B O 1
ATOM 10638 N N . ASN C 2 455 ? 157.634 187.812 112.682 1.00 0.00 455 ASN B N 1
ATOM 10639 C CA . ASN C 2 455 ? 158.649 188.335 111.772 1.00 0.00 455 ASN B CA 1
ATOM 10640 C C . ASN C 2 455 ? 159.608 187.270 111.243 1.00 0.00 455 ASN B C 1
ATOM 10641 O O . ASN C 2 455 ? 159.893 187.223 110.047 1.00 0.00 455 ASN B O 1
ATOM 10643 N N . LYS C 2 456 ? 160.094 186.418 112.142 1.00 0.00 456 LYS B N 1
ATOM 10644 C CA . LYS C 2 456 ? 161.031 185.354 111.789 1.00 0.00 456 LYS B CA 1
ATOM 10645 C C . LYS C 2 456 ? 160.443 184.324 110.824 1.00 0.00 456 LYS B C 1
ATOM 10646 O O . LYS C 2 456 ? 160.923 184.184 109.695 1.00 0.00 456 LYS B O 1
ATOM 10648 N N . MET C 2 457 ? 159.413 183.606 111.273 1.00 0.00 457 MET B N 1
ATOM 10649 C CA . MET C 2 457 ? 158.743 182.573 110.471 1.00 0.00 457 MET B CA 1
ATOM 10650 C C . MET C 2 457 ? 158.399 183.057 109.068 1.00 0.00 457 MET B C 1
ATOM 10651 O O . MET C 2 457 ? 157.302 183.551 108.831 1.00 0.00 457 MET B O 1
ATOM 10653 N N . GLN C 2 458 ? 159.333 182.891 108.136 1.00 0.00 458 GLN B N 1
ATOM 10654 C CA . GLN C 2 458 ? 159.139 183.345 106.767 1.00 0.00 458 GLN B CA 1
ATOM 10655 C C . GLN C 2 458 ? 158.800 182.224 105.795 1.00 0.00 458 GLN B C 1
ATOM 10656 O O . GLN C 2 458 ? 159.678 181.508 105.324 1.00 0.00 458 GLN B O 1
ATOM 10658 N N . LEU C 2 459 ? 157.512 182.092 105.499 1.00 0.00 459 LEU B N 1
ATOM 10659 C CA . LEU C 2 459 ? 157.018 181.088 104.570 1.00 0.00 459 LEU B CA 1
ATOM 10660 C C . LEU C 2 459 ? 157.169 181.627 103.154 1.00 0.00 459 LEU B C 1
ATOM 10661 O O . LEU C 2 459 ? 157.384 182.823 102.967 1.00 0.00 459 LEU B O 1
ATOM 10666 N N . SER C 2 460 ? 157.042 180.761 102.154 1.00 0.00 460 SER B N 1
ATOM 10667 C CA . SER C 2 460 ? 157.235 181.203 100.780 1.00 0.00 460 SER B CA 1
ATOM 10668 C C . SER C 2 460 ? 155.932 181.257 99.957 1.00 0.00 460 SER B C 1
ATOM 10669 O O . SER C 2 460 ? 155.970 181.886 98.900 1.00 0.00 460 SER B O 1
ATOM 10672 N N . LEU C 2 461 ? 154.807 180.701 100.452 1.00 0.00 461 LEU B N 1
ATOM 10673 C CA . LEU C 2 461 ? 153.486 180.819 99.812 1.00 0.00 461 LEU B CA 1
ATOM 10674 C C . LEU C 2 461 ? 152.455 181.505 100.730 1.00 0.00 461 LEU B C 1
ATOM 10675 O O . LEU C 2 461 ? 151.824 182.459 100.283 1.00 0.00 461 LEU B O 1
ATOM 10680 N N . LEU C 2 462 ? 152.307 181.042 101.985 1.00 0.00 462 LEU B N 1
ATOM 10681 C CA . LEU C 2 462 ? 151.318 181.565 102.940 1.00 0.00 462 LEU B CA 1
ATOM 10682 C C . LEU C 2 462 ? 151.729 182.953 103.501 1.00 0.00 462 LEU B C 1
ATOM 10683 O O . LEU C 2 462 ? 152.832 183.059 104.041 1.00 0.00 462 LEU B O 1
ATOM 10688 N N . PRO C 2 463 ? 150.853 183.988 103.403 1.00 0.00 463 PRO B N 1
ATOM 10689 C CA . PRO C 2 463 ? 151.019 185.268 104.125 1.00 0.00 463 PRO B CA 1
ATOM 10690 C C . PRO C 2 463 ? 150.983 185.102 105.653 1.00 0.00 463 PRO B C 1
ATOM 10691 O O . PRO C 2 463 ? 150.047 184.497 106.179 1.00 0.00 463 PRO B O 1
ATOM 10695 N N . GLU C 2 464 ? 152.003 185.663 106.321 1.00 0.00 464 GLU B N 1
ATOM 10696 C CA . GLU C 2 464 ? 152.177 185.649 107.774 1.00 0.00 464 GLU B CA 1
ATOM 10697 C C . GLU C 2 464 ? 151.011 186.299 108.538 1.00 0.00 464 GLU B C 1
ATOM 10698 O O . GLU C 2 464 ? 150.548 185.716 109.515 1.00 0.00 464 GLU B O 1
ATOM 10704 N N . VAL C 2 465 ? 150.547 187.476 108.079 1.00 0.00 465 VAL B N 1
ATOM 10705 C CA . VAL C 2 465 ? 149.499 188.284 108.719 1.00 0.00 465 VAL B CA 1
ATOM 10706 C C . VAL C 2 465 ? 148.116 187.599 108.733 1.00 0.00 465 VAL B C 1
ATOM 10707 O O . VAL C 2 465 ? 147.437 187.642 109.760 1.00 0.00 465 VAL B O 1
ATOM 10711 N N . GLY C 2 466 ? 147.737 186.962 107.613 1.00 0.00 466 GLY B N 1
ATOM 10712 C CA . GLY C 2 466 ? 146.465 186.247 107.493 1.00 0.00 466 GLY B CA 1
ATOM 10713 C C . GLY C 2 466 ? 146.489 184.931 108.284 1.00 0.00 466 GLY B C 1
ATOM 10714 O O . GLY C 2 466 ? 145.441 184.485 108.749 1.00 0.00 466 GLY B O 1
ATOM 10715 N N . LEU C 2 467 ? 147.677 184.327 108.452 1.00 0.00 467 LEU B N 1
ATOM 10716 C CA . LEU C 2 467 ? 147.876 183.071 109.166 1.00 0.00 467 LEU B CA 1
ATOM 10717 C C . LEU C 2 467 ? 147.993 183.264 110.692 1.00 0.00 467 LEU B C 1
ATOM 10718 O O . LEU C 2 467 ? 147.560 182.378 111.430 1.00 0.00 467 LEU B O 1
ATOM 10723 N N . ASN C 2 468 ? 148.639 184.330 111.121 1.00 0.00 468 ASN B N 1
ATOM 10724 C CA . ASN C 2 468 ? 148.693 184.592 112.538 1.00 0.00 468 ASN B CA 1
ATOM 10725 C C . ASN C 2 468 ? 147.274 184.971 112.937 1.00 0.00 468 ASN B C 1
ATOM 10726 O O . ASN C 2 468 ? 146.827 184.638 114.023 1.00 0.00 468 ASN B O 1
ATOM 10731 N N . GLU C 2 469 ? 146.562 185.646 112.032 1.00 0.00 469 GLU B N 1
ATOM 10732 C CA . GLU C 2 469 ? 145.191 186.062 112.253 1.00 0.00 469 GLU B CA 1
ATOM 10733 C C . GLU C 2 469 ? 144.242 184.935 111.903 1.00 0.00 469 GLU B C 1
ATOM 10734 O O . GLU C 2 469 ? 143.074 184.972 112.253 1.00 0.00 469 GLU B O 1
ATOM 10740 N N . ALA C 2 470 ? 144.740 183.932 111.195 1.00 0.00 470 ALA B N 1
ATOM 10741 C CA . ALA C 2 470 ? 143.903 182.794 110.852 1.00 0.00 470 ALA B CA 1
ATOM 10742 C C . ALA C 2 470 ? 143.862 181.857 112.044 1.00 0.00 470 ALA B C 1
ATOM 10743 O O . ALA C 2 470 ? 142.904 181.115 112.215 1.00 0.00 470 ALA B O 1
ATOM 10745 N N . VAL C 2 471 ? 144.909 181.903 112.867 1.00 0.00 471 VAL B N 1
ATOM 10746 C CA . VAL C 2 471 ? 144.995 181.078 114.060 1.00 0.00 471 VAL B CA 1
ATOM 10747 C C . VAL C 2 471 ? 144.488 181.854 115.252 1.00 0.00 471 VAL B C 1
ATOM 10748 O O . VAL C 2 471 ? 143.884 181.277 116.146 1.00 0.00 471 VAL B O 1
ATOM 10752 N N . LYS C 2 472 ? 144.711 183.168 115.259 1.00 0.00 472 LYS B N 1
ATOM 10753 C CA . LYS C 2 472 ? 144.221 184.011 116.349 1.00 0.00 472 LYS B CA 1
ATOM 10754 C C . LYS C 2 472 ? 142.719 183.853 116.389 1.00 0.00 472 LYS B C 1
ATOM 10755 O O . LYS C 2 472 ? 142.146 183.559 117.423 1.00 0.00 472 LYS B O 1
ATOM 10761 N N . LYS C 2 473 ? 142.079 184.010 115.238 1.00 0.00 473 LYS B N 1
ATOM 10762 C CA . LYS C 2 473 ? 140.650 183.834 115.146 1.00 0.00 473 LYS B CA 1
ATOM 10763 C C . LYS C 2 473 ? 140.276 182.426 115.609 1.00 0.00 473 LYS B C 1
ATOM 10764 O O . LYS C 2 473 ? 139.351 182.258 116.388 1.00 0.00 473 LYS B O 1
ATOM 10770 N N . PHE C 2 474 ? 141.002 181.413 115.149 1.00 0.00 474 PHE B N 1
ATOM 10771 C CA . PHE C 2 474 ? 140.737 180.037 115.556 1.00 0.00 474 PHE B CA 1
ATOM 10772 C C . PHE C 2 474 ? 140.746 179.882 117.071 1.00 0.00 474 PHE B C 1
ATOM 10773 O O . PHE C 2 474 ? 139.862 179.252 117.639 1.00 0.00 474 PHE B O 1
ATOM 10781 N N . VAL C 2 475 ? 141.758 180.455 117.714 1.00 0.00 475 VAL B N 1
ATOM 10782 C CA . VAL C 2 475 ? 141.935 180.360 119.158 1.00 0.00 475 VAL B CA 1
ATOM 10783 C C . VAL C 2 475 ? 140.947 181.153 120.016 1.00 0.00 475 VAL B C 1
ATOM 10784 O O . VAL C 2 475 ? 140.242 180.576 120.835 1.00 0.00 475 VAL B O 1
ATOM 10788 N N . ASP C 2 476 ? 140.898 182.468 119.834 1.00 0.00 476 ASP B N 1
ATOM 10789 C CA . ASP C 2 476 ? 140.015 183.322 120.630 1.00 0.00 476 ASP B CA 1
ATOM 10790 C C . ASP C 2 476 ? 138.531 183.217 120.323 1.00 0.00 476 ASP B C 1
ATOM 10791 O O . ASP C 2 476 ? 137.712 183.146 121.233 1.00 0.00 476 ASP B O 1
ATOM 10796 N N . LYS C 2 477 ? 138.178 183.201 119.045 1.00 0.00 477 LYS B N 1
ATOM 10797 C CA . LYS C 2 477 ? 136.775 183.149 118.659 1.00 0.00 477 LYS B CA 1
ATOM 10798 C C . LYS C 2 477 ? 136.150 181.761 118.637 1.00 0.00 477 LYS B C 1
ATOM 10799 O O . LYS C 2 477 ? 134.982 181.624 118.299 1.00 0.00 477 LYS B O 1
ATOM 10805 N N . ASP C 2 478 ? 136.925 180.740 118.985 1.00 0.00 478 ASP B N 1
ATOM 10806 C CA . ASP C 2 478 ? 136.456 179.355 118.999 1.00 0.00 478 ASP B CA 1
ATOM 10807 C C . ASP C 2 478 ? 135.749 178.956 117.708 1.00 0.00 478 ASP B C 1
ATOM 10808 O O . ASP C 2 478 ? 134.659 178.390 117.733 1.00 0.00 478 ASP B O 1
ATOM 10813 N N . GLU C 2 479 ? 136.367 179.265 116.578 1.00 0.00 479 GLU B N 1
ATOM 10814 C CA . GLU C 2 479 ? 135.791 178.920 115.298 1.00 0.00 479 GLU B CA 1
ATOM 10815 C C . GLU C 2 479 ? 136.573 177.752 114.764 1.00 0.00 479 GLU B C 1
ATOM 10816 O O . GLU C 2 479 ? 137.496 177.938 113.979 1.00 0.00 479 GLU B O 1
ATOM 10822 N N . LYS C 2 480 ? 136.184 176.558 115.209 1.00 0.00 480 LYS B N 1
ATOM 10823 C CA . LYS C 2 480 ? 136.794 175.271 114.855 1.00 0.00 480 LYS B CA 1
ATOM 10824 C C . LYS C 2 480 ? 137.416 175.164 113.466 1.00 0.00 480 LYS B C 1
ATOM 10825 O O . LYS C 2 480 ? 138.575 174.794 113.330 1.00 0.00 480 LYS B O 1
ATOM 10831 N N . THR C 2 481 ? 136.643 175.493 112.442 1.00 0.00 481 THR B N 1
ATOM 10832 C CA . THR C 2 481 ? 137.126 175.450 111.075 1.00 0.00 481 THR B CA 1
ATOM 10833 C C . THR C 2 481 ? 137.577 176.828 110.608 1.00 0.00 481 THR B C 1
ATOM 10834 O O . THR C 2 481 ? 136.763 177.641 110.192 1.00 0.00 481 THR B O 1
ATOM 10838 N N . ALA C 2 482 ? 138.872 177.095 110.694 1.00 0.00 482 ALA B N 1
ATOM 10839 C CA . ALA C 2 482 ? 139.421 178.386 110.232 1.00 0.00 482 ALA B CA 1
ATOM 10840 C C . ALA C 2 482 ? 140.828 178.312 109.626 1.00 0.00 482 ALA B C 1
ATOM 10841 O O . ALA C 2 482 ? 141.116 179.015 108.661 1.00 0.00 482 ALA B O 1
ATOM 10843 N N . LEU C 2 483 ? 141.658 177.448 110.212 1.00 0.00 483 LEU B N 1
ATOM 10844 C CA . LEU C 2 483 ? 143.042 177.224 109.835 1.00 0.00 483 LEU B CA 1
ATOM 10845 C C . LEU C 2 483 ? 143.170 176.302 108.607 1.00 0.00 483 LEU B C 1
ATOM 10846 O O . LEU C 2 483 ? 144.007 176.588 107.752 1.00 0.00 483 LEU B O 1
ATOM 10851 N N . LYS C 2 484 ? 142.278 175.297 108.479 1.00 0.00 484 LYS B N 1
ATOM 10852 C CA . LYS C 2 484 ? 142.097 174.490 107.262 1.00 0.00 484 LYS B CA 1
ATOM 10853 C C . LYS C 2 484 ? 141.644 175.344 106.071 1.00 0.00 484 LYS B C 1
ATOM 10854 O O . LYS C 2 484 ? 142.237 175.240 105.000 1.00 0.00 484 LYS B O 1
ATOM 10860 N N . GLU C 2 485 ? 140.581 176.136 106.292 1.00 0.00 485 GLU B N 1
ATOM 10861 C CA . GLU C 2 485 ? 139.927 176.988 105.306 1.00 0.00 485 GLU B CA 1
ATOM 10862 C C . GLU C 2 485 ? 140.827 178.115 104.800 1.00 0.00 485 GLU B C 1
ATOM 10863 O O . GLU C 2 485 ? 140.848 178.332 103.593 1.00 0.00 485 GLU B O 1
ATOM 10869 N N . PHE C 2 486 ? 141.572 178.779 105.706 1.00 0.00 486 PHE B N 1
ATOM 10870 C CA . PHE C 2 486 ? 142.558 179.797 105.346 1.00 0.00 486 PHE B CA 1
ATOM 10871 C C . PHE C 2 486 ? 143.670 179.233 104.454 1.00 0.00 486 PHE B C 1
ATOM 10872 O O . PHE C 2 486 ? 143.967 179.833 103.424 1.00 0.00 486 PHE B O 1
ATOM 10880 N N . ILE C 2 487 ? 144.223 178.077 104.855 1.00 0.00 487 ILE B N 1
ATOM 10881 C CA . ILE C 2 487 ? 145.219 177.338 104.087 1.00 0.00 487 ILE B CA 1
ATOM 10882 C C . ILE C 2 487 ? 144.675 176.912 102.707 1.00 0.00 487 ILE B C 1
ATOM 10883 O O . ILE C 2 487 ? 145.266 177.310 101.713 1.00 0.00 487 ILE B O 1
ATOM 10888 N N . SER C 2 488 ? 143.521 176.224 102.664 1.00 0.00 488 SER B N 1
ATOM 10889 C CA . SER C 2 488 ? 142.842 175.764 101.444 1.00 0.00 488 SER B CA 1
ATOM 10890 C C . SER C 2 488 ? 142.465 176.882 100.451 1.00 0.00 488 SER B C 1
ATOM 10891 O O . SER C 2 488 ? 142.598 176.682 99.243 1.00 0.00 488 SER B O 1
ATOM 10894 N N . HIS C 2 489 ? 142.023 178.035 100.976 1.00 0.00 489 HIS B N 1
ATOM 10895 C CA . HIS C 2 489 ? 141.695 179.238 100.210 1.00 0.00 489 HIS B CA 1
ATOM 10896 C C . HIS C 2 489 ? 142.945 179.896 99.614 1.00 0.00 489 HIS B C 1
ATOM 10897 O O . HIS C 2 489 ? 142.937 180.228 98.429 1.00 0.00 489 HIS B O 1
ATOM 10904 N N . GLU C 2 490 ? 143.988 180.066 100.443 1.00 0.00 490 GLU B N 1
ATOM 10905 C CA . GLU C 2 490 ? 145.240 180.708 100.059 1.00 0.00 490 GLU B CA 1
ATOM 10906 C C . GLU C 2 490 ? 146.055 179.865 99.067 1.00 0.00 490 GLU B C 1
ATOM 10907 O O . GLU C 2 490 ? 146.665 180.438 98.167 1.00 0.00 490 GLU B O 1
ATOM 10913 N N . ILE C 2 491 ? 145.973 178.528 99.198 1.00 0.00 491 ILE B N 1
ATOM 10914 C CA . ILE C 2 491 ? 146.398 177.551 98.196 1.00 0.00 491 ILE B CA 1
ATOM 10915 C C . ILE C 2 491 ? 145.723 177.816 96.850 1.00 0.00 491 ILE B C 1
ATOM 10916 O O . ILE C 2 491 ? 146.431 177.991 95.873 1.00 0.00 491 ILE B O 1
ATOM 10921 N N . SER C 2 492 ? 144.378 177.819 96.839 1.00 0.00 492 SER B N 1
ATOM 10922 C CA . SER C 2 492 ? 143.554 177.958 95.639 1.00 0.00 492 SER B CA 1
ATOM 10923 C C . SER C 2 492 ? 143.797 179.277 94.884 1.00 0.00 492 SER B C 1
ATOM 10924 O O . SER C 2 492 ? 143.788 179.267 93.654 1.00 0.00 492 SER B O 1
ATOM 10927 N N . ASN C 2 493 ? 144.064 180.364 95.629 1.00 0.00 493 ASN B N 1
ATOM 10928 C CA . ASN C 2 493 ? 144.470 181.663 95.090 1.00 0.00 493 ASN B CA 1
ATOM 10929 C C . ASN C 2 493 ? 145.883 181.610 94.489 1.00 0.00 493 ASN B C 1
ATOM 10930 O O . ASN C 2 493 ? 146.061 182.111 93.383 1.00 0.00 493 ASN B O 1
ATOM 10935 N N . GLU C 2 494 ? 146.842 180.989 95.196 1.00 0.00 494 GLU B N 1
ATOM 10936 C CA . GLU C 2 494 ? 148.218 180.803 94.731 1.00 0.00 494 GLU B CA 1
ATOM 10937 C C . GLU C 2 494 ? 148.333 179.832 93.539 1.00 0.00 494 GLU B C 1
ATOM 10938 O O . GLU C 2 494 ? 149.049 180.169 92.603 1.00 0.00 494 GLU B O 1
ATOM 10944 N N . VAL C 2 495 ? 147.564 178.720 93.516 1.00 0.00 495 VAL B N 1
ATOM 10945 C CA . VAL C 2 495 ? 147.369 177.845 92.343 1.00 0.00 495 VAL B CA 1
ATOM 10946 C C . VAL C 2 495 ? 146.836 178.651 91.144 1.00 0.00 495 VAL B C 1
ATOM 10947 O O . VAL C 2 495 ? 147.359 178.493 90.045 1.00 0.00 495 VAL B O 1
ATOM 10949 N N . GLY C 2 496 ? 145.820 179.498 91.393 1.00 0.00 496 GLY B N 1
ATOM 10950 C CA . GLY C 2 496 ? 145.156 180.342 90.402 1.00 0.00 496 GLY B CA 1
ATOM 10951 C C . GLY C 2 496 ? 146.132 181.344 89.773 1.00 0.00 496 GLY B C 1
ATOM 10952 O O . GLY C 2 496 ? 146.176 181.450 88.551 1.00 0.00 496 GLY B O 1
ATOM 10953 N N . ILE C 2 497 ? 146.941 182.030 90.598 1.00 0.00 497 ILE B N 1
ATOM 10954 C CA . ILE C 2 497 ? 147.970 182.983 90.177 1.00 0.00 497 ILE B CA 1
ATOM 10955 C C . ILE C 2 497 ? 149.115 182.319 89.377 1.00 0.00 497 ILE B C 1
ATOM 10956 O O . ILE C 2 497 ? 149.561 182.892 88.385 1.00 0.00 497 ILE B O 1
ATOM 10961 N N . LEU C 2 498 ? 149.545 181.117 89.800 1.00 0.00 498 LEU B N 1
ATOM 10962 C CA . LEU C 2 498 ? 150.596 180.341 89.134 1.00 0.00 498 LEU B CA 1
ATOM 10963 C C . LEU C 2 498 ? 150.130 179.715 87.804 1.00 0.00 498 LEU B C 1
ATOM 10964 O O . LEU C 2 498 ? 150.938 179.633 86.881 1.00 0.00 498 LEU B O 1
ATOM 10969 N N . SER C 2 499 ? 148.849 179.309 87.716 1.00 0.00 499 SER B N 1
ATOM 10970 C CA . SER C 2 499 ? 148.246 178.706 86.524 1.00 0.00 499 SER B CA 1
ATOM 10971 C C . SER C 2 499 ? 148.002 179.700 85.371 1.00 0.00 499 SER B C 1
ATOM 10972 O O . SER C 2 499 ? 148.052 179.276 84.215 1.00 0.00 499 SER B O 1
ATOM 10975 N N . THR C 2 500 ? 147.772 180.989 85.685 1.00 0.00 500 THR B N 1
ATOM 10976 C CA . THR C 2 500 ? 147.608 182.060 84.692 1.00 0.00 500 THR B CA 1
ATOM 10977 C C . THR C 2 500 ? 148.945 182.547 84.082 1.00 0.00 500 THR B C 1
ATOM 10978 O O . THR C 2 500 ? 148.895 183.283 83.098 1.00 0.00 500 THR B O 1
ATOM 10982 N N . ASN C 2 501 ? 150.097 182.110 84.622 1.00 0.00 501 ASN B N 1
ATOM 10983 C CA . ASN C 2 501 ? 151.423 182.378 84.059 1.00 0.00 501 ASN B CA 1
ATOM 10984 C C . ASN C 2 501 ? 151.912 181.125 83.315 1.00 0.00 501 ASN B C 1
ATOM 10985 O O . ASN C 2 501 ? 152.343 180.168 83.957 1.00 0.00 501 ASN B O 1
ATOM 10990 N N . GLU C 2 502 ? 151.855 181.162 81.970 1.00 0.00 502 GLU B N 1
ATOM 10991 C CA . GLU C 2 502 ? 152.327 180.084 81.089 1.00 0.00 502 GLU B CA 1
ATOM 10992 C C . GLU C 2 502 ? 153.852 179.839 81.128 1.00 0.00 502 GLU B C 1
ATOM 10993 O O . GLU C 2 502 ? 154.276 178.733 80.795 1.00 0.00 502 GLU B O 1
ATOM 10999 N N . GLU C 2 503 ? 154.644 180.841 81.552 1.00 0.00 503 GLU B N 1
ATOM 11000 C CA . GLU C 2 503 ? 156.096 180.721 81.743 1.00 0.00 503 GLU B CA 1
ATOM 11001 C C . GLU C 2 503 ? 156.498 179.841 82.942 1.00 0.00 503 GLU B C 1
ATOM 11002 O O . GLU C 2 503 ? 157.587 179.267 82.917 1.00 0.00 503 GLU B O 1
ATOM 11008 N N . PHE C 2 504 ? 155.616 179.735 83.952 1.00 0.00 504 PHE B N 1
ATOM 11009 C CA . PHE C 2 504 ? 155.827 178.945 85.171 1.00 0.00 504 PHE B CA 1
ATOM 11010 C C . PHE C 2 504 ? 155.848 177.426 84.895 1.00 0.00 504 PHE B C 1
ATOM 11011 O O . PHE C 2 504 ? 156.468 176.676 85.649 1.00 0.00 504 PHE B O 1
ATOM 11019 N N . LEU C 2 505 ? 155.178 177.018 83.807 1.00 0.00 505 LEU B N 1
ATOM 11020 C CA . LEU C 2 505 ? 154.963 175.638 83.386 1.00 0.00 505 LEU B CA 1
ATOM 11021 C C . LEU C 2 505 ? 156.056 175.087 82.452 1.00 0.00 505 LEU B C 1
ATOM 11022 O O . LEU C 2 505 ? 156.013 173.897 82.137 1.00 0.00 505 LEU B O 1
ATOM 11027 N N . ARG C 2 506 ? 157.004 175.937 82.024 1.00 0.00 506 ARG B N 1
ATOM 11028 C CA . ARG C 2 506 ? 158.119 175.574 81.143 1.00 0.00 506 ARG B CA 1
ATOM 11029 C C . ARG C 2 506 ? 159.465 175.466 81.882 1.00 0.00 506 ARG B C 1
ATOM 11030 O O . ARG C 2 506 ? 160.464 175.171 81.224 1.00 0.00 506 ARG B O 1
ATOM 11038 N N . THR C 2 507 ? 159.490 175.708 83.204 1.00 0.00 507 THR B N 1
ATOM 11039 C CA . THR C 2 507 ? 160.717 175.783 83.993 1.00 0.00 507 THR B CA 1
ATOM 11040 C C . THR C 2 507 ? 160.798 174.605 84.984 1.00 0.00 507 THR B C 1
ATOM 11041 O O . THR C 2 507 ? 160.152 174.642 86.032 1.00 0.00 507 THR B O 1
ATOM 11507 N N . MET E 2 1 ? 137.473 129.081 201.672 1.00 17.01 1 MET A N 1
ATOM 11508 C CA . MET E 2 1 ? 138.333 128.347 202.591 1.00 17.01 1 MET A CA 1
ATOM 11509 C C . MET E 2 1 ? 138.672 129.209 203.801 1.00 17.01 1 MET A C 1
ATOM 11510 O O . MET E 2 1 ? 138.579 130.433 203.743 1.00 17.01 1 MET A O 1
ATOM 11515 N N . ASP E 2 2 ? 139.061 128.565 204.894 1.00 14.57 2 ASP A N 1
ATOM 11516 C CA . ASP E 2 2 ? 139.309 129.230 206.161 1.00 14.57 2 ASP A CA 1
ATOM 11517 C C . ASP E 2 2 ? 140.796 129.534 206.318 1.00 14.57 2 ASP A C 1
ATOM 11518 O O . ASP E 2 2 ? 141.589 129.378 205.386 1.00 14.57 2 ASP A O 1
ATOM 11523 N N . TYR E 2 3 ? 141.181 129.979 207.508 1.00 13.22 3 TYR A N 1
ATOM 11524 C CA . TYR E 2 3 ? 142.573 130.310 207.757 1.00 13.22 3 TYR A CA 1
ATOM 11525 C C . TYR E 2 3 ? 143.425 129.045 207.730 1.00 13.22 3 TYR A C 1
ATOM 11526 O O . TYR E 2 3 ? 143.058 128.032 208.334 1.00 13.22 3 TYR A O 1
ATOM 11535 N N . PRO E 2 4 ? 144.555 129.067 207.032 1.00 11.88 4 PRO A N 1
ATOM 11536 C CA . PRO E 2 4 ? 145.397 127.873 206.952 1.00 11.88 4 PRO A CA 1
ATOM 11537 C C . PRO E 2 4 ? 146.130 127.626 208.260 1.00 11.88 4 PRO A C 1
ATOM 11538 O O . PRO E 2 4 ? 146.153 128.456 209.171 1.00 11.88 4 PRO A O 1
ATOM 11542 N N . ASP E 2 5 ? 146.717 126.437 208.340 1.00 14.23 5 ASP A N 1
ATOM 11543 C CA . ASP E 2 5 ? 147.544 126.078 209.479 1.00 14.23 5 ASP A CA 1
ATOM 11544 C C . ASP E 2 5 ? 148.737 127.026 209.552 1.00 14.23 5 ASP A C 1
ATOM 11545 O O . ASP E 2 5 ? 149.303 127.387 208.511 1.00 14.23 5 ASP A O 1
ATOM 11550 N N . PRO E 2 6 ? 149.138 127.460 210.752 1.00 14.61 6 PRO A N 1
ATOM 11551 C CA . PRO E 2 6 ? 150.374 128.250 210.872 1.00 14.61 6 PRO A CA 1
ATOM 11552 C C . PRO E 2 6 ? 151.601 127.552 210.316 1.00 14.61 6 PRO A C 1
ATOM 11553 O O . PRO E 2 6 ? 152.621 128.214 210.096 1.00 14.61 6 PRO A O 1
ATOM 11557 N N . ASP E 2 7 ? 151.544 126.244 210.087 1.00 15.59 7 ASP A N 1
ATOM 11558 C CA . ASP E 2 7 ? 152.636 125.522 209.451 1.00 15.59 7 ASP A CA 1
ATOM 11559 C C . ASP E 2 7 ? 152.477 125.407 207.942 1.00 15.59 7 ASP A C 1
ATOM 11560 O O . ASP E 2 7 ? 153.346 124.827 207.288 1.00 15.59 7 ASP A O 1
ATOM 11565 N N . THR E 2 8 ? 151.394 125.930 207.377 1.00 14.61 8 THR A N 1
ATOM 11566 C CA . THR E 2 8 ? 151.102 125.774 205.961 1.00 14.61 8 THR A CA 1
ATOM 11567 C C . THR E 2 8 ? 151.401 127.052 205.195 1.00 14.61 8 THR A C 1
ATOM 11568 O O . THR E 2 8 ? 151.043 128.150 205.629 1.00 14.61 8 THR A O 1
ATOM 11572 N N . ILE E 2 9 ? 152.037 126.898 204.043 1.00 14.56 9 ILE A N 1
ATOM 11573 C CA . ILE E 2 9 ? 152.204 127.979 203.085 1.00 14.56 9 ILE A CA 1
ATOM 11574 C C . ILE E 2 9 ? 151.210 127.721 201.961 1.00 14.56 9 ILE A C 1
ATOM 11575 O O . ILE E 2 9 ? 151.341 126.745 201.216 1.00 14.56 9 ILE A O 1
ATOM 11577 N N . ARG E 2 10 ? 150.208 128.585 201.842 1.00 10.58 10 ARG A N 1
ATOM 11578 C CA . ARG E 2 10 ? 149.154 128.435 200.849 1.00 10.58 10 ARG A CA 1
ATOM 11579 C C . ARG E 2 10 ? 149.426 129.360 199.674 1.00 10.58 10 ARG A C 1
ATOM 11580 O O . ARG E 2 10 ? 149.666 130.555 199.862 1.00 10.58 10 ARG A O 1
ATOM 11588 N N . ILE E 2 11 ? 149.376 128.810 198.466 1.00 9.01 11 ILE A N 1
ATOM 11589 C CA . ILE E 2 11 ? 149.720 129.542 197.256 1.00 9.01 11 ILE A CA 1
ATOM 11590 C C . ILE E 2 11 ? 148.571 129.433 196.267 1.00 9.01 11 ILE A C 1
ATOM 11591 O O . ILE E 2 11 ? 147.934 128.384 196.145 1.00 9.01 11 ILE A O 1
ATOM 11596 N N . LEU E 2 12 ? 148.303 130.524 195.558 1.00 6.40 12 LEU A N 1
ATOM 11597 C CA . LEU E 2 12 ? 147.309 130.547 194.486 1.00 6.40 12 LEU A CA 1
ATOM 11598 C C . LEU E 2 12 ? 148.063 130.633 193.167 1.00 6.40 12 LEU A C 1
ATOM 11599 O O . LEU E 2 12 ? 148.697 131.648 192.875 1.00 6.40 12 LEU A O 1
ATOM 11604 N N . ILE E 2 13 ? 147.995 129.579 192.369 1.00 5.61 13 ILE A N 1
ATOM 11605 C CA . ILE E 2 13 ? 148.761 129.519 191.132 1.00 5.61 13 ILE A CA 1
ATOM 11606 C C . ILE E 2 13 ? 147.869 129.899 189.961 1.00 5.61 13 ILE A C 1
ATOM 11607 O O . ILE E 2 13 ? 146.780 129.344 189.788 1.00 5.61 13 ILE A O 1
ATOM 11612 N N . THR E 2 14 ? 148.332 130.844 189.150 1.00 3.80 14 THR A N 1
ATOM 11613 C CA . THR E 2 14 ? 147.623 131.238 187.944 1.00 3.80 14 THR A CA 1
ATOM 11614 C C . THR E 2 14 ? 148.637 131.680 186.903 1.00 3.80 14 THR A C 1
ATOM 11615 O O . THR E 2 14 ? 149.777 132.016 187.226 1.00 3.80 14 THR A O 1
ATOM 11619 N N . THR E 2 15 ? 148.213 131.670 185.643 1.00 3.40 15 THR A N 1
ATOM 11620 C CA . THR E 2 15 ? 149.106 132.019 184.548 1.00 3.40 15 THR A CA 1
ATOM 11621 C C . THR E 2 15 ? 148.294 132.447 183.342 1.00 3.40 15 THR A C 1
ATOM 11622 O O . THR E 2 15 ? 147.087 132.213 183.267 1.00 3.40 15 THR A O 1
ATOM 11626 N N . ASP E 2 16 ? 148.988 133.067 182.392 1.00 3.07 16 ASP A N 1
ATOM 11627 C CA . ASP E 2 16 ? 148.438 133.384 181.079 1.00 3.07 16 ASP A CA 1
ATOM 11628 C C . ASP E 2 16 ? 147.145 134.180 181.193 1.00 3.07 16 ASP A C 1
ATOM 11629 O O . ASP E 2 16 ? 146.151 133.900 180.524 1.00 3.07 16 ASP A O 1
ATOM 11634 N N . ASN E 2 17 ? 147.166 135.189 182.061 1.00 1.35 17 ASN A N 1
ATOM 11635 C CA . ASN E 2 17 ? 145.991 136.031 182.236 1.00 1.35 17 ASN A CA 1
ATOM 11636 C C . ASN E 2 17 ? 145.679 136.815 180.972 1.00 1.35 17 ASN A C 1
ATOM 11637 O O . ASN E 2 17 ? 144.509 136.986 180.620 1.00 1.35 17 ASN A O 1
ATOM 11642 N N . HIS E 2 18 ? 146.708 137.245 180.264 1.00 1.18 18 HIS A N 1
ATOM 11643 C CA . HIS E 2 18 ? 146.576 138.022 179.039 1.00 1.18 18 HIS A CA 1
ATOM 11644 C C . HIS E 2 18 ? 145.624 139.175 179.204 1.00 1.18 18 HIS A C 1
ATOM 11645 O O . HIS E 2 18 ? 144.673 139.272 178.487 1.00 1.18 18 HIS A O 1
ATOM 11652 N N . VAL E 2 19 ? 145.892 140.059 180.147 1.00 0.78 19 VAL A N 1
ATOM 11653 C CA . VAL E 2 19 ? 145.044 141.213 180.407 1.00 0.78 19 VAL A CA 1
ATOM 11654 C C . VAL E 2 19 ? 145.227 142.202 179.269 1.00 0.78 19 VAL A C 1
ATOM 11655 O O . VAL E 2 19 ? 146.196 142.965 179.245 1.00 0.78 19 VAL A O 1
ATOM 11659 N N . GLY E 2 20 ? 144.305 142.191 178.315 1.00 0.34 20 GLY A N 1
ATOM 11660 C CA . GLY E 2 20 ? 144.420 143.065 177.169 1.00 0.34 20 GLY A CA 1
ATOM 11661 C C . GLY E 2 20 ? 144.022 142.407 175.868 1.00 0.34 20 GLY A C 1
ATOM 11662 O O . GLY E 2 20 ? 144.088 143.031 174.809 1.00 0.34 20 GLY A O 1
ATOM 11663 N N . TYR E 2 21 ? 143.618 141.144 175.929 1.00 0.90 21 TYR A N 1
ATOM 11664 C CA . TYR E 2 21 ? 143.165 140.454 174.731 1.00 0.90 21 TYR A CA 1
ATOM 11665 C C . TYR E 2 21 ? 141.801 140.976 174.307 1.00 0.90 21 TYR A C 1
ATOM 11666 O O . TYR E 2 21 ? 140.873 141.042 175.118 1.00 0.90 21 TYR A O 1
ATOM 11675 N N . ASN E 2 22 ? 141.675 141.323 173.025 1.00 0.76 22 ASN A N 1
ATOM 11676 C CA . ASN E 2 22 ? 140.455 141.911 172.479 1.00 0.76 22 ASN A CA 1
ATOM 11677 C C . ASN E 2 22 ? 140.042 143.132 173.286 1.00 0.76 22 ASN A C 1
ATOM 11678 O O . ASN E 2 22 ? 138.912 143.249 173.758 1.00 0.76 22 ASN A O 1
ATOM 11683 N N . GLU E 2 23 ? 140.985 144.053 173.448 1.00 1.10 23 GLU A N 1
ATOM 11684 C CA . GLU E 2 23 ? 140.747 145.200 174.310 1.00 1.10 23 GLU A CA 1
ATOM 11685 C C . GLU E 2 23 ? 139.624 146.078 173.772 1.00 1.10 23 GLU A C 1
ATOM 11686 O O . GLU E 2 23 ? 138.849 146.645 174.548 1.00 1.10 23 GLU A O 1
ATOM 11692 N N . ASN E 2 24 ? 139.518 146.204 172.449 1.00 2.11 24 ASN A N 1
ATOM 11693 C CA . ASN E 2 24 ? 138.574 147.118 171.817 1.00 2.11 24 ASN A CA 1
ATOM 11694 C C . ASN E 2 24 ? 137.281 146.448 171.360 1.00 2.11 24 ASN A C 1
ATOM 11695 O O . ASN E 2 24 ? 136.418 147.127 170.798 1.00 2.11 24 ASN A O 1
ATOM 11700 N N . ASP E 2 25 ? 137.129 145.149 171.584 1.00 3.43 25 ASP A N 1
ATOM 11701 C CA . ASP E 2 25 ? 135.916 144.448 171.183 1.00 3.43 25 ASP A CA 1
ATOM 11702 C C . ASP E 2 25 ? 134.723 144.993 171.963 1.00 3.43 25 ASP A C 1
ATOM 11703 O O . ASP E 2 25 ? 134.788 145.081 173.196 1.00 3.43 25 ASP A O 1
ATOM 11708 N N . PRO E 2 26 ? 133.635 145.391 171.293 1.00 4.59 26 PRO A N 1
ATOM 11709 C CA . PRO E 2 26 ? 132.477 145.922 172.036 1.00 4.59 26 PRO A CA 1
ATOM 11710 C C . PRO E 2 26 ? 131.902 144.968 173.068 1.00 4.59 26 PRO A C 1
ATOM 11711 O O . PRO E 2 26 ? 131.485 145.411 174.144 1.00 4.59 26 PRO A O 1
ATOM 11715 N N . ILE E 2 27 ? 131.848 143.672 172.776 1.00 4.79 27 ILE A N 1
ATOM 11716 C CA . ILE E 2 27 ? 131.245 142.735 173.718 1.00 4.79 27 ILE A CA 1
ATOM 11717 C C . ILE E 2 27 ? 132.292 142.177 174.669 1.00 4.79 27 ILE A C 1
ATOM 11718 O O . ILE E 2 27 ? 132.245 142.411 175.881 1.00 4.79 27 ILE A O 1
ATOM 11723 N N . THR E 2 28 ? 133.254 141.437 174.133 1.00 4.07 28 THR A N 1
ATOM 11724 C CA . THR E 2 28 ? 134.280 140.787 174.945 1.00 4.07 28 THR A CA 1
ATOM 11725 C C . THR E 2 28 ? 135.523 141.665 175.042 1.00 4.07 28 THR A C 1
ATOM 11726 O O . THR E 2 28 ? 136.632 141.250 174.729 1.00 4.07 28 THR A O 1
ATOM 11730 N N . GLY E 2 29 ? 135.328 142.897 175.491 1.00 2.97 29 GLY A N 1
ATOM 11731 C CA . GLY E 2 29 ? 136.446 143.806 175.604 1.00 2.97 29 GLY A CA 1
ATOM 11732 C C . GLY E 2 29 ? 136.968 143.889 177.018 1.00 2.97 29 GLY A C 1
ATOM 11733 O O . GLY E 2 29 ? 138.068 144.392 177.258 1.00 2.97 29 GLY A O 1
ATOM 11734 N N . ASP E 2 30 ? 136.181 143.384 177.965 1.00 1.72 30 ASP A N 1
ATOM 11735 C CA . ASP E 2 30 ? 136.519 143.439 179.380 1.00 1.72 30 ASP A CA 1
ATOM 11736 C C . ASP E 2 30 ? 136.580 142.055 180.007 1.00 1.72 30 ASP A C 1
ATOM 11737 O O . ASP E 2 30 ? 136.460 141.931 181.225 1.00 1.72 30 ASP A O 1
ATOM 11742 N N . ASP E 2 31 ? 136.750 141.007 179.207 1.00 0.81 31 ASP A N 1
ATOM 11743 C CA . ASP E 2 31 ? 136.756 139.663 179.764 1.00 0.81 31 ASP A CA 1
ATOM 11744 C C . ASP E 2 31 ? 138.098 139.270 180.356 1.00 0.81 31 ASP A C 1
ATOM 11745 O O . ASP E 2 31 ? 138.168 138.272 181.079 1.00 0.81 31 ASP A O 1
ATOM 11750 N N . SER E 2 32 ? 139.159 140.017 180.067 1.00 0.85 32 SER A N 1
ATOM 11751 C CA . SER E 2 32 ? 140.481 139.678 180.575 1.00 0.85 32 SER A CA 1
ATOM 11752 C C . SER E 2 32 ? 140.735 140.283 181.949 1.00 0.85 32 SER A C 1
ATOM 11753 O O . SER E 2 32 ? 141.093 139.567 182.890 1.00 0.85 32 SER A O 1
ATOM 11756 N N . TRP E 2 33 ? 140.536 141.595 182.091 1.00 0.90 33 TRP A N 1
ATOM 11757 C CA . TRP E 2 33 ? 140.787 142.215 183.385 1.00 0.90 33 TRP A CA 1
ATOM 11758 C C . TRP E 2 33 ? 139.701 141.873 184.394 1.00 0.90 33 TRP A C 1
ATOM 11759 O O . TRP E 2 33 ? 139.980 141.807 185.593 1.00 0.90 33 TRP A O 1
ATOM 11770 N N . LYS E 2 34 ? 138.473 141.616 183.938 1.00 0.64 34 LYS A N 1
ATOM 11771 C CA . LYS E 2 34 ? 137.431 141.177 184.861 1.00 0.64 34 LYS A CA 1
ATOM 11772 C C . LYS E 2 34 ? 137.759 139.817 185.459 1.00 0.64 34 LYS A C 1
ATOM 11773 O O . LYS E 2 34 ? 137.581 139.602 186.663 1.00 0.64 34 LYS A O 1
ATOM 11775 N N . THR E 2 35 ? 138.254 138.886 184.647 1.00 1.22 35 THR A N 1
ATOM 11776 C CA . THR E 2 35 ? 138.606 137.584 185.194 1.00 1.22 35 THR A CA 1
ATOM 11777 C C . THR E 2 35 ? 139.912 137.614 185.978 1.00 1.22 35 THR A C 1
ATOM 11778 O O . THR E 2 35 ? 140.059 136.837 186.923 1.00 1.22 35 THR A O 1
ATOM 11782 N N . PHE E 2 36 ? 140.847 138.510 185.649 1.00 1.85 36 PHE A N 1
ATOM 11783 C CA . PHE E 2 36 ? 141.993 138.699 186.534 1.00 1.85 36 PHE A CA 1
ATOM 11784 C C . PHE E 2 36 ? 141.551 139.235 187.889 1.00 1.85 36 PHE A C 1
ATOM 11785 O O . PHE E 2 36 ? 142.068 138.814 188.932 1.00 1.85 36 PHE A O 1
ATOM 11793 N N . HIS E 2 37 ? 140.594 140.161 187.893 1.00 1.36 37 HIS A N 1
ATOM 11794 C CA . HIS E 2 37 ? 140.047 140.655 189.149 1.00 1.36 37 HIS A CA 1
ATOM 11795 C C . HIS E 2 37 ? 139.371 139.536 189.926 1.00 1.36 37 HIS A C 1
ATOM 11796 O O . HIS E 2 37 ? 139.490 139.463 191.152 1.00 1.36 37 HIS A O 1
ATOM 11803 N N . GLU E 2 38 ? 138.653 138.654 189.229 1.00 2.03 38 GLU A N 1
ATOM 11804 C CA . GLU E 2 38 ? 138.043 137.518 189.909 1.00 2.03 38 GLU A CA 1
ATOM 11805 C C . GLU E 2 38 ? 139.090 136.588 190.504 1.00 2.03 38 GLU A C 1
ATOM 11806 O O . GLU E 2 38 ? 138.888 136.052 191.595 1.00 2.03 38 GLU A O 1
ATOM 11812 N N . VAL E 2 39 ? 140.201 136.373 189.800 1.00 2.65 39 VAL A N 1
ATOM 11813 C CA . VAL E 2 39 ? 141.279 135.543 190.335 1.00 2.65 39 VAL A CA 1
ATOM 11814 C C . VAL E 2 39 ? 141.854 136.164 191.602 1.00 2.65 39 VAL A C 1
ATOM 11815 O O . VAL E 2 39 ? 142.046 135.488 192.621 1.00 2.65 39 VAL A O 1
ATOM 11819 N N . MET E 2 40 ? 142.134 137.465 191.562 1.00 3.00 40 MET A N 1
ATOM 11820 C CA . MET E 2 40 ? 142.707 138.109 192.737 1.00 3.00 40 MET A CA 1
ATOM 11821 C C . MET E 2 40 ? 141.715 138.158 193.892 1.00 3.00 40 MET A C 1
ATOM 11822 O O . MET E 2 40 ? 142.123 138.124 195.055 1.00 3.00 40 MET A O 1
ATOM 11827 N N . MET E 2 41 ? 140.415 138.224 193.603 1.00 3.46 41 MET A N 1
ATOM 11828 C CA . MET E 2 41 ? 139.421 138.133 194.666 1.00 3.46 41 MET A CA 1
ATOM 11829 C C . MET E 2 41 ? 139.304 136.726 195.232 1.00 3.46 41 MET A C 1
ATOM 11830 O O . MET E 2 41 ? 139.068 136.575 196.432 1.00 3.46 41 MET A O 1
ATOM 11835 N N . LEU E 2 42 ? 139.458 135.697 194.405 1.00 4.16 42 LEU A N 1
ATOM 11836 C CA . LEU E 2 42 ? 139.530 134.332 194.906 1.00 4.16 42 LEU A CA 1
ATOM 11837 C C . LEU E 2 42 ? 140.804 134.081 195.693 1.00 4.16 42 LEU A C 1
ATOM 11838 O O . LEU E 2 42 ? 140.876 133.098 196.432 1.00 4.16 42 LEU A O 1
ATOM 11840 N N . ALA E 2 43 ? 141.810 134.935 195.533 1.00 6.29 43 ALA A N 1
ATOM 11841 C CA . ALA E 2 43 ? 142.982 134.911 196.399 1.00 6.29 43 ALA A CA 1
ATOM 11842 C C . ALA E 2 43 ? 142.810 135.709 197.680 1.00 6.29 43 ALA A C 1
ATOM 11843 O O . ALA E 2 43 ? 143.358 135.321 198.709 1.00 6.29 43 ALA A O 1
ATOM 11845 N N . LYS E 2 44 ? 142.064 136.813 197.641 1.00 5.80 44 LYS A N 1
ATOM 11846 C CA . LYS E 2 44 ? 141.920 137.659 198.821 1.00 5.80 44 LYS A CA 1
ATOM 11847 C C . LYS E 2 44 ? 141.167 136.942 199.930 1.00 5.80 44 LYS A C 1
ATOM 11848 O O . LYS E 2 44 ? 141.600 136.941 201.087 1.00 5.80 44 LYS A O 1
ATOM 11854 N N . ASN E 2 45 ? 140.032 136.326 199.601 1.00 7.35 45 ASN A N 1
ATOM 11855 C CA . ASN E 2 45 ? 139.161 135.735 200.608 1.00 7.35 45 ASN A CA 1
ATOM 11856 C C . ASN E 2 45 ? 139.233 134.214 200.638 1.00 7.35 45 ASN A C 1
ATOM 11857 O O . ASN E 2 45 ? 138.336 133.566 201.182 1.00 7.35 45 ASN A O 1
ATOM 11862 N N . ASN E 2 46 ? 140.273 133.630 200.050 1.00 9.64 46 ASN A N 1
ATOM 11863 C CA . ASN E 2 46 ? 140.680 132.271 200.371 1.00 9.64 46 ASN A CA 1
ATOM 11864 C C . ASN E 2 46 ? 141.852 132.251 201.336 1.00 9.64 46 ASN A C 1
ATOM 11865 O O . ASN E 2 46 ? 142.324 131.169 201.697 1.00 9.64 46 ASN A O 1
ATOM 11870 N N . ASN E 2 47 ? 142.323 133.424 201.759 1.00 10.21 47 ASN A N 1
ATOM 11871 C CA . ASN E 2 47 ? 143.374 133.558 202.764 1.00 10.21 47 ASN A CA 1
ATOM 11872 C C . ASN E 2 47 ? 144.659 132.860 202.334 1.00 10.21 47 ASN A C 1
ATOM 11873 O O . ASN E 2 47 ? 145.299 132.162 203.121 1.00 10.21 47 ASN A O 1
ATOM 11878 N N . VAL E 2 48 ? 145.045 133.051 201.082 1.00 8.17 48 VAL A N 1
ATOM 11879 C CA . VAL E 2 48 ? 146.295 132.488 200.592 1.00 8.17 48 VAL A CA 1
ATOM 11880 C C . VAL E 2 48 ? 147.449 133.366 201.054 1.00 8.17 48 VAL A C 1
ATOM 11881 O O . VAL E 2 48 ? 147.323 134.589 201.167 1.00 8.17 48 VAL A O 1
ATOM 11885 N N . ASP E 2 49 ? 148.582 132.732 201.359 1.00 8.91 49 ASP A N 1
ATOM 11886 C CA . ASP E 2 49 ? 149.741 133.468 201.849 1.00 8.91 49 ASP A CA 1
ATOM 11887 C C . ASP E 2 49 ? 150.399 134.290 200.749 1.00 8.91 49 ASP A C 1
ATOM 11888 O O . ASP E 2 49 ? 150.827 135.422 200.991 1.00 8.91 49 ASP A O 1
ATOM 11893 N N . MET E 2 50 ? 150.495 133.737 199.545 1.00 6.56 50 MET A N 1
ATOM 11894 C CA . MET E 2 50 ? 151.099 134.424 198.416 1.00 6.56 50 MET A CA 1
ATOM 11895 C C . MET E 2 50 ? 150.533 133.815 197.148 1.00 6.56 50 MET A C 1
ATOM 11896 O O . MET E 2 50 ? 150.094 132.666 197.150 1.00 6.56 50 MET A O 1
ATOM 11901 N N . VAL E 2 51 ? 150.537 134.586 196.068 1.00 4.69 51 VAL A N 1
ATOM 11902 C CA . VAL E 2 51 ? 150.133 134.083 194.763 1.00 4.69 51 VAL A CA 1
ATOM 11903 C C . VAL E 2 51 ? 151.321 134.215 193.826 1.00 4.69 51 VAL A C 1
ATOM 11904 O O . VAL E 2 51 ? 152.042 135.216 193.864 1.00 4.69 51 VAL A O 1
ATOM 11908 N N . VAL E 2 52 ? 151.565 133.177 193.034 1.00 3.23 52 VAL A N 1
ATOM 11909 C CA . VAL E 2 52 ? 152.658 133.162 192.074 1.00 3.23 52 VAL A CA 1
ATOM 11910 C C . VAL E 2 52 ? 152.053 133.070 190.684 1.00 3.23 52 VAL A C 1
ATOM 11911 O O . VAL E 2 52 ? 151.270 132.158 190.396 1.00 3.23 52 VAL A O 1
ATOM 11915 N N . GLN E 2 53 ? 152.391 134.029 189.838 1.00 1.61 53 GLN A N 1
ATOM 11916 C CA . GLN E 2 53 ? 151.974 134.019 188.449 1.00 1.61 53 GLN A CA 1
ATOM 11917 C C . GLN E 2 53 ? 153.112 133.498 187.587 1.00 1.61 53 GLN A C 1
ATOM 11918 O O . GLN E 2 53 ? 154.264 133.895 187.759 1.00 1.61 53 GLN A O 1
ATOM 11924 N N . SER E 2 54 ? 152.789 132.609 186.654 1.00 2.27 54 SER A N 1
ATOM 11925 C CA . SER E 2 54 ? 153.847 131.985 185.875 1.00 2.27 54 SER A CA 1
ATOM 11926 C C . SER E 2 54 ? 153.783 132.405 184.416 1.00 2.27 54 SER A C 1
ATOM 11927 O O . SER E 2 54 ? 153.871 131.563 183.520 1.00 2.27 54 SER A O 1
ATOM 11930 N N . GLY E 2 55 ? 153.604 133.698 184.169 1.00 1.77 55 GLY A N 1
ATOM 11931 C CA . GLY E 2 55 ? 153.785 134.234 182.837 1.00 1.77 55 GLY A CA 1
ATOM 11932 C C . GLY E 2 55 ? 152.560 134.828 182.181 1.00 1.77 55 GLY A C 1
ATOM 11933 O O . GLY E 2 55 ? 151.429 134.448 182.487 1.00 1.77 55 GLY A O 1
ATOM 11934 N N . ASP E 2 56 ? 152.789 135.775 181.272 1.00 1.53 56 ASP A N 1
ATOM 11935 C CA . ASP E 2 56 ? 151.754 136.352 180.416 1.00 1.53 56 ASP A CA 1
ATOM 11936 C C . ASP E 2 56 ? 150.612 136.960 181.230 1.00 1.53 56 ASP A C 1
ATOM 11937 O O . ASP E 2 56 ? 149.455 136.558 181.129 1.00 1.53 56 ASP A O 1
ATOM 11942 N N . LEU E 2 57 ? 150.967 137.948 182.052 1.00 0.53 57 LEU A N 1
ATOM 11943 C CA . LEU E 2 57 ? 149.956 138.761 182.713 1.00 0.53 57 LEU A CA 1
ATOM 11944 C C . LEU E 2 57 ? 149.347 139.770 181.758 1.00 0.53 57 LEU A C 1
ATOM 11945 O O . LEU E 2 57 ? 148.188 140.154 181.926 1.00 0.53 57 LEU A O 1
ATOM 11950 N N . PHE E 2 58 ? 150.104 140.204 180.760 1.00 0.44 58 PHE A N 1
ATOM 11951 C CA . PHE E 2 58 ? 149.634 141.138 179.754 1.00 0.44 58 PHE A CA 1
ATOM 11952 C C . PHE E 2 58 ? 149.717 140.488 178.383 1.00 0.44 58 PHE A C 1
ATOM 11953 O O . PHE E 2 58 ? 150.606 139.680 178.116 1.00 0.44 58 PHE A O 1
ATOM 11961 N N . HIS E 2 59 ? 148.782 140.846 177.511 1.00 0.45 59 HIS A N 1
ATOM 11962 C CA . HIS E 2 59 ? 148.785 140.261 176.180 1.00 0.45 59 HIS A CA 1
ATOM 11963 C C . HIS E 2 59 ? 149.876 140.844 175.300 1.00 0.45 59 HIS A C 1
ATOM 11964 O O . HIS E 2 59 ? 150.452 140.125 174.480 1.00 0.45 59 HIS A O 1
ATOM 11971 N N . VAL E 2 60 ? 150.176 142.128 175.449 1.00 0.16 60 VAL A N 1
ATOM 11972 C CA . VAL E 2 60 ? 151.059 142.826 174.534 1.00 0.16 60 VAL A CA 1
ATOM 11973 C C . VAL E 2 60 ? 152.351 143.203 175.246 1.00 0.16 60 VAL A C 1
ATOM 11974 O O . VAL E 2 60 ? 152.474 143.116 176.465 1.00 0.16 60 VAL A O 1
ATOM 11978 N N . ASN E 2 61 ? 153.326 143.628 174.446 1.00 0.84 61 ASN A N 1
ATOM 11979 C CA . ASN E 2 61 ? 154.626 144.020 174.971 1.00 0.84 61 ASN A CA 1
ATOM 11980 C C . ASN E 2 61 ? 154.559 145.372 175.666 1.00 0.84 61 ASN A C 1
ATOM 11981 O O . ASN E 2 61 ? 155.199 145.575 176.702 1.00 0.84 61 ASN A O 1
ATOM 11986 N N . LYS E 2 62 ? 153.797 146.311 175.107 1.00 0.36 62 LYS A N 1
ATOM 11987 C CA . LYS E 2 62 ? 153.548 147.601 175.738 1.00 0.36 62 LYS A CA 1
ATOM 11988 C C . LYS E 2 62 ? 152.085 147.656 176.143 1.00 0.36 62 LYS A C 1
ATOM 11989 O O . LYS E 2 62 ? 151.223 147.968 175.307 1.00 0.36 62 LYS A O 1
ATOM 11995 N N . PRO E 2 63 ? 151.748 147.369 177.398 1.00 0.11 63 PRO A N 1
ATOM 11996 C CA . PRO E 2 63 ? 150.342 147.379 177.801 1.00 0.11 63 PRO A CA 1
ATOM 11997 C C . PRO E 2 63 ? 149.739 148.767 177.671 1.00 0.11 63 PRO A C 1
ATOM 11998 O O . PRO E 2 63 ? 150.423 149.783 177.797 1.00 0.11 63 PRO A O 1
ATOM 12002 N N . SER E 2 64 ? 148.440 148.798 177.399 1.00 0.25 64 SER A N 1
ATOM 12003 C CA . SER E 2 64 ? 147.729 150.042 177.176 1.00 0.25 64 SER A CA 1
ATOM 12004 C C . SER E 2 64 ? 147.422 150.725 178.503 1.00 0.25 64 SER A C 1
ATOM 12005 O O . SER E 2 64 ? 147.796 150.255 179.577 1.00 0.25 64 SER A O 1
ATOM 12008 N N . LYS E 2 65 ? 146.739 151.863 178.431 1.00 0.93 65 LYS A N 1
ATOM 12009 C CA . LYS E 2 65 ? 146.350 152.557 179.648 1.00 0.93 65 LYS A CA 1
ATOM 12010 C C . LYS E 2 65 ? 145.182 151.894 180.353 1.00 0.93 65 LYS A C 1
ATOM 12011 O O . LYS E 2 65 ? 145.052 152.047 181.567 1.00 0.93 65 LYS A O 1
ATOM 12017 N N . LYS E 2 66 ? 144.336 151.159 179.640 1.00 0.69 66 LYS A N 1
ATOM 12018 C CA . LYS E 2 66 ? 143.252 150.461 180.313 1.00 0.69 66 LYS A CA 1
ATOM 12019 C C . LYS E 2 66 ? 143.732 149.199 181.009 1.00 0.69 66 LYS A C 1
ATOM 12020 O O . LYS E 2 66 ? 143.293 148.906 182.124 1.00 0.69 66 LYS A O 1
ATOM 12026 N N . SER E 2 67 ? 144.642 148.453 180.382 1.00 0.54 67 SER A N 1
ATOM 12027 C CA . SER E 2 67 ? 145.156 147.235 180.997 1.00 0.54 67 SER A CA 1
ATOM 12028 C C . SER E 2 67 ? 145.974 147.545 182.241 1.00 0.54 67 SER A C 1
ATOM 12029 O O . SER E 2 67 ? 145.791 146.910 183.287 1.00 0.54 67 SER A O 1
ATOM 12032 N N . LEU E 2 68 ? 146.878 148.521 182.150 1.00 0.51 68 LEU A N 1
ATOM 12033 C CA . LEU E 2 68 ? 147.656 148.920 183.317 1.00 0.51 68 LEU A CA 1
ATOM 12034 C C . LEU E 2 68 ? 146.761 149.455 184.420 1.00 0.51 68 LEU A C 1
ATOM 12035 O O . LEU E 2 68 ? 146.953 149.124 185.592 1.00 0.51 68 LEU A O 1
ATOM 12040 N N . TYR E 2 69 ? 145.782 150.286 184.067 1.00 1.19 69 TYR A N 1
ATOM 12041 C CA . TYR E 2 69 ? 144.892 150.851 185.073 1.00 1.19 69 TYR A CA 1
ATOM 12042 C C . TYR E 2 69 ? 144.092 149.764 185.773 1.00 1.19 69 TYR A C 1
ATOM 12043 O O . TYR E 2 69 ? 143.994 149.751 187.002 1.00 1.19 69 TYR A O 1
ATOM 12052 N N . GLN E 2 70 ? 143.518 148.836 185.009 1.00 1.10 70 GLN A N 1
ATOM 12053 C CA . GLN E 2 70 ? 142.722 147.781 185.614 1.00 1.10 70 GLN A CA 1
ATOM 12054 C C . GLN E 2 70 ? 143.564 146.840 186.460 1.00 1.10 70 GLN A C 1
ATOM 12055 O O . GLN E 2 70 ? 143.123 146.451 187.545 1.00 1.10 70 GLN A O 1
ATOM 12057 N N . VAL E 2 71 ? 144.769 146.487 186.015 1.00 0.74 71 VAL A N 1
ATOM 12058 C CA . VAL E 2 71 ? 145.649 145.644 186.820 1.00 0.74 71 VAL A CA 1
ATOM 12059 C C . VAL E 2 71 ? 146.096 146.353 188.093 1.00 0.74 71 VAL A C 1
ATOM 12060 O O . VAL E 2 71 ? 146.144 145.742 189.161 1.00 0.74 71 VAL A O 1
ATOM 12064 N N . LEU E 2 72 ? 146.427 147.643 188.019 1.00 1.32 72 LEU A N 1
ATOM 12065 C CA . LEU E 2 72 ? 146.821 148.372 189.220 1.00 1.32 72 LEU A CA 1
ATOM 12066 C C . LEU E 2 72 ? 145.660 148.514 190.192 1.00 1.32 72 LEU A C 1
ATOM 12067 O O . LEU E 2 72 ? 145.847 148.411 191.407 1.00 1.32 72 LEU A O 1
ATOM 12072 N N . LYS E 2 73 ? 144.456 148.771 189.681 1.00 1.73 73 LYS A N 1
ATOM 12073 C CA . LYS E 2 73 ? 143.293 148.856 190.556 1.00 1.73 73 LYS A CA 1
ATOM 12074 C C . LYS E 2 73 ? 143.004 147.516 191.214 1.00 1.73 73 LYS A C 1
ATOM 12075 O O . LYS E 2 73 ? 142.637 147.461 192.391 1.00 1.73 73 LYS A O 1
ATOM 12081 N N . THR E 2 74 ? 143.152 146.423 190.467 1.00 1.46 74 THR A N 1
ATOM 12082 C CA . THR E 2 74 ? 142.966 145.104 191.057 1.00 1.46 74 THR A CA 1
ATOM 12083 C C . THR E 2 74 ? 144.002 144.828 192.136 1.00 1.46 74 THR A C 1
ATOM 12084 O O . THR E 2 74 ? 143.659 144.351 193.220 1.00 1.46 74 THR A O 1
ATOM 12088 N N . LEU E 2 75 ? 145.273 145.121 191.862 1.00 1.93 75 LEU A N 1
ATOM 12089 C CA . LEU E 2 75 ? 146.321 144.821 192.831 1.00 1.93 75 LEU A CA 1
ATOM 12090 C C . LEU E 2 75 ? 146.190 145.675 194.081 1.00 1.93 75 LEU A C 1
ATOM 12091 O O . LEU E 2 75 ? 146.391 145.186 195.194 1.00 1.93 75 LEU A O 1
ATOM 12096 N N . ARG E 2 76 ? 145.860 146.954 193.923 1.00 3.15 76 ARG A N 1
ATOM 12097 C CA . ARG E 2 76 ? 145.790 147.840 195.078 1.00 3.15 76 ARG A CA 1
ATOM 12098 C C . ARG E 2 76 ? 144.680 147.425 196.033 1.00 3.15 76 ARG A C 1
ATOM 12099 O O . ARG E 2 76 ? 144.846 147.492 197.254 1.00 3.15 76 ARG A O 1
ATOM 12107 N N . LEU E 2 77 ? 143.539 146.991 195.498 1.00 3.50 77 LEU A N 1
ATOM 12108 C CA . LEU E 2 77 ? 142.386 146.714 196.349 1.00 3.50 77 LEU A CA 1
ATOM 12109 C C . LEU E 2 77 ? 142.553 145.424 197.142 1.00 3.50 77 LEU A C 1
ATOM 12110 O O . LEU E 2 77 ? 142.222 145.380 198.332 1.00 3.50 77 LEU A O 1
ATOM 12115 N N . CYS E 2 78 ? 143.054 144.364 196.515 1.00 5.36 78 CYS A N 1
ATOM 12116 C CA . CYS E 2 78 ? 143.104 143.058 197.160 1.00 5.36 78 CYS A CA 1
ATOM 12117 C C . CYS E 2 78 ? 144.526 142.526 197.246 1.00 5.36 78 CYS A C 1
ATOM 12118 O O . CYS E 2 78 ? 144.783 141.351 196.977 1.00 5.36 78 CYS A O 1
ATOM 12121 N N . CYS E 2 79 ? 145.477 143.380 197.618 1.00 6.68 79 CYS A N 1
ATOM 12122 C CA . CYS E 2 79 ? 146.799 142.916 198.021 1.00 6.68 79 CYS A CA 1
ATOM 12123 C C . CYS E 2 79 ? 147.248 143.657 199.270 1.00 6.68 79 CYS A C 1
ATOM 12124 O O . CYS E 2 79 ? 148.131 143.190 199.994 1.00 6.68 79 CYS A O 1
ATOM 12127 N N . MET E 2 80 ? 146.641 144.807 199.531 1.00 6.70 80 MET A N 1
ATOM 12128 C CA . MET E 2 80 ? 146.994 145.613 200.685 1.00 6.70 80 MET A CA 1
ATOM 12129 C C . MET E 2 80 ? 145.976 145.421 201.799 1.00 6.70 80 MET A C 1
ATOM 12130 O O . MET E 2 80 ? 144.771 145.352 201.551 1.00 6.70 80 MET A O 1
ATOM 12135 N N . GLY E 2 81 ? 146.472 145.324 203.026 1.00 12.71 81 GLY A N 1
ATOM 12136 C CA . GLY E 2 81 ? 145.611 145.114 204.171 1.00 12.71 81 GLY A CA 1
ATOM 12137 C C . GLY E 2 81 ? 146.394 145.213 205.457 1.00 12.71 81 GLY A C 1
ATOM 12138 O O . GLY E 2 81 ? 147.626 145.123 205.467 1.00 12.71 81 GLY A O 1
ATOM 12139 N N . ASP E 2 82 ? 145.655 145.392 206.553 1.00 14.26 82 ASP A N 1
ATOM 12140 C CA . ASP E 2 82 ? 146.291 145.608 207.848 1.00 14.26 82 ASP A CA 1
ATOM 12141 C C . ASP E 2 82 ? 146.989 144.354 208.358 1.00 14.26 82 ASP A C 1
ATOM 12142 O O . ASP E 2 82 ? 147.976 144.457 209.093 1.00 14.26 82 ASP A O 1
ATOM 12147 N N . LYS E 2 83 ? 146.497 143.178 207.994 1.00 11.66 83 LYS A N 1
ATOM 12148 C CA . LYS E 2 83 ? 147.065 141.933 208.492 1.00 11.66 83 LYS A CA 1
ATOM 12149 C C . LYS E 2 83 ? 148.477 141.745 207.955 1.00 11.66 83 LYS A C 1
ATOM 12150 O O . LYS E 2 83 ? 148.674 141.773 206.732 1.00 11.66 83 LYS A O 1
ATOM 12156 N N . PRO E 2 84 ? 149.477 141.573 208.812 1.00 10.98 84 PRO A N 1
ATOM 12157 C CA . PRO E 2 84 ? 150.838 141.361 208.317 1.00 10.98 84 PRO A CA 1
ATOM 12158 C C . PRO E 2 84 ? 150.976 140.012 207.636 1.00 10.98 84 PRO A C 1
ATOM 12159 O O . PRO E 2 84 ? 150.292 139.044 207.973 1.00 10.98 84 PRO A O 1
ATOM 12163 N N . CYS E 2 85 ? 151.875 139.962 206.662 1.00 9.38 85 CYS A N 1
ATOM 12164 C CA . CYS E 2 85 ? 152.216 138.707 206.015 1.00 9.38 85 CYS A CA 1
ATOM 12165 C C . CYS E 2 85 ? 153.090 137.876 206.943 1.00 9.38 85 CYS A C 1
ATOM 12166 O O . CYS E 2 85 ? 154.035 138.387 207.549 1.00 9.38 85 CYS A O 1
ATOM 12169 N N . GLU E 2 86 ? 152.771 136.589 207.054 1.00 10.53 86 GLU A N 1
ATOM 12170 C CA . GLU E 2 86 ? 153.447 135.702 207.990 1.00 10.53 86 GLU A CA 1
ATOM 12171 C C . GLU E 2 86 ? 154.606 134.946 207.357 1.00 10.53 86 GLU A C 1
ATOM 12172 O O . GLU E 2 86 ? 155.181 134.065 208.001 1.00 10.53 86 GLU A O 1
ATOM 12178 N N . LEU E 2 87 ? 154.955 135.258 206.114 1.00 10.14 87 LEU A N 1
ATOM 12179 C CA . LEU E 2 87 ? 156.114 134.647 205.481 1.00 10.14 87 LEU A CA 1
ATOM 12180 C C . LEU E 2 87 ? 157.393 135.309 205.971 1.00 10.14 87 LEU A C 1
ATOM 12181 O O . LEU E 2 87 ? 157.461 136.532 206.111 1.00 10.14 87 LEU A O 1
ATOM 12186 N N . GLU E 2 88 ? 158.408 134.495 206.229 1.00 11.15 88 GLU A N 1
ATOM 12187 C CA . GLU E 2 88 ? 159.708 134.971 206.674 1.00 11.15 88 GLU A CA 1
ATOM 12188 C C . GLU E 2 88 ? 160.723 134.738 205.567 1.00 11.15 88 GLU A C 1
ATOM 12189 O O . GLU E 2 88 ? 160.837 133.624 205.048 1.00 11.15 88 GLU A O 1
ATOM 12195 N N . LEU E 2 89 ? 161.450 135.786 205.201 1.00 11.26 89 LEU A N 1
ATOM 12196 C CA . LEU E 2 89 ? 162.460 135.688 204.159 1.00 11.26 89 LEU A CA 1
ATOM 12197 C C . LEU E 2 89 ? 163.772 135.199 204.756 1.00 11.26 89 LEU A C 1
ATOM 12198 O O . LEU E 2 89 ? 164.221 135.709 205.787 1.00 11.26 89 LEU A O 1
ATOM 12203 N N . LEU E 2 90 ? 164.379 134.209 204.110 1.00 11.48 90 LEU A N 1
ATOM 12204 C CA . LEU E 2 90 ? 165.672 133.698 204.534 1.00 11.48 90 LEU A CA 1
ATOM 12205 C C . LEU E 2 90 ? 166.806 134.044 203.583 1.00 11.48 90 LEU A C 1
ATOM 12206 O O . LEU E 2 90 ? 167.957 134.095 204.013 1.00 11.48 90 LEU A O 1
ATOM 12211 N N . SER E 2 91 ? 166.522 134.282 202.312 1.00 14.61 91 SER A N 1
ATOM 12212 C CA . SER E 2 91 ? 167.562 134.643 201.368 1.00 14.61 91 SER A CA 1
ATOM 12213 C C . SER E 2 91 ? 167.769 136.154 201.365 1.00 14.61 91 SER A C 1
ATOM 12214 O O . SER E 2 91 ? 166.964 136.921 201.893 1.00 14.61 91 SER A O 1
ATOM 12217 N N . ASP E 2 92 ? 168.869 136.580 200.754 1.00 13.44 92 ASP A N 1
ATOM 12218 C CA . ASP E 2 92 ? 169.084 137.991 200.502 1.00 13.44 92 ASP A CA 1
ATOM 12219 C C . ASP E 2 92 ? 168.319 138.394 199.250 1.00 13.44 92 ASP A C 1
ATOM 12220 O O . ASP E 2 92 ? 168.604 137.866 198.173 1.00 13.44 92 ASP A O 1
ATOM 12225 N N . PRO E 2 93 ? 167.351 139.313 199.342 1.00 12.10 93 PRO A N 1
ATOM 12226 C CA . PRO E 2 93 ? 166.527 139.646 198.164 1.00 12.10 93 PRO A CA 1
ATOM 12227 C C . PRO E 2 93 ? 167.311 140.219 197.002 1.00 12.10 93 PRO A C 1
ATOM 12228 O O . PRO E 2 93 ? 166.868 140.094 195.855 1.00 12.10 93 PRO A O 1
ATOM 12232 N N . SER E 2 94 ? 168.445 140.874 197.268 1.00 12.41 94 SER A N 1
ATOM 12233 C CA . SER E 2 94 ? 169.196 141.536 196.206 1.00 12.41 94 SER A CA 1
ATOM 12234 C C . SER E 2 94 ? 169.682 140.554 195.156 1.00 12.41 94 SER A C 1
ATOM 12235 O O . SER E 2 94 ? 169.870 140.928 193.993 1.00 12.41 94 SER A O 1
ATOM 12238 N N . GLN E 2 95 ? 169.916 139.303 195.547 1.00 11.74 95 GLN A N 1
ATOM 12239 C CA . GLN E 2 95 ? 170.351 138.305 194.579 1.00 11.74 95 GLN A CA 1
ATOM 12240 C C . GLN E 2 95 ? 169.244 137.975 193.589 1.00 11.74 95 GLN A C 1
ATOM 12241 O O . GLN E 2 95 ? 169.518 137.699 192.416 1.00 11.74 95 GLN A O 1
ATOM 12247 N N . VAL E 2 96 ? 167.994 137.993 194.038 1.00 9.82 96 VAL A N 1
ATOM 12248 C CA . VAL E 2 96 ? 166.867 137.655 193.177 1.00 9.82 96 VAL A CA 1
ATOM 12249 C C . VAL E 2 96 ? 166.360 138.873 192.421 1.00 9.82 96 VAL A C 1
ATOM 12250 O O . VAL E 2 96 ? 166.149 138.818 191.207 1.00 9.82 96 VAL A O 1
ATOM 12254 N N . PHE E 2 97 ? 166.148 139.986 193.120 1.00 8.87 97 PHE A N 1
ATOM 12255 C CA . PHE E 2 97 ? 165.695 141.223 192.488 1.00 8.87 97 PHE A CA 1
ATOM 12256 C C . PHE E 2 97 ? 166.904 142.094 192.150 1.00 8.87 97 PHE A C 1
ATOM 12257 O O . PHE E 2 97 ? 167.159 143.133 192.755 1.00 8.87 97 PHE A O 1
ATOM 12265 N N . HIS E 2 98 ? 167.656 141.640 191.156 1.00 10.81 98 HIS A N 1
ATOM 12266 C CA . HIS E 2 98 ? 168.892 142.306 190.751 1.00 10.81 98 HIS A CA 1
ATOM 12267 C C . HIS E 2 98 ? 168.655 143.212 189.543 1.00 10.81 98 HIS A C 1
ATOM 12268 O O . HIS E 2 98 ? 169.220 143.018 188.468 1.00 10.81 98 HIS A O 1
ATOM 12275 N N . TYR E 2 99 ? 167.809 144.213 189.722 1.00 10.77 99 TYR A N 1
ATOM 12276 C CA . TYR E 2 99 ? 167.596 145.128 188.604 1.00 10.77 99 TYR A CA 1
ATOM 12277 C C . TYR E 2 99 ? 167.733 146.595 188.982 1.00 10.77 99 TYR A C 1
ATOM 12278 O O . TYR E 2 99 ? 168.223 147.383 188.172 1.00 10.77 99 TYR A O 1
ATOM 12287 N N . ASP E 2 100 ? 167.313 146.982 190.181 1.00 8.71 100 ASP A N 1
ATOM 12288 C CA . ASP E 2 100 ? 167.209 148.390 190.539 1.00 8.71 100 ASP A CA 1
ATOM 12289 C C . ASP E 2 100 ? 167.545 148.544 192.017 1.00 8.71 100 ASP A C 1
ATOM 12290 O O . ASP E 2 100 ? 168.122 147.648 192.639 1.00 8.71 100 ASP A O 1
ATOM 12295 N N . GLU E 2 101 ? 167.206 149.700 192.581 1.00 8.05 101 GLU A N 1
ATOM 12296 C CA . GLU E 2 101 ? 167.384 149.943 194.005 1.00 8.05 101 GLU A CA 1
ATOM 12297 C C . GLU E 2 101 ? 166.232 149.407 194.838 1.00 8.05 101 GLU A C 1
ATOM 12298 O O . GLU E 2 101 ? 166.279 149.500 196.069 1.00 8.05 101 GLU A O 1
ATOM 12304 N N . PHE E 2 102 ? 165.197 148.863 194.200 1.00 6.55 102 PHE A N 1
ATOM 12305 C CA . PHE E 2 102 ? 164.117 148.178 194.902 1.00 6.55 102 PHE A CA 1
ATOM 12306 C C . PHE E 2 102 ? 164.530 146.714 195.019 1.00 6.55 102 PHE A C 1
ATOM 12307 O O . PHE E 2 102 ? 164.132 145.857 194.232 1.00 6.55 102 PHE A O 1
ATOM 12315 N N . THR E 2 103 ? 165.356 146.435 196.022 1.00 11.25 103 THR A N 1
ATOM 12316 C CA . THR E 2 103 ? 165.954 145.120 196.216 1.00 11.25 103 THR A CA 1
ATOM 12317 C C . THR E 2 103 ? 165.429 144.438 197.473 1.00 11.25 103 THR A C 1
ATOM 12318 O O . THR E 2 103 ? 166.186 143.830 198.229 1.00 11.25 103 THR A O 1
ATOM 12322 N N . ASN E 2 104 ? 164.128 144.545 197.719 1.00 10.17 104 ASN A N 1
ATOM 12323 C CA . ASN E 2 104 ? 163.503 143.814 198.809 1.00 10.17 104 ASN A CA 1
ATOM 12324 C C . ASN E 2 104 ? 162.068 143.504 198.421 1.00 10.17 104 ASN A C 1
ATOM 12325 O O . ASN E 2 104 ? 161.478 144.185 197.580 1.00 10.17 104 ASN A O 1
ATOM 12330 N N . VAL E 2 105 ? 161.516 142.459 199.037 1.00 8.95 105 VAL A N 1
ATOM 12331 C CA . VAL E 2 105 ? 160.151 142.068 198.733 1.00 8.95 105 VAL A CA 1
ATOM 12332 C C . VAL E 2 105 ? 159.193 143.168 199.176 1.00 8.95 105 VAL A C 1
ATOM 12333 O O . VAL E 2 105 ? 159.470 143.929 200.109 1.00 8.95 105 VAL A O 1
ATOM 12337 N N . ASN E 2 106 ? 158.052 143.258 198.491 1.00 7.11 106 ASN A N 1
ATOM 12338 C CA . ASN E 2 106 ? 157.151 144.382 198.711 1.00 7.11 106 ASN A CA 1
ATOM 12339 C C . ASN E 2 106 ? 156.566 144.371 200.117 1.00 7.11 106 ASN A C 1
ATOM 12340 O O . ASN E 2 106 ? 156.346 145.432 200.709 1.00 7.11 106 ASN A O 1
ATOM 12345 N N . TYR E 2 107 ? 156.301 143.190 200.670 1.00 9.10 107 TYR A N 1
ATOM 12346 C CA . TYR E 2 107 ? 155.656 143.137 201.975 1.00 9.10 107 TYR A CA 1
ATOM 12347 C C . TYR E 2 107 ? 156.606 143.414 203.130 1.00 9.10 107 TYR A C 1
ATOM 12348 O O . TYR E 2 107 ? 156.140 143.581 204.261 1.00 9.10 107 TYR A O 1
ATOM 12357 N N . GLU E 2 108 ? 157.913 143.474 202.881 1.00 11.53 108 GLU A N 1
ATOM 12358 C CA . GLU E 2 108 ? 158.889 143.857 203.891 1.00 11.53 108 GLU A CA 1
ATOM 12359 C C . GLU E 2 108 ? 159.302 145.316 203.774 1.00 11.53 108 GLU A C 1
ATOM 12360 O O . GLU E 2 108 ? 160.201 145.756 204.495 1.00 11.53 108 GLU A O 1
ATOM 12366 N N . ASP E 2 109 ? 158.675 146.064 202.885 1.00 11.24 109 ASP A N 1
ATOM 12367 C CA . ASP E 2 109 ? 158.975 147.471 202.670 1.00 11.24 109 ASP A CA 1
ATOM 12368 C C . ASP E 2 109 ? 158.371 148.316 203.792 1.00 11.24 109 ASP A C 1
ATOM 12369 O O . ASP E 2 109 ? 157.196 148.152 204.127 1.00 11.24 109 ASP A O 1
ATOM 12374 N N . PRO E 2 110 ? 159.152 149.219 204.396 1.00 12.09 110 PRO A N 1
ATOM 12375 C CA . PRO E 2 110 ? 158.642 149.977 205.550 1.00 12.09 110 PRO A CA 1
ATOM 12376 C C . PRO E 2 110 ? 157.484 150.912 205.250 1.00 12.09 110 PRO A C 1
ATOM 12377 O O . PRO E 2 110 ? 156.767 151.284 206.189 1.00 12.09 110 PRO A O 1
ATOM 12381 N N . ASN E 2 111 ? 157.269 151.313 204.002 1.00 8.95 111 ASN A N 1
ATOM 12382 C CA . ASN E 2 111 ? 156.203 152.252 203.673 1.00 8.95 111 ASN A CA 1
ATOM 12383 C C . ASN E 2 111 ? 155.209 151.643 202.695 1.00 8.95 111 ASN A C 1
ATOM 12384 O O . ASN E 2 111 ? 154.791 152.275 201.727 1.00 8.95 111 ASN A O 1
ATOM 12389 N N . PHE E 2 112 ? 154.821 150.397 202.951 1.00 7.01 112 PHE A N 1
ATOM 12390 C CA . PHE E 2 112 ? 153.745 149.734 202.234 1.00 7.01 112 PHE A CA 1
ATOM 12391 C C . PHE E 2 112 ? 153.053 148.785 203.196 1.00 7.01 112 PHE A C 1
ATOM 12392 O O . PHE E 2 112 ? 153.651 148.326 204.172 1.00 7.01 112 PHE A O 1
ATOM 12400 N N . ASN E 2 113 ? 151.790 148.485 202.908 1.00 7.97 113 ASN A N 1
ATOM 12401 C CA . ASN E 2 113 ? 151.028 147.561 203.738 1.00 7.97 113 ASN A CA 1
ATOM 12402 C C . ASN E 2 113 ? 150.557 146.359 202.936 1.00 7.97 113 ASN A C 1
ATOM 12403 O O . ASN E 2 113 ? 149.373 146.019 202.966 1.00 7.97 113 ASN A O 1
ATOM 12408 N N . ILE E 2 114 ? 151.470 145.723 202.204 1.00 6.53 114 ILE A N 1
ATOM 12409 C CA . ILE E 2 114 ? 151.119 144.537 201.436 1.00 6.53 114 ILE A CA 1
ATOM 12410 C C . ILE E 2 114 ? 150.805 143.393 202.388 1.00 6.53 114 ILE A C 1
ATOM 12411 O O . ILE E 2 114 ? 151.619 143.038 203.248 1.00 6.53 114 ILE A O 1
ATOM 12416 N N . SER E 2 115 ? 149.620 142.803 202.233 1.00 7.18 115 SER A N 1
ATOM 12417 C CA . SER E 2 115 ? 149.184 141.702 203.076 1.00 7.18 115 SER A CA 1
ATOM 12418 C C . SER E 2 115 ? 149.221 140.353 202.378 1.00 7.18 115 SER A C 1
ATOM 12419 O O . SER E 2 115 ? 149.032 139.329 203.041 1.00 7.18 115 SER A O 1
ATOM 12422 N N . ILE E 2 116 ? 149.445 140.326 201.070 1.00 6.40 116 ILE A N 1
ATOM 12423 C CA . ILE E 2 116 ? 149.500 139.090 200.298 1.00 6.40 116 ILE A CA 1
ATOM 12424 C C . ILE E 2 116 ? 150.362 139.371 199.072 1.00 6.40 116 ILE A C 1
ATOM 12425 O O . ILE E 2 116 ? 149.880 139.954 198.092 1.00 6.40 116 ILE A O 1
ATOM 12430 N N . PRO E 2 117 ? 151.649 139.023 199.101 1.00 5.36 117 PRO A N 1
ATOM 12431 C CA . PRO E 2 117 ? 152.542 139.379 197.989 1.00 5.36 117 PRO A CA 1
ATOM 12432 C C . PRO E 2 117 ? 152.235 138.583 196.729 1.00 5.36 117 PRO A C 1
ATOM 12433 O O . PRO E 2 117 ? 151.978 137.381 196.785 1.00 5.36 117 PRO A O 1
ATOM 12437 N N . VAL E 2 118 ? 152.286 139.261 195.589 1.00 3.72 118 VAL A N 1
ATOM 12438 C CA . VAL E 2 118 ? 152.077 138.650 194.283 1.00 3.72 118 VAL A CA 1
ATOM 12439 C C . VAL E 2 118 ? 153.419 138.585 193.575 1.00 3.72 118 VAL A C 1
ATOM 12440 O O . VAL E 2 118 ? 153.976 139.623 193.206 1.00 3.72 118 VAL A O 1
ATOM 12444 N N . PHE E 2 119 ? 153.930 137.383 193.353 1.00 3.46 119 PHE A N 1
ATOM 12445 C CA . PHE E 2 119 ? 155.184 137.221 192.635 1.00 3.46 119 PHE A CA 1
ATOM 12446 C C . PHE E 2 119 ? 154.892 137.104 191.142 1.00 3.46 119 PHE A C 1
ATOM 12447 O O . PHE E 2 119 ? 153.788 137.402 190.685 1.00 3.46 119 PHE A O 1
ATOM 12455 N N . GLY E 2 120 ? 155.880 136.700 190.353 1.00 1.48 120 GLY A N 1
ATOM 12456 C CA . GLY E 2 120 ? 155.602 136.455 188.954 1.00 1.48 120 GLY A CA 1
ATOM 12457 C C . GLY E 2 120 ? 156.759 136.603 187.993 1.00 1.48 120 GLY A C 1
ATOM 12458 O O . GLY E 2 120 ? 157.515 137.571 188.055 1.00 1.48 120 GLY A O 1
ATOM 12459 N N . ILE E 2 121 ? 156.886 135.644 187.080 1.00 2.17 121 ILE A N 1
ATOM 12460 C CA . ILE E 2 121 ? 157.903 135.673 186.038 1.00 2.17 121 ILE A CA 1
ATOM 12461 C C . ILE E 2 121 ? 157.315 136.345 184.807 1.00 2.17 121 ILE A C 1
ATOM 12462 O O . ILE E 2 121 ? 156.095 136.494 184.692 1.00 2.17 121 ILE A O 1
ATOM 12467 N N . SER E 2 122 ? 158.171 136.758 183.882 1.00 1.63 122 SER A N 1
ATOM 12468 C CA . SER E 2 122 ? 157.685 137.335 182.643 1.00 1.63 122 SER A CA 1
ATOM 12469 C C . SER E 2 122 ? 157.325 136.232 181.655 1.00 1.63 122 SER A C 1
ATOM 12470 O O . SER E 2 122 ? 157.747 135.083 181.787 1.00 1.63 122 SER A O 1
ATOM 12473 N N . GLY E 2 123 ? 156.526 136.595 180.653 1.00 2.46 123 GLY A N 1
ATOM 12474 C CA . GLY E 2 123 ? 156.094 135.672 179.632 1.00 2.46 123 GLY A CA 1
ATOM 12475 C C . GLY E 2 123 ? 156.735 135.977 178.290 1.00 2.46 123 GLY A C 1
ATOM 12476 O O . GLY E 2 123 ? 157.575 136.867 178.160 1.00 2.46 123 GLY A O 1
ATOM 12477 N N . ASN E 2 124 ? 156.325 135.202 177.291 1.00 2.31 124 ASN A N 1
ATOM 12478 C CA . ASN E 2 124 ? 156.809 135.417 175.937 1.00 2.31 124 ASN A CA 1
ATOM 12479 C C . ASN E 2 124 ? 156.070 136.537 175.223 1.00 2.31 124 ASN A C 1
ATOM 12480 O O . ASN E 2 124 ? 156.518 136.965 174.155 1.00 2.31 124 ASN A O 1
ATOM 12485 N N . HIS E 2 125 ? 154.957 137.015 175.778 1.00 2.01 125 HIS A N 1
ATOM 12486 C CA . HIS E 2 125 ? 154.222 138.154 175.241 1.00 2.01 125 HIS A CA 1
ATOM 12487 C C . HIS E 2 125 ? 154.608 139.465 175.911 1.00 2.01 125 HIS A C 1
ATOM 12488 O O . HIS E 2 125 ? 154.929 140.438 175.226 1.00 2.01 125 HIS A O 1
ATOM 12495 N N . ASP E 2 126 ? 154.569 139.515 177.240 1.00 2.07 126 ASP A N 1
ATOM 12496 C CA . ASP E 2 126 ? 154.955 140.712 177.984 1.00 2.07 126 ASP A CA 1
ATOM 12497 C C . ASP E 2 126 ? 156.428 140.634 178.388 1.00 2.07 126 ASP A C 1
ATOM 12498 O O . ASP E 2 126 ? 156.799 140.767 179.551 1.00 2.07 126 ASP A O 1
ATOM 12503 N N . ASP E 2 127 ? 157.272 140.427 177.387 1.00 3.55 127 ASP A N 1
ATOM 12504 C CA . ASP E 2 127 ? 158.697 140.240 177.594 1.00 3.55 127 ASP A CA 1
ATOM 12505 C C . ASP E 2 127 ? 159.428 141.571 177.492 1.00 3.55 127 ASP A C 1
ATOM 12506 O O . ASP E 2 127 ? 158.879 142.583 177.057 1.00 3.55 127 ASP A O 1
ATOM 12511 N N . ALA E 2 128 ? 160.691 141.557 177.901 1.00 6.84 128 ALA A N 1
ATOM 12512 C CA . ALA E 2 128 ? 161.499 142.769 177.922 1.00 6.84 128 ALA A CA 1
ATOM 12513 C C . ALA E 2 128 ? 161.961 143.091 176.511 1.00 6.84 128 ALA A C 1
ATOM 12514 O O . ALA E 2 128 ? 162.756 142.349 175.929 1.00 6.84 128 ALA A O 1
ATOM 12516 N N . SER E 2 129 ? 161.467 144.194 175.954 1.00 10.68 129 SER A N 1
ATOM 12517 C CA . SER E 2 129 ? 161.879 144.609 174.616 1.00 10.68 129 SER A CA 1
ATOM 12518 C C . SER E 2 129 ? 161.736 146.125 174.529 1.00 10.68 129 SER A C 1
ATOM 12519 O O . SER E 2 129 ? 160.624 146.644 174.399 1.00 10.68 129 SER A O 1
ATOM 12522 N N . GLY E 2 130 ? 162.863 146.817 174.600 1.00 12.55 130 GLY A N 1
ATOM 12523 C CA . GLY E 2 130 ? 162.876 148.255 174.462 1.00 12.55 130 GLY A CA 1
ATOM 12524 C C . GLY E 2 130 ? 164.299 148.750 174.365 1.00 12.55 130 GLY A C 1
ATOM 12525 O O . GLY E 2 130 ? 165.234 147.971 174.175 1.00 12.55 130 GLY A O 1
ATOM 12526 N N . ASP E 2 131 ? 164.452 150.067 174.494 1.00 11.10 131 ASP A N 1
ATOM 12527 C CA . ASP E 2 131 ? 165.790 150.643 174.518 1.00 11.10 131 ASP A CA 1
ATOM 12528 C C . ASP E 2 131 ? 166.580 150.149 175.724 1.00 11.10 131 ASP A C 1
ATOM 12529 O O . ASP E 2 131 ? 167.765 149.818 175.607 1.00 11.10 131 ASP A O 1
ATOM 12534 N N . SER E 2 132 ? 165.935 150.079 176.889 1.00 10.34 132 SER A N 1
ATOM 12535 C CA . SER E 2 132 ? 166.576 149.654 178.126 1.00 10.34 132 SER A CA 1
ATOM 12536 C C . SER E 2 132 ? 166.119 148.276 178.584 1.00 10.34 132 SER A C 1
ATOM 12537 O O . SER E 2 132 ? 166.415 147.882 179.715 1.00 10.34 132 SER A O 1
ATOM 12540 N N . LEU E 2 133 ? 165.406 147.542 177.734 1.00 9.95 133 LEU A N 1
ATOM 12541 C CA . LEU E 2 133 ? 164.939 146.188 178.026 1.00 9.95 133 LEU A CA 1
ATOM 12542 C C . LEU E 2 133 ? 164.097 146.153 179.300 1.00 9.95 133 LEU A C 1
ATOM 12543 O O . LEU E 2 133 ? 164.446 145.522 180.298 1.00 9.95 133 LEU A O 1
ATOM 12548 N N . LEU E 2 134 ? 162.969 146.853 179.245 1.00 4.46 134 LEU A N 1
ATOM 12549 C CA . LEU E 2 134 ? 161.992 146.872 180.322 1.00 4.46 134 LEU A CA 1
ATOM 12550 C C . LEU E 2 134 ? 160.774 146.064 179.909 1.00 4.46 134 LEU A C 1
ATOM 12551 O O . LEU E 2 134 ? 160.215 146.285 178.832 1.00 4.46 134 LEU A O 1
ATOM 12556 N N . CYS E 2 135 ? 160.370 145.144 180.754 1.00 2.19 135 CYS A N 1
ATOM 12557 C CA . CYS E 2 135 ? 159.139 144.406 180.555 1.00 2.19 135 CYS A CA 1
ATOM 12558 C C . CYS E 2 135 ? 158.016 145.051 181.349 1.00 2.19 135 CYS A C 1
ATOM 12559 O O . CYS E 2 135 ? 158.265 145.868 182.238 1.00 2.19 135 CYS A O 1
ATOM 12562 N N . PRO E 2 136 ? 156.757 144.737 181.039 1.00 1.43 136 PRO A N 1
ATOM 12563 C CA . PRO E 2 136 ? 155.654 145.353 181.787 1.00 1.43 136 PRO A CA 1
ATOM 12564 C C . PRO E 2 136 ? 155.673 145.059 183.275 1.00 1.43 136 PRO A C 1
ATOM 12565 O O . PRO E 2 136 ? 155.111 145.846 184.043 1.00 1.43 136 PRO A O 1
ATOM 12569 N N . MET E 2 137 ? 156.292 143.964 183.715 1.00 1.79 137 MET A N 1
ATOM 12570 C CA . MET E 2 137 ? 156.338 143.675 185.142 1.00 1.79 137 MET A CA 1
ATOM 12571 C C . MET E 2 137 ? 157.400 144.480 185.876 1.00 1.79 137 MET A C 1
ATOM 12572 O O . MET E 2 137 ? 157.318 144.608 187.100 1.00 1.79 137 MET A O 1
ATOM 12577 N N . ASP E 2 138 ? 158.391 145.022 185.170 1.00 1.41 138 ASP A N 1
ATOM 12578 C CA . ASP E 2 138 ? 159.345 145.915 185.814 1.00 1.41 138 ASP A CA 1
ATOM 12579 C C . ASP E 2 138 ? 158.712 147.247 186.181 1.00 1.41 138 ASP A C 1
ATOM 12580 O O . ASP E 2 138 ? 159.204 147.924 187.086 1.00 1.41 138 ASP A O 1
ATOM 12582 N N . ILE E 2 139 ? 157.644 147.641 185.489 1.00 1.34 139 ILE A N 1
ATOM 12583 C CA . ILE E 2 139 ? 156.873 148.809 185.896 1.00 1.34 139 ILE A CA 1
ATOM 12584 C C . ILE E 2 139 ? 156.087 148.515 187.160 1.00 1.34 139 ILE A C 1
ATOM 12585 O O . ILE E 2 139 ? 156.054 149.331 188.084 1.00 1.34 139 ILE A O 1
ATOM 12590 N N . LEU E 2 140 ? 155.435 147.353 187.218 1.00 1.75 140 LEU A N 1
ATOM 12591 C CA . LEU E 2 140 ? 154.655 146.997 188.396 1.00 1.75 140 LEU A CA 1
ATOM 12592 C C . LEU E 2 140 ? 155.541 146.786 189.613 1.00 1.75 140 LEU A C 1
ATOM 12593 O O . LEU E 2 140 ? 155.128 147.089 190.734 1.00 1.75 140 LEU A O 1
ATOM 12598 N N . HIS E 2 141 ? 156.753 146.268 189.415 1.00 2.10 141 HIS A N 1
ATOM 12599 C CA . HIS E 2 141 ? 157.704 146.161 190.514 1.00 2.10 141 HIS A CA 1
ATOM 12600 C C . HIS E 2 141 ? 158.073 147.532 191.065 1.00 2.10 141 HIS A C 1
ATOM 12601 O O . HIS E 2 141 ? 158.312 147.670 192.268 1.00 2.10 141 HIS A O 1
ATOM 12608 N N . ALA E 2 142 ? 158.118 148.553 190.208 1.00 2.07 142 ALA A N 1
ATOM 12609 C CA . ALA E 2 142 ? 158.446 149.900 190.661 1.00 2.07 142 ALA A CA 1
ATOM 12610 C C . ALA E 2 142 ? 157.318 150.518 191.473 1.00 2.07 142 ALA A C 1
ATOM 12611 O O . ALA E 2 142 ? 157.556 151.437 192.260 1.00 2.07 142 ALA A O 1
ATOM 12613 N N . THR E 2 143 ? 156.087 150.047 191.285 1.00 2.62 143 THR A N 1
ATOM 12614 C CA . THR E 2 143 ? 154.959 150.533 192.066 1.00 2.62 143 THR A CA 1
ATOM 12615 C C . THR E 2 143 ? 154.870 149.878 193.433 1.00 2.62 143 THR A C 1
ATOM 12616 O O . THR E 2 143 ? 154.166 150.392 194.307 1.00 2.62 143 THR A O 1
ATOM 12620 N N . GLY E 2 144 ? 155.566 148.766 193.637 1.00 2.74 144 GLY A N 1
ATOM 12621 C CA . GLY E 2 144 ? 155.529 148.051 194.890 1.00 2.74 144 GLY A CA 1
ATOM 12622 C C . GLY E 2 144 ? 154.399 147.062 195.042 1.00 2.74 144 GLY A C 1
ATOM 12623 O O . GLY E 2 144 ? 154.218 146.524 196.138 1.00 2.74 144 GLY A O 1
ATOM 12624 N N . LEU E 2 145 ? 153.639 146.795 193.984 1.00 2.78 145 LEU A N 1
ATOM 12625 C CA . LEU E 2 145 ? 152.463 145.944 194.109 1.00 2.78 145 LEU A CA 1
ATOM 12626 C C . LEU E 2 145 ? 152.741 144.485 193.774 1.00 2.78 145 LEU A C 1
ATOM 12627 O O . LEU E 2 145 ? 152.091 143.597 194.336 1.00 2.78 145 LEU A O 1
ATOM 12632 N N . ILE E 2 146 ? 153.686 144.208 192.876 1.00 2.31 146 ILE A N 1
ATOM 12633 C CA . ILE E 2 146 ? 154.194 142.861 192.665 1.00 2.31 146 ILE A CA 1
ATOM 12634 C C . ILE E 2 146 ? 155.710 142.908 192.764 1.00 2.31 146 ILE A C 1
ATOM 12635 O O . ILE E 2 146 ? 156.321 143.975 192.785 1.00 2.31 146 ILE A O 1
ATOM 12640 N N . ASN E 2 147 ? 156.319 141.729 192.802 1.00 2.77 147 ASN A N 1
ATOM 12641 C CA . ASN E 2 147 ? 157.763 141.594 192.806 1.00 2.77 147 ASN A CA 1
ATOM 12642 C C . ASN E 2 147 ? 158.156 140.640 191.710 1.00 2.77 147 ASN A C 1
ATOM 12643 O O . ASN E 2 147 ? 158.027 139.455 191.845 1.00 2.77 147 ASN A O 1
ATOM 12648 N N . HIS E 2 148 ? 158.654 141.189 190.623 1.00 1.89 148 HIS A N 1
ATOM 12649 C CA . HIS E 2 148 ? 159.054 140.430 189.448 1.00 1.89 148 HIS A CA 1
ATOM 12650 C C . HIS E 2 148 ? 160.361 139.702 189.724 1.00 1.89 148 HIS A C 1
ATOM 12651 O O . HIS E 2 148 ? 161.370 140.333 190.050 1.00 1.89 148 HIS A O 1
ATOM 12658 N N . PHE E 2 149 ? 160.353 138.380 189.588 1.00 3.44 149 PHE A N 1
ATOM 12659 C CA . PHE E 2 149 ? 161.530 137.574 189.862 1.00 3.44 149 PHE A CA 1
ATOM 12660 C C . PHE E 2 149 ? 161.811 136.653 188.684 1.00 3.44 149 PHE A C 1
ATOM 12661 O O . PHE E 2 149 ? 160.979 136.461 187.797 1.00 3.44 149 PHE A O 1
ATOM 12669 N N . GLY E 2 150 ? 163.012 136.091 188.676 1.00 7.55 150 GLY A N 1
ATOM 12670 C CA . GLY E 2 150 ? 163.420 135.218 187.599 1.00 7.55 150 GLY A CA 1
ATOM 12671 C C . GLY E 2 150 ? 163.579 135.953 186.289 1.00 7.55 150 GLY A C 1
ATOM 12672 O O . GLY E 2 150 ? 162.862 135.677 185.326 1.00 7.55 150 GLY A O 1
ATOM 12673 N N . LYS E 2 151 ? 164.510 136.900 186.241 1.00 10.55 151 LYS A N 1
ATOM 12674 C CA . LYS E 2 151 ? 164.770 137.695 185.049 1.00 10.55 151 LYS A CA 1
ATOM 12675 C C . LYS E 2 151 ? 166.165 137.364 184.546 1.00 10.55 151 LYS A C 1
ATOM 12676 O O . LYS E 2 151 ? 167.141 137.498 185.291 1.00 10.55 151 LYS A O 1
ATOM 12682 N N . VAL E 2 152 ? 166.261 136.940 183.291 1.00 13.10 152 VAL A N 1
ATOM 12683 C CA . VAL E 2 152 ? 167.534 136.534 182.706 1.00 13.10 152 VAL A CA 1
ATOM 12684 C C . VAL E 2 152 ? 168.175 137.741 182.037 1.00 13.10 152 VAL A C 1
ATOM 12685 O O . VAL E 2 152 ? 167.504 138.514 181.343 1.00 13.10 152 VAL A O 1
ATOM 12689 N N . ILE E 2 153 ? 169.468 137.930 182.278 1.00 15.60 153 ILE A N 1
ATOM 12690 C CA . ILE E 2 153 ? 170.187 139.060 181.707 1.00 15.60 153 ILE A CA 1
ATOM 12691 C C . ILE E 2 153 ? 170.809 138.615 180.394 1.00 15.60 153 ILE A C 1
ATOM 12692 O O . ILE E 2 153 ? 170.519 139.178 179.333 1.00 15.60 153 ILE A O 1
ATOM 12697 N N . GLU E 2 154 ? 171.656 137.592 180.457 1.00 15.72 154 GLU A N 1
ATOM 12698 C CA . GLU E 2 154 ? 172.298 137.018 179.284 1.00 15.72 154 GLU A CA 1
ATOM 12699 C C . GLU E 2 154 ? 171.756 135.617 179.046 1.00 15.72 154 GLU A C 1
ATOM 12700 O O . GLU E 2 154 ? 171.646 134.817 179.979 1.00 15.72 154 GLU A O 1
ATOM 12706 N N . SER E 2 155 ? 171.416 135.326 177.790 1.00 12.92 155 SER A N 1
ATOM 12707 C CA . SER E 2 155 ? 170.787 134.049 177.471 1.00 12.92 155 SER A CA 1
ATOM 12708 C C . SER E 2 155 ? 171.784 132.897 177.477 1.00 12.92 155 SER A C 1
ATOM 12709 O O . SER E 2 155 ? 171.394 131.747 177.707 1.00 12.92 155 SER A O 1
ATOM 12712 N N . ASP E 2 156 ? 173.060 133.175 177.205 1.00 15.73 156 ASP A N 1
ATOM 12713 C CA . ASP E 2 156 ? 174.047 132.106 177.095 1.00 15.73 156 ASP A CA 1
ATOM 12714 C C . ASP E 2 156 ? 174.276 131.423 178.437 1.00 15.73 156 ASP A C 1
ATOM 12715 O O . ASP E 2 156 ? 174.248 130.193 178.535 1.00 15.73 156 ASP A O 1
ATOM 12720 N N . LYS E 2 157 ? 174.511 132.204 179.484 1.00 14.64 157 LYS A N 1
ATOM 12721 C CA . LYS E 2 157 ? 174.710 131.667 180.823 1.00 14.64 157 LYS A CA 1
ATOM 12722 C C . LYS E 2 157 ? 173.545 132.081 181.707 1.00 14.64 157 LYS A C 1
ATOM 12723 O O . LYS E 2 157 ? 173.191 133.263 181.760 1.00 14.64 157 LYS A O 1
ATOM 12729 N N . ILE E 2 158 ? 172.957 131.112 182.402 1.00 13.39 158 ILE A N 1
ATOM 12730 C CA . ILE E 2 158 ? 171.786 131.343 183.236 1.00 13.39 158 ILE A CA 1
ATOM 12731 C C . ILE E 2 158 ? 172.079 130.843 184.640 1.00 13.39 158 ILE A C 1
ATOM 12732 O O . ILE E 2 158 ? 172.527 129.705 184.818 1.00 13.39 158 ILE A O 1
ATOM 12737 N N . LYS E 2 159 ? 171.840 131.695 185.630 1.00 12.00 159 LYS A N 1
ATOM 12738 C CA . LYS E 2 159 ? 171.917 131.334 187.037 1.00 12.00 159 LYS A CA 1
ATOM 12739 C C . LYS E 2 159 ? 170.549 131.568 187.658 1.00 12.00 159 LYS A C 1
ATOM 12740 O O . LYS E 2 159 ? 169.988 132.660 187.533 1.00 12.00 159 LYS A O 1
ATOM 12746 N N . VAL E 2 160 ? 170.014 130.549 188.317 1.00 12.40 160 VAL A N 1
ATOM 12747 C CA . VAL E 2 160 ? 168.657 130.577 188.848 1.00 12.40 160 VAL A CA 1
ATOM 12748 C C . VAL E 2 160 ? 168.760 130.650 190.365 1.00 12.40 160 VAL A C 1
ATOM 12749 O O . VAL E 2 160 ? 168.945 129.632 191.037 1.00 12.40 160 VAL A O 1
ATOM 12753 N N . VAL E 2 161 ? 168.627 131.851 190.913 1.00 10.40 161 VAL A N 1
ATOM 12754 C CA . VAL E 2 161 ? 168.680 132.066 192.358 1.00 10.40 161 VAL A CA 1
ATOM 12755 C C . VAL E 2 161 ? 167.261 131.967 192.900 1.00 10.40 161 VAL A C 1
ATOM 12756 O O . VAL E 2 161 ? 166.382 132.718 192.447 1.00 10.40 161 VAL A O 1
ATOM 12760 N N . PRO E 2 162 ? 166.989 131.077 193.851 1.00 9.32 162 PRO A N 1
ATOM 12761 C CA . PRO E 2 162 ? 165.636 130.930 194.382 1.00 9.32 162 PRO A CA 1
ATOM 12762 C C . PRO E 2 162 ? 165.338 131.904 195.512 1.00 9.32 162 PRO A C 1
ATOM 12763 O O . PRO E 2 162 ? 166.232 132.478 196.135 1.00 9.32 162 PRO A O 1
ATOM 12767 N N . LEU E 2 163 ? 164.045 132.088 195.757 1.00 10.22 163 LEU A N 1
ATOM 12768 C CA . LEU E 2 163 ? 163.554 132.839 196.904 1.00 10.22 163 LEU A CA 1
ATOM 12769 C C . LEU E 2 163 ? 163.205 131.845 197.999 1.00 10.22 163 LEU A C 1
ATOM 12770 O O . LEU E 2 163 ? 162.402 130.933 197.779 1.00 10.22 163 LEU A O 1
ATOM 12775 N N . LEU E 2 164 ? 163.808 132.014 199.167 1.00 11.45 164 LEU A N 1
ATOM 12776 C CA . LEU E 2 164 ? 163.673 131.067 200.264 1.00 11.45 164 LEU A CA 1
ATOM 12777 C C . LEU E 2 164 ? 162.712 131.632 201.300 1.00 11.45 164 LEU A C 1
ATOM 12778 O O . LEU E 2 164 ? 162.963 132.698 201.868 1.00 11.45 164 LEU A O 1
ATOM 12783 N N . PHE E 2 165 ? 161.621 130.916 201.546 1.00 10.00 165 PHE A N 1
ATOM 12784 C CA . PHE E 2 165 ? 160.587 131.341 202.474 1.00 10.00 165 PHE A CA 1
ATOM 12785 C C . PHE E 2 165 ? 160.428 130.318 203.586 1.00 10.00 165 PHE A C 1
ATOM 12786 O O . PHE E 2 165 ? 160.716 129.132 203.418 1.00 10.00 165 PHE A O 1
ATOM 12794 N N . GLN E 2 166 ? 159.957 130.793 204.732 1.00 9.36 166 GLN A N 1
ATOM 12795 C CA . GLN E 2 166 ? 159.662 129.907 205.845 1.00 9.36 166 GLN A CA 1
ATOM 12796 C C . GLN E 2 166 ? 158.439 130.425 206.575 1.00 9.36 166 GLN A C 1
ATOM 12797 O O . GLN E 2 166 ? 158.380 131.604 206.932 1.00 9.36 166 GLN A O 1
ATOM 12803 N N . LYS E 2 167 ? 157.466 129.547 206.779 1.00 11.49 167 LYS A N 1
ATOM 12804 C CA . LYS E 2 167 ? 156.303 129.833 207.603 1.00 11.49 167 LYS A CA 1
ATOM 12805 C C . LYS E 2 167 ? 156.161 128.707 208.609 1.00 11.49 167 LYS A C 1
ATOM 12806 O O . LYS E 2 167 ? 156.201 127.533 208.232 1.00 11.49 167 LYS A O 1
ATOM 12812 N N . GLY E 2 168 ? 156.006 129.062 209.879 1.00 13.57 168 GLY A N 1
ATOM 12813 C CA . GLY E 2 168 ? 155.947 128.063 210.926 1.00 13.57 168 GLY A CA 1
ATOM 12814 C C . GLY E 2 168 ? 157.183 127.190 210.937 1.00 13.57 168 GLY A C 1
ATOM 12815 O O . GLY E 2 168 ? 158.276 127.651 211.277 1.00 13.57 168 GLY A O 1
ATOM 12816 N N . SER E 2 169 ? 157.022 125.925 210.554 1.00 15.73 169 SER A N 1
ATOM 12817 C CA . SER E 2 169 ? 158.142 125.002 210.423 1.00 15.73 169 SER A CA 1
ATOM 12818 C C . SER E 2 169 ? 158.308 124.515 208.989 1.00 15.73 169 SER A C 1
ATOM 12819 O O . SER E 2 169 ? 159.044 123.555 208.745 1.00 15.73 169 SER A O 1
ATOM 12822 N N . THR E 2 170 ? 157.648 125.167 208.037 1.00 13.26 170 THR A N 1
ATOM 12823 C CA . THR E 2 170 ? 157.652 124.759 206.640 1.00 13.26 170 THR A CA 1
ATOM 12824 C C . THR E 2 170 ? 158.482 125.737 205.827 1.00 13.26 170 THR A C 1
ATOM 12825 O O . THR E 2 170 ? 158.273 126.950 205.913 1.00 13.26 170 THR A O 1
ATOM 12829 N N . LYS E 2 171 ? 159.408 125.213 205.034 1.00 12.67 171 LYS A N 1
ATOM 12830 C CA . LYS E 2 171 ? 160.275 126.031 204.202 1.00 12.67 171 LYS A CA 1
ATOM 12831 C C . LYS E 2 171 ? 159.945 125.823 202.731 1.00 12.67 171 LYS A C 1
ATOM 12832 O O . LYS E 2 171 ? 159.533 124.737 202.318 1.00 12.67 171 LYS A O 1
ATOM 12838 N N . LEU E 2 172 ? 160.131 126.877 201.941 1.00 10.93 172 LEU A N 1
ATOM 12839 C CA . LEU E 2 172 ? 159.810 126.858 200.522 1.00 10.93 172 LEU A CA 1
ATOM 12840 C C . LEU E 2 172 ? 160.960 127.473 199.743 1.00 10.93 172 LEU A C 1
ATOM 12841 O O . LEU E 2 172 ? 161.624 128.389 200.230 1.00 10.93 172 LEU A O 1
ATOM 12846 N N . ALA E 2 173 ? 161.199 126.965 198.537 1.00 10.47 173 ALA A N 1
ATOM 12847 C CA . ALA E 2 173 ? 162.227 127.501 197.652 1.00 10.47 173 ALA A CA 1
ATOM 12848 C C . ALA E 2 173 ? 161.595 127.785 196.298 1.00 10.47 173 ALA A C 1
ATOM 12849 O O . ALA E 2 173 ? 161.335 126.860 195.525 1.00 10.47 173 ALA A O 1
ATOM 12851 N N . LEU E 2 174 ? 161.363 129.059 196.002 1.00 8.20 174 LEU A N 1
ATOM 12852 C CA . LEU E 2 174 ? 160.655 129.456 194.789 1.00 8.20 174 LEU A CA 1
ATOM 12853 C C . LEU E 2 174 ? 161.670 129.738 193.690 1.00 8.20 174 LEU A C 1
ATOM 12854 O O . LEU E 2 174 ? 162.344 130.770 193.699 1.00 8.20 174 LEU A O 1
ATOM 12859 N N . TYR E 2 175 ? 161.779 128.818 192.740 1.00 7.74 175 TYR A N 1
ATOM 12860 C CA . TYR E 2 175 ? 162.632 129.000 191.577 1.00 7.74 175 TYR A CA 1
ATOM 12861 C C . TYR E 2 175 ? 161.815 129.579 190.436 1.00 7.74 175 TYR A C 1
ATOM 12862 O O . TYR E 2 175 ? 160.633 129.266 190.285 1.00 7.74 175 TYR A O 1
ATOM 12871 N N . GLY E 2 176 ? 162.446 130.424 189.633 1.00 5.75 176 GLY A N 1
ATOM 12872 C CA . GLY E 2 176 ? 161.739 131.037 188.531 1.00 5.75 176 GLY A CA 1
ATOM 12873 C C . GLY E 2 176 ? 162.615 131.304 187.332 1.00 5.75 176 GLY A C 1
ATOM 12874 O O . GLY E 2 176 ? 163.726 131.823 187.465 1.00 5.75 176 GLY A O 1
ATOM 12875 N N . LEU E 2 177 ? 162.126 130.950 186.152 1.00 5.36 177 LEU A N 1
ATOM 12876 C CA . LEU E 2 177 ? 162.833 131.191 184.906 1.00 5.36 177 LEU A CA 1
ATOM 12877 C C . LEU E 2 177 ? 161.889 131.910 183.960 1.00 5.36 177 LEU A C 1
ATOM 12878 O O . LEU E 2 177 ? 160.750 131.477 183.774 1.00 5.36 177 LEU A O 1
ATOM 12883 N N . ALA E 2 178 ? 162.364 132.990 183.353 1.00 4.66 178 ALA A N 1
ATOM 12884 C CA . ALA E 2 178 ? 161.526 133.783 182.471 1.00 4.66 178 ALA A CA 1
ATOM 12885 C C . ALA E 2 178 ? 161.242 133.015 181.183 1.00 4.66 178 ALA A C 1
ATOM 12886 O O . ALA E 2 178 ? 161.497 131.815 181.068 1.00 4.66 178 ALA A O 1
ATOM 12888 N N . ALA E 2 179 ? 160.674 133.706 180.207 1.00 4.00 179 ALA A N 1
ATOM 12889 C CA . ALA E 2 179 ? 160.355 133.107 178.918 1.00 4.00 179 ALA A CA 1
ATOM 12890 C C . ALA E 2 179 ? 161.338 133.637 177.885 1.00 4.00 179 ALA A C 1
ATOM 12891 O O . ALA E 2 179 ? 161.231 134.780 177.436 1.00 4.00 179 ALA A O 1
ATOM 12893 N N . VAL E 2 180 ? 162.304 132.803 177.521 1.00 6.13 180 VAL A N 1
ATOM 12894 C CA . VAL E 2 180 ? 163.225 133.087 176.434 1.00 6.13 180 VAL A CA 1
ATOM 12895 C C . VAL E 2 180 ? 163.012 132.028 175.360 1.00 6.13 180 VAL A C 1
ATOM 12896 O O . VAL E 2 180 ? 162.555 130.915 175.638 1.00 6.13 180 VAL A O 1
ATOM 12900 N N . ARG E 2 181 ? 163.327 132.393 174.114 1.00 7.64 181 ARG A N 1
ATOM 12901 C CA . ARG E 2 181 ? 163.037 131.578 172.940 1.00 7.64 181 ARG A CA 1
ATOM 12902 C C . ARG E 2 181 ? 163.396 130.119 173.168 1.00 7.64 181 ARG A C 1
ATOM 12903 O O . ARG E 2 181 ? 164.508 129.800 173.594 1.00 7.64 181 ARG A O 1
ATOM 12911 N N . ASP E 2 182 ? 162.441 129.232 172.881 1.00 8.24 182 ASP A N 1
ATOM 12912 C CA . ASP E 2 182 ? 162.592 127.828 173.245 1.00 8.24 182 ASP A CA 1
ATOM 12913 C C . ASP E 2 182 ? 163.799 127.202 172.564 1.00 8.24 182 ASP A C 1
ATOM 12914 O O . ASP E 2 182 ? 164.509 126.392 173.168 1.00 8.24 182 ASP A O 1
ATOM 12919 N N . GLU E 2 183 ? 164.051 127.567 171.310 1.00 9.24 183 GLU A N 1
ATOM 12920 C CA . GLU E 2 183 ? 165.110 126.956 170.522 1.00 9.24 183 GLU A CA 1
ATOM 12921 C C . GLU E 2 183 ? 166.474 127.579 170.783 1.00 9.24 183 GLU A C 1
ATOM 12922 O O . GLU E 2 183 ? 167.421 127.308 170.038 1.00 9.24 183 GLU A O 1
ATOM 12928 N N . ARG E 2 184 ? 166.590 128.409 171.810 1.00 8.74 184 ARG A N 1
ATOM 12929 C CA . ARG E 2 184 ? 167.876 128.849 172.334 1.00 8.74 184 ARG A CA 1
ATOM 12930 C C . ARG E 2 184 ? 168.101 128.396 173.764 1.00 8.74 184 ARG A C 1
ATOM 12931 O O . ARG E 2 184 ? 169.195 127.931 174.092 1.00 8.74 184 ARG A O 1
ATOM 12939 N N . LEU E 2 185 ? 167.092 128.502 174.629 1.00 8.92 185 LEU A N 1
ATOM 12940 C CA . LEU E 2 185 ? 167.216 127.895 175.945 1.00 8.92 185 LEU A CA 1
ATOM 12941 C C . LEU E 2 185 ? 167.423 126.394 175.843 1.00 8.92 185 LEU A C 1
ATOM 12942 O O . LEU E 2 185 ? 168.032 125.800 176.737 1.00 8.92 185 LEU A O 1
ATOM 12947 N N . PHE E 2 186 ? 166.955 125.771 174.760 1.00 8.29 186 PHE A N 1
ATOM 12948 C CA . PHE E 2 186 ? 167.296 124.377 174.510 1.00 8.29 186 PHE A CA 1
ATOM 12949 C C . PHE E 2 186 ? 168.803 124.201 174.399 1.00 8.29 186 PHE A C 1
ATOM 12950 O O . PHE E 2 186 ? 169.380 123.296 175.012 1.00 8.29 186 PHE A O 1
ATOM 12958 N N . ARG E 2 187 ? 169.460 125.079 173.642 1.00 8.26 187 ARG A N 1
ATOM 12959 C CA . ARG E 2 187 ? 170.909 125.003 173.500 1.00 8.26 187 ARG A CA 1
ATOM 12960 C C . ARG E 2 187 ? 171.611 125.308 174.815 1.00 8.26 187 ARG A C 1
ATOM 12961 O O . ARG E 2 187 ? 172.608 124.664 175.157 1.00 8.26 187 ARG A O 1
ATOM 12969 N N . THR E 2 188 ? 171.109 126.290 175.562 1.00 8.50 188 THR A N 1
ATOM 12970 C CA . THR E 2 188 ? 171.725 126.643 176.837 1.00 8.50 188 THR A CA 1
ATOM 12971 C C . THR E 2 188 ? 171.634 125.497 177.838 1.00 8.50 188 THR A C 1
ATOM 12972 O O . THR E 2 188 ? 172.602 125.209 178.550 1.00 8.50 188 THR A O 1
ATOM 12976 N N . PHE E 2 189 ? 170.481 124.834 177.910 1.00 8.67 189 PHE A N 1
ATOM 12977 C CA . PHE E 2 189 ? 170.356 123.658 178.759 1.00 8.67 189 PHE A CA 1
ATOM 12978 C C . PHE E 2 189 ? 171.200 122.505 178.240 1.00 8.67 189 PHE A C 1
ATOM 12979 O O . PHE E 2 189 ? 171.666 121.675 179.029 1.00 8.67 189 PHE A O 1
ATOM 12987 N N . LYS E 2 190 ? 171.400 122.433 176.923 1.00 8.51 190 LYS A N 1
ATOM 12988 C CA . LYS E 2 190 ? 172.103 121.298 176.336 1.00 8.51 190 LYS A CA 1
ATOM 12989 C C . LYS E 2 190 ? 173.549 121.231 176.810 1.00 8.51 190 LYS A C 1
ATOM 12990 O O . LYS E 2 190 ? 174.011 120.182 177.271 1.00 8.51 190 LYS A O 1
ATOM 12996 N N . ASP E 2 191 ? 174.280 122.335 176.701 1.00 10.14 191 ASP A N 1
ATOM 12997 C CA . ASP E 2 191 ? 175.684 122.378 177.109 1.00 10.14 191 ASP A CA 1
ATOM 12998 C C . ASP E 2 191 ? 175.838 122.980 178.506 1.00 10.14 191 ASP A C 1
ATOM 12999 O O . ASP E 2 191 ? 176.550 123.961 178.710 1.00 10.14 191 ASP A O 1
ATOM 13004 N N . GLY E 2 192 ? 175.160 122.356 179.469 1.00 12.16 192 GLY A N 1
ATOM 13005 C CA . GLY E 2 192 ? 175.271 122.683 180.882 1.00 12.16 192 GLY A CA 1
ATOM 13006 C C . GLY E 2 192 ? 175.350 124.154 181.234 1.00 12.16 192 GLY A C 1
ATOM 13007 O O . GLY E 2 192 ? 176.106 124.543 182.128 1.00 12.16 192 GLY A O 1
ATOM 13008 N N . GLY E 2 193 ? 174.569 124.982 180.549 1.00 14.08 193 GLY A N 1
ATOM 13009 C CA . GLY E 2 193 ? 174.646 126.414 180.752 1.00 14.08 193 GLY A CA 1
ATOM 13010 C C . GLY E 2 193 ? 173.581 126.970 181.670 1.00 14.08 193 GLY A C 1
ATOM 13011 O O . GLY E 2 193 ? 173.362 128.183 181.699 1.00 14.08 193 GLY A O 1
ATOM 13012 N N . VAL E 2 194 ? 172.905 126.103 182.418 1.00 12.79 194 VAL A N 1
ATOM 13013 C CA . VAL E 2 194 ? 171.870 126.511 183.360 1.00 12.79 194 VAL A CA 1
ATOM 13014 C C . VAL E 2 194 ? 172.203 125.907 184.714 1.00 12.79 194 VAL A C 1
ATOM 13015 O O . VAL E 2 194 ? 172.376 124.688 184.825 1.00 12.79 194 VAL A O 1
ATOM 13019 N N . THR E 2 195 ? 172.273 126.750 185.741 1.00 12.87 195 THR A N 1
ATOM 13020 C CA . THR E 2 195 ? 172.672 126.327 187.074 1.00 12.87 195 THR A CA 1
ATOM 13021 C C . THR E 2 195 ? 171.619 126.751 188.084 1.00 12.87 195 THR A C 1
ATOM 13022 O O . THR E 2 195 ? 171.025 127.823 187.958 1.00 12.87 195 THR A O 1
ATOM 13026 N N . PHE E 2 196 ? 171.393 125.908 189.084 1.00 12.71 196 PHE A N 1
ATOM 13027 C CA . PHE E 2 196 ? 170.426 126.175 190.140 1.00 12.71 196 PHE A CA 1
ATOM 13028 C C . PHE E 2 196 ? 171.161 126.296 191.467 1.00 12.71 196 PHE A C 1
ATOM 13029 O O . PHE E 2 196 ? 171.820 125.347 191.904 1.00 12.71 196 PHE A O 1
ATOM 13037 N N . GLU E 2 197 ? 171.033 127.451 192.110 1.00 12.69 197 GLU A N 1
ATOM 13038 C CA . GLU E 2 197 ? 171.718 127.723 193.370 1.00 12.69 197 GLU A CA 1
ATOM 13039 C C . GLU E 2 197 ? 170.890 127.148 194.513 1.00 12.69 197 GLU A C 1
ATOM 13040 O O . GLU E 2 197 ? 170.048 127.823 195.104 1.00 12.69 197 GLU A O 1
ATOM 13046 N N . VAL E 2 198 ? 171.141 125.885 194.840 1.00 12.83 198 VAL A N 1
ATOM 13047 C CA . VAL E 2 198 ? 170.434 125.215 195.928 1.00 12.83 198 VAL A CA 1
ATOM 13048 C C . VAL E 2 198 ? 170.825 125.860 197.253 1.00 12.83 198 VAL A C 1
ATOM 13049 O O . VAL E 2 198 ? 171.938 126.386 197.373 1.00 12.83 198 VAL A O 1
ATOM 13053 N N . PRO E 2 199 ? 169.952 125.868 198.258 1.00 14.87 199 PRO A N 1
ATOM 13054 C CA . PRO E 2 199 ? 170.355 126.384 199.568 1.00 14.87 199 PRO A CA 1
ATOM 13055 C C . PRO E 2 199 ? 171.413 125.504 200.209 1.00 14.87 199 PRO A C 1
ATOM 13056 O O . PRO E 2 199 ? 171.445 124.285 200.026 1.00 14.87 199 PRO A O 1
ATOM 13060 N N . THR E 2 200 ? 172.289 126.147 200.978 1.00 17.06 200 THR A N 1
ATOM 13061 C CA . THR E 2 200 ? 173.416 125.459 201.593 1.00 17.06 200 THR A CA 1
ATOM 13062 C C . THR E 2 200 ? 173.012 124.687 202.844 1.00 17.06 200 THR A C 1
ATOM 13063 O O . THR E 2 200 ? 173.563 123.616 203.111 1.00 17.06 200 THR A O 1
ATOM 13067 N N . MET E 2 201 ? 172.059 125.201 203.617 1.00 17.33 201 MET A N 1
ATOM 13068 C CA . MET E 2 201 ? 171.693 124.541 204.861 1.00 17.33 201 MET A CA 1
ATOM 13069 C C . MET E 2 201 ? 170.473 123.642 204.695 1.00 17.33 201 MET A C 1
ATOM 13070 O O . MET E 2 201 ? 169.549 123.937 203.932 1.00 17.33 201 MET A O 1
ATOM 13075 N N . ARG E 2 202 ? 170.492 122.531 205.430 1.00 18.21 202 ARG A N 1
ATOM 13076 C CA . ARG E 2 202 ? 169.363 121.613 205.594 1.00 18.21 202 ARG A CA 1
ATOM 13077 C C . ARG E 2 202 ? 168.830 121.118 204.247 1.00 18.21 202 ARG A C 1
ATOM 13078 O O . ARG E 2 202 ? 167.752 121.493 203.787 1.00 18.21 202 ARG A O 1
ATOM 13086 N N . GLU E 2 203 ? 169.632 120.276 203.613 1.00 17.92 203 GLU A N 1
ATOM 13087 C CA . GLU E 2 203 ? 169.178 119.603 202.406 1.00 17.92 203 GLU A CA 1
ATOM 13088 C C . GLU E 2 203 ? 168.128 118.551 202.752 1.00 17.92 203 GLU A C 1
ATOM 13089 O O . GLU E 2 203 ? 168.287 117.792 203.713 1.00 17.92 203 GLU A O 1
ATOM 13095 N N . GLY E 2 204 ? 167.052 118.510 201.969 1.00 16.89 204 GLY A N 1
ATOM 13096 C CA . GLY E 2 204 ? 165.991 117.539 202.160 1.00 16.89 204 GLY A CA 1
ATOM 13097 C C . GLY E 2 204 ? 164.758 118.029 202.888 1.00 16.89 204 GLY A C 1
ATOM 13098 O O . GLY E 2 204 ? 163.929 117.202 203.287 1.00 16.89 204 GLY A O 1
ATOM 13099 N N . GLU E 2 205 ? 164.611 119.341 203.068 1.00 13.79 205 GLU A N 1
ATOM 13100 C CA . GLU E 2 205 ? 163.514 119.920 203.824 1.00 13.79 205 GLU A CA 1
ATOM 13101 C C . GLU E 2 205 ? 162.754 120.980 203.035 1.00 13.79 205 GLU A C 1
ATOM 13102 O O . GLU E 2 205 ? 161.670 121.401 203.460 1.00 13.79 205 GLU A O 1
ATOM 13108 N N . TRP E 2 206 ? 163.240 121.370 201.867 1.00 12.65 206 TRP A N 1
ATOM 13109 C CA . TRP E 2 206 ? 162.625 122.448 201.117 1.00 12.65 206 TRP A CA 1
ATOM 13110 C C . TRP E 2 206 ? 161.683 121.865 200.076 1.00 12.65 206 TRP A C 1
ATOM 13111 O O . TRP E 2 206 ? 161.938 120.791 199.526 1.00 12.65 206 TRP A O 1
ATOM 13122 N N . PHE E 2 207 ? 160.565 122.549 199.859 1.00 12.80 207 PHE A N 1
ATOM 13123 C CA . PHE E 2 207 ? 159.686 122.274 198.732 1.00 12.80 207 PHE A CA 1
ATOM 13124 C C . PHE E 2 207 ? 160.145 123.140 197.566 1.00 12.80 207 PHE A C 1
ATOM 13125 O O . PHE E 2 207 ? 159.934 124.355 197.568 1.00 12.80 207 PHE A O 1
ATOM 13133 N N . ASN E 2 208 ? 160.767 122.522 196.570 1.00 11.03 208 ASN A N 1
ATOM 13134 C CA . ASN E 2 208 ? 161.381 123.270 195.479 1.00 11.03 208 ASN A CA 1
ATOM 13135 C C . ASN E 2 208 ? 160.369 123.410 194.354 1.00 11.03 208 ASN A C 1
ATOM 13136 O O . ASN E 2 208 ? 160.118 122.466 193.608 1.00 11.03 208 ASN A O 1
ATOM 13141 N N . LEU E 2 209 ? 159.809 124.604 194.221 1.00 9.46 209 LEU A N 1
ATOM 13142 C CA . LEU E 2 209 ? 158.781 124.908 193.240 1.00 9.46 209 LEU A CA 1
ATOM 13143 C C . LEU E 2 209 ? 159.386 125.777 192.150 1.00 9.46 209 LEU A C 1
ATOM 13144 O O . LEU E 2 209 ? 160.076 126.754 192.451 1.00 9.46 209 LEU A O 1
ATOM 13149 N N . MET E 2 210 ? 159.140 125.423 190.891 1.00 8.69 210 MET A N 1
ATOM 13150 C CA . MET E 2 210 ? 159.688 126.161 189.762 1.00 8.69 210 MET A CA 1
ATOM 13151 C C . MET E 2 210 ? 158.585 126.570 188.797 1.00 8.69 210 MET A C 1
ATOM 13152 O O . MET E 2 210 ? 157.739 125.754 188.427 1.00 8.69 210 MET A O 1
ATOM 13157 N N . CYS E 2 211 ? 158.612 127.832 188.378 1.00 5.59 211 CYS A N 1
ATOM 13158 C CA . CYS E 2 211 ? 157.644 128.396 187.442 1.00 5.59 211 CYS A CA 1
ATOM 13159 C C . CYS E 2 211 ? 158.344 128.564 186.098 1.00 5.59 211 CYS A C 1
ATOM 13160 O O . CYS E 2 211 ? 159.130 129.488 185.906 1.00 5.59 211 CYS A O 1
ATOM 13163 N N . VAL E 2 212 ? 158.064 127.668 185.177 1.00 4.65 212 VAL A N 1
ATOM 13164 C CA . VAL E 2 212 ? 158.650 127.705 183.842 1.00 4.65 212 VAL A CA 1
ATOM 13165 C C . VAL E 2 212 ? 157.572 128.113 182.849 1.00 4.65 212 VAL A C 1
ATOM 13166 O O . VAL E 2 212 ? 156.385 127.858 183.060 1.00 4.65 212 VAL A O 1
ATOM 13170 N N . HIS E 2 213 ? 157.947 128.834 181.796 1.00 3.55 213 HIS A N 1
ATOM 13171 C CA . HIS E 2 213 ? 156.998 129.320 180.795 1.00 3.55 213 HIS A CA 1
ATOM 13172 C C . HIS E 2 213 ? 157.401 128.967 179.368 1.00 3.55 213 HIS A C 1
ATOM 13173 O O . HIS E 2 213 ? 157.408 129.821 178.503 1.00 3.55 213 HIS A O 1
ATOM 13180 N N . GLN E 2 214 ? 157.730 127.708 179.117 1.00 4.09 214 GLN A N 1
ATOM 13181 C CA . GLN E 2 214 ? 158.161 127.251 177.804 1.00 4.09 214 GLN A CA 1
ATOM 13182 C C . GLN E 2 214 ? 157.146 126.278 177.218 1.00 4.09 214 GLN A C 1
ATOM 13183 O O . GLN E 2 214 ? 156.199 125.850 177.882 1.00 4.09 214 GLN A O 1
ATOM 13189 N N . ASN E 2 215 ? 157.366 125.927 175.952 1.00 5.26 215 ASN A N 1
ATOM 13190 C CA . ASN E 2 215 ? 156.533 124.943 175.273 1.00 5.26 215 ASN A CA 1
ATOM 13191 C C . ASN E 2 215 ? 156.719 123.575 175.912 1.00 5.26 215 ASN A C 1
ATOM 13192 O O . ASN E 2 215 ? 157.832 123.046 175.949 1.00 5.26 215 ASN A O 1
ATOM 13197 N N . HIS E 2 216 ? 155.629 122.997 176.410 1.00 7.18 216 HIS A N 1
ATOM 13198 C CA . HIS E 2 216 ? 155.722 121.703 177.074 1.00 7.18 216 HIS A CA 1
ATOM 13199 C C . HIS E 2 216 ? 156.101 120.610 176.088 1.00 7.18 216 HIS A C 1
ATOM 13200 O O . HIS E 2 216 ? 157.011 119.815 176.346 1.00 7.18 216 HIS A O 1
ATOM 13207 N N . THR E 2 217 ? 155.414 120.554 174.954 1.00 9.70 217 THR A N 1
ATOM 13208 C CA . THR E 2 217 ? 155.662 119.541 173.944 1.00 9.70 217 THR A CA 1
ATOM 13209 C C . THR E 2 217 ? 155.920 120.216 172.608 1.00 9.70 217 THR A C 1
ATOM 13210 O O . THR E 2 217 ? 155.336 121.255 172.293 1.00 9.70 217 THR A O 1
ATOM 13214 N N . GLY E 2 218 ? 156.808 119.616 171.828 1.00 15.50 218 GLY A N 1
ATOM 13215 C CA . GLY E 2 218 ? 157.066 120.111 170.496 1.00 15.50 218 GLY A CA 1
ATOM 13216 C C . GLY E 2 218 ? 156.507 119.171 169.454 1.00 15.50 218 GLY A C 1
ATOM 13217 O O . GLY E 2 218 ? 157.042 118.079 169.243 1.00 15.50 218 GLY A O 1
ATOM 13218 N N . HIS E 2 219 ? 155.415 119.580 168.806 1.00 20.50 219 HIS A N 1
ATOM 13219 C CA . HIS E 2 219 ? 154.846 118.762 167.743 1.00 20.50 219 HIS A CA 1
ATOM 13220 C C . HIS E 2 219 ? 155.840 118.594 166.605 1.00 20.50 219 HIS A C 1
ATOM 13221 O O . HIS E 2 219 ? 155.994 117.496 166.058 1.00 20.50 219 HIS A O 1
ATOM 13228 N N . THR E 2 220 ? 156.528 119.670 166.238 1.00 18.43 220 THR A N 1
ATOM 13229 C CA . THR E 2 220 ? 157.683 119.555 165.368 1.00 18.43 220 THR A CA 1
ATOM 13230 C C . THR E 2 220 ? 158.904 119.154 166.190 1.00 18.43 220 THR A C 1
ATOM 13231 O O . THR E 2 220 ? 158.897 119.204 167.423 1.00 18.43 220 THR A O 1
ATOM 13235 N N . ASN E 2 221 ? 159.964 118.750 165.488 1.00 17.99 221 ASN A N 1
ATOM 13236 C CA . ASN E 2 221 ? 161.135 118.209 166.173 1.00 17.99 221 ASN A CA 1
ATOM 13237 C C . ASN E 2 221 ? 161.778 119.244 167.088 1.00 17.99 221 ASN A C 1
ATOM 13238 O O . ASN E 2 221 ? 162.178 118.924 168.214 1.00 17.99 221 ASN A O 1
ATOM 13243 N N . THR E 2 222 ? 161.884 120.489 166.629 1.00 16.04 222 THR A N 1
ATOM 13244 C CA . THR E 2 222 ? 162.527 121.564 167.384 1.00 16.04 222 THR A CA 1
ATOM 13245 C C . THR E 2 222 ? 161.487 122.645 167.667 1.00 16.04 222 THR A C 1
ATOM 13246 O O . THR E 2 222 ? 161.355 123.609 166.911 1.00 16.04 222 THR A O 1
ATOM 13250 N N . ALA E 2 223 ? 160.732 122.475 168.758 1.00 13.07 223 ALA A N 1
ATOM 13251 C CA . ALA E 2 223 ? 159.745 123.482 169.124 1.00 13.07 223 ALA A CA 1
ATOM 13252 C C . ALA E 2 223 ? 159.563 123.678 170.627 1.00 13.07 223 ALA A C 1
ATOM 13253 O O . ALA E 2 223 ? 158.693 124.464 171.021 1.00 13.07 223 ALA A O 1
ATOM 13255 N N . PHE E 2 224 ? 160.335 123.015 171.484 1.00 9.74 224 PHE A N 1
ATOM 13256 C CA . PHE E 2 224 ? 159.946 122.947 172.890 1.00 9.74 224 PHE A CA 1
ATOM 13257 C C . PHE E 2 224 ? 161.175 122.793 173.779 1.00 9.74 224 PHE A C 1
ATOM 13258 O O . PHE E 2 224 ? 162.316 122.826 173.311 1.00 9.74 224 PHE A O 1
ATOM 13266 N N . LEU E 2 225 ? 160.919 122.634 175.079 1.00 10.11 225 LEU A N 1
ATOM 13267 C CA . LEU E 2 225 ? 161.909 122.279 176.084 1.00 10.11 225 LEU A CA 1
ATOM 13268 C C . LEU E 2 225 ? 161.414 121.038 176.818 1.00 10.11 225 LEU A C 1
ATOM 13269 O O . LEU E 2 225 ? 160.277 121.030 177.321 1.00 10.11 225 LEU A O 1
ATOM 13274 N N . PRO E 2 226 ? 162.217 119.985 176.907 1.00 14.62 226 PRO A N 1
ATOM 13275 C CA . PRO E 2 226 ? 161.764 118.753 177.553 1.00 14.62 226 PRO A CA 1
ATOM 13276 C C . PRO E 2 226 ? 161.829 118.866 179.068 1.00 14.62 226 PRO A C 1
ATOM 13277 O O . PRO E 2 226 ? 162.451 119.763 179.632 1.00 14.62 226 PRO A O 1
ATOM 13281 N N . GLU E 2 227 ? 161.177 117.913 179.723 1.00 17.57 227 GLU A N 1
ATOM 13282 C CA . GLU E 2 227 ? 161.232 117.813 181.173 1.00 17.57 227 GLU A CA 1
ATOM 13283 C C . GLU E 2 227 ? 162.461 117.068 181.664 1.00 17.57 227 GLU A C 1
ATOM 13284 O O . GLU E 2 227 ? 162.643 116.946 182.878 1.00 17.57 227 GLU A O 1
ATOM 13290 N N . GLN E 2 228 ? 163.295 116.560 180.762 1.00 16.69 228 GLN A N 1
ATOM 13291 C CA . GLN E 2 228 ? 164.507 115.849 181.139 1.00 16.69 228 GLN A CA 1
ATOM 13292 C C . GLN E 2 228 ? 165.669 116.788 181.431 1.00 16.69 228 GLN A C 1
ATOM 13293 O O . GLN E 2 228 ? 166.656 116.360 182.036 1.00 16.69 228 GLN A O 1
ATOM 13299 N N . PHE E 2 229 ? 165.570 118.055 181.036 1.00 17.30 229 PHE A N 1
ATOM 13300 C CA . PHE E 2 229 ? 166.600 119.031 181.348 1.00 17.30 229 PHE A CA 1
ATOM 13301 C C . PHE E 2 229 ? 166.464 119.614 182.746 1.00 17.30 229 PHE A C 1
ATOM 13302 O O . PHE E 2 229 ? 167.447 120.138 183.279 1.00 17.30 229 PHE A O 1
ATOM 13310 N N . LEU E 2 230 ? 165.277 119.534 183.347 1.00 13.48 230 LEU A N 1
ATOM 13311 C CA . LEU E 2 230 ? 165.043 120.090 184.672 1.00 13.48 230 LEU A CA 1
ATOM 13312 C C . LEU E 2 230 ? 165.672 119.198 185.741 1.00 13.48 230 LEU A C 1
ATOM 13313 O O . LEU E 2 230 ? 165.695 117.974 185.594 1.00 13.48 230 LEU A O 1
ATOM 13318 N N . PRO E 2 231 ? 166.179 119.780 186.823 1.00 12.43 231 PRO A N 1
ATOM 13319 C CA . PRO E 2 231 ? 166.896 118.983 187.820 1.00 12.43 231 PRO A CA 1
ATOM 13320 C C . PRO E 2 231 ? 165.958 118.153 188.681 1.00 12.43 231 PRO A C 1
ATOM 13321 O O . PRO E 2 231 ? 164.772 118.444 188.826 1.00 12.43 231 PRO A O 1
ATOM 13325 N N . ASP E 2 232 ? 166.528 117.104 189.273 1.00 14.45 232 ASP A N 1
ATOM 13326 C CA . ASP E 2 232 ? 165.748 116.107 189.992 1.00 14.45 232 ASP A CA 1
ATOM 13327 C C . ASP E 2 232 ? 165.372 116.531 191.403 1.00 14.45 232 ASP A C 1
ATOM 13328 O O . ASP E 2 232 ? 164.523 115.876 192.016 1.00 14.45 232 ASP A O 1
ATOM 13333 N N . PHE E 2 233 ? 165.974 117.589 191.941 1.00 12.02 233 PHE A N 1
ATOM 13334 C CA . PHE E 2 233 ? 165.640 117.996 193.299 1.00 12.02 233 PHE A CA 1
ATOM 13335 C C . PHE E 2 233 ? 164.336 118.771 193.379 1.00 12.02 233 PHE A C 1
ATOM 13336 O O . PHE E 2 233 ? 163.842 119.001 194.487 1.00 12.02 233 PHE A O 1
ATOM 13344 N N . LEU E 2 234 ? 163.779 119.187 192.244 1.00 11.37 234 LEU A N 1
ATOM 13345 C CA . LEU E 2 234 ? 162.525 119.923 192.255 1.00 11.37 234 LEU A CA 1
ATOM 13346 C C . LEU E 2 234 ? 161.396 119.026 192.735 1.00 11.37 234 LEU A C 1
ATOM 13347 O O . LEU E 2 234 ? 161.400 117.815 192.501 1.00 11.37 234 LEU A O 1
ATOM 13352 N N . ASP E 2 235 ? 160.430 119.626 193.425 1.00 12.55 235 ASP A N 1
ATOM 13353 C CA . ASP E 2 235 ? 159.269 118.905 193.915 1.00 12.55 235 ASP A CA 1
ATOM 13354 C C . ASP E 2 235 ? 157.997 119.219 193.150 1.00 12.55 235 ASP A C 1
ATOM 13355 O O . ASP E 2 235 ? 157.009 118.499 193.310 1.00 12.55 235 ASP A O 1
ATOM 13360 N N . MET E 2 236 ? 157.993 120.265 192.331 1.00 10.59 236 MET A N 1
ATOM 13361 C CA . MET E 2 236 ? 156.809 120.648 191.580 1.00 10.59 236 MET A CA 1
ATOM 13362 C C . MET E 2 236 ? 157.222 121.610 190.481 1.00 10.59 236 MET A C 1
ATOM 13363 O O . MET E 2 236 ? 158.139 122.408 190.670 1.00 10.59 236 MET A O 1
ATOM 13368 N N . VAL E 2 237 ? 156.560 121.517 189.334 1.00 8.49 237 VAL A N 1
ATOM 13369 C CA . VAL E 2 237 ? 156.806 122.411 188.211 1.00 8.49 237 VAL A CA 1
ATOM 13370 C C . VAL E 2 237 ? 155.478 123.015 187.777 1.00 8.49 237 VAL A C 1
ATOM 13371 O O . VAL E 2 237 ? 154.479 122.302 187.652 1.00 8.49 237 VAL A O 1
ATOM 13375 N N . ILE E 2 238 ? 155.465 124.327 187.573 1.00 7.39 238 ILE A N 1
ATOM 13376 C CA . ILE E 2 238 ? 154.277 125.062 187.157 1.00 7.39 238 ILE A CA 1
ATOM 13377 C C . ILE E 2 238 ? 154.504 125.484 185.713 1.00 7.39 238 ILE A C 1
ATOM 13378 O O . ILE E 2 238 ? 155.240 126.432 185.442 1.00 7.39 238 ILE A O 1
ATOM 13383 N N . TRP E 2 239 ? 153.865 124.795 184.776 1.00 5.68 239 TRP A N 1
ATOM 13384 C CA . TRP E 2 239 ? 154.150 125.027 183.368 1.00 5.68 239 TRP A CA 1
ATOM 13385 C C . TRP E 2 239 ? 153.209 126.082 182.805 1.00 5.68 239 TRP A C 1
ATOM 13386 O O . TRP E 2 239 ? 151.991 125.891 182.785 1.00 5.68 239 TRP A O 1
ATOM 13397 N N . GLY E 2 240 ? 153.776 127.191 182.339 1.00 3.67 240 GLY A N 1
ATOM 13398 C CA . GLY E 2 240 ? 153.017 128.233 181.691 1.00 3.67 240 GLY A CA 1
ATOM 13399 C C . GLY E 2 240 ? 153.050 128.100 180.181 1.00 3.67 240 GLY A C 1
ATOM 13400 O O . GLY E 2 240 ? 153.453 127.079 179.624 1.00 3.67 240 GLY A O 1
ATOM 13401 N N . HIS E 2 241 ? 152.608 129.160 179.521 1.00 3.15 241 HIS A N 1
ATOM 13402 C CA . HIS E 2 241 ? 152.549 129.263 178.067 1.00 3.15 241 HIS A CA 1
ATOM 13403 C C . HIS E 2 241 ? 151.698 128.199 177.406 1.00 3.15 241 HIS A C 1
ATOM 13404 O O . HIS E 2 241 ? 151.573 128.157 176.200 1.00 3.15 241 HIS A O 1
ATOM 13411 N N . GLU E 2 242 ? 151.086 127.354 178.211 1.00 2.75 242 GLU A N 1
ATOM 13412 C CA . GLU E 2 242 ? 150.194 126.315 177.728 1.00 2.75 242 GLU A CA 1
ATOM 13413 C C . GLU E 2 242 ? 148.793 126.654 178.204 1.00 2.75 242 GLU A C 1
ATOM 13414 O O . GLU E 2 242 ? 148.549 126.730 179.412 1.00 2.75 242 GLU A O 1
ATOM 13420 N N . HIS E 2 243 ? 147.893 126.887 177.262 1.00 2.92 243 HIS A N 1
ATOM 13421 C CA . HIS E 2 243 ? 146.542 127.292 177.575 1.00 2.92 243 HIS A CA 1
ATOM 13422 C C . HIS E 2 243 ? 145.561 126.177 177.842 1.00 2.92 243 HIS A C 1
ATOM 13423 O O . HIS E 2 243 ? 144.465 126.422 178.290 1.00 2.92 243 HIS A O 1
ATOM 13430 N N . GLU E 2 244 ? 145.947 124.944 177.590 1.00 3.78 244 GLU A N 1
ATOM 13431 C CA . GLU E 2 244 ? 145.051 123.828 177.854 1.00 3.78 244 GLU A CA 1
ATOM 13432 C C . GLU E 2 244 ? 145.116 123.471 179.329 1.00 3.78 244 GLU A C 1
ATOM 13433 O O . GLU E 2 244 ? 146.128 122.949 179.803 1.00 3.78 244 GLU A O 1
ATOM 13439 N N . CYS E 2 245 ? 144.038 123.748 180.054 1.00 6.53 245 CYS A N 1
ATOM 13440 C CA . CYS E 2 245 ? 144.010 123.556 181.498 1.00 6.53 245 CYS A CA 1
ATOM 13441 C C . CYS E 2 245 ? 143.889 122.074 181.814 1.00 6.53 245 CYS A C 1
ATOM 13442 O O . CYS E 2 2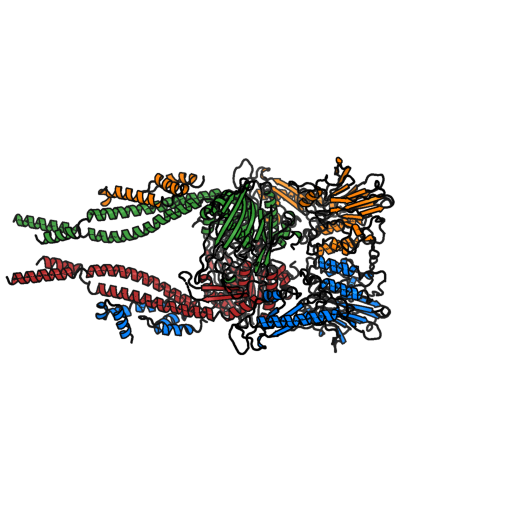45 ? 142.831 121.473 181.608 1.00 6.53 245 CYS A O 1
ATOM 13445 N N . ILE E 2 246 ? 144.963 121.485 182.330 1.00 9.83 246 ILE A N 1
ATOM 13446 C CA . ILE E 2 246 ? 144.941 120.121 182.845 1.00 9.83 246 ILE A CA 1
ATOM 13447 C C . ILE E 2 246 ? 144.847 120.212 184.367 1.00 9.83 246 ILE A C 1
ATOM 13448 O O . ILE E 2 246 ? 145.834 120.597 185.012 1.00 9.83 246 ILE A O 1
ATOM 13453 N N . PRO E 2 247 ? 143.713 119.864 184.973 1.00 12.51 247 PRO A N 1
ATOM 13454 C CA . PRO E 2 247 ? 143.528 120.085 186.408 1.00 12.51 247 PRO A CA 1
ATOM 13455 C C . PRO E 2 247 ? 144.142 119.022 187.303 1.00 12.51 247 PRO A C 1
ATOM 13456 O O . PRO E 2 247 ? 143.758 118.933 188.472 1.00 12.51 247 PRO A O 1
ATOM 13460 N N . ASN E 2 248 ? 145.069 118.214 186.800 1.00 14.89 248 ASN A N 1
ATOM 13461 C CA . ASN E 2 248 ? 145.710 117.175 187.587 1.00 14.89 248 ASN A CA 1
ATOM 13462 C C . ASN E 2 248 ? 147.221 117.369 187.588 1.00 14.89 248 ASN A C 1
ATOM 13463 O O . ASN E 2 248 ? 147.786 118.043 186.723 1.00 14.89 248 ASN A O 1
ATOM 13468 N N . LEU E 2 249 ? 147.870 116.769 188.581 1.00 15.31 249 LEU A N 1
ATOM 13469 C CA . LEU E 2 249 ? 149.323 116.829 188.721 1.00 15.31 249 LEU A CA 1
ATOM 13470 C C . LEU E 2 249 ? 149.923 115.660 187.954 1.00 15.31 249 LEU A C 1
ATOM 13471 O O . LEU E 2 249 ? 149.836 114.509 188.384 1.00 15.31 249 LEU A O 1
ATOM 13476 N N . VAL E 2 250 ? 150.539 115.956 186.813 1.00 13.54 250 VAL A N 1
ATOM 13477 C CA . VAL E 2 250 ? 151.176 114.926 186.000 1.00 13.54 250 VAL A CA 1
ATOM 13478 C C . VAL E 2 250 ? 152.500 114.562 186.661 1.00 13.54 250 VAL A C 1
ATOM 13479 O O . VAL E 2 250 ? 153.428 115.374 186.696 1.00 13.54 250 VAL A O 1
ATOM 13483 N N . HIS E 2 251 ? 152.595 113.346 187.186 1.00 16.32 251 HIS A N 1
ATOM 13484 C CA . HIS E 2 251 ? 153.789 112.933 187.908 1.00 16.32 251 HIS A CA 1
ATOM 13485 C C . HIS E 2 251 ? 154.859 112.451 186.940 1.00 16.32 251 HIS A C 1
ATOM 13486 O O . HIS E 2 251 ? 154.578 111.674 186.023 1.00 16.32 251 HIS A O 1
ATOM 13493 N N . ASN E 2 252 ? 156.087 112.917 187.148 1.00 15.84 252 ASN A N 1
ATOM 13494 C CA . ASN E 2 252 ? 157.225 112.452 186.370 1.00 15.84 252 ASN A CA 1
ATOM 13495 C C . ASN E 2 252 ? 157.895 111.308 187.117 1.00 15.84 252 ASN A C 1
ATOM 13496 O O . ASN E 2 252 ? 158.372 111.516 188.240 1.00 15.84 252 ASN A O 1
ATOM 13501 N N . PRO E 2 253 ? 157.943 110.101 186.560 1.00 17.64 253 PRO A N 1
ATOM 13502 C CA . PRO E 2 253 ? 158.384 108.946 187.353 1.00 17.64 253 PRO A CA 1
ATOM 13503 C C . PRO E 2 253 ? 159.860 108.965 187.715 1.00 17.64 253 PRO A C 1
ATOM 13504 O O . PRO E 2 253 ? 160.232 108.537 188.811 1.00 17.64 253 PRO A O 1
ATOM 13508 N N . ILE E 2 254 ? 160.710 109.463 186.822 1.00 16.74 254 ILE A N 1
ATOM 13509 C CA . ILE E 2 254 ? 162.150 109.353 187.033 1.00 16.74 254 ILE A CA 1
ATOM 13510 C C . ILE E 2 254 ? 162.715 110.573 187.750 1.00 16.74 254 ILE A C 1
ATOM 13511 O O . ILE E 2 254 ? 163.530 110.433 188.664 1.00 16.74 254 ILE A O 1
ATOM 13516 N N . LYS E 2 255 ? 162.303 111.781 187.374 1.00 14.08 255 LYS A N 1
ATOM 13517 C CA . LYS E 2 255 ? 162.826 112.985 188.003 1.00 14.08 255 LYS A CA 1
ATOM 13518 C C . LYS E 2 255 ? 162.132 113.310 189.315 1.00 14.08 255 LYS A C 1
ATOM 13519 O O . LYS E 2 255 ? 162.603 114.188 190.043 1.00 14.08 255 LYS A O 1
ATOM 13521 N N . ASN E 2 256 ? 161.035 112.623 189.629 1.00 15.05 256 ASN A N 1
ATOM 13522 C CA . ASN E 2 256 ? 160.340 112.739 190.909 1.00 15.05 256 ASN A CA 1
ATOM 13523 C C . ASN E 2 256 ? 159.932 114.185 191.199 1.00 15.05 256 ASN A C 1
ATOM 13524 O O . ASN E 2 256 ? 160.383 114.809 192.160 1.00 15.05 256 ASN A O 1
ATOM 13529 N N . PHE E 2 257 ? 159.074 114.715 190.331 1.00 12.81 257 PHE A N 1
ATOM 13530 C CA . PHE E 2 257 ? 158.366 115.951 190.625 1.00 12.81 257 PHE A CA 1
ATOM 13531 C C . PHE E 2 257 ? 157.060 115.957 189.852 1.00 12.81 257 PHE A C 1
ATOM 13532 O O . PHE E 2 257 ? 156.899 115.235 188.866 1.00 12.81 257 PHE A O 1
ATOM 13540 N N . ASP E 2 258 ? 156.130 116.786 190.311 1.00 12.96 258 ASP A N 1
ATOM 13541 C CA . ASP E 2 258 ? 154.810 116.900 189.710 1.00 12.96 258 ASP A CA 1
ATOM 13542 C C . ASP E 2 258 ? 154.755 118.130 188.820 1.00 12.96 258 ASP A C 1
ATOM 13543 O O . ASP E 2 258 ? 155.117 119.226 189.251 1.00 12.96 258 ASP A O 1
ATOM 13548 N N . VAL E 2 259 ? 154.301 117.952 187.609 1.00 11.40 259 VAL A N 1
ATOM 13549 C CA . VAL E 2 259 ? 154.082 119.066 186.698 1.00 11.40 259 VAL A CA 1
ATOM 13550 C C . VAL E 2 259 ? 152.650 119.544 186.855 1.00 11.40 259 VAL A C 1
ATOM 13551 O O . VAL E 2 259 ? 151.722 118.747 187.006 1.00 11.40 259 VAL A O 1
ATOM 13555 N N . LEU E 2 260 ? 152.460 120.857 186.833 1.00 8.73 260 LEU A N 1
ATOM 13556 C CA . LEU E 2 260 ? 151.130 121.445 186.842 1.00 8.73 260 LEU A CA 1
ATOM 13557 C C . LEU E 2 260 ? 150.986 122.328 185.617 1.00 8.73 260 LEU A C 1
ATOM 13558 O O . LEU E 2 260 ? 151.907 123.076 185.276 1.00 8.73 260 LEU A O 1
ATOM 13563 N N . GLN E 2 261 ? 149.850 122.226 184.953 1.00 6.81 261 GLN A N 1
ATOM 13564 C CA . GLN E 2 261 ? 149.575 123.062 183.798 1.00 6.81 261 GLN A CA 1
ATOM 13565 C C . GLN E 2 261 ? 148.290 123.832 184.064 1.00 6.81 261 GLN A C 1
ATOM 13566 O O . GLN E 2 261 ? 147.208 123.368 183.691 1.00 6.81 261 GLN A O 1
ATOM 13572 N N . PRO E 2 262 ? 148.356 124.984 184.738 1.00 6.02 262 PRO A N 1
ATOM 13573 C CA . PRO E 2 262 ? 147.110 125.666 185.111 1.00 6.02 262 PRO A CA 1
ATOM 13574 C C . PRO E 2 262 ? 146.260 126.062 183.919 1.00 6.02 262 PRO A C 1
ATOM 13575 O O . PRO E 2 262 ? 145.028 125.989 183.989 1.00 6.02 262 PRO A O 1
ATOM 13579 N N . GLY E 2 263 ? 146.879 126.457 182.816 1.00 5.02 263 GLY A N 1
ATOM 13580 C CA . GLY E 2 263 ? 146.115 126.855 181.656 1.00 5.02 263 GLY A CA 1
ATOM 13581 C C . GLY E 2 263 ? 146.142 128.347 181.423 1.00 5.02 263 GLY A C 1
ATOM 13582 O O . GLY E 2 263 ? 147.212 128.929 181.243 1.00 5.02 263 GLY A O 1
ATOM 13583 N N . SER E 2 264 ? 144.972 128.975 181.416 1.00 4.79 264 SER A N 1
ATOM 13584 C CA . SER E 2 264 ? 144.871 130.412 181.219 1.00 4.79 264 SER A CA 1
ATOM 13585 C C . SER E 2 264 ? 143.540 130.880 181.783 1.00 4.79 264 SER A C 1
ATOM 13586 O O . SER E 2 264 ? 142.659 130.075 182.085 1.00 4.79 264 SER A O 1
ATOM 13589 N N . SER E 2 265 ? 143.414 132.194 181.941 1.00 4.57 265 SER A N 1
ATOM 13590 C CA . SER E 2 265 ? 142.171 132.780 182.420 1.00 4.57 265 SER A CA 1
ATOM 13591 C C . SER E 2 265 ? 141.251 133.210 181.291 1.00 4.57 265 SER A C 1
ATOM 13592 O O . SER E 2 265 ? 140.032 133.254 181.482 1.00 4.57 265 SER A O 1
ATOM 13595 N N . VAL E 2 266 ? 141.798 133.531 180.123 1.00 3.50 266 VAL A N 1
ATOM 13596 C CA . VAL E 2 266 ? 141.007 133.968 178.982 1.00 3.50 266 VAL A CA 1
ATOM 13597 C C . VAL E 2 266 ? 141.414 133.144 177.770 1.00 3.50 266 VAL A C 1
ATOM 13598 O O . VAL E 2 266 ? 142.562 132.706 177.650 1.00 3.50 266 VAL A O 1
ATOM 13602 N N . ALA E 2 267 ? 140.459 132.918 176.872 1.00 2.89 267 ALA A N 1
ATOM 13603 C CA . ALA E 2 267 ? 140.703 132.159 175.647 1.00 2.89 267 ALA A CA 1
ATOM 13604 C C . ALA E 2 267 ? 141.156 133.125 174.564 1.00 2.89 267 ALA A C 1
ATOM 13605 O O . ALA E 2 267 ? 140.357 133.892 174.027 1.00 2.89 267 ALA A O 1
ATOM 13607 N N . THR E 2 268 ? 142.443 133.078 174.232 1.00 2.13 268 THR A N 1
ATOM 13608 C CA . THR E 2 268 ? 143.030 133.998 173.270 1.00 2.13 268 THR A CA 1
ATOM 13609 C C . THR E 2 268 ? 142.919 133.524 171.825 1.00 2.13 268 THR A C 1
ATOM 13610 O O . THR E 2 268 ? 143.143 134.324 170.912 1.00 2.13 268 THR A O 1
ATOM 13614 N N . SER E 2 269 ? 142.582 132.261 171.587 1.00 3.06 269 SER A N 1
ATOM 13615 C CA . SER E 2 269 ? 142.382 131.765 170.229 1.00 3.06 269 SER A CA 1
ATOM 13616 C C . SER E 2 269 ? 141.323 130.681 170.284 1.00 3.06 269 SER A C 1
ATOM 13617 O O . SER E 2 269 ? 141.484 129.700 171.013 1.00 3.06 269 SER A O 1
ATOM 13620 N N . LEU E 2 270 ? 140.248 130.850 169.526 1.00 2.06 270 LEU A N 1
ATOM 13621 C CA . LEU E 2 270 ? 139.129 129.920 169.595 1.00 2.06 270 LEU A CA 1
ATOM 13622 C C . LEU E 2 270 ? 139.528 128.590 168.966 1.00 2.06 270 LEU A C 1
ATOM 13623 O O . LEU E 2 270 ? 139.647 128.485 167.742 1.00 2.06 270 LEU A O 1
ATOM 13628 N N . CYS E 2 271 ? 139.744 127.579 169.802 1.00 2.74 271 CYS A N 1
ATOM 13629 C CA . CYS E 2 271 ? 140.130 126.249 169.347 1.00 2.74 271 CYS A CA 1
ATOM 13630 C C . CYS E 2 271 ? 139.860 125.265 170.476 1.00 2.74 271 CYS A C 1
ATOM 13631 O O . CYS E 2 271 ? 139.329 125.628 171.526 1.00 2.74 271 CYS A O 1
ATOM 13634 N N . GLU E 2 272 ? 140.222 124.003 170.251 1.00 4.09 272 GLU A N 1
ATOM 13635 C CA . GLU E 2 272 ? 139.891 122.973 171.229 1.00 4.09 272 GLU A CA 1
ATOM 13636 C C . GLU E 2 272 ? 140.762 123.072 172.476 1.00 4.09 272 GLU A C 1
ATOM 13637 O O . GLU E 2 272 ? 140.328 122.667 173.560 1.00 4.09 272 GLU A O 1
ATOM 13643 N N . ALA E 2 273 ? 141.975 123.624 172.350 1.00 3.66 273 ALA A N 1
ATOM 13644 C CA . ALA E 2 273 ? 142.844 123.793 173.514 1.00 3.66 273 ALA A CA 1
ATOM 13645 C C . ALA E 2 273 ? 142.168 124.636 174.584 1.00 3.66 273 ALA A C 1
ATOM 13646 O O . ALA E 2 273 ? 142.205 124.293 175.769 1.00 3.66 273 ALA A O 1
ATOM 13648 N N . GLU E 2 274 ? 141.526 125.734 174.183 1.00 3.82 274 GLU A N 1
ATOM 13649 C CA . GLU E 2 274 ? 140.834 126.618 175.109 1.00 3.82 274 GLU A CA 1
ATOM 13650 C C . GLU E 2 274 ? 139.353 126.302 175.233 1.00 3.82 274 GLU A C 1
ATOM 13651 O O . GLU E 2 274 ? 138.561 127.194 175.555 1.00 3.82 274 GLU A O 1
ATOM 13657 N N . ALA E 2 275 ? 138.949 125.062 174.971 1.00 5.27 275 ALA A N 1
ATOM 13658 C CA . ALA E 2 275 ? 137.564 124.647 175.147 1.00 5.27 275 ALA A CA 1
ATOM 13659 C C . ALA E 2 275 ? 137.391 123.720 176.340 1.00 5.27 275 ALA A C 1
ATOM 13660 O O . ALA E 2 275 ? 136.313 123.152 176.527 1.00 5.27 275 ALA A O 1
ATOM 13662 N N . GLN E 2 276 ? 138.417 123.551 177.132 1.00 7.11 276 GLN A N 1
ATOM 13663 C CA . GLN E 2 276 ? 138.371 122.775 178.359 1.00 7.11 276 GLN A CA 1
ATOM 13664 C C . GLN E 2 276 ? 138.069 123.683 179.544 1.00 7.11 276 GLN A C 1
ATOM 13665 O O . GLN E 2 276 ? 138.382 124.876 179.510 1.00 7.11 276 GLN A O 1
ATOM 13671 N N . PRO E 2 277 ? 137.446 123.154 180.595 1.00 8.63 277 PRO A N 1
ATOM 13672 C CA . PRO E 2 277 ? 137.169 123.980 181.774 1.00 8.63 277 PRO A CA 1
ATOM 13673 C C . PRO E 2 277 ? 138.458 124.574 182.318 1.00 8.63 277 PRO A C 1
ATOM 13674 O O . PRO E 2 277 ? 139.488 123.903 182.386 1.00 8.63 277 PRO A O 1
ATOM 13678 N N . LYS E 2 278 ? 138.398 125.848 182.694 1.00 5.10 278 LYS A N 1
ATOM 13679 C CA . LYS E 2 278 ? 139.565 126.584 183.155 1.00 5.10 278 LYS A CA 1
ATOM 13680 C C . LYS E 2 278 ? 139.466 126.822 184.654 1.00 5.10 278 LYS A C 1
ATOM 13681 O O . LYS E 2 278 ? 138.388 127.118 185.175 1.00 5.10 278 LYS A O 1
ATOM 13687 N N . TYR E 2 279 ? 140.599 126.684 185.337 1.00 3.98 279 TYR A N 1
ATOM 13688 C CA . TYR E 2 279 ? 140.680 126.728 186.788 1.00 3.98 279 TYR A CA 1
ATOM 13689 C C . TYR E 2 279 ? 141.821 127.641 187.215 1.00 3.98 279 TYR A C 1
ATOM 13690 O O . TYR E 2 279 ? 142.690 128.002 186.419 1.00 3.98 279 TYR A O 1
ATOM 13699 N N . VAL E 2 280 ? 141.802 128.019 188.491 1.00 3.88 280 VAL A N 1
ATOM 13700 C CA . VAL E 2 280 ? 142.972 128.532 189.195 1.00 3.88 280 VAL A CA 1
ATOM 13701 C C . VAL E 2 280 ? 143.174 127.642 190.409 1.00 3.88 280 VAL A C 1
ATOM 13702 O O . VAL E 2 280 ? 142.220 127.361 191.139 1.00 3.88 280 VAL A O 1
ATOM 13706 N N . PHE E 2 281 ? 144.393 127.167 190.605 1.00 6.11 281 PHE A N 1
ATOM 13707 C CA . PHE E 2 281 ? 144.640 126.130 191.590 1.00 6.11 281 PHE A CA 1
ATOM 13708 C C . PHE E 2 281 ? 145.182 126.724 192.880 1.00 6.11 281 PHE A C 1
ATOM 13709 O O . PHE E 2 281 ? 145.686 127.846 192.910 1.00 6.11 281 PHE A O 1
ATOM 13717 N N . ILE E 2 282 ? 145.066 125.958 193.960 1.00 8.37 282 ILE A N 1
ATOM 13718 C CA . ILE E 2 282 ? 145.548 126.377 195.269 1.00 8.37 282 ILE A CA 1
ATOM 13719 C C . ILE E 2 282 ? 146.421 125.271 195.837 1.00 8.37 282 ILE A C 1
ATOM 13720 O O . ILE E 2 282 ? 145.978 124.124 195.951 1.00 8.37 282 ILE A O 1
ATOM 13725 N N . LEU E 2 283 ? 147.653 125.613 196.193 1.00 11.76 283 LEU A N 1
ATOM 13726 C CA . LEU E 2 283 ? 148.597 124.665 196.760 1.00 11.76 283 LEU A CA 1
ATOM 13727 C C . LEU E 2 283 ? 148.625 124.819 198.274 1.00 11.76 283 LEU A C 1
ATOM 13728 O O . LEU E 2 283 ? 148.400 125.906 198.806 1.00 11.76 283 LEU A O 1
ATOM 13733 N N . ASP E 2 284 ? 148.894 123.720 198.971 1.00 14.24 284 ASP A N 1
ATOM 13734 C CA . ASP E 2 284 ? 148.789 123.684 200.427 1.00 14.24 284 ASP A CA 1
ATOM 13735 C C . ASP E 2 284 ? 150.013 123.020 201.043 1.00 14.24 284 ASP A C 1
ATOM 13736 O O . ASP E 2 284 ? 149.918 122.043 201.788 1.00 14.24 284 ASP A O 1
ATOM 13741 N N . ILE E 2 285 ? 151.193 123.537 200.695 1.00 14.39 285 ILE A N 1
ATOM 13742 C CA . ILE E 2 285 ? 152.458 123.016 201.201 1.00 14.39 285 ILE A CA 1
ATOM 13743 C C . ILE E 2 285 ? 152.453 122.982 202.720 1.00 14.39 285 ILE A C 1
ATOM 13744 O O . ILE E 2 285 ? 152.072 123.956 203.377 1.00 14.39 285 ILE A O 1
ATOM 13749 N N . LYS E 2 286 ? 152.882 121.854 203.282 1.00 14.80 286 LYS A N 1
ATOM 13750 C CA . LYS E 2 286 ? 153.106 121.717 204.715 1.00 14.80 286 LYS A CA 1
ATOM 13751 C C . LYS E 2 286 ? 154.098 120.587 204.930 1.00 14.80 286 LYS A C 1
ATOM 13752 O O . LYS E 2 286 ? 154.027 119.564 204.247 1.00 14.80 286 LYS A O 1
ATOM 13758 N N . TYR E 2 287 ? 155.020 120.775 205.871 1.00 18.76 287 TYR A N 1
ATOM 13759 C CA . TYR E 2 287 ? 156.028 119.754 206.124 1.00 18.76 287 TYR A CA 1
ATOM 13760 C C . TYR E 2 287 ? 155.431 118.591 206.903 1.00 18.76 287 TYR A C 1
ATOM 13761 O O . TYR E 2 287 ? 154.737 118.789 207.904 1.00 18.76 287 TYR A O 1
ATOM 13770 N N . GLY E 2 288 ? 155.714 117.375 206.449 1.00 19.91 288 GLY A N 1
ATOM 13771 C CA . GLY E 2 288 ? 155.206 116.192 207.112 1.00 19.91 288 GLY A CA 1
ATOM 13772 C C . GLY E 2 288 ? 154.395 115.304 206.194 1.00 19.91 288 GLY A C 1
ATOM 13773 O O . GLY E 2 288 ? 154.458 114.076 206.294 1.00 19.91 288 GLY A O 1
ATOM 13774 N N . GLU E 2 289 ? 153.631 115.915 205.290 1.00 17.40 289 GLU A N 1
ATOM 13775 C CA . GLU E 2 289 ? 152.799 115.186 204.345 1.00 17.40 289 GLU A CA 1
ATOM 13776 C C . GLU E 2 289 ? 152.984 115.787 202.959 1.00 17.40 289 GLU A C 1
ATOM 13777 O O . GLU E 2 289 ? 153.694 116.780 202.778 1.00 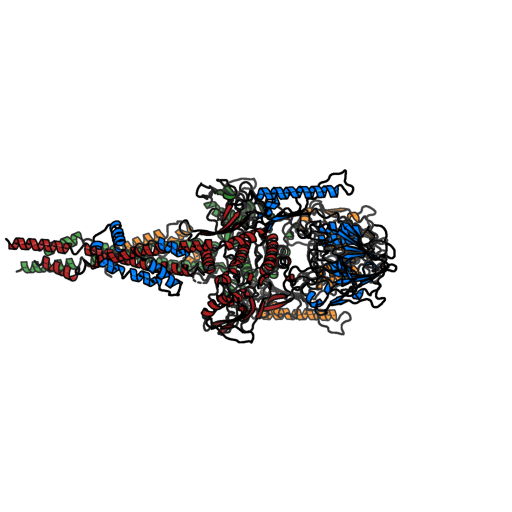17.40 289 GLU A O 1
ATOM 13783 N N . ALA E 2 290 ? 152.342 115.168 201.972 1.00 16.77 290 ALA A N 1
ATOM 13784 C CA . ALA E 2 290 ? 152.371 115.642 200.601 1.00 16.77 290 ALA A CA 1
ATOM 13785 C C . ALA E 2 290 ? 151.435 116.838 200.429 1.00 16.77 290 ALA A C 1
ATOM 13786 O O . ALA E 2 290 ? 150.436 116.960 201.142 1.00 16.77 290 ALA A O 1
ATOM 13788 N N . PRO E 2 291 ? 151.738 117.737 199.494 1.00 14.76 291 PRO A N 1
ATOM 13789 C CA . PRO E 2 291 ? 150.840 118.865 199.241 1.00 14.76 291 PRO A CA 1
ATOM 13790 C C . PRO E 2 291 ? 149.520 118.395 198.662 1.00 14.76 291 PRO A C 1
ATOM 13791 O O . PRO E 2 291 ? 149.433 117.347 198.021 1.00 14.76 291 PRO A O 1
ATOM 13795 N N . LYS E 2 292 ? 148.481 119.188 198.898 1.00 15.64 292 LYS A N 1
ATOM 13796 C CA . LYS E 2 292 ? 147.139 118.879 198.419 1.00 15.64 292 LYS A CA 1
ATOM 13797 C C . LYS E 2 292 ? 146.660 120.010 197.519 1.00 15.64 292 LYS A C 1
ATOM 13798 O O . LYS E 2 292 ? 146.603 121.169 197.943 1.00 15.64 292 LYS A O 1
ATOM 13804 N N . MET E 2 293 ? 146.323 119.668 196.280 1.00 13.58 293 MET A N 1
ATOM 13805 C CA . MET E 2 293 ? 145.806 120.619 195.315 1.00 13.58 293 MET A CA 1
ATOM 13806 C C . MET E 2 293 ? 144.303 120.792 195.494 1.00 13.58 293 MET A C 1
ATOM 13807 O O . MET E 2 293 ? 143.616 119.947 196.075 1.00 13.58 293 MET A O 1
ATOM 13812 N N . THR E 2 294 ? 143.791 121.909 194.981 1.00 10.30 294 THR A N 1
ATOM 13813 C CA . THR E 2 294 ? 142.358 122.195 195.032 1.00 10.30 294 THR A CA 1
ATOM 13814 C C . THR E 2 294 ? 142.027 123.149 193.906 1.00 10.30 294 THR A C 1
ATOM 13815 O O . THR E 2 294 ? 142.095 124.373 194.068 1.00 10.30 294 THR A O 1
ATOM 13819 N N . PRO E 2 295 ? 141.692 122.627 192.731 1.00 6.53 295 PRO A N 1
ATOM 13820 C CA . PRO E 2 295 ? 141.188 123.497 191.666 1.00 6.53 295 PRO A CA 1
ATOM 13821 C C . PRO E 2 295 ? 139.871 124.135 192.069 1.00 6.53 295 PRO A C 1
ATOM 13822 O O . PRO E 2 295 ? 139.034 123.514 192.726 1.00 6.53 295 PRO A O 1
ATOM 13826 N N . ILE E 2 296 ? 139.690 125.393 191.670 1.00 4.59 296 ILE A N 1
ATOM 13827 C CA . ILE E 2 296 ? 138.434 126.100 191.853 1.00 4.59 296 ILE A CA 1
ATOM 13828 C C . ILE E 2 296 ? 138.070 126.758 190.529 1.00 4.59 296 ILE A C 1
ATOM 13829 O O . ILE E 2 296 ? 138.829 127.591 190.026 1.00 4.59 296 ILE A O 1
ATOM 13834 N N . PRO E 2 297 ? 136.942 126.407 189.915 1.00 3.54 297 PRO A N 1
ATOM 13835 C CA . PRO E 2 297 ? 136.644 126.913 188.573 1.00 3.54 297 PRO A CA 1
ATOM 13836 C C . PRO E 2 297 ? 136.460 128.420 188.552 1.00 3.54 297 PRO A C 1
ATOM 13837 O O . PRO E 2 297 ? 136.067 129.038 189.543 1.00 3.54 297 PRO A O 1
ATOM 13841 N N . LEU E 2 298 ? 136.771 129.011 187.404 1.00 2.70 298 LEU A N 1
ATOM 13842 C CA . LEU E 2 298 ? 136.540 130.429 187.185 1.00 2.70 298 LEU A CA 1
ATOM 13843 C C . LEU E 2 298 ? 135.116 130.659 186.700 1.00 2.70 298 LEU A C 1
ATOM 13844 O O . LEU E 2 298 ? 134.627 129.960 185.809 1.00 2.70 298 LEU A O 1
ATOM 13849 N N . GLU E 2 299 ? 134.452 131.654 187.286 1.00 2.71 299 GLU A N 1
ATOM 13850 C CA . GLU E 2 299 ? 133.038 131.901 187.043 1.00 2.71 299 GLU A CA 1
ATOM 13851 C C . GLU E 2 299 ? 132.792 133.189 186.265 1.00 2.71 299 GLU A C 1
ATOM 13852 O O . GLU E 2 299 ? 131.689 133.736 186.301 1.00 2.71 299 GLU A O 1
ATOM 13858 N N . THR E 2 300 ? 133.803 133.687 185.558 1.00 2.43 300 THR A N 1
ATOM 13859 C CA . THR E 2 300 ? 133.643 134.868 184.720 1.00 2.43 300 THR A CA 1
ATOM 13860 C C . THR E 2 300 ? 134.161 134.610 183.315 1.00 2.43 300 THR A C 1
ATOM 13861 O O . THR E 2 300 ? 134.567 135.540 182.618 1.00 2.43 300 THR A O 1
ATOM 13865 N N . ILE E 2 301 ? 134.148 133.354 182.881 1.00 1.81 301 ILE A N 1
ATOM 13866 C CA . ILE E 2 301 ? 134.680 132.961 181.584 1.00 1.81 301 ILE A CA 1
ATOM 13867 C C . ILE E 2 301 ? 133.517 132.709 180.637 1.00 1.81 301 ILE A C 1
ATOM 13868 O O . ILE E 2 301 ? 132.623 131.910 180.938 1.00 1.81 301 ILE A O 1
ATOM 13873 N N . ARG E 2 302 ? 133.540 133.386 179.494 1.00 2.25 302 ARG A N 1
ATOM 13874 C CA . ARG E 2 302 ? 132.442 133.321 178.542 1.00 2.25 302 ARG A CA 1
ATOM 13875 C C . ARG E 2 302 ? 132.271 131.904 178.016 1.00 2.25 302 ARG A C 1
ATOM 13876 O O . ARG E 2 302 ? 133.248 131.188 177.791 1.00 2.25 302 ARG A O 1
ATOM 13884 N N . THR E 2 303 ? 131.022 131.493 177.827 1.00 0.93 303 THR A N 1
ATOM 13885 C CA . THR E 2 303 ? 130.744 130.124 177.416 1.00 0.93 303 THR A CA 1
ATOM 13886 C C . THR E 2 303 ? 131.174 129.918 175.973 1.00 0.93 303 THR A C 1
ATOM 13887 O O . THR E 2 303 ? 130.690 130.602 175.069 1.00 0.93 303 THR A O 1
ATOM 13891 N N . PHE E 2 304 ? 132.075 128.971 175.762 1.00 1.19 304 PHE A N 1
ATOM 13892 C CA . PHE E 2 304 ? 132.685 128.716 174.469 1.00 1.19 304 PHE A CA 1
ATOM 13893 C C . PHE E 2 304 ? 132.333 127.304 174.027 1.00 1.19 304 PHE A C 1
ATOM 13894 O O . PHE E 2 304 ? 132.580 126.345 174.763 1.00 1.19 304 PHE A O 1
ATOM 13902 N N . LYS E 2 305 ? 131.736 127.180 172.845 1.00 2.28 305 LYS A N 1
ATOM 13903 C CA . LYS E 2 305 ? 131.365 125.892 172.276 1.00 2.28 305 LYS A CA 1
ATOM 13904 C C . LYS E 2 305 ? 132.136 125.682 170.984 1.00 2.28 305 LYS A C 1
ATOM 13905 O O . LYS E 2 305 ? 132.101 126.532 170.091 1.00 2.28 305 LYS A O 1
ATOM 13911 N N . MET E 2 306 ? 132.829 124.553 170.888 1.00 2.60 306 MET A N 1
ATOM 13912 C CA . MET E 2 306 ? 133.703 124.269 169.760 1.00 2.60 306 MET A CA 1
ATOM 13913 C C . MET E 2 306 ? 133.265 122.981 169.082 1.00 2.60 306 MET A C 1
ATOM 13914 O O . MET E 2 306 ? 133.158 121.938 169.732 1.00 2.60 306 MET A O 1
ATOM 13919 N N . LYS E 2 307 ? 133.017 123.058 167.778 1.00 3.84 307 LYS A N 1
ATOM 13920 C CA . LYS E 2 307 ? 132.703 121.892 166.972 1.00 3.84 307 LYS A CA 1
ATOM 13921 C C . LYS E 2 307 ? 133.520 121.950 165.696 1.00 3.84 307 LYS A C 1
ATOM 13922 O O . LYS E 2 307 ? 133.753 123.023 165.140 1.00 3.84 307 LYS A O 1
ATOM 13924 N N . SER E 2 308 ? 133.964 120.783 165.242 1.00 5.50 308 SER A N 1
ATOM 13925 C CA . SER E 2 308 ? 134.816 120.684 164.065 1.00 5.50 308 SER A CA 1
ATOM 13926 C C . SER E 2 308 ? 134.306 119.551 163.193 1.00 5.50 308 SER A C 1
ATOM 13927 O O . SER E 2 308 ? 134.334 118.390 163.608 1.00 5.50 308 SER A O 1
ATOM 13930 N N . ILE E 2 309 ? 133.846 119.883 161.991 1.00 8.01 309 ILE A N 1
ATOM 13931 C CA . ILE E 2 309 ? 133.310 118.888 161.076 1.00 8.01 309 ILE A CA 1
ATOM 13932 C C . ILE E 2 309 ? 134.037 118.995 159.744 1.00 8.01 309 ILE A C 1
ATOM 13933 O O . ILE E 2 309 ? 134.584 120.039 159.385 1.00 8.01 309 ILE A O 1
ATOM 13938 N N . SER E 2 310 ? 134.043 117.888 159.012 1.00 11.45 310 SER A N 1
ATOM 13939 C CA . SER E 2 310 ? 134.563 117.841 157.653 1.00 11.45 310 SER A CA 1
ATOM 13940 C C . SER E 2 310 ? 133.377 117.726 156.711 1.00 11.45 310 SER A C 1
ATOM 13941 O O . SER E 2 310 ? 132.551 116.821 156.860 1.00 11.45 310 SER A O 1
ATOM 13944 N N . LEU E 2 311 ? 133.297 118.642 155.747 1.00 10.86 311 LEU A N 1
ATOM 13945 C CA . LEU E 2 311 ? 132.086 118.769 154.947 1.00 10.86 311 LEU A CA 1
ATOM 13946 C C . LEU E 2 311 ? 131.834 117.536 154.091 1.00 10.86 311 LEU A C 1
ATOM 13947 O O . LEU E 2 311 ? 130.683 117.246 153.751 1.00 10.86 311 LEU A O 1
ATOM 13952 N N . GLN E 2 312 ? 132.884 116.792 153.744 1.00 14.54 312 GLN A N 1
ATOM 13953 C CA . GLN E 2 312 ? 132.732 115.685 152.807 1.00 14.54 312 GLN A CA 1
ATOM 13954 C C . GLN E 2 312 ? 132.055 114.471 153.429 1.00 14.54 312 GLN A C 1
ATOM 13955 O O . GLN E 2 312 ? 131.462 113.673 152.697 1.00 14.54 312 GLN A O 1
ATOM 13961 N N . ASP E 2 313 ? 132.130 114.308 154.752 1.00 14.95 313 ASP A N 1
ATOM 13962 C CA . ASP E 2 313 ? 131.557 113.123 155.383 1.00 14.95 313 ASP A CA 1
ATOM 13963 C C . ASP E 2 313 ? 130.042 113.094 155.234 1.00 14.95 313 ASP A C 1
ATOM 13964 O O . ASP E 2 313 ? 129.455 112.032 155.002 1.00 14.95 313 ASP A O 1
ATOM 13969 N N . VAL E 2 314 ? 129.398 114.244 155.364 1.00 15.50 314 VAL A N 1
ATOM 13970 C CA . VAL E 2 314 ? 127.935 114.303 155.307 1.00 15.50 314 VAL A CA 1
ATOM 13971 C C . VAL E 2 314 ? 127.476 114.091 153.867 1.00 15.50 314 VAL A C 1
ATOM 13972 O O . VAL E 2 314 ? 127.947 114.798 152.959 1.00 15.50 314 VAL A O 1
ATOM 13976 N N . PRO E 2 315 ? 126.579 113.138 153.604 1.00 18.03 315 PRO A N 1
ATOM 13977 C CA . PRO E 2 315 ? 126.061 112.968 152.239 1.00 18.03 315 PRO A CA 1
ATOM 13978 C C . PRO E 2 315 ? 125.127 114.099 151.843 1.00 18.03 315 PRO A C 1
ATOM 13979 O O . PRO E 2 315 ? 125.003 115.082 152.578 1.00 18.03 315 PRO A O 1
ATOM 13983 N N . HIS E 2 316 ? 124.496 113.979 150.674 1.00 17.74 316 HIS A N 1
ATOM 13984 C CA . HIS E 2 316 ? 123.533 114.961 150.164 1.00 17.74 316 HIS A CA 1
ATOM 13985 C C . HIS E 2 316 ? 124.081 116.385 150.235 1.00 17.74 316 HIS A C 1
ATOM 13986 O O . HIS E 2 316 ? 123.353 117.342 150.502 1.00 17.74 316 HIS A O 1
ATOM 13993 N N . LEU E 2 317 ? 125.382 116.530 149.988 1.00 15.45 317 LEU A N 1
ATOM 13994 C CA . LEU E 2 317 ? 126.033 117.839 149.930 1.00 15.45 317 LEU A CA 1
ATOM 13995 C C . LEU E 2 317 ? 126.845 117.889 148.642 1.00 15.45 317 LEU A C 1
ATOM 13996 O O . LEU E 2 317 ? 128.024 117.527 148.623 1.00 15.45 317 LEU A O 1
ATOM 14001 N N . ARG E 2 318 ? 126.212 118.335 147.574 1.00 16.47 318 ARG A N 1
ATOM 14002 C CA . ARG E 2 318 ? 126.890 118.427 146.290 1.00 16.47 318 ARG A CA 1
ATOM 14003 C C . ARG E 2 318 ? 127.733 119.697 146.241 1.00 16.47 318 ARG A C 1
ATOM 14004 O O . ARG E 2 318 ? 127.208 120.789 146.469 1.00 16.47 318 ARG A O 1
ATOM 14012 N N . PRO E 2 319 ? 129.033 119.592 145.961 1.00 14.06 319 PRO A N 1
ATOM 14013 C CA . PRO E 2 319 ? 129.917 120.758 146.118 1.00 14.06 319 PRO A CA 1
ATOM 14014 C C . PRO E 2 319 ? 129.615 121.925 145.190 1.00 14.06 319 PRO A C 1
ATOM 14015 O O . PRO E 2 319 ? 130.028 123.051 145.493 1.00 14.06 319 PRO A O 1
ATOM 14019 N N . HIS E 2 320 ? 128.921 121.707 144.072 1.00 15.46 320 HIS A N 1
ATOM 14020 C CA . HIS E 2 320 ? 128.774 122.781 143.091 1.00 15.46 320 HIS A CA 1
ATOM 14021 C C . HIS E 2 320 ? 127.937 123.936 143.631 1.00 15.46 320 HIS A C 1
ATOM 14022 O O . HIS E 2 320 ? 128.257 125.106 143.392 1.00 15.46 320 HIS A O 1
ATOM 14029 N N . ASP E 2 321 ? 126.864 123.637 144.354 1.00 15.54 321 ASP A N 1
ATOM 14030 C CA . ASP E 2 321 ? 126.032 124.696 144.902 1.00 15.54 321 ASP A CA 1
ATOM 14031 C C . ASP E 2 321 ? 126.623 125.229 146.204 1.00 15.54 321 ASP A C 1
ATOM 14032 O O . ASP E 2 321 ? 127.356 124.537 146.914 1.00 15.54 321 ASP A O 1
ATOM 14037 N N . LYS E 2 322 ? 126.272 126.475 146.526 1.00 11.84 322 LYS A N 1
ATOM 14038 C CA . LYS E 2 322 ? 126.723 127.110 147.758 1.00 11.84 322 LYS A CA 1
ATOM 14039 C C . LYS E 2 322 ? 125.558 127.513 148.654 1.00 11.84 322 LYS A C 1
ATOM 14040 O O . LYS E 2 322 ? 125.742 128.306 149.583 1.00 11.84 322 LYS A O 1
ATOM 14046 N N . ASP E 2 323 ? 124.360 126.983 148.398 1.00 14.43 323 ASP A N 1
ATOM 14047 C CA . ASP E 2 323 ? 123.210 127.252 149.246 1.00 14.43 323 ASP A CA 1
ATOM 14048 C C . ASP E 2 323 ? 122.663 126.027 149.957 1.00 14.43 323 ASP A C 1
ATOM 14049 O O . ASP E 2 323 ? 122.015 126.186 150.994 1.00 14.43 323 ASP A O 1
ATOM 14054 N N . ALA E 2 324 ? 122.879 124.822 149.433 1.00 12.85 324 ALA A N 1
ATOM 14055 C CA . ALA E 2 324 ? 122.492 123.629 150.173 1.00 12.85 324 ALA A CA 1
ATOM 14056 C C . ALA E 2 324 ? 123.479 123.288 151.278 1.00 12.85 324 ALA A C 1
ATOM 14057 O O . ALA E 2 324 ? 123.117 122.564 152.209 1.00 12.85 324 ALA A O 1
ATOM 14059 N N . THR E 2 325 ? 124.715 123.781 151.193 1.00 12.21 325 THR A N 1
ATOM 14060 C CA . THR E 2 325 ? 125.661 123.652 152.293 1.00 12.21 325 THR A CA 1
ATOM 14061 C C . THR E 2 325 ? 125.552 124.805 153.275 1.00 12.21 325 THR A C 1
ATOM 14062 O O . THR E 2 325 ? 125.793 124.617 154.472 1.00 12.21 325 THR A O 1
ATOM 14066 N N . SER E 2 326 ? 125.196 125.996 152.795 1.00 10.84 326 SER A N 1
ATOM 14067 C CA . SER E 2 326 ? 124.949 127.110 153.698 1.00 10.84 326 SER A CA 1
ATOM 14068 C C . SER E 2 326 ? 123.768 126.845 154.616 1.00 10.84 326 SER A C 1
ATOM 14069 O O . SER E 2 326 ? 123.835 127.184 155.800 1.00 10.84 326 SER A O 1
ATOM 14072 N N . LYS E 2 327 ? 122.699 126.243 154.104 1.00 11.44 327 LYS A N 1
ATOM 14073 C CA . LYS E 2 327 ? 121.544 125.900 154.919 1.00 11.44 327 LYS A CA 1
ATOM 14074 C C . LYS E 2 327 ? 121.851 124.820 155.944 1.00 11.44 327 LYS A C 1
ATOM 14075 O O . LYS E 2 327 ? 121.111 124.685 156.923 1.00 11.44 327 LYS A O 1
ATOM 14081 N N . TYR E 2 328 ? 122.912 124.048 155.737 1.00 9.47 328 TYR A N 1
ATOM 14082 C CA . TYR E 2 328 ? 123.355 123.050 156.697 1.00 9.47 328 TYR A CA 1
ATOM 14083 C C . TYR E 2 328 ? 124.261 123.657 157.757 1.00 9.47 328 TYR A C 1
ATOM 14084 O O . TYR E 2 328 ? 124.100 123.379 158.950 1.00 9.47 328 TYR A O 1
ATOM 14093 N N . LEU E 2 329 ? 125.206 124.496 157.336 1.00 7.75 329 LEU A N 1
ATOM 14094 C CA . LEU E 2 329 ? 126.073 125.170 158.294 1.00 7.75 329 LEU A CA 1
ATOM 14095 C C . LEU E 2 329 ? 125.270 126.086 159.202 1.00 7.75 329 LEU A C 1
ATOM 14096 O O . LEU E 2 329 ? 125.544 126.173 160.404 1.00 7.75 329 LEU A O 1
ATOM 14101 N N . ILE E 2 330 ? 124.273 126.778 158.647 1.00 7.62 330 ILE A N 1
ATOM 14102 C CA . ILE E 2 330 ? 123.452 127.682 159.445 1.00 7.62 330 ILE A CA 1
ATOM 14103 C C . ILE E 2 330 ? 122.741 126.918 160.550 1.00 7.62 330 ILE A C 1
ATOM 14104 O O . ILE E 2 330 ? 122.749 127.327 161.715 1.00 7.62 330 ILE A O 1
ATOM 14109 N N . GLU E 2 331 ? 122.132 125.787 160.208 1.00 8.86 331 GLU A N 1
ATOM 14110 C CA . GLU E 2 331 ? 121.429 125.007 161.213 1.00 8.86 331 GLU A CA 1
ATOM 14111 C C . GLU E 2 331 ? 122.369 124.331 162.197 1.00 8.86 331 GLU A C 1
ATOM 14112 O O . GLU E 2 331 ? 122.000 124.184 163.360 1.00 8.86 331 GLU A O 1
ATOM 14118 N N . GLN E 2 332 ? 123.576 123.947 161.784 1.00 7.02 332 GLN A N 1
ATOM 14119 C CA . GLN E 2 332 ? 124.530 123.404 162.744 1.00 7.02 332 GLN A CA 1
ATOM 14120 C C . GLN E 2 332 ? 124.973 124.451 163.759 1.00 7.02 332 GLN A C 1
ATOM 14121 O O . GLN E 2 332 ? 125.020 124.180 164.969 1.00 7.02 332 GLN A O 1
ATOM 14127 N N . VAL E 2 333 ? 125.286 125.655 163.282 1.00 5.44 333 VAL A N 1
ATOM 14128 C CA . VAL E 2 333 ? 125.672 126.730 164.186 1.00 5.44 333 VAL A CA 1
ATOM 14129 C C . VAL E 2 333 ? 124.516 127.097 165.103 1.00 5.44 333 VAL A C 1
ATOM 14130 O O . VAL E 2 333 ? 124.713 127.353 166.294 1.00 5.44 333 VAL A O 1
ATOM 14134 N N . GLU E 2 334 ? 123.293 127.131 164.576 1.00 6.15 334 GLU A N 1
ATOM 14135 C CA . GLU E 2 334 ? 122.157 127.466 165.423 1.00 6.15 334 GLU A CA 1
ATOM 14136 C C . GLU E 2 334 ? 121.787 126.334 166.366 1.00 6.15 334 GLU A C 1
ATOM 14137 O O . GLU E 2 334 ? 121.120 126.580 167.374 1.00 6.15 334 GLU A O 1
ATOM 14143 N N . GLU E 2 335 ? 122.194 125.104 166.062 1.00 7.21 335 GLU A N 1
ATOM 14144 C CA . GLU E 2 335 ? 122.027 124.025 167.023 1.00 7.21 335 GLU A CA 1
ATOM 14145 C C . GLU E 2 335 ? 123.009 124.168 168.175 1.00 7.21 335 GLU A C 1
ATOM 14146 O O . GLU E 2 335 ? 122.625 124.028 169.339 1.00 7.21 335 GLU A O 1
ATOM 14152 N N . MET E 2 336 ? 124.269 124.472 167.882 1.00 5.00 336 MET A N 1
ATOM 14153 C CA . MET E 2 336 ? 125.231 124.604 168.972 1.00 5.00 336 MET A CA 1
ATOM 14154 C C . MET E 2 336 ? 125.242 125.993 169.603 1.00 5.00 336 MET A C 1
ATOM 14155 O O . MET E 2 336 ? 126.029 126.230 170.522 1.00 5.00 336 MET A O 1
ATOM 14160 N N . ILE E 2 337 ? 124.413 126.919 169.122 1.00 5.51 337 ILE A N 1
ATOM 14161 C CA . ILE E 2 337 ? 124.142 128.134 169.886 1.00 5.51 337 ILE A CA 1
ATOM 14162 C C . ILE E 2 337 ? 123.228 127.835 171.064 1.00 5.51 337 ILE A C 1
ATOM 14163 O O . ILE E 2 337 ? 123.442 128.337 172.174 1.00 5.51 337 ILE A O 1
ATOM 14168 N N . ARG E 2 338 ? 122.181 127.037 170.846 1.00 8.44 338 ARG A N 1
ATOM 14169 C CA . ARG E 2 338 ? 121.246 126.767 171.929 1.00 8.44 338 ARG A CA 1
ATOM 14170 C C . ARG E 2 338 ? 121.846 125.881 173.006 1.00 8.44 338 ARG A C 1
ATOM 14171 O O . ARG E 2 338 ? 121.471 126.022 174.171 1.00 8.44 338 ARG A O 1
ATOM 14179 N N . ASP E 2 339 ? 122.789 125.006 172.661 1.00 9.32 339 ASP A N 1
ATOM 14180 C CA . ASP E 2 339 ? 123.526 124.282 173.688 1.00 9.32 339 ASP A CA 1
ATOM 14181 C C . ASP E 2 339 ? 124.334 125.233 174.561 1.00 9.32 339 ASP A C 1
ATOM 14182 O O . ASP E 2 339 ? 124.338 125.100 175.790 1.00 9.32 339 ASP A O 1
ATOM 14187 N N . ALA E 2 340 ? 125.016 126.198 173.945 1.00 7.62 340 ALA A N 1
ATOM 14188 C CA . ALA E 2 340 ? 125.794 127.159 174.716 1.00 7.62 340 ALA A CA 1
ATOM 14189 C C . ALA E 2 340 ? 124.898 127.998 175.611 1.00 7.62 340 ALA A C 1
ATOM 14190 O O . ALA E 2 340 ? 125.234 128.254 176.771 1.00 7.62 340 ALA A O 1
ATOM 14192 N N . ASN E 2 341 ? 123.755 128.443 175.092 1.00 8.37 341 ASN A N 1
ATOM 14193 C CA . ASN E 2 341 ? 122.845 129.229 175.919 1.00 8.37 341 ASN A CA 1
ATOM 14194 C C . ASN E 2 341 ? 122.263 128.396 177.053 1.00 8.37 341 ASN A C 1
ATOM 14195 O O . ASN E 2 341 ? 122.095 128.895 178.170 1.00 8.37 341 ASN A O 1
ATOM 14200 N N . GLU E 2 342 ? 121.944 127.129 176.789 1.00 11.66 342 GLU A N 1
ATOM 14201 C CA . GLU E 2 342 ? 121.437 126.269 177.849 1.00 11.66 342 GLU A CA 1
ATOM 14202 C C . GLU E 2 342 ? 122.480 126.066 178.938 1.00 11.66 342 GLU A C 1
ATOM 14203 O O . GLU E 2 342 ? 122.154 126.107 180.128 1.00 11.66 342 GLU A O 1
ATOM 14209 N N . GLU E 2 343 ? 123.740 125.857 178.555 1.00 12.16 343 GLU A N 1
ATOM 14210 C CA . GLU E 2 343 ? 124.789 125.721 179.560 1.00 12.16 343 GLU A CA 1
ATOM 14211 C C . GLU E 2 343 ? 125.008 127.020 180.328 1.00 12.16 343 GLU A C 1
ATOM 14212 O O . GLU E 2 343 ? 125.213 126.988 181.546 1.00 12.16 343 GLU A O 1
ATOM 14218 N N . THR E 2 344 ? 124.965 128.166 179.644 1.00 11.77 344 THR A N 1
ATOM 14219 C CA . THR E 2 344 ? 125.107 129.443 180.335 1.00 11.77 344 THR A CA 1
ATOM 14220 C C . THR E 2 344 ? 124.000 129.639 181.359 1.00 11.77 344 THR A C 1
ATOM 14221 O O . THR E 2 344 ? 124.266 130.020 182.503 1.00 11.77 344 THR A O 1
ATOM 14225 N N . LYS E 2 345 ? 122.753 129.371 180.970 1.00 15.24 345 LYS A N 1
ATOM 14226 C CA . LYS E 2 345 ? 121.636 129.522 181.892 1.00 15.24 345 LYS A CA 1
ATOM 14227 C C . LYS E 2 345 ? 121.697 128.524 183.038 1.00 15.24 345 LYS A C 1
ATOM 14228 O O . LYS E 2 345 ? 121.387 128.888 184.177 1.00 15.24 345 LYS A O 1
ATOM 14234 N N . GLN E 2 346 ? 122.100 127.284 182.769 1.00 14.32 346 GLN A N 1
ATOM 14235 C CA . GLN E 2 346 ? 122.217 126.273 183.807 1.00 14.32 346 GLN A CA 1
ATOM 14236 C C . GLN E 2 346 ? 123.339 126.565 184.790 1.00 14.32 346 GLN A C 1
ATOM 14237 O O . GLN E 2 346 ? 123.221 126.204 185.965 1.00 14.32 346 GLN A O 1
ATOM 14243 N N . LYS E 2 347 ? 124.412 127.222 184.349 1.00 15.26 347 LYS A N 1
ATOM 14244 C CA . LYS E 2 347 ? 125.471 127.631 185.261 1.00 15.26 347 LYS A CA 1
ATOM 14245 C C . LYS E 2 347 ? 125.176 128.949 185.970 1.00 15.26 347 LYS A C 1
ATOM 14246 O O . LYS E 2 347 ? 125.715 129.178 187.057 1.00 15.26 347 LYS A O 1
ATOM 14252 N N . LEU E 2 348 ? 124.324 129.806 185.397 1.00 15.95 348 LEU A N 1
ATOM 14253 C CA . LEU E 2 348 ? 123.963 131.063 186.046 1.00 15.95 348 LEU A CA 1
ATOM 14254 C C . LEU E 2 348 ? 122.818 130.908 187.037 1.00 15.95 348 LEU A C 1
ATOM 14255 O O . LEU E 2 348 ? 122.739 131.688 187.992 1.00 15.95 348 LEU A O 1
ATOM 14260 N N . ALA E 2 349 ? 121.940 129.923 186.849 1.00 17.22 349 ALA A N 1
ATOM 14261 C CA . ALA E 2 349 ? 120.842 129.683 187.777 1.00 17.22 349 ALA A CA 1
ATOM 14262 C C . ALA E 2 349 ? 121.149 128.549 188.747 1.00 17.22 349 ALA A C 1
ATOM 14263 O O . ALA E 2 349 ? 120.227 127.926 189.283 1.00 17.22 349 ALA A O 1
ATOM 14265 N N . ASP E 2 350 ? 122.432 128.263 188.979 1.00 21.07 350 ASP A N 1
ATOM 14266 C CA . ASP E 2 350 ? 122.834 127.223 189.918 1.00 21.07 350 ASP A CA 1
ATOM 14267 C C . ASP E 2 350 ? 123.842 127.738 190.941 1.00 21.07 350 ASP A C 1
ATOM 14268 O O . ASP E 2 350 ? 124.475 126.936 191.634 1.00 21.07 350 ASP A O 1
ATOM 14273 N N . ASP E 2 351 ? 124.010 129.057 191.046 1.00 20.73 351 ASP A N 1
ATOM 14274 C CA . ASP E 2 351 ? 124.879 129.654 192.051 1.00 20.73 351 ASP A CA 1
ATOM 14275 C C . ASP E 2 351 ? 124.136 130.543 193.037 1.00 20.73 351 ASP A C 1
ATOM 14276 O O . ASP E 2 351 ? 124.780 131.168 193.887 1.00 20.73 351 ASP A O 1
ATOM 14281 N N . GLY E 2 352 ? 122.813 130.625 192.949 1.00 17.96 352 GLY A N 1
ATOM 14282 C CA . GLY E 2 352 ? 122.055 131.495 193.826 1.00 17.96 352 GLY A CA 1
ATOM 14283 C C . GLY E 2 352 ? 121.100 132.391 193.067 1.00 17.96 352 GLY A C 1
ATOM 14284 O O . GLY E 2 352 ? 120.537 133.334 193.630 1.00 17.96 352 GLY A O 1
ATOM 14285 N N . GLU E 2 353 ? 120.911 132.101 191.783 1.00 17.08 353 GLU A N 1
ATOM 14286 C CA . GLU E 2 353 ? 120.040 132.870 190.901 1.00 17.08 353 GLU A CA 1
ATOM 14287 C C . GLU E 2 353 ? 119.025 131.951 190.233 1.00 17.08 353 GLU A C 1
ATOM 14288 O O . GLU E 2 353 ? 118.806 131.992 189.021 1.00 17.08 353 GLU A O 1
ATOM 14294 N N . GLY E 2 354 ? 118.392 131.100 191.034 1.00 17.15 354 GLY A N 1
ATOM 14295 C CA . GLY E 2 354 ? 117.368 130.189 190.573 1.00 17.15 354 GLY A CA 1
ATOM 14296 C C . GLY E 2 354 ? 115.970 130.766 190.535 1.00 17.15 354 GLY A C 1
ATOM 14297 O O . GLY E 2 354 ? 115.015 130.031 190.261 1.00 17.15 354 GLY A O 1
ATOM 14298 N N . ASP E 2 355 ? 115.819 132.061 190.809 1.00 18.43 355 ASP A N 1
ATOM 14299 C CA . ASP E 2 355 ? 114.524 132.727 190.752 1.00 18.43 355 ASP A CA 1
ATOM 14300 C C . ASP E 2 355 ? 114.508 133.970 189.877 1.00 18.43 355 ASP A C 1
ATOM 14301 O O . ASP E 2 355 ? 113.416 134.436 189.529 1.00 18.43 355 ASP A O 1
ATOM 14306 N N . MET E 2 356 ? 115.662 134.521 189.512 1.00 22.29 356 MET A N 1
ATOM 14307 C CA . MET E 2 356 ? 115.747 135.738 188.719 1.00 22.29 356 MET A CA 1
ATOM 14308 C C . MET E 2 356 ? 116.302 135.415 187.340 1.00 22.29 356 MET A C 1
ATOM 14309 O O . MET E 2 356 ? 117.245 134.628 187.207 1.00 22.29 356 MET A O 1
ATOM 14314 N N . VAL E 2 357 ? 115.706 136.021 186.315 1.00 19.62 357 VAL A N 1
ATOM 14315 C CA . VAL E 2 357 ? 116.104 135.818 184.927 1.00 19.62 357 VAL A CA 1
ATOM 14316 C C . VAL E 2 357 ? 116.686 137.120 184.396 1.00 19.62 357 VAL A C 1
ATOM 14317 O O . VAL E 2 357 ? 116.061 138.182 184.511 1.00 19.62 357 VAL A O 1
ATOM 14321 N N . ALA E 2 358 ? 117.880 137.034 183.817 1.00 18.37 358 ALA A N 1
ATOM 14322 C CA . ALA E 2 358 ? 118.575 138.173 183.242 1.00 18.37 358 ALA A CA 1
ATOM 14323 C C . ALA E 2 358 ? 119.086 137.795 181.859 1.00 18.37 358 ALA A C 1
ATOM 14324 O O . ALA E 2 358 ? 119.097 136.623 181.474 1.00 18.37 358 ALA A O 1
ATOM 14326 N N . GLU E 2 359 ? 119.511 138.807 181.108 1.00 15.98 359 GLU A N 1
ATOM 14327 C CA . GLU E 2 359 ? 120.032 138.578 179.768 1.00 15.98 359 GLU A CA 1
ATOM 14328 C C . GLU E 2 359 ? 121.335 137.791 179.850 1.00 15.98 359 GLU A C 1
ATOM 14329 O O . GLU E 2 359 ? 122.315 138.249 180.447 1.00 15.98 359 GLU A O 1
ATOM 14335 N N . LEU E 2 360 ? 121.334 136.595 179.277 1.00 12.44 360 LEU A N 1
ATOM 14336 C CA . LEU E 2 360 ? 122.522 135.760 179.307 1.00 12.44 360 LEU A CA 1
ATOM 14337 C C . LEU E 2 360 ? 123.637 136.411 178.496 1.00 12.44 360 LEU A C 1
ATOM 14338 O O . LEU E 2 360 ? 123.371 137.025 177.459 1.00 12.44 360 LEU A O 1
ATOM 14343 N N . PRO E 2 361 ? 124.884 136.332 178.957 1.00 9.21 361 PRO A N 1
ATOM 14344 C CA . PRO E 2 361 ? 125.996 136.790 178.120 1.00 9.21 361 PRO A CA 1
ATOM 14345 C C . PRO E 2 361 ? 126.067 135.979 176.837 1.00 9.21 361 PRO A C 1
ATOM 14346 O O . PRO E 2 361 ? 125.819 134.773 176.828 1.00 9.21 361 PRO A O 1
ATOM 14350 N N . LYS E 2 362 ? 126.390 136.656 175.751 1.00 2.78 362 LYS A N 1
ATOM 14351 C CA . LYS E 2 362 ? 126.456 136.001 174.455 1.00 2.78 362 LYS A CA 1
ATOM 14352 C C . LYS E 2 362 ? 127.632 135.035 174.426 1.00 2.78 362 LYS A C 1
ATOM 14353 O O . LYS E 2 362 ? 128.751 135.419 174.779 1.00 2.78 362 LYS A O 1
ATOM 14359 N N . PRO E 2 363 ? 127.427 133.790 174.026 1.00 1.54 363 PRO A N 1
ATOM 14360 C CA . PRO E 2 363 ? 128.511 132.812 174.062 1.00 1.54 363 PRO A CA 1
ATOM 14361 C C . PRO E 2 363 ? 129.514 133.062 172.947 1.00 1.54 363 PRO A C 1
ATOM 14362 O O . PRO E 2 363 ? 129.307 133.878 172.052 1.00 1.54 363 PRO A O 1
ATOM 14366 N N . LEU E 2 364 ? 130.630 132.352 173.037 1.00 0.66 364 LEU A N 1
ATOM 14367 C CA . LEU E 2 364 ? 131.600 132.265 171.958 1.00 0.66 364 LEU A CA 1
ATOM 14368 C C . LEU E 2 364 ? 131.319 130.984 171.192 1.00 0.66 364 LEU A C 1
ATOM 14369 O O . LEU E 2 364 ? 131.293 129.902 171.782 1.00 0.66 364 LEU A O 1
ATOM 14374 N N . ILE E 2 365 ? 131.100 131.108 169.891 1.00 0.61 365 ILE A N 1
ATOM 14375 C CA . ILE E 2 365 ? 130.776 129.983 169.028 1.00 0.61 365 ILE A CA 1
ATOM 14376 C C . ILE E 2 365 ? 131.851 129.898 167.959 1.00 0.61 365 ILE A C 1
ATOM 14377 O O . ILE E 2 365 ? 132.275 130.927 167.424 1.00 0.61 365 ILE A O 1
ATOM 14382 N N . ARG E 2 366 ? 132.326 128.685 167.689 1.00 1.56 366 ARG A N 1
ATOM 14383 C CA . ARG E 2 366 ? 133.296 128.459 166.622 1.00 1.56 366 ARG A CA 1
ATOM 14384 C C . ARG E 2 366 ? 133.043 127.097 166.001 1.00 1.56 366 ARG A C 1
ATOM 14385 O O . ARG E 2 366 ? 133.132 126.078 166.690 1.00 1.56 366 ARG A O 1
ATOM 14393 N N . LEU E 2 367 ? 132.735 127.083 164.708 1.00 2.02 367 LEU A N 1
ATOM 14394 C CA . LEU E 2 367 ? 132.573 125.857 163.938 1.00 2.02 367 LEU A CA 1
ATOM 14395 C C . LEU E 2 367 ? 133.682 125.796 162.900 1.00 2.02 367 LEU A C 1
ATOM 14396 O O . LEU E 2 367 ? 133.830 126.720 162.096 1.00 2.02 367 LEU A O 1
ATOM 14401 N N . ARG E 2 368 ? 134.460 124.721 162.927 1.00 3.86 368 ARG A N 1
ATOM 14402 C CA . ARG E 2 368 ? 135.501 124.478 161.939 1.00 3.86 368 ARG A CA 1
ATOM 14403 C C . ARG E 2 368 ? 134.978 123.475 160.925 1.00 3.86 368 ARG A C 1
ATOM 14404 O O . ARG E 2 368 ? 134.613 122.354 161.291 1.00 3.86 368 ARG A O 1
ATOM 14412 N N . VAL E 2 369 ? 134.946 123.871 159.660 1.00 6.21 369 VAL A N 1
ATOM 14413 C CA . VAL E 2 369 ? 134.398 123.033 158.606 1.00 6.21 369 VAL A CA 1
ATOM 14414 C C . VAL E 2 369 ? 135.451 122.859 157.521 1.00 6.21 369 VAL A C 1
ATOM 14415 O O . VAL E 2 369 ? 136.161 123.806 157.167 1.00 6.21 369 VAL A O 1
ATOM 14419 N N . ASP E 2 370 ? 135.577 121.631 157.030 1.00 11.27 370 ASP A N 1
ATOM 14420 C CA . ASP E 2 370 ? 136.624 121.243 156.089 1.00 11.27 370 ASP A CA 1
ATOM 14421 C C . ASP E 2 370 ? 136.003 121.131 154.704 1.00 11.27 370 ASP A C 1
ATOM 14422 O O . ASP E 2 370 ? 135.403 120.110 154.363 1.00 11.27 370 ASP A O 1
ATOM 14427 N N . TYR E 2 371 ? 136.153 122.178 153.902 1.00 13.16 371 TYR A N 1
ATOM 14428 C CA . TYR E 2 371 ? 135.580 122.187 152.560 1.00 13.16 371 TYR A CA 1
ATOM 14429 C C . TYR E 2 371 ? 136.554 121.617 151.534 1.00 13.16 371 TYR A C 1
ATOM 14430 O O . TYR E 2 371 ? 136.819 122.204 150.489 1.00 13.16 371 TYR A O 1
ATOM 14439 N N . SER E 2 372 ? 137.078 120.434 151.818 1.00 14.60 372 SER A N 1
ATOM 14440 C CA . SER E 2 372 ? 137.930 119.739 150.872 1.00 14.60 372 SER A CA 1
ATOM 14441 C C . SER E 2 372 ? 137.074 118.907 149.928 1.00 14.60 372 SER A C 1
ATOM 14442 O O . SER E 2 372 ? 136.007 118.417 150.300 1.00 14.60 372 SER A O 1
ATOM 14445 N N . ALA E 2 373 ? 137.550 118.758 148.699 1.00 14.77 373 ALA A N 1
ATOM 14446 C CA . ALA E 2 373 ? 136.834 117.956 147.723 1.00 14.77 373 ALA A CA 1
ATOM 14447 C C . ALA E 2 373 ? 136.848 116.489 148.144 1.00 14.77 373 ALA A C 1
ATOM 14448 O O . ALA E 2 373 ? 137.830 116.020 148.731 1.00 14.77 373 ALA A O 1
ATOM 14450 N N . PRO E 2 374 ? 135.789 115.738 147.858 1.00 15.11 374 PRO A N 1
ATOM 14451 C CA . PRO E 2 374 ? 135.769 114.326 148.246 1.00 15.11 374 PRO A CA 1
ATOM 14452 C C . PRO E 2 374 ? 136.864 113.542 147.539 1.00 15.11 374 PRO A C 1
ATOM 14453 O O . PRO E 2 374 ? 137.356 113.931 146.478 1.00 15.11 374 PRO A O 1
ATOM 14457 N N . SER E 2 375 ? 137.265 112.433 148.166 1.00 17.17 375 SER A N 1
ATOM 14458 C CA . SER E 2 375 ? 138.318 111.594 147.598 1.00 17.17 375 SER A CA 1
ATOM 14459 C C . SER E 2 375 ? 137.891 110.952 146.284 1.00 17.17 375 SER A C 1
ATOM 14460 O O . SER E 2 375 ? 138.744 110.591 145.466 1.00 17.17 375 SER A O 1
ATOM 14463 N N . ASN E 2 376 ? 136.585 110.796 146.064 1.00 17.08 376 ASN A N 1
ATOM 14464 C CA . ASN E 2 376 ? 136.119 110.120 144.858 1.00 17.08 376 ASN A CA 1
ATOM 14465 C C . ASN E 2 376 ? 136.226 111.012 143.627 1.00 17.08 376 ASN A C 1
ATOM 14466 O O . ASN E 2 376 ? 136.553 110.531 142.538 1.00 17.08 376 ASN A O 1
ATOM 14471 N N . THR E 2 377 ? 135.938 112.300 143.764 1.00 17.43 377 THR A N 1
ATOM 14472 C CA . THR E 2 377 ? 135.983 113.211 142.630 1.00 17.43 377 THR A CA 1
ATOM 14473 C C . THR E 2 377 ? 137.236 114.070 142.703 1.00 17.43 377 THR A C 1
ATOM 14474 O O . THR E 2 377 ? 137.512 114.694 143.731 1.00 17.43 377 THR A O 1
ATOM 14478 N N . GLN E 2 378 ? 137.991 114.104 141.607 1.00 17.84 378 GLN A N 1
ATOM 14479 C CA . GLN E 2 378 ? 139.263 114.814 141.555 1.00 17.84 378 GLN A CA 1
ATOM 14480 C C . GLN E 2 378 ? 139.184 116.123 140.794 1.00 17.84 378 GLN A C 1
ATOM 14481 O O . GLN E 2 378 ? 140.210 116.617 140.305 1.00 17.84 378 GLN A O 1
ATOM 14487 N N . SER E 2 379 ? 137.983 116.689 140.690 1.00 19.66 379 SER A N 1
ATOM 14488 C CA . SER E 2 379 ? 137.780 117.972 140.023 1.00 19.66 379 SER A CA 1
ATOM 14489 C C . SER E 2 379 ? 138.461 119.083 140.814 1.00 19.66 379 SER A C 1
ATOM 14490 O O . SER E 2 379 ? 138.555 118.999 142.042 1.00 19.66 379 SER A O 1
ATOM 14493 N N . PRO E 2 380 ? 138.987 120.116 140.129 1.00 23.22 380 PRO A N 1
ATOM 14494 C CA . PRO E 2 380 ? 139.667 121.199 140.868 1.00 23.22 380 PRO A CA 1
ATOM 14495 C C . PRO E 2 380 ? 138.736 121.937 141.800 1.00 23.22 380 PRO A C 1
ATOM 14496 O O . PRO E 2 380 ? 139.169 122.385 142.862 1.00 23.22 380 PRO A O 1
ATOM 14500 N N . ILE E 2 381 ? 137.461 122.054 141.457 1.00 16.51 381 ILE A N 1
ATOM 14501 C CA . ILE E 2 381 ? 136.496 122.763 142.297 1.00 16.51 381 ILE A CA 1
ATOM 14502 C C . ILE E 2 381 ? 136.061 121.859 143.449 1.00 16.51 381 ILE A C 1
ATOM 14503 O O . ILE E 2 381 ? 135.524 120.766 143.235 1.00 16.51 381 ILE A O 1
ATOM 14508 N N . ASP E 2 382 ? 136.288 122.324 144.678 1.00 15.75 382 ASP A N 1
ATOM 14509 C CA . ASP E 2 382 ? 135.802 121.682 145.892 1.00 15.75 382 ASP A CA 1
ATOM 14510 C C . ASP E 2 382 ? 134.475 122.316 146.304 1.00 15.75 382 ASP A C 1
ATOM 14511 O O . ASP E 2 382 ? 133.830 123.022 145.523 1.00 15.75 382 ASP A O 1
ATOM 14516 N N . TYR E 2 383 ? 134.043 122.055 147.536 1.00 10.83 383 TYR A N 1
ATOM 14517 C CA . TYR E 2 383 ? 132.807 122.643 148.031 1.00 10.83 383 TYR A CA 1
ATOM 14518 C C . TYR E 2 383 ? 132.862 124.161 147.950 1.00 10.83 383 TYR A C 1
ATOM 14519 O O . TYR E 2 383 ? 133.876 124.778 148.285 1.00 10.83 383 TYR A O 1
ATOM 14528 N N . GLN E 2 384 ? 131.776 124.761 147.478 1.00 11.00 384 GLN A N 1
ATOM 14529 C CA . GLN E 2 384 ? 131.687 126.207 147.367 1.00 11.00 384 GLN A CA 1
ATOM 14530 C C . GLN E 2 384 ? 130.995 126.762 148.600 1.00 11.00 384 GLN A C 1
ATOM 14531 O O . GLN E 2 384 ? 129.869 126.371 148.918 1.00 11.00 384 GLN A O 1
ATOM 14537 N N . VAL E 2 385 ? 131.674 127.672 149.286 1.00 8.14 385 VAL A N 1
ATOM 14538 C CA . VAL E 2 385 ? 131.200 128.253 150.531 1.00 8.14 385 VAL A CA 1
ATOM 14539 C C . VAL E 2 385 ? 131.336 129.764 150.435 1.00 8.14 385 VAL A C 1
ATOM 14540 O O . VAL E 2 385 ? 132.140 130.281 149.654 1.00 8.14 385 VAL A O 1
ATOM 14544 N N . GLU E 2 386 ? 130.541 130.478 151.226 1.00 5.67 386 GLU A N 1
ATOM 14545 C CA . GLU E 2 386 ? 130.457 131.925 151.078 1.00 5.67 386 GLU A CA 1
ATOM 14546 C C . GLU E 2 386 ? 131.502 132.611 151.957 1.00 5.67 386 GLU A C 1
ATOM 14547 O O . GLU E 2 386 ? 132.384 131.972 152.535 1.00 5.67 386 GLU A O 1
ATOM 14553 N N . ASN E 2 387 ? 131.415 133.931 152.051 1.00 5.03 387 ASN A N 1
ATOM 14554 C CA . ASN E 2 387 ? 132.414 134.701 152.773 1.00 5.03 387 ASN A CA 1
ATOM 14555 C C . ASN E 2 387 ? 132.374 134.333 154.253 1.00 5.03 387 ASN A C 1
ATOM 14556 O O . ASN E 2 387 ? 131.296 134.357 154.861 1.00 5.03 387 ASN A O 1
ATOM 14561 N N . PRO E 2 388 ? 133.509 133.974 154.862 1.00 3.99 388 PRO A N 1
ATOM 14562 C CA . PRO E 2 388 ? 133.486 133.594 156.283 1.00 3.99 388 PRO A CA 1
ATOM 14563 C C . PRO E 2 388 ? 132.991 134.693 157.199 1.00 3.99 388 PRO A C 1
ATOM 14564 O O . PRO E 2 388 ? 132.349 134.399 158.212 1.00 3.99 388 PRO A O 1
ATOM 14568 N N . ARG E 2 389 ? 133.283 135.954 156.885 1.00 4.13 389 ARG A N 1
ATOM 14569 C CA . ARG E 2 389 ? 132.847 137.045 157.745 1.00 4.13 389 ARG A CA 1
ATOM 14570 C C . ARG E 2 389 ? 131.385 137.393 157.511 1.00 4.13 389 ARG A C 1
ATOM 14571 O O . ARG E 2 389 ? 130.664 137.711 158.460 1.00 4.13 389 ARG A O 1
ATOM 14579 N N . ARG E 2 390 ? 130.926 137.338 156.262 1.00 3.75 390 ARG A N 1
ATOM 14580 C CA . ARG E 2 390 ? 129.519 137.604 155.994 1.00 3.75 390 ARG A CA 1
ATOM 14581 C C . ARG E 2 390 ? 128.633 136.454 156.446 1.00 3.75 390 ARG A C 1
ATOM 14582 O O . ARG E 2 390 ? 127.473 136.678 156.801 1.00 3.75 390 ARG A O 1
ATOM 14590 N N . PHE E 2 391 ? 129.147 135.225 156.432 1.00 3.21 391 PHE A N 1
ATOM 14591 C CA . PHE E 2 391 ? 128.397 134.116 157.008 1.00 3.21 391 PHE A CA 1
ATOM 14592 C C . PHE E 2 391 ? 128.267 134.253 158.517 1.00 3.21 391 PHE A C 1
ATOM 14593 O O . PHE E 2 391 ? 127.224 133.914 159.080 1.00 3.21 391 PHE A O 1
ATOM 14601 N N . SER E 2 392 ? 129.310 134.727 159.188 1.00 2.03 392 SER A N 1
ATOM 14602 C CA . SER E 2 392 ? 129.268 134.891 160.631 1.00 2.03 392 SER A CA 1
ATOM 14603 C C . SER E 2 392 ? 128.594 136.183 161.063 1.00 2.03 392 SER A C 1
ATOM 14604 O O . SER E 2 392 ? 128.255 136.319 162.240 1.00 2.03 392 SER A O 1
ATOM 14607 N N . ASN E 2 393 ? 128.375 137.121 160.148 1.00 2.33 393 ASN A N 1
ATOM 14608 C CA . ASN E 2 393 ? 127.604 138.314 160.460 1.00 2.33 393 ASN A CA 1
ATOM 14609 C C . ASN E 2 393 ? 126.109 138.048 160.495 1.00 2.33 393 ASN A C 1
ATOM 14610 O O . ASN E 2 393 ? 125.346 138.953 160.841 1.00 2.33 393 ASN A O 1
ATOM 14615 N N . ARG E 2 394 ? 125.672 136.843 160.133 1.00 2.28 394 ARG A N 1
ATOM 14616 C CA . ARG E 2 394 ? 124.260 136.505 160.215 1.00 2.28 394 ARG A CA 1
ATOM 14617 C C . ARG E 2 394 ? 123.805 136.259 161.642 1.00 2.28 394 ARG A C 1
ATOM 14618 O O . ARG E 2 394 ? 122.599 136.277 161.904 1.00 2.28 394 ARG A O 1
ATOM 14626 N N . PHE E 2 395 ? 124.736 136.027 162.567 1.00 2.74 395 PHE A N 1
ATOM 14627 C CA . PHE E 2 395 ? 124.410 135.710 163.950 1.00 2.74 395 PHE A CA 1
ATOM 14628 C C . PHE E 2 395 ? 124.708 136.861 164.900 1.00 2.74 395 PHE A C 1
ATOM 14629 O O . PHE E 2 395 ? 124.813 136.642 166.108 1.00 2.74 395 PHE A O 1
ATOM 14637 N N . VAL E 2 396 ? 124.855 138.083 164.386 1.00 2.32 396 VAL A N 1
ATOM 14638 C CA . VAL E 2 396 ? 125.087 139.218 165.267 1.00 2.32 396 VAL A CA 1
ATOM 14639 C C . VAL E 2 396 ? 123.902 139.375 166.204 1.00 2.32 396 VAL A C 1
ATOM 14640 O O . VAL E 2 396 ? 122.744 139.172 165.817 1.00 2.32 396 VAL A O 1
ATOM 14644 N N . GLY E 2 397 ? 124.190 139.724 167.455 1.00 3.42 397 GLY A N 1
ATOM 14645 C CA . GLY E 2 397 ? 123.171 139.820 168.472 1.00 3.42 397 GLY A CA 1
ATOM 14646 C C . GLY E 2 397 ? 122.881 138.527 169.196 1.00 3.42 397 GLY A C 1
ATOM 14647 O O . GLY E 2 397 ? 122.069 138.526 170.128 1.00 3.42 397 GLY A O 1
ATOM 14648 N N . ARG E 2 398 ? 123.512 137.427 168.795 1.00 2.35 398 ARG A N 1
ATOM 14649 C CA . ARG E 2 398 ? 123.357 136.154 169.473 1.00 2.35 398 ARG A CA 1
ATOM 14650 C C . ARG E 2 398 ? 124.676 135.454 169.754 1.00 2.35 398 ARG A C 1
ATOM 14651 O O . ARG E 2 398 ? 124.665 134.377 170.357 1.00 2.35 398 ARG A O 1
ATOM 14659 N N . VAL E 2 399 ? 125.801 136.017 169.329 1.00 1.73 399 VAL A N 1
ATOM 14660 C CA . VAL E 2 399 ? 127.105 135.386 169.476 1.00 1.73 399 VAL A CA 1
ATOM 14661 C C . VAL E 2 399 ? 128.134 136.468 169.768 1.00 1.73 399 VAL A C 1
ATOM 14662 O O . VAL E 2 399 ? 128.060 137.569 169.215 1.00 1.73 399 VAL A O 1
ATOM 14666 N N . ALA E 2 400 ? 129.081 136.160 170.661 1.00 1.34 400 ALA A N 1
ATOM 14667 C CA . ALA E 2 400 ? 130.083 137.141 171.066 1.00 1.34 400 ALA A CA 1
ATOM 14668 C C . ALA E 2 400 ? 131.010 137.511 169.915 1.00 1.34 400 ALA A C 1
ATOM 14669 O O . ALA E 2 400 ? 131.265 138.694 169.671 1.00 1.34 400 ALA A O 1
ATOM 14671 N N . ASN E 2 401 ? 131.536 136.515 169.203 1.00 1.60 401 ASN A N 1
ATOM 14672 C CA . ASN E 2 401 ? 132.409 136.757 168.054 1.00 1.60 401 ASN A CA 1
ATOM 14673 C C . ASN E 2 401 ? 131.550 136.810 166.800 1.00 1.60 401 ASN A C 1
ATOM 14674 O O . ASN E 2 401 ? 131.231 135.781 166.207 1.00 1.60 401 ASN A O 1
ATOM 14679 N N . GLY E 2 402 ? 131.181 138.011 166.381 1.00 2.20 402 GLY A N 1
ATOM 14680 C CA . GLY E 2 402 ? 130.307 138.131 165.237 1.00 2.20 402 GLY A CA 1
ATOM 14681 C C . GLY E 2 402 ? 130.974 138.052 163.888 1.00 2.20 402 GLY A C 1
ATOM 14682 O O . GLY E 2 402 ? 130.282 138.123 162.871 1.00 2.20 402 GLY A O 1
ATOM 14683 N N . ASN E 2 403 ? 132.296 137.901 163.834 1.00 2.51 403 ASN A N 1
ATOM 14684 C CA . ASN E 2 403 ? 133.018 137.893 162.572 1.00 2.51 403 ASN A CA 1
ATOM 14685 C C . ASN E 2 403 ? 133.768 136.603 162.289 1.00 2.51 403 ASN A C 1
ATOM 14686 O O . ASN E 2 403 ? 134.198 136.405 161.150 1.00 2.51 403 ASN A O 1
ATOM 14691 N N . ASN E 2 404 ? 133.952 135.734 163.275 1.00 1.42 404 ASN A N 1
ATOM 14692 C CA . ASN E 2 404 ? 134.678 134.484 163.087 1.00 1.42 404 ASN A CA 1
ATOM 14693 C C . ASN E 2 404 ? 133.952 133.334 163.761 1.00 1.42 404 ASN A C 1
ATOM 14694 O O . ASN E 2 404 ? 134.534 132.557 164.517 1.00 1.42 404 ASN A O 1
ATOM 14699 N N . VAL E 2 405 ? 132.649 133.221 163.507 1.00 1.66 405 VAL A N 1
ATOM 14700 C CA . VAL E 2 405 ? 131.906 132.056 163.972 1.00 1.66 405 VAL A CA 1
ATOM 14701 C C . VAL E 2 405 ? 132.366 130.807 163.240 1.00 1.66 405 VAL A C 1
ATOM 14702 O O . VAL E 2 405 ? 132.423 129.717 163.818 1.00 1.66 405 VAL A O 1
ATOM 14706 N N . VAL E 2 406 ? 132.692 130.936 161.960 1.00 1.54 406 VAL A N 1
ATOM 14707 C CA . VAL E 2 406 ? 133.007 129.798 161.108 1.00 1.54 406 VAL A CA 1
ATOM 14708 C C . VAL E 2 406 ? 134.397 129.992 160.523 1.00 1.54 406 VAL A C 1
ATOM 14709 O O . VAL E 2 406 ? 134.795 131.114 160.196 1.00 1.54 406 VAL A O 1
ATOM 14713 N N . GLN E 2 407 ? 135.150 128.903 160.434 1.00 2.32 407 GLN A N 1
ATOM 14714 C CA . GLN E 2 407 ? 136.477 128.923 159.843 1.00 2.32 407 GLN A CA 1
ATOM 14715 C C . GLN E 2 407 ? 136.581 127.794 158.834 1.00 2.32 407 GLN A C 1
ATOM 14716 O O . GLN E 2 407 ? 136.235 126.650 159.142 1.00 2.32 407 GLN A O 1
ATOM 14722 N N . PHE E 2 408 ? 137.064 128.115 157.640 1.00 3.91 408 PHE A N 1
ATOM 14723 C CA . PHE E 2 408 ? 137.161 127.168 156.541 1.00 3.91 408 PHE A CA 1
ATOM 14724 C C . PHE E 2 408 ? 138.617 126.776 156.341 1.00 3.91 408 PHE A C 1
ATOM 14725 O O . PHE E 2 408 ? 139.499 127.639 156.334 1.00 3.91 408 PHE A O 1
ATOM 14733 N N . TYR E 2 409 ? 138.865 125.479 156.183 1.00 7.47 409 TYR A N 1
ATOM 14734 C CA . TYR E 2 409 ? 140.219 124.986 155.996 1.00 7.47 409 TYR A CA 1
ATOM 14735 C C . TYR E 2 409 ? 140.185 123.727 155.145 1.00 7.47 409 TYR A C 1
ATOM 14736 O O . TYR E 2 409 ? 139.126 123.144 154.904 1.00 7.47 409 TYR A O 1
ATOM 14745 N N . LYS E 2 410 ? 141.362 123.323 154.681 1.00 15.66 410 LYS A N 1
ATOM 14746 C CA . LYS E 2 410 ? 141.536 122.114 153.887 1.00 15.66 410 LYS A CA 1
ATOM 14747 C C . LYS E 2 410 ? 142.323 121.098 154.701 1.00 15.66 410 LYS A C 1
ATOM 14748 O O . LYS E 2 410 ? 143.419 121.401 155.183 1.00 15.66 410 LYS A O 1
ATOM 14754 N N . LYS E 2 411 ? 141.775 119.895 154.846 1.00 14.23 411 LYS A N 1
ATOM 14755 C CA . LYS E 2 411 ? 142.502 118.803 155.490 1.00 14.23 411 LYS A CA 1
ATOM 14756 C C . LYS E 2 411 ? 143.246 118.046 154.400 1.00 14.23 411 LYS A C 1
ATOM 14757 O O . LYS E 2 411 ? 142.684 117.209 153.693 1.00 14.23 411 LYS A O 1
ATOM 14763 N N . ARG E 2 412 ? 144.529 118.352 154.262 1.00 20.57 412 ARG A N 1
ATOM 14764 C CA . ARG E 2 412 ? 145.357 117.766 153.218 1.00 20.57 412 ARG A CA 1
ATOM 14765 C C . ARG E 2 412 ? 145.991 116.457 153.676 1.00 20.57 412 ARG A C 1
ATOM 14766 O O . ARG E 2 412 ? 146.388 115.629 152.856 1.00 20.57 412 ARG A O 1
ATOM 14774 N N . GLY E 2 442 ? 157.080 121.008 129.790 1.00 0.00 442 GLY A N 1
ATOM 14775 C CA . GLY E 2 442 ? 157.633 122.021 128.909 1.00 0.00 442 GLY A CA 1
ATOM 14776 C C . GLY E 2 442 ? 156.561 122.850 128.231 1.00 0.00 442 GLY A C 1
ATOM 14777 O O . GLY E 2 442 ? 156.226 123.941 128.688 1.00 0.00 442 GLY A O 1
ATOM 14778 N N . GLU E 2 443 ? 156.021 122.329 127.135 1.00 0.00 443 GLU A N 1
ATOM 14779 C CA . GLU E 2 443 ? 154.981 123.027 126.390 1.00 0.00 443 GLU A CA 1
ATOM 14780 C C . GLU E 2 443 ? 153.910 122.057 125.908 1.00 0.00 443 GLU A C 1
ATOM 14781 O O . GLU E 2 443 ? 153.604 122.004 124.715 1.00 0.00 443 GLU A O 1
ATOM 14783 N N . LEU E 2 444 ? 153.348 121.303 126.851 1.00 0.00 444 LEU A N 1
ATOM 14784 C CA . LEU E 2 444 ? 152.309 120.315 126.569 1.00 0.00 444 LEU A CA 1
ATOM 14785 C C . LEU E 2 444 ? 152.716 119.407 125.421 1.00 0.00 444 LEU A C 1
ATOM 14786 O O . LEU E 2 444 ? 151.990 119.283 124.435 1.00 0.00 444 LEU A O 1
ATOM 14788 N N . GLU E 2 445 ? 153.886 118.789 125.562 1.00 0.00 445 GLU A N 1
ATOM 14789 C CA . GLU E 2 445 ? 154.439 117.890 124.553 1.00 0.00 445 GLU A CA 1
ATOM 14790 C C . GLU E 2 445 ? 154.416 118.536 123.173 1.00 0.00 445 GLU A C 1
ATOM 14791 O O . GLU E 2 445 ? 153.801 118.015 122.242 1.00 0.00 445 GLU A O 1
ATOM 14793 N N . VAL E 2 446 ? 155.087 119.681 123.065 1.00 0.00 446 VAL A N 1
ATOM 14794 C CA . VAL E 2 446 ? 155.164 120.439 121.821 1.00 0.00 446 VAL A CA 1
ATOM 14795 C C . VAL E 2 446 ? 153.784 120.658 121.213 1.00 0.00 446 VAL A C 1
ATOM 14796 O O . VAL E 2 446 ? 152.956 121.379 121.769 1.00 0.00 446 VAL A O 1
ATOM 14798 N N . GLN E 2 447 ? 153.541 120.020 120.075 1.00 0.00 447 GLN A N 1
ATOM 14799 C CA . GLN E 2 447 ? 152.264 120.156 119.390 1.00 0.00 447 GLN A CA 1
ATOM 14800 C C . GLN E 2 447 ? 151.301 119.021 119.718 1.00 0.00 447 GLN A C 1
ATOM 14801 O O . GLN E 2 447 ? 150.473 118.654 118.891 1.00 0.00 447 GLN A O 1
ATOM 14803 N N . THR E 2 448 ? 151.408 118.460 120.918 1.00 0.00 448 THR A N 1
ATOM 14804 C CA . THR E 2 448 ? 150.516 117.375 121.308 1.00 0.00 448 THR A CA 1
ATOM 14805 C C . THR E 2 448 ? 149.077 117.868 121.291 1.00 0.00 448 THR A C 1
ATOM 14806 O O . THR E 2 448 ? 148.191 117.212 120.747 1.00 0.00 448 THR A O 1
ATOM 14808 N N . LEU E 2 449 ? 148.854 119.034 121.887 1.00 0.00 449 LEU A N 1
ATOM 14809 C CA . LEU E 2 449 ? 147.525 119.627 121.927 1.00 0.00 449 LEU A CA 1
ATOM 14810 C C . LEU E 2 449 ? 147.237 120.323 120.605 1.00 0.00 449 LEU A C 1
ATOM 14811 O O . LEU E 2 449 ? 146.082 120.512 120.230 1.00 0.00 449 LEU A O 1
ATOM 14813 N N . VAL E 2 450 ? 148.301 120.698 119.901 1.00 0.00 450 VAL A N 1
ATOM 14814 C CA . VAL E 2 450 ? 148.180 121.373 118.615 1.00 0.00 450 VAL A CA 1
ATOM 14815 C C . VAL E 2 450 ? 147.931 120.375 117.489 1.00 0.00 450 VAL A C 1
ATOM 14816 O O . VAL E 2 450 ? 147.487 120.748 116.404 1.00 0.00 450 VAL A O 1
ATOM 14818 N N . ASN E 2 451 ? 148.215 119.104 117.758 1.00 0.00 451 ASN A N 1
ATOM 14819 C CA . ASN E 2 451 ? 148.023 118.045 116.777 1.00 0.00 451 ASN A CA 1
ATOM 14820 C C . ASN E 2 451 ? 146.579 117.992 116.303 1.00 0.00 451 ASN A C 1
ATOM 14821 O O . ASN E 2 451 ? 146.311 117.879 115.109 1.00 0.00 451 ASN A O 1
ATOM 14823 N N . ASP E 2 452 ? 145.649 118.076 117.249 1.00 0.00 452 ASP A N 1
ATOM 14824 C CA . ASP E 2 452 ? 144.230 118.055 116.927 1.00 0.00 452 ASP A CA 1
ATOM 14825 C C . ASP E 2 452 ? 143.915 119.163 115.931 1.00 0.00 452 ASP A C 1
ATOM 14826 O O . ASP E 2 452 ? 143.280 118.928 114.904 1.00 0.00 452 ASP A O 1
ATOM 14828 N N . LEU E 2 453 ? 144.372 120.372 116.240 1.00 0.00 453 LEU A N 1
ATOM 14829 C CA . LEU E 2 453 ? 144.157 121.520 115.370 1.00 0.00 453 LEU A CA 1
ATOM 14830 C C . LEU E 2 453 ? 144.871 121.323 114.037 1.00 0.00 453 LEU A C 1
ATOM 14831 O O . LEU E 2 453 ? 144.347 121.684 112.985 1.00 0.00 453 LEU A O 1
ATOM 14833 N N . LEU E 2 454 ? 146.069 120.748 114.088 1.00 0.00 454 LEU A N 1
ATOM 14834 C CA . LEU E 2 454 ? 146.853 120.501 112.884 1.00 0.00 454 LEU A CA 1
ATOM 14835 C C . LEU E 2 454 ? 146.052 119.718 111.851 1.00 0.00 454 LEU A C 1
ATOM 14836 O O . LEU E 2 454 ? 146.001 120.089 110.679 1.00 0.00 454 LEU A O 1
ATOM 14838 N N . ASN E 2 455 ? 145.421 118.636 112.295 1.00 0.00 455 ASN A N 1
ATOM 14839 C CA . ASN E 2 455 ? 144.623 117.796 111.410 1.00 0.00 455 ASN A CA 1
ATOM 14840 C C . ASN E 2 455 ? 143.325 118.464 110.976 1.00 0.00 455 ASN A C 1
ATOM 14841 O O . ASN E 2 455 ? 142.788 118.162 109.911 1.00 0.00 455 ASN A O 1
ATOM 14843 N N . LYS E 2 456 ? 142.822 119.372 111.805 1.00 0.00 456 LYS A N 1
ATOM 14844 C CA . LYS E 2 456 ? 141.584 120.077 111.503 1.00 0.00 456 LYS A CA 1
ATOM 14845 C C . LYS E 2 456 ? 141.840 121.439 110.865 1.00 0.00 456 LYS A C 1
ATOM 14846 O O . LYS E 2 456 ? 140.900 122.145 110.501 1.00 0.00 456 LYS A O 1
ATOM 14848 N N . MET E 2 457 ? 143.113 121.806 110.736 1.00 0.00 457 MET A N 1
ATOM 14849 C CA . MET E 2 457 ? 143.483 123.086 110.138 1.00 0.00 457 MET A CA 1
ATOM 14850 C C . MET E 2 457 ? 142.871 123.193 108.748 1.00 0.00 457 MET A C 1
ATOM 14851 O O . MET E 2 457 ? 142.259 124.201 108.400 1.00 0.00 457 MET A O 1
ATOM 14853 N N . GLN E 2 458 ? 143.046 122.136 107.963 1.00 0.00 458 GLN A N 1
ATOM 14854 C CA . GLN E 2 458 ? 142.502 122.058 106.612 1.00 0.00 458 GLN A CA 1
ATOM 14855 C C . GLN E 2 458 ? 142.806 123.263 105.724 1.00 0.00 458 GLN A C 1
ATOM 14856 O O . GLN E 2 458 ? 141.911 124.035 105.385 1.00 0.00 458 GLN A O 1
ATOM 14858 N N . LEU E 2 459 ? 144.058 123.483 105.354 1.00 0.00 459 LEU A N 1
ATOM 14859 C CA . LEU E 2 459 ? 144.319 124.589 104.444 1.00 0.00 459 LEU A CA 1
ATOM 14860 C C . LEU E 2 459 ? 144.195 124.056 103.032 1.00 0.00 459 LEU A C 1
ATOM 14861 O O . LEU E 2 459 ? 144.092 122.841 102.809 1.00 0.00 459 LEU A O 1
ATOM 14866 N N . SER E 2 460 ? 144.275 124.946 102.055 1.00 0.00 460 SER A N 1
ATOM 14867 C CA . SER E 2 460 ? 144.005 124.527 100.687 1.00 0.00 460 SER A CA 1
ATOM 14868 C C . SER E 2 460 ? 145.244 124.570 99.769 1.00 0.00 460 SER A C 1
ATOM 14869 O O . SER E 2 460 ? 145.163 123.966 98.701 1.00 0.00 460 SER A O 1
ATOM 14872 N N . LEU E 2 461 ? 146.369 125.179 100.197 1.00 0.00 461 LEU A N 1
ATOM 14873 C CA . LEU E 2 461 ? 147.643 125.155 99.458 1.00 0.00 461 LEU A CA 1
ATOM 14874 C C . LEU E 2 461 ? 148.777 124.509 100.278 1.00 0.00 461 LEU A C 1
ATOM 14875 O O . LEU E 2 461 ? 149.427 123.605 99.759 1.00 0.00 461 LEU A O 1
ATOM 14880 N N . LEU E 2 462 ? 148.992 124.949 101.532 1.00 0.00 462 LEU A N 1
ATOM 14881 C CA . LEU E 2 462 ? 150.078 124.463 102.396 1.00 0.00 462 LEU A CA 1
ATOM 14882 C C . LEU E 2 462 ? 149.790 123.040 102.947 1.00 0.00 462 LEU A C 1
ATOM 14883 O O . LEU E 2 462 ? 148.739 122.856 103.562 1.00 0.00 462 LEU A O 1
ATOM 14888 N N . PRO E 2 463 ? 150.714 122.061 102.755 1.00 0.00 463 PRO A N 1
ATOM 14889 C CA . PRO E 2 463 ? 150.676 120.757 103.450 1.00 0.00 463 PRO A CA 1
ATOM 14890 C C . PRO E 2 463 ? 150.816 120.888 104.975 1.00 0.00 463 PRO A C 1
ATOM 14891 O O . PRO E 2 463 ? 151.753 121.534 105.449 1.00 0.00 463 PRO A O 1
ATOM 14895 N N . GLU E 2 464 ? 149.883 120.252 105.700 1.00 0.00 464 GLU A N 1
ATOM 14896 C CA . GLU E 2 464 ? 149.818 120.220 107.162 1.00 0.00 464 GLU A CA 1
ATOM 14897 C C . GLU E 2 464 ? 151.074 119.622 107.820 1.00 0.00 464 GLU A C 1
ATOM 14898 O O . GLU E 2 464 ? 151.573 120.207 108.776 1.00 0.00 464 GLU A O 1
ATOM 14904 N N . VAL E 2 465 ? 151.568 118.486 107.294 1.00 0.00 465 VAL A N 1
ATOM 14905 C CA . VAL E 2 465 ? 152.706 117.726 107.833 1.00 0.00 465 VAL A CA 1
ATOM 14906 C C . VAL E 2 465 ? 154.044 118.490 107.765 1.00 0.00 465 VAL A C 1
ATOM 14907 O O . VAL E 2 465 ? 154.800 118.463 108.738 1.00 0.00 465 VAL A O 1
ATOM 14911 N N . GLY E 2 466 ? 154.301 119.176 106.639 1.00 0.00 466 GLY A N 1
ATOM 14912 C CA . GLY E 2 466 ? 155.517 119.968 106.446 1.00 0.00 466 GLY A CA 1
ATOM 14913 C C . GLY E 2 466 ? 155.478 121.261 107.274 1.00 0.00 466 GLY A C 1
ATOM 14914 O O . GLY E 2 466 ? 156.530 121.756 107.673 1.00 0.00 466 GLY A O 1
ATOM 14915 N N . LEU E 2 467 ? 154.274 121.789 107.545 1.00 0.00 467 LEU A N 1
ATOM 14916 C CA . LEU E 2 467 ? 154.056 123.013 108.308 1.00 0.00 467 LEU A CA 1
ATOM 14917 C C . LEU E 2 467 ? 154.066 122.777 109.832 1.00 0.00 467 LEU A C 1
ATOM 14918 O O . LEU E 2 467 ? 154.501 123.669 110.561 1.00 0.00 467 LEU A O 1
ATOM 14923 N N . ASN E 2 468 ? 153.515 121.664 110.277 1.00 0.00 468 ASN A N 1
ATOM 14924 C CA . ASN E 2 468 ? 153.583 121.365 111.685 1.00 0.00 468 ASN A CA 1
ATOM 14925 C C . ASN E 2 468 ? 155.047 121.061 111.969 1.00 0.00 468 ASN A C 1
ATOM 14926 O O . ASN E 2 468 ? 155.554 121.394 113.028 1.00 0.00 468 ASN A O 1
ATOM 14931 N N . GLU E 2 469 ? 155.726 120.452 110.995 1.00 0.00 469 GLU A N 1
ATOM 14932 C CA . GLU E 2 469 ? 157.132 120.112 111.103 1.00 0.00 469 GLU A CA 1
ATOM 14933 C C . GLU E 2 469 ? 157.986 121.302 110.717 1.00 0.00 469 GLU A C 1
ATOM 14934 O O . GLU E 2 469 ? 159.178 121.325 110.979 1.00 0.00 469 GLU A O 1
ATOM 14940 N N . ALA E 2 470 ? 157.380 122.290 110.076 1.00 0.00 470 ALA A N 1
ATOM 14941 C CA . ALA E 2 470 ? 158.122 123.484 109.705 1.00 0.00 470 ALA A CA 1
ATOM 14942 C C . ALA E 2 470 ? 158.200 124.392 110.917 1.00 0.00 470 ALA A C 1
ATOM 14943 O O . ALA E 2 470 ? 159.124 125.185 111.038 1.00 0.00 470 ALA A O 1
ATOM 14945 N N . VAL E 2 471 ? 157.221 124.264 111.813 1.00 0.00 471 VAL A N 1
ATOM 14946 C CA . VAL E 2 471 ? 157.178 125.054 113.032 1.00 0.00 471 VAL A CA 1
ATOM 14947 C C . VAL E 2 471 ? 157.816 124.281 114.161 1.00 0.00 471 VAL A C 1
ATOM 14948 O O . VAL E 2 471 ? 158.451 124.870 115.024 1.00 0.00 471 VAL A O 1
ATOM 14952 N N . LYS E 2 472 ? 157.669 122.956 114.147 1.00 0.00 472 LYS A N 1
ATOM 14953 C CA . LYS E 2 472 ? 158.287 122.117 115.174 1.00 0.00 472 LYS A CA 1
ATOM 14954 C C . LYS E 2 472 ? 159.776 122.363 115.108 1.00 0.00 472 LYS A C 1
ATOM 14955 O O . LYS E 2 472 ? 160.408 122.665 116.105 1.00 0.00 472 LYS A O 1
ATOM 14961 N N . LYS E 2 473 ? 160.336 122.272 113.909 1.00 0.00 473 LYS A N 1
ATOM 14962 C CA . LYS E 2 473 ? 161.742 122.534 113.718 1.00 0.00 473 LYS A CA 1
ATOM 14963 C C . LYS E 2 473 ? 162.068 123.950 114.192 1.00 0.00 473 LYS A C 1
ATOM 14964 O O . LYS E 2 473 ? 163.038 124.153 114.905 1.00 0.00 473 LYS A O 1
ATOM 14970 N N . PHE E 2 474 ? 161.198 124.898 113.865 1.00 0.00 474 PHE A N 1
ATOM 14971 C CA . PHE E 2 474 ? 161.392 126.286 114.276 1.00 0.00 474 PHE A CA 1
ATOM 14972 C C . PHE E 2 474 ? 161.497 126.363 115.784 1.00 0.00 474 PHE A C 1
ATOM 14973 O O . PHE E 2 474 ? 162.512 126.790 116.322 1.00 0.00 474 PHE A O 1
ATOM 14981 N N . VAL E 2 475 ? 160.426 125.968 116.460 1.00 0.00 475 VAL A N 1
ATOM 14982 C CA . VAL E 2 475 ? 160.383 126.007 117.906 1.00 0.00 475 VAL A CA 1
ATOM 14983 C C . VAL E 2 475 ? 161.369 125.066 118.571 1.00 0.00 475 VAL A C 1
ATOM 14984 O O . VAL E 2 475 ? 162.078 125.442 119.496 1.00 0.00 475 VAL A O 1
ATOM 14988 N N . ASP E 2 476 ? 161.407 123.837 118.074 1.00 0.00 476 ASP A N 1
ATOM 14989 C CA . ASP E 2 476 ? 162.259 122.792 118.630 1.00 0.00 476 ASP A CA 1
ATOM 14990 C C . ASP E 2 476 ? 163.784 122.857 118.515 1.00 0.00 476 ASP A C 1
ATOM 14991 O O . ASP E 2 476 ? 164.480 122.549 119.474 1.00 0.00 476 ASP A O 1
ATOM 14996 N N . LYS E 2 477 ? 164.303 123.249 117.357 1.00 0.00 477 LYS A N 1
ATOM 14997 C CA . LYS E 2 477 ? 165.749 123.291 117.156 1.00 0.00 477 LYS A CA 1
ATOM 14998 C C . LYS E 2 477 ? 166.235 124.664 116.744 1.00 0.00 477 LYS A C 1
ATOM 14999 O O . LYS E 2 477 ? 167.018 124.794 115.809 1.00 0.00 477 LYS A O 1
ATOM 15005 N N . ASP E 2 478 ? 165.765 125.659 117.486 1.00 0.00 478 ASP A N 1
ATOM 15006 C CA . ASP E 2 478 ? 166.028 127.095 117.325 1.00 0.00 478 ASP A CA 1
ATOM 15007 C C . ASP E 2 478 ? 166.501 127.567 115.960 1.00 0.00 478 ASP A C 1
ATOM 15008 O O . ASP E 2 478 ? 167.465 128.299 115.829 1.00 0.00 478 ASP A O 1
ATOM 15013 N N . GLU E 2 479 ? 165.829 127.117 114.920 1.00 0.00 479 GLU A N 1
ATOM 15014 C CA . GLU E 2 479 ? 166.252 127.531 113.626 1.00 0.00 479 GLU A CA 1
ATOM 15015 C C . GLU E 2 479 ? 165.475 128.694 113.231 1.00 0.00 479 GLU A C 1
ATOM 15016 O O . GLU E 2 479 ? 164.602 128.609 112.414 1.00 0.00 479 GLU A O 1
ATOM 15022 N N . LYS E 2 480 ? 165.829 129.843 113.745 1.00 0.00 480 LYS A N 1
ATOM 15023 C CA . LYS E 2 480 ? 165.181 131.118 113.470 1.00 0.00 480 LYS A CA 1
ATOM 15024 C C . LYS E 2 480 ? 164.429 131.420 112.172 1.00 0.00 480 LYS A C 1
ATOM 15025 O O . LYS E 2 480 ? 163.475 132.146 112.201 1.00 0.00 480 LYS A O 1
ATOM 15031 N N . THR E 2 481 ? 164.876 130.918 111.033 1.00 0.00 481 THR A N 1
ATOM 15032 C CA . THR E 2 481 ? 164.271 131.137 109.756 1.00 0.00 481 THR A CA 1
ATOM 15033 C C . THR E 2 481 ? 163.702 129.873 109.170 1.00 0.00 481 THR A C 1
ATOM 15034 O O . THR E 2 481 ? 163.447 129.844 108.005 1.00 0.00 481 THR A O 1
ATOM 15038 N N . ALA E 2 482 ? 163.496 128.844 109.965 1.00 0.00 482 ALA A N 1
ATOM 15039 C CA . ALA E 2 482 ? 162.950 127.579 109.474 1.00 0.00 482 ALA A CA 1
ATOM 15040 C C . ALA E 2 482 ? 161.596 127.587 108.934 1.00 0.00 482 ALA A C 1
ATOM 15041 O O . ALA E 2 482 ? 161.259 126.715 108.193 1.00 0.00 482 ALA A O 1
ATOM 15043 N N . LEU E 2 483 ? 160.784 128.482 109.456 1.00 0.00 483 LEU A N 1
ATOM 15044 C CA . LEU E 2 483 ? 159.408 128.632 109.083 1.00 0.00 483 LEU A CA 1
ATOM 15045 C C . LEU E 2 483 ? 159.447 129.423 107.895 1.00 0.00 483 LEU A C 1
ATOM 15046 O O . LEU E 2 483 ? 158.915 129.030 106.922 1.00 0.00 483 LEU A O 1
ATOM 15051 N N . LYS E 2 484 ? 160.130 130.550 107.989 1.00 0.00 484 LYS A N 1
ATOM 15052 C CA . LYS E 2 484 ? 160.250 131.528 106.928 1.00 0.00 484 LYS A CA 1
ATOM 15053 C C . LYS E 2 484 ? 160.484 130.955 105.578 1.00 0.00 484 LYS A C 1
ATOM 15054 O O . LYS E 2 484 ? 159.751 131.269 104.697 1.00 0.00 484 LYS A O 1
ATOM 15060 N N . GLU E 2 485 ? 161.466 130.101 105.395 1.00 0.00 485 GLU A N 1
ATOM 15061 C CA . GLU E 2 485 ? 161.653 129.583 104.076 1.00 0.00 485 GLU A CA 1
ATOM 15062 C C . GLU E 2 485 ? 160.585 128.663 103.657 1.00 0.00 485 GLU A C 1
ATOM 15063 O O . GLU E 2 485 ? 160.150 128.812 102.579 1.00 0.00 485 GLU A O 1
ATOM 15069 N N . PHE E 2 486 ? 160.032 127.794 104.512 1.00 0.00 486 PHE A N 1
ATOM 15070 C CA . PHE E 2 486 ? 158.981 126.812 104.164 1.00 0.00 486 PHE A CA 1
ATOM 15071 C C . PHE E 2 486 ? 157.868 127.386 103.435 1.00 0.00 486 PHE A C 1
ATOM 15072 O O . PHE E 2 486 ? 157.340 126.745 102.622 1.00 0.00 486 PHE A O 1
ATOM 15080 N N . ILE E 2 487 ? 157.408 128.543 103.857 1.00 0.00 487 ILE A N 1
ATOM 15081 C CA . ILE E 2 487 ? 156.366 129.257 103.219 1.00 0.00 487 ILE A CA 1
ATOM 15082 C C . ILE E 2 487 ? 156.919 129.788 101.938 1.00 0.00 487 ILE A C 1
ATOM 15083 O O . ILE E 2 487 ? 156.256 129.686 100.962 1.00 0.00 487 ILE A O 1
ATOM 15088 N N . SER E 2 488 ? 158.154 130.255 101.875 1.00 0.00 488 SER A N 1
ATOM 15089 C CA . SER E 2 488 ? 158.602 130.814 100.607 1.00 0.00 488 SER A CA 1
ATOM 15090 C C . SER E 2 488 ? 159.079 129.835 99.583 1.00 0.00 488 SER A C 1
ATOM 15091 O O . SER E 2 488 ? 159.489 130.246 98.544 1.00 0.00 488 SER A O 1
ATOM 15094 N N . HIS E 2 489 ? 159.124 128.569 99.897 1.00 0.00 489 HIS A N 1
ATOM 15095 C CA . HIS E 2 489 ? 159.417 127.566 98.920 1.00 0.00 489 HIS A CA 1
ATOM 15096 C C . HIS E 2 489 ? 158.054 127.519 98.258 1.00 0.00 489 HIS A C 1
ATOM 15097 O O . HIS E 2 489 ? 157.945 127.676 97.104 1.00 0.00 489 HIS A O 1
ATOM 15104 N N . GLU E 2 490 ? 156.947 127.458 98.981 1.00 0.00 490 GLU A N 1
ATOM 15105 C CA . GLU E 2 490 ? 155.593 127.446 98.398 1.00 0.00 490 GLU A CA 1
ATOM 15106 C C . GLU E 2 490 ? 155.170 128.537 97.454 1.00 0.00 490 GLU A C 1
ATOM 15107 O O . GLU E 2 490 ? 154.282 128.368 96.666 1.00 0.00 490 GLU A O 1
ATOM 15113 N N . ILE E 2 491 ? 155.823 129.677 97.536 1.00 0.00 491 ILE A N 1
ATOM 15114 C CA . ILE E 2 491 ? 155.645 130.794 96.656 1.00 0.00 491 ILE A CA 1
ATOM 15115 C C . ILE E 2 491 ? 156.772 130.779 95.628 1.00 0.00 491 ILE A C 1
ATOM 15116 O O . ILE E 2 491 ? 157.272 131.811 95.268 1.00 0.00 491 ILE A O 1
ATOM 15121 N N . SER E 2 492 ? 157.202 129.586 95.222 1.00 0.00 492 SER A N 1
ATOM 15122 C CA . SER E 2 492 ? 158.212 129.329 94.238 1.00 0.00 492 SER A CA 1
ATOM 15123 C C . SER E 2 492 ? 157.694 128.062 93.679 1.00 0.00 492 SER A C 1
ATOM 15124 O O . SER E 2 492 ? 156.908 128.162 92.787 1.00 0.00 492 SER A O 1
ATOM 15127 N N . ASN E 2 493 ? 158.006 126.909 94.277 1.00 0.00 493 ASN A N 1
ATOM 15128 C CA . ASN E 2 493 ? 157.626 125.569 93.772 1.00 0.00 493 ASN A CA 1
ATOM 15129 C C . ASN E 2 493 ? 156.261 125.475 93.205 1.00 0.00 493 ASN A C 1
ATOM 15130 O O . ASN E 2 493 ? 156.088 125.161 92.057 1.00 0.00 493 ASN A O 1
ATOM 15135 N N . GLU E 2 494 ? 155.299 125.899 93.969 1.00 0.00 494 GLU A N 1
ATOM 15136 C CA . GLU E 2 494 ? 153.972 125.834 93.461 1.00 0.00 494 GLU A CA 1
ATOM 15137 C C . GLU E 2 494 ? 153.511 127.007 92.606 1.00 0.00 494 GLU A C 1
ATOM 15138 O O . GLU E 2 494 ? 152.332 127.107 92.353 1.00 0.00 494 GLU A O 1
ATOM 15144 N N . VAL E 2 495 ? 154.395 127.906 92.189 1.00 0.00 495 VAL A N 1
ATOM 15145 C CA . VAL E 2 495 ? 153.951 128.973 91.337 1.00 0.00 495 VAL A CA 1
ATOM 15146 C C . VAL E 2 495 ? 154.031 128.286 90.032 1.00 0.00 495 VAL A C 1
ATOM 15147 O O . VAL E 2 495 ? 153.024 127.854 89.495 1.00 0.00 495 VAL A O 1
ATOM 15151 N N . GLY E 2 496 ? 155.265 128.125 89.573 1.00 0.00 496 GLY A N 1
ATOM 15152 C CA . GLY E 2 496 ? 155.609 127.472 88.318 1.00 0.00 496 GLY A CA 1
ATOM 15153 C C . GLY E 2 496 ? 154.796 126.225 88.045 1.00 0.00 496 GLY A C 1
ATOM 15154 O O . GLY E 2 496 ? 154.117 126.135 87.043 1.00 0.00 496 GLY A O 1
ATOM 15155 N N . ILE E 2 497 ? 154.720 125.309 89.010 1.00 0.00 497 ILE A N 1
ATOM 15156 C CA . ILE E 2 497 ? 153.897 124.101 88.914 1.00 0.00 497 ILE A CA 1
ATOM 15157 C C . ILE E 2 497 ? 152.457 124.317 88.453 1.00 0.00 497 ILE A C 1
ATOM 15158 O O . ILE E 2 497 ? 151.900 123.406 87.911 1.00 0.00 497 ILE A O 1
ATOM 15163 N N . LEU E 2 498 ? 151.896 125.479 88.764 1.00 0.00 498 LEU A N 1
ATOM 15164 C CA . LEU E 2 498 ? 150.539 125.809 88.381 1.00 0.00 498 LEU A CA 1
ATOM 15165 C C . LEU E 2 498 ? 150.609 126.581 87.081 1.00 0.00 498 LEU A C 1
ATOM 15166 O O . LEU E 2 498 ? 149.650 126.602 86.309 1.00 0.00 498 LEU A O 1
ATOM 15171 N N . SER E 2 499 ? 151.754 127.218 86.872 1.00 0.00 499 SER A N 1
ATOM 15172 C CA . SER E 2 499 ? 151.997 127.966 85.663 1.00 0.00 499 SER A CA 1
ATOM 15173 C C . SER E 2 499 ? 152.163 126.935 84.566 1.00 0.00 499 SER A C 1
ATOM 15174 O O . SER E 2 499 ? 152.182 127.278 83.384 1.00 0.00 499 SER A O 1
ATOM 15176 N N . THR E 2 500 ? 152.283 125.664 84.951 1.00 0.00 500 THR A N 1
ATOM 15177 C CA . THR E 2 500 ? 152.434 124.629 83.918 1.00 0.00 500 THR A CA 1
ATOM 15178 C C . THR E 2 500 ? 151.085 124.078 83.395 1.00 0.00 500 THR A C 1
ATOM 15179 O O . THR E 2 500 ? 151.103 123.370 82.389 1.00 0.00 500 THR A O 1
ATOM 15183 N N . ASN E 2 501 ? 149.953 124.433 84.030 1.00 0.00 501 ASN A N 1
ATOM 15184 C CA . ASN E 2 501 ? 148.606 124.102 83.558 1.00 0.00 501 ASN A CA 1
ATOM 15185 C C . ASN E 2 501 ? 147.993 125.341 82.888 1.00 0.00 501 ASN A C 1
ATOM 15186 O O . ASN E 2 501 ? 147.557 126.255 83.587 1.00 0.00 501 ASN A O 1
ATOM 15191 N N . GLU E 2 502 ? 147.951 125.340 81.542 1.00 0.00 502 GLU A N 1
ATOM 15192 C CA . GLU E 2 502 ? 147.353 126.409 80.730 1.00 0.00 502 GLU A CA 1
ATOM 15193 C C . GLU E 2 502 ? 145.824 126.563 80.886 1.00 0.00 502 GLU A C 1
ATOM 15194 O O . GLU E 2 502 ? 145.314 127.649 80.617 1.00 0.00 502 GLU A O 1
ATOM 15200 N N . GLU E 2 503 ? 145.124 125.506 81.340 1.00 0.00 503 GLU A N 1
ATOM 15201 C CA . GLU E 2 503 ? 143.686 125.535 81.640 1.00 0.00 503 GLU A CA 1
ATOM 15202 C C . GLU E 2 503 ? 143.325 126.360 82.889 1.00 0.00 503 GLU A C 1
ATOM 15203 O O . GLU E 2 503 ? 142.207 126.869 82.961 1.00 0.00 503 GLU A O 1
ATOM 15209 N N . PHE E 2 504 ? 144.273 126.494 83.835 1.00 0.00 504 PHE A N 1
ATOM 15210 C CA . PHE E 2 504 ? 144.110 127.241 85.087 1.00 0.00 504 PHE A CA 1
ATOM 15211 C C . PHE E 2 504 ? 143.981 128.762 84.857 1.00 0.00 504 PHE A C 1
ATOM 15212 O O . PHE E 2 504 ? 143.378 129.455 85.676 1.00 0.00 504 PHE A O 1
ATOM 15214 N N . LEU E 2 505 ? 144.543 129.235 83.735 1.00 0.00 505 LEU A N 1
ATOM 15215 C CA . LEU E 2 505 ? 144.647 130.635 83.339 1.00 0.00 505 LEU A CA 1
ATOM 15216 C C . LEU E 2 505 ? 143.457 131.143 82.503 1.00 0.00 505 LEU A C 1
ATOM 15217 O O . LEU E 2 505 ? 143.409 132.340 82.220 1.00 0.00 505 LEU A O 1
ATOM 15222 N N . ARG E 2 506 ? 142.530 130.249 82.122 1.00 0.00 506 ARG A N 1
ATOM 15223 C CA . ARG E 2 506 ? 141.334 130.567 81.336 1.00 0.00 506 ARG A CA 1
ATOM 15224 C C . ARG E 2 506 ? 140.042 130.577 82.175 1.00 0.00 506 ARG A C 1
ATOM 15225 O O . ARG E 2 506 ? 138.981 130.829 81.601 1.00 0.00 506 ARG A O 1
ATOM 15233 N N . THR E 2 507 ? 140.131 130.302 83.487 1.00 0.00 507 THR A N 1
ATOM 15234 C CA . THR E 2 507 ? 138.972 130.136 84.362 1.00 0.00 507 THR A CA 1
ATOM 15235 C C . THR E 2 507 ? 138.899 131.282 85.390 1.00 0.00 507 THR A C 1
ATOM 15236 O O . THR E 2 507 ? 139.622 131.259 86.385 1.00 0.00 507 THR A O 1
ATOM 15240 N N . ASP E 2 508 ? 138.006 132.254 85.132 1.00 0.00 508 ASP A N 1
ATOM 15241 C CA . ASP E 2 508 ? 137.708 133.384 86.027 1.00 0.00 508 ASP A CA 1
ATOM 15242 C C . ASP E 2 508 ? 136.874 133.010 87.274 1.00 0.00 508 ASP A C 1
ATOM 15243 O O . ASP E 2 508 ? 136.733 133.859 88.154 1.00 0.00 508 ASP A O 1
ATOM 15248 N N . ASP E 2 509 ? 136.338 131.778 87.340 1.00 0.00 509 ASP A N 1
ATOM 15249 C CA . ASP E 2 509 ? 135.499 131.305 88.443 1.00 0.00 509 ASP A CA 1
ATOM 15250 C C . ASP E 2 509 ? 136.386 130.705 89.551 1.00 0.00 509 ASP A C 1
ATOM 15251 O O . ASP E 2 509 ? 137.101 129.728 89.314 1.00 0.00 509 ASP A O 1
ATOM 15256 N N . ALA E 2 510 ? 136.299 131.306 90.749 1.00 0.00 510 ALA A N 1
ATOM 15257 C CA . ALA E 2 510 ? 137.053 130.927 91.944 1.00 0.00 510 ALA A CA 1
ATOM 15258 C C . ALA E 2 510 ? 136.651 129.572 92.559 1.00 0.00 510 ALA A C 1
ATOM 15259 O O . ALA E 2 510 ? 137.483 128.977 93.244 1.00 0.00 510 ALA A O 1
ATOM 15261 N N . GLU E 2 511 ? 135.415 129.098 92.314 1.00 0.00 511 GLU A N 1
ATOM 15262 C CA . GLU E 2 511 ? 134.940 127.803 92.811 1.00 0.00 511 GLU A CA 1
ATOM 15263 C C . GLU E 2 511 ? 135.475 126.612 92.001 1.00 0.00 511 GLU A C 1
ATOM 15264 O O . GLU E 2 511 ? 135.840 125.606 92.610 1.00 0.00 511 GLU A O 1
ATOM 15270 N N . GLU E 2 512 ? 135.560 126.754 90.666 1.00 0.00 512 GLU A N 1
ATOM 15271 C CA . GLU E 2 512 ? 136.200 125.764 89.789 1.00 0.00 512 GLU A CA 1
ATOM 15272 C C . GLU E 2 512 ? 137.713 125.654 90.029 1.00 0.00 512 GLU A C 1
ATOM 15273 O O . GLU E 2 512 ? 138.259 124.557 89.924 1.00 0.00 512 GLU A O 1
ATOM 15279 N N . MET E 2 513 ? 138.344 126.784 90.388 1.00 0.00 513 MET A N 1
ATOM 15280 C CA . MET E 2 513 ? 139.749 126.884 90.766 1.00 0.00 513 MET A CA 1
ATOM 15281 C C . MET E 2 513 ? 140.083 126.092 92.045 1.00 0.00 513 MET A C 1
ATOM 15282 O O . MET E 2 513 ? 141.072 125.362 92.054 1.00 0.00 513 MET A O 1
ATOM 15287 N N . LYS E 2 514 ? 139.223 126.213 93.074 1.00 0.00 514 LYS A N 1
ATOM 15288 C CA . LYS E 2 514 ? 139.297 125.445 94.322 1.00 0.00 514 LYS A CA 1
ATOM 15289 C C . LYS E 2 514 ? 139.076 123.935 94.126 1.00 0.00 514 LYS A C 1
ATOM 15290 O O . LYS E 2 514 ? 139.770 123.149 94.771 1.00 0.00 514 LYS A O 1
ATOM 15296 N N . ALA E 2 515 ? 138.140 123.561 93.235 1.00 0.00 515 ALA A N 1
ATOM 15297 C CA . ALA E 2 515 ? 137.840 122.173 92.880 1.00 0.00 515 ALA A CA 1
ATOM 15298 C C . ALA E 2 515 ? 138.995 121.479 92.139 1.00 0.00 515 ALA A C 1
ATOM 15299 O O . ALA E 2 515 ? 139.286 120.323 92.443 1.00 0.00 515 ALA A O 1
ATOM 15301 N N . LEU E 2 516 ? 139.654 122.210 91.224 1.00 0.00 516 LEU A N 1
ATOM 15302 C CA . LEU E 2 516 ? 140.848 121.783 90.489 1.00 0.00 516 LEU A CA 1
ATOM 15303 C C . LEU E 2 516 ? 142.058 121.558 91.407 1.00 0.00 516 LEU A C 1
ATOM 15304 O O . LEU E 2 516 ? 142.711 120.526 91.270 1.00 0.00 516 LEU A O 1
ATOM 15309 N N . ILE E 2 517 ? 142.312 122.491 92.341 1.00 0.00 517 ILE A N 1
ATOM 15310 C CA . ILE E 2 517 ? 143.380 122.390 93.343 1.00 0.00 517 ILE A CA 1
ATOM 15311 C C . ILE E 2 517 ? 143.188 121.195 94.297 1.00 0.00 517 ILE A C 1
ATOM 15312 O O . ILE E 2 517 ? 144.157 120.492 94.573 1.00 0.00 517 ILE A O 1
ATOM 15317 N N . LYS E 2 518 ? 141.939 120.959 94.728 1.00 0.00 518 LYS A N 1
ATOM 15318 C CA . LYS E 2 518 ? 141.550 119.827 95.570 1.00 0.00 518 LYS A CA 1
ATOM 15319 C C . LYS E 2 518 ? 141.697 118.466 94.860 1.00 0.00 518 LYS A C 1
ATOM 15320 O O . LYS E 2 518 ? 142.069 117.492 95.513 1.00 0.00 518 LYS A O 1
ATOM 15326 N N . GLN E 2 519 ? 141.445 118.432 93.541 1.00 0.00 519 GLN A N 1
ATOM 15327 C CA . GLN E 2 519 ? 141.588 117.242 92.700 1.00 0.00 519 GLN A CA 1
ATOM 15328 C C . GLN E 2 519 ? 143.061 116.906 92.387 1.00 0.00 519 GLN A C 1
ATOM 15329 O O . GLN E 2 519 ? 143.397 115.723 92.361 1.00 0.00 519 GLN A O 1
ATOM 15335 N N . VAL E 2 520 ? 143.910 117.936 92.213 1.00 0.00 520 VAL A N 1
ATOM 15336 C CA . VAL E 2 520 ? 145.368 117.816 92.074 1.00 0.00 520 VAL A CA 1
ATOM 15337 C C . VAL E 2 520 ? 146.056 117.378 93.387 1.00 0.00 520 VAL A C 1
ATOM 15338 O O . VAL E 2 520 ? 147.104 116.737 93.323 1.00 0.00 520 VAL A O 1
ATOM 15342 N N . LYS E 2 521 ? 145.443 117.684 94.543 1.00 0.00 521 LYS A N 1
ATOM 15343 C CA . LYS E 2 521 ? 145.921 117.249 95.854 1.00 0.00 521 LYS A CA 1
ATOM 15344 C C . LYS E 2 521 ? 145.572 115.794 96.211 1.00 0.00 521 LYS A C 1
ATOM 15345 O O . LYS E 2 521 ? 146.390 115.161 96.872 1.00 0.00 521 LYS A O 1
ATOM 15351 N N . ARG E 2 522 ? 144.391 115.284 95.806 1.00 0.00 522 ARG A N 1
ATOM 15352 C CA . ARG E 2 522 ? 143.842 113.966 96.194 1.00 0.00 522 ARG A CA 1
ATOM 15353 C C . ARG E 2 522 ? 144.670 112.845 95.597 1.00 0.00 522 ARG A C 1
ATOM 15354 O O . ARG E 2 522 ? 145.520 112.224 96.231 1.00 0.00 522 ARG A O 1
#

GO terms:
  GO:0030870 Mre11 complex (C, IDA)
  GO:0008296 3'-5'-DNA exonuclease activity (F, IMP)
  GO:0010780 meiotic DNA double-strand break formation involved in reciprocal meiotic recombination (P, IMP)
  GO:0030437 ascospore formation (P, IMP)
  GO:0006302 double-strand break repair (P, IMP)
  GO:0051880 G-quadruplex DNA binding (F, IDA)
  GO:0005634 nucleus (C, IDA)
  GO:0003691 double-stranded telomeric DNA binding (F, IDA)
  GO:0008408 3'-5' exonuclease activity (F, IDA)
  GO:0042162 telomeric repeat DNA binding (F, IDA)
  GO:0043047 single-stranded telomeric DNA binding (F, IDA)
  GO:0004017 AMP kinase activity (F, IDA)
  GO:0004519 endonuclease activity (F, IDA)
  GO:0004520 DNA endonuclease activity (F, IDA)
  GO:0000727 double-strand break repair via break-induced replication (P, IGI)
  GO:0060090 molecular adaptor activity (F, IGI)
  GO:0000727 double-strand break repair via break-induced replication (P, IMP)
  GO:0060090 molecular adaptor activity (F, IMP)
  GO:0005634 nucleus (C, HDA)
  GO:0035753 maintenance of DNA trinucleotide repeats (P, IMP)